Protein 9CAP (pdb70)

Secondary structure (DSSP, 8-state):
-HHHHHHHHHHHHHHHHIIIIIHHHHHHHHHHHHHHHHTTTTTTT-EEE-SEE--GGGGGTEEEEEEEEEE-SSEEEEEEEEEEEE-TTSPP--SS--TTS---B-EEEEEEEEEEEE---HHHHHHHHHHHT-HHHHHHT---HHHHHHHHHHHBSEEEEEEEEEEEE--TTSSEEEEEEEEEEEEEEEEE--SSSSEEEEEEEEESEEEEEEEE-SSS---SSS---S---GGG-EEEEEES-EEEEEEEEE--B--SSS---SSSSPPPEEEEEEE-S-B--EE-HHHHHHHHHHHHHHS--------PPPPP-TTSB----EEEEEEEE-S-EEEEEEEEETTEEEEEEEEE-SSEEEEEEEE-S-BTTBEEEEEEEEEET-EEEESSSS-EEEE-SEEEEEEEEEE-SSTTS-EEEEEEEEEEEEEEEE-HHHHHHHHHHHHHHH-SPPP-GGG---EEEEEEEEEEEEEEEEEE--GGGEE---SSS----EEEEEES-EEEEEEEEE-SSS-S-EEEEEEEEE-SSEEEEEE--TTSSSHHHHHHHHHH-----SSPPP---SS---TTTEEEEEEES-EEEEEEEEE-----GGG----S-HHHHHHHSPPPPSSGGGSPPEEEEEEEEE--EEE---HHHHHHHHHHHHHHSSTT-S-EETTT-----HHHHHHHHHHHS-GGGS-GGGG--EEEEEEEEEEEEEEE------PBPTTS------EEEEEEEEEEEEE-SSEEEEEEEE--EEEEEPPPTT-S--EEEEE--EEEEEEEEEE-TT--TTT--EEEEEEEEEEEEEEEEEEETTHHHHHHHHHHHHHHHHHH-TTT-BPPPGGG---TTSS-SSSBHHHHHHTTSS-B----HHHHSEEEEEEEEEEEEEEEE-SSEEEEEEE--EEEEEESSBTTB-S-EEEEEEEEEEEEEEEEE-SSSS-EEEEEEEEEEEEEEEEEEPPPPTT--TTHHHHHHHHHHHHSTTT--SGGGSS--SS---TTTT-S-SSSSS-HHHHTSS--SS------B-----SSSPP-BT--SSSSS--S--------PPPP----HHHHHHHHHHSPEEEEE--S--------STTHHHHHHHHS---EEEEPSTT--GGG----EEEEES-SEEEEEE-HHHHHHHHHHHHHHHHTGGGS-HHHHHHHHHHHHHHTTS--STTGGG------S--EEEEE--EEEEEE-EE---EEEEEEEEPP-B-------EEEEEEEB--TT---TTTT--B---EEEE----------HHHHHHHHHHHHHHHHHHHHHHHHHHHHHHHHHHHHHHHHHHHHHHT---SS--S--S--GGGGGBTTHHHHTT-HHHHHHHHHHHHHHH-TTGGGGSB----SSGGGGSHHHHHHHHHHHHHHHHHHHGGG---SS---TTT-/-HHHHHHHHHHHHHHHHHHHHHHHHHHHHHH--TTTS---S-GGGT---HHHHHHHHHHHHHHHHHHHH-----S-HHHHHSSSSSTTHHHHHHHHHHIIIIITTS-SSSS----STT--HHHHHHHHHHH-TTS-HHHHHHHHHHHHHHHH--S---HHHHHHHHHHHHHHHHHHHHH--/-HHHHHHSS---B--HHHHHHHHHHHHHHHHHHHHHHHHHHHHHHTTTSTTTTTTHHHHHHHHTTHIIIIIHHHHHHHHHHHHHHTPPB-SSHHHHHHHHHHHHHHHHHT---STT-

Radius of gyration: 50.15 Å; Cα contacts (8 Å, |Δi|>4): 3719; chains: 3; bounding box: 87×88×193 Å

Structure (mmCIF, N/CA/C/O backbone):
data_9CAP
#
_entry.id   9CAP
#
loop_
_entity.id
_entity.type
_entity.pdbx_description
1 polymer 'Bridge-like lipid transfer protein family member 1 C-terminal domain-containing protein'
2 polymer 'Defect at low temperature protein 1'
3 polymer 'Vesicle transport protein'
4 non-polymer 1,2-dioleoyl-sn-glycero-3-phosphoethanolamine
5 non-polymer HEXADECANE
#
loop_
_atom_site.group_PDB
_atom_site.id
_atom_site.type_symbol
_atom_site.label_atom_id
_atom_site.label_alt_id
_atom_site.label_comp_id
_atom_site.label_asym_id
_atom_site.label_entity_id
_atom_site.label_seq_id
_atom_site.pdbx_PDB_ins_code
_atom_site.Cartn_x
_atom_site.Cartn_y
_atom_site.Cartn_z
_atom_site.occupancy
_atom_site.B_iso_or_equiv
_atom_site.auth_seq_id
_atom_site.auth_comp_id
_atom_site.auth_asym_id
_atom_site.auth_atom_id
_atom_site.pdbx_PDB_model_num
ATOM 1 N N . SER A 1 21 ? 312.675 327.509 370.912 1.00 158.41 21 SER A N 1
ATOM 2 C CA . SER A 1 21 ? 313.570 328.249 370.030 1.00 163.17 21 SER A CA 1
ATOM 3 C C . SER A 1 21 ? 313.273 327.942 368.566 1.00 168.67 21 SER A C 1
ATOM 4 O O . SER A 1 21 ? 312.519 327.021 368.256 1.00 167.50 21 SER A O 1
ATOM 7 N N . PHE A 1 22 ? 313.875 328.725 367.668 1.00 171.02 22 PHE A N 1
ATOM 8 C CA . PHE A 1 22 ? 313.643 328.526 366.242 1.00 168.38 22 PHE A CA 1
ATOM 9 C C . PHE A 1 22 ? 314.252 327.222 365.745 1.00 168.74 22 PHE A C 1
ATOM 10 O O . PHE A 1 22 ? 313.706 326.596 364.831 1.00 168.24 22 PHE A O 1
ATOM 18 N N . TRP A 1 23 ? 315.382 326.803 366.320 1.00 172.49 23 TRP A N 1
ATOM 19 C CA . TRP A 1 23 ? 316.020 325.565 365.883 1.00 171.72 23 TRP A CA 1
ATOM 20 C C . TRP A 1 23 ? 315.156 324.349 366.193 1.00 170.05 23 TRP A C 1
ATOM 21 O O . TRP A 1 23 ? 315.066 323.421 365.381 1.00 170.31 23 TRP A O 1
ATOM 32 N N . VAL A 1 24 ? 314.520 324.331 367.367 1.00 170.47 24 VAL A N 1
ATOM 33 C CA . VAL A 1 24 ? 313.726 323.171 367.765 1.00 169.35 24 VAL A CA 1
ATOM 34 C C . VAL A 1 24 ? 312.520 323.004 366.848 1.00 167.55 24 VAL A C 1
ATOM 35 O O . VAL A 1 24 ? 312.233 321.901 366.369 1.00 168.23 24 VAL A O 1
ATOM 39 N N . THR A 1 25 ? 311.793 324.093 366.590 1.00 165.76 25 THR A N 1
ATOM 40 C CA . THR A 1 25 ? 310.628 323.994 365.718 1.00 164.32 25 THR A CA 1
ATOM 41 C C . THR A 1 25 ? 311.029 323.739 364.270 1.00 164.09 25 THR A C 1
ATOM 42 O O . THR A 1 25 ? 310.298 323.061 363.540 1.00 160.22 25 THR A O 1
ATOM 46 N N . ALA A 1 26 ? 312.175 324.271 363.838 1.00 166.65 26 ALA A N 1
ATOM 47 C CA . ALA A 1 26 ? 312.638 324.024 362.475 1.00 163.20 26 ALA A CA 1
ATOM 48 C C . ALA A 1 26 ? 312.983 322.556 362.266 1.00 162.47 26 ALA A C 1
ATOM 49 O O . ALA A 1 26 ? 312.677 321.982 361.215 1.00 163.47 26 ALA A O 1
ATOM 51 N N . SER A 1 27 ? 313.635 321.932 363.249 1.00 163.10 27 SER A N 1
ATOM 52 C CA . SER A 1 27 ? 313.953 320.514 363.131 1.00 160.05 27 SER A CA 1
ATOM 53 C C . SER A 1 27 ? 312.689 319.663 363.166 1.00 157.84 27 SER A C 1
ATOM 54 O O . SER A 1 27 ? 312.596 318.646 362.468 1.00 152.69 27 SER A O 1
ATOM 57 N N . VAL A 1 28 ? 311.708 320.058 363.979 1.00 160.21 28 VAL A N 1
ATOM 58 C CA . VAL A 1 28 ? 310.462 319.301 364.066 1.00 155.47 28 VAL A CA 1
ATOM 59 C C . VAL A 1 28 ? 309.694 319.382 362.753 1.00 150.39 28 VAL A C 1
ATOM 60 O O . VAL A 1 28 ? 309.213 318.369 362.233 1.00 146.68 28 VAL A O 1
ATOM 64 N N . VAL A 1 29 ? 309.568 320.588 362.194 1.00 153.32 29 VAL A N 1
ATOM 65 C CA . VAL A 1 29 ? 308.796 320.744 360.964 1.00 152.82 29 VAL A CA 1
ATOM 66 C C . VAL A 1 29 ? 309.495 320.050 359.802 1.00 149.35 29 VAL A C 1
ATOM 67 O O . VAL A 1 29 ? 308.843 319.466 358.930 1.00 148.20 29 VAL A O 1
ATOM 71 N N . THR A 1 30 ? 310.829 320.091 359.772 1.00 148.77 30 THR A N 1
ATOM 72 C CA . THR A 1 30 ? 311.559 319.363 358.740 1.00 147.25 30 THR A CA 1
ATOM 73 C C . THR A 1 30 ? 311.332 317.863 358.871 1.00 146.44 30 THR A C 1
ATOM 74 O O . THR A 1 30 ? 311.153 317.164 357.866 1.00 147.11 30 THR A O 1
ATOM 78 N N . LEU A 1 31 ? 311.331 317.351 360.103 1.00 145.45 31 LEU A N 1
ATOM 79 C CA . LEU A 1 31 ? 311.054 315.935 360.317 1.00 141.18 31 LEU A CA 1
ATOM 80 C C . LEU A 1 31 ? 309.637 315.585 359.882 1.00 138.26 31 LEU A C 1
ATOM 81 O O . LEU A 1 31 ? 309.406 314.524 359.292 1.00 136.05 31 LEU A O 1
ATOM 86 N N . PHE A 1 32 ? 308.674 316.460 360.174 1.00 139.56 32 PHE A N 1
ATOM 87 C CA . PHE A 1 32 ? 307.301 316.214 359.751 1.00 135.70 32 PHE A CA 1
ATOM 88 C C . PHE A 1 32 ? 307.183 316.193 358.235 1.00 132.24 32 PHE A C 1
ATOM 89 O O . PHE A 1 32 ? 306.505 315.327 357.671 1.00 130.75 32 PHE A O 1
ATOM 97 N N . LEU A 1 33 ? 307.830 317.142 357.557 1.00 134.35 33 LEU A N 1
ATOM 98 C CA . LEU A 1 33 ? 307.779 317.177 356.099 1.00 132.20 33 LEU A CA 1
ATOM 99 C C . LEU A 1 33 ? 308.425 315.936 355.501 1.00 128.77 33 LEU A C 1
ATOM 100 O O . LEU A 1 33 ? 307.908 315.351 354.543 1.00 129.42 33 LEU A O 1
ATOM 105 N N . ALA A 1 34 ? 309.566 315.521 356.053 1.00 128.83 34 ALA A N 1
ATOM 106 C CA . ALA A 1 34 ? 310.262 314.353 355.528 1.00 126.27 34 ALA A CA 1
ATOM 107 C C . ALA A 1 34 ? 309.420 313.094 355.687 1.00 124.47 34 ALA A C 1
ATOM 108 O O . ALA A 1 34 ? 309.293 312.297 354.751 1.00 127.09 34 ALA A O 1
ATOM 110 N N . TRP A 1 35 ? 308.833 312.898 356.869 1.00 121.14 35 TRP A N 1
ATOM 111 C CA . TRP A 1 35 ? 308.029 311.701 357.092 1.00 118.25 35 TRP A CA 1
ATOM 112 C C . TRP A 1 35 ? 306.751 311.725 356.269 1.00 117.36 35 TRP A C 1
ATOM 113 O O . TRP A 1 35 ? 306.383 310.718 355.655 1.00 116.20 35 TRP A O 1
ATOM 124 N N . SER A 1 36 ? 306.054 312.862 356.252 1.00 120.24 36 SER A N 1
ATOM 125 C CA . SER A 1 36 ? 304.785 312.938 355.537 1.00 118.04 36 SER A CA 1
ATOM 126 C C . SER A 1 36 ? 304.982 312.694 354.048 1.00 116.22 36 SER A C 1
ATOM 127 O O . SER A 1 36 ? 304.221 311.947 353.425 1.00 114.88 36 SER A O 1
ATOM 130 N N . THR A 1 37 ? 306.009 313.311 353.461 1.00 116.58 37 THR A N 1
ATOM 131 C CA . THR A 1 37 ? 306.284 313.099 352.044 1.00 110.67 37 THR A CA 1
ATOM 132 C C . THR A 1 37 ? 306.701 311.660 351.771 1.00 105.27 37 THR A C 1
ATOM 133 O O . THR A 1 37 ? 306.295 311.069 350.763 1.00 106.82 37 THR A O 1
ATOM 137 N N . PHE A 1 38 ? 307.514 311.078 352.655 1.00 103.51 38 PHE A N 1
ATOM 138 C CA . PHE A 1 38 ? 307.940 309.696 352.460 1.00 103.77 38 PHE A CA 1
ATOM 139 C C . PHE A 1 38 ? 306.758 308.738 352.507 1.00 106.20 38 PHE A C 1
ATOM 140 O O . PHE A 1 38 ? 306.650 307.835 351.672 1.00 108.30 38 PHE A O 1
ATOM 148 N N . VAL A 1 39 ? 305.859 308.918 353.474 1.00 104.97 39 VAL A N 1
ATOM 149 C CA . VAL A 1 39 ? 304.775 307.961 353.656 1.00 99.71 39 VAL A CA 1
ATOM 150 C C . VAL A 1 39 ? 303.694 308.104 352.592 1.00 100.78 39 VAL A C 1
ATOM 151 O O . VAL A 1 39 ? 302.945 307.150 352.351 1.00 102.38 39 VAL A O 1
ATOM 155 N N . VAL A 1 40 ? 303.600 309.256 351.933 1.00 100.06 40 VAL A N 1
ATOM 156 C CA . VAL A 1 40 ? 302.540 309.459 350.955 1.00 99.21 40 VAL A CA 1
ATOM 157 C C . VAL A 1 40 ? 303.014 309.185 349.529 1.00 99.64 40 VAL A C 1
ATOM 158 O O . VAL A 1 40 ? 302.204 308.834 348.667 1.00 100.37 40 VAL A O 1
ATOM 162 N N . LEU A 1 41 ? 304.313 309.317 349.261 1.00 100.23 41 LEU A N 1
ATOM 163 C CA . LEU A 1 41 ? 304.824 309.201 347.904 1.00 99.14 41 LEU A CA 1
ATOM 164 C C . LEU A 1 41 ? 305.937 308.178 347.733 1.00 101.41 41 LEU A C 1
ATOM 165 O O . LEU A 1 41 ? 306.212 307.790 346.594 1.00 102.80 41 LEU A O 1
ATOM 170 N N . PHE A 1 42 ? 306.576 307.723 348.808 1.00 98.82 42 PHE A N 1
ATOM 171 C CA . PHE A 1 42 ? 307.721 306.839 348.681 1.00 99.70 42 PHE A CA 1
ATOM 172 C C . PHE A 1 42 ? 307.620 305.566 349.505 1.00 100.44 42 PHE A C 1
ATOM 173 O O . PHE A 1 42 ? 308.516 304.722 349.410 1.00 104.51 42 PHE A O 1
ATOM 181 N N . PHE A 1 43 ? 306.571 305.397 350.309 1.00 96.49 43 PHE A N 1
ATOM 182 C CA . PHE A 1 43 ? 306.444 304.159 351.063 1.00 96.16 43 PHE A CA 1
ATOM 183 C C . PHE A 1 43 ? 306.062 302.990 350.171 1.00 96.29 43 PHE A C 1
ATOM 184 O O . PHE A 1 43 ? 306.261 301.836 350.562 1.00 96.99 43 PHE A O 1
ATOM 192 N N . SER A 1 44 ? 305.525 303.260 348.981 1.00 91.54 44 SER A N 1
ATOM 193 C CA . SER A 1 44 ? 305.212 302.183 348.052 1.00 86.06 44 SER A CA 1
ATOM 194 C C . SER A 1 44 ? 306.459 301.409 347.654 1.00 89.24 44 SER A C 1
ATOM 195 O O . SER A 1 44 ? 306.382 300.206 347.385 1.00 88.55 44 SER A O 1
ATOM 198 N N . ARG A 1 45 ? 307.614 302.075 347.611 1.00 91.94 45 ARG A N 1
ATOM 199 C CA . ARG A 1 45 ? 308.847 301.396 347.233 1.00 91.43 45 ARG A CA 1
ATOM 200 C C . ARG A 1 45 ? 309.255 300.368 348.280 1.00 88.70 45 ARG A C 1
ATOM 201 O O . ARG A 1 45 ? 309.566 299.220 347.945 1.00 89.79 45 ARG A O 1
ATOM 209 N N . VAL A 1 46 ? 309.267 300.762 349.555 1.00 81.92 46 VAL A N 1
ATOM 210 C CA . VAL A 1 46 ? 309.690 299.838 350.602 1.00 84.43 46 VAL A CA 1
ATOM 211 C C . VAL A 1 46 ? 308.672 298.716 350.770 1.00 86.65 46 VAL A C 1
ATOM 212 O O . VAL A 1 46 ? 309.037 297.568 351.048 1.00 88.36 46 VAL A O 1
ATOM 216 N N . SER A 1 47 ? 307.385 299.026 350.605 1.00 81.16 47 SER A N 1
ATOM 217 C CA . SER A 1 47 ? 306.367 297.984 350.646 1.00 75.51 47 SER A CA 1
ATOM 218 C C . SER A 1 47 ? 306.537 297.013 349.486 1.00 83.39 47 SER A C 1
ATOM 219 O O . SER A 1 47 ? 306.313 295.808 349.635 1.00 88.23 47 SER A O 1
ATOM 222 N N . ALA A 1 48 ? 306.926 297.525 348.317 1.00 84.48 48 ALA A N 1
ATOM 223 C CA . ALA A 1 48 ? 307.190 296.660 347.173 1.00 80.50 48 ALA A CA 1
ATOM 224 C C . ALA A 1 48 ? 308.390 295.758 347.423 1.00 83.32 48 ALA A C 1
ATOM 225 O O . ALA A 1 48 ? 308.404 294.603 346.988 1.00 81.93 48 ALA A O 1
ATOM 227 N N . LEU A 1 49 ? 309.413 296.274 348.107 1.00 89.51 49 LEU A N 1
ATOM 228 C CA . LEU A 1 49 ? 310.571 295.453 348.441 1.00 87.44 49 LEU A CA 1
ATOM 229 C C . LEU A 1 49 ? 310.164 294.273 349.312 1.00 85.10 49 LEU A C 1
ATOM 230 O O . LEU A 1 49 ? 310.639 293.149 349.118 1.00 88.73 49 LEU A O 1
ATOM 235 N N . PHE A 1 50 ? 309.282 294.514 350.282 1.00 85.65 50 PHE A N 1
ATOM 236 C CA . PHE A 1 50 ? 308.814 293.436 351.145 1.00 86.94 50 PHE A CA 1
ATOM 237 C C . PHE A 1 50 ? 308.015 292.405 350.358 1.00 88.60 50 PHE A C 1
ATOM 238 O O . PHE A 1 50 ? 308.230 291.197 350.500 1.00 95.57 50 PHE A O 1
ATOM 246 N N . PHE A 1 51 ? 307.083 292.863 349.520 1.00 86.35 51 PHE A N 1
ATOM 247 C CA . PHE A 1 51 ? 306.220 291.927 348.806 1.00 87.70 51 PHE A CA 1
ATOM 248 C C . PHE A 1 51 ? 306.975 291.162 347.729 1.00 91.27 51 PHE A C 1
ATOM 249 O O . PHE A 1 51 ? 306.657 289.999 347.463 1.00 94.92 51 PHE A O 1
ATOM 257 N N . THR A 1 52 ? 307.962 291.791 347.092 1.00 91.08 52 THR A N 1
ATOM 258 C CA . THR A 1 52 ? 308.804 291.068 346.145 1.00 90.21 52 THR A CA 1
ATOM 259 C C . THR A 1 52 ? 309.562 289.948 346.845 1.00 94.23 52 THR A C 1
ATOM 260 O O . THR A 1 52 ? 309.652 288.826 346.334 1.00 96.16 52 THR A O 1
ATOM 264 N N . PHE A 1 53 ? 310.104 290.236 348.030 1.00 95.65 53 PHE A N 1
ATOM 265 C CA . PHE A 1 53 ? 310.855 289.229 348.772 1.00 97.26 53 PHE A CA 1
ATOM 266 C C . PHE A 1 53 ? 309.954 288.092 349.236 1.00 98.82 53 PHE A C 1
ATOM 267 O O . PHE A 1 53 ? 310.374 286.930 349.266 1.00 102.20 53 PHE A O 1
ATOM 275 N N . VAL A 1 54 ? 308.720 288.406 349.628 1.00 94.99 54 VAL A N 1
ATOM 276 C CA . VAL A 1 54 ? 307.810 287.369 350.103 1.00 96.83 54 VAL A CA 1
ATOM 277 C C . VAL A 1 54 ? 307.353 286.483 348.950 1.00 98.60 54 VAL A C 1
ATOM 278 O O . VAL A 1 54 ? 307.323 285.253 349.066 1.00 104.13 54 VAL A O 1
ATOM 282 N N . ILE A 1 55 ? 306.990 287.093 347.821 1.00 98.93 55 ILE A N 1
ATOM 283 C CA . ILE A 1 55 ? 306.378 286.339 346.730 1.00 100.23 55 ILE A CA 1
ATOM 284 C C . ILE A 1 55 ? 307.395 285.419 346.065 1.00 102.44 55 ILE A C 1
ATOM 285 O O . ILE A 1 55 ? 307.118 284.239 345.818 1.00 102.65 55 ILE A O 1
ATOM 290 N N . ASP A 1 56 ? 308.591 285.933 345.773 1.00 106.24 56 ASP A N 1
ATOM 291 C CA . ASP A 1 56 ? 309.574 285.112 345.076 1.00 107.12 56 ASP A CA 1
ATOM 292 C C . ASP A 1 56 ? 310.164 284.024 345.961 1.00 111.30 56 ASP A C 1
ATOM 293 O O . ASP A 1 56 ? 310.872 283.151 345.448 1.00 111.79 56 ASP A O 1
ATOM 298 N N . LYS A 1 57 ? 309.895 284.056 347.266 1.00 110.98 57 LYS A N 1
ATOM 299 C CA . LYS A 1 57 ? 310.336 283.018 348.188 1.00 110.33 57 LYS A CA 1
ATOM 300 C C . LYS A 1 57 ? 309.250 281.984 348.455 1.00 114.41 57 LYS A C 1
ATOM 301 O O . LYS A 1 57 ? 309.523 280.781 348.441 1.00 117.71 57 LYS A O 1
ATOM 307 N N . TYR A 1 58 ? 308.019 282.433 348.700 1.00 114.27 58 TYR A N 1
ATOM 308 C CA . TYR A 1 58 ? 306.924 281.500 348.943 1.00 115.91 58 TYR A CA 1
ATOM 309 C C . TYR A 1 58 ? 306.629 280.657 347.709 1.00 116.08 58 TYR A C 1
ATOM 310 O O . TYR A 1 58 ? 306.389 279.450 347.817 1.00 121.93 58 TYR A O 1
ATOM 319 N N . LEU A 1 59 ? 306.638 281.273 346.531 1.00 113.60 59 LEU A N 1
ATOM 320 C CA . LEU A 1 59 ? 306.369 280.564 345.288 1.00 116.39 59 LEU A CA 1
ATOM 321 C C . LEU A 1 59 ? 307.628 280.017 344.631 1.00 116.97 59 LEU A C 1
ATOM 322 O O . LEU A 1 59 ? 307.530 279.387 343.573 1.00 111.66 59 LEU A O 1
ATOM 327 N N . ARG A 1 60 ? 308.798 280.236 345.234 1.00 119.11 60 ARG A N 1
ATOM 328 C CA . ARG A 1 60 ? 310.070 279.735 344.711 1.00 117.22 60 ARG A CA 1
ATOM 329 C C . ARG A 1 60 ? 310.294 280.183 343.270 1.00 111.21 60 ARG A C 1
ATOM 330 O O . ARG A 1 60 ? 310.717 279.402 342.416 1.00 109.49 60 ARG A O 1
ATOM 338 N N . LEU A 1 61 ? 309.999 281.455 342.995 1.00 109.98 61 LEU A N 1
ATOM 339 C CA . LEU A 1 61 ? 310.142 281.971 341.638 1.00 104.15 61 LEU A CA 1
ATOM 340 C C . LEU A 1 61 ? 311.598 281.953 341.192 1.00 103.57 61 LEU A C 1
ATOM 341 O O . LEU A 1 61 ? 311.914 281.517 340.080 1.00 101.58 61 LEU A O 1
ATOM 346 N N . SER A 1 62 ? 312.506 282.413 342.055 1.00 106.80 62 SER A N 1
ATOM 347 C CA . SER A 1 62 ? 313.919 282.425 341.694 1.00 105.72 62 SER A CA 1
ATOM 348 C C . SER A 1 62 ? 314.462 281.015 341.512 1.00 107.95 62 SER A C 1
ATOM 349 O O . SER A 1 62 ? 315.335 280.791 340.667 1.00 107.27 62 SER A O 1
ATOM 352 N N . LYS A 1 63 ? 313.964 280.055 342.295 1.00 108.89 63 LYS A N 1
ATOM 353 C CA . LYS A 1 63 ? 314.374 278.667 342.113 1.00 108.10 63 LYS A CA 1
ATOM 354 C C . LYS A 1 63 ? 313.953 278.147 340.746 1.00 106.52 63 LYS A C 1
ATOM 355 O O . LYS A 1 63 ? 314.708 277.420 340.089 1.00 109.52 63 LYS A O 1
ATOM 361 N N . ASN A 1 64 ? 312.754 278.510 340.299 1.00 101.69 64 ASN A N 1
ATOM 362 C CA . ASN A 1 64 ? 312.240 278.077 339.007 1.00 104.77 64 ASN A CA 1
ATOM 363 C C . ASN A 1 64 ? 312.710 278.958 337.855 1.00 104.71 64 ASN A C 1
ATOM 364 O O . ASN A 1 64 ? 312.142 278.876 336.762 1.00 104.04 64 ASN A O 1
ATOM 369 N N . GLY A 1 65 ? 313.724 279.789 338.073 1.00 99.87 65 GLY A N 1
ATOM 370 C CA . GLY A 1 65 ? 314.242 280.632 337.006 1.00 98.22 65 GLY A CA 1
ATOM 371 C C . GLY A 1 65 ? 313.263 281.670 336.507 1.00 95.20 65 GLY A C 1
ATOM 372 O O . GLY A 1 65 ? 313.138 281.869 335.292 1.00 90.30 65 GLY A O 1
ATOM 373 N N . ILE A 1 66 ? 312.559 282.336 337.417 1.00 94.73 66 ILE A N 1
ATOM 374 C CA . ILE A 1 66 ? 311.600 283.378 337.076 1.00 84.28 66 ILE A CA 1
ATOM 375 C C . ILE A 1 66 ? 312.041 284.663 337.758 1.00 81.79 66 ILE A C 1
ATOM 376 O O . ILE A 1 66 ? 312.184 284.703 338.986 1.00 89.46 66 ILE A O 1
ATOM 381 N N . HIS A 1 67 ? 312.248 285.711 336.969 1.00 74.36 67 HIS A N 1
ATOM 382 C CA . HIS A 1 67 ? 312.613 287.020 337.496 1.00 70.47 67 HIS A CA 1
ATOM 383 C C . HIS A 1 67 ? 311.335 287.801 337.761 1.00 70.72 67 HIS A C 1
ATOM 384 O O . HIS A 1 67 ? 310.617 288.167 336.828 1.00 76.28 67 HIS A O 1
ATOM 391 N N . PHE A 1 68 ? 311.052 288.054 339.031 1.00 72.01 68 PHE A N 1
ATOM 392 C CA . PHE A 1 68 ? 309.867 288.790 339.435 1.00 71.61 68 PHE A CA 1
ATOM 393 C C . PHE A 1 68 ? 310.283 289.949 340.324 1.00 75.33 68 PHE A C 1
ATOM 394 O O . PHE A 1 68 ? 311.120 289.788 341.216 1.00 83.75 68 PHE A O 1
ATOM 402 N N . LYS A 1 69 ? 309.698 291.116 340.076 1.00 64.24 69 LYS A N 1
ATOM 403 C CA . LYS A 1 69 ? 310.024 292.300 340.852 1.00 62.68 69 LYS A CA 1
ATOM 404 C C . LYS A 1 69 ? 308.857 293.269 340.775 1.00 68.14 69 LYS A C 1
ATOM 405 O O . LYS A 1 69 ? 308.211 293.383 339.734 1.00 73.33 69 LYS A O 1
ATOM 411 N N . ILE A 1 70 ? 308.590 293.953 341.883 1.00 71.53 70 ILE A N 1
ATOM 412 C CA . ILE A 1 70 ? 307.573 294.995 341.951 1.00 66.76 70 ILE A CA 1
ATOM 413 C C . ILE A 1 70 ? 308.252 296.284 342.386 1.00 70.97 70 ILE A C 1
ATOM 414 O O . ILE A 1 70 ? 308.954 296.307 343.402 1.00 84.25 70 ILE A O 1
ATOM 419 N N . GLY A 1 71 ? 308.057 297.345 341.612 1.00 62.60 71 GLY A N 1
ATOM 420 C CA . GLY A 1 71 ? 308.640 298.628 341.927 1.00 68.51 71 GLY A CA 1
ATOM 421 C C . GLY A 1 71 ? 307.790 299.530 342.784 1.00 74.69 71 GLY A C 1
ATOM 422 O O . GLY A 1 71 ? 308.212 300.644 343.109 1.00 85.00 71 GLY A O 1
ATOM 423 N N . GLY A 1 72 ? 306.597 299.085 343.161 1.00 70.12 72 GLY A N 1
ATOM 424 C CA . GLY A 1 72 ? 305.696 299.893 343.955 1.00 72.30 72 GLY A CA 1
ATOM 425 C C . GLY A 1 72 ? 304.369 299.200 344.168 1.00 69.80 72 GLY A C 1
ATOM 426 O O . GLY A 1 72 ? 303.866 298.535 343.262 1.00 73.02 72 GLY A O 1
ATOM 427 N N . ILE A 1 73 ? 303.793 299.336 345.361 1.00 71.38 73 ILE A N 1
ATOM 428 C CA . ILE A 1 73 ? 302.511 298.717 345.671 1.00 65.39 73 ILE A CA 1
ATOM 429 C C . ILE A 1 73 ? 301.902 299.479 346.835 1.00 73.05 73 ILE A C 1
ATOM 430 O O . ILE A 1 73 ? 302.609 300.111 347.620 1.00 80.99 73 ILE A O 1
ATOM 435 N N . SER A 1 74 ? 300.579 299.435 346.938 1.00 69.83 74 SER A N 1
ATOM 436 C CA . SER A 1 74 ? 299.846 300.135 347.980 1.00 77.35 74 SER A CA 1
ATOM 437 C C . SER A 1 74 ? 299.207 299.129 348.925 1.00 82.47 74 SER A C 1
ATOM 438 O O . SER A 1 74 ? 298.695 298.094 348.492 1.00 85.05 74 SER A O 1
ATOM 441 N N . ILE A 1 75 ? 299.236 299.443 350.217 1.00 85.73 75 ILE A N 1
ATOM 442 C CA . ILE A 1 75 ? 298.648 298.580 351.231 1.00 85.21 75 ILE A CA 1
ATOM 443 C C . ILE A 1 75 ? 297.490 299.241 351.966 1.00 88.05 75 ILE A C 1
ATOM 444 O O . ILE A 1 75 ? 296.681 298.527 352.578 1.00 86.15 75 ILE A O 1
ATOM 449 N N . SER A 1 76 ? 297.375 300.569 351.923 1.00 85.37 76 SER A N 1
ATOM 450 C CA . SER A 1 76 ? 296.363 301.266 352.706 1.00 86.25 76 SER A CA 1
ATOM 451 C C . SER A 1 76 ? 294.964 301.118 352.123 1.00 86.64 76 SER A C 1
ATOM 452 O O . SER A 1 76 ? 293.985 301.110 352.875 1.00 93.37 76 SER A O 1
ATOM 455 N N . GLY A 1 77 ? 294.846 301.002 350.806 1.00 84.93 77 GLY A N 1
ATOM 456 C CA . GLY A 1 77 ? 293.560 300.974 350.147 1.00 81.35 77 GLY A CA 1
ATOM 457 C C . GLY A 1 77 ? 292.909 299.616 350.033 1.00 75.29 77 GLY A C 1
ATOM 458 O O . GLY A 1 77 ? 291.951 299.466 349.270 1.00 73.08 77 GLY A O 1
ATOM 459 N N . LEU A 1 78 ? 293.394 298.619 350.774 1.00 76.22 78 LEU A N 1
ATOM 460 C CA . LEU A 1 78 ? 292.855 297.271 350.635 1.00 78.18 78 LEU A CA 1
ATOM 461 C C . LEU A 1 78 ? 291.413 297.185 351.117 1.00 77.46 78 LEU A C 1
ATOM 462 O O . LEU A 1 78 ? 290.644 296.360 350.614 1.00 76.66 78 LEU A O 1
ATOM 467 N N . HIS A 1 79 ? 291.029 298.022 352.081 1.00 80.61 79 HIS A N 1
ATOM 468 C CA . HIS A 1 79 ? 289.647 298.032 352.546 1.00 80.66 79 HIS A CA 1
ATOM 469 C C . HIS A 1 79 ? 288.678 298.478 351.461 1.00 79.72 79 HIS A C 1
ATOM 470 O O . HIS A 1 79 ? 287.504 298.101 351.505 1.00 81.42 79 HIS A O 1
ATOM 477 N N . ALA A 1 80 ? 289.138 299.269 350.497 1.00 80.27 80 ALA A N 1
ATOM 478 C CA . ALA A 1 80 ? 288.315 299.701 349.379 1.00 77.09 80 ALA A CA 1
ATOM 479 C C . ALA A 1 80 ? 288.439 298.782 348.174 1.00 79.37 80 ALA A C 1
ATOM 480 O O . ALA A 1 80 ? 287.875 299.084 347.118 1.00 82.22 80 ALA A O 1
ATOM 482 N N . GLY A 1 81 ? 289.163 297.673 348.307 1.00 76.24 81 GLY A N 1
ATOM 483 C CA . GLY A 1 81 ? 289.370 296.764 347.202 1.00 66.15 81 GLY A CA 1
ATOM 484 C C . GLY A 1 81 ? 290.397 297.212 346.193 1.00 65.60 81 GLY A C 1
ATOM 485 O O . GLY A 1 81 ? 290.485 296.613 345.118 1.00 67.35 81 GLY A O 1
ATOM 486 N N . LYS A 1 82 ? 291.180 298.239 346.500 1.00 69.69 82 LYS A N 1
ATOM 487 C CA . LYS A 1 82 ? 292.126 298.815 345.557 1.00 67.40 82 LYS A CA 1
ATOM 488 C C . LYS A 1 82 ? 293.541 298.380 345.909 1.00 68.61 82 LYS A C 1
ATOM 489 O O . LYS A 1 82 ? 293.954 298.475 347.068 1.00 74.00 82 LYS A O 1
ATOM 495 N N . ILE A 1 83 ? 294.279 297.905 344.909 1.00 65.62 83 ILE A N 1
ATOM 496 C CA . ILE A 1 83 ? 295.684 297.542 345.059 1.00 65.41 83 ILE A CA 1
ATOM 497 C C . ILE A 1 83 ? 296.435 298.210 343.916 1.00 69.53 83 ILE A C 1
ATOM 498 O O . ILE A 1 83 ? 296.476 297.682 342.800 1.00 71.53 83 ILE A O 1
ATOM 503 N N . MET A 1 84 ? 297.021 299.370 344.182 1.00 67.47 84 MET A N 1
ATOM 504 C CA . MET A 1 84 ? 297.872 300.018 343.198 1.00 62.53 84 MET A CA 1
ATOM 505 C C . MET A 1 84 ? 299.194 299.269 343.073 1.00 66.42 84 MET A C 1
ATOM 506 O O . MET A 1 84 ? 299.698 298.693 344.039 1.00 76.83 84 MET A O 1
ATOM 511 N N . PHE A 1 85 ? 299.752 299.266 341.866 1.00 57.47 85 PHE A N 1
ATOM 512 C CA . PHE A 1 85 ? 301.051 298.650 341.641 1.00 58.39 85 PHE A CA 1
ATOM 513 C C . PHE A 1 85 ? 301.801 299.441 340.582 1.00 56.58 85 PHE A C 1
ATOM 514 O O . PHE A 1 85 ? 301.208 300.179 339.795 1.00 59.28 85 PHE A O 1
ATOM 522 N N . ARG A 1 86 ? 303.123 299.291 340.587 1.00 62.98 86 ARG A N 1
ATOM 523 C CA . ARG A 1 86 ? 303.987 300.064 339.709 1.00 64.50 86 ARG A CA 1
ATOM 524 C C . ARG A 1 86 ? 305.224 299.245 339.378 1.00 67.39 86 ARG A C 1
ATOM 525 O O . ARG A 1 86 ? 305.782 298.576 340.251 1.00 74.09 86 ARG A O 1
ATOM 533 N N . ASN A 1 87 ? 305.641 299.304 338.115 1.00 62.04 87 ASN A N 1
ATOM 534 C CA . ASN A 1 87 ? 306.856 298.645 337.638 1.00 59.72 87 ASN A CA 1
ATOM 535 C C . ASN A 1 87 ? 306.857 297.154 337.966 1.00 58.31 87 ASN A C 1
ATOM 536 O O . ASN A 1 87 ? 307.835 296.603 338.472 1.00 63.10 87 ASN A O 1
ATOM 541 N N . VAL A 1 88 ? 305.746 296.495 337.667 1.00 53.94 88 VAL A N 1
ATOM 542 C CA . VAL A 1 88 ? 305.655 295.051 337.838 1.00 59.93 88 VAL A CA 1
ATOM 543 C C . VAL A 1 88 ? 306.334 294.375 336.656 1.00 63.21 88 VAL A C 1
ATOM 544 O O . VAL A 1 88 ? 305.983 294.625 335.499 1.00 64.91 88 VAL A O 1
ATOM 548 N N . ILE A 1 89 ? 307.315 293.523 336.941 1.00 63.08 89 ILE A N 1
ATOM 549 C CA . ILE A 1 89 ? 308.076 292.815 335.919 1.00 54.63 89 ILE A CA 1
ATOM 550 C C . ILE A 1 89 ? 307.970 291.325 336.195 1.00 57.25 89 ILE A C 1
ATOM 551 O O . ILE A 1 89 ? 308.151 290.888 337.336 1.00 69.42 89 ILE A O 1
ATOM 556 N N . TYR A 1 90 ? 307.669 290.551 335.157 1.00 56.03 90 TYR A N 1
ATOM 557 C CA . TYR A 1 90 ? 307.585 289.098 335.263 1.00 62.85 90 TYR A CA 1
ATOM 558 C C . TYR A 1 90 ? 308.256 288.493 334.040 1.00 71.17 90 TYR A C 1
ATOM 559 O O . TYR A 1 90 ? 307.750 288.628 332.923 1.00 76.85 90 TYR A O 1
ATOM 568 N N . ASP A 1 91 ? 309.383 287.821 334.248 1.00 70.84 91 ASP A N 1
ATOM 569 C CA . ASP A 1 91 ? 310.115 287.152 333.184 1.00 67.23 91 ASP A CA 1
ATOM 570 C C . ASP A 1 91 ? 310.219 285.673 333.517 1.00 74.62 91 ASP A C 1
ATOM 571 O O . ASP A 1 91 ? 310.635 285.313 334.621 1.00 85.86 91 ASP A O 1
ATOM 576 N N . ASN A 1 92 ? 309.845 284.817 332.565 1.00 70.91 92 ASN A N 1
ATOM 577 C CA . ASN A 1 92 ? 309.845 283.374 332.777 1.00 74.48 92 ASN A CA 1
ATOM 578 C C . ASN A 1 92 ? 310.756 282.645 331.796 1.00 77.58 92 ASN A C 1
ATOM 579 O O . ASN A 1 92 ? 310.555 281.456 331.536 1.00 84.51 92 ASN A O 1
ATOM 584 N N . GLY A 1 93 ? 311.753 283.332 331.245 1.00 77.54 93 GLY A N 1
ATOM 585 C CA . GLY A 1 93 ? 312.688 282.732 330.326 1.00 78.41 93 GLY A CA 1
ATOM 586 C C . GLY A 1 93 ? 312.257 282.744 328.876 1.00 81.69 93 GLY A C 1
ATOM 587 O O . GLY A 1 93 ? 313.090 282.509 327.996 1.00 84.41 93 GLY A O 1
ATOM 588 N N . ASP A 1 94 ? 310.984 283.009 328.602 1.00 76.53 94 ASP A N 1
ATOM 589 C CA . ASP A 1 94 ? 310.471 283.116 327.243 1.00 69.56 94 ASP A CA 1
ATOM 590 C C . ASP A 1 94 ? 309.973 284.506 326.902 1.00 64.85 94 ASP A C 1
ATOM 591 O O . ASP A 1 94 ? 310.251 285.005 325.812 1.00 65.86 94 ASP A O 1
ATOM 596 N N . MET A 1 95 ? 309.240 285.147 327.806 1.00 67.40 95 MET A N 1
ATOM 597 C CA . MET A 1 95 ? 308.703 286.472 327.555 1.00 68.67 95 MET A CA 1
ATOM 598 C C . MET A 1 95 ? 308.857 287.330 328.799 1.00 70.71 95 MET A C 1
ATOM 599 O O . MET A 1 95 ? 308.892 286.824 329.922 1.00 72.55 95 MET A O 1
ATOM 604 N N . THR A 1 96 ? 308.951 288.637 328.583 1.00 66.78 96 THR A N 1
ATOM 605 C CA . THR A 1 96 ? 309.025 289.619 329.654 1.00 61.42 96 THR A CA 1
ATOM 606 C C . THR A 1 96 ? 307.726 290.408 329.668 1.00 61.88 96 THR A C 1
ATOM 607 O O . THR A 1 96 ? 307.382 291.053 328.674 1.00 71.07 96 THR A O 1
ATOM 611 N N . ILE A 1 97 ? 307.012 290.361 330.784 1.00 55.63 97 ILE A N 1
ATOM 612 C CA . ILE A 1 97 ? 305.772 291.104 330.957 1.00 60.51 97 ILE A CA 1
ATOM 613 C C . ILE A 1 97 ? 306.051 292.226 331.944 1.00 56.17 97 ILE A C 1
ATOM 614 O O . ILE A 1 97 ? 306.297 291.975 333.128 1.00 68.17 97 ILE A O 1
ATOM 619 N N . LYS A 1 98 ? 306.010 293.461 331.465 1.00 45.05 98 LYS A N 1
ATOM 620 C CA . LYS A 1 98 ? 306.275 294.629 332.286 1.00 49.56 98 LYS A CA 1
ATOM 621 C C . LYS A 1 98 ? 305.074 295.559 332.244 1.00 58.11 98 LYS A C 1
ATOM 622 O O . LYS A 1 98 ? 304.483 295.771 331.184 1.00 65.52 98 LYS A O 1
ATOM 628 N N . VAL A 1 99 ? 304.700 296.098 333.400 1.00 59.89 99 VAL A N 1
ATOM 629 C CA . VAL A 1 99 ? 303.618 297.067 333.504 1.00 60.54 99 VAL A CA 1
ATOM 630 C C . VAL A 1 99 ? 304.166 298.315 334.175 1.00 62.87 99 VAL A C 1
ATOM 631 O O . VAL A 1 99 ? 304.748 298.233 335.260 1.00 68.36 99 VAL A O 1
ATOM 635 N N . ASN A 1 100 ? 303.987 299.468 333.529 1.00 59.23 100 ASN A N 1
ATOM 636 C CA . ASN A 1 100 ? 304.481 300.714 334.103 1.00 61.02 100 ASN A CA 1
ATOM 637 C C . ASN A 1 100 ? 303.788 301.023 335.421 1.00 61.36 100 ASN A C 1
ATOM 638 O O . ASN A 1 100 ? 304.440 301.364 336.413 1.00 67.43 100 ASN A O 1
ATOM 643 N N . ASP A 1 101 ? 302.467 300.898 335.453 1.00 57.24 101 ASP A N 1
ATOM 644 C CA . ASP A 1 101 ? 301.677 301.147 336.655 1.00 60.66 101 ASP A CA 1
ATOM 645 C C . ASP A 1 101 ? 300.246 300.710 336.371 1.00 59.90 101 ASP A C 1
ATOM 646 O O . ASP A 1 101 ? 299.906 300.321 335.251 1.00 63.25 101 ASP A O 1
ATOM 651 N N . GLY A 1 102 ? 299.416 300.763 337.398 1.00 56.65 102 GLY A N 1
ATOM 652 C CA . GLY A 1 102 ? 298.034 300.354 337.275 1.00 48.08 102 GLY A CA 1
ATOM 653 C C . GLY A 1 102 ? 297.444 300.091 338.642 1.00 55.80 102 GLY A C 1
ATOM 654 O O . GLY A 1 102 ? 298.089 300.285 339.669 1.00 68.10 102 GLY A O 1
ATOM 655 N N . HIS A 1 103 ? 296.191 299.646 338.633 1.00 59.07 103 HIS A N 1
ATOM 656 C CA . HIS A 1 103 ? 295.521 299.278 339.870 1.00 61.62 103 HIS A CA 1
ATOM 657 C C . HIS A 1 103 ? 294.668 298.042 339.648 1.00 61.20 103 HIS A C 1
ATOM 658 O O . HIS A 1 103 ? 294.164 297.800 338.550 1.00 59.28 103 HIS A O 1
ATOM 665 N N . LEU A 1 104 ? 294.512 297.265 340.715 1.00 62.15 104 LEU A N 1
ATOM 666 C CA . LEU A 1 104 ? 293.694 296.058 340.722 1.00 60.86 104 LEU A CA 1
ATOM 667 C C . LEU A 1 104 ? 292.528 296.299 341.668 1.00 60.76 104 LEU A C 1
ATOM 668 O O . LEU A 1 104 ? 292.719 296.388 342.885 1.00 69.99 104 LEU A O 1
ATOM 673 N N . LEU A 1 105 ? 291.328 296.402 341.113 1.00 56.25 105 LEU A N 1
ATOM 674 C CA . LEU A 1 105 ? 290.139 296.768 341.868 1.00 56.74 105 LEU A CA 1
ATOM 675 C C . LEU A 1 105 ? 289.249 295.544 342.011 1.00 59.65 105 LEU A C 1
ATOM 676 O O . LEU A 1 105 ? 288.842 294.950 341.009 1.00 69.74 105 LEU A O 1
ATOM 681 N N . PHE A 1 106 ? 288.949 295.173 343.249 1.00 58.49 106 PHE A N 1
ATOM 682 C CA . PHE A 1 106 ? 288.006 294.102 343.551 1.00 60.38 106 PHE A CA 1
ATOM 683 C C . PHE A 1 106 ? 286.794 294.739 344.218 1.00 69.19 106 PHE A C 1
ATOM 684 O O . PHE A 1 106 ? 286.846 295.123 345.388 1.00 75.78 106 PHE A O 1
ATOM 692 N N . LYS A 1 107 ? 285.704 294.852 343.463 1.00 68.02 107 LYS A N 1
ATOM 693 C CA . LYS A 1 107 ? 284.481 295.493 343.936 1.00 69.16 107 LYS A CA 1
ATOM 694 C C . LYS A 1 107 ? 283.680 294.473 344.739 1.00 71.81 107 LYS A C 1
ATOM 695 O O . LYS A 1 107 ? 282.712 293.873 344.268 1.00 76.88 107 LYS A O 1
ATOM 701 N N . TYR A 1 108 ? 284.105 294.277 345.988 1.00 73.20 108 TYR A N 1
ATOM 702 C CA . TYR A 1 108 ? 283.461 293.316 346.874 1.00 77.83 108 TYR A CA 1
ATOM 703 C C . TYR A 1 108 ? 282.072 293.752 347.313 1.00 82.75 108 TYR A C 1
ATOM 704 O O . TYR A 1 108 ? 281.350 292.943 347.902 1.00 83.95 108 TYR A O 1
ATOM 713 N N . TRP A 1 109 ? 281.687 295.000 347.057 1.00 82.56 109 TRP A N 1
ATOM 714 C CA . TRP A 1 109 ? 280.373 295.495 347.441 1.00 82.89 109 TRP A CA 1
ATOM 715 C C . TRP A 1 109 ? 279.279 295.108 346.457 1.00 80.73 109 TRP A C 1
ATOM 716 O O . TRP A 1 109 ? 278.108 295.403 346.716 1.00 80.61 109 TRP A O 1
ATOM 727 N N . LYS A 1 110 ? 279.622 294.465 345.346 1.00 76.17 110 LYS A N 1
ATOM 728 C CA . LYS A 1 110 ? 278.629 293.958 344.411 1.00 76.92 110 LYS A CA 1
ATOM 729 C C . LYS A 1 110 ? 278.224 292.552 344.830 1.00 85.11 110 LYS A C 1
ATOM 730 O O . LYS A 1 110 ? 279.079 291.681 345.009 1.00 88.03 110 LYS A O 1
ATOM 736 N N . SER A 1 111 ? 276.921 292.339 344.989 1.00 84.36 111 SER A N 1
ATOM 737 C CA . SER A 1 111 ? 276.429 291.108 345.590 1.00 92.24 111 SER A CA 1
ATOM 738 C C . SER A 1 111 ? 276.674 289.907 344.687 1.00 96.28 111 SER A C 1
ATOM 739 O O . SER A 1 111 ? 276.509 289.980 343.467 1.00 94.53 111 SER A O 1
ATOM 742 N N . VAL A 1 112 ? 277.074 288.793 345.300 1.00 93.93 112 VAL A N 1
ATOM 743 C CA . VAL A 1 112 ? 277.155 287.530 344.580 1.00 94.17 112 VAL A CA 1
ATOM 744 C C . VAL A 1 112 ? 275.746 287.005 344.352 1.00 97.84 112 VAL A C 1
ATOM 745 O O . VAL A 1 112 ? 274.954 286.872 345.293 1.00 99.86 112 VAL A O 1
ATOM 749 N N . GLU A 1 113 ? 275.428 286.702 343.095 1.00 100.47 113 GLU A N 1
ATOM 750 C CA . GLU A 1 113 ? 274.044 286.429 342.723 1.00 103.08 113 GLU A CA 1
ATOM 751 C C . GLU A 1 113 ? 273.569 285.080 343.250 1.00 104.94 113 GLU A C 1
ATOM 752 O O . GLU A 1 113 ? 272.426 284.957 343.704 1.00 102.63 113 GLU A O 1
ATOM 758 N N . HIS A 1 114 ? 274.420 284.057 343.197 1.00 103.76 114 HIS A N 1
ATOM 759 C CA . HIS A 1 114 ? 273.998 282.704 343.525 1.00 101.36 114 HIS A CA 1
ATOM 760 C C . HIS A 1 114 ? 275.066 282.006 344.353 1.00 99.15 114 HIS A C 1
ATOM 761 O O . HIS A 1 114 ? 276.236 282.393 344.354 1.00 98.55 114 HIS A O 1
ATOM 768 N N . ARG A 1 115 ? 274.636 280.963 345.068 1.00 104.99 115 ARG A N 1
ATOM 769 C CA . ARG A 1 115 ? 275.562 280.181 345.880 1.00 108.79 115 ARG A CA 1
ATOM 770 C C . ARG A 1 115 ? 276.622 279.511 345.019 1.00 108.95 115 ARG A C 1
ATOM 771 O O . ARG A 1 115 ? 277.808 279.505 345.370 1.00 106.17 115 ARG A O 1
ATOM 779 N N . HIS A 1 116 ? 276.217 278.943 343.889 1.00 108.36 116 HIS A N 1
ATOM 780 C CA . HIS A 1 116 ? 277.130 278.288 342.969 1.00 106.58 116 HIS A CA 1
ATOM 781 C C . HIS A 1 116 ? 277.101 279.003 341.627 1.00 107.00 116 HIS A C 1
ATOM 782 O O . HIS A 1 116 ? 276.094 279.610 341.252 1.00 108.86 116 HIS A O 1
ATOM 789 N N . LEU A 1 117 ? 278.220 278.930 340.913 1.00 101.08 117 LEU A N 1
ATOM 790 C CA . LEU A 1 117 ? 278.348 279.617 339.635 1.00 96.20 117 LEU A CA 1
ATOM 791 C C . LEU A 1 117 ? 277.321 279.096 338.643 1.00 95.95 117 LEU A C 1
ATOM 792 O O . LEU A 1 117 ? 277.349 277.921 338.264 1.00 99.72 117 LEU A O 1
ATOM 797 N N . ASN A 1 118 ? 276.409 279.969 338.231 1.00 94.37 118 ASN A N 1
ATOM 798 C CA . ASN A 1 118 ? 275.407 279.648 337.223 1.00 100.44 118 ASN A CA 1
ATOM 799 C C . ASN A 1 118 ? 275.872 280.246 335.902 1.00 101.78 118 ASN A C 1
ATOM 800 O O . ASN A 1 118 ? 275.840 281.467 335.721 1.00 99.96 118 ASN A O 1
ATOM 805 N N . LEU A 1 119 ? 276.305 279.384 334.982 1.00 98.64 119 LEU A N 1
ATOM 806 C CA . LEU A 1 119 ? 276.865 279.859 333.723 1.00 97.09 119 LEU A CA 1
ATOM 807 C C . LEU A 1 119 ? 275.822 280.499 332.820 1.00 102.15 119 LEU A C 1
ATOM 808 O O . LEU A 1 119 ? 276.189 281.226 331.892 1.00 100.66 119 LEU A O 1
ATOM 813 N N . SER A 1 120 ? 274.540 280.260 333.072 1.00 106.32 120 SER A N 1
ATOM 814 C CA . SER A 1 120 ? 273.477 280.740 332.201 1.00 104.57 120 SER A CA 1
ATOM 815 C C . SER A 1 120 ? 272.926 282.097 332.614 1.00 107.76 120 SER A C 1
ATOM 816 O O . SER A 1 120 ? 271.967 282.569 331.996 1.00 108.61 120 SER A O 1
ATOM 819 N N . THR A 1 121 ? 273.499 282.736 333.630 1.00 109.12 121 THR A N 1
ATOM 820 C CA . THR A 1 121 ? 272.989 284.001 334.131 1.00 109.24 121 THR A CA 1
ATOM 821 C C . THR A 1 121 ? 274.089 285.056 334.127 1.00 107.39 121 THR A C 1
ATOM 822 O O . THR A 1 121 ? 275.282 284.745 334.149 1.00 107.10 121 THR A O 1
ATOM 826 N N . LYS A 1 122 ? 273.664 286.315 334.086 1.00 107.78 122 LYS A N 1
ATOM 827 C CA . LYS A 1 122 ? 274.586 287.439 334.088 1.00 105.97 122 LYS A CA 1
ATOM 828 C C . LYS A 1 122 ? 275.138 287.679 335.488 1.00 101.20 122 LYS A C 1
ATOM 829 O O . LYS A 1 122 ? 274.419 287.561 336.484 1.00 98.20 122 LYS A O 1
ATOM 835 N N . ARG A 1 123 ? 276.422 288.020 335.557 1.00 95.23 123 ARG A N 1
ATOM 836 C CA . ARG A 1 123 ? 277.083 288.338 336.812 1.00 94.60 123 ARG A CA 1
ATOM 837 C C . ARG A 1 123 ? 277.748 289.702 336.705 1.00 91.78 123 ARG A C 1
ATOM 838 O O . ARG A 1 123 ? 278.147 290.132 335.621 1.00 89.58 123 ARG A O 1
ATOM 846 N N . ALA A 1 124 ? 277.852 290.381 337.843 1.00 87.88 124 ALA A N 1
ATOM 847 C CA . ALA A 1 124 ? 278.474 291.694 337.874 1.00 80.37 124 ALA A CA 1
ATOM 848 C C . ALA A 1 124 ? 279.983 291.576 337.721 1.00 77.53 124 ALA A C 1
ATOM 849 O O . ALA A 1 124 ? 280.585 290.549 338.043 1.00 83.95 124 ALA A O 1
ATOM 851 N N . SER A 1 125 ? 280.598 292.647 337.222 1.00 71.06 125 SER A N 1
ATOM 852 C CA . SER A 1 125 ? 282.047 292.694 337.043 1.00 70.84 125 SER A CA 1
ATOM 853 C C . SER A 1 125 ? 282.684 293.137 338.354 1.00 73.08 125 SER A C 1
ATOM 854 O O . SER A 1 125 ? 283.008 294.306 338.568 1.00 79.33 125 SER A O 1
ATOM 857 N N . ARG A 1 126 ? 282.861 292.172 339.253 1.00 70.26 126 ARG A N 1
ATOM 858 C CA . ARG A 1 126 ? 283.488 292.445 340.537 1.00 68.56 126 ARG A CA 1
ATOM 859 C C . ARG A 1 126 ? 285.002 292.543 340.449 1.00 70.96 126 ARG A C 1
ATOM 860 O O . ARG A 1 126 ? 285.635 292.951 341.426 1.00 71.94 126 ARG A O 1
ATOM 868 N N . LEU A 1 127 ? 285.597 292.183 339.318 1.00 70.16 127 LEU A N 1
ATOM 869 C CA . LEU A 1 127 ? 287.035 292.278 339.121 1.00 63.74 127 LEU A CA 1
ATOM 870 C C . LEU A 1 127 ? 287.312 293.275 338.009 1.00 67.38 127 LEU A C 1
ATOM 871 O O . LEU A 1 127 ? 286.790 293.133 336.900 1.00 75.69 127 LEU A O 1
ATOM 875 N N . HIS A 1 128 ? 288.135 294.277 338.304 1.00 57.48 128 HIS A N 1
ATOM 876 C CA . HIS A 1 128 ? 288.446 295.336 337.349 1.00 58.61 128 HIS A CA 1
ATOM 877 C C . HIS A 1 128 ? 289.931 295.643 337.451 1.00 58.25 128 HIS A C 1
ATOM 878 O O . HIS A 1 128 ? 290.386 296.187 338.458 1.00 63.36 128 HIS A O 1
ATOM 885 N N . LEU A 1 129 ? 290.678 295.304 336.408 1.00 62.04 129 LEU A N 1
ATOM 886 C CA . LEU A 1 129 ? 292.119 295.503 336.362 1.00 61.28 129 LEU A CA 1
ATOM 887 C C . LEU A 1 129 ? 292.449 296.556 335.316 1.00 60.26 129 LEU A C 1
ATOM 888 O O . LEU A 1 129 ? 291.959 296.486 334.186 1.00 64.88 129 LEU A O 1
ATOM 893 N N . VAL A 1 130 ? 293.272 297.529 335.692 1.00 51.34 130 VAL A N 1
ATOM 894 C CA . VAL A 1 130 ? 293.703 298.592 334.793 1.00 52.45 130 VAL A CA 1
ATOM 895 C C . VAL A 1 130 ? 295.219 298.544 334.704 1.00 52.86 130 VAL A C 1
ATOM 896 O O . VAL A 1 130 ? 295.906 298.632 335.727 1.00 55.19 130 VAL A O 1
ATOM 900 N N . LEU A 1 131 ? 295.737 298.406 333.488 1.00 49.41 131 LEU A N 1
ATOM 901 C CA . LEU A 1 131 ? 297.171 298.364 333.236 1.00 49.19 131 LEU A CA 1
ATOM 902 C C . LEU A 1 131 ? 297.543 299.543 332.354 1.00 51.37 131 LEU A C 1
ATOM 903 O O . LEU A 1 131 ? 296.991 299.703 331.262 1.00 55.36 131 LEU A O 1
ATOM 908 N N . ASN A 1 132 ? 298.475 300.360 332.822 1.00 55.51 132 ASN A N 1
ATOM 909 C CA . ASN A 1 132 ? 298.975 301.502 332.072 1.00 52.94 132 ASN A CA 1
ATOM 910 C C . ASN A 1 132 ? 300.404 301.205 331.649 1.00 57.02 132 ASN A C 1
ATOM 911 O O . ASN A 1 132 ? 301.258 300.930 332.497 1.00 63.54 132 ASN A O 1
ATOM 916 N N . GLY A 1 133 ? 300.662 301.259 330.348 1.00 60.26 133 GLY A N 1
ATOM 917 C CA . GLY A 1 133 ? 301.992 300.991 329.848 1.00 61.10 133 GLY A CA 1
ATOM 918 C C . GLY A 1 133 ? 302.400 299.540 329.971 1.00 61.04 133 GLY A C 1
ATOM 919 O O . GLY A 1 133 ? 303.303 299.204 330.739 1.00 68.76 133 GLY A O 1
ATOM 920 N N . LEU A 1 134 ? 301.745 298.669 329.215 1.00 58.07 134 LEU A N 1
ATOM 921 C CA . LEU A 1 134 ? 302.014 297.240 329.247 1.00 55.56 134 LEU A CA 1
ATOM 922 C C . LEU A 1 134 ? 303.003 296.882 328.145 1.00 58.37 134 LEU A C 1
ATOM 923 O O . LEU A 1 134 ? 302.752 297.159 326.970 1.00 67.16 134 LEU A O 1
ATOM 928 N N . HIS A 1 135 ? 304.123 296.278 328.527 1.00 55.60 135 HIS A N 1
ATOM 929 C CA . HIS A 1 135 ? 305.082 295.712 327.591 1.00 55.33 135 HIS A CA 1
ATOM 930 C C . HIS A 1 135 ? 305.031 294.196 327.677 1.00 56.88 135 HIS A C 1
ATOM 931 O O . HIS A 1 135 ? 304.989 293.631 328.773 1.00 63.74 135 HIS A O 1
ATOM 938 N N . VAL A 1 136 ? 305.032 293.540 326.526 1.00 56.24 136 VAL A N 1
ATOM 939 C CA . VAL A 1 136 ? 305.246 292.103 326.440 1.00 59.58 136 VAL A CA 1
ATOM 940 C C . VAL A 1 136 ? 306.325 291.869 325.399 1.00 61.57 136 VAL A C 1
ATOM 941 O O . VAL A 1 136 ? 306.189 292.311 324.256 1.00 66.61 136 VAL A O 1
ATOM 945 N N . ASN A 1 137 ? 307.401 291.194 325.791 1.00 57.63 137 ASN A N 1
ATOM 946 C CA . ASN A 1 137 ? 308.537 290.959 324.903 1.00 54.19 137 ASN A CA 1
ATOM 947 C C . ASN A 1 137 ? 308.802 289.461 324.826 1.00 54.29 137 ASN A C 1
ATOM 948 O O . ASN A 1 137 ? 309.468 288.900 325.697 1.00 64.33 137 ASN A O 1
ATOM 953 N N . ILE A 1 138 ? 308.284 288.822 323.786 1.00 52.82 138 ILE A N 1
ATOM 954 C CA . ILE A 1 138 ? 308.524 287.407 323.536 1.00 61.64 138 ILE A CA 1
ATOM 955 C C . ILE A 1 138 ? 309.848 287.274 322.797 1.00 63.49 138 ILE A C 1
ATOM 956 O O . ILE A 1 138 ? 309.982 287.740 321.662 1.00 67.76 138 ILE A O 1
ATOM 961 N N . TYR A 1 139 ? 310.830 286.637 323.438 1.00 64.73 139 TYR A N 1
ATOM 962 C CA . TYR A 1 139 ? 312.171 286.545 322.879 1.00 64.75 139 TYR A CA 1
ATOM 963 C C . TYR A 1 139 ? 312.711 285.128 322.763 1.00 67.90 139 TYR A C 1
ATOM 964 O O . TYR A 1 139 ? 313.773 284.948 322.161 1.00 73.93 139 TYR A O 1
ATOM 973 N N . ASN A 1 140 ? 312.032 284.126 323.311 1.00 68.00 140 ASN A N 1
ATOM 974 C CA . ASN A 1 140 ? 312.531 282.761 323.262 1.00 67.70 140 ASN A CA 1
ATOM 975 C C . ASN A 1 140 ? 311.351 281.814 323.403 1.00 72.34 140 ASN A C 1
ATOM 976 O O . ASN A 1 140 ? 310.292 282.187 323.909 1.00 76.52 140 ASN A O 1
ATOM 981 N N . ASN A 1 141 ? 311.543 280.584 322.931 1.00 72.63 141 ASN A N 1
ATOM 982 C CA . ASN A 1 141 ? 310.576 279.501 323.105 1.00 75.03 141 ASN A CA 1
ATOM 983 C C . ASN A 1 141 ? 311.359 278.290 323.604 1.00 81.54 141 ASN A C 1
ATOM 984 O O . ASN A 1 141 ? 311.752 277.422 322.824 1.00 84.90 141 ASN A O 1
ATOM 989 N N . LEU A 1 142 ? 311.579 278.235 324.919 1.00 78.86 142 LEU A N 1
ATOM 990 C CA . LEU A 1 142 ? 312.414 277.183 325.484 1.00 73.92 142 LEU A CA 1
ATOM 991 C C . LEU A 1 142 ? 311.730 275.826 325.439 1.00 76.94 142 LEU A C 1
ATOM 992 O O . LEU A 1 142 ? 312.411 274.797 325.409 1.00 87.15 142 LEU A O 1
ATOM 997 N N . THR A 1 143 ? 310.397 275.796 325.442 1.00 76.07 143 THR A N 1
ATOM 998 C CA . THR A 1 143 ? 309.689 274.521 325.451 1.00 83.38 143 THR A CA 1
ATOM 999 C C . THR A 1 143 ? 309.984 273.714 324.192 1.00 89.77 143 THR A C 1
ATOM 1000 O O . THR A 1 143 ? 310.268 272.513 324.264 1.00 96.96 143 THR A O 1
ATOM 1004 N N . LYS A 1 144 ? 309.927 274.359 323.026 1.00 82.35 144 LYS A N 1
ATOM 1005 C CA . LYS A 1 144 ? 310.194 273.650 321.779 1.00 76.51 144 LYS A CA 1
ATOM 1006 C C . LYS A 1 144 ? 311.646 273.205 321.694 1.00 79.01 144 LYS A C 1
ATOM 1007 O O . LYS A 1 144 ? 311.935 272.095 321.234 1.00 86.98 144 LYS A O 1
ATOM 1013 N N . TYR A 1 145 ? 312.575 274.057 322.125 1.00 75.13 145 TYR A N 1
ATOM 1014 C CA . TYR A 1 145 ? 313.989 273.733 321.969 1.00 76.04 145 TYR A CA 1
ATOM 1015 C C . TYR A 1 145 ? 314.427 272.635 322.929 1.00 80.10 145 TYR A C 1
ATOM 1016 O O . TYR A 1 145 ? 315.254 271.790 322.570 1.00 86.20 145 TYR A O 1
ATOM 1025 N N . THR A 1 146 ? 313.893 272.625 324.151 1.00 81.14 146 THR A N 1
ATOM 1026 C CA . THR A 1 146 ? 314.193 271.521 325.056 1.00 83.82 146 THR A CA 1
ATOM 1027 C C . THR A 1 146 ? 313.615 270.216 324.531 1.00 86.82 146 THR A C 1
ATOM 1028 O O . THR A 1 146 ? 314.192 269.145 324.748 1.00 99.28 146 THR A O 1
ATOM 1032 N N . GLU A 1 147 ? 312.472 270.281 323.845 1.00 85.92 147 GLU A N 1
ATOM 1033 C CA . GLU A 1 147 ? 311.928 269.089 323.205 1.00 93.75 147 GLU A CA 1
ATOM 1034 C C . GLU A 1 147 ? 312.847 268.588 322.098 1.00 94.24 147 GLU A C 1
ATOM 1035 O O . GLU A 1 147 ? 313.045 267.377 321.947 1.00 98.66 147 GLU A O 1
ATOM 1041 N N . ILE A 1 148 ? 313.409 269.503 321.307 1.00 90.12 148 ILE A N 1
ATOM 1042 C CA . ILE A 1 148 ? 314.335 269.102 320.251 1.00 85.37 148 ILE A CA 1
ATOM 1043 C C . ILE A 1 148 ? 315.601 268.504 320.848 1.00 92.85 148 ILE A C 1
ATOM 1044 O O . ILE A 1 148 ? 316.096 267.472 320.383 1.00 98.12 148 ILE A O 1
ATOM 1049 N N . ALA A 1 149 ? 316.144 269.141 321.888 1.00 90.49 149 ALA A N 1
ATOM 1050 C CA . ALA A 1 149 ? 317.334 268.605 322.541 1.00 91.02 149 ALA A CA 1
ATOM 1051 C C . ALA A 1 149 ? 317.051 267.246 323.164 1.00 94.23 149 ALA A C 1
ATOM 1052 O O . ALA A 1 149 ? 317.893 266.343 323.116 1.00 99.79 149 ALA A O 1
ATOM 1054 N N . ARG A 1 150 ? 315.870 267.087 323.760 1.00 90.84 150 ARG A N 1
ATOM 1055 C CA . ARG A 1 150 ? 315.500 265.807 324.351 1.00 94.07 150 ARG A CA 1
ATOM 1056 C C . ARG A 1 150 ? 315.385 264.721 323.290 1.00 97.25 150 ARG A C 1
ATOM 1057 O O . ARG A 1 150 ? 315.822 263.585 323.504 1.00 102.90 150 ARG A O 1
ATOM 1065 N N . ILE A 1 151 ? 314.803 265.051 322.136 1.00 98.01 151 ILE A N 1
ATOM 1066 C CA . ILE A 1 151 ? 314.591 264.047 321.101 1.00 102.24 151 ILE A CA 1
ATOM 1067 C C . ILE A 1 151 ? 315.860 263.752 320.313 1.00 100.67 151 ILE A C 1
ATOM 1068 O O . ILE A 1 151 ? 315.937 262.713 319.648 1.00 97.87 151 ILE A O 1
ATOM 1073 N N . ARG A 1 152 ? 316.861 264.630 320.369 1.00 101.97 152 ARG A N 1
ATOM 1074 C CA . ARG A 1 152 ? 318.125 264.409 319.680 1.00 101.82 152 ARG A CA 1
ATOM 1075 C C . ARG A 1 152 ? 319.260 264.078 320.639 1.00 109.23 152 ARG A C 1
ATOM 1076 O O . ARG A 1 152 ? 320.414 263.988 320.208 1.00 114.75 152 ARG A O 1
ATOM 1084 N N . ARG A 1 153 ? 318.957 263.896 321.925 1.00 109.06 153 ARG A N 1
ATOM 1085 C CA . ARG A 1 153 ? 319.948 263.515 322.932 1.00 114.74 153 ARG A CA 1
ATOM 1086 C C . ARG A 1 153 ? 321.104 264.513 322.991 1.00 117.40 153 ARG A C 1
ATOM 1087 O O . ARG A 1 153 ? 322.277 264.139 323.044 1.00 117.65 153 ARG A O 1
ATOM 1095 N N . PHE A 1 154 ? 320.764 265.803 322.979 1.00 113.35 154 PHE A N 1
ATOM 1096 C CA . PHE A 1 154 ? 321.754 266.866 323.154 1.00 109.63 154 PHE A CA 1
ATOM 1097 C C . PHE A 1 154 ? 321.835 267.196 324.640 1.00 113.18 154 PHE A C 1
ATOM 1098 O O . PHE A 1 154 ? 321.207 268.130 325.143 1.00 116.89 154 PHE A O 1
ATOM 1106 N N . ASP A 1 155 ? 322.636 266.404 325.355 1.00 112.25 155 ASP A N 1
ATOM 1107 C CA . ASP A 1 155 ? 322.749 266.581 326.799 1.00 112.80 155 ASP A CA 1
ATOM 1108 C C . ASP A 1 155 ? 323.392 267.914 327.161 1.00 114.34 155 ASP A C 1
ATOM 1109 O O . ASP A 1 155 ? 323.103 268.470 328.226 1.00 118.68 155 ASP A O 1
ATOM 1114 N N . TRP A 1 156 ? 324.257 268.444 326.294 1.00 108.14 156 TRP A N 1
ATOM 1115 C CA . TRP A 1 156 ? 324.885 269.729 326.573 1.00 107.02 156 TRP A CA 1
ATOM 1116 C C . TRP A 1 156 ? 323.852 270.846 326.632 1.00 114.32 156 TRP A C 1
ATOM 1117 O O . TRP A 1 156 ? 323.945 271.745 327.477 1.00 114.12 156 TRP A O 1
ATOM 1128 N N . PHE A 1 157 ? 322.867 270.815 325.732 1.00 114.95 157 PHE A N 1
ATOM 1129 C CA . PHE A 1 157 ? 321.810 271.820 325.760 1.00 115.83 157 PHE A CA 1
ATOM 1130 C C . PHE A 1 157 ? 320.953 271.683 327.010 1.00 118.49 157 PHE A C 1
ATOM 1131 O O . PHE A 1 157 ? 320.572 272.686 327.625 1.00 121.45 157 PHE A O 1
ATOM 1133 N N . PHE A 1 158 ? 320.646 270.448 327.405 1.00 119.82 158 PHE A N 1
ATOM 1134 C CA . PHE A 1 158 ? 319.750 270.221 328.532 1.00 122.78 158 PHE A CA 1
ATOM 1135 C C . PHE A 1 158 ? 320.386 270.583 329.866 1.00 124.46 158 PHE A C 1
ATOM 1136 O O . PHE A 1 158 ? 319.675 270.670 330.872 1.00 121.93 158 PHE A O 1
ATOM 1144 N N . GLU A 1 159 ? 321.704 270.789 329.903 1.00 129.25 159 GLU A N 1
ATOM 1145 C CA . GLU A 1 159 ? 322.396 271.136 331.135 1.00 134.71 159 GLU A CA 1
ATOM 1146 C C . GLU A 1 159 ? 322.912 272.567 331.172 1.00 133.79 159 GLU A C 1
ATOM 1147 O O . GLU A 1 159 ? 323.116 273.101 332.266 1.00 126.23 159 GLU A O 1
ATOM 1153 N N . ASN A 1 160 ? 323.130 273.197 330.016 1.00 135.23 160 ASN A N 1
ATOM 1154 C CA . ASN A 1 160 ? 323.664 274.554 330.001 1.00 136.74 160 ASN A CA 1
ATOM 1155 C C . ASN A 1 160 ? 322.606 275.583 330.386 1.00 136.25 160 ASN A C 1
ATOM 1156 O O . ASN A 1 160 ? 322.921 276.588 331.031 1.00 131.73 160 ASN A O 1
ATOM 1161 N N . THR A 1 161 ? 321.349 275.351 329.999 1.00 137.81 161 THR A N 1
ATOM 1162 C CA . THR A 1 161 ? 320.275 276.287 330.312 1.00 137.20 161 THR A CA 1
ATOM 1163 C C . THR A 1 161 ? 319.882 276.267 331.783 1.00 139.80 161 THR A C 1
ATOM 1164 O O . THR A 1 161 ? 319.107 277.131 332.207 1.00 134.64 161 THR A O 1
ATOM 1168 N N . ASN A 1 162 ? 320.384 275.303 332.558 1.00 145.02 162 ASN A N 1
ATOM 1169 C CA . ASN A 1 162 ? 320.053 275.161 333.976 1.00 145.18 162 ASN A CA 1
ATOM 1170 C C . ASN A 1 162 ? 318.557 274.945 334.187 1.00 144.40 162 ASN A C 1
ATOM 1171 O O . ASN A 1 162 ? 318.002 275.333 335.218 1.00 137.99 162 ASN A O 1
ATOM 1176 N N . MET A 1 163 ? 317.900 274.323 333.213 1.00 147.70 163 MET A N 1
ATOM 1177 C CA . MET A 1 163 ? 316.476 274.022 333.304 1.00 151.92 163 MET A CA 1
ATOM 1178 C C . MET A 1 163 ? 316.082 272.966 332.278 1.00 152.03 163 MET A C 1
ATOM 1179 O O . MET A 1 163 ? 316.547 272.990 331.139 1.00 146.40 163 MET A O 1
ATOM 1184 N N . PRO A 1 181 ? 290.105 269.899 341.361 1.00 153.89 181 PRO A N 1
ATOM 1185 C CA . PRO A 1 181 ? 290.241 271.359 341.400 1.00 154.30 181 PRO A CA 1
ATOM 1186 C C . PRO A 1 181 ? 289.122 272.069 340.647 1.00 146.40 181 PRO A C 1
ATOM 1187 O O . PRO A 1 181 ? 289.278 273.224 340.253 1.00 142.20 181 PRO A O 1
ATOM 1191 N N . SER A 1 182 ? 288.005 271.371 340.439 1.00 148.67 182 SER A N 1
ATOM 1192 C CA . SER A 1 182 ? 286.864 271.985 339.771 1.00 148.45 182 SER A CA 1
ATOM 1193 C C . SER A 1 182 ? 286.105 272.920 340.705 1.00 140.50 182 SER A C 1
ATOM 1194 O O . SER A 1 182 ? 285.582 273.950 340.265 1.00 131.32 182 SER A O 1
ATOM 1197 N N . SER A 1 183 ? 286.029 272.574 341.992 1.00 139.31 183 SER A N 1
ATOM 1198 C CA . SER A 1 183 ? 285.300 273.409 342.941 1.00 130.15 183 SER A CA 1
ATOM 1199 C C . SER A 1 183 ? 285.969 274.767 343.116 1.00 122.24 183 SER A C 1
ATOM 1200 O O . SER A 1 183 ? 285.291 275.799 343.153 1.00 115.94 183 SER A O 1
ATOM 1203 N N . VAL A 1 184 ? 287.298 274.789 343.229 1.00 124.21 184 VAL A N 1
ATOM 1204 C CA . VAL A 1 184 ? 288.001 276.057 343.393 1.00 118.51 184 VAL A CA 1
ATOM 1205 C C . VAL A 1 184 ? 287.897 276.895 342.125 1.00 116.34 184 VAL A C 1
ATOM 1206 O O . VAL A 1 184 ? 287.729 278.118 342.188 1.00 116.49 184 VAL A O 1
ATOM 1210 N N . TRP A 1 185 ? 287.989 276.257 340.956 1.00 118.32 185 TRP A N 1
ATOM 1211 C CA . TRP A 1 185 ? 287.838 276.988 339.703 1.00 117.16 185 TRP A CA 1
ATOM 1212 C C . TRP A 1 185 ? 286.449 277.601 339.592 1.00 109.70 185 TRP A C 1
ATOM 1213 O O . TRP A 1 185 ? 286.298 278.761 339.195 1.00 104.80 185 TRP A O 1
ATOM 1224 N N . GLU A 1 186 ? 285.418 276.828 339.939 1.00 109.63 186 GLU A N 1
ATOM 1225 C CA . GLU A 1 186 ? 284.051 277.327 339.849 1.00 105.13 186 GLU A CA 1
ATOM 1226 C C . GLU A 1 186 ? 283.807 278.460 340.835 1.00 105.36 186 GLU A C 1
ATOM 1227 O O . GLU A 1 186 ? 283.153 279.454 340.500 1.00 103.83 186 GLU A O 1
ATOM 1233 N N . ASN A 1 187 ? 284.318 278.325 342.060 1.00 107.12 187 ASN A N 1
ATOM 1234 C CA . ASN A 1 187 ? 284.116 279.364 343.064 1.00 98.30 187 ASN A CA 1
ATOM 1235 C C . ASN A 1 187 ? 284.818 280.657 342.675 1.00 96.01 187 ASN A C 1
ATOM 1236 O O . ASN A 1 187 ? 284.277 281.748 342.878 1.00 97.54 187 ASN A O 1
ATOM 1241 N N . MET A 1 188 ? 286.029 280.558 342.125 1.00 96.14 188 MET A N 1
ATOM 1242 C CA . MET A 1 188 ? 286.763 281.763 341.752 1.00 90.65 188 MET A CA 1
ATOM 1243 C C . MET A 1 188 ? 286.055 282.528 340.642 1.00 93.00 188 MET A C 1
ATOM 1244 O O . MET A 1 188 ? 285.964 283.759 340.696 1.00 92.60 188 MET A O 1
ATOM 1249 N N . TRP A 1 189 ? 285.544 281.827 339.629 1.00 94.44 189 TRP A N 1
ATOM 1250 C CA . TRP A 1 189 ? 284.826 282.519 338.566 1.00 84.99 189 TRP A CA 1
ATOM 1251 C C . TRP A 1 189 ? 283.491 283.071 339.038 1.00 84.65 189 TRP A C 1
ATOM 1252 O O . TRP A 1 189 ? 283.016 284.065 338.482 1.00 87.54 189 TRP A O 1
ATOM 1263 N N . ASN A 1 190 ? 282.875 282.450 340.043 1.00 86.81 190 ASN A N 1
ATOM 1264 C CA . ASN A 1 190 ? 281.661 283.007 340.624 1.00 81.29 190 ASN A CA 1
ATOM 1265 C C . ASN A 1 190 ? 281.954 284.245 341.458 1.00 75.13 190 ASN A C 1
ATOM 1266 O O . ASN A 1 190 ? 281.145 285.178 341.485 1.00 73.54 190 ASN A O 1
ATOM 1271 N N . LEU A 1 191 ? 283.099 284.270 342.139 1.00 80.06 191 LEU A N 1
ATOM 1272 C CA . LEU A 1 191 ? 283.458 285.421 342.956 1.00 77.17 191 LEU A CA 1
ATOM 1273 C C . LEU A 1 191 ? 283.906 286.596 342.098 1.00 76.96 191 LEU A C 1
ATOM 1274 O O . LEU A 1 191 ? 283.562 287.748 342.383 1.00 82.20 191 LEU A O 1
ATOM 1279 N N . LEU A 1 192 ? 284.684 286.329 341.050 1.00 76.01 192 LEU A N 1
ATOM 1280 C CA . LEU A 1 192 ? 285.201 287.405 340.214 1.00 73.21 192 LEU A CA 1
ATOM 1281 C C . LEU A 1 192 ? 284.149 287.963 339.265 1.00 75.96 192 LEU A C 1
ATOM 1282 O O . LEU A 1 192 ? 284.196 289.150 338.929 1.00 75.77 192 LEU A O 1
ATOM 1287 N N . GLY A 1 193 ? 283.203 287.140 338.830 1.00 74.81 193 GLY A N 1
ATOM 1288 C CA . GLY A 1 193 ? 282.214 287.614 337.874 1.00 71.10 193 GLY A CA 1
ATOM 1289 C C . GLY A 1 193 ? 282.857 287.903 336.533 1.00 77.03 193 GLY A C 1
ATOM 1290 O O . GLY A 1 193 ? 283.522 287.047 335.942 1.00 78.19 193 GLY A O 1
ATOM 1291 N N . ILE A 1 194 ? 282.662 289.119 336.039 1.00 73.79 194 ILE A N 1
ATOM 1292 C CA . ILE A 1 194 ? 283.264 289.554 334.786 1.00 66.41 194 ILE A CA 1
ATOM 1293 C C . ILE A 1 194 ? 284.581 290.246 335.100 1.00 67.58 194 ILE A C 1
ATOM 1294 O O . ILE A 1 194 ? 284.621 291.196 335.888 1.00 70.81 194 ILE A O 1
ATOM 1299 N N . VAL A 1 195 ? 285.662 289.774 334.487 1.00 65.29 195 VAL A N 1
ATOM 1300 C CA . VAL A 1 195 ? 286.983 290.357 334.688 1.00 60.62 195 VAL A CA 1
ATOM 1301 C C . VAL A 1 195 ? 287.146 291.463 333.652 1.00 63.62 195 VAL A C 1
ATOM 1302 O O . VAL A 1 195 ? 287.433 291.203 332.485 1.00 71.79 195 VAL A O 1
ATOM 1306 N N . HIS A 1 196 ? 286.962 292.704 334.083 1.00 58.18 196 HIS A N 1
ATOM 1307 C CA . HIS A 1 196 ? 287.066 293.863 333.202 1.00 60.61 196 HIS A CA 1
ATOM 1308 C C . HIS A 1 196 ? 288.515 294.328 333.199 1.00 63.24 196 HIS A C 1
ATOM 1309 O O . HIS A 1 196 ? 288.981 294.948 334.155 1.00 67.05 196 HIS A O 1
ATOM 1316 N N . ILE A 1 197 ? 289.233 294.030 332.121 1.00 63.99 197 ILE A N 1
ATOM 1317 C CA . ILE A 1 197 ? 290.638 294.393 331.975 1.00 62.37 197 ILE A CA 1
ATOM 1318 C C . ILE A 1 197 ? 290.733 295.559 331.005 1.00 59.99 197 ILE A C 1
ATOM 1319 O O . ILE A 1 197 ? 290.196 295.498 329.894 1.00 68.10 197 ILE A O 1
ATOM 1324 N N . GLU A 1 198 ? 291.412 296.620 331.427 1.00 54.00 198 GLU A N 1
ATOM 1325 C CA . GLU A 1 198 ? 291.583 297.823 330.629 1.00 57.87 198 GLU A CA 1
ATOM 1326 C C . GLU A 1 198 ? 293.066 298.137 330.528 1.00 52.26 198 GLU A C 1
ATOM 1327 O O . GLU A 1 198 ? 293.769 298.137 331.540 1.00 58.13 198 GLU A O 1
ATOM 1333 N N . VAL A 1 199 ? 293.539 298.396 329.314 1.00 50.36 199 VAL A N 1
ATOM 1334 C CA . VAL A 1 199 ? 294.939 298.706 329.052 1.00 58.45 199 VAL A CA 1
ATOM 1335 C C . VAL A 1 199 ? 294.983 300.046 328.332 1.00 62.55 199 VAL A C 1
ATOM 1336 O O . VAL A 1 199 ? 294.552 300.150 327.179 1.00 70.92 199 VAL A O 1
ATOM 1340 N N . SER A 1 200 ? 295.511 301.071 329.004 1.00 53.50 200 SER A N 1
ATOM 1341 C CA . SER A 1 200 ? 295.579 302.391 328.386 1.00 56.68 200 SER A CA 1
ATOM 1342 C C . SER A 1 200 ? 296.514 302.392 327.185 1.00 60.63 200 SER A C 1
ATOM 1343 O O . SER A 1 200 ? 296.229 303.035 326.170 1.00 69.97 200 SER A O 1
ATOM 1346 N N . ALA A 1 201 ? 297.638 301.689 327.284 1.00 55.94 201 ALA A N 1
ATOM 1347 C CA . ALA A 1 201 ? 298.583 301.577 326.185 1.00 55.49 201 ALA A CA 1
ATOM 1348 C C . ALA A 1 201 ? 299.343 300.272 326.339 1.00 56.71 201 ALA A C 1
ATOM 1349 O O . ALA A 1 201 ? 299.697 299.887 327.454 1.00 66.60 201 ALA A O 1
ATOM 1351 N N . GLY A 1 202 ? 299.585 299.598 325.227 1.00 53.15 202 GLY A N 1
ATOM 1352 C CA . GLY A 1 202 ? 300.253 298.310 325.262 1.00 50.70 202 GLY A CA 1
ATOM 1353 C C . GLY A 1 202 ? 301.123 298.120 324.043 1.00 52.27 202 GLY A C 1
ATOM 1354 O O . GLY A 1 202 ? 300.860 298.683 322.978 1.00 60.39 202 GLY A O 1
ATOM 1355 N N . CYS A 1 203 ? 302.177 297.325 324.207 1.00 52.52 203 CYS A N 1
ATOM 1356 C CA . CYS A 1 203 ? 303.059 296.976 323.107 1.00 53.11 203 CYS A CA 1
ATOM 1357 C C . CYS A 1 203 ? 303.513 295.536 323.269 1.00 51.79 203 CYS A C 1
ATOM 1358 O O . CYS A 1 203 ? 303.775 295.081 324.384 1.00 56.40 203 CYS A O 1
ATOM 1361 N N . ILE A 1 204 ? 303.588 294.821 322.151 1.00 51.03 204 ILE A N 1
ATOM 1362 C CA . ILE A 1 204 ? 304.066 293.446 322.113 1.00 50.42 204 ILE A CA 1
ATOM 1363 C C . ILE A 1 204 ? 305.233 293.395 321.142 1.00 54.33 204 ILE A C 1
ATOM 1364 O O . ILE A 1 204 ? 305.067 293.688 319.954 1.00 61.85 204 ILE A O 1
ATOM 1369 N N . LEU A 1 205 ? 306.404 293.023 321.641 1.00 50.35 205 LEU A N 1
ATOM 1370 C CA . LEU A 1 205 ? 307.619 292.947 320.848 1.00 49.23 205 LEU A CA 1
ATOM 1371 C C . LEU A 1 205 ? 308.044 291.492 320.732 1.00 51.28 205 LEU A C 1
ATOM 1372 O O . LEU A 1 205 ? 308.202 290.808 321.746 1.00 60.87 205 LEU A O 1
ATOM 1377 N N . VAL A 1 206 ? 308.220 291.019 319.504 1.00 47.92 206 VAL A N 1
ATOM 1378 C CA . VAL A 1 206 ? 308.611 289.640 319.240 1.00 51.01 206 VAL A CA 1
ATOM 1379 C C . VAL A 1 206 ? 309.971 289.659 318.563 1.00 54.35 206 VAL A C 1
ATOM 1380 O O . VAL A 1 206 ? 310.123 290.235 317.480 1.00 59.67 206 VAL A O 1
ATOM 1384 N N . GLY A 1 207 ? 310.948 289.035 319.193 1.00 57.50 207 GLY A N 1
ATOM 1385 C CA . GLY A 1 207 ? 312.299 289.005 318.666 1.00 60.82 207 GLY A CA 1
ATOM 1386 C C . GLY A 1 207 ? 313.312 288.991 319.789 1.00 70.78 207 GLY A C 1
ATOM 1387 O O . GLY A 1 207 ? 313.004 289.259 320.946 1.00 77.07 207 GLY A O 1
ATOM 1388 N N . ASN A 1 208 ? 314.548 288.672 319.419 1.00 71.50 208 ASN A N 1
ATOM 1389 C CA . ASN A 1 208 ? 315.651 288.586 320.366 1.00 66.62 208 ASN A CA 1
ATOM 1390 C C . ASN A 1 208 ? 316.880 289.209 319.718 1.00 73.91 208 ASN A C 1
ATOM 1391 O O . ASN A 1 208 ? 316.788 289.879 318.686 1.00 82.55 208 ASN A O 1
ATOM 1396 N N . LYS A 1 209 ? 318.043 288.993 320.331 1.00 74.11 209 LYS A N 1
ATOM 1397 C CA . LYS A 1 209 ? 319.274 289.597 319.841 1.00 76.63 209 LYS A CA 1
ATOM 1398 C C . LYS A 1 209 ? 319.825 288.914 318.598 1.00 73.05 209 LYS A C 1
ATOM 1399 O O . LYS A 1 209 ? 320.696 289.487 317.938 1.00 78.95 209 LYS A O 1
ATOM 1405 N N . PHE A 1 210 ? 319.354 287.716 318.266 1.00 69.60 210 PHE A N 1
ATOM 1406 C CA . PHE A 1 210 ? 319.827 286.993 317.096 1.00 66.87 210 PHE A CA 1
ATOM 1407 C C . PHE A 1 210 ? 318.936 287.177 315.878 1.00 66.02 210 PHE A C 1
ATOM 1408 O O . PHE A 1 210 ? 319.192 286.558 314.842 1.00 65.84 210 PHE A O 1
ATOM 1416 N N . LEU A 1 211 ? 317.900 288.004 315.974 1.00 68.18 211 LEU A N 1
ATOM 1417 C CA . LEU A 1 211 ? 317.028 288.291 314.850 1.00 68.49 211 LEU A CA 1
ATOM 1418 C C . LEU A 1 211 ? 317.271 289.707 314.362 1.00 66.83 211 LEU A C 1
ATOM 1419 O O . LEU A 1 211 ? 317.269 290.642 315.172 1.00 65.81 211 LEU A O 1
ATOM 1424 N N . PRO A 1 212 ? 317.502 289.905 313.063 1.00 66.28 212 PRO A N 1
ATOM 1425 C CA . PRO A 1 212 ? 317.786 291.260 312.568 1.00 66.65 212 PRO A CA 1
ATOM 1426 C C . PRO A 1 212 ? 316.659 292.248 312.799 1.00 69.41 212 PRO A C 1
ATOM 1427 O O . PRO A 1 212 ? 316.927 293.435 313.013 1.00 69.60 212 PRO A O 1
ATOM 1431 N N . TYR A 1 213 ? 315.408 291.801 312.757 1.00 73.14 213 TYR A N 1
ATOM 1432 C CA . TYR A 1 213 ? 314.263 292.681 312.926 1.00 66.09 213 TYR A CA 1
ATOM 1433 C C . TYR A 1 213 ? 313.278 292.066 313.907 1.00 60.85 213 TYR A C 1
ATOM 1434 O O . TYR A 1 213 ? 313.138 290.844 313.989 1.00 62.89 213 TYR A O 1
ATOM 1443 N N . ALA A 1 214 ? 312.597 292.931 314.651 1.00 59.63 214 ALA A N 1
ATOM 1444 C CA . ALA A 1 214 ? 311.634 292.522 315.661 1.00 56.62 214 ALA A CA 1
ATOM 1445 C C . ALA A 1 214 ? 310.242 292.998 315.280 1.00 55.94 214 ALA A C 1
ATOM 1446 O O . ALA A 1 214 ? 310.072 294.109 314.773 1.00 61.23 214 ALA A O 1
ATOM 1448 N N . LEU A 1 215 ? 309.247 292.154 315.529 1.00 51.41 215 LEU A N 1
ATOM 1449 C CA . LEU A 1 215 ? 307.863 292.501 315.244 1.00 48.08 215 LEU A CA 1
ATOM 1450 C C . LEU A 1 215 ? 307.315 293.355 316.379 1.00 52.73 215 LEU A C 1
ATOM 1451 O O . LEU A 1 215 ? 307.184 292.881 317.511 1.00 59.26 215 LEU A O 1
ATOM 1456 N N . TRP A 1 216 ? 306.994 294.608 316.081 1.00 54.19 216 TRP A N 1
ATOM 1457 C CA . TRP A 1 216 ? 306.500 295.556 317.072 1.00 50.95 216 TRP A CA 1
ATOM 1458 C C . TRP A 1 216 ? 305.007 295.762 316.855 1.00 55.21 216 TRP A C 1
ATOM 1459 O O . TRP A 1 216 ? 304.594 296.310 315.829 1.00 64.34 216 TRP A O 1
ATOM 1470 N N . THR A 1 217 ? 304.206 295.335 317.823 1.00 49.64 217 THR A N 1
ATOM 1471 C CA . THR A 1 217 ? 302.769 295.556 317.831 1.00 46.32 217 THR A CA 1
ATOM 1472 C C . THR A 1 217 ? 302.437 296.534 318.947 1.00 52.89 217 THR A C 1
ATOM 1473 O O . THR A 1 217 ? 303.070 296.513 320.004 1.00 57.57 217 THR A O 1
ATOM 1477 N N . ARG A 1 218 ? 301.461 297.404 318.709 1.00 53.81 218 ARG A N 1
ATOM 1478 C CA . ARG A 1 218 ? 301.092 298.401 319.700 1.00 51.66 218 ARG A CA 1
ATOM 1479 C C . ARG A 1 218 ? 299.609 298.704 319.578 1.00 54.74 218 ARG A C 1
ATOM 1480 O O . ARG A 1 218 ? 298.999 298.499 318.527 1.00 59.24 218 ARG A O 1
ATOM 1488 N N . PHE A 1 219 ? 299.032 299.190 320.673 1.00 55.50 219 PHE A N 1
ATOM 1489 C CA . PHE A 1 219 ? 297.614 299.521 320.709 1.00 52.29 219 PHE A CA 1
ATOM 1490 C C . PHE A 1 219 ? 297.371 300.511 321.837 1.00 56.13 219 PHE A C 1
ATOM 1491 O O . PHE A 1 219 ? 298.241 300.756 322.674 1.00 63.72 219 PHE A O 1
ATOM 1499 N N . GLU A 1 220 ? 296.174 301.092 321.838 1.00 62.39 220 GLU A N 1
ATOM 1500 C CA . GLU A 1 220 ? 295.783 302.068 322.843 1.00 63.15 220 GLU A CA 1
ATOM 1501 C C . GLU A 1 220 ? 294.339 301.837 323.254 1.00 63.57 220 GLU A C 1
ATOM 1502 O O . GLU A 1 220 ? 293.523 301.359 322.464 1.00 66.37 220 GLU A O 1
ATOM 1508 N N . ASN A 1 221 ? 294.038 302.187 324.502 1.00 61.82 221 ASN A N 1
ATOM 1509 C CA . ASN A 1 221 ? 292.675 302.205 325.029 1.00 64.29 221 ASN A CA 1
ATOM 1510 C C . ASN A 1 221 ? 291.960 300.879 324.791 1.00 66.25 221 ASN A C 1
ATOM 1511 O O . ASN A 1 221 ? 290.842 300.827 324.277 1.00 70.85 221 ASN A O 1
ATOM 1516 N N . LEU A 1 222 ? 292.621 299.793 325.174 1.00 59.29 222 LEU A N 1
ATOM 1517 C CA . LEU A 1 222 ? 292.024 298.467 325.101 1.00 59.00 222 LEU A CA 1
ATOM 1518 C C . LEU A 1 222 ? 291.092 298.290 326.290 1.00 57.87 222 LEU A C 1
ATOM 1519 O O . LEU A 1 222 ? 291.543 298.236 327.435 1.00 64.11 222 LEU A O 1
ATOM 1524 N N . ASN A 1 223 ? 289.794 298.208 326.029 1.00 56.91 223 ASN A N 1
ATOM 1525 C CA . ASN A 1 223 ? 288.811 297.857 327.044 1.00 63.17 223 ASN A CA 1
ATOM 1526 C C . ASN A 1 223 ? 288.277 296.474 326.717 1.00 61.59 223 ASN A C 1
ATOM 1527 O O . ASN A 1 223 ? 287.725 296.264 325.635 1.00 69.23 223 ASN A O 1
ATOM 1532 N N . SER A 1 224 ? 288.436 295.538 327.648 1.00 57.69 224 SER A N 1
ATOM 1533 C CA . SER A 1 224 ? 288.047 294.159 327.415 1.00 61.46 224 SER A CA 1
ATOM 1534 C C . SER A 1 224 ? 287.296 293.629 328.624 1.00 62.59 224 SER A C 1
ATOM 1535 O O . SER A 1 224 ? 287.465 294.111 329.745 1.00 65.60 224 SER A O 1
ATOM 1538 N N . LYS A 1 225 ? 286.460 292.623 328.380 1.00 59.16 225 LYS A N 1
ATOM 1539 C CA . LYS A 1 225 ? 285.679 291.974 329.427 1.00 57.36 225 LYS A CA 1
ATOM 1540 C C . LYS A 1 225 ? 285.776 290.468 329.243 1.00 60.90 225 LYS A C 1
ATOM 1541 O O . LYS A 1 225 ? 285.255 289.924 328.265 1.00 67.54 225 LYS A O 1
ATOM 1547 N N . THR A 1 226 ? 286.439 289.799 330.180 1.00 61.82 226 THR A N 1
ATOM 1548 C CA . THR A 1 226 ? 286.538 288.349 330.179 1.00 58.03 226 THR A CA 1
ATOM 1549 C C . THR A 1 226 ? 285.381 287.769 330.978 1.00 60.47 226 THR A C 1
ATOM 1550 O O . THR A 1 226 ? 285.102 288.221 332.091 1.00 66.15 226 THR A O 1
ATOM 1554 N N . SER A 1 227 ? 284.713 286.772 330.411 1.00 61.67 227 SER A N 1
ATOM 1555 C CA . SER A 1 227 ? 283.559 286.165 331.050 1.00 63.88 227 SER A CA 1
ATOM 1556 C C . SER A 1 227 ? 283.561 284.673 330.768 1.00 65.68 227 SER A C 1
ATOM 1557 O O . SER A 1 227 ? 284.214 284.197 329.839 1.00 67.39 227 SER A O 1
ATOM 1560 N N . VAL A 1 228 ? 282.828 283.936 331.592 1.00 73.77 228 VAL A N 1
ATOM 1561 C CA . VAL A 1 228 ? 282.653 282.500 331.425 1.00 72.42 228 VAL A CA 1
ATOM 1562 C C . VAL A 1 228 ? 281.159 282.223 331.323 1.00 76.16 228 VAL A C 1
ATOM 1563 O O . VAL A 1 228 ? 280.386 282.626 332.200 1.00 87.66 228 VAL A O 1
ATOM 1567 N N . THR A 1 229 ? 280.750 281.556 330.249 1.00 71.61 229 THR A N 1
ATOM 1568 C CA . THR A 1 229 ? 279.349 281.265 329.996 1.00 74.36 229 THR A CA 1
ATOM 1569 C C . THR A 1 229 ? 279.179 279.769 329.771 1.00 81.42 229 THR A C 1
ATOM 1570 O O . THR A 1 229 ? 280.146 279.004 329.767 1.00 84.48 229 THR A O 1
ATOM 1574 N N . GLU A 1 230 ? 277.930 279.352 329.589 1.00 88.31 230 GLU A N 1
ATOM 1575 C CA . GLU A 1 230 ? 277.639 277.942 329.387 1.00 89.77 230 GLU A CA 1
ATOM 1576 C C . GLU A 1 230 ? 278.216 277.465 328.062 1.00 88.31 230 GLU A C 1
ATOM 1577 O O . GLU A 1 230 ? 278.259 278.207 327.077 1.00 84.42 230 GLU A O 1
ATOM 1583 N N . SER A 1 231 ? 278.677 276.218 328.046 1.00 90.08 231 SER A N 1
ATOM 1584 C CA . SER A 1 231 ? 279.259 275.631 326.850 1.00 88.06 231 SER A CA 1
ATOM 1585 C C . SER A 1 231 ? 278.738 274.217 326.679 1.00 96.65 231 SER A C 1
ATOM 1586 O O . SER A 1 231 ? 278.667 273.458 327.649 1.00 96.92 231 SER A O 1
ATOM 1589 N N . ALA A 1 232 ? 278.380 273.869 325.448 1.00 95.73 232 ALA A N 1
ATOM 1590 C CA . ALA A 1 232 ? 277.969 272.510 325.137 1.00 94.44 232 ALA A CA 1
ATOM 1591 C C . ALA A 1 232 ? 279.195 271.615 325.030 1.00 100.23 232 ALA A C 1
ATOM 1592 O O . ALA A 1 232 ? 280.221 272.021 324.474 1.00 101.70 232 ALA A O 1
ATOM 1594 N N . ASN A 1 233 ? 279.090 270.406 325.584 1.00 93.30 233 ASN A N 1
ATOM 1595 C CA . ASN A 1 233 ? 280.106 269.363 325.471 1.00 91.49 233 ASN A CA 1
ATOM 1596 C C . ASN A 1 233 ? 281.375 269.677 326.256 1.00 93.59 233 ASN A C 1
ATOM 1597 O O . ASN A 1 233 ? 282.288 268.848 326.311 1.00 99.85 233 ASN A O 1
ATOM 1602 N N . ASP A 1 234 ? 281.448 270.849 326.880 1.00 92.26 234 ASP A N 1
ATOM 1603 C CA . ASP A 1 234 ? 282.648 271.270 327.588 1.00 89.26 234 ASP A CA 1
ATOM 1604 C C . ASP A 1 234 ? 282.278 271.890 328.927 1.00 92.05 234 ASP A C 1
ATOM 1605 O O . ASP A 1 234 ? 281.116 272.207 329.195 1.00 95.55 234 ASP A O 1
ATOM 1610 N N . ARG A 1 235 ? 283.295 272.053 329.776 1.00 87.58 235 ARG A N 1
ATOM 1611 C CA . ARG A 1 235 ? 283.066 272.572 331.119 1.00 84.38 235 ARG A CA 1
ATOM 1612 C C . ARG A 1 235 ? 282.531 273.996 331.081 1.00 90.33 235 ARG A C 1
ATOM 1613 O O . ARG A 1 235 ? 281.585 274.330 331.803 1.00 96.31 235 ARG A O 1
ATOM 1621 N N . ALA A 1 236 ? 283.114 274.846 330.242 1.00 85.33 236 ALA A N 1
ATOM 1622 C CA . ALA A 1 236 ? 282.725 276.247 330.193 1.00 74.88 236 ALA A CA 1
ATOM 1623 C C . ALA A 1 236 ? 283.239 276.857 328.899 1.00 77.62 236 ALA A C 1
ATOM 1624 O O . ALA A 1 236 ? 284.029 276.252 328.174 1.00 83.49 236 ALA A O 1
ATOM 1626 N N . LEU A 1 237 ? 282.769 278.069 328.615 1.00 75.41 237 LEU A N 1
ATOM 1627 C CA . LEU A 1 237 ? 283.181 278.831 327.442 1.00 67.45 237 LEU A CA 1
ATOM 1628 C C . LEU A 1 237 ? 283.708 280.178 327.911 1.00 63.58 237 LEU A C 1
ATOM 1629 O O . LEU A 1 237 ? 282.944 281.004 328.421 1.00 72.00 237 LEU A O 1
ATOM 1634 N N . LEU A 1 238 ? 285.005 280.401 327.737 1.00 58.29 238 LEU A N 1
ATOM 1635 C CA . LEU A 1 238 ? 285.626 281.663 328.103 1.00 55.44 238 LEU A CA 1
ATOM 1636 C C . LEU A 1 238 ? 285.601 282.605 326.909 1.00 58.80 238 LEU A C 1
ATOM 1637 O O . LEU A 1 238 ? 286.080 282.257 325.827 1.00 64.57 238 LEU A O 1
ATOM 1642 N N . THR A 1 239 ? 285.043 283.794 327.109 1.00 62.35 239 THR A N 1
ATOM 1643 C CA . THR A 1 239 ? 284.942 284.806 326.069 1.00 58.42 239 THR A CA 1
ATOM 1644 C C . THR A 1 239 ? 285.746 286.024 326.489 1.00 55.65 239 THR A C 1
ATOM 1645 O O . THR A 1 239 ? 285.643 286.475 327.633 1.00 66.72 239 THR A O 1
ATOM 1649 N N . PHE A 1 240 ? 286.546 286.550 325.567 1.00 50.55 240 PHE A N 1
ATOM 1650 C CA . PHE A 1 240 ? 287.392 287.716 325.808 1.00 47.67 240 PHE A CA 1
ATOM 1651 C C . PHE A 1 240 ? 287.089 288.720 324.701 1.00 56.79 240 PHE A C 1
ATOM 1652 O O . PHE A 1 240 ? 287.764 288.744 323.671 1.00 61.42 240 PHE A O 1
ATOM 1660 N N . GLU A 1 241 ? 286.067 289.540 324.917 1.00 59.89 241 GLU A N 1
ATOM 1661 C CA . GLU A 1 241 ? 285.671 290.573 323.975 1.00 56.85 241 GLU A CA 1
ATOM 1662 C C . GLU A 1 241 ? 286.346 291.891 324.324 1.00 53.74 241 GLU A C 1
ATOM 1663 O O . GLU A 1 241 ? 286.893 292.064 325.410 1.00 64.07 241 GLU A O 1
ATOM 1669 N N . GLY A 1 242 ? 286.301 292.830 323.394 1.00 50.58 242 GLY A N 1
ATOM 1670 C CA . GLY A 1 242 ? 286.835 294.146 323.667 1.00 55.44 242 GLY A CA 1
ATOM 1671 C C . GLY A 1 242 ? 287.076 294.940 322.402 1.00 57.36 242 GLY A C 1
ATOM 1672 O O . GLY A 1 242 ? 286.809 294.490 321.291 1.00 61.26 242 GLY A O 1
ATOM 1673 N N . GLU A 1 243 ? 287.581 296.156 322.610 1.00 56.24 243 GLU A N 1
ATOM 1674 C CA . GLU A 1 243 ? 287.932 297.066 321.531 1.00 54.86 243 GLU A CA 1
ATOM 1675 C C . GLU A 1 243 ? 289.238 297.762 321.875 1.00 59.09 243 GLU A C 1
ATOM 1676 O O . GLU A 1 243 ? 289.615 297.873 323.041 1.00 70.17 243 GLU A O 1
ATOM 1682 N N . THR A 1 244 ? 289.927 298.235 320.839 1.00 56.36 244 THR A N 1
ATOM 1683 C CA . THR A 1 244 ? 291.108 299.074 320.982 1.00 57.57 244 THR A CA 1
ATOM 1684 C C . THR A 1 244 ? 290.956 300.293 320.087 1.00 67.37 244 THR A C 1
ATOM 1685 O O . THR A 1 244 ? 290.530 300.175 318.935 1.00 69.55 244 THR A O 1
ATOM 1689 N N . GLU A 1 245 ? 291.312 301.462 320.615 1.00 71.61 245 GLU A N 1
ATOM 1690 C CA . GLU A 1 245 ? 291.127 302.715 319.895 1.00 77.34 245 GLU A CA 1
ATOM 1691 C C . GLU A 1 245 ? 292.244 303.009 318.911 1.00 74.25 245 GLU A C 1
ATOM 1692 O O . GLU A 1 245 ? 292.194 304.047 318.244 1.00 90.16 245 GLU A O 1
ATOM 1698 N N . ASN A 1 246 ? 293.247 302.146 318.817 1.00 59.16 246 ASN A N 1
ATOM 1699 C CA . ASN A 1 246 ? 294.342 302.317 317.873 1.00 65.69 246 ASN A CA 1
ATOM 1700 C C . ASN A 1 246 ? 295.158 301.039 317.882 1.00 70.35 246 ASN A C 1
ATOM 1701 O O . ASN A 1 246 ? 295.236 300.359 318.907 1.00 80.30 246 ASN A O 1
ATOM 1706 N N . VAL A 1 247 ? 295.744 300.704 316.737 1.00 57.98 247 VAL A N 1
ATOM 1707 C CA . VAL A 1 247 ? 296.533 299.482 316.625 1.00 57.62 247 VAL A CA 1
ATOM 1708 C C . VAL A 1 247 ? 297.445 299.612 315.416 1.00 58.14 247 VAL A C 1
ATOM 1709 O O . VAL A 1 247 ? 297.030 300.085 314.357 1.00 68.62 247 VAL A O 1
ATOM 1713 N N . ALA A 1 248 ? 298.697 299.193 315.584 1.00 54.73 248 ALA A N 1
ATOM 1714 C CA . ALA A 1 248 ? 299.676 299.257 314.512 1.00 53.11 248 ALA A CA 1
ATOM 1715 C C . ALA A 1 248 ? 300.728 298.183 314.729 1.00 52.10 248 ALA A C 1
ATOM 1716 O O . ALA A 1 248 ? 301.211 297.995 315.847 1.00 55.23 248 ALA A O 1
ATOM 1718 N N . VAL A 1 249 ? 301.071 297.481 313.655 1.00 52.71 249 VAL A N 1
ATOM 1719 C CA . VAL A 1 249 ? 302.132 296.485 313.660 1.00 49.48 249 VAL A CA 1
ATOM 1720 C C . VAL A 1 249 ? 303.208 296.958 312.696 1.00 54.72 249 VAL A C 1
ATOM 1721 O O . VAL A 1 249 ? 302.942 297.751 311.788 1.00 66.88 249 VAL A O 1
ATOM 1725 N N . SER A 1 250 ? 304.434 296.495 312.911 1.00 54.47 250 SER A N 1
ATOM 1726 C CA . SER A 1 250 ? 305.550 296.879 312.057 1.00 61.01 250 SER A CA 1
ATOM 1727 C C . SER A 1 250 ? 306.742 295.997 312.391 1.00 60.16 250 SER A C 1
ATOM 1728 O O . SER A 1 250 ? 306.707 295.202 313.332 1.00 60.28 250 SER A O 1
ATOM 1731 N N . LEU A 1 251 ? 307.798 296.144 311.598 1.00 61.82 251 LEU A N 1
ATOM 1732 C CA . LEU A 1 251 ? 309.073 295.480 311.833 1.00 57.70 251 LEU A CA 1
ATOM 1733 C C . LEU A 1 251 ? 310.116 296.552 312.101 1.00 60.68 251 LEU A C 1
ATOM 1734 O O . LEU A 1 251 ? 310.334 297.429 311.261 1.00 65.54 251 LEU A O 1
ATOM 1739 N N . ILE A 1 252 ? 310.755 296.483 313.263 1.00 59.62 252 ILE A N 1
ATOM 1740 C CA . ILE A 1 252 ? 311.735 297.481 313.667 1.00 63.46 252 ILE A CA 1
ATOM 1741 C C . ILE A 1 252 ? 313.118 296.850 313.663 1.00 70.10 252 ILE A C 1
ATOM 1742 O O . ILE A 1 252 ? 313.275 295.635 313.816 1.00 67.49 252 ILE A O 1
ATOM 1747 N N . LYS A 1 253 ? 314.127 297.695 313.483 1.00 76.72 253 LYS A N 1
ATOM 1748 C CA . LYS A 1 253 ? 315.505 297.240 313.375 1.00 70.25 253 LYS A CA 1
ATOM 1749 C C . LYS A 1 253 ? 316.053 296.890 314.751 1.00 73.37 253 LYS A C 1
ATOM 1750 O O . LYS A 1 253 ? 315.898 297.658 315.704 1.00 82.35 253 LYS A O 1
ATOM 1756 N N . ASN A 1 254 ? 316.696 295.731 314.853 1.00 70.88 254 ASN A N 1
ATOM 1757 C CA . ASN A 1 254 ? 317.347 295.323 316.090 1.00 72.37 254 ASN A CA 1
ATOM 1758 C C . ASN A 1 254 ? 318.703 296.010 316.188 1.00 84.29 254 ASN A C 1
ATOM 1759 O O . ASN A 1 254 ? 319.541 295.872 315.291 1.00 92.54 254 ASN A O 1
ATOM 1764 N N . GLU A 1 255 ? 318.919 296.752 317.274 1.00 84.98 255 GLU A N 1
ATOM 1765 C CA . GLU A 1 255 ? 320.166 297.493 317.427 1.00 92.22 255 GLU A CA 1
ATOM 1766 C C . GLU A 1 255 ? 321.338 296.586 317.780 1.00 96.42 255 GLU A C 1
ATOM 1767 O O . GLU A 1 255 ? 322.475 296.874 317.391 1.00 97.03 255 GLU A O 1
ATOM 1773 N N . GLN A 1 256 ? 321.089 295.495 318.506 1.00 92.94 256 GLN A N 1
ATOM 1774 C CA . GLN A 1 256 ? 322.164 294.583 318.873 1.00 91.48 256 GLN A CA 1
ATOM 1775 C C . GLN A 1 256 ? 322.679 293.784 317.686 1.00 93.68 256 GLN A C 1
ATOM 1776 O O . GLN A 1 256 ? 323.769 293.210 317.768 1.00 101.24 256 GLN A O 1
ATOM 1782 N N . PHE A 1 257 ? 321.924 293.727 316.595 1.00 86.73 257 PHE A N 1
ATOM 1783 C CA . PHE A 1 257 ? 322.315 292.902 315.464 1.00 87.30 257 PHE A CA 1
ATOM 1784 C C . PHE A 1 257 ? 323.502 293.516 314.733 1.00 97.48 257 PHE A C 1
ATOM 1785 O O . PHE A 1 257 ? 323.660 294.738 314.668 1.00 99.49 257 PHE A O 1
ATOM 1793 N N . ASP A 1 258 ? 324.347 292.647 314.185 1.00 99.75 258 ASP A N 1
ATOM 1794 C CA . ASP A 1 258 ? 325.517 293.055 313.409 1.00 101.81 258 ASP A CA 1
ATOM 1795 C C . ASP A 1 258 ? 325.169 292.901 311.931 1.00 105.35 258 ASP A C 1
ATOM 1796 O O . ASP A 1 258 ? 325.443 291.876 311.305 1.00 107.59 258 ASP A O 1
ATOM 1801 N N . PHE A 1 259 ? 324.550 293.935 311.371 1.00 102.48 259 PHE A N 1
ATOM 1802 C CA . PHE A 1 259 ? 324.126 293.883 309.981 1.00 108.53 259 PHE A CA 1
ATOM 1803 C C . PHE A 1 259 ? 325.328 293.895 309.047 1.00 119.28 259 PHE A C 1
ATOM 1804 O O . PHE A 1 259 ? 326.284 294.650 309.243 1.00 123.76 259 PHE A O 1
ATOM 1812 N N . THR A 1 260 ? 325.271 293.051 308.024 1.00 120.86 260 THR A N 1
ATOM 1813 C CA . THR A 1 260 ? 326.325 292.914 307.030 1.00 123.67 260 THR A CA 1
ATOM 1814 C C . THR A 1 260 ? 325.792 293.323 305.660 1.00 126.79 260 THR A C 1
ATOM 1815 O O . THR A 1 260 ? 324.647 293.759 305.516 1.00 129.27 260 THR A O 1
ATOM 1819 N N . ALA A 1 261 ? 326.644 293.180 304.643 1.00 128.34 261 ALA A N 1
ATOM 1820 C CA . ALA A 1 261 ? 326.231 293.487 303.279 1.00 130.20 261 ALA A CA 1
ATOM 1821 C C . ALA A 1 261 ? 325.170 292.524 302.768 1.00 130.60 261 ALA A C 1
ATOM 1822 O O . ALA A 1 261 ? 324.405 292.885 301.868 1.00 128.82 261 ALA A O 1
ATOM 1824 N N . LYS A 1 262 ? 325.111 291.310 303.318 1.00 131.92 262 LYS A N 1
ATOM 1825 C CA . LYS A 1 262 ? 324.096 290.350 302.897 1.00 133.27 262 LYS A CA 1
ATOM 1826 C C . LYS A 1 262 ? 322.696 290.834 303.255 1.00 130.72 262 LYS A C 1
ATOM 1827 O O . LYS A 1 262 ? 321.745 290.625 302.492 1.00 125.10 262 LYS A O 1
ATOM 1833 N N . ASP A 1 263 ? 322.549 291.478 304.411 1.00 128.66 263 ASP A N 1
ATOM 1834 C CA . ASP A 1 263 ? 321.247 291.977 304.830 1.00 125.24 263 ASP A CA 1
ATOM 1835 C C . ASP A 1 263 ? 320.762 293.075 303.892 1.00 123.89 263 ASP A C 1
ATOM 1836 O O . ASP A 1 263 ? 321.546 293.896 303.408 1.00 124.32 263 ASP A O 1
ATOM 1841 N N . LYS A 1 264 ? 319.456 293.088 303.640 1.00 120.86 264 LYS A N 1
ATOM 1842 C CA . LYS A 1 264 ? 318.829 294.047 302.744 1.00 112.34 264 LYS A CA 1
ATOM 1843 C C . LYS A 1 264 ? 317.896 294.959 303.529 1.00 106.87 264 LYS A C 1
ATOM 1844 O O . LYS A 1 264 ? 317.149 294.500 304.398 1.00 99.66 264 LYS A O 1
ATOM 1850 N N . ASP A 1 265 ? 317.948 296.253 303.223 1.00 104.98 265 ASP A N 1
ATOM 1851 C CA . ASP A 1 265 ? 317.104 297.216 303.907 1.00 100.26 265 ASP A CA 1
ATOM 1852 C C . ASP A 1 265 ? 315.645 297.048 303.489 1.00 91.63 265 ASP A C 1
ATOM 1853 O O . ASP A 1 265 ? 315.357 296.581 302.384 1.00 88.62 265 ASP A O 1
ATOM 1858 N N . PRO A 1 266 ? 314.703 297.412 304.361 1.00 88.72 266 PRO A N 1
ATOM 1859 C CA . PRO A 1 266 ? 313.298 297.370 303.970 1.00 85.36 266 PRO A CA 1
ATOM 1860 C C . PRO A 1 266 ? 313.016 298.375 302.870 1.00 93.59 266 PRO A C 1
ATOM 1861 O O . PRO A 1 266 ? 313.687 299.418 302.775 1.00 95.32 266 PRO A O 1
ATOM 1865 N N . PRO A 1 267 ? 312.040 298.100 302.002 1.00 93.22 267 PRO A N 1
ATOM 1866 C CA . PRO A 1 267 ? 311.749 299.040 300.908 1.00 91.38 267 PRO A CA 1
ATOM 1867 C C . PRO A 1 267 ? 311.315 300.417 301.379 1.00 94.38 267 PRO A C 1
ATOM 1868 O O . PRO A 1 267 ? 311.628 301.413 300.716 1.00 92.53 267 PRO A O 1
ATOM 1872 N N . ARG A 1 268 ? 310.606 300.508 302.501 1.00 95.61 268 ARG A N 1
ATOM 1873 C CA . ARG A 1 268 ? 310.114 301.790 302.982 1.00 97.13 268 ARG A CA 1
ATOM 1874 C C . ARG A 1 268 ? 309.913 301.717 304.488 1.00 98.86 268 ARG A C 1
ATOM 1875 O O . ARG A 1 268 ? 309.517 300.676 305.017 1.00 94.80 268 ARG A O 1
ATOM 1883 N N . THR A 1 269 ? 310.185 302.830 305.167 1.00 103.10 269 THR A N 1
ATOM 1884 C CA . THR A 1 269 ? 310.037 302.938 306.610 1.00 101.76 269 THR A CA 1
ATOM 1885 C C . THR A 1 269 ? 309.283 304.214 306.949 1.00 105.06 269 THR A C 1
ATOM 1886 O O . THR A 1 269 ? 309.459 305.241 306.289 1.00 108.18 269 THR A O 1
ATOM 1890 N N . MET A 1 270 ? 308.443 304.143 307.978 1.00 106.00 270 MET A N 1
ATOM 1891 C CA . MET A 1 270 ? 307.720 305.314 308.471 1.00 115.60 270 MET A CA 1
ATOM 1892 C C . MET A 1 270 ? 308.457 305.900 309.674 1.00 111.14 270 MET A C 1
ATOM 1893 O O . MET A 1 270 ? 308.038 305.785 310.826 1.00 102.87 270 MET A O 1
ATOM 1898 N N . GLY A 1 271 ? 309.577 306.547 309.374 1.00 115.46 271 GLY A N 1
ATOM 1899 C CA . GLY A 1 271 ? 310.387 307.130 310.431 1.00 115.59 271 GLY A CA 1
ATOM 1900 C C . GLY A 1 271 ? 310.990 306.050 311.306 1.00 115.32 271 GLY A C 1
ATOM 1901 O O . GLY A 1 271 ? 311.608 305.097 310.820 1.00 107.47 271 GLY A O 1
ATOM 1902 N N . ASN A 1 272 ? 310.811 306.195 312.616 1.00 111.73 272 ASN A N 1
ATOM 1903 C CA . ASN A 1 272 ? 311.355 305.243 313.575 1.00 109.00 272 ASN A CA 1
ATOM 1904 C C . ASN A 1 272 ? 310.466 304.024 313.775 1.00 103.40 272 ASN A C 1
ATOM 1905 O O . ASN A 1 272 ? 310.857 303.110 314.507 1.00 101.53 272 ASN A O 1
ATOM 1910 N N . ASP A 1 273 ? 309.291 303.984 313.151 1.00 98.09 273 ASP A N 1
ATOM 1911 C CA . ASP A 1 273 ? 308.376 302.868 313.334 1.00 88.69 273 ASP A CA 1
ATOM 1912 C C . ASP A 1 273 ? 308.727 301.660 312.479 1.00 84.25 273 ASP A C 1
ATOM 1913 O O . ASP A 1 273 ? 308.117 300.603 312.656 1.00 80.70 273 ASP A O 1
ATOM 1918 N N . GLY A 1 274 ? 309.681 301.783 311.565 1.00 86.56 274 GLY A N 1
ATOM 1919 C CA . GLY A 1 274 ? 310.067 300.654 310.746 1.00 78.40 274 GLY A CA 1
ATOM 1920 C C . GLY A 1 274 ? 309.091 300.404 309.610 1.00 79.37 274 GLY A C 1
ATOM 1921 O O . GLY A 1 274 ? 308.274 301.253 309.246 1.00 87.76 274 GLY A O 1
ATOM 1922 N N . CYS A 1 275 ? 309.186 299.209 309.047 1.00 74.08 275 CYS A N 1
ATOM 1923 C CA . CYS A 1 275 ? 308.345 298.840 307.917 1.00 72.11 275 CYS A CA 1
ATOM 1924 C C . CYS A 1 275 ? 306.925 298.571 308.395 1.00 69.00 275 CYS A C 1
ATOM 1925 O O . CYS A 1 275 ? 306.715 297.646 309.186 1.00 67.20 275 CYS A O 1
ATOM 1928 N N . PRO A 1 276 ? 305.932 299.326 307.937 1.00 69.87 276 PRO A N 1
ATOM 1929 C CA . PRO A 1 276 ? 304.574 299.158 308.463 1.00 67.03 276 PRO A CA 1
ATOM 1930 C C . PRO A 1 276 ? 303.939 297.847 308.031 1.00 63.00 276 PRO A C 1
ATOM 1931 O O . PRO A 1 276 ? 304.251 297.291 306.977 1.00 69.09 276 PRO A O 1
ATOM 1935 N N . LEU A 1 277 ? 303.032 297.361 308.874 1.00 59.67 277 LEU A N 1
ATOM 1936 C CA . LEU A 1 277 ? 302.189 296.208 308.574 1.00 54.48 277 LEU A CA 1
ATOM 1937 C C . LEU A 1 277 ? 300.917 296.369 309.389 1.00 61.27 277 LEU A C 1
ATOM 1938 O O . LEU A 1 277 ? 300.989 296.434 310.616 1.00 73.83 277 LEU A O 1
ATOM 1943 N N . LEU A 1 278 ? 299.764 296.445 308.731 1.00 60.98 278 LEU A N 1
ATOM 1944 C CA . LEU A 1 278 ? 298.474 296.462 309.424 1.00 62.01 278 LEU A CA 1
ATOM 1945 C C . LEU A 1 278 ? 298.392 297.630 310.415 1.00 58.74 278 LEU A C 1
ATOM 1946 O O . LEU A 1 278 ? 298.392 297.466 311.634 1.00 64.90 278 LEU A O 1
ATOM 1951 N N . GLN A 1 279 ? 298.364 298.828 309.847 1.00 63.35 279 GLN A N 1
ATOM 1952 C CA . GLN A 1 279 ? 298.013 300.025 310.596 1.00 66.21 279 GLN A CA 1
ATOM 1953 C C . GLN A 1 279 ? 296.503 300.212 310.547 1.00 62.57 279 GLN A C 1
ATOM 1954 O O . GLN A 1 279 ? 295.902 300.139 309.473 1.00 70.46 279 GLN A O 1
ATOM 1960 N N . SER A 1 280 ? 295.892 300.444 311.705 1.00 53.09 280 SER A N 1
ATOM 1961 C CA . SER A 1 280 ? 294.443 300.564 311.782 1.00 58.27 280 SER A CA 1
ATOM 1962 C C . SER A 1 280 ? 294.076 301.578 312.853 1.00 64.07 280 SER A C 1
ATOM 1963 O O . SER A 1 280 ? 294.868 301.876 313.749 1.00 73.68 280 SER A O 1
ATOM 1966 N N . ALA A 1 281 ? 292.857 302.108 312.749 1.00 64.02 281 ALA A N 1
ATOM 1967 C CA . ALA A 1 281 ? 292.367 303.098 313.696 1.00 61.98 281 ALA A CA 1
ATOM 1968 C C . ALA A 1 281 ? 291.527 302.504 314.815 1.00 60.82 281 ALA A C 1
ATOM 1969 O O . ALA A 1 281 ? 291.339 303.165 315.839 1.00 67.67 281 ALA A O 1
ATOM 1971 N N . SER A 1 282 ? 291.008 301.292 314.644 1.00 60.18 282 SER A N 1
ATOM 1972 C CA . SER A 1 282 ? 290.269 300.626 315.705 1.00 59.52 282 SER A CA 1
ATOM 1973 C C . SER A 1 282 ? 290.255 299.133 315.423 1.00 62.17 282 SER A C 1
ATOM 1974 O O . SER A 1 282 ? 290.472 298.695 314.292 1.00 69.35 282 SER A O 1
ATOM 1977 N N . LEU A 1 283 ? 289.995 298.357 316.471 1.00 55.49 283 LEU A N 1
ATOM 1978 C CA . LEU A 1 283 ? 289.947 296.908 316.353 1.00 53.62 283 LEU A CA 1
ATOM 1979 C C . LEU A 1 283 ? 289.045 296.348 317.437 1.00 57.99 283 LEU A C 1
ATOM 1980 O O . LEU A 1 283 ? 289.253 296.625 318.620 1.00 65.87 283 LEU A O 1
ATOM 1985 N N . GLU A 1 284 ? 288.052 295.565 317.034 1.00 58.21 284 GLU A N 1
ATOM 1986 C CA . GLU A 1 284 ? 287.162 294.878 317.957 1.00 57.05 284 GLU A CA 1
ATOM 1987 C C . GLU A 1 284 ? 287.442 293.387 317.868 1.00 54.91 284 GLU A C 1
ATOM 1988 O O . GLU A 1 284 ? 287.356 292.801 316.786 1.00 60.14 284 GLU A O 1
ATOM 1994 N N . PHE A 1 285 ? 287.771 292.777 319.000 1.00 52.12 285 PHE A N 1
ATOM 1995 C CA . PHE A 1 285 ? 288.153 291.376 319.049 1.00 48.89 285 PHE A CA 1
ATOM 1996 C C . PHE A 1 285 ? 287.187 290.600 319.928 1.00 51.84 285 PHE A C 1
ATOM 1997 O O . PHE A 1 285 ? 286.727 291.103 320.956 1.00 61.80 285 PHE A O 1
ATOM 2005 N N . VAL A 1 286 ? 286.872 289.380 319.507 1.00 53.58 286 VAL A N 1
ATOM 2006 C CA . VAL A 1 286 ? 286.060 288.448 320.282 1.00 55.41 286 VAL A CA 1
ATOM 2007 C C . VAL A 1 286 ? 286.788 287.112 320.247 1.00 54.02 286 VAL A C 1
ATOM 2008 O O . VAL A 1 286 ? 286.737 286.398 319.242 1.00 60.95 286 VAL A O 1
ATOM 2012 N N . TYR A 1 287 ? 287.469 286.772 321.335 1.00 50.97 287 TYR A N 1
ATOM 2013 C CA . TYR A 1 287 ? 288.185 285.510 321.449 1.00 50.68 287 TYR A CA 1
ATOM 2014 C C . TYR A 1 287 ? 287.360 284.549 322.291 1.00 51.56 287 TYR A C 1
ATOM 2015 O O . TYR A 1 287 ? 287.006 284.866 323.429 1.00 61.97 287 TYR A O 1
ATOM 2024 N N . LYS A 1 288 ? 287.056 283.382 321.738 1.00 50.43 288 LYS A N 1
ATOM 2025 C CA . LYS A 1 288 ? 286.263 282.376 322.427 1.00 53.26 288 LYS A CA 1
ATOM 2026 C C . LYS A 1 288 ? 287.048 281.076 322.507 1.00 57.23 288 LYS A C 1
ATOM 2027 O O . LYS A 1 288 ? 287.681 280.662 321.533 1.00 63.90 288 LYS A O 1
ATOM 2033 N N . GLN A 1 289 ? 287.017 280.443 323.675 1.00 54.94 289 GLN A N 1
ATOM 2034 C CA . GLN A 1 289 ? 287.754 279.204 323.893 1.00 56.46 289 GLN A CA 1
ATOM 2035 C C . GLN A 1 289 ? 287.030 278.374 324.936 1.00 60.72 289 GLN A C 1
ATOM 2036 O O . GLN A 1 289 ? 286.892 278.806 326.083 1.00 66.77 289 GLN A O 1
ATOM 2042 N N . ASP A 1 290 ? 286.581 277.188 324.543 1.00 63.93 290 ASP A N 1
ATOM 2043 C CA . ASP A 1 290 ? 285.982 276.266 325.494 1.00 67.43 290 ASP A CA 1
ATOM 2044 C C . ASP A 1 290 ? 287.048 275.720 326.429 1.00 75.46 290 ASP A C 1
ATOM 2045 O O . ASP A 1 290 ? 288.079 275.212 325.983 1.00 81.05 290 ASP A O 1
ATOM 2050 N N . LEU A 1 291 ? 286.799 275.826 327.729 1.00 80.24 291 LEU A N 1
ATOM 2051 C CA . LEU A 1 291 ? 287.663 275.201 328.718 1.00 85.37 291 LEU A CA 1
ATOM 2052 C C . LEU A 1 291 ? 287.358 273.711 328.739 1.00 87.60 291 LEU A C 1
ATOM 2053 O O . LEU A 1 291 ? 286.251 273.303 329.105 1.00 89.68 291 LEU A O 1
ATOM 2058 N N . LEU A 1 292 ? 288.333 272.907 328.332 1.00 86.38 292 LEU A N 1
ATOM 2059 C CA . LEU A 1 292 ? 288.079 271.516 327.988 1.00 84.95 292 LEU A CA 1
ATOM 2060 C C . LEU A 1 292 ? 287.659 270.702 329.203 1.00 88.47 292 LEU A C 1
ATOM 2061 O O . LEU A 1 292 ? 288.192 270.871 330.302 1.00 92.94 292 LEU A O 1
ATOM 2066 N N . GLY A 1 293 ? 286.697 269.817 328.995 1.00 84.94 293 GLY A N 1
ATOM 2067 C CA . GLY A 1 293 ? 286.203 268.917 330.018 1.00 86.11 293 GLY A CA 1
ATOM 2068 C C . GLY A 1 293 ? 286.777 267.526 329.873 1.00 96.89 293 GLY A C 1
ATOM 2069 O O . GLY A 1 293 ? 287.967 267.349 329.591 1.00 99.75 293 GLY A O 1
ATOM 2070 N N . TYR A 1 294 ? 285.923 266.525 330.063 1.00 101.55 294 TYR A N 1
ATOM 2071 C CA . TYR A 1 294 ? 286.318 265.129 329.973 1.00 97.50 294 TYR A CA 1
ATOM 2072 C C . TYR A 1 294 ? 285.391 264.396 329.018 1.00 102.42 294 TYR A C 1
ATOM 2073 O O . TYR A 1 294 ? 284.224 264.762 328.856 1.00 103.33 294 TYR A O 1
ATOM 2082 N N . VAL A 1 295 ? 285.923 263.358 328.384 1.00 102.52 295 VAL A N 1
ATOM 2083 C CA . VAL A 1 295 ? 285.144 262.553 327.453 1.00 109.55 295 VAL A CA 1
ATOM 2084 C C . VAL A 1 295 ? 284.198 261.662 328.244 1.00 119.13 295 VAL A C 1
ATOM 2085 O O . VAL A 1 295 ? 284.615 260.961 329.173 1.00 118.29 295 VAL A O 1
ATOM 2089 N N . THR A 1 296 ? 282.918 261.689 327.880 1.00 122.03 296 THR A N 1
ATOM 2090 C CA . THR A 1 296 ? 281.913 260.861 328.531 1.00 124.84 296 THR A CA 1
ATOM 2091 C C . THR A 1 296 ? 281.450 259.689 327.682 1.00 129.63 296 THR A C 1
ATOM 2092 O O . THR A 1 296 ? 281.081 258.652 328.235 1.00 131.62 296 THR A O 1
ATOM 2096 N N . ASP A 1 297 ? 281.467 259.826 326.360 1.00 132.47 297 ASP A N 1
ATOM 2097 C CA . ASP A 1 297 ? 281.046 258.745 325.485 1.00 141.41 297 ASP A CA 1
ATOM 2098 C C . ASP A 1 297 ? 282.081 257.624 325.480 1.00 142.76 297 ASP A C 1
ATOM 2099 O O . ASP A 1 297 ? 283.251 257.815 325.822 1.00 139.44 297 ASP A O 1
ATOM 2104 N N . ASP A 1 298 ? 281.626 256.430 325.095 1.00 145.59 298 ASP A N 1
ATOM 2105 C CA . ASP A 1 298 ? 282.532 255.289 325.019 1.00 148.58 298 ASP A CA 1
ATOM 2106 C C . ASP A 1 298 ? 283.599 255.499 323.951 1.00 147.30 298 ASP A C 1
ATOM 2107 O O . ASP A 1 298 ? 284.780 255.210 324.181 1.00 142.77 298 ASP A O 1
ATOM 2112 N N . GLU A 1 299 ? 283.208 256.001 322.783 1.00 144.21 299 GLU A N 1
ATOM 2113 C CA . GLU A 1 299 ? 284.170 256.250 321.725 1.00 141.72 299 GLU A CA 1
ATOM 2114 C C . GLU A 1 299 ? 285.030 257.466 322.069 1.00 138.62 299 GLU A C 1
ATOM 2115 O O . GLU A 1 299 ? 284.607 258.339 322.831 1.00 138.07 299 GLU A O 1
ATOM 2121 N N . PRO A 1 300 ? 286.249 257.543 321.524 1.00 131.72 300 PRO A N 1
ATOM 2122 C CA . PRO A 1 300 ? 287.112 258.696 321.812 1.00 120.42 300 PRO A CA 1
ATOM 2123 C C . PRO A 1 300 ? 286.547 259.998 321.269 1.00 115.37 300 PRO A C 1
ATOM 2124 O O . PRO A 1 300 ? 285.480 260.009 320.648 1.00 116.46 300 PRO A O 1
ATOM 2128 N N . GLN A 1 301 ? 287.254 261.101 321.504 1.00 106.96 301 GLN A N 1
ATOM 2129 C CA . GLN A 1 301 ? 286.803 262.392 321.005 1.00 97.84 301 GLN A CA 1
ATOM 2130 C C . GLN A 1 301 ? 286.763 262.384 319.484 1.00 97.66 301 GLN A C 1
ATOM 2131 O O . GLN A 1 301 ? 287.689 261.902 318.827 1.00 100.55 301 GLN A O 1
ATOM 2137 N N . SER A 1 302 ? 285.679 262.912 318.925 1.00 96.06 302 SER A N 1
ATOM 2138 C CA . SER A 1 302 ? 285.518 262.953 317.482 1.00 97.59 302 SER A CA 1
ATOM 2139 C C . SER A 1 302 ? 286.292 264.121 316.884 1.00 94.81 302 SER A C 1
ATOM 2140 O O . SER A 1 302 ? 286.550 265.131 317.544 1.00 96.76 302 SER A O 1
ATOM 2143 N N . ILE A 1 303 ? 286.673 263.964 315.618 1.00 90.43 303 ILE A N 1
ATOM 2144 C CA . ILE A 1 303 ? 287.330 265.040 314.887 1.00 91.74 303 ILE A CA 1
ATOM 2145 C C . ILE A 1 303 ? 286.325 265.978 314.227 1.00 97.06 303 ILE A C 1
ATOM 2146 O O . ILE A 1 303 ? 286.690 267.100 313.848 1.00 95.51 303 ILE A O 1
ATOM 2151 N N . THR A 1 304 ? 285.064 265.561 314.093 1.00 97.69 304 THR A N 1
ATOM 2152 C CA . THR A 1 304 ? 284.053 266.370 313.430 1.00 98.13 304 THR A CA 1
ATOM 2153 C C . THR A 1 304 ? 282.770 266.550 314.227 1.00 98.22 304 THR A C 1
ATOM 2154 O O . THR A 1 304 ? 281.939 267.376 313.834 1.00 93.94 304 THR A O 1
ATOM 2158 N N . LEU A 1 305 ? 282.575 265.819 315.319 1.00 99.40 305 LEU A N 1
ATOM 2159 C CA . LEU A 1 305 ? 281.360 265.903 316.115 1.00 99.17 305 LEU A CA 1
ATOM 2160 C C . LEU A 1 305 ? 281.682 266.444 317.500 1.00 99.92 305 LEU A C 1
ATOM 2161 O O . LEU A 1 305 ? 282.678 266.050 318.114 1.00 97.47 305 LEU A O 1
ATOM 2166 N N . LYS A 1 306 ? 280.825 267.346 317.985 1.00 97.52 306 LYS A N 1
ATOM 2167 C CA . LYS A 1 306 ? 280.966 267.941 319.315 1.00 95.72 306 LYS A CA 1
ATOM 2168 C C . LYS A 1 306 ? 282.329 268.604 319.490 1.00 93.84 306 LYS A C 1
ATOM 2169 O O . LYS A 1 306 ? 282.979 268.466 320.527 1.00 92.78 306 LYS A O 1
ATOM 2175 N N . LEU A 1 307 ? 282.764 269.327 318.469 1.00 88.15 307 LEU A N 1
ATOM 2176 C CA . LEU A 1 307 ? 284.064 269.980 318.521 1.00 85.55 307 LEU A CA 1
ATOM 2177 C C . LEU A 1 307 ? 284.063 271.074 319.581 1.00 80.62 307 LEU A C 1
ATOM 2178 O O . LEU A 1 307 ? 283.123 271.873 319.636 1.00 77.89 307 LEU A O 1
ATOM 2183 N N . PRO A 1 308 ? 285.077 271.136 320.440 1.00 77.07 308 PRO A N 1
ATOM 2184 C CA . PRO A 1 308 ? 285.184 272.274 321.356 1.00 76.75 308 PRO A CA 1
ATOM 2185 C C . PRO A 1 308 ? 285.325 273.574 320.583 1.00 75.05 308 PRO A C 1
ATOM 2186 O O . PRO A 1 308 ? 286.048 273.653 319.589 1.00 76.57 308 PRO A O 1
ATOM 2190 N N . LEU A 1 309 ? 284.623 274.600 321.050 1.00 71.34 309 LEU A N 1
ATOM 2191 C CA . LEU A 1 309 ? 284.660 275.890 320.380 1.00 63.50 309 LEU A CA 1
ATOM 2192 C C . LEU A 1 309 ? 285.973 276.596 320.678 1.00 66.53 309 LEU A C 1
ATOM 2193 O O . LEU A 1 309 ? 286.396 276.682 321.832 1.00 72.30 309 LEU A O 1
ATOM 2198 N N . TRP A 1 310 ? 286.628 277.087 319.630 1.00 64.23 310 TRP A N 1
ATOM 2199 C CA . TRP A 1 310 ? 287.881 277.820 319.778 1.00 56.65 310 TRP A CA 1
ATOM 2200 C C . TRP A 1 310 ? 287.990 278.737 318.565 1.00 55.01 310 TRP A C 1
ATOM 2201 O O . TRP A 1 310 ? 288.421 278.300 317.496 1.00 61.70 310 TRP A O 1
ATOM 2212 N N . SER A 1 311 ? 287.592 279.993 318.735 1.00 56.21 311 SER A N 1
ATOM 2213 C CA . SER A 1 311 ? 287.482 280.918 317.620 1.00 57.48 311 SER A CA 1
ATOM 2214 C C . SER A 1 311 ? 288.072 282.262 318.012 1.00 52.95 311 SER A C 1
ATOM 2215 O O . SER A 1 311 ? 288.408 282.508 319.172 1.00 56.89 311 SER A O 1
ATOM 2218 N N . SER A 1 312 ? 288.202 283.134 317.017 1.00 51.24 312 SER A N 1
ATOM 2219 C CA . SER A 1 312 ? 288.755 284.464 317.223 1.00 52.59 312 SER A CA 1
ATOM 2220 C C . SER A 1 312 ? 288.275 285.359 316.094 1.00 57.46 312 SER A C 1
ATOM 2221 O O . SER A 1 312 ? 288.414 285.003 314.922 1.00 62.79 312 SER A O 1
ATOM 2224 N N . GLU A 1 313 ? 287.707 286.508 316.445 1.00 57.34 313 GLU A N 1
ATOM 2225 C CA . GLU A 1 313 ? 287.161 287.446 315.477 1.00 54.57 313 GLU A CA 1
ATOM 2226 C C . GLU A 1 313 ? 287.869 288.785 315.606 1.00 55.71 313 GLU A C 1
ATOM 2227 O O . GLU A 1 313 ? 288.151 289.239 316.717 1.00 63.09 313 GLU A O 1
ATOM 2233 N N . TRP A 1 314 ? 288.162 289.412 314.468 1.00 55.08 314 TRP A N 1
ATOM 2234 C CA . TRP A 1 314 ? 288.918 290.664 314.434 1.00 53.45 314 TRP A CA 1
ATOM 2235 C C . TRP A 1 314 ? 288.242 291.603 313.442 1.00 56.26 314 TRP A C 1
ATOM 2236 O O . TRP A 1 314 ? 288.378 291.428 312.229 1.00 59.66 314 TRP A O 1
ATOM 2247 N N . ARG A 1 315 ? 287.530 292.600 313.953 1.00 55.13 315 ARG A N 1
ATOM 2248 C CA . ARG A 1 315 ? 286.854 293.588 313.123 1.00 52.70 315 ARG A CA 1
ATOM 2249 C C . ARG A 1 315 ? 287.665 294.876 313.125 1.00 52.44 315 ARG A C 1
ATOM 2250 O O . ARG A 1 315 ? 287.827 295.509 314.171 1.00 59.40 315 ARG A O 1
ATOM 2258 N N . PHE A 1 316 ? 288.162 295.264 311.957 1.00 53.43 316 PHE A N 1
ATOM 2259 C CA . PHE A 1 316 ? 288.999 296.444 311.810 1.00 54.03 316 PHE A CA 1
ATOM 2260 C C . PHE A 1 316 ? 288.168 297.623 311.325 1.00 61.62 316 PHE A C 1
ATOM 2261 O O . PHE A 1 316 ? 287.251 297.460 310.516 1.00 69.17 316 PHE A O 1
ATOM 2269 N N . GLY A 1 317 ? 288.495 298.808 311.817 1.00 62.33 317 GLY A N 1
ATOM 2270 C CA . GLY A 1 317 ? 287.748 300.022 311.534 1.00 61.86 317 GLY A CA 1
ATOM 2271 C C . GLY A 1 317 ? 288.357 300.836 310.414 1.00 66.67 317 GLY A C 1
ATOM 2272 O O . GLY A 1 317 ? 288.759 300.299 309.376 1.00 72.55 317 GLY A O 1
ATOM 2273 N N . ASN A 1 318 ? 288.420 302.147 310.623 1.00 68.02 318 ASN A N 1
ATOM 2274 C CA . ASN A 1 318 ? 288.874 303.057 309.585 1.00 71.70 318 ASN A CA 1
ATOM 2275 C C . ASN A 1 318 ? 290.389 303.001 309.428 1.00 69.90 318 ASN A C 1
ATOM 2276 O O . ASN A 1 318 ? 291.116 302.515 310.296 1.00 70.66 318 ASN A O 1
ATOM 2281 N N . ASN A 1 319 ? 290.856 303.509 308.287 1.00 66.22 319 ASN A N 1
ATOM 2282 C CA . ASN A 1 319 ? 292.279 303.736 308.032 1.00 64.35 319 ASN A CA 1
ATOM 2283 C C . ASN A 1 319 ? 293.105 302.462 308.192 1.00 64.12 319 ASN A C 1
ATOM 2284 O O . ASN A 1 319 ? 294.184 302.474 308.784 1.00 68.99 319 ASN A O 1
ATOM 2289 N N . THR A 1 320 ? 292.603 301.357 307.653 1.00 63.21 320 THR A N 1
ATOM 2290 C CA . THR A 1 320 ? 293.353 300.109 307.609 1.00 62.91 320 THR A CA 1
ATOM 2291 C C . THR A 1 320 ? 294.203 300.090 306.345 1.00 66.61 320 THR A C 1
ATOM 2292 O O . THR A 1 320 ? 293.667 300.158 305.235 1.00 73.46 320 THR A O 1
ATOM 2296 N N . VAL A 1 321 ? 295.520 300.007 306.509 1.00 62.56 321 VAL A N 1
ATOM 2297 C CA . VAL A 1 321 ? 296.464 300.121 305.403 1.00 63.40 321 VAL A CA 1
ATOM 2298 C C . VAL A 1 321 ? 297.008 298.760 304.983 1.00 64.90 321 VAL A C 1
ATOM 2299 O O . VAL A 1 321 ? 297.041 298.441 303.796 1.00 81.65 321 VAL A O 1
ATOM 2303 N N . LEU A 1 322 ? 297.479 297.961 305.943 1.00 52.39 322 LEU A N 1
ATOM 2304 C CA . LEU A 1 322 ? 297.745 296.534 305.743 1.00 59.24 322 LEU A CA 1
ATOM 2305 C C . LEU A 1 322 ? 298.709 296.291 304.574 1.00 59.00 322 LEU A C 1
ATOM 2306 O O . LEU A 1 322 ? 298.356 295.721 303.543 1.00 62.60 322 LEU A O 1
ATOM 2311 N N . SER A 1 323 ? 299.943 296.745 304.760 1.00 60.10 323 SER A N 1
ATOM 2312 C CA . SER A 1 323 ? 300.980 296.583 303.751 1.00 59.70 323 SER A CA 1
ATOM 2313 C C . SER A 1 323 ? 301.815 295.334 304.016 1.00 59.98 323 SER A C 1
ATOM 2314 O O . SER A 1 323 ? 301.804 294.771 305.111 1.00 76.52 323 SER A O 1
ATOM 2317 N N . TYR A 1 324 ? 302.543 294.906 302.987 1.00 52.76 324 TYR A N 1
ATOM 2318 C CA . TYR A 1 324 ? 303.348 293.691 303.039 1.00 52.34 324 TYR A CA 1
ATOM 2319 C C . TYR A 1 324 ? 304.321 293.718 301.866 1.00 62.19 324 TYR A C 1
ATOM 2320 O O . TYR A 1 324 ? 304.388 294.695 301.116 1.00 68.44 324 TYR A O 1
ATOM 2329 N N . GLY A 1 325 ? 305.086 292.639 301.713 1.00 63.03 325 GLY A N 1
ATOM 2330 C CA . GLY A 1 325 ? 306.025 292.530 300.622 1.00 59.81 325 GLY A CA 1
ATOM 2331 C C . GLY A 1 325 ? 306.994 291.375 300.771 1.00 65.46 325 GLY A C 1
ATOM 2332 O O . GLY A 1 325 ? 306.997 290.662 301.777 1.00 70.97 325 GLY A O 1
ATOM 2333 N N . PRO A 1 326 ? 307.828 291.156 299.748 1.00 66.25 326 PRO A N 1
ATOM 2334 C CA . PRO A 1 326 ? 308.838 290.088 299.845 1.00 64.21 326 PRO A CA 1
ATOM 2335 C C . PRO A 1 326 ? 309.818 290.270 300.989 1.00 66.11 326 PRO A C 1
ATOM 2336 O O . PRO A 1 326 ? 310.228 289.281 301.606 1.00 73.33 326 PRO A O 1
ATOM 2340 N N . TRP A 1 327 ? 310.224 291.507 301.282 1.00 60.35 327 TRP A N 1
ATOM 2341 C CA . TRP A 1 327 ? 311.143 291.729 302.392 1.00 61.98 327 TRP A CA 1
ATOM 2342 C C . TRP A 1 327 ? 310.495 291.375 303.723 1.00 60.94 327 TRP A C 1
ATOM 2343 O O . TRP A 1 327 ? 311.131 290.758 304.584 1.00 64.01 327 TRP A O 1
ATOM 2354 N N . ALA A 1 328 ? 309.234 291.763 303.912 1.00 60.00 328 ALA A N 1
ATOM 2355 C CA . ALA A 1 328 ? 308.517 291.376 305.118 1.00 57.00 328 ALA A CA 1
ATOM 2356 C C . ALA A 1 328 ? 308.320 289.870 305.185 1.00 61.37 328 ALA A C 1
ATOM 2357 O O . ALA A 1 328 ? 308.248 289.303 306.280 1.00 71.36 328 ALA A O 1
ATOM 2359 N N . GLU A 1 329 ? 308.214 289.210 304.032 1.00 60.74 329 GLU A N 1
ATOM 2360 C CA . GLU A 1 329 ? 308.116 287.755 304.013 1.00 64.52 329 GLU A CA 1
ATOM 2361 C C . GLU A 1 329 ? 309.388 287.106 304.543 1.00 64.55 329 GLU A C 1
ATOM 2362 O O . GLU A 1 329 ? 309.324 286.116 305.279 1.00 68.52 329 GLU A O 1
ATOM 2368 N N . GLN A 1 330 ? 310.551 287.641 304.170 1.00 64.94 330 GLN A N 1
ATOM 2369 C CA . GLN A 1 330 ? 311.808 287.110 304.685 1.00 65.05 330 GLN A CA 1
ATOM 2370 C C . GLN A 1 330 ? 311.903 287.291 306.192 1.00 66.34 330 GLN A C 1
ATOM 2371 O O . GLN A 1 330 ? 312.363 286.394 306.906 1.00 71.32 330 GLN A O 1
ATOM 2377 N N . GLN A 1 331 ? 311.481 288.452 306.695 1.00 65.53 331 GLN A N 1
ATOM 2378 C CA . GLN A 1 331 ? 311.507 288.688 308.133 1.00 58.29 331 GLN A CA 1
ATOM 2379 C C . GLN A 1 331 ? 310.507 287.799 308.858 1.00 58.32 331 GLN A C 1
ATOM 2380 O O . GLN A 1 331 ? 310.769 287.347 309.977 1.00 66.58 331 GLN A O 1
ATOM 2386 N N . ARG A 1 332 ? 309.349 287.547 308.245 1.00 54.28 332 ARG A N 1
ATOM 2387 C CA . ARG A 1 332 ? 308.406 286.604 308.836 1.00 55.78 332 ARG A CA 1
ATOM 2388 C C . ARG A 1 332 ? 309.016 285.216 308.933 1.00 65.44 332 ARG A C 1
ATOM 2389 O O . ARG A 1 332 ? 308.864 284.532 309.950 1.00 72.01 332 ARG A O 1
ATOM 2397 N N . PHE A 1 333 ? 309.711 284.783 307.881 1.00 64.22 333 PHE A N 1
ATOM 2398 C CA . PHE A 1 333 ? 310.334 283.466 307.901 1.00 59.75 333 PHE A CA 1
ATOM 2399 C C . PHE A 1 333 ? 311.405 283.378 308.977 1.00 60.29 333 PHE A C 1
ATOM 2400 O O . PHE A 1 333 ? 311.489 282.377 309.694 1.00 65.81 333 PHE A O 1
ATOM 2408 N N . LEU A 1 334 ? 312.232 284.415 309.106 1.00 58.04 334 LEU A N 1
ATOM 2409 C CA . LEU A 1 334 ? 313.303 284.391 310.096 1.00 55.88 334 LEU A CA 1
ATOM 2410 C C . LEU A 1 334 ? 312.744 284.324 311.511 1.00 60.33 334 LEU A C 1
ATOM 2411 O O . LEU A 1 334 ? 313.203 283.528 312.335 1.00 64.22 334 LEU A O 1
ATOM 2416 N N . ILE A 1 335 ? 311.746 285.155 311.808 1.00 59.49 335 ILE A N 1
ATOM 2417 C CA . ILE A 1 335 ? 311.190 285.193 313.156 1.00 58.35 335 ILE A CA 1
ATOM 2418 C C . ILE A 1 335 ? 310.411 283.920 313.456 1.00 61.93 335 ILE A C 1
ATOM 2419 O O . ILE A 1 335 ? 310.534 283.345 314.542 1.00 67.49 335 ILE A O 1
ATOM 2424 N N . TYR A 1 336 ? 309.597 283.457 312.506 1.00 61.14 336 TYR A N 1
ATOM 2425 C CA . TYR A 1 336 ? 308.805 282.254 312.740 1.00 61.25 336 TYR A CA 1
ATOM 2426 C C . TYR A 1 336 ? 309.688 281.019 312.867 1.00 66.97 336 TYR A C 1
ATOM 2427 O O . TYR A 1 336 ? 309.415 280.139 313.689 1.00 75.34 336 TYR A O 1
ATOM 2436 N N . SER A 1 337 ? 310.744 280.926 312.056 1.00 64.32 337 SER A N 1
ATOM 2437 C CA . SER A 1 337 ? 311.626 279.767 312.134 1.00 61.63 337 SER A CA 1
ATOM 2438 C C . SER A 1 337 ? 312.361 279.706 313.464 1.00 64.54 337 SER A C 1
ATOM 2439 O O . SER A 1 337 ? 312.768 278.621 313.893 1.00 69.38 337 SER A O 1
ATOM 2442 N N . PHE A 1 338 ? 312.553 280.847 314.125 1.00 63.19 338 PHE A N 1
ATOM 2443 C CA . PHE A 1 338 ? 313.177 280.828 315.441 1.00 64.73 338 PHE A CA 1
ATOM 2444 C C . PHE A 1 338 ? 312.206 280.318 316.496 1.00 64.28 338 PHE A C 1
ATOM 2445 O O . PHE A 1 338 ? 312.463 279.310 317.161 1.00 73.10 338 PHE A O 1
ATOM 2453 N N . PHE A 1 339 ? 311.077 281.005 316.664 1.00 63.01 339 PHE A N 1
ATOM 2454 C CA . PHE A 1 339 ? 310.150 280.652 317.730 1.00 65.81 339 PHE A CA 1
ATOM 2455 C C . PHE A 1 339 ? 309.438 279.332 317.478 1.00 71.51 339 PHE A C 1
ATOM 2456 O O . PHE A 1 339 ? 308.869 278.766 318.415 1.00 79.35 339 PHE A O 1
ATOM 2464 N N . TYR A 1 340 ? 309.448 278.828 316.248 1.00 67.30 340 TYR A N 1
ATOM 2465 C CA . TYR A 1 340 ? 308.874 277.523 315.922 1.00 67.66 340 TYR A CA 1
ATOM 2466 C C . TYR A 1 340 ? 309.889 276.753 315.092 1.00 70.35 340 TYR A C 1
ATOM 2467 O O . TYR A 1 340 ? 309.736 276.609 313.872 1.00 68.69 340 TYR A O 1
ATOM 2476 N N . PRO A 1 341 ? 310.946 276.245 315.727 1.00 70.78 341 PRO A N 1
ATOM 2477 C CA . PRO A 1 341 ? 311.998 275.580 314.970 1.00 70.21 341 PRO A CA 1
ATOM 2478 C C . PRO A 1 341 ? 311.502 274.268 314.394 1.00 74.50 341 PRO A C 1
ATOM 2479 O O . PRO A 1 341 ? 310.598 273.627 314.958 1.00 76.67 341 PRO A O 1
ATOM 2483 N N . PRO A 1 342 ? 312.059 273.827 313.265 1.00 75.88 342 PRO A N 1
ATOM 2484 C CA . PRO A 1 342 ? 311.706 272.509 312.721 1.00 77.93 342 PRO A CA 1
ATOM 2485 C C . PRO A 1 342 ? 312.439 271.411 313.479 1.00 78.55 342 PRO A C 1
ATOM 2486 O O . PRO A 1 342 ? 313.668 271.416 313.566 1.00 80.02 342 PRO A O 1
ATOM 2490 N N . ASP A 1 343 ? 311.679 270.473 314.039 1.00 81.39 343 ASP A N 1
ATOM 2491 C CA . ASP A 1 343 ? 312.273 269.334 314.725 1.00 81.01 343 ASP A CA 1
ATOM 2492 C C . ASP A 1 343 ? 312.704 268.227 313.773 1.00 80.33 343 ASP A C 1
ATOM 2493 O O . ASP A 1 343 ? 313.368 267.282 314.213 1.00 79.44 343 ASP A O 1
ATOM 2498 N N . PHE A 1 344 ? 312.346 268.325 312.492 1.00 78.12 344 PHE A N 1
ATOM 2499 C CA . PHE A 1 344 ? 312.720 267.339 311.478 1.00 71.21 344 PHE A CA 1
ATOM 2500 C C . PHE A 1 344 ? 312.281 265.935 311.879 1.00 77.11 344 PHE A C 1
ATOM 2501 O O . PHE A 1 344 ? 312.980 264.952 311.630 1.00 85.29 344 PHE A O 1
ATOM 2509 N N . GLN A 1 345 ? 311.113 265.840 312.502 1.00 73.74 345 GLN A N 1
ATOM 2510 C CA . GLN A 1 345 ? 310.570 264.576 312.974 1.00 76.70 345 GLN A CA 1
ATOM 2511 C C . GLN A 1 345 ? 309.288 264.266 312.220 1.00 77.68 345 GLN A C 1
ATOM 2512 O O . GLN A 1 345 ? 308.436 265.142 312.051 1.00 81.02 345 GLN A O 1
ATOM 2518 N N . ASN A 1 346 ? 309.159 263.024 311.765 1.00 83.54 346 ASN A N 1
ATOM 2519 C CA . ASN A 1 346 ? 307.929 262.589 311.122 1.00 84.60 346 ASN A CA 1
ATOM 2520 C C . ASN A 1 346 ? 306.838 262.447 312.173 1.00 84.06 346 ASN A C 1
ATOM 2521 O O . ASN A 1 346 ? 306.942 261.615 313.080 1.00 85.47 346 ASN A O 1
ATOM 2526 N N . SER A 1 347 ? 305.793 263.258 312.052 1.00 83.37 347 SER A N 1
ATOM 2527 C CA . SER A 1 347 ? 304.745 263.294 313.055 1.00 80.22 347 SER A CA 1
ATOM 2528 C C . SER A 1 347 ? 303.916 262.014 313.003 1.00 84.07 347 SER A C 1
ATOM 2529 O O . SER A 1 347 ? 304.094 261.151 312.139 1.00 86.54 347 SER A O 1
ATOM 2532 N N . THR A 1 348 ? 303.001 261.891 313.957 1.00 85.06 348 THR A N 1
ATOM 2533 C CA . THR A 1 348 ? 302.082 260.769 314.033 1.00 88.93 348 THR A CA 1
ATOM 2534 C C . THR A 1 348 ? 300.676 261.303 314.250 1.00 90.35 348 THR A C 1
ATOM 2535 O O . THR A 1 348 ? 300.490 262.379 314.824 1.00 89.91 348 THR A O 1
ATOM 2539 N N . ALA A 1 349 ? 299.687 260.554 313.772 1.00 82.71 349 ALA A N 1
ATOM 2540 C CA . ALA A 1 349 ? 298.300 260.924 314.010 1.00 79.84 349 ALA A CA 1
ATOM 2541 C C . ALA A 1 349 ? 298.026 260.954 315.505 1.00 84.17 349 ALA A C 1
ATOM 2542 O O . ALA A 1 349 ? 298.276 259.971 316.209 1.00 85.74 349 ALA A O 1
ATOM 2544 N N . THR A 1 350 ? 297.521 262.085 315.989 1.00 85.60 350 THR A N 1
ATOM 2545 C CA . THR A 1 350 ? 297.283 262.244 317.416 1.00 85.69 350 THR A CA 1
ATOM 2546 C C . THR A 1 350 ? 296.230 261.255 317.892 1.00 89.68 350 THR A C 1
ATOM 2547 O O . THR A 1 350 ? 295.224 261.019 317.219 1.00 90.34 350 THR A O 1
ATOM 2551 N N . ALA A 1 351 ? 296.472 260.669 319.060 1.00 92.40 351 ALA A N 1
ATOM 2552 C CA . ALA A 1 351 ? 295.522 259.743 319.659 1.00 92.83 351 ALA A CA 1
ATOM 2553 C C . ALA A 1 351 ? 294.423 260.536 320.352 1.00 95.22 351 ALA A C 1
ATOM 2554 O O . ALA A 1 351 ? 294.692 261.284 321.297 1.00 95.03 351 ALA A O 1
ATOM 2556 N N . MET A 1 352 ? 293.194 260.386 319.875 1.00 89.86 352 MET A N 1
ATOM 2557 C CA . MET A 1 352 ? 292.080 261.089 320.487 1.00 95.48 352 MET A CA 1
ATOM 2558 C C . MET A 1 352 ? 291.872 260.592 321.915 1.00 102.25 352 MET A C 1
ATOM 2559 O O . MET A 1 352 ? 291.955 259.387 322.170 1.00 108.13 352 MET A O 1
ATOM 2564 N N . PRO A 1 353 ? 291.625 261.491 322.866 1.00 99.66 353 PRO A N 1
ATOM 2565 C CA . PRO A 1 353 ? 291.417 261.056 324.251 1.00 101.48 353 PRO A CA 1
ATOM 2566 C C . PRO A 1 353 ? 290.219 260.127 324.365 1.00 110.00 353 PRO A C 1
ATOM 2567 O O . PRO A 1 353 ? 289.191 260.325 323.715 1.00 110.57 353 PRO A O 1
ATOM 2571 N N . THR A 1 354 ? 290.361 259.107 325.205 1.00 110.20 354 THR A N 1
ATOM 2572 C CA . THR A 1 354 ? 289.316 258.117 325.394 1.00 115.34 354 THR A CA 1
ATOM 2573 C C . THR A 1 354 ? 288.391 258.539 326.534 1.00 116.16 354 THR A C 1
ATOM 2574 O O . THR A 1 354 ? 288.521 259.624 327.106 1.00 115.22 354 THR A O 1
ATOM 2578 N N . ARG A 1 355 ? 287.442 257.668 326.868 1.00 117.06 355 ARG A N 1
ATOM 2579 C CA . ARG A 1 355 ? 286.479 257.974 327.916 1.00 117.93 355 ARG A CA 1
ATOM 2580 C C . ARG A 1 355 ? 287.180 258.150 329.257 1.00 112.98 355 ARG A C 1
ATOM 2581 O O . ARG A 1 355 ? 288.055 257.363 329.629 1.00 109.98 355 ARG A O 1
ATOM 2589 N N . GLY A 1 356 ? 286.788 259.192 329.984 1.00 108.20 356 GLY A N 1
ATOM 2590 C CA . GLY A 1 356 ? 287.403 259.512 331.252 1.00 104.87 356 GLY A CA 1
ATOM 2591 C C . GLY A 1 356 ? 288.665 260.337 331.160 1.00 103.23 356 GLY A C 1
ATOM 2592 O O . GLY A 1 356 ? 289.242 260.672 332.202 1.00 102.41 356 GLY A O 1
ATOM 2593 N N . LYS A 1 357 ? 289.110 260.678 329.957 1.00 105.64 357 LYS A N 1
ATOM 2594 C CA . LYS A 1 357 ? 290.310 261.471 329.753 1.00 104.43 357 LYS A CA 1
ATOM 2595 C C . LYS A 1 357 ? 289.925 262.878 329.317 1.00 105.43 357 LYS A C 1
ATOM 2596 O O . LYS A 1 357 ? 288.877 263.087 328.699 1.00 104.60 357 LYS A O 1
ATOM 2602 N N . LYS A 1 358 ? 290.778 263.841 329.651 1.00 100.31 358 LYS A N 1
ATOM 2603 C CA . LYS A 1 358 ? 290.507 265.231 329.311 1.00 96.46 358 LYS A CA 1
ATOM 2604 C C . LYS A 1 358 ? 290.517 265.424 327.801 1.00 92.13 358 LYS A C 1
ATOM 2605 O O . LYS A 1 358 ? 291.375 264.888 327.096 1.00 97.48 358 LYS A O 1
ATOM 2611 N N . ARG A 1 359 ? 289.551 266.192 327.304 1.00 86.52 359 ARG A N 1
ATOM 2612 C CA . ARG A 1 359 ? 289.456 266.435 325.875 1.00 83.23 359 ARG A CA 1
ATOM 2613 C C . ARG A 1 359 ? 290.555 267.392 325.422 1.00 86.93 359 ARG A C 1
ATOM 2614 O O . ARG A 1 359 ? 291.219 268.053 326.225 1.00 87.22 359 ARG A O 1
ATOM 2622 N N . ILE A 1 360 ? 290.745 267.458 324.104 1.00 83.82 360 ILE A N 1
ATOM 2623 C CA . ILE A 1 360 ? 291.759 268.305 323.494 1.00 82.11 360 ILE A CA 1
ATOM 2624 C C . ILE A 1 360 ? 291.092 269.178 322.443 1.00 75.41 360 ILE A C 1
ATOM 2625 O O . ILE A 1 360 ? 290.023 268.859 321.923 1.00 75.19 360 ILE A O 1
ATOM 2630 N N . HIS A 1 361 ? 291.736 270.300 322.141 1.00 73.72 361 HIS A N 1
ATOM 2631 C CA . HIS A 1 361 ? 291.237 271.194 321.108 1.00 72.98 361 HIS A CA 1
ATOM 2632 C C . HIS A 1 361 ? 291.500 270.613 319.727 1.00 74.13 361 HIS A C 1
ATOM 2633 O O . HIS A 1 361 ? 292.558 270.032 319.472 1.00 80.68 361 HIS A O 1
ATOM 2640 N N . VAL A 1 362 ? 290.529 270.775 318.835 1.00 70.51 362 VAL A N 1
ATOM 2641 C CA . VAL A 1 362 ? 290.579 270.179 317.509 1.00 65.45 362 VAL A CA 1
ATOM 2642 C C . VAL A 1 362 ? 291.022 271.182 316.453 1.00 65.62 362 VAL A C 1
ATOM 2643 O O . VAL A 1 362 ? 291.855 270.862 315.607 1.00 68.80 362 VAL A O 1
ATOM 2647 N N . LYS A 1 363 ? 290.475 272.393 316.481 1.00 68.67 363 LYS A N 1
ATOM 2648 C CA . LYS A 1 363 ? 290.810 273.395 315.480 1.00 68.79 363 LYS A CA 1
ATOM 2649 C C . LYS A 1 363 ? 290.552 274.778 316.052 1.00 66.13 363 LYS A C 1
ATOM 2650 O O . LYS A 1 363 ? 289.847 274.936 317.050 1.00 72.97 363 LYS A O 1
ATOM 2656 N N . HIS A 1 364 ? 291.129 275.779 315.396 1.00 58.92 364 HIS A N 1
ATOM 2657 C CA . HIS A 1 364 ? 290.930 277.177 315.746 1.00 59.30 364 HIS A CA 1
ATOM 2658 C C . HIS A 1 364 ? 290.416 277.921 314.524 1.00 61.95 364 HIS A C 1
ATOM 2659 O O . HIS A 1 364 ? 290.998 277.818 313.442 1.00 69.50 364 HIS A O 1
ATOM 2666 N N . ASP A 1 365 ? 289.333 278.668 314.698 1.00 60.65 365 ASP A N 1
ATOM 2667 C CA . ASP A 1 365 ? 288.727 279.430 313.615 1.00 59.70 365 ASP A CA 1
ATOM 2668 C C . ASP A 1 365 ? 289.069 280.903 313.771 1.00 56.91 365 ASP A C 1
ATOM 2669 O O . ASP A 1 365 ? 288.961 281.456 314.867 1.00 67.11 365 ASP A O 1
ATOM 2674 N N . VAL A 1 366 ? 289.477 281.534 312.677 1.00 49.13 366 VAL A N 1
ATOM 2675 C CA . VAL A 1 366 ? 289.805 282.952 312.653 1.00 49.87 366 VAL A CA 1
ATOM 2676 C C . VAL A 1 366 ? 288.896 283.627 311.641 1.00 55.77 366 VAL A C 1
ATOM 2677 O O . VAL A 1 366 ? 288.753 283.146 310.513 1.00 64.09 366 VAL A O 1
ATOM 2681 N N . LYS A 1 367 ? 288.269 284.727 312.046 1.00 55.32 367 LYS A N 1
ATOM 2682 C CA . LYS A 1 367 ? 287.420 285.510 311.159 1.00 54.89 367 LYS A CA 1
ATOM 2683 C C . LYS A 1 367 ? 287.825 286.968 311.268 1.00 52.81 367 LYS A C 1
ATOM 2684 O O . LYS A 1 367 ? 287.686 287.573 312.334 1.00 63.68 367 LYS A O 1
ATOM 2690 N N . ILE A 1 368 ? 288.326 287.528 310.174 1.00 49.82 368 ILE A N 1
ATOM 2691 C CA . ILE A 1 368 ? 288.753 288.919 310.110 1.00 53.53 368 ILE A CA 1
ATOM 2692 C C . ILE A 1 368 ? 287.779 289.670 309.217 1.00 56.27 368 ILE A C 1
ATOM 2693 O O . ILE A 1 368 ? 287.540 289.263 308.077 1.00 60.14 368 ILE A O 1
ATOM 2698 N N . ILE A 1 369 ? 287.214 290.756 309.731 1.00 58.53 369 ILE A N 1
ATOM 2699 C CA . ILE A 1 369 ? 286.231 291.552 309.008 1.00 57.14 369 ILE A CA 1
ATOM 2700 C C . ILE A 1 369 ? 286.760 292.971 308.884 1.00 55.87 369 ILE A C 1
ATOM 2701 O O . ILE A 1 369 ? 287.210 293.558 309.872 1.00 59.83 369 ILE A O 1
ATOM 2706 N N . LEU A 1 370 ? 286.711 293.513 307.673 1.00 52.82 370 LEU A N 1
ATOM 2707 C CA . LEU A 1 370 ? 287.166 294.873 307.395 1.00 59.41 370 LEU A CA 1
ATOM 2708 C C . LEU A 1 370 ? 285.924 295.740 307.222 1.00 62.02 370 LEU A C 1
ATOM 2709 O O . LEU A 1 370 ? 285.394 295.887 306.123 1.00 68.04 370 LEU A O 1
ATOM 2714 N N . THR A 1 371 ? 285.461 296.326 308.327 1.00 57.45 371 THR A N 1
ATOM 2715 C CA . THR A 1 371 ? 284.186 297.031 308.338 1.00 60.81 371 THR A CA 1
ATOM 2716 C C . THR A 1 371 ? 284.193 298.311 307.512 1.00 67.06 371 THR A C 1
ATOM 2717 O O . THR A 1 371 ? 283.116 298.842 307.226 1.00 69.70 371 THR A O 1
ATOM 2721 N N . LYS A 1 372 ? 285.357 298.820 307.132 1.00 66.19 372 LYS A N 1
ATOM 2722 C CA . LYS A 1 372 ? 285.460 300.007 306.294 1.00 62.34 372 LYS A CA 1
ATOM 2723 C C . LYS A 1 372 ? 286.256 299.666 305.037 1.00 67.44 372 LYS A C 1
ATOM 2724 O O . LYS A 1 372 ? 286.637 298.516 304.811 1.00 71.45 372 LYS A O 1
ATOM 2730 N N . GLU A 1 373 ? 286.500 300.678 304.211 1.00 70.10 373 GLU A N 1
ATOM 2731 C CA . GLU A 1 373 ? 287.348 300.493 303.044 1.00 71.65 373 GLU A CA 1
ATOM 2732 C C . GLU A 1 373 ? 288.789 300.278 303.487 1.00 79.28 373 GLU A C 1
ATOM 2733 O O . GLU A 1 373 ? 289.327 301.055 304.281 1.00 78.77 373 GLU A O 1
ATOM 2739 N N . THR A 1 374 ? 289.415 299.226 302.971 1.00 76.25 374 THR A N 1
ATOM 2740 C CA . THR A 1 374 ? 290.723 298.785 303.430 1.00 67.09 374 THR A CA 1
ATOM 2741 C C . THR A 1 374 ? 291.700 298.743 302.266 1.00 66.83 374 THR A C 1
ATOM 2742 O O . THR A 1 374 ? 291.380 298.206 301.201 1.00 69.73 374 THR A O 1
ATOM 2746 N N . CYS A 1 375 ? 292.883 299.310 302.471 1.00 68.09 375 CYS A N 1
ATOM 2747 C CA . CYS A 1 375 ? 293.975 299.186 301.520 1.00 66.75 375 CYS A CA 1
ATOM 2748 C C . CYS A 1 375 ? 294.767 297.917 301.804 1.00 64.62 375 CYS A C 1
ATOM 2749 O O . CYS A 1 375 ? 294.780 297.413 302.927 1.00 75.37 375 CYS A O 1
ATOM 2752 N N . MET A 1 376 ? 295.414 297.392 300.763 1.00 58.04 376 MET A N 1
ATOM 2753 C CA . MET A 1 376 ? 296.260 296.205 300.889 1.00 53.98 376 MET A CA 1
ATOM 2754 C C . MET A 1 376 ? 297.387 296.358 299.872 1.00 60.23 376 MET A C 1
ATOM 2755 O O . MET A 1 376 ? 297.193 296.084 298.687 1.00 72.74 376 MET A O 1
ATOM 2760 N N . ASP A 1 377 ? 298.553 296.784 300.340 1.00 62.34 377 ASP A N 1
ATOM 2761 C CA . ASP A 1 377 ? 299.659 297.138 299.467 1.00 61.76 377 ASP A CA 1
ATOM 2762 C C . ASP A 1 377 ? 300.756 296.084 299.522 1.00 62.63 377 ASP A C 1
ATOM 2763 O O . ASP A 1 377 ? 301.016 295.486 300.568 1.00 70.51 377 ASP A O 1
ATOM 2768 N N . ILE A 1 378 ? 301.393 295.859 298.378 1.00 62.54 378 ILE A N 1
ATOM 2769 C CA . ILE A 1 378 ? 302.558 294.989 298.268 1.00 60.45 378 ILE A CA 1
ATOM 2770 C C . ILE A 1 378 ? 303.707 295.826 297.736 1.00 61.30 378 ILE A C 1
ATOM 2771 O O . ILE A 1 378 ? 303.627 296.355 296.623 1.00 66.81 378 ILE A O 1
ATOM 2776 N N . TRP A 1 379 ? 304.774 295.939 298.517 1.00 60.51 379 TRP A N 1
ATOM 2777 C CA . TRP A 1 379 ? 305.920 296.759 298.159 1.00 59.97 379 TRP A CA 1
ATOM 2778 C C . TRP A 1 379 ? 307.136 295.881 297.913 1.00 69.34 379 TRP A C 1
ATOM 2779 O O . TRP A 1 379 ? 307.413 294.957 298.683 1.00 76.24 379 TRP A O 1
ATOM 2790 N N . PHE A 1 380 ? 307.860 296.175 296.838 1.00 72.61 380 PHE A N 1
ATOM 2791 C CA . PHE A 1 380 ? 309.096 295.473 296.536 1.00 72.01 380 PHE A CA 1
ATOM 2792 C C . PHE A 1 380 ? 309.998 296.406 295.748 1.00 77.90 380 PHE A C 1
ATOM 2793 O O . PHE A 1 380 ? 309.548 297.406 295.186 1.00 84.27 380 PHE A O 1
ATOM 2801 N N . MET A 1 381 ? 311.283 296.078 295.726 1.00 78.38 381 MET A N 1
ATOM 2802 C CA . MET A 1 381 ? 312.299 296.923 295.121 1.00 80.13 381 MET A CA 1
ATOM 2803 C C . MET A 1 381 ? 312.781 296.292 293.824 1.00 85.08 381 MET A C 1
ATOM 2804 O O . MET A 1 381 ? 313.115 295.103 293.794 1.00 81.68 381 MET A O 1
ATOM 2809 N N . ARG A 1 382 ? 312.797 297.081 292.755 1.00 86.89 382 ARG A N 1
ATOM 2810 C CA . ARG A 1 382 ? 313.414 296.698 291.488 1.00 84.23 382 ARG A CA 1
ATOM 2811 C C . ARG A 1 382 ? 314.602 297.626 291.276 1.00 91.58 382 ARG A C 1
ATOM 2812 O O . ARG A 1 382 ? 314.436 298.777 290.862 1.00 93.63 382 ARG A O 1
ATOM 2820 N N . GLY A 1 383 ? 315.796 297.125 291.556 1.00 87.86 383 GLY A N 1
ATOM 2821 C CA . GLY A 1 383 ? 316.967 297.980 291.504 1.00 93.75 383 GLY A CA 1
ATOM 2822 C C . GLY A 1 383 ? 316.866 299.054 292.567 1.00 99.20 383 GLY A C 1
ATOM 2823 O O . GLY A 1 383 ? 316.765 298.767 293.765 1.00 96.74 383 GLY A O 1
ATOM 2824 N N . GLU A 1 384 ? 316.891 300.312 292.136 1.00 101.57 384 GLU A N 1
ATOM 2825 C CA . GLU A 1 384 ? 316.778 301.449 293.037 1.00 103.26 384 GLU A CA 1
ATOM 2826 C C . GLU A 1 384 ? 315.401 302.097 292.993 1.00 101.90 384 GLU A C 1
ATOM 2827 O O . GLU A 1 384 ? 315.237 303.211 293.500 1.00 100.01 384 GLU A O 1
ATOM 2833 N N . GLN A 1 385 ? 314.413 301.434 292.401 1.00 101.49 385 GLN A N 1
ATOM 2834 C CA . GLN A 1 385 ? 313.069 301.977 292.279 1.00 102.17 385 GLN A CA 1
ATOM 2835 C C . GLN A 1 385 ? 312.097 301.172 293.130 1.00 94.13 385 GLN A C 1
ATOM 2836 O O . GLN A 1 385 ? 312.138 299.938 293.141 1.00 87.82 385 GLN A O 1
ATOM 2842 N N . LEU A 1 386 ? 311.221 301.880 293.838 1.00 90.73 386 LEU A N 1
ATOM 2843 C CA . LEU A 1 386 ? 310.238 301.258 294.717 1.00 86.76 386 LEU A CA 1
ATOM 2844 C C . LEU A 1 386 ? 308.973 300.968 293.921 1.00 85.49 386 LEU A C 1
ATOM 2845 O O . LEU A 1 386 ? 308.220 301.885 293.581 1.00 88.55 386 LEU A O 1
ATOM 2850 N N . GLU A 1 387 ? 308.739 299.696 293.626 1.00 77.85 387 GLU A N 1
ATOM 2851 C CA . GLU A 1 387 ? 307.524 299.273 292.952 1.00 72.24 387 GLU A CA 1
ATOM 2852 C C . GLU A 1 387 ? 306.461 298.897 293.975 1.00 66.98 387 GLU A C 1
ATOM 2853 O O . GLU A 1 387 ? 306.754 298.644 295.144 1.00 75.90 387 GLU A O 1
ATOM 2859 N N . SER A 1 388 ? 305.211 298.867 293.523 1.00 63.81 388 SER A N 1
ATOM 2860 C CA . SER A 1 388 ? 304.114 298.561 294.427 1.00 64.72 388 SER A CA 1
ATOM 2861 C C . SER A 1 388 ? 302.939 298.005 293.641 1.00 61.75 388 SER A C 1
ATOM 2862 O O . SER A 1 388 ? 302.767 298.303 292.458 1.00 68.44 388 SER A O 1
ATOM 2865 N N . ILE A 1 389 ? 302.140 297.187 294.318 1.00 57.53 389 ILE A N 1
ATOM 2866 C CA . ILE A 1 389 ? 300.852 296.722 293.808 1.00 53.33 389 ILE A CA 1
ATOM 2867 C C . ILE A 1 389 ? 299.832 297.084 294.883 1.00 60.74 389 ILE A C 1
ATOM 2868 O O . ILE A 1 389 ? 299.604 296.325 295.828 1.00 67.36 389 ILE A O 1
ATOM 2873 N N . ARG A 1 390 ? 299.217 298.254 294.749 1.00 59.07 390 ARG A N 1
ATOM 2874 C CA . ARG A 1 390 ? 298.327 298.782 295.772 1.00 57.42 390 ARG A CA 1
ATOM 2875 C C . ARG A 1 390 ? 296.888 298.423 295.430 1.00 57.13 390 ARG A C 1
ATOM 2876 O O . ARG A 1 390 ? 296.367 298.849 294.396 1.00 66.87 390 ARG A O 1
ATOM 2884 N N . THR A 1 391 ? 296.247 297.650 296.295 1.00 53.54 391 THR A N 1
ATOM 2885 C CA . THR A 1 391 ? 294.878 297.211 296.088 1.00 58.97 391 THR A CA 1
ATOM 2886 C C . THR A 1 391 ? 293.960 297.864 297.116 1.00 63.18 391 THR A C 1
ATOM 2887 O O . THR A 1 391 ? 294.400 298.586 298.014 1.00 62.11 391 THR A O 1
ATOM 2891 N N . ARG A 1 392 ? 292.664 297.602 296.968 1.00 66.62 392 ARG A N 1
ATOM 2892 C CA . ARG A 1 392 ? 291.647 298.135 297.859 1.00 63.07 392 ARG A CA 1
ATOM 2893 C C . ARG A 1 392 ? 290.478 297.166 297.906 1.00 65.16 392 ARG A C 1
ATOM 2894 O O . ARG A 1 392 ? 290.296 296.336 297.012 1.00 68.09 392 ARG A O 1
ATOM 2902 N N . CYS A 1 393 ? 289.687 297.277 298.968 1.00 67.91 393 CYS A N 1
ATOM 2903 C CA . CYS A 1 393 ? 288.461 296.507 299.096 1.00 63.37 393 CYS A CA 1
ATOM 2904 C C . CYS A 1 393 ? 287.467 297.323 299.906 1.00 71.21 393 CYS A C 1
ATOM 2905 O O . CYS A 1 393 ? 287.844 298.203 300.683 1.00 76.85 393 CYS A O 1
ATOM 2908 N N . GLY A 1 394 ? 286.190 297.027 299.710 1.00 68.08 394 GLY A N 1
ATOM 2909 C CA . GLY A 1 394 ? 285.132 297.771 300.344 1.00 66.36 394 GLY A CA 1
ATOM 2910 C C . GLY A 1 394 ? 284.806 297.250 301.725 1.00 64.75 394 GLY A C 1
ATOM 2911 O O . GLY A 1 394 ? 285.431 296.315 302.228 1.00 64.81 394 GLY A O 1
ATOM 2912 N N . PRO A 1 395 ? 283.813 297.858 302.367 1.00 65.60 395 PRO A N 1
ATOM 2913 C CA . PRO A 1 395 ? 283.421 297.409 303.705 1.00 63.00 395 PRO A CA 1
ATOM 2914 C C . PRO A 1 395 ? 282.840 296.005 303.680 1.00 62.50 395 PRO A C 1
ATOM 2915 O O . PRO A 1 395 ? 282.311 295.545 302.667 1.00 66.97 395 PRO A O 1
ATOM 2919 N N . LEU A 1 396 ? 282.958 295.327 304.823 1.00 59.85 396 LEU A N 1
ATOM 2920 C CA . LEU A 1 396 ? 282.463 293.963 305.017 1.00 63.93 396 LEU A CA 1
ATOM 2921 C C . LEU A 1 396 ? 283.203 292.961 304.133 1.00 66.53 396 LEU A C 1
ATOM 2922 O O . LEU A 1 396 ? 282.602 292.047 303.569 1.00 65.25 396 LEU A O 1
ATOM 2927 N N . SER A 1 397 ? 284.518 293.127 304.019 1.00 64.21 397 SER A N 1
ATOM 2928 C CA . SER A 1 397 ? 285.382 292.161 303.356 1.00 56.38 397 SER A CA 1
ATOM 2929 C C . SER A 1 397 ? 285.991 291.256 304.419 1.00 64.52 397 SER A C 1
ATOM 2930 O O . SER A 1 397 ? 286.661 291.738 305.336 1.00 67.91 397 SER A O 1
ATOM 2933 N N . SER A 1 398 ? 285.767 289.952 304.291 1.00 62.17 398 SER A N 1
ATOM 2934 C CA . SER A 1 398 ? 286.066 289.010 305.357 1.00 60.27 398 SER A CA 1
ATOM 2935 C C . SER A 1 398 ? 287.130 288.010 304.931 1.00 60.65 398 SER A C 1
ATOM 2936 O O . SER A 1 398 ? 287.229 287.642 303.759 1.00 64.46 398 SER A O 1
ATOM 2939 N N . LEU A 1 399 ? 287.928 287.574 305.905 1.00 60.57 399 LEU A N 1
ATOM 2940 C CA . LEU A 1 399 ? 288.901 286.504 305.729 1.00 59.73 399 LEU A CA 1
ATOM 2941 C C . LEU A 1 399 ? 288.651 285.458 306.802 1.00 56.77 399 LEU A C 1
ATOM 2942 O O . LEU A 1 399 ? 288.715 285.768 307.994 1.00 65.82 399 LEU A O 1
ATOM 2947 N N . ASP A 1 400 ? 288.373 284.229 306.387 1.00 59.24 400 ASP A N 1
ATOM 2948 C CA . ASP A 1 400 ? 288.187 283.120 307.307 1.00 59.16 400 ASP A CA 1
ATOM 2949 C C . ASP A 1 400 ? 289.390 282.193 307.239 1.00 64.07 400 ASP A C 1
ATOM 2950 O O . ASP A 1 400 ? 290.052 282.088 306.204 1.00 74.37 400 ASP A O 1
ATOM 2955 N N . MET A 1 401 ? 289.676 281.523 308.354 1.00 58.08 401 MET A N 1
ATOM 2956 C CA . MET A 1 401 ? 290.897 280.731 308.457 1.00 58.37 401 MET A CA 1
ATOM 2957 C C . MET A 1 401 ? 290.674 279.654 309.516 1.00 60.88 401 MET A C 1
ATOM 2958 O O . MET A 1 401 ? 290.755 279.940 310.712 1.00 69.88 401 MET A O 1
ATOM 2963 N N . SER A 1 402 ? 290.410 278.432 309.072 1.00 60.81 402 SER A N 1
ATOM 2964 C CA . SER A 1 402 ? 290.233 277.295 309.968 1.00 60.57 402 SER A CA 1
ATOM 2965 C C . SER A 1 402 ? 291.543 276.522 310.023 1.00 56.79 402 SER A C 1
ATOM 2966 O O . SER A 1 402 ? 291.952 275.912 309.033 1.00 62.23 402 SER A O 1
ATOM 2969 N N . ILE A 1 403 ? 292.191 276.537 311.183 1.00 53.82 403 ILE A N 1
ATOM 2970 C CA . ILE A 1 403 ? 293.496 275.916 311.378 1.00 60.12 403 ILE A CA 1
ATOM 2971 C C . ILE A 1 403 ? 293.303 274.668 312.223 1.00 60.53 403 ILE A C 1
ATOM 2972 O O . ILE A 1 403 ? 292.873 274.756 313.377 1.00 64.94 403 ILE A O 1
ATOM 2977 N N . LEU A 1 404 ? 293.626 273.510 311.657 1.00 58.47 404 LEU A N 1
ATOM 2978 C CA . LEU A 1 404 ? 293.513 272.265 312.404 1.00 58.51 404 LEU A CA 1
ATOM 2979 C C . LEU A 1 404 ? 294.629 272.177 313.433 1.00 63.12 404 LEU A C 1
ATOM 2980 O O . LEU A 1 404 ? 295.800 272.401 313.114 1.00 73.72 404 LEU A O 1
ATOM 2985 N N . TRP A 1 405 ? 294.267 271.857 314.671 1.00 62.19 405 TRP A N 1
ATOM 2986 C CA . TRP A 1 405 ? 295.222 271.789 315.767 1.00 68.52 405 TRP A CA 1
ATOM 2987 C C . TRP A 1 405 ? 295.623 270.366 316.119 1.00 71.56 405 TRP A C 1
ATOM 2988 O O . TRP A 1 405 ? 296.417 270.172 317.043 1.00 75.43 405 TRP A O 1
ATOM 2999 N N . ILE A 1 406 ? 295.097 269.371 315.413 1.00 69.06 406 ILE A N 1
ATOM 3000 C CA . ILE A 1 406 ? 295.482 267.985 315.634 1.00 67.38 406 ILE A CA 1
ATOM 3001 C C . ILE A 1 406 ? 296.075 267.439 314.345 1.00 76.84 406 ILE A C 1
ATOM 3002 O O . ILE A 1 406 ? 296.161 268.150 313.339 1.00 78.95 406 ILE A O 1
ATOM 3007 N N . THR A 1 407 ? 296.490 266.179 314.367 1.00 79.22 407 THR A N 1
ATOM 3008 C CA . THR A 1 407 ? 297.049 265.526 313.196 1.00 72.37 407 THR A CA 1
ATOM 3009 C C . THR A 1 407 ? 296.327 264.209 312.966 1.00 73.08 407 THR A C 1
ATOM 3010 O O . THR A 1 407 ? 296.045 263.473 313.914 1.00 77.83 407 THR A O 1
ATOM 3014 N N . THR A 1 408 ? 296.022 263.925 311.708 1.00 73.15 408 THR A N 1
ATOM 3015 C CA . THR A 1 408 ? 295.353 262.704 311.299 1.00 78.28 408 THR A CA 1
ATOM 3016 C C . THR A 1 408 ? 296.316 261.844 310.483 1.00 82.08 408 THR A C 1
ATOM 3017 O O . THR A 1 408 ? 297.510 262.142 310.374 1.00 81.95 408 THR A O 1
ATOM 3021 N N . GLU A 1 409 ? 295.792 260.759 309.913 1.00 83.56 409 GLU A N 1
ATOM 3022 C CA . GLU A 1 409 ? 296.599 259.911 309.045 1.00 86.77 409 GLU A CA 1
ATOM 3023 C C . GLU A 1 409 ? 297.004 260.608 307.755 1.00 83.68 409 GLU A C 1
ATOM 3024 O O . GLU A 1 409 ? 297.869 260.094 307.039 1.00 81.62 409 GLU A O 1
ATOM 3030 N N . LYS A 1 410 ? 296.393 261.746 307.435 1.00 83.69 410 LYS A N 1
ATOM 3031 C CA . LYS A 1 410 ? 296.779 262.560 306.292 1.00 85.75 410 LYS A CA 1
ATOM 3032 C C . LYS A 1 410 ? 297.614 263.767 306.694 1.00 80.66 410 LYS A C 1
ATOM 3033 O O . LYS A 1 410 ? 297.849 264.650 305.864 1.00 73.28 410 LYS A O 1
ATOM 3039 N N . GLY A 1 411 ? 298.061 263.828 307.944 1.00 78.36 411 GLY A N 1
ATOM 3040 C CA . GLY A 1 411 ? 298.769 264.989 308.439 1.00 74.20 411 GLY A CA 1
ATOM 3041 C C . GLY A 1 411 ? 297.814 266.032 308.973 1.00 76.36 411 GLY A C 1
ATOM 3042 O O . GLY A 1 411 ? 296.750 265.691 309.496 1.00 82.16 411 GLY A O 1
ATOM 3043 N N . PHE A 1 412 ? 298.171 267.305 308.850 1.00 70.37 412 PHE A N 1
ATOM 3044 C CA . PHE A 1 412 ? 297.298 268.389 309.266 1.00 72.75 412 PHE A CA 1
ATOM 3045 C C . PHE A 1 412 ? 297.094 269.340 308.097 1.00 72.12 412 PHE A C 1
ATOM 3046 O O . PHE A 1 412 ? 297.840 269.320 307.117 1.00 71.98 412 PHE A O 1
ATOM 3054 N N . TYR A 1 413 ? 296.065 270.176 308.207 1.00 69.12 413 TYR A N 1
ATOM 3055 C CA . TYR A 1 413 ? 295.723 271.098 307.137 1.00 61.50 413 TYR A CA 1
ATOM 3056 C C . TYR A 1 413 ? 295.120 272.359 307.734 1.00 58.97 413 TYR A C 1
ATOM 3057 O O . TYR A 1 413 ? 294.767 272.405 308.913 1.00 69.24 413 TYR A O 1
ATOM 3066 N N . TRP A 1 414 ? 295.013 273.392 306.904 1.00 57.62 414 TRP A N 1
ATOM 3067 C CA . TRP A 1 414 ? 294.306 274.602 307.288 1.00 59.01 414 TRP A CA 1
ATOM 3068 C C . TRP A 1 414 ? 293.687 275.228 306.050 1.00 61.69 414 TRP A C 1
ATOM 3069 O O . TRP A 1 414 ? 294.302 275.248 304.982 1.00 64.90 414 TRP A O 1
ATOM 3080 N N . ASN A 1 415 ? 292.465 275.727 306.201 1.00 63.83 415 ASN A N 1
ATOM 3081 C CA . ASN A 1 415 ? 291.706 276.312 305.112 1.00 56.10 415 ASN A CA 1
ATOM 3082 C C . ASN A 1 415 ? 291.841 277.830 305.128 1.00 57.61 415 ASN A C 1
ATOM 3083 O O . ASN A 1 415 ? 292.492 278.418 305.994 1.00 63.10 415 ASN A O 1
ATOM 3088 N N . MET A 1 416 ? 291.212 278.470 304.148 1.00 60.14 416 MET A N 1
ATOM 3089 C CA . MET A 1 416 ? 291.183 279.921 304.052 1.00 60.36 416 MET A CA 1
ATOM 3090 C C . MET A 1 416 ? 290.074 280.313 303.091 1.00 60.75 416 MET A C 1
ATOM 3091 O O . MET A 1 416 ? 289.932 279.710 302.027 1.00 71.12 416 MET A O 1
ATOM 3096 N N . LYS A 1 417 ? 289.286 281.315 303.475 1.00 57.35 417 LYS A N 1
ATOM 3097 C CA . LYS A 1 417 ? 288.180 281.803 302.648 1.00 61.46 417 LYS A CA 1
ATOM 3098 C C . LYS A 1 417 ? 288.173 283.327 302.727 1.00 62.28 417 LYS A C 1
ATOM 3099 O O . LYS A 1 417 ? 287.552 283.909 303.619 1.00 70.42 417 LYS A O 1
ATOM 3105 N N . ALA A 1 418 ? 288.855 283.966 301.787 1.00 60.63 418 ALA A N 1
ATOM 3106 C CA . ALA A 1 418 ? 288.845 285.415 301.689 1.00 57.58 418 ALA A CA 1
ATOM 3107 C C . ALA A 1 418 ? 287.730 285.873 300.760 1.00 60.81 418 ALA A C 1
ATOM 3108 O O . ALA A 1 418 ? 287.287 285.137 299.877 1.00 64.86 418 ALA A O 1
ATOM 3110 N N . GLU A 1 419 ? 287.267 287.100 300.982 1.00 59.80 419 GLU A N 1
ATOM 3111 C CA . GLU A 1 419 ? 286.241 287.701 300.136 1.00 55.89 419 GLU A CA 1
ATOM 3112 C C . GLU A 1 419 ? 286.413 289.209 300.194 1.00 57.01 419 GLU A C 1
ATOM 3113 O O . GLU A 1 419 ? 286.164 289.819 301.235 1.00 68.88 419 GLU A O 1
ATOM 3119 N N . PHE A 1 420 ? 286.831 289.804 299.084 1.00 53.61 420 PHE A N 1
ATOM 3120 C CA . PHE A 1 420 ? 287.059 291.241 298.992 1.00 58.11 420 PHE A CA 1
ATOM 3121 C C . PHE A 1 420 ? 286.003 291.840 298.075 1.00 58.96 420 PHE A C 1
ATOM 3122 O O . PHE A 1 420 ? 285.997 291.575 296.869 1.00 66.96 420 PHE A O 1
ATOM 3130 N N . LEU A 1 421 ? 285.115 292.642 298.647 1.00 58.80 421 LEU A N 1
ATOM 3131 C CA . LEU A 1 421 ? 284.099 293.326 297.866 1.00 60.62 421 LEU A CA 1
ATOM 3132 C C . LEU A 1 421 ? 284.701 294.543 297.182 1.00 64.68 421 LEU A C 1
ATOM 3133 O O . LEU A 1 421 ? 285.509 295.261 297.772 1.00 68.89 421 LEU A O 1
ATOM 3138 N N . ASN A 1 422 ? 284.310 294.764 295.929 1.00 61.56 422 ASN A N 1
ATOM 3139 C CA . ASN A 1 422 ? 284.800 295.890 295.134 1.00 61.67 422 ASN A CA 1
ATOM 3140 C C . ASN A 1 422 ? 286.326 295.929 295.117 1.00 67.08 422 ASN A C 1
ATOM 3141 O O . ASN A 1 422 ? 286.949 296.971 295.324 1.00 74.16 422 ASN A O 1
ATOM 3146 N N . PHE A 1 423 ? 286.930 294.771 294.877 1.00 64.34 423 PHE A N 1
ATOM 3147 C CA . PHE A 1 423 ? 288.383 294.667 294.893 1.00 61.41 423 PHE A CA 1
ATOM 3148 C C . PHE A 1 423 ? 288.970 295.374 293.678 1.00 62.37 423 PHE A C 1
ATOM 3149 O O . PHE A 1 423 ? 288.685 295.001 292.537 1.00 67.65 423 PHE A O 1
ATOM 3157 N N . GLU A 1 424 ? 289.791 296.390 293.922 1.00 60.41 424 GLU A N 1
ATOM 3158 C CA . GLU A 1 424 ? 290.396 297.185 292.864 1.00 60.61 424 GLU A CA 1
ATOM 3159 C C . GLU A 1 424 ? 291.899 297.223 293.078 1.00 60.05 424 GLU A C 1
ATOM 3160 O O . GLU A 1 424 ? 292.359 297.531 294.179 1.00 62.81 424 GLU A O 1
ATOM 3166 N N . ALA A 1 425 ? 292.660 296.926 292.030 1.00 59.73 425 ALA A N 1
ATOM 3167 C CA . ALA A 1 425 ? 294.111 296.852 292.112 1.00 59.35 425 ALA A CA 1
ATOM 3168 C C . ALA A 1 425 ? 294.745 297.824 291.131 1.00 62.05 425 ALA A C 1
ATOM 3169 O O . ALA A 1 425 ? 294.220 298.051 290.038 1.00 69.22 425 ALA A O 1
ATOM 3171 N N . THR A 1 426 ? 295.877 298.397 291.530 1.00 60.69 426 THR A N 1
ATOM 3172 C CA . THR A 1 426 ? 296.646 299.294 290.682 1.00 59.52 426 THR A CA 1
ATOM 3173 C C . THR A 1 426 ? 298.126 299.023 290.908 1.00 56.01 426 THR A C 1
ATOM 3174 O O . THR A 1 426 ? 298.522 298.469 291.935 1.00 63.60 426 THR A O 1
ATOM 3178 N N . THR A 1 427 ? 298.943 299.403 289.935 1.00 56.99 427 THR A N 1
ATOM 3179 C CA . THR A 1 427 ? 300.377 299.152 289.970 1.00 60.25 427 THR A CA 1
ATOM 3180 C C . THR A 1 427 ? 301.139 300.471 290.020 1.00 62.90 427 THR A C 1
ATOM 3181 O O . THR A 1 427 ? 300.555 301.555 290.036 1.00 68.02 427 THR A O 1
ATOM 3185 N N . SER A 1 428 ? 302.464 300.360 290.053 1.00 60.77 428 SER A N 1
ATOM 3186 C CA . SER A 1 428 ? 303.354 301.508 290.117 1.00 67.81 428 SER A CA 1
ATOM 3187 C C . SER A 1 428 ? 303.946 301.866 288.762 1.00 75.17 428 SER A C 1
ATOM 3188 O O . SER A 1 428 ? 304.796 302.758 288.684 1.00 78.59 428 SER A O 1
ATOM 3191 N N . LEU A 1 429 ? 303.518 301.198 287.696 1.00 75.50 429 LEU A N 1
ATOM 3192 C CA . LEU A 1 429 ? 304.039 301.481 286.369 1.00 71.70 429 LEU A CA 1
ATOM 3193 C C . LEU A 1 429 ? 303.545 302.845 285.892 1.00 74.73 429 LEU A C 1
ATOM 3194 O O . LEU A 1 429 ? 302.771 303.531 286.564 1.00 74.59 429 LEU A O 1
ATOM 3199 N N . ILE A 1 430 ? 304.017 303.252 284.711 1.00 73.80 430 ILE A N 1
ATOM 3200 C CA . ILE A 1 430 ? 303.528 304.493 284.122 1.00 73.86 430 ILE A CA 1
ATOM 3201 C C . ILE A 1 430 ? 302.051 304.369 283.783 1.00 75.26 430 ILE A C 1
ATOM 3202 O O . ILE A 1 430 ? 301.296 305.342 283.896 1.00 78.11 430 ILE A O 1
ATOM 3207 N N . PHE A 1 431 ? 301.612 303.184 283.368 1.00 74.85 431 PHE A N 1
ATOM 3208 C CA . PHE A 1 431 ? 300.196 302.874 283.201 1.00 71.31 431 PHE A CA 1
ATOM 3209 C C . PHE A 1 431 ? 299.758 302.121 284.452 1.00 71.14 431 PHE A C 1
ATOM 3210 O O . PHE A 1 431 ? 300.048 300.932 284.608 1.00 70.46 431 PHE A O 1
ATOM 3218 N N . THR A 1 432 ? 299.059 302.819 285.347 1.00 68.01 432 THR A N 1
ATOM 3219 C CA . THR A 1 432 ? 298.814 302.288 286.683 1.00 64.67 432 THR A CA 1
ATOM 3220 C C . THR A 1 432 ? 297.641 301.318 286.736 1.00 65.04 432 THR A C 1
ATOM 3221 O O . THR A 1 432 ? 297.642 300.410 287.572 1.00 70.36 432 THR A O 1
ATOM 3225 N N . LYS A 1 433 ? 296.643 301.485 285.873 1.00 68.51 433 LYS A N 1
ATOM 3226 C CA . LYS A 1 433 ? 295.445 300.660 285.951 1.00 65.90 433 LYS A CA 1
ATOM 3227 C C . LYS A 1 433 ? 295.788 299.190 285.756 1.00 62.41 433 LYS A C 1
ATOM 3228 O O . LYS A 1 433 ? 296.397 298.810 284.754 1.00 71.68 433 LYS A O 1
ATOM 3234 N N . LEU A 1 434 ? 295.409 298.362 286.725 1.00 56.07 434 LEU A N 1
ATOM 3235 C CA . LEU A 1 434 ? 295.689 296.935 286.661 1.00 61.66 434 LEU A CA 1
ATOM 3236 C C . LEU A 1 434 ? 294.435 296.078 286.656 1.00 64.18 434 LEU A C 1
ATOM 3237 O O . LEU A 1 434 ? 294.264 295.249 285.755 1.00 69.84 434 LEU A O 1
ATOM 3242 N N . PHE A 1 435 ? 293.549 296.249 287.631 1.00 62.25 435 PHE A N 1
ATOM 3243 C CA . PHE A 1 435 ? 292.476 295.286 287.826 1.00 58.66 435 PHE A CA 1
ATOM 3244 C C . PHE A 1 435 ? 291.345 295.944 288.600 1.00 63.31 435 PHE A C 1
ATOM 3245 O O . PHE A 1 435 ? 291.534 296.963 289.266 1.00 69.41 435 PHE A O 1
ATOM 3253 N N . SER A 1 436 ? 290.163 295.340 288.500 1.00 61.44 436 SER A N 1
ATOM 3254 C CA . SER A 1 436 ? 288.982 295.797 289.217 1.00 63.26 436 SER A CA 1
ATOM 3255 C C . SER A 1 436 ? 287.900 294.736 289.098 1.00 59.17 436 SER A C 1
ATOM 3256 O O . SER A 1 436 ? 287.769 294.098 288.054 1.00 60.46 436 SER A O 1
ATOM 3259 N N . CYS A 1 437 ? 287.139 294.550 290.171 1.00 57.94 437 CYS A N 1
ATOM 3260 C CA . CYS A 1 437 ? 286.021 293.619 290.169 1.00 60.14 437 CYS A CA 1
ATOM 3261 C C . CYS A 1 437 ? 285.087 293.998 291.305 1.00 63.94 437 CYS A C 1
ATOM 3262 O O . CYS A 1 437 ? 285.473 294.710 292.233 1.00 66.37 437 CYS A O 1
ATOM 3265 N N . LYS A 1 438 ? 283.847 293.523 291.217 1.00 61.52 438 LYS A N 1
ATOM 3266 C CA . LYS A 1 438 ? 282.874 293.802 292.261 1.00 64.27 438 LYS A CA 1
ATOM 3267 C C . LYS A 1 438 ? 282.918 292.794 293.401 1.00 65.05 438 LYS A C 1
ATOM 3268 O O . LYS A 1 438 ? 282.338 293.058 294.459 1.00 70.85 438 LYS A O 1
ATOM 3274 N N . LYS A 1 439 ? 283.593 291.662 293.220 1.00 62.64 439 LYS A N 1
ATOM 3275 C CA . LYS A 1 439 ? 283.744 290.682 294.285 1.00 57.30 439 LYS A CA 1
ATOM 3276 C C . LYS A 1 439 ? 284.882 289.739 293.927 1.00 62.30 439 LYS A C 1
ATOM 3277 O O . LYS A 1 439 ? 285.042 289.364 292.764 1.00 69.30 439 LYS A O 1
ATOM 3283 N N . PHE A 1 440 ? 285.663 289.359 294.936 1.00 64.98 440 PHE A N 1
ATOM 3284 C CA . PHE A 1 440 ? 286.835 288.507 294.761 1.00 59.50 440 PHE A CA 1
ATOM 3285 C C . PHE A 1 440 ? 286.842 287.484 295.885 1.00 57.83 440 PHE A C 1
ATOM 3286 O O . PHE A 1 440 ? 286.897 287.858 297.058 1.00 63.82 440 PHE A O 1
ATOM 3294 N N . ASN A 1 441 ? 286.798 286.203 295.535 1.00 57.69 441 ASN A N 1
ATOM 3295 C CA . ASN A 1 441 ? 286.755 285.125 296.511 1.00 60.42 441 ASN A CA 1
ATOM 3296 C C . ASN A 1 441 ? 287.946 284.197 296.327 1.00 59.81 441 ASN A C 1
ATOM 3297 O O . ASN A 1 441 ? 288.281 283.819 295.202 1.00 63.27 441 ASN A O 1
ATOM 3302 N N . VAL A 1 442 ? 288.584 283.833 297.437 1.00 62.02 442 VAL A N 1
ATOM 3303 C CA . VAL A 1 442 ? 289.719 282.917 297.443 1.00 62.21 442 VAL A CA 1
ATOM 3304 C C . VAL A 1 442 ? 289.427 281.796 298.427 1.00 63.20 442 VAL A C 1
ATOM 3305 O O . VAL A 1 442 ? 289.127 282.057 299.595 1.00 72.75 442 VAL A O 1
ATOM 3309 N N . ASP A 1 443 ? 289.519 280.555 297.962 1.00 61.78 443 ASP A N 1
ATOM 3310 C CA . ASP A 1 443 ? 289.329 279.374 298.802 1.00 64.72 443 ASP A CA 1
ATOM 3311 C C . ASP A 1 443 ? 290.584 278.516 298.692 1.00 65.06 443 ASP A C 1
ATOM 3312 O O . ASP A 1 443 ? 290.743 277.761 297.730 1.00 72.21 443 ASP A O 1
ATOM 3317 N N . GLY A 1 444 ? 291.470 278.619 299.678 1.00 62.29 444 GLY A N 1
ATOM 3318 C CA . GLY A 1 444 ? 292.718 277.878 299.687 1.00 63.59 444 GLY A CA 1
ATOM 3319 C C . GLY A 1 444 ? 292.708 276.805 300.762 1.00 59.96 444 GLY A C 1
ATOM 3320 O O . GLY A 1 444 ? 292.324 277.061 301.903 1.00 67.52 444 GLY A O 1
ATOM 3321 N N . SER A 1 445 ? 293.133 275.605 300.378 1.00 52.64 445 SER A N 1
ATOM 3322 C CA . SER A 1 445 ? 293.272 274.479 301.291 1.00 56.37 445 SER A CA 1
ATOM 3323 C C . SER A 1 445 ? 294.699 273.965 301.195 1.00 59.96 445 SER A C 1
ATOM 3324 O O . SER A 1 445 ? 295.161 273.617 300.106 1.00 67.73 445 SER A O 1
ATOM 3327 N N . PHE A 1 446 ? 295.389 273.911 302.329 1.00 57.32 446 PHE A N 1
ATOM 3328 C CA . PHE A 1 446 ? 296.807 273.575 302.371 1.00 58.43 446 PHE A CA 1
ATOM 3329 C C . PHE A 1 446 ? 297.000 272.352 303.253 1.00 58.65 446 PHE A C 1
ATOM 3330 O O . PHE A 1 446 ? 296.678 272.389 304.443 1.00 68.05 446 PHE A O 1
ATOM 3338 N N . VAL A 1 447 ? 297.539 271.281 302.677 1.00 58.60 447 VAL A N 1
ATOM 3339 C CA . VAL A 1 447 ? 297.641 269.984 303.337 1.00 60.63 447 VAL A CA 1
ATOM 3340 C C . VAL A 1 447 ? 299.110 269.642 303.528 1.00 63.82 447 VAL A C 1
ATOM 3341 O O . VAL A 1 447 ? 299.904 269.737 302.586 1.00 69.44 447 VAL A O 1
ATOM 3345 N N . TYR A 1 448 ? 299.467 269.241 304.745 1.00 63.34 448 TYR A N 1
ATOM 3346 C CA . TYR A 1 448 ? 300.815 268.841 305.098 1.00 65.39 448 TYR A CA 1
ATOM 3347 C C . TYR A 1 448 ? 300.803 267.391 305.560 1.00 70.61 448 TYR A C 1
ATOM 3348 O O . TYR A 1 448 ? 300.023 267.042 306.455 1.00 79.88 448 TYR A O 1
ATOM 3357 N N . PRO A 1 449 ? 301.628 266.526 304.990 1.00 63.17 449 PRO A N 1
ATOM 3358 C CA . PRO A 1 449 ? 301.620 265.110 305.366 1.00 67.20 449 PRO A CA 1
ATOM 3359 C C . PRO A 1 449 ? 302.329 264.893 306.700 1.00 74.20 449 PRO A C 1
ATOM 3360 O O . PRO A 1 449 ? 302.854 265.820 307.312 1.00 72.61 449 PRO A O 1
ATOM 3364 N N . LEU A 1 450 ? 302.330 263.634 307.145 1.00 76.79 450 LEU A N 1
ATOM 3365 C CA . LEU A 1 450 ? 302.974 263.290 308.410 1.00 73.75 450 LEU A CA 1
ATOM 3366 C C . LEU A 1 450 ? 304.467 263.575 308.361 1.00 74.56 450 LEU A C 1
ATOM 3367 O O . LEU A 1 450 ? 305.010 264.259 309.235 1.00 76.24 450 LEU A O 1
ATOM 3372 N N . THR A 1 451 ? 305.146 263.059 307.342 1.00 74.78 451 THR A N 1
ATOM 3373 C CA . THR A 1 451 ? 306.582 263.265 307.223 1.00 77.73 451 THR A CA 1
ATOM 3374 C C . THR A 1 451 ? 306.879 264.730 306.938 1.00 75.81 451 THR A C 1
ATOM 3375 O O . THR A 1 451 ? 306.213 265.361 306.113 1.00 83.12 451 THR A O 1
ATOM 3379 N N . TRP A 1 452 ? 307.884 265.271 307.626 1.00 69.74 452 TRP A N 1
ATOM 3380 C CA . TRP A 1 452 ? 308.249 266.666 307.418 1.00 68.43 452 TRP A CA 1
ATOM 3381 C C . TRP A 1 452 ? 308.736 266.905 305.998 1.00 73.36 452 TRP A C 1
ATOM 3382 O O . TRP A 1 452 ? 308.632 268.023 305.483 1.00 76.02 452 TRP A O 1
ATOM 3393 N N . ASN A 1 453 ? 309.271 265.872 305.356 1.00 75.26 453 ASN A N 1
ATOM 3394 C CA . ASN A 1 453 ? 309.768 265.946 303.992 1.00 73.00 453 ASN A CA 1
ATOM 3395 C C . ASN A 1 453 ? 308.721 265.562 302.958 1.00 76.97 453 ASN A C 1
ATOM 3396 O O . ASN A 1 453 ? 309.015 265.592 301.760 1.00 83.65 453 ASN A O 1
ATOM 3401 N N . GLY A 1 454 ? 307.518 265.206 303.386 1.00 73.35 454 GLY A N 1
ATOM 3402 C CA . GLY A 1 454 ? 306.508 264.744 302.462 1.00 66.35 454 GLY A CA 1
ATOM 3403 C C . GLY A 1 454 ? 305.994 265.848 301.565 1.00 71.27 454 GLY A C 1
ATOM 3404 O O . GLY A 1 454 ? 306.246 267.036 301.763 1.00 74.72 454 GLY A O 1
ATOM 3405 N N . GLU A 1 455 ? 305.245 265.432 300.550 1.00 72.33 455 GLU A N 1
ATOM 3406 C CA . GLU A 1 455 ? 304.760 266.347 299.526 1.00 64.85 455 GLU A CA 1
ATOM 3407 C C . GLU A 1 455 ? 303.528 267.081 300.038 1.00 72.68 455 GLU A C 1
ATOM 3408 O O . GLU A 1 455 ? 302.485 266.467 300.280 1.00 71.56 455 GLU A O 1
ATOM 3414 N N . GLN A 1 456 ? 303.647 268.395 300.199 1.00 73.29 456 GLN A N 1
ATOM 3415 C CA . GLN A 1 456 ? 302.515 269.235 300.546 1.00 67.86 456 GLN A CA 1
ATOM 3416 C C . GLN A 1 456 ? 301.616 269.439 299.332 1.00 70.06 456 GLN A C 1
ATOM 3417 O O . GLN A 1 456 ? 302.026 269.254 298.184 1.00 75.95 456 GLN A O 1
ATOM 3423 N N . THR A 1 457 ? 300.371 269.824 299.595 1.00 63.12 457 THR A N 1
ATOM 3424 C CA . THR A 1 457 ? 299.392 270.028 298.537 1.00 64.52 457 THR A CA 1
ATOM 3425 C C . THR A 1 457 ? 298.631 271.313 298.809 1.00 64.21 457 THR A C 1
ATOM 3426 O O . THR A 1 457 ? 297.942 271.422 299.826 1.00 65.80 457 THR A O 1
ATOM 3430 N N . TRP A 1 458 ? 298.751 272.277 297.905 1.00 62.79 458 TRP A N 1
ATOM 3431 C CA . TRP A 1 458 ? 298.004 273.524 297.972 1.00 56.76 458 TRP A CA 1
ATOM 3432 C C . TRP A 1 458 ? 296.924 273.500 296.902 1.00 57.79 458 TRP A C 1
ATOM 3433 O O . TRP A 1 458 ? 297.210 273.206 295.739 1.00 66.81 458 TRP A O 1
ATOM 3444 N N . THR A 1 459 ? 295.690 273.799 297.294 1.00 52.47 459 THR A N 1
ATOM 3445 C CA . THR A 1 459 ? 294.557 273.834 296.373 1.00 55.45 459 THR A CA 1
ATOM 3446 C C . THR A 1 459 ? 293.873 275.184 296.542 1.00 59.10 459 THR A C 1
ATOM 3447 O O . THR A 1 459 ? 293.059 275.363 297.451 1.00 70.93 459 THR A O 1
ATOM 3451 N N . ILE A 1 460 ? 294.194 276.128 295.666 1.00 53.67 460 ILE A N 1
ATOM 3452 C CA . ILE A 1 460 ? 293.689 277.491 295.754 1.00 58.81 460 ILE A CA 1
ATOM 3453 C C . ILE A 1 460 ? 292.721 277.715 294.604 1.00 58.11 460 ILE A C 1
ATOM 3454 O O . ILE A 1 460 ? 293.074 277.510 293.437 1.00 65.64 460 ILE A O 1
ATOM 3459 N N . ASP A 1 461 ? 291.503 278.134 294.931 1.00 55.69 461 ASP A N 1
ATOM 3460 C CA . ASP A 1 461 ? 290.483 278.458 293.944 1.00 53.19 461 ASP A CA 1
ATOM 3461 C C . ASP A 1 461 ? 290.190 279.947 294.017 1.00 58.68 461 ASP A C 1
ATOM 3462 O O . ASP A 1 461 ? 289.859 280.466 295.086 1.00 70.18 461 ASP A O 1
ATOM 3467 N N . TYR A 1 462 ? 290.309 280.627 292.886 1.00 55.54 462 TYR A N 1
ATOM 3468 C CA . TYR A 1 462 ? 290.016 282.044 292.783 1.00 55.25 462 TYR A CA 1
ATOM 3469 C C . TYR A 1 462 ? 288.712 282.232 292.024 1.00 56.41 462 TYR A C 1
ATOM 3470 O O . TYR A 1 462 ? 288.398 281.476 291.102 1.00 64.60 462 TYR A O 1
ATOM 3479 N N . ALA A 1 463 ? 287.944 283.236 292.431 1.00 57.81 463 ALA A N 1
ATOM 3480 C CA . ALA A 1 463 ? 286.688 283.557 291.777 1.00 54.03 463 ALA A CA 1
ATOM 3481 C C . ALA A 1 463 ? 286.542 285.065 291.701 1.00 55.82 463 ALA A C 1
ATOM 3482 O O . ALA A 1 463 ? 286.825 285.772 292.669 1.00 67.49 463 ALA A O 1
ATOM 3484 N N . PHE A 1 464 ? 286.107 285.551 290.546 1.00 49.50 464 PHE A N 1
ATOM 3485 C CA . PHE A 1 464 ? 285.857 286.966 290.335 1.00 54.83 464 PHE A CA 1
ATOM 3486 C C . PHE A 1 464 ? 284.453 287.140 289.784 1.00 61.90 464 PHE A C 1
ATOM 3487 O O . PHE A 1 464 ? 283.923 286.258 289.105 1.00 61.69 464 PHE A O 1
ATOM 3495 N N . THR A 1 465 ? 283.847 288.280 290.093 1.00 63.47 465 THR A N 1
ATOM 3496 C CA . THR A 1 465 ? 282.536 288.637 289.572 1.00 63.62 465 THR A CA 1
ATOM 3497 C C . THR A 1 465 ? 282.654 289.981 288.875 1.00 63.56 465 THR A C 1
ATOM 3498 O O . THR A 1 465 ? 283.084 290.962 289.489 1.00 67.38 465 THR A O 1
ATOM 3502 N N . LYS A 1 466 ? 282.284 290.018 287.597 1.00 59.79 466 LYS A N 1
ATOM 3503 C CA . LYS A 1 466 ? 282.312 291.231 286.783 1.00 60.10 466 LYS A CA 1
ATOM 3504 C C . LYS A 1 466 ? 283.664 291.936 286.898 1.00 61.41 466 LYS A C 1
ATOM 3505 O O . LYS A 1 466 ? 283.775 293.074 287.355 1.00 63.56 466 LYS A O 1
ATOM 3511 N N . ALA A 1 467 ? 284.701 291.229 286.466 1.00 56.73 467 ALA A N 1
ATOM 3512 C CA . ALA A 1 467 ? 286.074 291.688 286.598 1.00 58.19 467 ALA A CA 1
ATOM 3513 C C . ALA A 1 467 ? 286.572 292.276 285.287 1.00 56.38 467 ALA A C 1
ATOM 3514 O O . ALA A 1 467 ? 286.320 291.729 284.212 1.00 55.61 467 ALA A O 1
ATOM 3516 N N . ASN A 1 468 ? 287.272 293.399 285.384 1.00 61.24 468 ASN A N 1
ATOM 3517 C CA . ASN A 1 468 ? 287.927 294.020 284.245 1.00 62.22 468 ASN A CA 1
ATOM 3518 C C . ASN A 1 468 ? 289.386 294.267 284.589 1.00 62.05 468 ASN A C 1
ATOM 3519 O O . ASN A 1 468 ? 289.707 294.673 285.708 1.00 64.33 468 ASN A O 1
ATOM 3524 N N . ALA A 1 469 ? 290.265 294.016 283.626 1.00 61.64 469 ALA A N 1
ATOM 3525 C CA . ALA A 1 469 ? 291.697 294.130 283.840 1.00 60.60 469 ALA A CA 1
ATOM 3526 C C . ALA A 1 469 ? 292.341 294.803 282.642 1.00 59.95 469 ALA A C 1
ATOM 3527 O O . ALA A 1 469 ? 291.822 294.751 281.525 1.00 62.28 469 ALA A O 1
ATOM 3529 N N . TRP A 1 470 ? 293.475 295.444 282.892 1.00 62.00 470 TRP A N 1
ATOM 3530 C CA . TRP A 1 470 ? 294.344 295.963 281.848 1.00 53.77 470 TRP A CA 1
ATOM 3531 C C . TRP A 1 470 ? 295.612 295.128 281.833 1.00 59.04 470 TRP A C 1
ATOM 3532 O O . TRP A 1 470 ? 296.285 295.001 282.860 1.00 72.19 470 TRP A O 1
ATOM 3543 N N . PHE A 1 471 ? 295.937 294.557 280.680 1.00 58.90 471 PHE A N 1
ATOM 3544 C CA . PHE A 1 471 ? 297.121 293.721 280.541 1.00 58.43 471 PHE A CA 1
ATOM 3545 C C . PHE A 1 471 ? 298.108 294.389 279.599 1.00 61.84 471 PHE A C 1
ATOM 3546 O O . PHE A 1 471 ? 297.766 294.707 278.457 1.00 64.16 471 PHE A O 1
ATOM 3554 N N . VAL A 1 472 ? 299.327 294.599 280.086 1.00 66.14 472 VAL A N 1
ATOM 3555 C CA . VAL A 1 472 ? 300.460 295.005 279.271 1.00 64.39 472 VAL A CA 1
ATOM 3556 C C . VAL A 1 472 ? 301.580 294.019 279.559 1.00 71.36 472 VAL A C 1
ATOM 3557 O O . VAL A 1 472 ? 301.593 293.350 280.593 1.00 75.14 472 VAL A O 1
ATOM 3561 N N . TRP A 1 473 ? 302.519 293.906 278.620 1.00 73.47 473 TRP A N 1
ATOM 3562 C CA . TRP A 1 473 ? 303.630 292.992 278.855 1.00 72.77 473 TRP A CA 1
ATOM 3563 C C . TRP A 1 473 ? 304.518 293.476 279.993 1.00 77.39 473 TRP A C 1
ATOM 3564 O O . TRP A 1 473 ? 305.216 292.669 280.615 1.00 80.81 473 TRP A O 1
ATOM 3575 N N . ASP A 1 474 ? 304.503 294.778 280.283 1.00 75.70 474 ASP A N 1
ATOM 3576 C CA . ASP A 1 474 ? 305.222 295.277 281.449 1.00 72.29 474 ASP A CA 1
ATOM 3577 C C . ASP A 1 474 ? 304.632 294.734 282.742 1.00 72.45 474 ASP A C 1
ATOM 3578 O O . ASP A 1 474 ? 305.339 294.630 283.749 1.00 76.61 474 ASP A O 1
ATOM 3583 N N . HIS A 1 475 ? 303.339 294.401 282.743 1.00 72.45 475 HIS A N 1
ATOM 3584 C CA . HIS A 1 475 ? 302.750 293.741 283.902 1.00 72.06 475 HIS A CA 1
ATOM 3585 C C . HIS A 1 475 ? 303.370 292.370 284.124 1.00 74.19 475 HIS A C 1
ATOM 3586 O O . HIS A 1 475 ? 303.657 291.988 285.263 1.00 76.92 475 HIS A O 1
ATOM 3593 N N . LYS A 1 476 ? 303.584 291.612 283.048 1.00 72.88 476 LYS A N 1
ATOM 3594 C CA . LYS A 1 476 ? 304.255 290.324 283.182 1.00 72.03 476 LYS A CA 1
ATOM 3595 C C . LYS A 1 476 ? 305.673 290.501 283.703 1.00 74.69 476 LYS A C 1
ATOM 3596 O O . LYS A 1 476 ? 306.137 289.723 284.542 1.00 77.23 476 LYS A O 1
ATOM 3602 N N . ARG A 1 477 ? 306.381 291.517 283.208 1.00 74.17 477 ARG A N 1
ATOM 3603 C CA . ARG A 1 477 ? 307.724 291.799 283.701 1.00 73.17 477 ARG A CA 1
ATOM 3604 C C . ARG A 1 477 ? 307.698 292.187 285.172 1.00 75.86 477 ARG A C 1
ATOM 3605 O O . ARG A 1 477 ? 308.569 291.776 285.947 1.00 83.23 477 ARG A O 1
ATOM 3613 N N . LEU A 1 478 ? 306.712 292.992 285.573 1.00 73.17 478 LEU A N 1
ATOM 3614 C CA . LEU A 1 478 ? 306.620 293.426 286.963 1.00 69.20 478 LEU A CA 1
ATOM 3615 C C . LEU A 1 478 ? 306.340 292.255 287.894 1.00 69.38 478 LEU A C 1
ATOM 3616 O O . LEU A 1 478 ? 306.971 292.128 288.949 1.00 71.37 478 LEU A O 1
ATOM 3621 N N . PHE A 1 479 ? 305.396 291.389 287.525 1.00 71.53 479 PHE A N 1
ATOM 3622 C CA . PHE A 1 479 ? 305.050 290.268 288.389 1.00 72.05 479 PHE A CA 1
ATOM 3623 C C . PHE A 1 479 ? 306.147 289.214 288.417 1.00 76.76 479 PHE A C 1
ATOM 3624 O O . PHE A 1 479 ? 306.333 288.547 289.439 1.00 81.59 479 PHE A O 1
ATOM 3632 N N . THR A 1 480 ? 306.873 289.037 287.312 1.00 77.59 480 THR A N 1
ATOM 3633 C CA . THR A 1 480 ? 308.012 288.125 287.326 1.00 72.08 480 THR A CA 1
ATOM 3634 C C . THR A 1 480 ? 309.083 288.607 288.294 1.00 74.79 480 THR A C 1
ATOM 3635 O O . THR A 1 480 ? 309.657 287.812 289.045 1.00 84.23 480 THR A O 1
ATOM 3639 N N . ASP A 1 481 ? 309.360 289.911 288.295 1.00 74.49 481 ASP A N 1
ATOM 3640 C CA . ASP A 1 481 ? 310.326 290.460 289.239 1.00 71.78 481 ASP A CA 1
ATOM 3641 C C . ASP A 1 481 ? 309.832 290.327 290.673 1.00 74.48 481 ASP A C 1
ATOM 3642 O O . ASP A 1 481 ? 310.622 290.065 291.587 1.00 81.70 481 ASP A O 1
ATOM 3647 N N . LEU A 1 482 ? 308.530 290.519 290.892 1.00 74.42 482 LEU A N 1
ATOM 3648 C CA . LEU A 1 482 ? 307.975 290.360 292.232 1.00 74.89 482 LEU A CA 1
ATOM 3649 C C . LEU A 1 482 ? 308.108 288.925 292.722 1.00 77.00 482 LEU A C 1
ATOM 3650 O O . LEU A 1 482 ? 308.454 288.689 293.884 1.00 83.71 482 LEU A O 1
ATOM 3655 N N . ILE A 1 483 ? 307.828 287.951 291.855 1.00 72.24 483 ILE A N 1
ATOM 3656 C CA . ILE A 1 483 ? 307.907 286.553 292.263 1.00 74.11 483 ILE A CA 1
ATOM 3657 C C . ILE A 1 483 ? 309.352 286.150 292.529 1.00 78.41 483 ILE A C 1
ATOM 3658 O O . ILE A 1 483 ? 309.642 285.438 293.496 1.00 86.46 483 ILE A O 1
ATOM 3663 N N . ASN A 1 484 ? 310.280 286.596 291.681 1.00 76.98 484 ASN A N 1
ATOM 3664 C CA . ASN A 1 484 ? 311.689 286.290 291.906 1.00 76.71 484 ASN A CA 1
ATOM 3665 C C . ASN A 1 484 ? 312.183 286.899 293.210 1.00 80.36 484 ASN A C 1
ATOM 3666 O O . ASN A 1 484 ? 312.940 286.265 293.954 1.00 85.76 484 ASN A O 1
ATOM 3671 N N . ASP A 1 485 ? 311.771 288.132 293.500 1.00 77.31 485 ASP A N 1
ATOM 3672 C CA . ASP A 1 485 ? 312.138 288.757 294.765 1.00 76.63 485 ASP A CA 1
ATOM 3673 C C . ASP A 1 485 ? 311.510 288.024 295.945 1.00 79.26 485 ASP A C 1
ATOM 3674 O O . ASP A 1 485 ? 312.140 287.875 296.997 1.00 82.33 485 ASP A O 1
ATOM 3679 N N . TRP A 1 486 ? 310.268 287.566 295.788 1.00 77.59 486 TRP A N 1
ATOM 3680 C CA . TRP A 1 486 ? 309.591 286.859 296.869 1.00 79.00 486 TRP A CA 1
ATOM 3681 C C . TRP A 1 486 ? 310.285 285.544 297.194 1.00 85.54 486 TRP A C 1
ATOM 3682 O O . TRP A 1 486 ? 310.457 285.201 298.369 1.00 89.51 486 TRP A O 1
ATOM 3693 N N . ILE A 1 487 ? 310.684 284.792 296.167 1.00 88.33 487 ILE A N 1
ATOM 3694 C CA . ILE A 1 487 ? 311.353 283.514 296.391 1.00 90.66 487 ILE A CA 1
ATOM 3695 C C . ILE A 1 487 ? 312.690 283.727 297.086 1.00 97.14 487 ILE A C 1
ATOM 3696 O O . ILE A 1 487 ? 313.048 282.996 298.017 1.00 100.18 487 ILE A O 1
ATOM 3701 N N . GLY A 1 488 ? 313.444 284.730 296.656 1.00 97.35 488 GLY A N 1
ATOM 3702 C CA . GLY A 1 488 ? 314.728 285.037 297.252 1.00 102.92 488 GLY A CA 1
ATOM 3703 C C . GLY A 1 488 ? 315.874 284.395 296.498 1.00 112.08 488 GLY A C 1
ATOM 3704 O O . GLY A 1 488 ? 315.700 283.675 295.510 1.00 108.27 488 GLY A O 1
ATOM 3705 N N . ASP A 1 489 ? 317.080 284.672 296.991 1.00 121.54 489 ASP A N 1
ATOM 3706 C CA . ASP A 1 489 ? 318.309 284.187 296.379 1.00 122.95 489 ASP A CA 1
ATOM 3707 C C . ASP A 1 489 ? 318.975 283.075 297.180 1.00 123.05 489 ASP A C 1
ATOM 3708 O O . ASP A 1 489 ? 320.107 282.695 296.866 1.00 125.06 489 ASP A O 1
ATOM 3713 N N . ASP A 1 490 ? 318.308 282.547 298.200 1.00 120.09 490 ASP A N 1
ATOM 3714 C CA . ASP A 1 490 ? 318.901 281.488 299.002 1.00 115.92 490 ASP A CA 1
ATOM 3715 C C . ASP A 1 490 ? 319.068 280.222 298.164 1.00 116.46 490 ASP A C 1
ATOM 3716 O O . ASP A 1 490 ? 318.211 279.908 297.332 1.00 116.27 490 ASP A O 1
ATOM 3721 N N . PRO A 1 491 ? 320.161 279.487 298.345 1.00 110.91 491 PRO A N 1
ATOM 3722 C CA . PRO A 1 491 ? 320.382 278.281 297.543 1.00 103.29 491 PRO A CA 1
ATOM 3723 C C . PRO A 1 491 ? 319.436 277.159 297.938 1.00 99.12 491 PRO A C 1
ATOM 3724 O O . PRO A 1 491 ? 318.933 277.091 299.061 1.00 95.45 491 PRO A O 1
ATOM 3728 N N . SER A 1 492 ? 319.200 276.265 296.983 1.00 94.35 492 SER A N 1
ATOM 3729 C CA . SER A 1 492 ? 318.378 275.090 297.231 1.00 90.15 492 SER A CA 1
ATOM 3730 C C . SER A 1 492 ? 319.196 274.032 297.961 1.00 90.67 492 SER A C 1
ATOM 3731 O O . SER A 1 492 ? 320.311 273.703 297.548 1.00 90.50 492 SER A O 1
ATOM 3734 N N . ASP A 1 493 ? 318.639 273.503 299.045 1.00 87.61 493 ASP A N 1
ATOM 3735 C CA . ASP A 1 493 ? 319.306 272.528 299.897 1.00 79.74 493 ASP A CA 1
ATOM 3736 C C . ASP A 1 493 ? 318.446 271.276 299.967 1.00 77.50 493 ASP A C 1
ATOM 3737 O O . ASP A 1 493 ? 317.239 271.366 300.211 1.00 80.17 493 ASP A O 1
ATOM 3742 N N . ILE A 1 494 ? 319.061 270.111 299.752 1.00 71.04 494 ILE A N 1
ATOM 3743 C CA . ILE A 1 494 ? 318.296 268.867 299.775 1.00 74.16 494 ILE A CA 1
ATOM 3744 C C . ILE A 1 494 ? 317.761 268.594 301.176 1.00 80.18 494 ILE A C 1
ATOM 3745 O O . ILE A 1 494 ? 316.657 268.062 301.340 1.00 83.28 494 ILE A O 1
ATOM 3750 N N . SER A 1 495 ? 318.523 268.958 302.207 1.00 78.59 495 SER A N 1
ATOM 3751 C CA . SER A 1 495 ? 318.081 268.742 303.577 1.00 78.39 495 SER A CA 1
ATOM 3752 C C . SER A 1 495 ? 316.972 269.696 303.993 1.00 80.05 495 SER A C 1
ATOM 3753 O O . SER A 1 495 ? 316.361 269.484 305.045 1.00 84.48 495 SER A O 1
ATOM 3756 N N . LYS A 1 496 ? 316.704 270.737 303.208 1.00 80.71 496 LYS A N 1
ATOM 3757 C CA . LYS A 1 496 ? 315.595 271.648 303.457 1.00 81.60 496 LYS A CA 1
ATOM 3758 C C . LYS A 1 496 ? 314.547 271.596 302.354 1.00 84.15 496 LYS A C 1
ATOM 3759 O O . LYS A 1 496 ? 313.627 272.418 302.346 1.00 88.98 496 LYS A O 1
ATOM 3765 N N . PHE A 1 497 ? 314.663 270.650 301.428 1.00 79.76 497 PHE A N 1
ATOM 3766 C CA . PHE A 1 497 ? 313.758 270.577 300.292 1.00 73.48 497 PHE A CA 1
ATOM 3767 C C . PHE A 1 497 ? 312.479 269.846 300.674 1.00 78.75 497 PHE A C 1
ATOM 3768 O O . PHE A 1 497 ? 312.524 268.731 301.201 1.00 82.00 497 PHE A O 1
ATOM 3776 N N . VAL A 1 498 ? 311.337 270.479 300.406 1.00 75.25 498 VAL A N 1
ATOM 3777 C CA . VAL A 1 498 ? 310.031 269.881 300.628 1.00 64.33 498 VAL A CA 1
ATOM 3778 C C . VAL A 1 498 ? 309.254 269.960 299.321 1.00 64.39 498 VAL A C 1
ATOM 3779 O O . VAL A 1 498 ? 308.943 271.059 298.855 1.00 67.01 498 VAL A O 1
ATOM 3783 N N . PRO A 1 499 ? 308.936 268.839 298.681 1.00 68.34 499 PRO A N 1
ATOM 3784 C CA . PRO A 1 499 ? 308.116 268.895 297.469 1.00 69.13 499 PRO A CA 1
ATOM 3785 C C . PRO A 1 499 ? 306.703 269.357 297.780 1.00 70.01 499 PRO A C 1
ATOM 3786 O O . PRO A 1 499 ? 306.172 269.114 298.865 1.00 71.10 499 PRO A O 1
ATOM 3790 N N . PHE A 1 500 ? 306.092 270.037 296.812 1.00 66.97 500 PHE A N 1
ATOM 3791 C CA . PHE A 1 500 ? 304.718 270.485 296.982 1.00 69.50 500 PHE A CA 1
ATOM 3792 C C . PHE A 1 500 ? 304.120 270.828 295.627 1.00 69.00 500 PHE A C 1
ATOM 3793 O O . PHE A 1 500 ? 304.817 271.294 294.724 1.00 72.45 500 PHE A O 1
ATOM 3801 N N . ARG A 1 501 ? 302.817 270.590 295.503 1.00 67.37 501 ARG A N 1
ATOM 3802 C CA . ARG A 1 501 ? 302.050 270.915 294.311 1.00 63.41 501 ARG A CA 1
ATOM 3803 C C . ARG A 1 501 ? 301.078 272.041 294.626 1.00 61.39 501 ARG A C 1
ATOM 3804 O O . ARG A 1 501 ? 300.519 272.098 295.723 1.00 69.34 501 ARG A O 1
ATOM 3812 N N . VAL A 1 502 ? 300.877 272.934 293.662 1.00 60.14 502 VAL A N 1
ATOM 3813 C CA . VAL A 1 502 ? 299.916 274.024 293.781 1.00 57.47 502 VAL A CA 1
ATOM 3814 C C . VAL A 1 502 ? 298.899 273.875 292.661 1.00 60.12 502 VAL A C 1
ATOM 3815 O O . VAL A 1 502 ? 299.270 273.837 291.483 1.00 70.10 502 VAL A O 1
ATOM 3819 N N . HIS A 1 503 ? 297.625 273.795 293.023 1.00 56.99 503 HIS A N 1
ATOM 3820 C CA . HIS A 1 503 ? 296.529 273.693 292.065 1.00 58.76 503 HIS A CA 1
ATOM 3821 C C . HIS A 1 503 ? 295.779 275.019 292.070 1.00 58.26 503 HIS A C 1
ATOM 3822 O O . HIS A 1 503 ? 294.968 275.278 292.962 1.00 66.08 503 HIS A O 1
ATOM 3829 N N . ASN A 1 504 ? 296.047 275.856 291.075 1.00 52.54 504 ASN A N 1
ATOM 3830 C CA . ASN A 1 504 ? 295.376 277.140 290.929 1.00 55.53 504 ASN A CA 1
ATOM 3831 C C . ASN A 1 504 ? 294.236 277.001 289.932 1.00 59.97 504 ASN A C 1
ATOM 3832 O O . ASN A 1 504 ? 294.425 276.459 288.840 1.00 70.53 504 ASN A O 1
ATOM 3837 N N . ARG A 1 505 ? 293.054 277.479 290.314 1.00 58.47 505 ARG A N 1
ATOM 3838 C CA . ARG A 1 505 ? 291.881 277.450 289.441 1.00 58.86 505 ARG A CA 1
ATOM 3839 C C . ARG A 1 505 ? 291.185 278.801 289.556 1.00 60.46 505 ARG A C 1
ATOM 3840 O O . ARG A 1 505 ? 290.411 279.027 290.489 1.00 70.09 505 ARG A O 1
ATOM 3848 N N . MET A 1 506 ? 291.454 279.688 288.605 1.00 56.09 506 MET A N 1
ATOM 3849 C CA . MET A 1 506 ? 290.847 281.008 288.581 1.00 57.78 506 MET A CA 1
ATOM 3850 C C . MET A 1 506 ? 289.599 280.987 287.710 1.00 58.92 506 MET A C 1
ATOM 3851 O O . MET A 1 506 ? 289.626 280.474 286.589 1.00 62.97 506 MET A O 1
ATOM 3856 N N . LYS A 1 507 ? 288.509 281.537 288.234 1.00 59.95 507 LYS A N 1
ATOM 3857 C CA . LYS A 1 507 ? 287.254 281.659 287.510 1.00 55.37 507 LYS A CA 1
ATOM 3858 C C . LYS A 1 507 ? 286.802 283.107 287.543 1.00 55.36 507 LYS A C 1
ATOM 3859 O O . LYS A 1 507 ? 286.986 283.797 288.547 1.00 65.26 507 LYS A O 1
ATOM 3865 N N . VAL A 1 508 ? 286.229 283.570 286.437 1.00 54.80 508 VAL A N 1
ATOM 3866 C CA . VAL A 1 508 ? 285.563 284.863 286.366 1.00 57.46 508 VAL A CA 1
ATOM 3867 C C . VAL A 1 508 ? 284.158 284.628 285.839 1.00 58.97 508 VAL A C 1
ATOM 3868 O O . VAL A 1 508 ? 283.979 283.935 284.832 1.00 64.56 508 VAL A O 1
ATOM 3872 N N . VAL A 1 509 ? 283.163 285.185 286.525 1.00 59.88 509 VAL A N 1
ATOM 3873 C CA . VAL A 1 509 ? 281.766 285.019 286.158 1.00 61.28 509 VAL A CA 1
ATOM 3874 C C . VAL A 1 509 ? 281.117 286.393 286.082 1.00 63.59 509 VAL A C 1
ATOM 3875 O O . VAL A 1 509 ? 281.667 287.392 286.545 1.00 67.36 509 VAL A O 1
ATOM 3879 N N . ASP A 1 510 ? 279.933 286.429 285.470 1.00 65.12 510 ASP A N 1
ATOM 3880 C CA . ASP A 1 510 ? 279.155 287.656 285.302 1.00 69.69 510 ASP A CA 1
ATOM 3881 C C . ASP A 1 510 ? 279.900 288.692 284.468 1.00 65.57 510 ASP A C 1
ATOM 3882 O O . ASP A 1 510 ? 279.676 289.894 284.610 1.00 73.91 510 ASP A O 1
ATOM 3887 N N . GLY A 1 511 ? 280.789 288.239 283.593 1.00 57.76 511 GLY A N 1
ATOM 3888 C CA . GLY A 1 511 ? 281.450 289.139 282.672 1.00 57.55 511 GLY A CA 1
ATOM 3889 C C . GLY A 1 511 ? 282.903 289.416 282.990 1.00 55.35 511 GLY A C 1
ATOM 3890 O O . GLY A 1 511 ? 283.249 289.720 284.132 1.00 62.62 511 GLY A O 1
ATOM 3891 N N . PHE A 1 512 ? 283.765 289.313 281.983 1.00 51.82 512 PHE A N 1
ATOM 3892 C CA . PHE A 1 512 ? 285.163 289.686 282.106 1.00 48.55 512 PHE A CA 1
ATOM 3893 C C . PHE A 1 512 ? 285.508 290.668 280.998 1.00 52.01 512 PHE A C 1
ATOM 3894 O O . PHE A 1 512 ? 284.774 290.819 280.020 1.00 56.21 512 PHE A O 1
ATOM 3902 N N . GLU A 1 513 ? 286.639 291.345 281.165 1.00 52.80 513 GLU A N 1
ATOM 3903 C CA . GLU A 1 513 ? 287.085 292.331 280.186 1.00 52.10 513 GLU A CA 1
ATOM 3904 C C . GLU A 1 513 ? 288.578 292.533 280.357 1.00 54.54 513 GLU A C 1
ATOM 3905 O O . GLU A 1 513 ? 289.022 292.955 281.425 1.00 62.98 513 GLU A O 1
ATOM 3911 N N . VAL A 1 514 ? 289.351 292.236 279.318 1.00 53.71 514 VAL A N 1
ATOM 3912 C CA . VAL A 1 514 ? 290.794 292.443 279.324 1.00 53.02 514 VAL A CA 1
ATOM 3913 C C . VAL A 1 514 ? 291.116 293.468 278.251 1.00 53.67 514 VAL A C 1
ATOM 3914 O O . VAL A 1 514 ? 290.837 293.240 277.069 1.00 57.07 514 VAL A O 1
ATOM 3918 N N . ILE A 1 515 ? 291.706 294.587 278.655 1.00 54.41 515 ILE A N 1
ATOM 3919 C CA . ILE A 1 515 ? 292.047 295.675 277.747 1.00 56.76 515 ILE A CA 1
ATOM 3920 C C . ILE A 1 515 ? 293.550 295.665 277.523 1.00 58.16 515 ILE A C 1
ATOM 3921 O O . ILE A 1 515 ? 294.329 295.697 278.482 1.00 67.28 515 ILE A O 1
ATOM 3926 N N . MET A 1 516 ? 293.953 295.624 276.258 1.00 57.40 516 MET A N 1
ATOM 3927 C CA . MET A 1 516 ? 295.352 295.594 275.863 1.00 59.25 516 MET A CA 1
ATOM 3928 C C . MET A 1 516 ? 295.674 296.855 275.078 1.00 64.65 516 MET A C 1
ATOM 3929 O O . MET A 1 516 ? 294.949 297.210 274.146 1.00 68.43 516 MET A O 1
ATOM 3934 N N . LEU A 1 517 ? 296.756 297.525 275.457 1.00 64.26 517 LEU A N 1
ATOM 3935 C CA . LEU A 1 517 ? 297.159 298.760 274.796 1.00 63.22 517 LEU A CA 1
ATOM 3936 C C . LEU A 1 517 ? 297.958 298.426 273.544 1.00 67.11 517 LEU A C 1
ATOM 3937 O O . LEU A 1 517 ? 299.044 297.845 273.631 1.00 69.67 517 LEU A O 1
ATOM 3942 N N . LEU A 1 518 ? 297.426 298.796 272.383 1.00 67.54 518 LEU A N 1
ATOM 3943 C CA . LEU A 1 518 ? 298.003 298.440 271.095 1.00 64.34 518 LEU A CA 1
ATOM 3944 C C . LEU A 1 518 ? 298.401 299.674 270.298 1.00 66.91 518 LEU A C 1
ATOM 3945 O O . LEU A 1 518 ? 298.243 299.722 269.078 1.00 67.40 518 LEU A O 1
ATOM 3950 N N . ASN A 1 519 ? 298.921 300.690 270.979 1.00 68.09 519 ASN A N 1
ATOM 3951 C CA . ASN A 1 519 ? 299.492 301.827 270.274 1.00 69.76 519 ASN A CA 1
ATOM 3952 C C . ASN A 1 519 ? 300.727 301.391 269.498 1.00 71.17 519 ASN A C 1
ATOM 3953 O O . ASN A 1 519 ? 301.480 300.516 269.927 1.00 72.13 519 ASN A O 1
ATOM 3958 N N . GLU A 1 520 ? 300.925 302.005 268.337 1.00 75.00 520 GLU A N 1
ATOM 3959 C CA . GLU A 1 520 ? 302.083 301.686 267.518 1.00 74.77 520 GLU A CA 1
ATOM 3960 C C . GLU A 1 520 ? 303.360 302.084 268.245 1.00 74.09 520 GLU A C 1
ATOM 3961 O O . GLU A 1 520 ? 303.429 303.144 268.871 1.00 72.36 520 GLU A O 1
ATOM 3967 N N . SER A 1 521 ? 304.366 301.212 268.177 1.00 76.35 521 SER A N 1
ATOM 3968 C CA . SER A 1 521 ? 305.626 301.339 268.904 1.00 72.42 521 SER A CA 1
ATOM 3969 C C . SER A 1 521 ? 305.429 301.335 270.415 1.00 69.33 521 SER A C 1
ATOM 3970 O O . SER A 1 521 ? 306.348 301.698 271.157 1.00 70.67 521 SER A O 1
ATOM 3973 N N . ASN A 1 522 ? 304.250 300.924 270.878 1.00 70.92 522 ASN A N 1
ATOM 3974 C CA . ASN A 1 522 ? 303.910 300.827 272.296 1.00 70.22 522 ASN A CA 1
ATOM 3975 C C . ASN A 1 522 ? 304.129 302.149 273.027 1.00 72.83 522 ASN A C 1
ATOM 3976 O O . ASN A 1 522 ? 304.757 302.207 274.085 1.00 77.04 522 ASN A O 1
ATOM 3981 N N . TRP A 1 523 ? 303.606 303.225 272.451 1.00 68.40 523 TRP A N 1
ATOM 3982 C CA . TRP A 1 523 ? 303.453 304.449 273.216 1.00 63.22 523 TRP A CA 1
ATOM 3983 C C . TRP A 1 523 ? 302.273 304.310 274.171 1.00 69.02 523 TRP A C 1
ATOM 3984 O O . TRP A 1 523 ? 301.366 303.501 273.963 1.00 74.26 523 TRP A O 1
ATOM 3995 N N . VAL A 1 524 ? 302.296 305.102 275.238 1.00 71.23 524 VAL A N 1
ATOM 3996 C CA . VAL A 1 524 ? 301.201 305.128 276.201 1.00 71.94 524 VAL A CA 1
ATOM 3997 C C . VAL A 1 524 ? 300.905 306.570 276.576 1.00 74.14 524 VAL A C 1
ATOM 3998 O O . VAL A 1 524 ? 301.819 307.385 276.734 1.00 81.65 524 VAL A O 1
ATOM 4002 N N . ASP A 1 525 ? 299.621 306.886 276.699 1.00 74.55 525 ASP A N 1
ATOM 4003 C CA . ASP A 1 525 ? 299.169 308.154 277.255 1.00 82.35 525 ASP A CA 1
ATOM 4004 C C . ASP A 1 525 ? 298.812 307.901 278.713 1.00 88.84 525 ASP A C 1
ATOM 4005 O O . ASP A 1 525 ? 297.831 307.211 279.008 1.00 91.07 525 ASP A O 1
ATOM 4010 N N . THR A 1 526 ? 299.612 308.449 279.622 1.00 92.53 526 THR A N 1
ATOM 4011 C CA . THR A 1 526 ? 299.458 308.203 281.047 1.00 93.22 526 THR A CA 1
ATOM 4012 C C . THR A 1 526 ? 298.458 309.142 281.706 1.00 100.76 526 THR A C 1
ATOM 4013 O O . THR A 1 526 ? 298.314 309.109 282.932 1.00 106.69 526 THR A O 1
ATOM 4017 N N . ALA A 1 527 ? 297.780 309.983 280.930 1.00 101.47 527 ALA A N 1
ATOM 4018 C CA . ALA A 1 527 ? 296.782 310.879 281.493 1.00 102.50 527 ALA A CA 1
ATOM 4019 C C . ALA A 1 527 ? 295.661 310.083 282.148 1.00 109.81 527 ALA A C 1
ATOM 4020 O O . ALA A 1 527 ? 295.195 309.075 281.612 1.00 108.91 527 ALA A O 1
ATOM 4022 N N . ASP A 1 528 ? 295.236 310.542 283.328 1.00 115.83 528 ASP A N 1
ATOM 4023 C CA . ASP A 1 528 ? 294.193 309.837 284.065 1.00 117.97 528 ASP A CA 1
ATOM 4024 C C . ASP A 1 528 ? 292.870 309.857 283.312 1.00 120.82 528 ASP A C 1
ATOM 4025 O O . ASP A 1 528 ? 292.160 308.847 283.261 1.00 114.63 528 ASP A O 1
ATOM 4030 N N . MET A 1 529 ? 292.523 310.996 282.720 1.00 120.49 529 MET A N 1
ATOM 4031 C CA . MET A 1 529 ? 291.268 311.162 282.005 1.00 118.93 529 MET A CA 1
ATOM 4032 C C . MET A 1 529 ? 291.542 311.412 280.530 1.00 114.47 529 MET A C 1
ATOM 4033 O O . MET A 1 529 ? 292.529 312.064 280.175 1.00 112.93 529 MET A O 1
ATOM 4038 N N . ASN A 1 530 ? 290.657 310.891 279.679 1.00 112.82 530 ASN A N 1
ATOM 4039 C CA . ASN A 1 530 ? 290.754 311.052 278.228 1.00 108.40 530 ASN A CA 1
ATOM 4040 C C . ASN A 1 530 ? 292.087 310.525 277.698 1.00 104.42 530 ASN A C 1
ATOM 4041 O O . ASN A 1 530 ? 292.772 311.178 276.910 1.00 105.28 530 ASN A O 1
ATOM 4046 N N . ALA A 1 531 ? 292.455 309.329 278.146 1.00 104.06 531 ALA A N 1
ATOM 4047 C CA . ALA A 1 531 ? 293.661 308.680 277.650 1.00 96.10 531 ALA A CA 1
ATOM 4048 C C . ALA A 1 531 ? 293.452 308.257 276.202 1.00 94.71 531 ALA A C 1
ATOM 4049 O O . ALA A 1 531 ? 292.593 307.419 275.909 1.00 94.72 531 ALA A O 1
ATOM 4051 N N . GLU A 1 532 ? 294.239 308.835 275.298 1.00 88.80 532 GLU A N 1
ATOM 4052 C CA . GLU A 1 532 ? 294.076 308.608 273.862 1.00 82.65 532 GLU A CA 1
ATOM 4053 C C . GLU A 1 532 ? 294.909 307.402 273.431 1.00 78.82 532 GLU A C 1
ATOM 4054 O O . GLU A 1 532 ? 295.858 307.496 272.654 1.00 81.15 532 GLU A O 1
ATOM 4060 N N . ASN A 1 533 ? 294.523 306.243 273.945 1.00 77.78 533 ASN A N 1
ATOM 4061 C CA . ASN A 1 533 ? 295.223 305.000 273.667 1.00 74.84 533 ASN A CA 1
ATOM 4062 C C . ASN A 1 533 ? 294.396 304.130 272.733 1.00 76.55 533 ASN A C 1
ATOM 4063 O O . ASN A 1 533 ? 293.179 304.009 272.898 1.00 78.76 533 ASN A O 1
ATOM 4068 N N . VAL A 1 534 ? 295.060 303.537 271.744 1.00 73.04 534 VAL A N 1
ATOM 4069 C CA . VAL A 1 534 ? 294.439 302.471 270.971 1.00 68.43 534 VAL A CA 1
ATOM 4070 C C . VAL A 1 534 ? 294.345 301.244 271.864 1.00 69.04 534 VAL A C 1
ATOM 4071 O O . VAL A 1 534 ? 295.359 300.739 272.356 1.00 67.77 534 VAL A O 1
ATOM 4075 N N . GLU A 1 535 ? 293.128 300.776 272.099 1.00 70.16 535 GLU A N 1
ATOM 4076 C CA . GLU A 1 535 ? 292.885 299.706 273.050 1.00 65.83 535 GLU A CA 1
ATOM 4077 C C . GLU A 1 535 ? 292.043 298.622 272.404 1.00 61.63 535 GLU A C 1
ATOM 4078 O O . GLU A 1 535 ? 291.123 298.913 271.638 1.00 65.71 535 GLU A O 1
ATOM 4084 N N . VAL A 1 536 ? 292.360 297.372 272.717 1.00 57.96 536 VAL A N 1
ATOM 4085 C CA . VAL A 1 536 ? 291.563 296.228 272.301 1.00 53.17 536 VAL A CA 1
ATOM 4086 C C . VAL A 1 536 ? 291.073 295.519 273.551 1.00 58.22 536 VAL A C 1
ATOM 4087 O O . VAL A 1 536 ? 291.875 295.138 274.408 1.00 64.66 536 VAL A O 1
ATOM 4091 N N . ALA A 1 537 ? 289.762 295.348 273.654 1.00 57.99 537 ALA A N 1
ATOM 4092 C CA . ALA A 1 537 ? 289.139 294.711 274.802 1.00 51.55 537 ALA A CA 1
ATOM 4093 C C . ALA A 1 537 ? 288.588 293.356 274.390 1.00 52.22 537 ALA A C 1
ATOM 4094 O O . ALA A 1 537 ? 287.800 293.263 273.446 1.00 62.36 537 ALA A O 1
ATOM 4096 N N . ILE A 1 538 ? 289.010 292.311 275.090 1.00 47.35 538 ILE A N 1
ATOM 4097 C CA . ILE A 1 538 ? 288.425 290.987 274.955 1.00 47.30 538 ILE A CA 1
ATOM 4098 C C . ILE A 1 538 ? 287.427 290.822 276.088 1.00 48.99 538 ILE A C 1
ATOM 4099 O O . ILE A 1 538 ? 287.812 290.775 277.261 1.00 58.04 538 ILE A O 1
ATOM 4104 N N . VAL A 1 539 ? 286.146 290.751 275.745 1.00 47.39 539 VAL A N 1
ATOM 4105 C CA . VAL A 1 539 ? 285.081 290.651 276.727 1.00 48.88 539 VAL A CA 1
ATOM 4106 C C . VAL A 1 539 ? 284.399 289.301 276.565 1.00 52.18 539 VAL A C 1
ATOM 4107 O O . VAL A 1 539 ? 284.609 288.584 275.591 1.00 60.05 539 VAL A O 1
ATOM 4111 N N . GLY A 1 540 ? 283.578 288.961 277.546 1.00 49.29 540 GLY A N 1
ATOM 4112 C CA . GLY A 1 540 ? 282.873 287.698 277.537 1.00 49.20 540 GLY A CA 1
ATOM 4113 C C . GLY A 1 540 ? 282.210 287.484 278.877 1.00 52.80 540 GLY A C 1
ATOM 4114 O O . GLY A 1 540 ? 282.305 288.315 279.780 1.00 60.65 540 GLY A O 1
ATOM 4115 N N . GLU A 1 541 ? 281.539 286.343 278.995 1.00 51.08 541 GLU A N 1
ATOM 4116 C CA . GLU A 1 541 ? 280.795 286.052 280.215 1.00 54.03 541 GLU A CA 1
ATOM 4117 C C . GLU A 1 541 ? 281.651 285.312 281.236 1.00 61.67 541 GLU A C 1
ATOM 4118 O O . GLU A 1 541 ? 281.824 285.778 282.365 1.00 66.73 541 GLU A O 1
ATOM 4124 N N . LYS A 1 542 ? 282.192 284.162 280.852 1.00 66.65 542 LYS A N 1
ATOM 4125 C CA . LYS A 1 542 ? 282.959 283.311 281.749 1.00 56.23 542 LYS A CA 1
ATOM 4126 C C . LYS A 1 542 ? 284.407 283.262 281.291 1.00 58.39 542 LYS A C 1
ATOM 4127 O O . LYS A 1 542 ? 284.680 283.088 280.101 1.00 66.48 542 LYS A O 1
ATOM 4133 N N . LEU A 1 543 ? 285.328 283.424 282.234 1.00 58.79 543 LEU A N 1
ATOM 4134 C CA . LEU A 1 543 ? 286.752 283.270 281.987 1.00 56.54 543 LEU A CA 1
ATOM 4135 C C . LEU A 1 543 ? 287.304 282.234 282.953 1.00 61.04 543 LEU A C 1
ATOM 4136 O O . LEU A 1 543 ? 286.894 282.177 284.114 1.00 68.14 543 LEU A O 1
ATOM 4141 N N . SER A 1 544 ? 288.221 281.406 282.470 1.00 56.28 544 SER A N 1
ATOM 4142 C CA . SER A 1 544 ? 288.811 280.350 283.274 1.00 59.69 544 SER A CA 1
ATOM 4143 C C . SER A 1 544 ? 290.321 280.372 283.109 1.00 60.30 544 SER A C 1
ATOM 4144 O O . SER A 1 544 ? 290.842 280.846 282.098 1.00 64.47 544 SER A O 1
ATOM 4147 N N . PHE A 1 545 ? 291.021 279.870 284.122 1.00 58.23 545 PHE A N 1
ATOM 4148 C CA . PHE A 1 545 ? 292.476 279.771 284.071 1.00 56.61 545 PHE A CA 1
ATOM 4149 C C . PHE A 1 545 ? 292.921 278.738 285.090 1.00 56.23 545 PHE A C 1
ATOM 4150 O O . PHE A 1 545 ? 292.753 278.950 286.293 1.00 65.16 545 PHE A O 1
ATOM 4158 N N . GLU A 1 546 ? 293.497 277.640 284.621 1.00 57.52 546 GLU A N 1
ATOM 4159 C CA . GLU A 1 546 ? 293.994 276.591 285.494 1.00 56.79 546 GLU A CA 1
ATOM 4160 C C . GLU A 1 546 ? 295.496 276.443 285.314 1.00 59.86 546 GLU A C 1
ATOM 4161 O O . GLU A 1 546 ? 296.024 276.594 284.209 1.00 70.53 546 GLU A O 1
ATOM 4167 N N . CYS A 1 547 ? 296.183 276.150 286.415 1.00 56.27 547 CYS A N 1
ATOM 4168 C CA . CYS A 1 547 ? 297.639 276.059 286.398 1.00 58.74 547 CYS A CA 1
ATOM 4169 C C . CYS A 1 547 ? 298.080 275.214 287.583 1.00 65.32 547 CYS A C 1
ATOM 4170 O O . CYS A 1 547 ? 297.860 275.604 288.732 1.00 75.12 547 CYS A O 1
ATOM 4173 N N . GLU A 1 548 ? 298.702 274.073 287.307 1.00 66.45 548 GLU A N 1
ATOM 4174 C CA . GLU A 1 548 ? 299.292 273.242 288.345 1.00 64.65 548 GLU A CA 1
ATOM 4175 C C . GLU A 1 548 ? 300.801 273.439 288.358 1.00 65.32 548 GLU A C 1
ATOM 4176 O O . GLU A 1 548 ? 301.439 273.487 287.304 1.00 73.29 548 GLU A O 1
ATOM 4182 N N . LEU A 1 549 ? 301.368 273.544 289.559 1.00 59.60 549 LEU A N 1
ATOM 4183 C CA . LEU A 1 549 ? 302.798 273.770 289.754 1.00 63.66 549 LEU A CA 1
ATOM 4184 C C . LEU A 1 549 ? 303.370 272.565 290.488 1.00 66.21 549 LEU A C 1
ATOM 4185 O O . LEU A 1 549 ? 303.391 272.534 291.727 1.00 70.30 549 LEU A O 1
ATOM 4190 N N . PRO A 1 550 ? 303.835 271.550 289.766 1.00 62.25 550 PRO A N 1
ATOM 4191 C CA . PRO A 1 550 ? 304.354 270.323 290.399 1.00 61.75 550 PRO A CA 1
ATOM 4192 C C . PRO A 1 550 ? 305.838 270.422 290.740 1.00 70.36 550 PRO A C 1
ATOM 4193 O O . PRO A 1 550 ? 306.710 269.839 290.086 1.00 81.75 550 PRO A O 1
ATOM 4197 N N . PHE A 1 551 ? 306.145 271.173 291.794 1.00 64.05 551 PHE A N 1
ATOM 4198 C CA . PHE A 1 551 ? 307.526 271.338 292.248 1.00 63.73 551 PHE A CA 1
ATOM 4199 C C . PHE A 1 551 ? 307.892 270.185 293.184 1.00 70.02 551 PHE A C 1
ATOM 4200 O O . PHE A 1 551 ? 308.132 270.354 294.379 1.00 75.51 551 PHE A O 1
ATOM 4208 N N . VAL A 1 552 ? 307.943 268.987 292.605 1.00 65.57 552 VAL A N 1
ATOM 4209 C CA . VAL A 1 552 ? 308.120 267.756 293.363 1.00 66.04 552 VAL A CA 1
ATOM 4210 C C . VAL A 1 552 ? 309.485 267.127 293.125 1.00 70.14 552 VAL A C 1
ATOM 4211 O O . VAL A 1 552 ? 309.711 265.981 293.524 1.00 71.91 552 VAL A O 1
ATOM 4215 N N . ASP A 1 553 ? 310.403 267.842 292.483 1.00 71.57 553 ASP A N 1
ATOM 4216 C CA . ASP A 1 553 ? 311.754 267.352 292.254 1.00 72.44 553 ASP A CA 1
ATOM 4217 C C . ASP A 1 553 ? 312.755 268.397 292.714 1.00 71.41 553 ASP A C 1
ATOM 4218 O O . ASP A 1 553 ? 312.524 269.601 292.584 1.00 72.77 553 ASP A O 1
ATOM 4223 N N . PHE A 1 554 ? 313.874 267.927 293.257 1.00 71.98 554 PHE A N 1
ATOM 4224 C CA . PHE A 1 554 ? 314.926 268.812 293.742 1.00 69.57 554 PHE A CA 1
ATOM 4225 C C . PHE A 1 554 ? 315.878 269.110 292.594 1.00 69.59 554 PHE A C 1
ATOM 4226 O O . PHE A 1 554 ? 316.587 268.218 292.120 1.00 75.93 554 PHE A O 1
ATOM 4234 N N . LEU A 1 555 ? 315.901 270.367 292.162 1.00 64.32 555 LEU A N 1
ATOM 4235 C CA . LEU A 1 555 ? 316.736 270.817 291.056 1.00 67.79 555 LEU A CA 1
ATOM 4236 C C . LEU A 1 555 ? 316.606 269.904 289.834 1.00 72.30 555 LEU A C 1
ATOM 4237 O O . LEU A 1 555 ? 317.594 269.310 289.390 1.00 75.57 555 LEU A O 1
ATOM 4242 N N . PRO A 1 556 ? 315.406 269.760 289.278 1.00 69.75 556 PRO A N 1
ATOM 4243 C CA . PRO A 1 556 ? 315.254 268.918 288.092 1.00 66.48 556 PRO A CA 1
ATOM 4244 C C . PRO A 1 556 ? 315.932 269.560 286.897 1.00 72.63 556 PRO A C 1
ATOM 4245 O O . PRO A 1 556 ? 316.106 270.779 286.835 1.00 73.28 556 PRO A O 1
ATOM 4249 N N . GLN A 1 557 ? 316.337 268.722 285.943 1.00 76.92 557 GLN A N 1
ATOM 4250 C CA . GLN A 1 557 ? 316.919 269.262 284.722 1.00 84.50 557 GLN A CA 1
ATOM 4251 C C . GLN A 1 557 ? 315.905 270.113 283.969 1.00 84.33 557 GLN A C 1
ATOM 4252 O O . GLN A 1 557 ? 316.231 271.209 283.502 1.00 83.81 557 GLN A O 1
ATOM 4258 N N . THR A 1 558 ? 314.664 269.645 283.873 1.00 81.01 558 THR A N 1
ATOM 4259 C CA . THR A 1 558 ? 313.601 270.377 283.201 1.00 74.97 558 THR A CA 1
ATOM 4260 C C . THR A 1 558 ? 312.336 270.346 284.047 1.00 73.17 558 THR A C 1
ATOM 4261 O O . THR A 1 558 ? 311.992 269.317 284.635 1.00 70.29 558 THR A O 1
ATOM 4265 N N . GLN A 1 559 ? 311.652 271.484 284.105 1.00 73.35 559 GLN A N 1
ATOM 4266 C CA . GLN A 1 559 ? 310.402 271.636 284.836 1.00 66.60 559 GLN A CA 1
ATOM 4267 C C . GLN A 1 559 ? 309.282 271.912 283.844 1.00 69.75 559 GLN A C 1
ATOM 4268 O O . GLN A 1 559 ? 309.416 272.786 282.982 1.00 73.56 559 GLN A O 1
ATOM 4274 N N . MET A 1 560 ? 308.185 271.172 283.964 1.00 69.40 560 MET A N 1
ATOM 4275 C CA . MET A 1 560 ? 307.066 271.264 283.036 1.00 68.90 560 MET A CA 1
ATOM 4276 C C . MET A 1 560 ? 305.847 271.817 283.761 1.00 68.50 560 MET A C 1
ATOM 4277 O O . MET A 1 560 ? 305.400 271.242 284.758 1.00 73.44 560 MET A O 1
ATOM 4282 N N . VAL A 1 561 ? 305.310 272.925 283.253 1.00 72.35 561 VAL A N 1
ATOM 4283 C CA . VAL A 1 561 ? 304.123 273.570 283.803 1.00 69.37 561 VAL A CA 1
ATOM 4284 C C . VAL A 1 561 ? 303.137 273.800 282.667 1.00 71.18 561 VAL A C 1
ATOM 4285 O O . VAL A 1 561 ? 303.510 274.331 281.617 1.00 69.03 561 VAL A O 1
ATOM 4289 N N . LYS A 1 562 ? 301.883 273.410 282.877 1.00 68.74 562 LYS A N 1
ATOM 4290 C CA . LYS A 1 562 ? 300.842 273.547 281.870 1.00 65.91 562 LYS A CA 1
ATOM 4291 C C . LYS A 1 562 ? 299.794 274.556 282.320 1.00 65.85 562 LYS A C 1
ATOM 4292 O O . LYS A 1 562 ? 299.356 274.541 283.474 1.00 67.43 562 LYS A O 1
ATOM 4298 N N . TYR A 1 563 ? 299.398 275.430 281.399 1.00 64.85 563 TYR A N 1
ATOM 4299 C CA . TYR A 1 563 ? 298.395 276.453 281.643 1.00 57.25 563 TYR A CA 1
ATOM 4300 C C . TYR A 1 563 ? 297.202 276.230 280.724 1.00 62.47 563 TYR A C 1
ATOM 4301 O O . TYR A 1 563 ? 297.343 275.712 279.614 1.00 69.48 563 TYR A O 1
ATOM 4310 N N . GLU A 1 564 ? 296.023 276.615 281.202 1.00 60.22 564 GLU A N 1
ATOM 4311 C CA . GLU A 1 564 ? 294.812 276.601 280.395 1.00 57.59 564 GLU A CA 1
ATOM 4312 C C . GLU A 1 564 ? 294.060 277.901 280.621 1.00 62.13 564 GLU A C 1
ATOM 4313 O O . GLU A 1 564 ? 294.190 278.533 281.671 1.00 67.07 564 GLU A O 1
ATOM 4319 N N . MET A 1 565 ? 293.273 278.299 279.625 1.00 59.84 565 MET A N 1
ATOM 4320 C CA . MET A 1 565 ? 292.501 279.532 279.718 1.00 57.23 565 MET A CA 1
ATOM 4321 C C . MET A 1 565 ? 291.358 279.461 278.721 1.00 58.50 565 MET A C 1
ATOM 4322 O O . MET A 1 565 ? 291.572 279.081 277.569 1.00 67.06 565 MET A O 1
ATOM 4327 N N . ARG A 1 566 ? 290.152 279.809 279.164 1.00 59.37 566 ARG A N 1
ATOM 4328 C CA . ARG A 1 566 ? 288.972 279.749 278.311 1.00 58.74 566 ARG A CA 1
ATOM 4329 C C . ARG A 1 566 ? 288.126 280.997 278.494 1.00 64.90 566 ARG A C 1
ATOM 4330 O O . ARG A 1 566 ? 287.859 281.405 279.626 1.00 69.21 566 ARG A O 1
ATOM 4338 N N . GLY A 1 567 ? 287.712 281.597 277.380 1.00 60.44 567 GLY A N 1
ATOM 4339 C CA . GLY A 1 567 ? 286.618 282.548 277.365 1.00 58.84 567 GLY A CA 1
ATOM 4340 C C . GLY A 1 567 ? 285.415 281.845 276.776 1.00 62.07 567 GLY A C 1
ATOM 4341 O O . GLY A 1 567 ? 285.425 281.494 275.596 1.00 69.10 567 GLY A O 1
ATOM 4342 N N . GLU A 1 568 ? 284.374 281.625 277.575 1.00 63.85 568 GLU A N 1
ATOM 4343 C CA . GLU A 1 568 ? 283.455 280.527 277.318 1.00 68.08 568 GLU A CA 1
ATOM 4344 C C . GLU A 1 568 ? 282.105 280.925 276.738 1.00 78.76 568 GLU A C 1
ATOM 4345 O O . GLU A 1 568 ? 281.397 280.044 276.238 1.00 86.01 568 GLU A O 1
ATOM 4351 N N . LYS A 1 569 ? 281.714 282.197 276.780 1.00 70.00 569 LYS A N 1
ATOM 4352 C CA . LYS A 1 569 ? 280.392 282.534 276.269 1.00 67.65 569 LYS A CA 1
ATOM 4353 C C . LYS A 1 569 ? 280.332 283.997 275.863 1.00 67.90 569 LYS A C 1
ATOM 4354 O O . LYS A 1 569 ? 280.832 284.865 276.581 1.00 74.08 569 LYS A O 1
ATOM 4360 N N . SER A 1 570 ? 279.707 284.251 274.710 1.00 63.97 570 SER A N 1
ATOM 4361 C CA . SER A 1 570 ? 279.473 285.597 274.175 1.00 62.51 570 SER A CA 1
ATOM 4362 C C . SER A 1 570 ? 280.741 286.444 274.213 1.00 62.15 570 SER A C 1
ATOM 4363 O O . SER A 1 570 ? 280.736 287.607 274.618 1.00 60.42 570 SER A O 1
ATOM 4366 N N . VAL A 1 571 ? 281.843 285.838 273.773 1.00 60.78 571 VAL A N 1
ATOM 4367 C CA . VAL A 1 571 ? 283.124 286.527 273.726 1.00 53.51 571 VAL A CA 1
ATOM 4368 C C . VAL A 1 571 ? 283.126 287.522 272.575 1.00 50.72 571 VAL A C 1
ATOM 4369 O O . VAL A 1 571 ? 282.567 287.263 271.502 1.00 56.26 571 VAL A O 1
ATOM 4373 N N . ALA A 1 572 ? 283.749 288.675 272.793 1.00 49.34 572 ALA A N 1
ATOM 4374 C CA . ALA A 1 572 ? 283.836 289.690 271.757 1.00 50.10 572 ALA A CA 1
ATOM 4375 C C . ALA A 1 572 ? 285.173 290.402 271.861 1.00 53.48 572 ALA A C 1
ATOM 4376 O O . ALA A 1 572 ? 285.835 290.380 272.900 1.00 57.99 572 ALA A O 1
ATOM 4378 N N . MET A 1 573 ? 285.567 291.029 270.758 1.00 52.53 573 MET A N 1
ATOM 4379 C CA . MET A 1 573 ? 286.774 291.841 270.700 1.00 50.63 573 MET A CA 1
ATOM 4380 C C . MET A 1 573 ? 286.389 293.224 270.207 1.00 57.23 573 MET A C 1
ATOM 4381 O O . MET A 1 573 ? 285.807 293.359 269.128 1.00 65.00 573 MET A O 1
ATOM 4386 N N . ARG A 1 574 ? 286.708 294.244 270.994 1.00 55.34 574 ARG A N 1
ATOM 4387 C CA . ARG A 1 574 ? 286.379 295.620 270.668 1.00 54.11 574 ARG A CA 1
ATOM 4388 C C . ARG A 1 574 ? 287.661 296.423 270.512 1.00 57.22 574 ARG A C 1
ATOM 4389 O O . ARG A 1 574 ? 288.669 296.133 271.155 1.00 66.07 574 ARG A O 1
ATOM 4397 N N . ALA A 1 575 ? 287.621 297.428 269.645 1.00 53.99 575 ALA A N 1
ATOM 4398 C CA . ALA A 1 575 ? 288.784 298.259 269.377 1.00 54.70 575 ALA A CA 1
ATOM 4399 C C . ALA A 1 575 ? 288.402 299.722 269.507 1.00 60.98 575 ALA A C 1
ATOM 4400 O O . ALA A 1 575 ? 287.428 300.170 268.896 1.00 67.46 575 ALA A O 1
ATOM 4402 N N . LYS A 1 576 ? 289.172 300.461 270.294 1.00 62.65 576 LYS A N 1
ATOM 4403 C CA . LYS A 1 576 ? 288.978 301.888 270.475 1.00 64.84 576 LYS A CA 1
ATOM 4404 C C . LYS A 1 576 ? 290.174 302.633 269.905 1.00 64.77 576 LYS A C 1
ATOM 4405 O O . LYS A 1 576 ? 291.315 302.182 270.032 1.00 66.68 576 LYS A O 1
ATOM 4411 N N . PHE A 1 577 ? 289.907 303.767 269.274 1.00 63.62 577 PHE A N 1
ATOM 4412 C CA . PHE A 1 577 ? 290.946 304.618 268.728 1.00 64.92 577 PHE A CA 1
ATOM 4413 C C . PHE A 1 577 ? 290.759 306.031 269.254 1.00 68.62 577 PHE A C 1
ATOM 4414 O O . PHE A 1 577 ? 289.632 306.439 269.552 1.00 68.73 577 PHE A O 1
ATOM 4422 N N . PRO A 1 578 ? 291.841 306.791 269.393 1.00 69.32 578 PRO A N 1
ATOM 4423 C CA . PRO A 1 578 ? 291.730 308.160 269.899 1.00 72.65 578 PRO A CA 1
ATOM 4424 C C . PRO A 1 578 ? 290.795 308.981 269.031 1.00 76.67 578 PRO A C 1
ATOM 4425 O O . PRO A 1 578 ? 290.791 308.835 267.801 1.00 77.78 578 PRO A O 1
ATOM 4429 N N . PRO A 1 579 ? 289.985 309.851 269.635 1.00 74.55 579 PRO A N 1
ATOM 4430 C CA . PRO A 1 579 ? 288.937 310.533 268.859 1.00 72.54 579 PRO A CA 1
ATOM 4431 C C . PRO A 1 579 ? 289.469 311.394 267.730 1.00 78.74 579 PRO A C 1
ATOM 4432 O O . PRO A 1 579 ? 288.744 311.637 266.757 1.00 81.07 579 PRO A O 1
ATOM 4436 N N . ASP A 1 580 ? 290.713 311.856 267.819 1.00 82.17 580 ASP A N 1
ATOM 4437 C CA . ASP A 1 580 ? 291.285 312.691 266.772 1.00 91.75 580 ASP A CA 1
ATOM 4438 C C . ASP A 1 580 ? 292.542 312.041 266.212 1.00 88.05 580 ASP A C 1
ATOM 4439 O O . ASP A 1 580 ? 293.574 312.700 266.057 1.00 90.20 580 ASP A O 1
ATOM 4444 N N . SER A 1 581 ? 292.464 310.746 265.910 1.00 81.88 581 SER A N 1
ATOM 4445 C CA . SER A 1 581 ? 293.614 309.966 265.477 1.00 86.52 581 SER A CA 1
ATOM 4446 C C . SER A 1 581 ? 293.677 309.754 263.971 1.00 89.48 581 SER A C 1
ATOM 4447 O O . SER A 1 581 ? 294.561 309.030 263.504 1.00 90.65 581 SER A O 1
ATOM 4450 N N . ALA A 1 582 ? 292.763 310.350 263.206 1.00 84.26 582 ALA A N 1
ATOM 4451 C CA . ALA A 1 582 ? 292.610 310.171 261.763 1.00 84.98 582 ALA A CA 1
ATOM 4452 C C . ALA A 1 582 ? 292.197 308.755 261.387 1.00 78.14 582 ALA A C 1
ATOM 4453 O O . ALA A 1 582 ? 292.041 308.468 260.198 1.00 73.12 582 ALA A O 1
ATOM 4455 N N . THR A 1 583 ? 292.016 307.863 262.354 1.00 78.13 583 THR A N 1
ATOM 4456 C CA . THR A 1 583 ? 291.494 306.524 262.128 1.00 70.12 583 THR A CA 1
ATOM 4457 C C . THR A 1 583 ? 290.117 306.331 262.731 1.00 68.91 583 THR A C 1
ATOM 4458 O O . THR A 1 583 ? 289.276 305.657 262.135 1.00 68.15 583 THR A O 1
ATOM 4462 N N . ALA A 1 584 ? 289.870 306.917 263.901 1.00 71.65 584 ALA A N 1
ATOM 4463 C CA . ALA A 1 584 ? 288.552 306.812 264.523 1.00 68.92 584 ALA A CA 1
ATOM 4464 C C . ALA A 1 584 ? 287.440 307.420 263.677 1.00 72.64 584 ALA A C 1
ATOM 4465 O O . ALA A 1 584 ? 286.394 306.767 263.523 1.00 74.39 584 ALA A O 1
ATOM 4467 N N . PRO A 1 585 ? 287.563 308.636 263.129 1.00 70.62 585 PRO A N 1
ATOM 4468 C CA . PRO A 1 585 ? 286.471 309.140 262.279 1.00 62.59 585 PRO A CA 1
ATOM 4469 C C . PRO A 1 585 ? 286.223 308.293 261.044 1.00 65.75 585 PRO A C 1
ATOM 4470 O O . PRO A 1 585 ? 285.067 308.107 260.649 1.00 65.97 585 PRO A O 1
ATOM 4474 N N . ILE A 1 586 ? 287.282 307.771 260.421 1.00 68.08 586 ILE A N 1
ATOM 4475 C CA . ILE A 1 586 ? 287.109 306.919 259.247 1.00 62.58 586 ILE A CA 1
ATOM 4476 C C . ILE A 1 586 ? 286.437 305.610 259.635 1.00 65.19 586 ILE A C 1
ATOM 4477 O O . ILE A 1 586 ? 285.556 305.112 258.925 1.00 66.92 586 ILE A O 1
ATOM 4482 N N . ARG A 1 587 ? 286.851 305.025 260.759 1.00 59.27 587 ARG A N 1
ATOM 4483 C CA . ARG A 1 587 ? 286.218 303.800 261.233 1.00 57.68 587 ARG A CA 1
ATOM 4484 C C . ARG A 1 587 ? 284.763 304.045 261.605 1.00 62.68 587 ARG A C 1
ATOM 4485 O O . ARG A 1 587 ? 283.885 303.248 261.259 1.00 65.51 587 ARG A O 1
ATOM 4493 N N . ALA A 1 588 ? 284.491 305.135 262.323 1.00 60.08 588 ALA A N 1
ATOM 4494 C CA . ALA A 1 588 ? 283.132 305.400 262.776 1.00 57.71 588 ALA A CA 1
ATOM 4495 C C . ALA A 1 588 ? 282.206 305.689 261.604 1.00 63.75 588 ALA A C 1
ATOM 4496 O O . ALA A 1 588 ? 281.043 305.272 261.609 1.00 67.64 588 ALA A O 1
ATOM 4498 N N . ALA A 1 589 ? 282.698 306.410 260.596 1.00 61.39 589 ALA A N 1
ATOM 4499 C CA . ALA A 1 589 ? 281.915 306.605 259.382 1.00 58.84 589 ALA A CA 1
ATOM 4500 C C . ALA A 1 589 ? 281.671 305.282 258.672 1.00 62.79 589 ALA A C 1
ATOM 4501 O O . ALA A 1 589 ? 280.568 305.028 258.176 1.00 65.56 589 ALA A O 1
ATOM 4503 N N . LEU A 1 590 ? 282.692 304.426 258.616 1.00 64.44 590 LEU A N 1
ATOM 4504 C CA . LEU A 1 590 ? 282.547 303.135 257.956 1.00 61.74 590 LEU A CA 1
ATOM 4505 C C . LEU A 1 590 ? 281.514 302.266 258.659 1.00 61.53 590 LEU A C 1
ATOM 4506 O O . LEU A 1 590 ? 280.708 301.600 258.004 1.00 67.92 590 LEU A O 1
ATOM 4511 N N . SER A 1 591 ? 281.531 302.251 259.992 1.00 58.82 591 SER A N 1
ATOM 4512 C CA . SER A 1 591 ? 280.580 301.431 260.736 1.00 62.24 591 SER A CA 1
ATOM 4513 C C . SER A 1 591 ? 279.157 301.950 260.581 1.00 66.09 591 SER A C 1
ATOM 4514 O O . SER A 1 591 ? 278.216 301.162 260.434 1.00 63.44 591 SER A O 1
ATOM 4517 N N . ARG A 1 592 ? 278.979 303.271 260.622 1.00 64.86 592 ARG A N 1
ATOM 4518 C CA . ARG A 1 592 ? 277.648 303.851 260.479 1.00 62.87 592 ARG A CA 1
ATOM 4519 C C . ARG A 1 592 ? 277.066 303.583 259.097 1.00 67.26 592 ARG A C 1
ATOM 4520 O O . ARG A 1 592 ? 275.891 303.224 258.972 1.00 68.88 592 ARG A O 1
ATOM 4528 N N . LEU A 1 593 ? 277.874 303.740 258.050 1.00 67.00 593 LEU A N 1
ATOM 4529 C CA . LEU A 1 593 ? 277.381 303.668 256.682 1.00 60.47 593 LEU A CA 1
ATOM 4530 C C . LEU A 1 593 ? 277.399 302.265 256.094 1.00 62.26 593 LEU A C 1
ATOM 4531 O O . LEU A 1 593 ? 276.866 302.070 254.999 1.00 63.88 593 LEU A O 1
ATOM 4536 N N . ALA A 1 594 ? 277.989 301.290 256.778 1.00 66.96 594 ALA A N 1
ATOM 4537 C CA . ALA A 1 594 ? 278.004 299.925 256.274 1.00 60.62 594 ALA A CA 1
ATOM 4538 C C . ALA A 1 594 ? 276.686 299.241 256.593 1.00 67.30 594 ALA A C 1
ATOM 4539 O O . ALA A 1 594 ? 276.227 299.262 257.739 1.00 77.36 594 ALA A O 1
ATOM 4541 N N . ARG A 1 595 ? 276.073 298.634 255.578 1.00 59.68 595 ARG A N 1
ATOM 4542 C CA . ARG A 1 595 ? 274.809 297.924 255.748 1.00 63.57 595 ARG A CA 1
ATOM 4543 C C . ARG A 1 595 ? 275.127 296.443 255.928 1.00 67.27 595 ARG A C 1
ATOM 4544 O O . ARG A 1 595 ? 275.013 295.631 255.014 1.00 73.05 595 ARG A O 1
ATOM 4552 N N . CYS A 1 596 ? 275.536 296.099 257.143 1.00 66.99 596 CYS A N 1
ATOM 4553 C CA . CYS A 1 596 ? 275.974 294.753 257.480 1.00 69.99 596 CYS A CA 1
ATOM 4554 C C . CYS A 1 596 ? 274.984 294.116 258.442 1.00 74.23 596 CYS A C 1
ATOM 4555 O O . CYS A 1 596 ? 274.585 294.739 259.430 1.00 77.69 596 CYS A O 1
ATOM 4558 N N . ASN A 1 597 ? 274.590 292.880 258.152 1.00 72.11 597 ASN A N 1
ATOM 4559 C CA . ASN A 1 597 ? 273.760 292.093 259.050 1.00 73.03 597 ASN A CA 1
ATOM 4560 C C . ASN A 1 597 ? 274.631 291.038 259.714 1.00 74.72 597 ASN A C 1
ATOM 4561 O O . ASN A 1 597 ? 275.398 290.346 259.038 1.00 80.22 597 ASN A O 1
ATOM 4566 N N . SER A 1 598 ? 274.529 290.931 261.032 1.00 66.96 598 SER A N 1
ATOM 4567 C CA . SER A 1 598 ? 275.379 290.048 261.812 1.00 65.86 598 SER A CA 1
ATOM 4568 C C . SER A 1 598 ? 274.576 288.867 262.329 1.00 70.43 598 SER A C 1
ATOM 4569 O O . SER A 1 598 ? 273.444 289.029 262.793 1.00 75.23 598 SER A O 1
ATOM 4572 N N . TYR A 1 599 ? 275.162 287.676 262.230 1.00 65.88 599 TYR A N 1
ATOM 4573 C CA . TYR A 1 599 ? 274.556 286.478 262.789 1.00 61.15 599 TYR A CA 1
ATOM 4574 C C . TYR A 1 599 ? 274.781 286.354 264.288 1.00 65.04 599 TYR A C 1
ATOM 4575 O O . TYR A 1 599 ? 274.112 285.542 264.933 1.00 70.87 599 TYR A O 1
ATOM 4584 N N . ALA A 1 600 ? 275.704 287.132 264.850 1.00 62.02 600 ALA A N 1
ATOM 4585 C CA . ALA A 1 600 ? 276.018 287.062 266.265 1.00 59.37 600 ALA A CA 1
ATOM 4586 C C . ALA A 1 600 ? 275.432 288.268 266.973 1.00 66.63 600 ALA A C 1
ATOM 4587 O O . ALA A 1 600 ? 275.787 289.405 266.628 1.00 66.82 600 ALA A O 1
ATOM 4589 N N . PRO A 1 601 ? 274.537 288.084 267.937 1.00 68.61 601 PRO A N 1
ATOM 4590 C CA . PRO A 1 601 ? 274.018 289.221 268.694 1.00 66.03 601 PRO A CA 1
ATOM 4591 C C . PRO A 1 601 ? 275.136 289.924 269.439 1.00 71.37 601 PRO A C 1
ATOM 4592 O O . PRO A 1 601 ? 276.071 289.272 269.925 1.00 71.12 601 PRO A O 1
ATOM 4596 N N . PRO A 1 602 ? 275.088 291.251 269.534 1.00 75.15 602 PRO A N 1
ATOM 4597 C CA . PRO A 1 602 ? 276.157 291.975 270.231 1.00 72.12 602 PRO A CA 1
ATOM 4598 C C . PRO A 1 602 ? 276.240 291.561 271.691 1.00 71.07 602 PRO A C 1
ATOM 4599 O O . PRO A 1 602 ? 275.225 291.314 272.345 1.00 73.17 602 PRO A O 1
ATOM 4603 N N . SER A 1 603 ? 277.464 291.483 272.200 1.00 69.64 603 SER A N 1
ATOM 4604 C CA . SER A 1 603 ? 277.678 291.111 273.589 1.00 70.44 603 SER A CA 1
ATOM 4605 C C . SER A 1 603 ? 277.468 292.316 274.493 1.00 68.67 603 SER A C 1
ATOM 4606 O O . SER A 1 603 ? 277.806 293.447 274.136 1.00 68.08 603 SER A O 1
ATOM 4609 N N . LYS A 1 604 ? 276.898 292.069 275.668 1.00 65.49 604 LYS A N 1
ATOM 4610 C CA . LYS A 1 604 ? 276.646 293.114 276.646 1.00 64.94 604 LYS A CA 1
ATOM 4611 C C . LYS A 1 604 ? 277.688 293.136 277.752 1.00 66.97 604 LYS A C 1
ATOM 4612 O O . LYS A 1 604 ? 277.500 293.830 278.754 1.00 71.05 604 LYS A O 1
ATOM 4618 N N . HIS A 1 605 ? 278.780 292.398 277.592 1.00 69.08 605 HIS A N 1
ATOM 4619 C CA . HIS A 1 605 ? 279.794 292.289 278.624 1.00 61.71 605 HIS A CA 1
ATOM 4620 C C . HIS A 1 605 ? 280.823 293.405 278.483 1.00 61.48 605 HIS A C 1
ATOM 4621 O O . HIS A 1 605 ? 280.780 294.219 277.560 1.00 61.66 605 HIS A O 1
ATOM 4628 N N . GLY A 1 606 ? 281.767 293.437 279.414 1.00 61.16 606 GLY A N 1
ATOM 4629 C CA . GLY A 1 606 ? 282.694 294.541 279.525 1.00 60.53 606 GLY A CA 1
ATOM 4630 C C . GLY A 1 606 ? 282.192 295.611 280.477 1.00 64.28 606 GLY A C 1
ATOM 4631 O O . GLY A 1 606 ? 281.026 295.650 280.863 1.00 67.35 606 GLY A O 1
ATOM 4632 N N . THR A 1 607 ? 283.105 296.478 280.876 1.00 67.40 607 THR A N 1
ATOM 4633 C CA . THR A 1 607 ? 282.755 297.595 281.747 1.00 70.63 607 THR A CA 1
ATOM 4634 C C . THR A 1 607 ? 283.177 298.937 281.176 1.00 72.13 607 THR A C 1
ATOM 4635 O O . THR A 1 607 ? 282.431 299.910 281.299 1.00 76.53 607 THR A O 1
ATOM 4639 N N . HIS A 1 608 ? 284.348 299.015 280.550 1.00 66.53 608 HIS A N 1
ATOM 4640 C CA . HIS A 1 608 ? 284.857 300.259 279.993 1.00 68.07 608 HIS A CA 1
ATOM 4641 C C . HIS A 1 608 ? 284.752 300.314 278.477 1.00 74.48 608 HIS A C 1
ATOM 4642 O O . HIS A 1 608 ? 285.324 301.220 277.864 1.00 78.97 608 HIS A O 1
ATOM 4649 N N . SER A 1 609 ? 284.039 299.376 277.857 1.00 72.75 609 SER A N 1
ATOM 4650 C CA . SER A 1 609 ? 283.967 299.314 276.403 1.00 71.18 609 SER A CA 1
ATOM 4651 C C . SER A 1 609 ? 282.531 299.184 275.912 1.00 71.54 609 SER A C 1
ATOM 4652 O O . SER A 1 609 ? 282.290 298.653 274.827 1.00 68.71 609 SER A O 1
ATOM 4655 N N . LEU A 1 610 ? 281.564 299.665 276.692 1.00 74.60 610 LEU A N 1
ATOM 4656 C CA . LEU A 1 610 ? 280.175 299.611 276.253 1.00 79.37 610 LEU A CA 1
ATOM 4657 C C . LEU A 1 610 ? 279.793 300.768 275.342 1.00 82.22 610 LEU A C 1
ATOM 4658 O O . LEU A 1 610 ? 278.752 300.697 274.682 1.00 83.16 610 LEU A O 1
ATOM 4663 N N . ASP A 1 611 ? 280.600 301.822 275.286 1.00 78.43 611 ASP A N 1
ATOM 4664 C CA . ASP A 1 611 ? 280.271 302.992 274.476 1.00 83.12 611 ASP A CA 1
ATOM 4665 C C . ASP A 1 611 ? 280.492 302.650 273.011 1.00 82.04 611 ASP A C 1
ATOM 4666 O O . ASP A 1 611 ? 281.613 302.723 272.505 1.00 82.29 611 ASP A O 1
ATOM 4671 N N . THR A 1 612 ? 279.413 302.283 272.317 1.00 81.77 612 THR A N 1
ATOM 4672 C CA . THR A 1 612 ? 279.521 301.835 270.934 1.00 82.77 612 THR A CA 1
ATOM 4673 C C . THR A 1 612 ? 279.985 302.944 269.998 1.00 82.00 612 THR A C 1
ATOM 4674 O O . THR A 1 612 ? 280.543 302.650 268.936 1.00 80.11 612 THR A O 1
ATOM 4678 N N . ASP A 1 613 ? 279.777 304.209 270.367 1.00 84.89 613 ASP A N 1
ATOM 4679 C CA . ASP A 1 613 ? 280.216 305.306 269.510 1.00 92.79 613 ASP A CA 1
ATOM 4680 C C . ASP A 1 613 ? 281.734 305.382 269.412 1.00 85.74 613 ASP A C 1
ATOM 4681 O O . ASP A 1 613 ? 282.263 305.869 268.407 1.00 83.12 613 ASP A O 1
ATOM 4686 N N . VAL A 1 614 ? 282.447 304.912 270.429 1.00 79.08 614 VAL A N 1
ATOM 4687 C CA . VAL A 1 614 ? 283.901 304.974 270.433 1.00 77.24 614 VAL A CA 1
ATOM 4688 C C . VAL A 1 614 ? 284.551 303.594 270.386 1.00 76.24 614 VAL A C 1
ATOM 4689 O O . VAL A 1 614 ? 285.698 303.485 269.925 1.00 71.62 614 VAL A O 1
ATOM 4693 N N . TRP A 1 615 ? 283.857 302.540 270.805 1.00 72.99 615 TRP A N 1
ATOM 4694 C CA . TRP A 1 615 ? 284.380 301.183 270.755 1.00 64.00 615 TRP A CA 1
ATOM 4695 C C . TRP A 1 615 ? 283.769 300.430 269.583 1.00 67.14 615 TRP A C 1
ATOM 4696 O O . TRP A 1 615 ? 282.558 300.489 269.355 1.00 79.62 615 TRP A O 1
ATOM 4707 N N . PHE A 1 616 ? 284.615 299.720 268.844 1.00 65.77 616 PHE A N 1
ATOM 4708 C CA . PHE A 1 616 ? 284.227 299.023 267.622 1.00 60.56 616 PHE A CA 1
ATOM 4709 C C . PHE A 1 616 ? 284.299 297.522 267.868 1.00 62.23 616 PHE A C 1
ATOM 4710 O O . PHE A 1 616 ? 285.389 296.948 267.922 1.00 67.57 616 PHE A O 1
ATOM 4718 N N . GLU A 1 617 ? 283.138 296.889 267.999 1.00 57.19 617 GLU A N 1
ATOM 4719 C CA . GLU A 1 617 ? 283.052 295.451 268.241 1.00 54.63 617 GLU A CA 1
ATOM 4720 C C . GLU A 1 617 ? 283.205 294.735 266.908 1.00 60.44 617 GLU A C 1
ATOM 4721 O O . GLU A 1 617 ? 282.258 294.646 266.125 1.00 71.27 617 GLU A O 1
ATOM 4727 N N . LEU A 1 618 ? 284.403 294.212 266.646 1.00 58.74 618 LEU A N 1
ATOM 4728 C CA . LEU A 1 618 ? 284.742 293.668 265.340 1.00 58.74 618 LEU A CA 1
ATOM 4729 C C . LEU A 1 618 ? 284.827 292.150 265.295 1.00 57.56 618 LEU A C 1
ATOM 4730 O O . LEU A 1 618 ? 284.902 291.589 264.199 1.00 63.10 618 LEU A O 1
ATOM 4735 N N . TRP A 1 619 ? 284.837 291.471 266.436 1.00 52.79 619 TRP A N 1
ATOM 4736 C CA . TRP A 1 619 ? 284.922 290.020 266.459 1.00 50.10 619 TRP A CA 1
ATOM 4737 C C . TRP A 1 619 ? 283.921 289.487 267.468 1.00 57.80 619 TRP A C 1
ATOM 4738 O O . TRP A 1 619 ? 283.738 290.076 268.535 1.00 64.54 619 TRP A O 1
ATOM 4749 N N . ARG A 1 620 ? 283.271 288.378 267.126 1.00 57.77 620 ARG A N 1
ATOM 4750 C CA . ARG A 1 620 ? 282.276 287.759 267.997 1.00 58.00 620 ARG A CA 1
ATOM 4751 C C . ARG A 1 620 ? 282.437 286.250 267.923 1.00 51.49 620 ARG A C 1
ATOM 4752 O O . ARG A 1 620 ? 282.186 285.648 266.878 1.00 50.86 620 ARG A O 1
ATOM 4760 N N . THR A 1 621 ? 282.838 285.645 269.035 1.00 52.63 621 THR A N 1
ATOM 4761 C CA . THR A 1 621 ? 283.029 284.210 269.137 1.00 54.43 621 THR A CA 1
ATOM 4762 C C . THR A 1 621 ? 282.369 283.717 270.415 1.00 59.77 621 THR A C 1
ATOM 4763 O O . THR A 1 621 ? 282.076 284.495 271.321 1.00 60.14 621 THR A O 1
ATOM 4767 N N . GLU A 1 622 ? 282.122 282.412 270.478 1.00 58.64 622 GLU A N 1
ATOM 4768 C CA . GLU A 1 622 ? 281.535 281.803 271.660 1.00 61.93 622 GLU A CA 1
ATOM 4769 C C . GLU A 1 622 ? 282.534 281.006 272.485 1.00 64.13 622 GLU A C 1
ATOM 4770 O O . GLU A 1 622 ? 282.163 280.488 273.542 1.00 66.62 622 GLU A O 1
ATOM 4776 N N . LEU A 1 623 ? 283.785 280.891 272.040 1.00 60.71 623 LEU A N 1
ATOM 4777 C CA . LEU A 1 623 ? 284.782 280.130 272.782 1.00 57.56 623 LEU A CA 1
ATOM 4778 C C . LEU A 1 623 ? 286.173 280.503 272.298 1.00 59.51 623 LEU A C 1
ATOM 4779 O O . LEU A 1 623 ? 286.422 280.535 271.091 1.00 67.22 623 LEU A O 1
ATOM 4784 N N . VAL A 1 624 ? 287.068 280.790 273.240 1.00 56.43 624 VAL A N 1
ATOM 4785 C CA . VAL A 1 624 ? 288.484 281.009 272.965 1.00 52.56 624 VAL A CA 1
ATOM 4786 C C . VAL A 1 624 ? 289.263 280.257 274.033 1.00 59.77 624 VAL A C 1
ATOM 4787 O O . VAL A 1 624 ? 289.283 280.676 275.194 1.00 72.35 624 VAL A O 1
ATOM 4791 N N . LYS A 1 625 ? 289.904 279.157 273.654 1.00 55.57 625 LYS A N 1
ATOM 4792 C CA . LYS A 1 625 ? 290.697 278.363 274.581 1.00 55.72 625 LYS A CA 1
ATOM 4793 C C . LYS A 1 625 ? 292.166 278.424 274.188 1.00 55.01 625 LYS A C 1
ATOM 4794 O O . LYS A 1 625 ? 292.518 278.145 273.040 1.00 65.99 625 LYS A O 1
ATOM 4800 N N . MET A 1 626 ? 293.013 278.795 275.144 1.00 58.32 626 MET A N 1
ATOM 4801 C CA . MET A 1 626 ? 294.450 278.905 274.944 1.00 56.30 626 MET A CA 1
ATOM 4802 C C . MET A 1 626 ? 295.162 277.977 275.916 1.00 56.65 626 MET A C 1
ATOM 4803 O O . MET A 1 626 ? 294.914 278.033 277.124 1.00 65.38 626 MET A O 1
ATOM 4808 N N . ASP A 1 627 ? 296.042 277.131 275.392 1.00 55.95 627 ASP A N 1
ATOM 4809 C CA . ASP A 1 627 ? 296.817 276.197 276.195 1.00 56.36 627 ASP A CA 1
ATOM 4810 C C . ASP A 1 627 ? 298.295 276.534 276.088 1.00 56.88 627 ASP A C 1
ATOM 4811 O O . ASP A 1 627 ? 298.784 276.896 275.015 1.00 64.72 627 ASP A O 1
ATOM 4816 N N . PHE A 1 628 ? 299.001 276.420 277.205 1.00 57.00 628 PHE A N 1
ATOM 4817 C CA . PHE A 1 628 ? 300.434 276.660 277.250 1.00 57.05 628 PHE A CA 1
ATOM 4818 C C . PHE A 1 628 ? 301.122 275.462 277.882 1.00 64.15 628 PHE A C 1
ATOM 4819 O O . PHE A 1 628 ? 300.637 274.906 278.870 1.00 71.62 628 PHE A O 1
ATOM 4827 N N . ASP A 1 629 ? 302.246 275.058 277.298 1.00 63.57 629 ASP A N 1
ATOM 4828 C CA . ASP A 1 629 ? 303.022 273.913 277.767 1.00 60.74 629 ASP A CA 1
ATOM 4829 C C . ASP A 1 629 ? 304.463 274.384 277.917 1.00 65.02 629 ASP A C 1
ATOM 4830 O O . ASP A 1 629 ? 305.222 274.396 276.945 1.00 69.01 629 ASP A O 1
ATOM 4835 N N . HIS A 1 630 ? 304.839 274.771 279.130 1.00 61.14 630 HIS A N 1
ATOM 4836 C CA . HIS A 1 630 ? 306.125 275.402 279.389 1.00 57.36 630 HIS A CA 1
ATOM 4837 C C . HIS A 1 630 ? 307.099 274.378 279.955 1.00 63.46 630 HIS A C 1
ATOM 4838 O O . HIS A 1 630 ? 306.870 273.831 281.037 1.00 70.24 630 HIS A O 1
ATOM 4845 N N . HIS A 1 631 ? 308.177 274.123 279.223 1.00 63.29 631 HIS A N 1
ATOM 4846 C CA . HIS A 1 631 ? 309.310 273.351 279.711 1.00 58.68 631 HIS A CA 1
ATOM 4847 C C . HIS A 1 631 ? 310.483 274.301 279.878 1.00 58.25 631 HIS A C 1
ATOM 4848 O O . HIS A 1 631 ? 310.816 275.041 278.950 1.00 64.67 631 HIS A O 1
ATOM 4855 N N . TYR A 1 632 ? 311.101 274.296 281.054 1.00 56.90 632 TYR A N 1
ATOM 4856 C CA . TYR A 1 632 ? 312.193 275.225 281.288 1.00 61.50 632 TYR A CA 1
ATOM 4857 C C . TYR A 1 632 ? 313.192 274.625 282.260 1.00 68.73 632 TYR A C 1
ATOM 4858 O O . TYR A 1 632 ? 312.825 273.903 283.189 1.00 71.81 632 TYR A O 1
ATOM 4867 N N . ARG A 1 633 ? 314.460 274.926 282.026 1.00 71.45 633 ARG A N 1
ATOM 4868 C CA . ARG A 1 633 ? 315.499 274.627 282.995 1.00 66.38 633 ARG A CA 1
ATOM 4869 C C . ARG A 1 633 ? 315.471 275.693 284.080 1.00 73.42 633 ARG A C 1
ATOM 4870 O O . ARG A 1 633 ? 315.614 276.879 283.766 1.00 74.07 633 ARG A O 1
ATOM 4878 N N . PRO A 1 634 ? 315.273 275.331 285.346 1.00 76.39 634 PRO A N 1
ATOM 4879 C CA . PRO A 1 634 ? 315.214 276.350 286.399 1.00 68.72 634 PRO A CA 1
ATOM 4880 C C . PRO A 1 634 ? 316.504 277.151 286.472 1.00 72.42 634 PRO A C 1
ATOM 4881 O O . PRO A 1 634 ? 317.603 276.612 286.332 1.00 73.98 634 PRO A O 1
ATOM 4885 N N . LEU A 1 635 ? 316.361 278.453 286.695 1.00 73.77 635 LEU A N 1
ATOM 4886 C CA . LEU A 1 635 ? 317.502 279.364 286.733 1.00 79.21 635 LEU A CA 1
ATOM 4887 C C . LEU A 1 635 ? 318.059 279.374 288.149 1.00 86.33 635 LEU A C 1
ATOM 4888 O O . LEU A 1 635 ? 317.490 279.990 289.051 1.00 82.37 635 LEU A O 1
ATOM 4893 N N . ILE A 1 636 ? 319.180 278.690 288.343 1.00 91.24 636 ILE A N 1
ATOM 4894 C CA . ILE A 1 636 ? 319.831 278.585 289.641 1.00 88.83 636 ILE A CA 1
ATOM 4895 C C . ILE A 1 636 ? 320.995 279.561 289.675 1.00 91.10 636 ILE A C 1
ATOM 4896 O O . ILE A 1 636 ? 321.847 279.555 288.778 1.00 93.78 636 ILE A O 1
ATOM 4901 N N . VAL A 1 637 ? 321.034 280.401 290.706 1.00 90.34 637 VAL A N 1
ATOM 4902 C CA . VAL A 1 637 ? 322.132 281.344 290.879 1.00 95.58 637 VAL A CA 1
ATOM 4903 C C . VAL A 1 637 ? 323.307 280.594 291.487 1.00 98.86 637 VAL A C 1
ATOM 4904 O O . VAL A 1 637 ? 323.418 280.474 292.711 1.00 96.92 637 VAL A O 1
ATOM 4908 N N . LYS A 1 638 ? 324.190 280.079 290.630 1.00 100.53 638 LYS A N 1
ATOM 4909 C CA . LYS A 1 638 ? 325.287 279.236 291.084 1.00 100.83 638 LYS A CA 1
ATOM 4910 C C . LYS A 1 638 ? 326.336 279.998 291.880 1.00 105.74 638 LYS A C 1
ATOM 4911 O O . LYS A 1 638 ? 327.186 279.364 292.513 1.00 108.58 638 LYS A O 1
ATOM 4917 N N . SER A 1 639 ? 326.305 281.331 291.863 1.00 107.67 639 SER A N 1
ATOM 4918 C CA . SER A 1 639 ? 327.216 282.103 292.696 1.00 107.91 639 SER A CA 1
ATOM 4919 C C . SER A 1 639 ? 326.819 282.086 294.164 1.00 107.97 639 SER A C 1
ATOM 4920 O O . SER A 1 639 ? 327.631 282.473 295.011 1.00 107.42 639 SER A O 1
ATOM 4923 N N . ASN A 1 640 ? 325.602 281.653 294.484 1.00 106.58 640 ASN A N 1
ATOM 4924 C CA . ASN A 1 640 ? 325.122 281.600 295.857 1.00 107.53 640 ASN A CA 1
ATOM 4925 C C . ASN A 1 640 ? 325.235 280.209 296.465 1.00 107.75 640 ASN A C 1
ATOM 4926 O O . ASN A 1 640 ? 324.746 279.990 297.577 1.00 106.93 640 ASN A O 1
ATOM 4931 N N . ILE A 1 641 ? 325.856 279.267 295.764 1.00 107.30 641 ILE A N 1
ATOM 4932 C CA . ILE A 1 641 ? 326.064 277.926 296.301 1.00 107.39 641 ILE A CA 1
ATOM 4933 C C . ILE A 1 641 ? 327.084 278.019 297.428 1.00 111.03 641 ILE A C 1
ATOM 4934 O O . ILE A 1 641 ? 328.201 278.510 297.211 1.00 115.76 641 ILE A O 1
ATOM 4939 N N . PRO A 1 642 ? 326.751 277.573 298.636 1.00 110.40 642 PRO A N 1
ATOM 4940 C CA . PRO A 1 642 ? 327.699 277.642 299.768 1.00 112.69 642 PRO A CA 1
ATOM 4941 C C . PRO A 1 642 ? 328.780 276.567 299.690 1.00 116.52 642 PRO A C 1
ATOM 4942 O O . PRO A 1 642 ? 328.707 275.495 300.286 1.00 113.93 642 PRO A O 1
ATOM 4946 N N . SER A 1 643 ? 329.825 276.863 298.924 1.00 121.80 643 SER A N 1
ATOM 4947 C CA . SER A 1 643 ? 330.933 275.943 298.708 1.00 124.01 643 SER A CA 1
ATOM 4948 C C . SER A 1 643 ? 332.146 276.423 299.490 1.00 126.10 643 SER A C 1
ATOM 4949 O O . SER A 1 643 ? 332.630 277.539 299.270 1.00 129.36 643 SER A O 1
ATOM 4952 N N . ASP A 1 644 ? 332.631 275.582 300.399 1.00 125.28 644 ASP A N 1
ATOM 4953 C CA . ASP A 1 644 ? 333.864 275.844 301.127 1.00 130.19 644 ASP A CA 1
ATOM 4954 C C . ASP A 1 644 ? 335.098 275.314 300.410 1.00 129.56 644 ASP A C 1
ATOM 4955 O O . ASP A 1 644 ? 336.219 275.613 300.835 1.00 128.66 644 ASP A O 1
ATOM 4960 N N . ILE A 1 645 ? 334.917 274.546 299.344 1.00 124.11 645 ILE A N 1
ATOM 4961 C CA . ILE A 1 645 ? 336.047 274.033 298.561 1.00 122.41 645 ILE A CA 1
ATOM 4962 C C . ILE A 1 645 ? 336.732 275.196 297.856 1.00 124.11 645 ILE A C 1
ATOM 4963 O O . ILE A 1 645 ? 336.041 276.102 297.357 1.00 122.63 645 ILE A O 1
ATOM 4968 N N . PRO A 1 646 ? 338.064 275.235 297.801 1.00 124.37 646 PRO A N 1
ATOM 4969 C CA . PRO A 1 646 ? 338.735 276.317 297.070 1.00 121.38 646 PRO A CA 1
ATOM 4970 C C . PRO A 1 646 ? 338.342 276.320 295.601 1.00 124.21 646 PRO A C 1
ATOM 4971 O O . PRO A 1 646 ? 338.165 275.270 294.982 1.00 123.59 646 PRO A O 1
ATOM 4975 N N . PHE A 1 647 ? 338.213 277.527 295.044 1.00 125.16 647 PHE A N 1
ATOM 4976 C CA . PHE A 1 647 ? 337.722 277.671 293.678 1.00 124.52 647 PHE A CA 1
ATOM 4977 C C . PHE A 1 647 ? 338.674 277.056 292.663 1.00 123.12 647 PHE A C 1
ATOM 4978 O O . PHE A 1 647 ? 338.241 276.643 291.581 1.00 120.96 647 PHE A O 1
ATOM 4986 N N . SER A 1 648 ? 339.966 276.986 292.988 1.00 125.35 648 SER A N 1
ATOM 4987 C CA . SER A 1 648 ? 340.947 276.500 292.023 1.00 126.02 648 SER A CA 1
ATOM 4988 C C . SER A 1 648 ? 340.675 275.052 291.636 1.00 122.55 648 SER A C 1
ATOM 4989 O O . SER A 1 648 ? 340.748 274.694 290.455 1.00 118.11 648 SER A O 1
ATOM 4992 N N . ILE A 1 649 ? 340.359 274.205 292.614 1.00 124.47 649 ILE A N 1
ATOM 4993 C CA . ILE A 1 649 ? 340.075 272.805 292.321 1.00 124.92 649 ILE A CA 1
ATOM 4994 C C . ILE A 1 649 ? 338.581 272.535 292.184 1.00 121.30 649 ILE A C 1
ATOM 4995 O O . ILE A 1 649 ? 338.197 271.492 291.636 1.00 118.75 649 ILE A O 1
ATOM 5000 N N . LEU A 1 650 ? 337.728 273.444 292.661 1.00 120.36 650 LEU A N 1
ATOM 5001 C CA . LEU A 1 650 ? 336.292 273.293 292.449 1.00 118.10 650 LEU A CA 1
ATOM 5002 C C . LEU A 1 650 ? 335.941 273.400 290.972 1.00 118.69 650 LEU A C 1
ATOM 5003 O O . LEU A 1 650 ? 335.079 272.665 290.477 1.00 115.32 650 LEU A O 1
ATOM 5008 N N . SER A 1 651 ? 336.601 274.311 290.252 1.00 123.97 651 SER A N 1
ATOM 5009 C CA . SER A 1 651 ? 336.338 274.467 288.825 1.00 120.23 651 SER A CA 1
ATOM 5010 C C . SER A 1 651 ? 336.736 273.225 288.041 1.00 117.83 651 SER A C 1
ATOM 5011 O O . SER A 1 651 ? 336.183 272.967 286.966 1.00 114.72 651 SER A O 1
ATOM 5014 N N . ASP A 1 652 ? 337.697 272.454 288.551 1.00 119.84 652 ASP A N 1
ATOM 5015 C CA . ASP A 1 652 ? 338.112 271.238 287.861 1.00 117.96 652 ASP A CA 1
ATOM 5016 C C . ASP A 1 652 ? 336.990 270.209 287.827 1.00 116.81 652 ASP A C 1
ATOM 5017 O O . ASP A 1 652 ? 336.767 269.561 286.798 1.00 114.17 652 ASP A O 1
ATOM 5022 N N . TYR A 1 653 ? 336.276 270.038 288.942 1.00 116.88 653 TYR A N 1
ATOM 5023 C CA . TYR A 1 653 ? 335.201 269.053 288.992 1.00 114.62 653 TYR A CA 1
ATOM 5024 C C . TYR A 1 653 ? 333.960 269.530 288.248 1.00 110.37 653 TYR A C 1
ATOM 5025 O O . TYR A 1 653 ? 333.297 268.735 287.573 1.00 108.05 653 TYR A O 1
ATOM 5034 N N . LEU A 1 654 ? 333.629 270.812 288.363 1.00 107.82 654 LEU A N 1
ATOM 5035 C CA . LEU A 1 654 ? 332.429 271.335 287.732 1.00 107.41 654 LEU A CA 1
ATOM 5036 C C . LEU A 1 654 ? 332.576 271.343 286.211 1.00 111.50 654 LEU A C 1
ATOM 5037 O O . LEU A 1 654 ? 333.676 271.525 285.685 1.00 115.02 654 LEU A O 1
ATOM 5042 N N . PRO A 1 655 ? 331.477 271.138 285.480 1.00 111.93 655 PRO A N 1
ATOM 5043 C CA . PRO A 1 655 ? 331.544 271.239 284.026 1.00 113.79 655 PRO A CA 1
ATOM 5044 C C . PRO A 1 655 ? 331.824 272.669 283.602 1.00 120.28 655 PRO A C 1
ATOM 5045 O O . PRO A 1 655 ? 331.465 273.623 284.313 1.00 115.30 655 PRO A O 1
ATOM 5049 N N . PRO A 1 656 ? 332.476 272.868 282.460 1.00 119.29 656 PRO A N 1
ATOM 5050 C CA . PRO A 1 656 ? 332.819 274.225 282.022 1.00 110.12 656 PRO A CA 1
ATOM 5051 C C . PRO A 1 656 ? 331.571 275.051 281.771 1.00 109.62 656 PRO A C 1
ATOM 5052 O O . PRO A 1 656 ? 330.572 274.540 281.245 1.00 107.56 656 PRO A O 1
ATOM 5056 N N . PRO A 1 657 ? 331.588 276.330 282.136 1.00 110.00 657 PRO A N 1
ATOM 5057 C CA . PRO A 1 657 ? 330.422 277.182 281.894 1.00 106.10 657 PRO A CA 1
ATOM 5058 C C . PRO A 1 657 ? 330.273 277.518 280.419 1.00 106.99 657 PRO A C 1
ATOM 5059 O O . PRO A 1 657 ? 331.225 277.465 279.637 1.00 107.49 657 PRO A O 1
ATOM 5063 N N . ALA A 1 658 ? 329.045 277.867 280.044 1.00 98.64 658 ALA A N 1
ATOM 5064 C CA . ALA A 1 658 ? 328.742 278.217 278.665 1.00 91.78 658 ALA A CA 1
ATOM 5065 C C . ALA A 1 658 ? 329.242 279.621 278.356 1.00 89.22 658 ALA A C 1
ATOM 5066 O O . ALA A 1 658 ? 328.998 280.559 279.120 1.00 86.08 658 ALA A O 1
ATOM 5068 N N . ASN A 1 659 ? 329.949 279.762 277.236 1.00 89.36 659 ASN A N 1
ATOM 5069 C CA . ASN A 1 659 ? 330.447 281.070 276.832 1.00 91.30 659 ASN A CA 1
ATOM 5070 C C . ASN A 1 659 ? 329.353 281.940 276.229 1.00 89.76 659 ASN A C 1
ATOM 5071 O O . ASN A 1 659 ? 329.398 283.167 276.366 1.00 86.29 659 ASN A O 1
ATOM 5076 N N . HIS A 1 660 ? 328.376 281.336 275.563 1.00 84.53 660 HIS A N 1
ATOM 5077 C CA . HIS A 1 660 ? 327.331 282.070 274.874 1.00 71.35 660 HIS A CA 1
ATOM 5078 C C . HIS A 1 660 ? 325.974 281.476 275.213 1.00 68.78 660 HIS A C 1
ATOM 5079 O O . HIS A 1 660 ? 325.869 280.277 275.484 1.00 69.50 660 HIS A O 1
ATOM 5086 N N . PRO A 1 661 ? 324.919 282.292 275.216 1.00 68.17 661 PRO A N 1
ATOM 5087 C CA . PRO A 1 661 ? 323.577 281.753 275.480 1.00 65.97 661 PRO A CA 1
ATOM 5088 C C . PRO A 1 661 ? 323.124 280.713 274.474 1.00 64.42 661 PRO A C 1
ATOM 5089 O O . PRO A 1 661 ? 322.253 279.899 274.802 1.00 64.91 661 PRO A O 1
ATOM 5093 N N . TRP A 1 662 ? 323.673 280.712 273.262 1.00 61.70 662 TRP A N 1
ATOM 5094 C CA . TRP A 1 662 ? 323.304 279.703 272.280 1.00 61.56 662 TRP A CA 1
ATOM 5095 C C . TRP A 1 662 ? 323.992 278.368 272.513 1.00 64.88 662 TRP A C 1
ATOM 5096 O O . TRP A 1 662 ? 323.688 277.404 271.805 1.00 67.23 662 TRP A O 1
ATOM 5107 N N . ASP A 1 663 ? 324.914 278.288 273.469 1.00 65.45 663 ASP A N 1
ATOM 5108 C CA . ASP A 1 663 ? 325.507 277.014 273.846 1.00 67.08 663 ASP A CA 1
ATOM 5109 C C . ASP A 1 663 ? 324.627 276.218 274.797 1.00 67.45 663 ASP A C 1
ATOM 5110 O O . ASP A 1 663 ? 324.916 275.044 275.046 1.00 71.88 663 ASP A O 1
ATOM 5115 N N . LEU A 1 664 ? 323.570 276.823 275.325 1.00 64.38 664 LEU A N 1
ATOM 5116 C CA . LEU A 1 664 ? 322.674 276.175 276.268 1.00 62.01 664 LEU A CA 1
ATOM 5117 C C . LEU A 1 664 ? 321.543 275.466 275.539 1.00 69.88 664 LEU A C 1
ATOM 5118 O O . LEU A 1 664 ? 321.148 275.853 274.438 1.00 74.12 664 LEU A O 1
ATOM 5123 N N . GLU A 1 665 ? 321.021 274.423 276.167 1.00 70.56 665 GLU A N 1
ATOM 5124 C CA . GLU A 1 665 ? 319.853 273.746 275.624 1.00 72.87 665 GLU A CA 1
ATOM 5125 C C . GLU A 1 665 ? 318.627 274.628 275.817 1.00 72.11 665 GLU A C 1
ATOM 5126 O O . GLU A 1 665 ? 318.341 275.042 276.945 1.00 76.06 665 GLU A O 1
ATOM 5132 N N . PRO A 1 666 ? 317.886 274.939 274.759 1.00 68.96 666 PRO A N 1
ATOM 5133 C CA . PRO A 1 666 ? 316.790 275.900 274.883 1.00 67.27 666 PRO A CA 1
ATOM 5134 C C . PRO A 1 666 ? 315.615 275.337 275.666 1.00 72.05 666 PRO A C 1
ATOM 5135 O O . PRO A 1 666 ? 315.437 274.125 275.802 1.00 71.58 666 PRO A O 1
ATOM 5139 N N . ASP A 1 667 ? 314.807 276.254 276.189 1.00 70.65 667 ASP A N 1
ATOM 5140 C CA . ASP A 1 667 ? 313.557 275.904 276.848 1.00 67.27 667 ASP A CA 1
ATOM 5141 C C . ASP A 1 667 ? 312.514 275.558 275.788 1.00 68.29 667 ASP A C 1
ATOM 5142 O O . ASP A 1 667 ? 312.809 275.478 274.594 1.00 76.90 667 ASP A O 1
ATOM 5147 N N . TYR A 1 668 ? 311.275 275.342 276.214 1.00 60.34 668 TYR A N 1
ATOM 5148 C CA . TYR A 1 668 ? 310.195 275.012 275.300 1.00 56.30 668 TYR A CA 1
ATOM 5149 C C . TYR A 1 668 ? 308.920 275.706 275.751 1.00 60.35 668 TYR A C 1
ATOM 5150 O O . TYR A 1 668 ? 308.722 275.963 276.940 1.00 66.16 668 TYR A O 1
ATOM 5159 N N . LEU A 1 669 ? 308.057 276.012 274.785 1.00 58.44 669 LEU A N 1
ATOM 5160 C CA . LEU A 1 669 ? 306.769 276.636 275.071 1.00 52.83 669 LEU A CA 1
ATOM 5161 C C . LEU A 1 669 ? 305.810 276.265 273.952 1.00 54.78 669 LEU A C 1
ATOM 5162 O O . LEU A 1 669 ? 305.954 276.751 272.828 1.00 62.66 669 LEU A O 1
ATOM 5167 N N . GLY A 1 670 ? 304.839 275.412 274.256 1.00 55.96 670 GLY A N 1
ATOM 5168 C CA . GLY A 1 670 ? 303.832 275.051 273.281 1.00 49.38 670 GLY A CA 1
ATOM 5169 C C . GLY A 1 670 ? 302.552 275.834 273.467 1.00 55.08 670 GLY A C 1
ATOM 5170 O O . GLY A 1 670 ? 301.864 275.673 274.477 1.00 64.23 670 GLY A O 1
ATOM 5171 N N . VAL A 1 671 ? 302.220 276.686 272.503 1.00 57.86 671 VAL A N 1
ATOM 5172 C CA . VAL A 1 671 ? 301.007 277.494 272.537 1.00 50.66 671 VAL A CA 1
ATOM 5173 C C . VAL A 1 671 ? 299.984 276.863 271.606 1.00 52.15 671 VAL A C 1
ATOM 5174 O O . VAL A 1 671 ? 300.312 276.488 270.475 1.00 61.11 671 VAL A O 1
ATOM 5178 N N . ASP A 1 672 ? 298.746 276.737 272.079 1.00 49.49 672 ASP A N 1
ATOM 5179 C CA . ASP A 1 672 ? 297.677 276.102 271.309 1.00 52.94 672 ASP A CA 1
ATOM 5180 C C . ASP A 1 672 ? 296.400 276.912 271.517 1.00 57.05 672 ASP A C 1
ATOM 5181 O O . ASP A 1 672 ? 295.735 276.777 272.546 1.00 63.21 672 ASP A O 1
ATOM 5186 N N . ILE A 1 673 ? 296.058 277.739 270.533 1.00 54.49 673 ILE A N 1
ATOM 5187 C CA . ILE A 1 673 ? 294.928 278.656 270.609 1.00 49.54 673 ILE A CA 1
ATOM 5188 C C . ILE A 1 673 ? 293.845 278.188 269.650 1.00 47.66 673 ILE A C 1
ATOM 5189 O O . ILE A 1 673 ? 294.139 277.767 268.527 1.00 57.92 673 ILE A O 1
ATOM 5194 N N . LEU A 1 674 ? 292.594 278.249 270.098 1.00 44.33 674 LEU A N 1
ATOM 5195 C CA . LEU A 1 674 ? 291.458 277.837 269.285 1.00 45.79 674 LEU A CA 1
ATOM 5196 C C . LEU A 1 674 ? 290.356 278.880 269.373 1.00 54.00 674 LEU A C 1
ATOM 5197 O O . LEU A 1 674 ? 290.015 279.332 270.468 1.00 59.37 674 LEU A O 1
ATOM 5202 N N . ILE A 1 675 ? 289.807 279.259 268.222 1.00 53.55 675 ILE A N 1
ATOM 5203 C CA . ILE A 1 675 ? 288.628 280.114 268.129 1.00 53.33 675 ILE A CA 1
ATOM 5204 C C . ILE A 1 675 ? 287.552 279.291 267.433 1.00 61.10 675 ILE A C 1
ATOM 5205 O O . ILE A 1 675 ? 287.682 278.976 266.244 1.00 69.41 675 ILE A O 1
ATOM 5210 N N . GLU A 1 676 ? 286.496 278.933 268.166 1.00 57.95 676 GLU A N 1
ATOM 5211 C CA . GLU A 1 676 ? 285.557 277.927 267.670 1.00 65.34 676 GLU A CA 1
ATOM 5212 C C . GLU A 1 676 ? 284.735 278.438 266.492 1.00 70.31 676 GLU A C 1
ATOM 5213 O O . GLU A 1 676 ? 284.613 277.760 265.467 1.00 77.31 676 GLU A O 1
ATOM 5219 N N . GLY A 1 677 ? 284.142 279.620 266.628 1.00 65.49 677 GLY A N 1
ATOM 5220 C CA . GLY A 1 677 ? 283.409 280.231 265.542 1.00 55.62 677 GLY A CA 1
ATOM 5221 C C . GLY A 1 677 ? 283.617 281.728 265.597 1.00 62.39 677 GLY A C 1
ATOM 5222 O O . GLY A 1 677 ? 284.187 282.246 266.555 1.00 72.66 677 GLY A O 1
ATOM 5223 N N . SER A 1 678 ? 283.161 282.421 264.561 1.00 53.59 678 SER A N 1
ATOM 5224 C CA . SER A 1 678 ? 283.376 283.858 264.577 1.00 53.49 678 SER A CA 1
ATOM 5225 C C . SER A 1 678 ? 282.439 284.552 263.606 1.00 56.50 678 SER A C 1
ATOM 5226 O O . SER A 1 678 ? 282.098 284.016 262.550 1.00 60.05 678 SER A O 1
ATOM 5229 N N . ASP A 1 679 ? 282.033 285.757 263.991 1.00 54.28 679 ASP A N 1
ATOM 5230 C CA . ASP A 1 679 ? 281.278 286.673 263.144 1.00 55.32 679 ASP A CA 1
ATOM 5231 C C . ASP A 1 679 ? 282.061 287.981 263.161 1.00 56.74 679 ASP A C 1
ATOM 5232 O O . ASP A 1 679 ? 281.926 288.780 264.091 1.00 64.30 679 ASP A O 1
ATOM 5237 N N . VAL A 1 680 ? 282.883 288.190 262.145 1.00 49.59 680 VAL A N 1
ATOM 5238 C CA . VAL A 1 680 ? 283.855 289.275 262.122 1.00 51.67 680 VAL A CA 1
ATOM 5239 C C . VAL A 1 680 ? 283.322 290.416 261.271 1.00 53.91 680 VAL A C 1
ATOM 5240 O O . VAL A 1 680 ? 282.675 290.192 260.244 1.00 56.05 680 VAL A O 1
ATOM 5244 N N . LYS A 1 681 ? 283.572 291.646 261.715 1.00 60.79 681 LYS A N 1
ATOM 5245 C CA . LYS A 1 681 ? 283.402 292.836 260.885 1.00 60.58 681 LYS A CA 1
ATOM 5246 C C . LYS A 1 681 ? 284.777 293.176 260.323 1.00 61.74 681 LYS A C 1
ATOM 5247 O O . LYS A 1 681 ? 285.494 294.033 260.835 1.00 66.41 681 LYS A O 1
ATOM 5253 N N . PHE A 1 682 ? 285.153 292.475 259.258 1.00 59.14 682 PHE A N 1
ATOM 5254 C CA . PHE A 1 682 ? 286.513 292.586 258.756 1.00 63.23 682 PHE A CA 1
ATOM 5255 C C . PHE A 1 682 ? 286.782 293.969 258.188 1.00 66.63 682 PHE A C 1
ATOM 5256 O O . PHE A 1 682 ? 285.930 294.575 257.535 1.00 63.62 682 PHE A O 1
ATOM 5264 N N . THR A 1 683 ? 287.992 294.453 258.437 1.00 71.81 683 THR A N 1
ATOM 5265 C CA . THR A 1 683 ? 288.484 295.701 257.879 1.00 73.83 683 THR A CA 1
ATOM 5266 C C . THR A 1 683 ? 289.999 295.670 258.000 1.00 71.01 683 THR A C 1
ATOM 5267 O O . THR A 1 683 ? 290.567 294.790 258.648 1.00 74.77 683 THR A O 1
ATOM 5271 N N . GLY A 1 684 ? 290.652 296.638 257.360 1.00 68.71 684 GLY A N 1
ATOM 5272 C CA . GLY A 1 684 ? 292.098 296.712 257.450 1.00 69.60 684 GLY A CA 1
ATOM 5273 C C . GLY A 1 684 ? 292.606 296.926 258.857 1.00 69.03 684 GLY A C 1
ATOM 5274 O O . GLY A 1 684 ? 293.787 296.684 259.124 1.00 76.64 684 GLY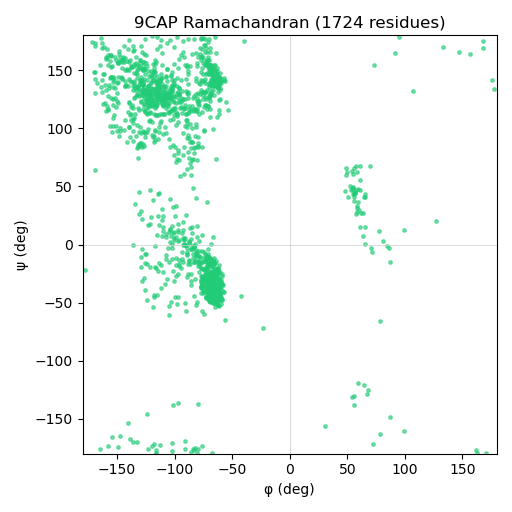 A O 1
ATOM 5275 N N . LEU A 1 685 ? 291.742 297.379 259.766 1.00 66.94 685 LEU A N 1
ATOM 5276 C CA . LEU A 1 685 ? 292.161 297.594 261.145 1.00 66.29 685 LEU A CA 1
ATOM 5277 C C . LEU A 1 685 ? 292.451 296.285 261.860 1.00 66.96 685 LEU A C 1
ATOM 5278 O O . LEU A 1 685 ? 293.289 296.251 262.764 1.00 75.05 685 LEU A O 1
ATOM 5283 N N . LEU A 1 686 ? 291.774 295.202 261.481 1.00 62.60 686 LEU A N 1
ATOM 5284 C CA . LEU A 1 686 ? 292.064 293.913 262.097 1.00 61.57 686 LEU A CA 1
ATOM 5285 C C . LEU A 1 686 ? 293.497 293.484 261.813 1.00 68.45 686 LEU A C 1
ATOM 5286 O O . LEU A 1 686 ? 294.182 292.952 262.693 1.00 76.37 686 LEU A O 1
ATOM 5291 N N . VAL A 1 687 ? 293.968 293.707 260.586 1.00 71.14 687 VAL A N 1
ATOM 5292 C CA . VAL A 1 687 ? 295.364 293.434 260.259 1.00 71.84 687 VAL A CA 1
ATOM 5293 C C . VAL A 1 687 ? 296.285 294.355 261.047 1.00 74.16 687 VAL A C 1
ATOM 5294 O O . VAL A 1 687 ? 297.319 293.924 261.570 1.00 78.28 687 VAL A O 1
ATOM 5298 N N . LYS A 1 688 ? 295.925 295.636 261.145 1.00 72.14 688 LYS A N 1
ATOM 5299 C CA . LYS A 1 688 ? 296.764 296.598 261.852 1.00 70.12 688 LYS A CA 1
ATOM 5300 C C . LYS A 1 688 ? 296.905 296.234 263.324 1.00 74.99 688 LYS A C 1
ATOM 5301 O O . LYS A 1 688 ? 297.998 296.323 263.892 1.00 81.02 688 LYS A O 1
ATOM 5307 N N . LEU A 1 689 ? 295.808 295.822 263.960 1.00 72.77 689 LEU A N 1
ATOM 5308 C CA . LEU A 1 689 ? 295.851 295.490 265.379 1.00 66.35 689 LEU A CA 1
ATOM 5309 C C . LEU A 1 689 ? 296.632 294.211 265.641 1.00 69.06 689 LEU A C 1
ATOM 5310 O O . LEU A 1 689 ? 297.283 294.090 266.683 1.00 71.89 689 LEU A O 1
ATOM 5315 N N . LEU A 1 690 ? 296.566 293.240 264.730 1.00 73.30 690 LEU A N 1
ATOM 5316 C CA . LEU A 1 690 ? 297.363 292.029 264.890 1.00 70.50 690 LEU A CA 1
ATOM 5317 C C . LEU A 1 690 ? 298.852 292.334 264.804 1.00 71.68 690 LEU A C 1
ATOM 5318 O O . LEU A 1 690 ? 299.655 291.754 265.542 1.00 79.08 690 LEU A O 1
ATOM 5323 N N . PHE A 1 691 ? 299.241 293.234 263.901 1.00 72.22 691 PHE A N 1
ATOM 5324 C CA . PHE A 1 691 ? 300.638 293.644 263.824 1.00 72.27 691 PHE A CA 1
ATOM 5325 C C . PHE A 1 691 ? 301.083 294.334 265.105 1.00 74.70 691 PHE A C 1
ATOM 5326 O O . PHE A 1 691 ? 302.186 294.084 265.601 1.00 77.54 691 PHE A O 1
ATOM 5334 N N . GLU A 1 692 ? 300.241 295.213 265.652 1.00 74.07 692 GLU A N 1
ATOM 5335 C CA . GLU A 1 692 ? 300.604 295.900 266.885 1.00 67.33 692 GLU A CA 1
ATOM 5336 C C . GLU A 1 692 ? 300.599 294.953 268.075 1.00 65.76 692 GLU A C 1
ATOM 5337 O O . GLU A 1 692 ? 301.352 295.162 269.031 1.00 72.01 692 GLU A O 1
ATOM 5343 N N . LEU A 1 693 ? 299.757 293.921 268.045 1.00 66.74 693 LEU A N 1
ATOM 5344 C CA . LEU A 1 693 ? 299.783 292.918 269.102 1.00 66.13 693 LEU A CA 1
ATOM 5345 C C . LEU A 1 693 ? 301.126 292.205 269.141 1.00 66.00 693 LEU A C 1
ATOM 5346 O O . LEU A 1 693 ? 301.705 292.002 270.213 1.00 70.54 693 LEU A O 1
ATOM 5351 N N . LYS A 1 694 ? 301.639 291.816 267.972 1.00 64.99 694 LYS A N 1
ATOM 5352 C CA . LYS A 1 694 ? 302.934 291.150 267.921 1.00 62.79 694 LYS A CA 1
ATOM 5353 C C . LYS A 1 694 ? 304.053 292.079 268.367 1.00 64.80 694 LYS A C 1
ATOM 5354 O O . LYS A 1 694 ? 304.941 291.672 269.120 1.00 70.80 694 LYS A O 1
ATOM 5360 N N . ASN A 1 695 ? 304.029 293.331 267.913 1.00 62.43 695 ASN A N 1
ATOM 5361 C CA . ASN A 1 695 ? 305.096 294.260 268.263 1.00 58.66 695 ASN A CA 1
ATOM 5362 C C . ASN A 1 695 ? 305.099 294.571 269.753 1.00 65.85 695 ASN A C 1
ATOM 5363 O O . ASN A 1 695 ? 306.166 294.673 270.368 1.00 72.17 695 ASN A O 1
ATOM 5368 N N . ASN A 1 696 ? 303.921 294.723 270.351 1.00 67.08 696 ASN A N 1
ATOM 5369 C CA . ASN A 1 696 ? 303.816 295.190 271.725 1.00 59.70 696 ASN A CA 1
ATOM 5370 C C . ASN A 1 696 ? 303.863 294.074 272.756 1.00 59.49 696 ASN A C 1
ATOM 5371 O O . ASN A 1 696 ? 304.089 294.356 273.936 1.00 62.47 696 ASN A O 1
ATOM 5376 N N . TYR A 1 697 ? 303.653 292.826 272.354 1.00 63.10 697 TYR A N 1
ATOM 5377 C CA . TYR A 1 697 ? 303.601 291.721 273.300 1.00 64.38 697 TYR A CA 1
ATOM 5378 C C . TYR A 1 697 ? 304.541 290.575 272.969 1.00 67.86 697 TYR A C 1
ATOM 5379 O O . TYR A 1 697 ? 304.986 289.885 273.887 1.00 70.82 697 TYR A O 1
ATOM 5388 N N . PHE A 1 698 ? 304.856 290.349 271.696 1.00 63.95 698 PHE A N 1
ATOM 5389 C CA . PHE A 1 698 ? 305.742 289.261 271.303 1.00 65.71 698 PHE A CA 1
ATOM 5390 C C . PHE A 1 698 ? 306.855 289.767 270.397 1.00 72.82 698 PHE A C 1
ATOM 5391 O O . PHE A 1 698 ? 307.364 289.024 269.555 1.00 87.91 698 PHE A O 1
ATOM 5399 N N . GLY A 1 699 ? 307.244 291.027 270.557 1.00 67.52 699 GLY A N 1
ATOM 5400 C CA . GLY A 1 699 ? 308.223 291.625 269.676 1.00 67.48 699 GLY A CA 1
ATOM 5401 C C . GLY A 1 699 ? 309.204 292.526 270.390 1.00 68.77 699 GLY A C 1
ATOM 5402 O O . GLY A 1 699 ? 309.461 292.356 271.584 1.00 67.23 699 GLY A O 1
ATOM 5403 N N . TRP A 1 700 ? 309.757 293.495 269.665 1.00 67.82 700 TRP A N 1
ATOM 5404 C CA . TRP A 1 700 ? 310.791 294.357 270.219 1.00 68.56 700 TRP A CA 1
ATOM 5405 C C . TRP A 1 700 ? 310.243 295.421 271.155 1.00 71.98 700 TRP A C 1
ATOM 5406 O O . TRP A 1 700 ? 311.003 295.961 271.963 1.00 78.76 700 TRP A O 1
ATOM 5417 N N . TYR A 1 701 ? 308.953 295.732 271.070 1.00 67.95 701 TYR A N 1
ATOM 5418 C CA . TYR A 1 701 ? 308.367 296.872 271.770 1.00 62.82 701 TYR A CA 1
ATOM 5419 C C . TYR A 1 701 ? 307.565 296.448 272.990 1.00 66.01 701 TYR A C 1
ATOM 5420 O O . TYR A 1 701 ? 306.508 297.011 273.273 1.00 68.79 701 TYR A O 1
ATOM 5429 N N . ASP A 1 702 ? 308.055 295.455 273.733 1.00 71.12 702 ASP A N 1
ATOM 5430 C CA . ASP A 1 702 ? 307.337 294.943 274.893 1.00 71.61 702 ASP A CA 1
ATOM 5431 C C . ASP A 1 702 ? 307.221 295.961 276.019 1.00 79.29 702 ASP A C 1
ATOM 5432 O O . ASP A 1 702 ? 306.387 295.782 276.911 1.00 83.87 702 ASP A O 1
ATOM 5437 N N . SER A 1 703 ? 308.029 297.015 276.005 1.00 78.48 703 SER A N 1
ATOM 5438 C CA . SER A 1 703 ? 308.050 297.994 277.082 1.00 73.47 703 SER A CA 1
ATOM 5439 C C . SER A 1 703 ? 307.308 299.254 276.657 1.00 74.62 703 SER A C 1
ATOM 5440 O O . SER A 1 703 ? 307.520 299.764 275.553 1.00 78.93 703 SER A O 1
ATOM 5443 N N . MET A 1 704 ? 306.439 299.746 277.535 1.00 74.80 704 MET A N 1
ATOM 5444 C CA . MET A 1 704 ? 305.702 300.970 277.271 1.00 70.75 704 MET A CA 1
ATOM 5445 C C . MET A 1 704 ? 306.626 302.180 277.329 1.00 73.34 704 MET A C 1
ATOM 5446 O O . MET A 1 704 ? 307.670 302.170 277.984 1.00 80.16 704 MET A O 1
ATOM 5451 N N . THR A 1 705 ? 306.222 303.239 276.634 1.00 72.17 705 THR A N 1
ATOM 5452 C CA . THR A 1 705 ? 306.951 304.501 276.655 1.00 74.57 705 THR A CA 1
ATOM 5453 C C . THR A 1 705 ? 305.945 305.634 276.746 1.00 75.15 705 THR A C 1
ATOM 5454 O O . THR A 1 705 ? 305.110 305.794 275.852 1.00 78.99 705 THR A O 1
ATOM 5458 N N . SER A 1 706 ? 306.019 306.410 277.821 1.00 77.95 706 SER A N 1
ATOM 5459 C CA . SER A 1 706 ? 305.146 307.563 277.967 1.00 79.41 706 SER A CA 1
ATOM 5460 C C . SER A 1 706 ? 305.468 308.608 276.907 1.00 82.76 706 SER A C 1
ATOM 5461 O O . SER A 1 706 ? 306.610 308.746 276.464 1.00 92.50 706 SER A O 1
ATOM 5464 N N . VAL A 1 707 ? 304.436 309.353 276.501 1.00 79.23 707 VAL A N 1
ATOM 5465 C CA . VAL A 1 707 ? 304.589 310.340 275.434 1.00 86.07 707 VAL A CA 1
ATOM 5466 C C . VAL A 1 707 ? 305.189 311.648 275.915 1.00 97.60 707 VAL A C 1
ATOM 5467 O O . VAL A 1 707 ? 305.271 312.601 275.131 1.00 100.01 707 VAL A O 1
ATOM 5471 N N . ASP A 1 708 ? 305.618 311.728 277.174 1.00 101.73 708 ASP A N 1
ATOM 5472 C CA . ASP A 1 708 ? 306.120 312.969 277.741 1.00 106.48 708 ASP A CA 1
ATOM 5473 C C . ASP A 1 708 ? 307.583 312.908 278.156 1.00 110.14 708 ASP A C 1
ATOM 5474 O O . ASP A 1 708 ? 308.118 313.920 278.620 1.00 118.92 708 ASP A O 1
ATOM 5479 N N . ASP A 1 709 ? 308.251 311.763 278.001 1.00 107.53 709 ASP A N 1
ATOM 5480 C CA . ASP A 1 709 ? 309.595 311.605 278.537 1.00 120.54 709 ASP A CA 1
ATOM 5481 C C . ASP A 1 709 ? 310.684 311.458 277.486 1.00 124.81 709 ASP A C 1
ATOM 5482 O O . ASP A 1 709 ? 311.860 311.626 277.821 1.00 121.92 709 ASP A O 1
ATOM 5487 N N . GLU A 1 710 ? 310.333 311.157 276.235 1.00 126.07 710 GLU A N 1
ATOM 5488 C CA . GLU A 1 710 ? 311.327 310.791 275.223 1.00 136.32 710 GLU A CA 1
ATOM 5489 C C . GLU A 1 710 ? 311.930 312.052 274.599 1.00 140.64 710 GLU A C 1
ATOM 5490 O O . GLU A 1 710 ? 311.649 312.430 273.460 1.00 135.62 710 GLU A O 1
ATOM 5496 N N . LYS A 1 711 ? 312.788 312.710 275.381 1.00 140.85 711 LYS A N 1
ATOM 5497 C CA . LYS A 1 711 ? 313.511 313.907 274.946 1.00 141.41 711 LYS A CA 1
ATOM 5498 C C . LYS A 1 711 ? 314.986 313.731 275.296 1.00 143.74 711 LYS A C 1
ATOM 5499 O O . LYS A 1 711 ? 315.437 314.179 276.353 1.00 143.82 711 LYS A O 1
ATOM 5505 N N . ILE A 1 712 ? 315.737 313.082 274.409 1.00 145.45 712 ILE A N 1
ATOM 5506 C CA . ILE A 1 712 ? 317.181 312.933 274.559 1.00 141.91 712 ILE A CA 1
ATOM 5507 C C . ILE A 1 712 ? 317.830 313.220 273.214 1.00 143.54 712 ILE A C 1
ATOM 5508 O O . ILE A 1 712 ? 317.470 312.608 272.203 1.00 141.01 712 ILE A O 1
ATOM 5513 N N . ASP A 1 713 ? 318.790 314.143 273.201 1.00 145.27 713 ASP A N 1
ATOM 5514 C CA . ASP A 1 713 ? 319.473 314.534 271.975 1.00 145.49 713 ASP A CA 1
ATOM 5515 C C . ASP A 1 713 ? 320.912 314.054 271.894 1.00 138.35 713 ASP A C 1
ATOM 5516 O O . ASP A 1 713 ? 321.383 313.747 270.798 1.00 136.35 713 ASP A O 1
ATOM 5521 N N . ASP A 1 714 ? 321.618 313.982 273.014 1.00 134.57 714 ASP A N 1
ATOM 5522 C CA . ASP A 1 714 ? 323.000 313.525 273.003 1.00 133.82 714 ASP A CA 1
ATOM 5523 C C . ASP A 1 714 ? 323.031 312.004 272.921 1.00 131.14 714 ASP A C 1
ATOM 5524 O O . ASP A 1 714 ? 322.485 311.338 273.806 1.00 130.55 714 ASP A O 1
ATOM 5529 N N . PRO A 1 715 ? 323.638 311.419 271.886 1.00 123.51 715 PRO A N 1
ATOM 5530 C CA . PRO A 1 715 ? 323.688 309.950 271.808 1.00 117.86 715 PRO A CA 1
ATOM 5531 C C . PRO A 1 715 ? 324.445 309.301 272.953 1.00 118.47 715 PRO A C 1
ATOM 5532 O O . PRO A 1 715 ? 324.188 308.132 273.263 1.00 114.04 715 PRO A O 1
ATOM 5536 N N . ILE A 1 716 ? 325.373 310.017 273.590 1.00 118.32 716 ILE A N 1
ATOM 5537 C CA . ILE A 1 716 ? 326.125 309.439 274.701 1.00 117.05 716 ILE A CA 1
ATOM 5538 C C . ILE A 1 716 ? 325.194 309.113 275.862 1.00 117.47 716 ILE A C 1
ATOM 5539 O O . ILE A 1 716 ? 325.225 308.008 276.416 1.00 116.39 716 ILE A O 1
ATOM 5544 N N . LYS A 1 717 ? 324.347 310.071 276.249 1.00 121.28 717 LYS A N 1
ATOM 5545 C CA . LYS A 1 717 ? 323.416 309.819 277.344 1.00 121.59 717 LYS A CA 1
ATOM 5546 C C . LYS A 1 717 ? 322.259 308.932 276.903 1.00 119.83 717 LYS A C 1
ATOM 5547 O O . LYS A 1 717 ? 321.673 308.227 277.732 1.00 117.19 717 LYS A O 1
ATOM 5553 N N . LEU A 1 718 ? 321.908 308.961 275.616 1.00 118.02 718 LEU A N 1
ATOM 5554 C CA . LEU A 1 718 ? 320.912 308.026 275.105 1.00 113.15 718 LEU A CA 1
ATOM 5555 C C . LEU A 1 718 ? 321.398 306.592 275.248 1.00 109.03 718 LEU A C 1
ATOM 5556 O O . LEU A 1 718 ? 320.647 305.706 275.672 1.00 109.34 718 LEU A O 1
ATOM 5561 N N . LYS A 1 719 ? 322.661 306.345 274.898 1.00 107.35 719 LYS A N 1
ATOM 5562 C CA . LYS A 1 719 ? 323.230 305.015 275.067 1.00 106.82 719 LYS A CA 1
ATOM 5563 C C . LYS A 1 719 ? 323.394 304.662 276.537 1.00 111.00 719 LYS A C 1
ATOM 5564 O O . LYS A 1 719 ? 323.249 303.494 276.911 1.00 112.65 719 LYS A O 1
ATOM 5570 N N . ALA A 1 720 ? 323.703 305.649 277.379 1.00 112.46 720 ALA A N 1
ATOM 5571 C CA . ALA A 1 720 ? 323.844 305.385 278.807 1.00 108.32 720 ALA A CA 1
ATOM 5572 C C . ALA A 1 720 ? 322.530 304.902 279.404 1.00 108.85 720 ALA A C 1
ATOM 5573 O O . ALA A 1 720 ? 322.502 303.935 280.172 1.00 112.93 720 ALA A O 1
ATOM 5575 N N . SER A 1 721 ? 321.425 305.564 279.056 1.00 108.75 721 SER A N 1
ATOM 5576 C CA . SER A 1 721 ? 320.120 305.129 279.541 1.00 109.87 721 SER A CA 1
ATOM 5577 C C . SER A 1 721 ? 319.752 303.762 278.980 1.00 110.86 721 SER A C 1
ATOM 5578 O O . SER A 1 721 ? 319.181 302.925 279.687 1.00 114.29 721 SER A O 1
ATOM 5581 N N . PHE A 1 722 ? 320.068 303.523 277.706 1.00 108.21 722 PHE A N 1
ATOM 5582 C CA . PHE A 1 722 ? 319.808 302.219 277.106 1.00 105.01 722 PHE A CA 1
ATOM 5583 C C . PHE A 1 722 ? 320.608 301.126 277.802 1.00 111.60 722 PHE A C 1
ATOM 5584 O O . PHE A 1 722 ? 320.102 300.022 278.028 1.00 114.66 722 PHE A O 1
ATOM 5592 N N . ASP A 1 723 ? 321.863 301.417 278.146 1.00 113.52 723 ASP A N 1
ATOM 5593 C CA . ASP A 1 723 ? 322.690 300.442 278.848 1.00 118.26 723 ASP A CA 1
ATOM 5594 C C . ASP A 1 723 ? 322.142 300.154 280.240 1.00 120.54 723 ASP A C 1
ATOM 5595 O O . ASP A 1 723 ? 322.164 299.005 280.695 1.00 125.43 723 ASP A O 1
ATOM 5600 N N . LYS A 1 724 ? 321.649 301.183 280.933 1.00 118.19 724 LYS A N 1
ATOM 5601 C CA . LYS A 1 724 ? 321.145 300.987 282.289 1.00 118.62 724 LYS A CA 1
ATOM 5602 C C . LYS A 1 724 ? 319.938 300.058 282.308 1.00 120.50 724 LYS A C 1
ATOM 5603 O O . LYS A 1 724 ? 319.834 299.185 283.178 1.00 123.33 724 LYS A O 1
ATOM 5609 N N . THR A 1 725 ? 319.012 300.231 281.364 1.00 119.36 725 THR A N 1
ATOM 5610 C CA . THR A 1 725 ? 317.844 299.357 281.315 1.00 116.86 725 THR A CA 1
ATOM 5611 C C . THR A 1 725 ? 318.242 297.922 280.995 1.00 117.05 725 THR A C 1
ATOM 5612 O O . THR A 1 725 ? 317.675 296.977 281.554 1.00 113.57 725 THR A O 1
ATOM 5616 N N . ASN A 1 726 ? 319.213 297.739 280.100 1.00 119.77 726 ASN A N 1
ATOM 5617 C CA . ASN A 1 726 ? 319.673 296.408 279.705 1.00 120.63 726 ASN A CA 1
ATOM 5618 C C . ASN A 1 726 ? 320.961 296.099 280.462 1.00 123.71 726 ASN A C 1
ATOM 5619 O O . ASN A 1 726 ? 322.072 296.278 279.964 1.00 120.99 726 ASN A O 1
ATOM 5624 N N . ALA A 1 727 ? 320.796 295.615 281.693 1.00 125.70 727 ALA A N 1
ATOM 5625 C CA . ALA A 1 727 ? 321.929 295.287 282.560 1.00 126.01 727 ALA A CA 1
ATOM 5626 C C . ALA A 1 727 ? 322.420 293.873 282.247 1.00 124.96 727 ALA A C 1
ATOM 5627 O O . ALA A 1 727 ? 322.224 292.919 283.002 1.00 120.42 727 ALA A O 1
ATOM 5629 N N . ASN A 1 728 ? 323.077 293.757 281.092 1.00 125.41 728 ASN A N 1
ATOM 5630 C CA . ASN A 1 728 ? 323.575 292.460 280.647 1.00 123.11 728 ASN A CA 1
ATOM 5631 C C . ASN A 1 728 ? 324.657 291.928 281.578 1.00 123.01 728 ASN A C 1
ATOM 5632 O O . ASN A 1 728 ? 324.703 290.725 281.861 1.00 119.46 728 ASN A O 1
ATOM 5637 N N . GLY A 1 729 ? 325.534 292.806 282.068 1.00 128.27 729 GLY A N 1
ATOM 5638 C CA . GLY A 1 729 ? 326.642 292.367 282.897 1.00 127.26 729 GLY A CA 1
ATOM 5639 C C . GLY A 1 729 ? 326.239 291.893 284.277 1.00 125.28 729 GLY A C 1
ATOM 5640 O O . GLY A 1 729 ? 327.031 291.220 284.944 1.00 122.29 729 GLY A O 1
ATOM 5641 N N . MET A 1 730 ? 325.029 292.223 284.718 1.00 122.66 730 MET A N 1
ATOM 5642 C CA . MET A 1 730 ? 324.548 291.841 286.038 1.00 123.75 730 MET A CA 1
ATOM 5643 C C . MET A 1 730 ? 323.807 290.511 286.036 1.00 120.66 730 MET A C 1
ATOM 5644 O O . MET A 1 730 ? 323.267 290.117 287.074 1.00 116.71 730 MET A O 1
ATOM 5649 N N . LYS A 1 731 ? 323.771 289.812 284.905 1.00 115.94 731 LYS A N 1
ATOM 5650 C CA . LYS A 1 731 ? 322.998 288.589 284.789 1.00 100.94 731 LYS A CA 1
ATOM 5651 C C . LYS A 1 731 ? 323.890 287.427 284.371 1.00 97.31 731 LYS A C 1
ATOM 5652 O O . LYS A 1 731 ? 324.876 287.621 283.654 1.00 98.21 731 LYS A O 1
ATOM 5658 N N . PRO A 1 732 ? 323.571 286.210 284.801 1.00 90.45 732 PRO A N 1
ATOM 5659 C CA . PRO A 1 732 ? 324.335 285.043 284.354 1.00 84.20 732 PRO A CA 1
ATOM 5660 C C . PRO A 1 732 ? 324.035 284.716 282.900 1.00 84.15 732 PRO A C 1
ATOM 5661 O O . PRO A 1 732 ? 323.080 285.212 282.300 1.00 85.45 732 PRO A O 1
ATOM 5665 N N . VAL A 1 733 ? 324.887 283.865 282.325 1.00 81.08 733 VAL A N 1
ATOM 5666 C CA . VAL A 1 733 ? 324.706 283.468 280.932 1.00 79.82 733 VAL A CA 1
ATOM 5667 C C . VAL A 1 733 ? 323.418 282.678 280.760 1.00 79.56 733 VAL A C 1
ATOM 5668 O O . VAL A 1 733 ? 322.734 282.805 279.737 1.00 81.51 733 VAL A O 1
ATOM 5672 N N . GLU A 1 734 ? 323.051 281.868 281.753 1.00 77.78 734 GLU A N 1
ATOM 5673 C CA . GLU A 1 734 ? 321.847 281.056 281.659 1.00 71.18 734 GLU A CA 1
ATOM 5674 C C . GLU A 1 734 ? 320.572 281.878 281.754 1.00 69.54 734 GLU A C 1
ATOM 5675 O O . GLU A 1 734 ? 319.490 281.338 281.501 1.00 74.01 734 GLU A O 1
ATOM 5681 N N . TYR A 1 735 ? 320.669 283.158 282.115 1.00 72.42 735 TYR A N 1
ATOM 5682 C CA . TYR A 1 735 ? 319.501 284.027 282.067 1.00 75.17 735 TYR A CA 1
ATOM 5683 C C . TYR A 1 735 ? 319.023 284.239 280.639 1.00 76.74 735 TYR A C 1
ATOM 5684 O O . TYR A 1 735 ? 317.816 284.350 280.399 1.00 81.83 735 TYR A O 1
ATOM 5693 N N . PHE A 1 736 ? 319.947 284.299 279.681 1.00 75.36 736 PHE A N 1
ATOM 5694 C CA . PHE A 1 736 ? 319.615 284.516 278.280 1.00 73.45 736 PHE A CA 1
ATOM 5695 C C . PHE A 1 736 ? 319.383 283.217 277.526 1.00 71.18 736 PHE A C 1
ATOM 5696 O O . PHE A 1 736 ? 319.576 283.173 276.305 1.00 70.91 736 PHE A O 1
ATOM 5704 N N . ARG A 1 737 ? 318.989 282.153 278.218 1.00 64.67 737 ARG A N 1
ATOM 5705 C CA . ARG A 1 737 ? 318.698 280.897 277.546 1.00 65.62 737 ARG A CA 1
ATOM 5706 C C . ARG A 1 737 ? 317.543 281.080 276.572 1.00 71.04 737 ARG A C 1
ATOM 5707 O O . ARG A 1 737 ? 316.502 281.640 276.924 1.00 73.39 737 ARG A O 1
ATOM 5715 N N . THR A 1 738 ? 317.730 280.609 275.344 1.00 72.30 738 THR A N 1
ATOM 5716 C CA . THR A 1 738 ? 316.686 280.716 274.341 1.00 64.92 738 THR A CA 1
ATOM 5717 C C . THR A 1 738 ? 315.555 279.741 274.655 1.00 65.97 738 THR A C 1
ATOM 5718 O O . THR A 1 738 ? 315.666 278.874 275.525 1.00 71.26 738 THR A O 1
ATOM 5722 N N . MET A 1 739 ? 314.446 279.897 273.939 1.00 63.71 739 MET A N 1
ATOM 5723 C CA . MET A 1 739 ? 313.271 279.061 274.152 1.00 63.08 739 MET A CA 1
ATOM 5724 C C . MET A 1 739 ? 312.656 278.716 272.807 1.00 63.39 739 MET A C 1
ATOM 5725 O O . MET A 1 739 ? 312.304 279.614 272.038 1.00 69.17 739 MET A O 1
ATOM 5730 N N . ASN A 1 740 ? 312.540 277.424 272.522 1.00 62.14 740 ASN A N 1
ATOM 5731 C CA . ASN A 1 740 ? 311.789 276.983 271.356 1.00 62.35 740 ASN A CA 1
ATOM 5732 C C . ASN A 1 740 ? 310.301 277.127 271.633 1.00 60.94 740 ASN A C 1
ATOM 5733 O O . ASN A 1 740 ? 309.813 276.693 272.678 1.00 64.32 740 ASN A O 1
ATOM 5738 N N . VAL A 1 741 ? 309.572 277.732 270.702 1.00 60.23 741 VAL A N 1
ATOM 5739 C CA . VAL A 1 741 ? 308.144 277.958 270.873 1.00 59.78 741 VAL A CA 1
ATOM 5740 C C . VAL A 1 741 ? 307.409 277.405 269.661 1.00 55.58 741 VAL A C 1
ATOM 5741 O O . VAL A 1 741 ? 307.795 277.672 268.519 1.00 57.01 741 VAL A O 1
ATOM 5745 N N . ASP A 1 742 ? 306.366 276.616 269.913 1.00 53.50 742 ASP A N 1
ATOM 5746 C CA . ASP A 1 742 ? 305.523 276.030 268.872 1.00 54.65 742 ASP A CA 1
ATOM 5747 C C . ASP A 1 742 ? 304.115 276.587 269.039 1.00 56.42 742 ASP A C 1
ATOM 5748 O O . ASP A 1 742 ? 303.344 276.097 269.867 1.00 65.22 742 ASP A O 1
ATOM 5753 N N . VAL A 1 743 ? 303.777 277.597 268.251 1.00 54.31 743 VAL A N 1
ATOM 5754 C CA . VAL A 1 743 ? 302.460 278.220 268.292 1.00 51.62 743 VAL A CA 1
ATOM 5755 C C . VAL A 1 743 ? 301.546 277.508 267.309 1.00 53.89 743 VAL A C 1
ATOM 5756 O O . VAL A 1 743 ? 301.976 277.094 266.228 1.00 61.57 743 VAL A O 1
ATOM 5760 N N . THR A 1 744 ? 300.279 277.352 267.687 1.00 55.40 744 THR A N 1
ATOM 5761 C CA . THR A 1 744 ? 299.266 276.767 266.809 1.00 55.18 744 THR A CA 1
ATOM 5762 C C . THR A 1 744 ? 297.949 277.488 267.072 1.00 54.38 744 THR A C 1
ATOM 5763 O O . THR A 1 744 ? 297.239 277.161 268.025 1.00 61.89 744 THR A O 1
ATOM 5767 N N . VAL A 1 745 ? 297.627 278.460 266.226 1.00 51.72 745 VAL A N 1
ATOM 5768 C CA . VAL A 1 745 ? 296.378 279.206 266.309 1.00 47.74 745 VAL A CA 1
ATOM 5769 C C . VAL A 1 745 ? 295.436 278.676 265.242 1.00 46.35 745 VAL A C 1
ATOM 5770 O O . VAL A 1 745 ? 295.792 278.630 264.062 1.00 57.76 745 VAL A O 1
ATOM 5774 N N . ARG A 1 746 ? 294.239 278.271 265.650 1.00 46.09 746 ARG A N 1
ATOM 5775 C CA . ARG A 1 746 ? 293.252 277.720 264.729 1.00 44.42 746 ARG A CA 1
ATOM 5776 C C . ARG A 1 746 ? 291.957 278.502 264.872 1.00 55.00 746 ARG A C 1
ATOM 5777 O O . ARG A 1 746 ? 291.324 278.467 265.930 1.00 61.64 746 ARG A O 1
ATOM 5785 N N . VAL A 1 747 ? 291.566 279.199 263.810 1.00 52.22 747 VAL A N 1
ATOM 5786 C CA . VAL A 1 747 ? 290.337 279.983 263.771 1.00 46.27 747 VAL A CA 1
ATOM 5787 C C . VAL A 1 747 ? 289.362 279.256 262.860 1.00 50.64 747 VAL A C 1
ATOM 5788 O O . VAL A 1 747 ? 289.676 278.990 261.695 1.00 59.59 747 VAL A O 1
ATOM 5792 N N . CYS A 1 748 ? 288.180 278.941 263.378 1.00 55.27 748 CYS A N 1
ATOM 5793 C CA . CYS A 1 748 ? 287.254 278.040 262.709 1.00 58.17 748 CYS A CA 1
ATOM 5794 C C . CYS A 1 748 ? 285.949 278.750 262.383 1.00 55.77 748 CYS A C 1
ATOM 5795 O O . CYS A 1 748 ? 285.463 279.566 263.169 1.00 61.47 748 CYS A O 1
ATOM 5798 N N . ASN A 1 749 ? 285.395 278.431 261.213 1.00 52.48 749 ASN A N 1
ATOM 5799 C CA . ASN A 1 749 ? 284.065 278.873 260.796 1.00 52.73 749 ASN A CA 1
ATOM 5800 C C . ASN A 1 749 ? 283.933 280.392 260.882 1.00 52.58 749 ASN A C 1
ATOM 5801 O O . ASN A 1 749 ? 283.123 280.935 261.634 1.00 61.80 749 ASN A O 1
ATOM 5806 N N . VAL A 1 750 ? 284.743 281.074 260.083 1.00 49.89 750 VAL A N 1
ATOM 5807 C CA . VAL A 1 750 ? 284.812 282.530 260.104 1.00 50.37 750 VAL A CA 1
ATOM 5808 C C . VAL A 1 750 ? 283.877 283.092 259.043 1.00 50.94 750 VAL A C 1
ATOM 5809 O O . VAL A 1 750 ? 284.057 282.842 257.848 1.00 55.24 750 VAL A O 1
ATOM 5813 N N . ARG A 1 751 ? 282.884 283.858 259.480 1.00 48.80 751 ARG A N 1
ATOM 5814 C CA . ARG A 1 751 ? 282.022 284.633 258.598 1.00 48.97 751 ARG A CA 1
ATOM 5815 C C . ARG A 1 751 ? 282.374 286.101 258.795 1.00 52.67 751 ARG A C 1
ATOM 5816 O O . ARG A 1 751 ? 282.123 286.664 259.864 1.00 59.36 751 ARG A O 1
ATOM 5824 N N . ALA A 1 752 ? 282.952 286.718 257.770 1.00 48.86 752 ALA A N 1
ATOM 5825 C CA . ALA A 1 752 ? 283.466 288.075 257.861 1.00 48.28 752 ALA A CA 1
ATOM 5826 C C . ALA A 1 752 ? 282.641 289.018 256.996 1.00 54.10 752 ALA A C 1
ATOM 5827 O O . ALA A 1 752 ? 282.216 288.658 255.897 1.00 56.65 752 ALA A O 1
ATOM 5829 N N . GLU A 1 753 ? 282.418 290.224 257.506 1.00 58.96 753 GLU A N 1
ATOM 5830 C CA . GLU A 1 753 ? 281.715 291.278 256.788 1.00 55.27 753 GLU A CA 1
ATOM 5831 C C . GLU A 1 753 ? 282.745 292.230 256.201 1.00 56.50 753 GLU A C 1
ATOM 5832 O O . GLU A 1 753 ? 283.499 292.866 256.943 1.00 61.58 753 GLU A O 1
ATOM 5838 N N . MET A 1 754 ? 282.778 292.329 254.879 1.00 54.32 754 MET A N 1
ATOM 5839 C CA . MET A 1 754 ? 283.696 293.242 254.207 1.00 58.43 754 MET A CA 1
ATOM 5840 C C . MET A 1 754 ? 283.064 294.626 254.230 1.00 60.74 754 MET A C 1
ATOM 5841 O O . MET A 1 754 ? 282.410 295.054 253.279 1.00 61.80 754 MET A O 1
ATOM 5846 N N . LEU A 1 755 ? 283.261 295.330 255.342 1.00 60.78 755 LEU A N 1
ATOM 5847 C CA . LEU A 1 755 ? 282.618 296.620 255.544 1.00 55.17 755 LEU A CA 1
ATOM 5848 C C . LEU A 1 755 ? 283.038 297.615 254.473 1.00 60.46 755 LEU A C 1
ATOM 5849 O O . LEU A 1 755 ? 284.218 297.739 254.138 1.00 67.51 755 LEU A O 1
ATOM 5854 N N . LEU A 1 756 ? 282.053 298.326 253.935 1.00 58.09 756 LEU A N 1
ATOM 5855 C CA . LEU A 1 756 ? 282.289 299.393 252.978 1.00 53.81 756 LEU A CA 1
ATOM 5856 C C . LEU A 1 756 ? 281.189 300.429 253.151 1.00 59.59 756 LEU A C 1
ATOM 5857 O O . LEU A 1 756 ? 280.365 300.342 254.062 1.00 68.60 756 LEU A O 1
ATOM 5862 N N . TYR A 1 757 ? 281.184 301.422 252.269 1.00 60.80 757 TYR A N 1
ATOM 5863 C CA . TYR A 1 757 ? 280.126 302.427 252.249 1.00 55.21 757 TYR A CA 1
ATOM 5864 C C . TYR A 1 757 ? 279.014 301.891 251.360 1.00 59.94 757 TYR A C 1
ATOM 5865 O O . TYR A 1 757 ? 279.034 302.052 250.141 1.00 64.23 757 TYR A O 1
ATOM 5874 N N . SER A 1 758 ? 278.037 301.240 251.980 1.00 58.83 758 SER A N 1
ATOM 5875 C CA . SER A 1 758 ? 276.988 300.580 251.220 1.00 65.71 758 SER A CA 1
ATOM 5876 C C . SER A 1 758 ? 276.162 301.613 250.457 1.00 69.86 758 SER A C 1
ATOM 5877 O O . SER A 1 758 ? 275.862 302.686 250.991 1.00 67.54 758 SER A O 1
ATOM 5880 N N . PRO A 1 759 ? 275.756 301.312 249.219 1.00 71.49 759 PRO A N 1
ATOM 5881 C CA . PRO A 1 759 ? 275.198 302.349 248.340 1.00 71.28 759 PRO A CA 1
ATOM 5882 C C . PRO A 1 759 ? 273.854 302.888 248.795 1.00 77.80 759 PRO A C 1
ATOM 5883 O O . PRO A 1 759 ? 273.321 302.483 249.831 1.00 84.18 759 PRO A O 1
ATOM 5887 N N . ALA A 1 760 ? 273.304 303.813 248.016 1.00 77.14 760 ALA A N 1
ATOM 5888 C CA . ALA A 1 760 ? 271.989 304.358 248.305 1.00 81.31 760 ALA A CA 1
ATOM 5889 C C . ALA A 1 760 ? 270.909 303.307 248.081 1.00 85.77 760 ALA A C 1
ATOM 5890 O O . ALA A 1 760 ? 271.075 302.368 247.301 1.00 86.83 760 ALA A O 1
ATOM 5892 N N . ILE A 1 761 ? 269.790 303.477 248.776 1.00 92.58 761 ILE A N 1
ATOM 5893 C CA . ILE A 1 761 ? 268.673 302.543 248.716 1.00 97.21 761 ILE A CA 1
ATOM 5894 C C . ILE A 1 761 ? 267.652 303.058 247.713 1.00 102.50 761 ILE A C 1
ATOM 5895 O O . ILE A 1 761 ? 267.240 304.223 247.774 1.00 102.97 761 ILE A O 1
ATOM 5900 N N . ASP A 1 762 ? 267.246 302.194 246.789 1.00 104.56 762 ASP A N 1
ATOM 5901 C CA . ASP A 1 762 ? 266.154 302.483 245.874 1.00 108.95 762 ASP A CA 1
ATOM 5902 C C . ASP A 1 762 ? 264.864 301.919 246.452 1.00 116.99 762 ASP A C 1
ATOM 5903 O O . ASP A 1 762 ? 264.859 300.835 247.041 1.00 119.65 762 ASP A O 1
ATOM 5908 N N . GLU A 1 763 ? 263.770 302.667 246.288 1.00 120.54 763 GLU A N 1
ATOM 5909 C CA . GLU A 1 763 ? 262.522 302.312 246.956 1.00 126.85 763 GLU A CA 1
ATOM 5910 C C . GLU A 1 763 ? 262.010 300.949 246.510 1.00 123.78 763 GLU A C 1
ATOM 5911 O O . GLU A 1 763 ? 261.566 300.143 247.336 1.00 123.37 763 GLU A O 1
ATOM 5917 N N . GLY A 1 764 ? 262.069 300.667 245.215 1.00 119.19 764 GLY A N 1
ATOM 5918 C CA . GLY A 1 764 ? 261.529 299.426 244.708 1.00 117.00 764 GLY A CA 1
ATOM 5919 C C . GLY A 1 764 ? 262.423 298.218 244.831 1.00 118.90 764 GLY A C 1
ATOM 5920 O O . GLY A 1 764 ? 262.024 297.126 244.417 1.00 116.33 764 GLY A O 1
ATOM 5921 N N . ALA A 1 765 ? 263.616 298.367 245.398 1.00 118.77 765 ALA A N 1
ATOM 5922 C CA . ALA A 1 765 ? 264.594 297.293 245.449 1.00 108.51 765 ALA A CA 1
ATOM 5923 C C . ALA A 1 765 ? 265.063 297.057 246.878 1.00 100.90 765 ALA A C 1
ATOM 5924 O O . ALA A 1 765 ? 265.073 297.969 247.709 1.00 98.42 765 ALA A O 1
ATOM 5926 N N . GLU A 1 766 ? 265.441 295.813 247.151 1.00 98.07 766 GLU A N 1
ATOM 5927 C CA . GLU A 1 766 ? 265.987 295.463 248.452 1.00 97.17 766 GLU A CA 1
ATOM 5928 C C . GLU A 1 766 ? 267.355 296.117 248.637 1.00 95.96 766 GLU A C 1
ATOM 5929 O O . GLU A 1 766 ? 268.163 296.139 247.704 1.00 91.20 766 GLU A O 1
ATOM 5935 N N . PRO A 1 767 ? 267.639 296.667 249.818 1.00 91.67 767 PRO A N 1
ATOM 5936 C CA . PRO A 1 767 ? 268.931 297.331 250.029 1.00 81.34 767 PRO A CA 1
ATOM 5937 C C . PRO A 1 767 ? 270.095 296.367 249.853 1.00 85.78 767 PRO A C 1
ATOM 5938 O O . PRO A 1 767 ? 270.016 295.192 250.216 1.00 87.88 767 PRO A O 1
ATOM 5942 N N . GLU A 1 768 ? 271.187 296.882 249.293 1.00 83.35 768 GLU A N 1
ATOM 5943 C CA . GLU A 1 768 ? 272.374 296.079 249.018 1.00 76.40 768 GLU A CA 1
ATOM 5944 C C . GLU A 1 768 ? 273.240 296.033 250.269 1.00 76.02 768 GLU A C 1
ATOM 5945 O O . GLU A 1 768 ? 273.770 297.059 250.705 1.00 77.23 768 GLU A O 1
ATOM 5951 N N . LYS A 1 769 ? 273.395 294.841 250.837 1.00 73.02 769 LYS A N 1
ATOM 5952 C CA . LYS A 1 769 ? 274.162 294.672 252.057 1.00 65.98 769 LYS A CA 1
ATOM 5953 C C . LYS A 1 769 ? 275.654 294.571 251.753 1.00 64.05 769 LYS A C 1
ATOM 5954 O O . LYS A 1 769 ? 276.092 294.575 250.601 1.00 69.39 769 LYS A O 1
ATOM 5960 N N . VAL A 1 770 ? 276.437 294.489 252.822 1.00 63.80 770 VAL A N 1
ATOM 5961 C CA . VAL A 1 770 ? 277.892 294.382 252.765 1.00 56.17 770 VAL A CA 1
ATOM 5962 C C . VAL A 1 770 ? 278.282 292.961 252.372 1.00 62.39 770 VAL A C 1
ATOM 5963 O O . VAL A 1 770 ? 277.641 291.999 252.819 1.00 67.37 770 VAL A O 1
ATOM 5967 N N . PRO A 1 771 ? 279.305 292.779 251.537 1.00 59.09 771 PRO A N 1
ATOM 5968 C CA . PRO A 1 771 ? 279.707 291.425 251.138 1.00 53.10 771 PRO A CA 1
ATOM 5969 C C . PRO A 1 771 ? 280.193 290.604 252.321 1.00 59.43 771 PRO A C 1
ATOM 5970 O O . PRO A 1 771 ? 280.763 291.126 253.279 1.00 64.84 771 PRO A O 1
ATOM 5974 N N . VAL A 1 772 ? 279.969 289.296 252.240 1.00 56.47 772 VAL A N 1
ATOM 5975 C CA . VAL A 1 772 ? 280.294 288.377 253.323 1.00 49.15 772 VAL A CA 1
ATOM 5976 C C . VAL A 1 772 ? 281.249 287.316 252.797 1.00 51.67 772 VAL A C 1
ATOM 5977 O O . VAL A 1 772 ? 281.005 286.721 251.743 1.00 59.74 772 VAL A O 1
ATOM 5981 N N . VAL A 1 773 ? 282.329 287.078 253.537 1.00 50.38 773 VAL A N 1
ATOM 5982 C CA . VAL A 1 773 ? 283.337 286.080 253.199 1.00 50.36 773 VAL A CA 1
ATOM 5983 C C . VAL A 1 773 ? 283.225 284.936 254.195 1.00 47.29 773 VAL A C 1
ATOM 5984 O O . VAL A 1 773 ? 283.168 285.165 255.407 1.00 53.06 773 VAL A O 1
ATOM 5988 N N . PHE A 1 774 ? 283.183 283.709 253.686 1.00 43.47 774 PHE A N 1
ATOM 5989 C CA . PHE A 1 774 ? 283.028 282.517 254.512 1.00 45.71 774 PHE A CA 1
ATOM 5990 C C . PHE A 1 774 ? 284.286 281.669 254.384 1.00 52.13 774 PHE A C 1
ATOM 5991 O O . PHE A 1 774 ? 284.545 281.094 253.324 1.00 59.28 774 PHE A O 1
ATOM 5999 N N . VAL A 1 775 ? 285.058 281.585 255.462 1.00 56.98 775 VAL A N 1
ATOM 6000 C CA . VAL A 1 775 ? 286.256 280.756 255.525 1.00 54.37 775 VAL A CA 1
ATOM 6001 C C . VAL A 1 775 ? 286.015 279.662 256.552 1.00 56.91 775 VAL A C 1
ATOM 6002 O O . VAL A 1 775 ? 285.641 279.949 257.693 1.00 62.49 775 VAL A O 1
ATOM 6006 N N . GLU A 1 776 ? 286.225 278.412 256.151 1.00 56.75 776 GLU A N 1
ATOM 6007 C CA . GLU A 1 776 ? 285.945 277.308 257.059 1.00 55.22 776 GLU A CA 1
ATOM 6008 C C . GLU A 1 776 ? 287.004 277.163 258.143 1.00 51.14 776 GLU A C 1
ATOM 6009 O O . GLU A 1 776 ? 286.688 276.709 259.247 1.00 50.12 776 GLU A O 1
ATOM 6015 N N . GLU A 1 777 ? 288.251 277.541 257.863 1.00 58.13 777 GLU A N 1
ATOM 6016 C CA . GLU A 1 777 ? 289.319 277.361 258.836 1.00 54.16 777 GLU A CA 1
ATOM 6017 C C . GLU A 1 777 ? 290.551 278.137 258.401 1.00 51.78 777 GLU A C 1
ATOM 6018 O O . GLU A 1 777 ? 290.891 278.155 257.219 1.00 58.26 777 GLU A O 1
ATOM 6024 N N . VAL A 1 778 ? 291.211 278.770 259.366 1.00 51.21 778 VAL A N 1
ATOM 6025 C CA . VAL A 1 778 ? 292.512 279.399 259.179 1.00 45.64 778 VAL A CA 1
ATOM 6026 C C . VAL A 1 778 ? 293.434 278.864 260.264 1.00 50.93 778 VAL A C 1
ATOM 6027 O O . VAL A 1 778 ? 293.192 279.094 261.453 1.00 56.51 778 VAL A O 1
ATOM 6031 N N . ALA A 1 779 ? 294.486 278.161 259.861 1.00 53.35 779 ALA A N 1
ATOM 6032 C CA . ALA A 1 779 ? 295.429 277.551 260.787 1.00 49.43 779 ALA A CA 1
ATOM 6033 C C . ALA A 1 779 ? 296.779 278.241 260.667 1.00 49.36 779 ALA A C 1
ATOM 6034 O O . ALA A 1 779 ? 297.303 278.398 259.563 1.00 57.18 779 ALA A O 1
ATOM 6036 N N . VAL A 1 780 ? 297.334 278.652 261.801 1.00 48.03 780 VAL A N 1
ATOM 6037 C CA . VAL A 1 780 ? 298.627 279.321 261.862 1.00 49.72 780 VAL A CA 1
ATOM 6038 C C . VAL A 1 780 ? 299.548 278.490 262.739 1.00 55.50 780 VAL A C 1
ATOM 6039 O O . VAL A 1 780 ? 299.178 278.121 263.858 1.00 65.59 780 VAL A O 1
ATOM 6043 N N . GLU A 1 781 ? 300.738 278.189 262.232 1.00 53.09 781 GLU A N 1
ATOM 6044 C CA . GLU A 1 781 ? 301.739 277.438 262.975 1.00 50.69 781 GLU A CA 1
ATOM 6045 C C . GLU A 1 781 ? 303.067 278.168 262.896 1.00 49.64 781 GLU A C 1
ATOM 6046 O O . GLU A 1 781 ? 303.528 278.502 261.803 1.00 60.15 781 GLU A O 1
ATOM 6052 N N . VAL A 1 782 ? 303.681 278.409 264.049 1.00 51.04 782 VAL A N 1
ATOM 6053 C CA . VAL A 1 782 ? 305.002 279.017 264.131 1.00 48.92 782 VAL A CA 1
ATOM 6054 C C . VAL A 1 782 ? 305.906 278.059 264.888 1.00 51.35 782 VAL A C 1
ATOM 6055 O O . VAL A 1 782 ? 305.632 277.727 266.046 1.00 57.90 782 VAL A O 1
ATOM 6059 N N . LYS A 1 783 ? 306.977 277.614 264.241 1.00 50.72 783 LYS A N 1
ATOM 6060 C CA . LYS A 1 783 ? 307.956 276.722 264.854 1.00 52.04 783 LYS A CA 1
ATOM 6061 C C . LYS A 1 783 ? 309.273 277.481 264.949 1.00 56.24 783 LYS A C 1
ATOM 6062 O O . LYS A 1 783 ? 310.091 277.448 264.028 1.00 61.47 783 LYS A O 1
ATOM 6068 N N . LYS A 1 784 ? 309.477 278.164 266.068 1.00 53.86 784 LYS A N 1
ATOM 6069 C CA . LYS A 1 784 ? 310.674 278.959 266.294 1.00 55.46 784 LYS A CA 1
ATOM 6070 C C . LYS A 1 784 ? 311.674 278.130 267.089 1.00 59.12 784 LYS A C 1
ATOM 6071 O O . LYS A 1 784 ? 311.350 277.627 268.169 1.00 64.10 784 LYS A O 1
ATOM 6077 N N . THR A 1 785 ? 312.875 277.986 266.550 1.00 57.95 785 THR A N 1
ATOM 6078 C CA . THR A 1 785 ? 313.980 277.306 267.202 1.00 57.39 785 THR A CA 1
ATOM 6079 C C . THR A 1 785 ? 315.115 278.306 267.402 1.00 60.33 785 THR A C 1
ATOM 6080 O O . THR A 1 785 ? 314.952 279.509 267.188 1.00 65.42 785 THR A O 1
ATOM 6084 N N . LYS A 1 786 ? 316.271 277.797 267.827 1.00 60.44 786 LYS A N 1
ATOM 6085 C CA . LYS A 1 786 ? 317.383 278.676 268.169 1.00 61.21 786 LYS A CA 1
ATOM 6086 C C . LYS A 1 786 ? 317.851 279.485 266.968 1.00 60.17 786 LYS A C 1
ATOM 6087 O O . LYS A 1 786 ? 318.141 280.680 267.092 1.00 60.48 786 LYS A O 1
ATOM 6093 N N . THR A 1 787 ? 317.927 278.857 265.796 1.00 59.00 787 THR A N 1
ATOM 6094 C CA . THR A 1 787 ? 318.531 279.481 264.629 1.00 55.69 787 THR A CA 1
ATOM 6095 C C . THR A 1 787 ? 317.538 279.901 263.556 1.00 58.94 787 THR A C 1
ATOM 6096 O O . THR A 1 787 ? 317.940 280.583 262.611 1.00 59.35 787 THR A O 1
ATOM 6100 N N . GLN A 1 788 ? 316.270 279.518 263.659 1.00 60.23 788 GLN A N 1
ATOM 6101 C CA . GLN A 1 788 ? 315.330 279.836 262.595 1.00 50.30 788 GLN A CA 1
ATOM 6102 C C . GLN A 1 788 ? 313.912 279.808 263.137 1.00 54.88 788 GLN A C 1
ATOM 6103 O O . GLN A 1 788 ? 313.645 279.252 264.203 1.00 61.46 788 GLN A O 1
ATOM 6109 N N . ALA A 1 789 ? 313.005 280.413 262.376 1.00 56.56 789 ALA A N 1
ATOM 6110 C CA . ALA A 1 789 ? 311.581 280.390 262.669 1.00 48.92 789 ALA A CA 1
ATOM 6111 C C . ALA A 1 789 ? 310.822 280.025 261.405 1.00 49.30 789 ALA A C 1
ATOM 6112 O O . ALA A 1 789 ? 311.129 280.527 260.322 1.00 51.21 789 ALA A O 1
ATOM 6114 N N . LEU A 1 790 ? 309.833 279.148 261.545 1.00 53.24 790 LEU A N 1
ATOM 6115 C CA . LEU A 1 790 ? 309.021 278.684 260.423 1.00 47.64 790 LEU A CA 1
ATOM 6116 C C . LEU A 1 790 ? 307.580 279.119 260.660 1.00 49.03 790 LEU A C 1
ATOM 6117 O O . LEU A 1 790 ? 306.838 278.456 261.390 1.00 57.96 790 LEU A O 1
ATOM 6122 N N . ILE A 1 791 ? 307.187 280.224 260.046 1.00 48.26 791 ILE A N 1
ATOM 6123 C CA . ILE A 1 791 ? 305.811 280.701 260.088 1.00 47.11 791 ILE A CA 1
ATOM 6124 C C . ILE A 1 791 ? 305.046 280.062 258.941 1.00 48.78 791 ILE A C 1
ATOM 6125 O O . ILE A 1 791 ? 305.559 279.947 257.824 1.00 52.12 791 ILE A O 1
ATOM 6130 N N . GLN A 1 792 ? 303.820 279.629 259.215 1.00 49.01 792 GLN A N 1
ATOM 6131 C CA . GLN A 1 792 ? 303.025 278.924 258.218 1.00 46.38 792 GLN A CA 1
ATOM 6132 C C . GLN A 1 792 ? 301.551 279.195 258.466 1.00 50.99 792 GLN A C 1
ATOM 6133 O O . GLN A 1 792 ? 301.050 278.921 259.558 1.00 59.32 792 GLN A O 1
ATOM 6139 N N . VAL A 1 793 ? 300.860 279.721 257.459 1.00 50.20 793 VAL A N 1
ATOM 6140 C CA . VAL A 1 793 ? 299.430 279.995 257.536 1.00 47.92 793 VAL A CA 1
ATOM 6141 C C . VAL A 1 793 ? 298.729 279.193 256.451 1.00 45.87 793 VAL A C 1
ATOM 6142 O O . VAL A 1 793 ? 299.084 279.291 255.273 1.00 52.58 793 VAL A O 1
ATOM 6146 N N . GLY A 1 794 ? 297.741 278.402 256.848 1.00 46.23 794 GLY A N 1
ATOM 6147 C CA . GLY A 1 794 ? 296.952 277.644 255.904 1.00 50.52 794 GLY A CA 1
ATOM 6148 C C . GLY A 1 794 ? 295.491 278.031 255.952 1.00 54.82 794 GLY A C 1
ATOM 6149 O O . GLY A 1 794 ? 294.915 278.156 257.033 1.00 61.49 794 GLY A O 1
ATOM 6150 N N . VAL A 1 795 ? 294.879 278.227 254.789 1.00 48.29 795 VAL A N 1
ATOM 6151 C CA . VAL A 1 795 ? 293.495 278.666 254.683 1.00 43.35 795 VAL A CA 1
ATOM 6152 C C . VAL A 1 795 ? 292.731 277.656 253.841 1.00 50.12 795 VAL A C 1
ATOM 6153 O O . VAL A 1 795 ? 293.202 277.245 252.776 1.00 58.96 795 VAL A O 1
ATOM 6157 N N . SER A 1 796 ? 291.563 277.255 254.324 1.00 45.88 796 SER A N 1
ATOM 6158 C CA . SER A 1 796 ? 290.674 276.337 253.626 1.00 55.86 796 SER A CA 1
ATOM 6159 C C . SER A 1 796 ? 290.007 277.065 252.462 1.00 60.51 796 SER A C 1
ATOM 6160 O O . SER A 1 796 ? 290.246 278.265 252.279 1.00 60.32 796 SER A O 1
ATOM 6163 N N . PRO A 1 797 ? 289.194 276.394 251.642 1.00 56.35 797 PRO A N 1
ATOM 6164 C CA . PRO A 1 797 ? 288.442 277.122 250.614 1.00 54.79 797 PRO A CA 1
ATOM 6165 C C . PRO A 1 797 ? 287.589 278.224 251.227 1.00 57.39 797 PRO A C 1
ATOM 6166 O O . PRO A 1 797 ? 287.006 278.060 252.298 1.00 63.30 797 PRO A O 1
ATOM 6170 N N . ALA A 1 798 ? 287.535 279.361 250.538 1.00 53.65 798 ALA A N 1
ATOM 6171 C CA . ALA A 1 798 ? 286.854 280.548 251.032 1.00 51.68 798 ALA A CA 1
ATOM 6172 C C . ALA A 1 798 ? 285.884 281.059 249.981 1.00 50.48 798 ALA A C 1
ATOM 6173 O O . ALA A 1 798 ? 286.243 281.178 248.807 1.00 56.14 798 ALA A O 1
ATOM 6175 N N . CYS A 1 799 ? 284.663 281.362 250.406 1.00 49.90 799 CYS A N 1
ATOM 6176 C CA . CYS A 1 799 ? 283.644 281.935 249.543 1.00 44.98 799 CYS A CA 1
ATOM 6177 C C . CYS A 1 799 ? 283.545 283.435 249.775 1.00 52.77 799 CYS A C 1
ATOM 6178 O O . CYS A 1 799 ? 284.119 283.986 250.714 1.00 63.15 799 CYS A O 1
ATOM 6181 N N . ALA A 1 800 ? 282.791 284.096 248.900 1.00 51.37 800 ALA A N 1
ATOM 6182 C CA . ALA A 1 800 ? 282.514 285.523 249.045 1.00 44.17 800 ALA A CA 1
ATOM 6183 C C . ALA A 1 800 ? 281.187 285.793 248.346 1.00 50.31 800 ALA A C 1
ATOM 6184 O O . ALA A 1 800 ? 281.141 285.882 247.118 1.00 59.42 800 ALA A O 1
ATOM 6186 N N . TYR A 1 801 ? 280.122 285.920 249.130 1.00 49.08 801 TYR A N 1
ATOM 6187 C CA . TYR A 1 801 ? 278.797 286.198 248.598 1.00 47.35 801 TYR A CA 1
ATOM 6188 C C . TYR A 1 801 ? 278.588 287.704 248.555 1.00 48.56 801 TYR A C 1
ATOM 6189 O O . TYR A 1 801 ? 278.590 288.365 249.597 1.00 50.88 801 TYR A O 1
ATOM 6198 N N . LEU A 1 802 ? 278.411 288.241 247.355 1.00 52.03 802 LEU A N 1
ATOM 6199 C CA . LEU A 1 802 ? 278.165 289.662 247.161 1.00 57.89 802 LEU A CA 1
ATOM 6200 C C . LEU A 1 802 ? 276.682 289.873 246.902 1.00 61.13 802 LEU A C 1
ATOM 6201 O O . LEU A 1 802 ? 276.087 289.178 246.073 1.00 61.74 802 LEU A O 1
ATOM 6206 N N . ASP A 1 803 ? 276.090 290.823 247.617 1.00 65.08 803 ASP A N 1
ATOM 6207 C CA . ASP A 1 803 ? 274.648 291.003 247.574 1.00 65.48 803 ASP A CA 1
ATOM 6208 C C . ASP A 1 803 ? 274.202 291.515 246.211 1.00 68.30 803 ASP A C 1
ATOM 6209 O O . ASP A 1 803 ? 274.934 292.220 245.514 1.00 74.48 803 ASP A O 1
ATOM 6214 N N . LYS A 1 804 ? 272.981 291.145 245.835 1.00 66.44 804 LYS A N 1
ATOM 6215 C CA . LYS A 1 804 ? 272.416 291.607 244.577 1.00 69.13 804 LYS A CA 1
ATOM 6216 C C . LYS A 1 804 ? 272.249 293.120 244.592 1.00 75.26 804 LYS A C 1
ATOM 6217 O O . LYS A 1 8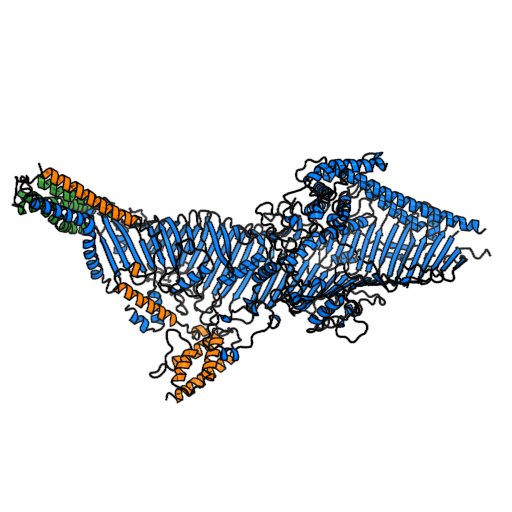04 ? 271.801 293.704 245.582 1.00 79.45 804 LYS A O 1
ATOM 6223 N N . SER A 1 805 ? 272.616 293.756 243.486 1.00 74.78 805 SER A N 1
ATOM 6224 C CA . SER A 1 805 ? 272.507 295.199 243.379 1.00 85.69 805 SER A CA 1
ATOM 6225 C C . SER A 1 805 ? 271.081 295.610 243.030 1.00 94.35 805 SER A C 1
ATOM 6226 O O . SER A 1 805 ? 270.258 294.800 242.596 1.00 96.51 805 SER A O 1
ATOM 6229 N N . SER A 1 806 ? 270.795 296.898 243.225 1.00 96.91 806 SER A N 1
ATOM 6230 C CA . SER A 1 806 ? 269.486 297.434 242.874 1.00 100.28 806 SER A CA 1
ATOM 6231 C C . SER A 1 806 ? 269.241 297.433 241.372 1.00 101.06 806 SER A C 1
ATOM 6232 O O . SER A 1 806 ? 268.082 297.414 240.948 1.00 102.85 806 SER A O 1
ATOM 6235 N N . GLN A 1 807 ? 270.301 297.451 240.559 1.00 101.62 807 GLN A N 1
ATOM 6236 C CA . GLN A 1 807 ? 270.118 297.416 239.112 1.00 102.79 807 GLN A CA 1
ATOM 6237 C C . GLN A 1 807 ? 269.513 296.095 238.657 1.00 110.15 807 GLN A C 1
ATOM 6238 O O . GLN A 1 807 ? 268.893 296.033 237.590 1.00 112.00 807 GLN A O 1
ATOM 6244 N N . GLY A 1 808 ? 269.681 295.036 239.441 1.00 108.26 808 GLY A N 1
ATOM 6245 C CA . GLY A 1 808 ? 268.955 293.803 239.225 1.00 106.41 808 GLY A CA 1
ATOM 6246 C C . GLY A 1 808 ? 269.684 292.700 238.493 1.00 102.32 808 GLY A C 1
ATOM 6247 O O . GLY A 1 808 ? 269.035 291.731 238.080 1.00 104.50 808 GLY A O 1
ATOM 6248 N N . SER A 1 809 ? 270.999 292.810 238.305 1.00 94.00 809 SER A N 1
ATOM 6249 C CA . SER A 1 809 ? 271.719 291.752 237.605 1.00 92.36 809 SER A CA 1
ATOM 6250 C C . SER A 1 809 ? 271.671 290.441 238.380 1.00 87.88 809 SER A C 1
ATOM 6251 O O . SER A 1 809 ? 271.457 289.373 237.796 1.00 82.88 809 SER A O 1
ATOM 6254 N N . GLY A 1 810 ? 271.857 290.502 239.696 1.00 85.86 810 GLY A N 1
A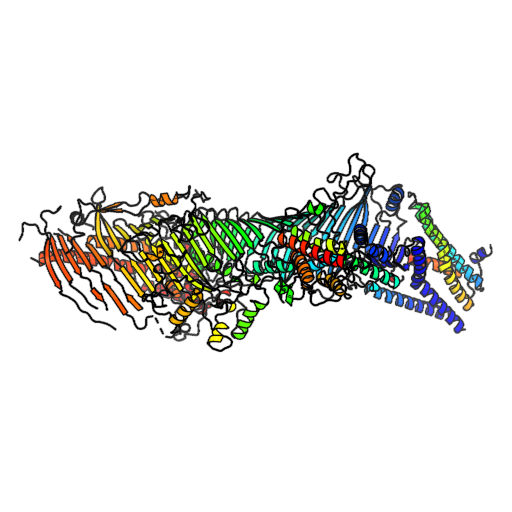TOM 6255 C CA . GLY A 1 810 ? 271.874 289.321 240.524 1.00 75.75 810 GLY A CA 1
ATOM 6256 C C . GLY A 1 810 ? 273.049 289.321 241.479 1.00 73.59 810 GLY A C 1
ATOM 6257 O O . GLY A 1 810 ? 273.957 290.151 241.379 1.00 77.32 810 GLY A O 1
ATOM 6258 N N . PRO A 1 811 ? 273.056 288.388 242.426 1.00 71.55 811 PRO A N 1
ATOM 6259 C CA . PRO A 1 811 ? 274.156 288.325 243.391 1.00 64.90 811 PRO A CA 1
ATOM 6260 C C . PRO A 1 811 ? 275.449 287.869 242.737 1.00 64.45 811 PRO A C 1
ATOM 6261 O O . PRO A 1 811 ? 275.461 287.250 241.672 1.00 74.02 811 PRO A O 1
ATOM 6265 N N . GLY A 1 812 ? 276.555 288.196 243.396 1.00 57.77 812 GLY A N 1
ATOM 6266 C CA . GLY A 1 812 ? 277.859 287.787 242.919 1.00 54.94 812 GLY A CA 1
ATOM 6267 C C . GLY A 1 812 ? 278.512 286.759 243.817 1.00 56.52 812 GLY A C 1
ATOM 6268 O O . GLY A 1 812 ? 278.078 286.552 244.952 1.00 60.23 812 GLY A O 1
ATOM 6269 N N . CYS A 1 813 ? 279.553 286.102 243.317 1.00 58.88 813 CYS A N 1
ATOM 6270 C CA . CYS A 1 813 ? 280.264 285.097 244.090 1.00 57.02 813 CYS A CA 1
ATOM 6271 C C . CYS A 1 813 ? 281.739 285.144 243.728 1.00 50.79 813 CYS A C 1
ATOM 6272 O O . CYS A 1 813 ? 282.093 285.388 242.574 1.00 56.62 813 CYS A O 1
ATOM 6275 N N . ILE A 1 814 ? 282.592 284.928 244.724 1.00 45.22 814 ILE A N 1
ATOM 6276 C CA . ILE A 1 814 ? 284.026 284.779 244.522 1.00 50.42 814 ILE A CA 1
ATOM 6277 C C . ILE A 1 814 ? 284.477 283.540 245.279 1.00 54.06 814 ILE A C 1
ATOM 6278 O O . ILE A 1 814 ? 284.078 283.324 246.426 1.00 62.87 814 ILE A O 1
ATOM 6283 N N . THR A 1 815 ? 285.298 282.722 244.631 1.00 51.39 815 THR A N 1
ATOM 6284 C CA . THR A 1 815 ? 285.719 281.439 245.169 1.00 50.33 815 THR A CA 1
ATOM 6285 C C . THR A 1 815 ? 287.236 281.368 245.175 1.00 51.94 815 THR A C 1
ATOM 6286 O O . THR A 1 815 ? 287.877 281.691 244.172 1.00 60.95 815 THR A O 1
ATOM 6290 N N . LEU A 1 816 ? 287.807 280.960 246.304 1.00 49.96 816 LEU A N 1
ATOM 6291 C CA . LEU A 1 816 ? 289.239 280.723 246.426 1.00 51.35 816 LEU A CA 1
ATOM 6292 C C . LEU A 1 816 ? 289.446 279.291 246.891 1.00 52.64 816 LEU A C 1
ATOM 6293 O O . LEU A 1 816 ? 288.949 278.904 247.952 1.00 58.57 816 LEU A O 1
ATOM 6298 N N . SER A 1 817 ? 290.174 278.503 246.097 1.00 51.32 817 SER A N 1
ATOM 6299 C CA . SER A 1 817 ? 290.350 277.093 246.420 1.00 50.71 817 SER A CA 1
ATOM 6300 C C . SER A 1 817 ? 291.261 276.877 247.619 1.00 52.48 817 SER A C 1
ATOM 6301 O O . SER A 1 817 ? 291.201 275.812 248.241 1.00 58.62 817 SER A O 1
ATOM 6304 N N . GLY A 1 818 ? 292.099 277.848 247.951 1.00 50.87 818 GLY A N 1
ATOM 6305 C CA . GLY A 1 818 ? 292.972 277.722 249.099 1.00 50.30 818 GLY A CA 1
ATOM 6306 C C . GLY A 1 818 ? 294.017 278.809 249.090 1.00 48.31 818 GLY A C 1
ATOM 6307 O O . GLY A 1 818 ? 294.192 279.534 248.110 1.00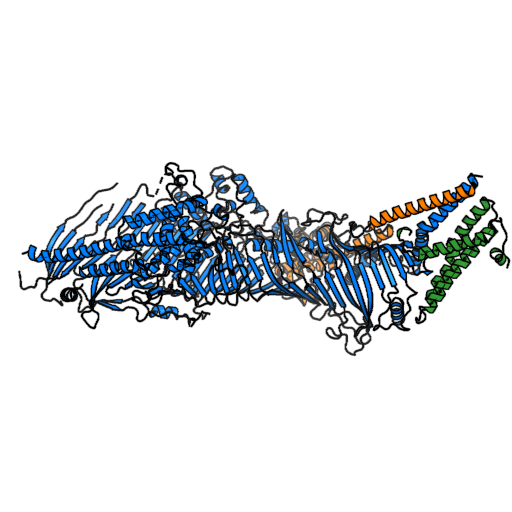 52.20 818 GLY A O 1
ATOM 6308 N N . PHE A 1 819 ? 294.721 278.907 250.213 1.00 45.81 819 PHE A N 1
ATOM 6309 C CA . PHE A 1 819 ? 295.785 279.884 250.377 1.00 43.89 819 PHE A CA 1
ATOM 6310 C C . PHE A 1 819 ? 296.787 279.340 251.379 1.00 50.73 819 PHE A C 1
ATOM 6311 O O . PHE A 1 819 ? 296.403 278.703 252.361 1.00 57.93 819 PHE A O 1
ATOM 6319 N N . GLN A 1 820 ? 298.068 279.589 251.127 1.00 52.32 820 GLN A N 1
ATOM 6320 C CA . GLN A 1 820 ? 299.118 279.175 252.043 1.00 51.81 820 GLN A CA 1
ATOM 6321 C C . GLN A 1 820 ? 300.213 280.227 252.078 1.00 47.76 820 GLN A C 1
ATOM 6322 O O . GLN A 1 820 ? 300.618 280.749 251.039 1.00 53.21 820 GLN A O 1
ATOM 6328 N N . PHE A 1 821 ? 300.688 280.529 253.279 1.00 49.01 821 PHE A N 1
ATOM 6329 C CA . PHE A 1 821 ? 301.821 281.413 253.490 1.00 48.13 821 PHE A CA 1
ATOM 6330 C C . PHE A 1 821 ? 302.909 280.643 254.218 1.00 53.36 821 PHE A C 1
ATOM 6331 O O . PHE A 1 821 ? 302.620 279.853 255.120 1.00 58.95 821 PHE A O 1
ATOM 6339 N N . ARG A 1 822 ? 304.157 280.859 253.814 1.00 49.15 822 ARG A N 1
ATOM 6340 C CA . ARG A 1 822 ? 305.295 280.223 254.464 1.00 50.65 822 ARG A CA 1
ATOM 6341 C C . ARG A 1 822 ? 306.423 281.229 254.582 1.00 49.44 822 ARG A C 1
ATOM 6342 O O . ARG A 1 822 ? 306.880 281.773 253.574 1.00 54.24 822 ARG A O 1
ATOM 6350 N N . GLY A 1 823 ? 306.869 281.471 255.807 1.00 50.94 823 GLY A N 1
ATOM 6351 C CA . GLY A 1 823 ? 307.956 282.392 256.051 1.00 50.60 823 GLY A CA 1
ATOM 6352 C C . GLY A 1 823 ? 309.087 281.738 256.807 1.00 51.22 823 GLY A C 1
ATOM 6353 O O . GLY A 1 823 ? 308.907 281.287 257.940 1.00 57.63 823 GLY A O 1
ATOM 6354 N N . HIS A 1 824 ? 310.256 281.668 256.186 1.00 50.43 824 HIS A N 1
ATOM 6355 C CA . HIS A 1 824 ? 311.448 281.098 256.799 1.00 50.96 824 HIS A CA 1
ATOM 6356 C C . HIS A 1 824 ? 312.351 282.247 257.214 1.00 49.63 824 HIS A C 1
ATOM 6357 O O . HIS A 1 824 ? 312.961 282.902 256.365 1.00 49.26 824 HIS A O 1
ATOM 6364 N N . ALA A 1 825 ? 312.432 282.492 258.516 1.00 52.40 825 ALA A N 1
ATOM 6365 C CA . ALA A 1 825 ? 313.317 283.503 259.072 1.00 51.09 825 ALA A CA 1
ATOM 6366 C C . ALA A 1 825 ? 314.596 282.830 259.542 1.00 52.01 825 ALA A C 1
ATOM 6367 O O . ALA A 1 825 ? 314.545 281.815 260.241 1.00 56.96 825 ALA A O 1
ATOM 6369 N N . MET A 1 826 ? 315.735 283.385 259.146 1.00 55.35 826 MET A N 1
ATOM 6370 C CA . MET A 1 826 ? 317.039 282.842 259.492 1.00 50.72 826 MET A CA 1
ATOM 6371 C C . MET A 1 826 ? 317.699 283.745 260.519 1.00 54.53 826 MET A C 1
ATOM 6372 O O . MET A 1 826 ? 317.780 284.961 260.322 1.00 60.49 826 MET A O 1
ATOM 6377 N N . TYR A 1 827 ? 318.174 283.148 261.605 1.00 55.81 827 TYR A N 1
ATOM 6378 C CA . TYR A 1 827 ? 318.692 283.874 262.750 1.00 54.65 827 TYR A CA 1
ATOM 6379 C C . TYR A 1 827 ? 320.170 283.578 262.948 1.00 57.50 827 TYR A C 1
ATOM 6380 O O . TYR A 1 827 ? 320.688 282.549 262.509 1.00 61.99 827 TYR A O 1
ATOM 6389 N N . SER A 1 828 ? 320.842 284.505 263.621 1.00 58.58 828 SER A N 1
ATOM 6390 C CA . SER A 1 828 ? 322.222 284.323 264.036 1.00 56.89 828 SER A CA 1
ATOM 6391 C C . SER A 1 828 ? 322.466 285.215 265.241 1.00 60.18 828 SER A C 1
ATOM 6392 O O . SER A 1 828 ? 321.711 286.153 265.500 1.00 68.09 828 SER A O 1
ATOM 6395 N N . ALA A 1 829 ? 323.533 284.913 265.976 1.00 51.28 829 ALA A N 1
ATOM 6396 C CA . ALA A 1 829 ? 323.861 285.654 267.186 1.00 55.18 829 ALA A CA 1
ATOM 6397 C C . ALA A 1 829 ? 325.240 286.292 267.114 1.00 64.68 829 ALA A C 1
ATOM 6398 O O . ALA A 1 829 ? 325.793 286.676 268.147 1.00 75.47 829 ALA A O 1
ATOM 6400 N N . LYS A 1 830 ? 325.805 286.421 265.919 1.00 61.41 830 LYS A N 1
ATOM 6401 C CA . LYS A 1 830 ? 327.142 286.976 265.789 1.00 62.54 830 LYS A CA 1
ATOM 6402 C C . LYS A 1 830 ? 327.109 288.485 265.982 1.00 70.05 830 LYS A C 1
ATOM 6403 O O . LYS A 1 830 ? 326.365 289.193 265.298 1.00 73.80 830 LYS A O 1
ATOM 6409 N N . GLU A 1 831 ? 327.926 288.973 266.916 1.00 73.97 831 GLU A N 1
ATOM 6410 C CA . GLU A 1 831 ? 328.024 290.401 267.223 1.00 73.96 831 GLU A CA 1
ATOM 6411 C C . GLU A 1 831 ? 326.667 290.988 267.595 1.00 72.50 831 GLU A C 1
ATOM 6412 O O . GLU A 1 831 ? 326.324 292.101 267.198 1.00 78.90 831 GLU A O 1
ATOM 6418 N N . VAL A 1 832 ? 325.890 290.238 268.371 1.00 68.77 832 VAL A N 1
ATOM 6419 C CA . VAL A 1 832 ? 324.565 290.657 268.808 1.00 66.66 832 VAL A CA 1
ATOM 6420 C C . VAL A 1 832 ? 324.574 290.762 270.324 1.00 67.14 832 VAL A C 1
ATOM 6421 O O . VAL A 1 832 ? 325.034 289.843 271.010 1.00 68.99 832 VAL A O 1
ATOM 6425 N N . ALA A 1 833 ? 324.078 291.884 270.841 1.00 69.17 833 ALA A N 1
ATOM 6426 C CA . ALA A 1 833 ? 323.954 292.050 272.280 1.00 72.21 833 ALA A CA 1
ATOM 6427 C C . ALA A 1 833 ? 323.026 290.986 272.844 1.00 77.04 833 ALA A C 1
ATOM 6428 O O . ALA A 1 833 ? 322.025 290.626 272.224 1.00 79.02 833 ALA A O 1
ATOM 6430 N N . TRP A 1 834 ? 323.367 290.475 274.027 1.00 77.39 834 TRP A N 1
ATOM 6431 C CA . TRP A 1 834 ? 322.641 289.339 274.578 1.00 73.88 834 TRP A CA 1
ATOM 6432 C C . TRP A 1 834 ? 321.201 289.674 274.939 1.00 78.28 834 TRP A C 1
ATOM 6433 O O . TRP A 1 834 ? 320.374 288.761 275.024 1.00 76.30 834 TRP A O 1
ATOM 6444 N N . ASN A 1 835 ? 320.878 290.953 275.153 1.00 83.82 835 ASN A N 1
ATOM 6445 C CA . ASN A 1 835 ? 319.492 291.322 275.426 1.00 83.53 835 ASN A CA 1
ATOM 6446 C C . ASN A 1 835 ? 318.597 291.015 274.232 1.00 80.53 835 ASN A C 1
ATOM 6447 O O . ASN A 1 835 ? 317.468 290.540 274.399 1.00 81.14 835 ASN A O 1
ATOM 6452 N N . MET A 1 836 ? 319.081 291.284 273.018 1.00 76.35 836 MET A N 1
ATOM 6453 C CA . MET A 1 836 ? 318.375 290.848 271.819 1.00 70.67 836 MET A CA 1
ATOM 6454 C C . MET A 1 836 ? 318.663 289.382 271.522 1.00 69.21 836 MET A C 1
ATOM 6455 O O . MET A 1 836 ? 317.742 288.593 271.293 1.00 65.07 836 MET A O 1
ATOM 6460 N N . GLY A 1 837 ? 319.939 289.009 271.515 1.00 71.79 837 GLY A N 1
ATOM 6461 C CA . GLY A 1 837 ? 320.334 287.627 271.343 1.00 69.45 837 GLY A CA 1
ATOM 6462 C C . GLY A 1 837 ? 320.000 287.032 270.001 1.00 67.11 837 GLY A C 1
ATOM 6463 O O . GLY A 1 837 ? 320.048 285.810 269.852 1.00 79.61 837 GLY A O 1
ATOM 6464 N N . LEU A 1 838 ? 319.674 287.859 269.012 1.00 64.43 838 LEU A N 1
ATOM 6465 C CA . LEU A 1 838 ? 319.166 287.352 267.747 1.00 60.46 838 LEU A CA 1
ATOM 6466 C C . LEU A 1 838 ? 319.110 288.450 266.696 1.00 65.48 838 LEU A C 1
ATOM 6467 O O . LEU A 1 838 ? 318.580 289.535 266.951 1.00 74.23 838 LEU A O 1
ATOM 6472 N N . VAL A 1 839 ? 319.653 288.180 265.514 1.00 61.18 839 VAL A N 1
ATOM 6473 C CA . VAL A 1 839 ? 319.511 289.058 264.361 1.00 62.12 839 VAL A CA 1
ATOM 6474 C C . VAL A 1 839 ? 319.048 288.208 263.189 1.00 62.87 839 VAL A C 1
ATOM 6475 O O . VAL A 1 839 ? 319.479 287.061 263.032 1.00 68.37 839 VAL A O 1
ATOM 6479 N N . GLU A 1 840 ? 318.141 288.753 262.392 1.00 62.71 840 GLU A N 1
ATOM 6480 C CA . GLU A 1 840 ? 317.567 288.043 261.258 1.00 58.06 840 GLU A CA 1
ATOM 6481 C C . GLU A 1 840 ? 318.269 288.513 259.991 1.00 61.33 840 GLU A C 1
ATOM 6482 O O . GLU A 1 840 ? 318.104 289.662 259.574 1.00 70.06 840 GLU A O 1
ATOM 6488 N N . TYR A 1 841 ? 319.056 287.627 259.385 1.00 60.68 841 TYR A N 1
ATOM 6489 C CA . TYR A 1 841 ? 319.761 287.941 258.152 1.00 56.27 841 TYR A CA 1
ATOM 6490 C C . TYR A 1 841 ? 319.061 287.410 256.913 1.00 60.08 841 TYR A C 1
ATOM 6491 O O . TYR A 1 841 ? 319.447 287.776 255.799 1.00 70.04 841 TYR A O 1
ATOM 6500 N N . GLY A 1 842 ? 318.060 286.555 257.074 1.00 54.89 842 GLY A N 1
ATOM 6501 C CA . GLY A 1 842 ? 317.318 286.042 255.944 1.00 48.67 842 GLY A CA 1
ATOM 6502 C C . GLY A 1 842 ? 315.839 285.969 256.240 1.00 53.59 842 GLY A C 1
ATOM 6503 O O . GLY A 1 842 ? 315.440 285.639 257.359 1.00 55.98 842 GLY A O 1
ATOM 6504 N N . TRP A 1 843 ? 315.010 286.275 255.247 1.00 57.86 843 TRP A N 1
ATOM 6505 C CA . TRP A 1 843 ? 313.562 286.281 255.435 1.00 57.90 843 TRP A CA 1
ATOM 6506 C C . TRP A 1 843 ? 312.931 285.912 254.097 1.00 52.71 843 TRP A C 1
ATOM 6507 O O . TRP A 1 843 ? 312.776 286.768 253.224 1.00 57.22 843 TRP A O 1
ATOM 6518 N N . ILE A 1 844 ? 312.582 284.639 253.945 1.00 50.71 844 ILE A N 1
ATOM 6519 C CA . ILE A 1 844 ? 311.990 284.120 252.719 1.00 51.78 844 ILE A CA 1
ATOM 6520 C C . ILE A 1 844 ? 310.501 283.928 252.949 1.00 55.41 844 ILE A C 1
ATOM 6521 O O . ILE A 1 844 ? 310.096 283.266 253.910 1.00 62.96 844 ILE A O 1
ATOM 6526 N N . MET A 1 845 ? 309.687 284.493 252.068 1.00 50.72 845 MET A N 1
ATOM 6527 C CA . MET A 1 845 ? 308.243 284.345 252.124 1.00 50.74 845 MET A CA 1
ATOM 6528 C C . MET A 1 845 ? 307.753 283.658 250.860 1.00 51.53 845 MET A C 1
ATOM 6529 O O . MET A 1 845 ? 308.344 283.803 249.788 1.00 58.93 845 MET A O 1
ATOM 6534 N N . GLU A 1 846 ? 306.674 282.894 250.996 1.00 50.37 846 GLU A N 1
ATOM 6535 C CA . GLU A 1 846 ? 306.095 282.164 249.873 1.00 53.72 846 GLU A CA 1
ATOM 6536 C C . GLU A 1 846 ? 304.583 282.184 250.019 1.00 55.74 846 GLU A C 1
ATOM 6537 O O . GLU A 1 846 ? 304.031 281.493 250.879 1.00 61.44 846 GLU A O 1
ATOM 6543 N N . ILE A 1 847 ? 303.919 282.970 249.181 1.00 51.53 847 ILE A N 1
ATOM 6544 C CA . ILE A 1 847 ? 302.466 283.049 249.140 1.00 47.97 847 ILE A CA 1
ATOM 6545 C C . ILE A 1 847 ? 301.981 282.164 248.003 1.00 48.43 847 ILE A C 1
ATOM 6546 O O . ILE A 1 847 ? 302.377 282.352 246.848 1.00 54.03 847 ILE A O 1
ATOM 6551 N N . LEU A 1 848 ? 301.134 281.193 248.327 1.00 46.26 848 LEU A N 1
ATOM 6552 C CA . LEU A 1 848 ? 300.524 280.311 247.341 1.00 48.33 848 LEU A CA 1
ATOM 6553 C C . LEU A 1 848 ? 299.021 280.543 247.365 1.00 50.93 848 LEU A C 1
ATOM 6554 O O . LEU A 1 848 ? 298.351 280.197 248.342 1.00 59.85 848 LEU A O 1
ATOM 6559 N N . VAL A 1 849 ? 298.498 281.126 246.299 1.00 46.75 849 VAL A N 1
ATOM 6560 C CA . VAL A 1 849 ? 297.070 281.361 246.139 1.00 45.03 849 VAL A CA 1
ATOM 6561 C C . VAL A 1 849 ? 296.522 280.319 245.178 1.00 50.99 849 VAL A C 1
ATOM 6562 O O . VAL A 1 849 ? 297.131 280.034 244.141 1.00 57.12 849 VAL A O 1
ATOM 6566 N N . GLY A 1 850 ? 295.379 279.739 245.525 1.00 46.78 850 GLY A N 1
ATOM 6567 C CA . GLY A 1 850 ? 294.797 278.698 244.705 1.00 47.67 850 GLY A CA 1
ATOM 6568 C C . GLY A 1 850 ? 294.060 279.235 243.498 1.00 58.56 850 GLY A C 1
ATOM 6569 O O . GLY A 1 850 ? 294.543 280.148 242.824 1.00 64.40 850 GLY A O 1
ATOM 6570 N N . ASP A 1 851 ? 292.888 278.679 243.215 1.00 60.69 851 ASP A N 1
ATOM 6571 C CA . ASP A 1 851 ? 292.096 279.075 242.060 1.00 57.44 851 ASP A CA 1
ATOM 6572 C C . ASP A 1 851 ? 291.073 280.125 242.466 1.00 56.52 851 ASP A C 1
ATOM 6573 O O . ASP A 1 851 ? 290.285 279.909 243.390 1.00 60.69 851 ASP A O 1
ATOM 6578 N N . ILE A 1 852 ? 291.085 281.254 241.770 1.00 59.12 852 ILE A N 1
ATOM 6579 C CA . ILE A 1 852 ? 290.138 282.338 241.996 1.00 55.73 852 ILE A CA 1
ATOM 6580 C C . ILE A 1 852 ? 289.104 282.284 240.883 1.00 57.78 852 ILE A C 1
ATOM 6581 O O . ILE A 1 852 ? 289.432 282.495 239.713 1.00 64.85 852 ILE A O 1
ATOM 6586 N N . ALA A 1 853 ? 287.855 281.997 241.236 1.00 54.20 853 ALA A N 1
ATOM 6587 C CA . ALA A 1 853 ? 286.757 281.955 240.278 1.00 51.08 853 ALA A CA 1
ATOM 6588 C C . ALA A 1 853 ? 285.645 282.859 240.780 1.00 55.39 853 ALA A C 1
ATOM 6589 O O . ALA A 1 853 ? 285.110 282.638 241.868 1.00 62.18 853 ALA A O 1
ATOM 6591 N N . GLY A 1 854 ? 285.291 283.861 239.991 1.00 55.21 854 GLY A N 1
ATOM 6592 C CA . GLY A 1 854 ? 284.288 284.823 240.403 1.00 52.02 854 GLY A CA 1
ATOM 6593 C C . GLY A 1 854 ? 283.305 285.116 239.292 1.00 55.80 854 GLY A C 1
ATOM 6594 O O . GLY A 1 854 ? 283.643 285.086 238.109 1.00 61.85 854 GLY A O 1
ATOM 6595 N N . THR A 1 855 ? 282.068 285.400 239.696 1.00 58.08 855 THR A N 1
ATOM 6596 C CA . THR A 1 855 ? 280.997 285.822 238.795 1.00 54.18 855 THR A CA 1
ATOM 6597 C C . THR A 1 855 ? 280.388 287.078 239.404 1.00 55.02 855 THR A C 1
ATOM 6598 O O . THR A 1 855 ? 279.419 287.006 240.161 1.00 61.22 855 THR A O 1
ATOM 6602 N N . LEU A 1 856 ? 280.957 288.225 239.068 1.00 57.13 856 LEU A N 1
ATOM 6603 C CA . LEU A 1 856 ? 280.522 289.512 239.580 1.00 59.09 856 LEU A CA 1
ATOM 6604 C C . LEU A 1 856 ? 279.659 290.216 238.545 1.00 58.72 856 LEU A C 1
ATOM 6605 O O . LEU A 1 856 ? 279.759 289.948 237.348 1.00 63.89 856 LEU A O 1
ATOM 6610 N N . ASP A 1 857 ? 278.799 291.110 239.013 1.00 55.80 857 ASP A N 1
ATOM 6611 C CA . ASP A 1 857 ? 277.973 291.896 238.112 1.00 59.86 857 ASP A CA 1
ATOM 6612 C C . ASP A 1 857 ? 278.543 293.301 237.981 1.00 60.79 857 ASP A C 1
ATOM 6613 O O . ASP A 1 857 ? 279.151 293.835 238.911 1.00 61.51 857 ASP A O 1
ATOM 6618 N N . PHE A 1 858 ? 278.362 293.882 236.813 1.00 65.49 858 PHE A N 1
ATOM 6619 C CA . PHE A 1 858 ? 278.959 295.173 236.536 1.00 69.93 858 PHE A CA 1
ATOM 6620 C C . PHE A 1 858 ? 277.895 296.263 236.544 1.00 71.80 858 PHE A C 1
ATOM 6621 O O . PHE A 1 858 ? 276.786 296.046 236.045 1.00 74.37 858 PHE A O 1
ATOM 6629 N N . PRO A 1 859 ? 278.195 297.444 237.094 1.00 68.23 859 PRO A N 1
ATOM 6630 C CA . PRO A 1 859 ? 279.441 297.853 237.747 1.00 67.05 859 PRO A CA 1
ATOM 6631 C C . PRO A 1 859 ? 279.393 297.737 239.262 1.00 65.61 859 PRO A C 1
ATOM 6632 O O . PRO A 1 859 ? 280.290 298.217 239.943 1.00 69.07 859 PRO A O 1
ATOM 6636 N N . ALA A 1 860 ? 278.359 297.101 239.814 1.00 62.71 860 ALA A N 1
ATOM 6637 C CA . ALA A 1 860 ? 278.141 297.147 241.256 1.00 59.92 860 ALA A CA 1
ATOM 6638 C C . ALA A 1 860 ? 279.252 296.436 242.014 1.00 62.49 860 ALA A C 1
ATOM 6639 O O . ALA A 1 860 ? 279.823 296.986 242.960 1.00 66.01 860 ALA A O 1
ATOM 6641 N N . HIS A 1 861 ? 279.567 295.203 241.619 1.00 64.10 861 HIS A N 1
ATOM 6642 C CA . HIS A 1 861 ? 280.580 294.437 242.334 1.00 56.30 861 HIS A CA 1
ATOM 6643 C C . HIS A 1 861 ? 281.993 294.865 241.966 1.00 56.99 861 HIS A C 1
ATOM 6644 O O . HIS A 1 861 ? 282.921 294.651 242.750 1.00 63.72 861 HIS A O 1
ATOM 6651 N N . ALA A 1 862 ? 282.179 295.461 240.788 1.00 58.93 862 ALA A N 1
ATOM 6652 C CA . ALA A 1 862 ? 283.442 296.131 240.505 1.00 63.43 862 ALA A CA 1
ATOM 6653 C C . ALA A 1 862 ? 283.649 297.307 241.449 1.00 67.57 862 ALA A C 1
ATOM 6654 O O . ALA A 1 862 ? 284.766 297.548 241.920 1.00 70.79 862 ALA A O 1
ATOM 6656 N N . HIS A 1 863 ? 282.581 298.058 241.726 1.00 66.57 863 HIS A N 1
ATOM 6657 C CA . HIS A 1 863 ? 282.653 299.115 242.728 1.00 64.14 863 HIS A CA 1
ATOM 6658 C C . HIS A 1 863 ? 282.901 298.540 244.115 1.00 63.86 863 HIS A C 1
ATOM 6659 O O . HIS A 1 863 ? 283.622 299.136 244.922 1.00 70.28 863 HIS A O 1
ATOM 6666 N N . VAL A 1 864 ? 282.305 297.384 244.410 1.00 64.50 864 VAL A N 1
ATOM 6667 C CA . VAL A 1 864 ? 282.495 296.749 245.712 1.00 60.20 864 VAL A CA 1
ATOM 6668 C C . VAL A 1 864 ? 283.963 296.409 245.928 1.00 62.98 864 VAL A C 1
ATOM 6669 O O . VAL A 1 864 ? 284.534 296.685 246.988 1.00 69.79 864 VAL A O 1
ATOM 6673 N N . LEU A 1 865 ? 284.595 295.804 244.922 1.00 63.19 865 LEU A N 1
ATOM 6674 C CA . LEU A 1 865 ? 286.012 295.478 245.031 1.00 63.20 865 LEU A CA 1
ATOM 6675 C C . LEU A 1 865 ? 286.860 296.736 245.137 1.00 68.50 865 LEU A C 1
ATOM 6676 O O . LEU A 1 865 ? 287.898 296.739 245.806 1.00 74.22 865 LEU A O 1
ATOM 6681 N N . HIS A 1 866 ? 286.438 297.813 244.475 1.00 70.18 866 HIS A N 1
ATOM 6682 C CA . HIS A 1 866 ? 287.202 299.054 244.514 1.00 70.81 866 HIS A CA 1
ATOM 6683 C C . HIS A 1 866 ? 287.305 299.598 245.933 1.00 72.92 866 HIS A C 1
ATOM 6684 O O . HIS A 1 866 ? 288.405 299.867 246.427 1.00 80.05 866 HIS A O 1
ATOM 6691 N N . GLN A 1 867 ? 286.170 299.760 246.611 1.00 70.42 867 GLN A N 1
ATOM 6692 C CA . GLN A 1 867 ? 286.197 300.383 247.928 1.00 73.17 867 GLN A CA 1
ATOM 6693 C C . GLN A 1 867 ? 286.625 299.415 249.023 1.00 72.75 867 GLN A C 1
ATOM 6694 O O . GLN A 1 867 ? 287.016 299.855 250.109 1.00 78.22 867 GLN A O 1
ATOM 6700 N N . ILE A 1 868 ? 286.549 298.108 248.775 1.00 72.01 868 ILE A N 1
ATOM 6701 C CA . ILE A 1 868 ? 287.116 297.149 249.720 1.00 70.20 868 ILE A CA 1
ATOM 6702 C C . ILE A 1 868 ? 288.634 297.270 249.745 1.00 72.62 868 ILE A C 1
ATOM 6703 O O . ILE A 1 868 ? 289.256 297.299 250.812 1.00 77.22 868 ILE A O 1
ATOM 6708 N N . MET A 1 869 ? 289.251 297.350 248.566 1.00 76.23 869 MET A N 1
ATOM 6709 C CA . MET A 1 869 ? 290.692 297.555 248.500 1.00 76.46 869 MET A CA 1
ATOM 6710 C C . MET A 1 869 ? 291.075 298.934 249.016 1.00 75.79 869 MET A C 1
ATOM 6711 O O . MET A 1 869 ? 292.142 299.106 249.613 1.00 82.10 869 MET A O 1
ATOM 6716 N N . GLU A 1 870 ? 290.223 299.934 248.781 1.00 71.10 870 GLU A N 1
ATOM 6717 C CA . GLU A 1 870 ? 290.512 301.282 249.259 1.00 74.33 870 GLU A CA 1
ATOM 6718 C C . GLU A 1 870 ? 290.593 301.323 250.779 1.00 75.64 870 GLU A C 1
ATOM 6719 O O . GLU A 1 870 ? 291.578 301.808 251.347 1.00 82.40 870 GLU A O 1
ATOM 6725 N N . SER A 1 871 ? 289.565 300.812 251.457 1.00 74.42 871 SER A N 1
ATOM 6726 C CA . SER A 1 871 ? 289.556 300.843 252.916 1.00 73.54 871 SER A CA 1
ATOM 6727 C C . SER A 1 871 ? 290.623 299.925 253.497 1.00 75.03 871 SER A C 1
ATOM 6728 O O . SER A 1 871 ? 291.263 300.266 254.497 1.00 76.18 871 SER A O 1
ATOM 6731 N N . LEU A 1 872 ? 290.823 298.755 252.888 1.00 77.63 872 LEU A N 1
ATOM 6732 C CA . LEU A 1 872 ? 291.807 297.808 253.401 1.00 72.88 872 LEU A CA 1
ATOM 6733 C C . LEU A 1 872 ? 293.214 298.389 253.345 1.00 77.22 872 LEU A C 1
ATOM 6734 O O . LEU A 1 872 ? 293.956 298.344 254.332 1.00 82.55 872 LEU A O 1
ATOM 6739 N N . LEU A 1 873 ? 293.599 298.942 252.196 1.00 79.24 873 LEU A N 1
ATOM 6740 C CA . LEU A 1 873 ? 294.930 299.524 252.073 1.00 78.56 873 LEU A CA 1
ATOM 6741 C C . LEU A 1 873 ? 295.087 300.748 252.964 1.00 79.86 873 LEU A C 1
ATOM 6742 O O . LEU A 1 873 ? 296.153 300.959 253.551 1.00 86.93 873 LEU A O 1
ATOM 6747 N N . MET A 1 874 ? 294.042 301.570 253.073 1.00 74.58 874 MET A N 1
ATOM 6748 C CA . MET A 1 874 ? 294.130 302.767 253.903 1.00 74.04 874 MET A CA 1
ATOM 6749 C C . MET A 1 874 ? 294.345 302.414 255.368 1.00 75.24 874 MET A C 1
ATOM 6750 O O . MET A 1 874 ? 295.157 303.044 256.054 1.00 79.48 874 MET A O 1
ATOM 6755 N N . PHE A 1 875 ? 293.629 301.408 255.868 1.00 76.55 875 PHE A N 1
ATOM 6756 C CA . PHE A 1 875 ? 293.746 301.046 257.275 1.00 74.27 875 PHE A CA 1
ATOM 6757 C C . PHE A 1 875 ? 295.019 300.269 257.574 1.00 75.65 875 PHE A C 1
ATOM 6758 O O . PHE A 1 875 ? 295.581 300.412 258.664 1.00 78.99 875 PHE A O 1
ATOM 6766 N N . VAL A 1 876 ? 295.480 299.434 256.643 1.00 78.21 876 VAL A N 1
ATOM 6767 C CA . VAL A 1 876 ? 296.713 298.686 256.868 1.00 79.17 876 VAL A CA 1
ATOM 6768 C C . VAL A 1 876 ? 297.911 299.627 256.883 1.00 86.73 876 VAL A C 1
ATOM 6769 O O . VAL A 1 876 ? 298.761 299.563 257.778 1.00 94.81 876 VAL A O 1
ATOM 6773 N N . ILE A 1 877 ? 297.997 300.515 255.893 1.00 84.79 877 ILE A N 1
ATOM 6774 C CA . ILE A 1 877 ? 299.119 301.446 255.831 1.00 84.56 877 ILE A CA 1
ATOM 6775 C C . ILE A 1 877 ? 299.024 302.475 256.950 1.00 91.12 877 ILE A C 1
ATOM 6776 O O . ILE A 1 877 ? 299.995 302.710 257.679 1.00 95.54 877 ILE A O 1
ATOM 6781 N N . SER A 1 878 ? 297.854 303.087 257.109 1.00 87.65 878 SER A N 1
ATOM 6782 C CA . SER A 1 878 ? 297.625 304.139 258.094 1.00 84.20 878 SER A CA 1
ATOM 6783 C C . SER A 1 878 ? 298.706 305.222 258.043 1.00 87.56 878 SER A C 1
ATOM 6784 O O . SER A 1 878 ? 299.483 305.374 258.991 1.00 94.16 878 SER A O 1
ATOM 6787 N N . PRO A 1 879 ? 298.788 305.983 256.949 1.00 89.12 879 PRO A N 1
ATOM 6788 C CA . PRO A 1 879 ? 299.851 306.997 256.848 1.00 91.62 879 PRO A CA 1
ATOM 6789 C C . PRO A 1 879 ? 299.796 308.064 257.929 1.00 93.97 879 PRO A C 1
ATOM 6790 O O . PRO A 1 879 ? 300.853 308.527 258.375 1.00 95.13 879 PRO A O 1
ATOM 6794 N N . ASP A 1 880 ? 298.606 308.472 258.368 1.00 90.45 880 ASP A N 1
ATOM 6795 C CA . ASP A 1 880 ? 298.495 309.481 259.413 1.00 86.69 880 ASP A CA 1
ATOM 6796 C C . ASP A 1 880 ? 298.557 308.900 260.816 1.00 88.22 880 ASP A C 1
ATOM 6797 O O . ASP A 1 880 ? 298.927 309.616 261.751 1.00 86.89 880 ASP A O 1
ATOM 6802 N N . ASP A 1 881 ? 298.196 307.631 260.984 1.00 94.48 881 ASP A N 1
ATOM 6803 C CA . ASP A 1 881 ? 298.254 306.988 262.288 1.00 94.17 881 ASP A CA 1
ATOM 6804 C C . ASP A 1 881 ? 299.637 306.442 262.611 1.00 93.66 881 ASP A C 1
ATOM 6805 O O . ASP A 1 881 ? 299.867 306.019 263.749 1.00 97.44 881 ASP A O 1
ATOM 6810 N N . ALA A 1 882 ? 300.557 306.445 261.650 1.00 89.90 882 ALA A N 1
ATOM 6811 C CA . ALA A 1 882 ? 301.895 305.926 261.887 1.00 82.50 882 ALA A CA 1
ATOM 6812 C C . ALA A 1 882 ? 302.630 306.787 262.903 1.00 82.99 882 ALA A C 1
ATOM 6813 O O . ALA A 1 882 ? 302.521 308.015 262.892 1.00 84.12 882 ALA A O 1
ATOM 6815 N N . THR A 1 883 ? 303.387 306.136 263.781 1.00 82.48 883 THR A N 1
ATOM 6816 C CA . THR A 1 883 ? 304.055 306.802 264.888 1.00 82.38 883 THR A CA 1
ATOM 6817 C C . THR A 1 883 ? 305.561 306.610 264.798 1.00 78.88 883 THR A C 1
ATOM 6818 O O . THR A 1 883 ? 306.047 305.598 264.288 1.00 78.63 883 THR A O 1
ATOM 6822 N N . LYS A 1 884 ? 306.292 307.601 265.299 1.00 76.55 884 LYS A N 1
ATOM 6823 C CA . LYS A 1 884 ? 307.740 307.502 265.391 1.00 70.27 884 LYS A CA 1
ATOM 6824 C C . LYS A 1 884 ? 308.132 306.472 266.441 1.00 77.69 884 LYS A C 1
ATOM 6825 O O . LYS A 1 884 ? 307.539 306.407 267.519 1.00 81.52 884 LYS A O 1
ATOM 6831 N N . VAL A 1 885 ? 309.135 305.667 266.124 1.00 78.48 885 VAL A N 1
ATOM 6832 C CA . VAL A 1 885 ? 309.637 304.680 267.088 1.00 72.23 885 VAL A CA 1
ATOM 6833 C C . VAL A 1 885 ? 310.383 305.406 268.200 1.00 74.43 885 VAL A C 1
ATOM 6834 O O . VAL A 1 885 ? 311.120 306.366 267.917 1.00 80.65 885 VAL A O 1
ATOM 6838 N N . PRO A 1 886 ? 310.216 305.016 269.464 1.00 71.24 886 PRO A N 1
ATOM 6839 C CA . PRO A 1 886 ? 310.985 305.659 270.533 1.00 74.49 886 PRO A CA 1
ATOM 6840 C C . PRO A 1 886 ? 312.477 305.463 270.325 1.00 78.86 886 PRO A C 1
ATOM 6841 O O . PRO A 1 886 ? 312.923 304.447 269.791 1.00 79.84 886 PRO A O 1
ATOM 6845 N N . ASP A 1 887 ? 313.252 306.461 270.755 1.00 82.12 887 ASP A N 1
ATOM 6846 C CA . ASP A 1 887 ? 314.691 306.437 270.520 1.00 78.33 887 ASP A CA 1
ATOM 6847 C C . ASP A 1 887 ? 315.350 305.225 271.159 1.00 77.75 887 ASP A C 1
ATOM 6848 O O . ASP A 1 887 ? 316.359 304.726 270.647 1.00 84.64 887 ASP A O 1
ATOM 6853 N N . ARG A 1 888 ? 314.806 304.740 272.268 1.00 76.45 888 ARG A N 1
ATOM 6854 C CA . ARG A 1 888 ? 315.366 303.594 272.966 1.00 74.70 888 ARG A CA 1
ATOM 6855 C C . ARG A 1 888 ? 314.878 302.263 272.413 1.00 73.98 888 ARG A C 1
ATOM 6856 O O . ARG A 1 888 ? 315.327 301.214 272.883 1.00 82.39 888 ARG A O 1
ATOM 6864 N N . MET A 1 889 ? 313.967 302.274 271.442 1.00 67.34 889 MET A N 1
ATOM 6865 C CA . MET A 1 889 ? 313.468 301.051 270.829 1.00 65.90 889 MET A CA 1
ATOM 6866 C C . MET A 1 889 ? 313.933 300.893 269.387 1.00 72.21 889 MET A C 1
ATOM 6867 O O . MET A 1 889 ? 313.485 299.971 268.700 1.00 75.68 889 MET A O 1
ATOM 6872 N N . GLN A 1 890 ? 314.820 301.767 268.913 1.00 72.20 890 GLN A N 1
ATOM 6873 C CA . GLN A 1 890 ? 315.330 301.695 267.545 1.00 67.97 890 GLN A CA 1
ATOM 6874 C C . GLN A 1 890 ? 316.551 300.780 267.533 1.00 72.46 890 GLN A C 1
ATOM 6875 O O . GLN A 1 890 ? 317.701 301.218 267.511 1.00 76.31 890 GLN A O 1
ATOM 6881 N N . PHE A 1 891 ? 316.283 299.478 267.529 1.00 75.75 891 PHE A N 1
ATOM 6882 C CA . PHE A 1 891 ? 317.340 298.485 267.636 1.00 70.04 891 PHE A CA 1
ATOM 6883 C C . PHE A 1 891 ? 318.095 298.367 266.314 1.00 75.64 891 PHE A C 1
ATOM 6884 O O . PHE A 1 891 ? 317.772 299.015 265.317 1.00 80.76 891 PHE A O 1
ATOM 6892 N N . CYS A 1 892 ? 319.121 297.517 266.310 1.00 78.39 892 CYS A N 1
ATOM 6893 C CA . CYS A 1 892 ? 319.987 297.379 265.148 1.00 73.37 892 CYS A CA 1
ATOM 6894 C C . CYS A 1 892 ? 320.298 295.929 264.828 1.00 77.92 892 CYS A C 1
ATOM 6895 O O . CYS A 1 892 ? 319.694 295.009 265.388 1.00 87.20 892 CYS A O 1
ATOM 6898 N N . GLN A 1 893 ? 321.245 295.726 263.915 1.00 70.26 893 GLN A N 1
ATOM 6899 C CA . GLN A 1 893 ? 321.744 294.391 263.637 1.00 68.06 893 GLN A CA 1
ATOM 6900 C C . GLN A 1 893 ? 322.570 293.839 264.788 1.00 71.39 893 GLN A C 1
ATOM 6901 O O . GLN A 1 893 ? 322.704 292.618 264.910 1.00 75.88 893 GLN A O 1
ATOM 6907 N N . HIS A 1 894 ? 323.126 294.705 265.631 1.00 69.35 894 HIS A N 1
ATOM 6908 C CA . HIS A 1 894 ? 323.942 294.283 266.759 1.00 66.27 894 HIS A CA 1
ATOM 6909 C C . HIS A 1 894 ? 323.198 294.360 268.082 1.00 67.21 894 HIS A C 1
ATOM 6910 O O . HIS A 1 894 ? 323.813 294.174 269.135 1.00 72.75 894 HIS A O 1
ATOM 6917 N N . GLY A 1 895 ? 321.899 294.640 268.057 1.00 67.38 895 GLY A N 1
ATOM 6918 C CA . GLY A 1 895 ? 321.128 294.738 269.274 1.00 69.95 895 GLY A CA 1
ATOM 6919 C C . GLY A 1 895 ? 321.238 296.056 270.004 1.00 69.45 895 GLY A C 1
ATOM 6920 O O . GLY A 1 895 ? 320.652 296.197 271.083 1.00 75.98 895 GLY A O 1
ATOM 6921 N N . GLN A 1 896 ? 321.966 297.021 269.460 1.00 72.39 896 GLN A N 1
ATOM 6922 C CA . GLN A 1 896 ? 322.117 298.333 270.059 1.00 76.07 896 GLN A CA 1
ATOM 6923 C C . GLN A 1 896 ? 321.213 299.329 269.335 1.00 75.67 896 GLN A C 1
ATOM 6924 O O . GLN A 1 896 ? 320.375 298.953 268.513 1.00 80.00 896 GLN A O 1
ATOM 6930 N N . LEU A 1 897 ? 321.367 300.611 269.644 1.00 70.40 897 LEU A N 1
ATOM 6931 C CA . LEU A 1 897 ? 320.485 301.635 269.106 1.00 71.67 897 LEU A CA 1
ATOM 6932 C C . LEU A 1 897 ? 321.008 302.177 267.782 1.00 75.64 897 LEU A C 1
ATOM 6933 O O . LEU A 1 897 ? 322.208 302.130 267.501 1.00 80.07 897 LEU A O 1
ATOM 6938 N N . ILE A 1 898 ? 320.084 302.691 266.964 1.00 75.56 898 ILE A N 1
ATOM 6939 C CA . ILE A 1 898 ? 320.446 303.217 265.648 1.00 80.04 898 ILE A CA 1
ATOM 6940 C C . ILE A 1 898 ? 321.457 304.344 265.791 1.00 83.50 898 ILE A C 1
ATOM 6941 O O . ILE A 1 898 ? 322.477 304.381 265.096 1.00 84.32 898 ILE A O 1
ATOM 6946 N N . LYS A 1 899 ? 321.186 305.278 266.690 1.00 82.73 899 LYS A N 1
ATOM 6947 C CA . LYS A 1 899 ? 322.193 306.218 267.143 1.00 84.63 899 LYS A CA 1
ATOM 6948 C C . LYS A 1 899 ? 322.922 305.609 268.332 1.00 90.53 899 LYS A C 1
ATOM 6949 O O . LYS A 1 899 ? 322.337 304.865 269.120 1.00 96.53 899 LYS A O 1
ATOM 6955 N N . ALA A 1 900 ? 324.211 305.922 268.451 1.00 87.66 900 ALA A N 1
ATOM 6956 C CA . ALA A 1 900 ? 325.037 305.438 269.556 1.00 96.67 900 ALA A CA 1
ATOM 6957 C C . ALA A 1 900 ? 325.106 303.906 269.566 1.00 89.48 900 ALA A C 1
ATOM 6958 O O . ALA A 1 900 ? 324.588 303.226 270.452 1.00 84.54 900 ALA A O 1
ATOM 6960 N N . CYS A 1 901 ? 325.761 303.386 268.534 1.00 86.78 901 CYS A N 1
ATOM 6961 C CA . CYS A 1 901 ? 326.057 301.966 268.401 1.00 84.53 901 CYS A CA 1
ATOM 6962 C C . CYS A 1 901 ? 327.548 301.757 268.625 1.00 89.50 901 CYS A C 1
ATOM 6963 O O . CYS A 1 901 ? 328.371 302.444 268.013 1.00 94.06 901 CYS A O 1
ATOM 6966 N N . SER A 1 902 ? 327.894 300.815 269.503 1.00 91.02 902 SER A N 1
ATOM 6967 C CA . SER A 1 902 ? 329.301 300.581 269.814 1.00 90.93 902 SER A CA 1
ATOM 6968 C C . SER A 1 902 ? 330.027 299.901 268.660 1.00 93.03 902 SER A C 1
ATOM 6969 O O . SER A 1 902 ? 331.161 300.269 268.335 1.00 98.67 902 SER A O 1
ATOM 6972 N N . ILE A 1 903 ? 329.397 298.902 268.037 1.00 90.02 903 ILE A N 1
ATOM 6973 C CA . ILE A 1 903 ? 330.056 298.172 266.958 1.00 86.32 903 ILE A CA 1
ATOM 6974 C C . ILE A 1 903 ? 330.314 299.089 265.771 1.00 90.61 903 ILE A C 1
ATOM 6975 O O . ILE A 1 903 ? 331.399 299.067 265.179 1.00 96.34 903 ILE A O 1
ATOM 6980 N N . ALA A 1 904 ? 329.330 299.911 265.404 1.00 83.72 904 ALA A N 1
ATOM 6981 C CA . ALA A 1 904 ? 329.559 300.886 264.345 1.00 84.47 904 ALA A CA 1
ATOM 6982 C C . ALA A 1 904 ? 330.618 301.899 264.748 1.00 96.43 904 ALA A C 1
ATOM 6983 O O . ALA A 1 904 ? 331.310 302.450 263.885 1.00 103.80 904 ALA A O 1
ATOM 6985 N N . GLY A 1 905 ? 330.751 302.166 266.048 1.00 99.72 905 GLY A N 1
ATOM 6986 C CA . GLY A 1 905 ? 331.812 303.038 266.514 1.00 104.06 905 GLY A CA 1
ATOM 6987 C C . GLY A 1 905 ? 333.194 302.472 266.265 1.00 107.16 905 GLY A C 1
ATOM 6988 O O . GLY A 1 905 ? 334.131 303.221 265.986 1.00 112.28 905 GLY A O 1
ATOM 6989 N N . LYS A 1 906 ? 333.340 301.149 266.361 1.00 104.97 906 LYS A N 1
ATOM 6990 C CA . LYS A 1 906 ? 334.633 300.527 266.100 1.00 105.88 906 LYS A CA 1
ATOM 6991 C C . LYS A 1 906 ? 335.073 300.766 264.663 1.00 106.20 906 LYS A C 1
ATOM 6992 O O . LYS A 1 906 ? 336.256 301.002 264.397 1.00 113.27 906 LYS A O 1
ATOM 6998 N N . LYS A 1 907 ? 334.131 300.703 263.723 1.00 102.84 907 LYS A N 1
ATOM 6999 C CA . LYS A 1 907 ? 334.454 300.890 262.315 1.00 110.63 907 LYS A CA 1
ATOM 7000 C C . LYS A 1 907 ? 334.898 302.320 262.023 1.00 117.34 907 LYS A C 1
ATOM 7001 O O . LYS A 1 907 ? 335.818 302.535 261.225 1.00 115.48 907 LYS A O 1
ATOM 7007 N N . THR A 1 908 ? 334.261 303.304 262.651 1.00 119.47 908 THR A N 1
ATOM 7008 C CA . THR A 1 908 ? 334.652 304.700 262.510 1.00 123.51 908 THR A CA 1
ATOM 7009 C C . THR A 1 908 ? 335.733 305.115 263.501 1.00 127.20 908 THR A C 1
ATOM 7010 O O . THR A 1 908 ? 336.099 306.296 263.536 1.00 127.04 908 THR A O 1
ATOM 7014 N N . ASN A 1 909 ? 336.233 304.178 264.308 1.00 128.86 909 ASN A N 1
ATOM 7015 C CA . ASN A 1 909 ? 337.269 304.444 265.307 1.00 130.39 909 ASN A CA 1
ATOM 7016 C C . ASN A 1 909 ? 336.835 305.510 266.308 1.00 129.78 909 ASN A C 1
ATOM 7017 O O . ASN A 1 909 ? 337.656 306.285 266.804 1.00 128.42 909 ASN A O 1
ATOM 7022 N N . GLU A 1 910 ? 335.543 305.555 266.609 1.00 127.00 910 GLU A N 1
ATOM 7023 C CA . GLU A 1 910 ? 334.975 306.415 267.635 1.00 121.96 910 GLU A CA 1
ATOM 7024 C C . GLU A 1 910 ? 334.391 305.540 268.742 1.00 117.93 910 GLU A C 1
ATOM 7025 O O . GLU A 1 910 ? 334.421 304.309 268.669 1.00 118.91 910 GLU A O 1
ATOM 7031 N N . ILE A 1 911 ? 333.857 306.184 269.778 1.00 112.67 911 ILE A N 1
ATOM 7032 C CA . ILE A 1 911 ? 333.205 305.432 270.844 1.00 110.91 911 ILE A CA 1
ATOM 7033 C C . ILE A 1 911 ? 331.865 304.877 270.374 1.00 108.50 911 ILE A C 1
ATOM 7034 O O . ILE A 1 911 ? 331.546 303.709 270.618 1.00 103.68 911 ILE A O 1
ATOM 7039 N N . LEU A 1 912 ? 331.068 305.695 269.690 1.00 108.06 912 LEU A N 1
ATOM 7040 C CA . LEU A 1 912 ? 329.742 305.301 269.238 1.00 100.02 912 LEU A CA 1
ATOM 7041 C C . LEU A 1 912 ? 329.477 305.896 267.865 1.00 101.62 912 LEU A C 1
ATOM 7042 O O . LEU A 1 912 ? 329.785 307.065 267.616 1.00 109.69 912 LEU A O 1
ATOM 7047 N N . GLY A 1 913 ? 328.898 305.091 266.982 1.00 95.64 913 GLY A N 1
ATOM 7048 C CA . GLY A 1 913 ? 328.531 305.544 265.663 1.00 93.08 913 GLY A CA 1
ATOM 7049 C C . GLY A 1 913 ? 327.146 305.063 265.289 1.00 93.32 913 GLY A C 1
ATOM 7050 O O . GLY A 1 913 ? 326.566 304.206 265.958 1.00 92.36 913 GLY A O 1
ATOM 7051 N N . PRO A 1 914 ? 326.578 305.615 264.218 1.00 91.06 914 PRO A N 1
ATOM 7052 C CA . PRO A 1 914 ? 325.238 305.188 263.787 1.00 88.24 914 PRO A CA 1
ATOM 7053 C C . PRO A 1 914 ? 325.285 303.813 263.137 1.00 89.83 914 PRO A C 1
ATOM 7054 O O . PRO A 1 914 ? 325.964 303.613 262.129 1.00 86.18 914 PRO A O 1
ATOM 7058 N N . CYS A 1 915 ? 324.558 302.863 263.721 1.00 86.69 915 CYS A N 1
ATOM 7059 C CA . CYS A 1 915 ? 324.432 301.538 263.134 1.00 79.85 915 CYS A CA 1
ATOM 7060 C C . CYS A 1 915 ? 323.329 301.538 262.083 1.00 81.42 915 CYS A C 1
ATOM 7061 O O . CYS A 1 915 ? 322.727 302.568 261.768 1.00 81.67 915 CYS A O 1
ATOM 7064 N N . LYS A 1 916 ? 323.057 300.359 261.538 1.00 82.16 916 LYS A N 1
ATOM 7065 C CA . LYS A 1 916 ? 322.018 300.163 260.542 1.00 71.78 916 LYS A CA 1
ATOM 7066 C C . LYS A 1 916 ? 321.113 299.032 261.002 1.00 72.85 916 LYS A C 1
ATOM 7067 O O . LYS A 1 916 ? 321.592 298.017 261.514 1.00 80.26 916 LYS A O 1
ATOM 7073 N N . THR A 1 917 ? 319.808 299.213 260.835 1.00 67.24 917 THR A N 1
ATOM 7074 C CA . THR A 1 917 ? 318.865 298.222 261.329 1.00 69.20 917 THR A CA 1
ATOM 7075 C C . THR A 1 917 ? 318.920 296.957 260.480 1.00 71.26 917 THR A C 1
ATOM 7076 O O . THR A 1 917 ? 319.355 296.966 259.326 1.00 71.91 917 THR A O 1
ATOM 7080 N N . GLU A 1 918 ? 318.481 295.847 261.079 1.00 73.60 918 GLU A N 1
ATOM 7081 C CA . GLU A 1 918 ? 318.496 294.570 260.379 1.00 70.64 918 GLU A CA 1
ATOM 7082 C C . GLU A 1 918 ? 317.554 294.558 259.187 1.00 72.22 918 GLU A C 1
ATOM 7083 O O . GLU A 1 918 ? 317.718 293.721 258.297 1.00 73.01 918 GLU A O 1
ATOM 7089 N N . GLU A 1 919 ? 316.568 295.456 259.155 1.00 74.71 919 GLU A N 1
ATOM 7090 C CA . GLU A 1 919 ? 315.649 295.498 258.025 1.00 70.10 919 GLU A CA 1
ATOM 7091 C C . GLU A 1 919 ? 316.362 295.935 256.755 1.00 69.47 919 GLU A C 1
ATOM 7092 O O . GLU A 1 919 ? 316.046 295.455 255.662 1.00 71.81 919 GLU A O 1
ATOM 7098 N N . GLN A 1 920 ? 317.323 296.849 256.879 1.00 70.32 920 GLN A N 1
ATOM 7099 C CA . GLN A 1 920 ? 318.062 297.319 255.716 1.00 72.55 920 GLN A CA 1
ATOM 7100 C C . GLN A 1 920 ? 319.082 296.303 255.227 1.00 71.28 920 GLN A C 1
ATOM 7101 O O . GLN A 1 920 ? 319.404 296.281 254.035 1.00 70.42 920 GLN A O 1
ATOM 7107 N N . MET A 1 921 ? 319.597 295.460 256.119 1.00 70.95 921 MET A N 1
ATOM 7108 C CA . MET A 1 921 ? 320.682 294.548 255.785 1.00 66.32 921 MET A CA 1
ATOM 7109 C C . MET A 1 921 ? 320.219 293.136 255.468 1.00 66.37 921 MET A C 1
ATOM 7110 O O . MET A 1 921 ? 320.897 292.433 254.714 1.00 70.64 921 MET A O 1
ATOM 7115 N N . LYS A 1 922 ? 319.085 292.707 256.014 1.00 62.28 922 LYS A N 1
ATOM 7116 C CA . LYS A 1 922 ? 318.646 291.331 255.845 1.00 57.23 922 LYS A CA 1
ATOM 7117 C C . LYS A 1 922 ? 318.316 291.042 254.389 1.00 60.06 922 LYS A C 1
ATOM 7118 O O . LYS A 1 922 ? 317.925 291.928 253.627 1.00 64.43 922 LYS A O 1
ATOM 7124 N N . TYR A 1 923 ? 318.494 289.785 254.002 1.00 59.75 923 TYR A N 1
ATOM 7125 C CA . TYR A 1 923 ? 318.125 289.320 252.672 1.00 55.32 923 TYR A CA 1
ATOM 7126 C C . TYR A 1 923 ? 316.664 288.899 252.702 1.00 58.05 923 TYR A C 1
ATOM 7127 O O . TYR A 1 923 ? 316.305 287.930 253.375 1.00 63.28 923 TYR A O 1
ATOM 7136 N N . ARG A 1 924 ? 315.821 289.619 251.972 1.00 55.86 924 ARG A N 1
ATOM 7137 C CA . ARG A 1 924 ? 314.400 289.322 251.905 1.00 54.60 924 ARG A CA 1
ATOM 7138 C C . ARG A 1 924 ? 314.039 288.852 250.505 1.00 53.94 924 ARG A C 1
ATOM 7139 O O . ARG A 1 924 ? 314.573 289.355 249.514 1.00 61.99 924 ARG A O 1
ATOM 7147 N N . GLN A 1 925 ? 313.138 287.878 250.428 1.00 54.68 925 GLN A N 1
ATOM 7148 C CA . GLN A 1 925 ? 312.698 287.352 249.145 1.00 54.03 925 GLN A CA 1
ATOM 7149 C C . GLN A 1 925 ? 311.263 286.874 249.282 1.00 56.16 925 GLN A C 1
ATOM 7150 O O . GLN A 1 925 ? 310.947 286.131 250.213 1.00 57.52 925 GLN A O 1
ATOM 7156 N N . ILE A 1 926 ? 310.400 287.303 248.364 1.00 53.82 926 ILE A N 1
ATOM 7157 C CA . ILE A 1 926 ? 308.983 286.961 248.386 1.00 51.10 926 ILE A CA 1
ATOM 7158 C C . ILE A 1 926 ? 308.635 286.241 247.094 1.00 52.67 926 ILE A C 1
ATOM 7159 O O . ILE A 1 926 ? 308.896 286.755 246.002 1.00 60.58 926 ILE A O 1
ATOM 7164 N N . ARG A 1 927 ? 308.042 285.060 247.219 1.00 55.23 927 ARG A N 1
ATOM 7165 C CA . ARG A 1 927 ? 307.544 284.298 246.085 1.00 57.17 927 ARG A CA 1
ATOM 7166 C C . ARG A 1 927 ? 306.026 284.285 246.138 1.00 57.68 927 ARG A C 1
ATOM 7167 O O . ARG A 1 927 ? 305.445 283.897 247.153 1.00 60.99 927 ARG A O 1
ATOM 7175 N N . ILE A 1 928 ? 305.388 284.707 245.053 1.00 56.70 928 ILE A N 1
ATOM 7176 C CA . ILE A 1 928 ? 303.935 284.766 244.962 1.00 54.19 928 ILE A CA 1
ATOM 7177 C C . ILE A 1 928 ? 303.500 283.933 243.769 1.00 52.37 928 ILE A C 1
ATOM 7178 O O . ILE A 1 928 ? 304.032 284.097 242.667 1.00 56.40 928 ILE A O 1
ATOM 7183 N N . SER A 1 929 ? 302.542 283.040 243.988 1.00 50.05 929 SER A N 1
ATOM 7184 C CA . SER A 1 929 ? 302.011 282.190 242.934 1.00 53.83 929 SER A CA 1
ATOM 7185 C C . SER A 1 929 ? 300.495 282.175 243.021 1.00 56.74 929 SER A C 1
ATOM 7186 O O . SER A 1 929 ? 299.938 281.899 244.085 1.00 61.02 929 SER A O 1
ATOM 7189 N N . VAL A 1 930 ? 299.834 282.473 241.908 1.00 53.82 930 VAL A N 1
ATOM 7190 C CA . VAL A 1 930 ? 298.384 282.381 241.797 1.00 52.37 930 VAL A CA 1
ATOM 7191 C C . VAL A 1 930 ? 298.078 281.317 240.757 1.00 56.83 930 VAL A C 1
ATOM 7192 O O . VAL A 1 930 ? 298.485 281.446 239.597 1.00 60.86 930 VAL A O 1
ATOM 7196 N N . ASP A 1 931 ? 297.370 280.266 241.169 1.00 56.72 931 ASP A N 1
ATOM 7197 C CA . ASP A 1 931 ? 297.149 279.135 240.274 1.00 59.18 931 ASP A CA 1
ATOM 7198 C C . ASP A 1 931 ? 296.300 279.524 239.070 1.00 62.64 931 ASP A C 1
ATOM 7199 O O . ASP A 1 931 ? 296.617 279.146 237.937 1.00 73.56 931 ASP A O 1
ATOM 7204 N N . SER A 1 932 ? 295.221 280.272 239.287 1.00 62.16 932 SER A N 1
ATOM 7205 C CA . SER A 1 932 ? 294.374 280.700 238.183 1.00 60.79 932 SER A CA 1
ATOM 7206 C C . SER A 1 932 ? 293.465 281.821 238.655 1.00 60.11 932 SER A C 1
ATOM 7207 O O . SER A 1 932 ? 293.164 281.945 239.843 1.00 67.44 932 SER A O 1
ATOM 7210 N N . VAL A 1 933 ? 293.043 282.646 237.702 1.00 58.80 933 VAL A N 1
ATOM 7211 C CA . VAL A 1 933 ? 292.057 283.695 237.924 1.00 53.45 933 VAL A CA 1
ATOM 7212 C C . VAL A 1 933 ? 291.028 283.604 236.809 1.00 54.41 933 VAL A C 1
ATOM 7213 O O . VAL A 1 933 ? 291.392 283.563 235.631 1.00 61.35 933 VAL A O 1
ATOM 7217 N N . ASN A 1 934 ? 289.751 283.555 237.176 1.00 56.16 934 ASN A N 1
ATOM 7218 C CA . ASN A 1 934 ? 288.663 283.501 236.198 1.00 53.28 934 ASN A CA 1
ATOM 7219 C C . ASN A 1 934 ? 287.525 284.368 236.731 1.00 52.99 934 ASN A C 1
ATOM 7220 O O . ASN A 1 934 ? 286.627 283.875 237.414 1.00 61.76 934 ASN A O 1
ATOM 7225 N N . LEU A 1 935 ? 287.560 285.653 236.400 1.00 51.33 935 LEU A N 1
ATOM 7226 C CA . LEU A 1 935 ? 286.575 286.614 236.872 1.00 50.15 935 LEU A CA 1
ATOM 7227 C C . LEU A 1 935 ? 285.689 287.047 235.715 1.00 55.47 935 LEU A C 1
ATOM 7228 O O . LEU A 1 935 ? 286.188 287.490 234.677 1.00 60.64 935 LEU A O 1
ATOM 7233 N N . THR A 1 936 ? 284.380 286.930 235.902 1.00 59.83 936 THR A N 1
ATOM 7234 C CA . THR A 1 936 ? 283.397 287.298 234.895 1.00 56.51 936 THR A CA 1
ATOM 7235 C C . THR A 1 936 ? 282.593 288.487 235.392 1.00 55.24 936 THR A C 1
ATOM 7236 O O . THR A 1 936 ? 282.046 288.449 236.497 1.00 59.41 936 THR A O 1
ATOM 7240 N N . PHE A 1 937 ? 282.525 289.537 234.582 1.00 54.62 937 PHE A N 1
ATOM 7241 C CA . PHE A 1 937 ? 281.717 290.713 234.883 1.00 51.01 937 PHE A CA 1
ATOM 7242 C C . PHE A 1 937 ? 280.462 290.655 234.024 1.00 52.93 937 PHE A C 1
ATOM 7243 O O . PHE A 1 937 ? 280.537 290.752 232.797 1.00 62.38 937 PHE A O 1
ATOM 7251 N N . VAL A 1 938 ? 279.311 290.514 234.671 1.00 56.49 938 VAL A N 1
ATOM 7252 C CA . VAL A 1 938 ? 278.050 290.239 233.997 1.00 60.47 938 VAL A CA 1
ATOM 7253 C C . VAL A 1 938 ? 277.226 291.515 233.931 1.00 65.07 938 VAL A C 1
ATOM 7254 O O . VAL A 1 938 ? 276.987 292.167 234.953 1.00 69.08 938 VAL A O 1
ATOM 7258 N N . GLU A 1 939 ? 276.793 291.866 232.729 1.00 61.00 939 GLU A N 1
ATOM 7259 C CA . GLU A 1 939 ? 275.859 292.948 232.473 1.00 64.02 939 GLU A CA 1
ATOM 7260 C C . GLU A 1 939 ? 274.593 292.352 231.869 1.00 72.80 939 GLU A C 1
ATOM 7261 O O . GLU A 1 939 ? 274.479 291.138 231.692 1.00 77.23 939 GLU A O 1
ATOM 7267 N N . GLU A 1 940 ? 273.628 293.218 231.557 1.00 77.36 940 GLU A N 1
ATOM 7268 C CA . GLU A 1 940 ? 272.353 292.746 231.024 1.00 83.90 940 GLU A CA 1
ATOM 7269 C C . GLU A 1 940 ? 272.538 292.041 229.686 1.00 81.70 940 GLU A C 1
ATOM 7270 O O . GLU A 1 940 ? 271.992 290.956 229.462 1.00 82.35 940 GLU A O 1
ATOM 7276 N N . LYS A 1 941 ? 273.325 292.634 228.788 1.00 77.34 941 LYS A N 1
ATOM 7277 C CA . LYS A 1 941 ? 273.478 292.122 227.432 1.00 74.52 941 LYS A CA 1
ATOM 7278 C C . LYS A 1 941 ? 274.932 291.828 227.084 1.00 75.93 941 LYS A C 1
ATOM 7279 O O . LYS A 1 941 ? 275.266 291.690 225.904 1.00 82.26 941 LYS A O 1
ATOM 7285 N N . THR A 1 942 ? 275.803 291.720 228.084 1.00 71.81 942 THR A N 1
ATOM 7286 C CA . THR A 1 942 ? 277.228 291.543 227.851 1.00 61.02 942 THR A CA 1
ATOM 7287 C C . THR A 1 942 ? 277.839 290.818 229.039 1.00 62.74 942 THR A C 1
ATOM 7288 O O . THR A 1 942 ? 277.421 291.030 230.177 1.00 70.21 942 THR A O 1
ATOM 7292 N N . ILE A 1 943 ? 278.817 289.956 228.770 1.00 58.49 943 ILE A N 1
ATOM 7293 C CA . ILE A 1 943 ? 279.687 289.419 229.807 1.00 52.75 943 ILE A CA 1
ATOM 7294 C C . ILE A 1 943 ? 281.126 289.642 229.372 1.00 50.89 943 ILE A C 1
ATOM 7295 O O . ILE A 1 943 ? 281.425 289.748 228.179 1.00 62.71 943 ILE A O 1
ATOM 7300 N N . LEU A 1 944 ? 282.022 289.728 230.351 1.00 48.27 944 LEU A N 1
ATOM 7301 C CA . LEU A 1 944 ? 283.437 289.978 230.088 1.00 44.78 944 LEU A CA 1
ATOM 7302 C C . LEU A 1 944 ? 284.243 289.092 231.030 1.00 52.05 944 LEU A C 1
ATOM 7303 O O . LEU A 1 944 ? 284.404 289.417 232.209 1.00 63.19 944 LEU A O 1
ATOM 7308 N N . GLN A 1 945 ? 284.751 287.982 230.509 1.00 52.09 945 GLN A N 1
ATOM 7309 C CA . GLN A 1 945 ? 285.501 287.017 231.298 1.00 56.88 945 GLN A CA 1
ATOM 7310 C C . GLN A 1 945 ? 286.994 287.273 231.147 1.00 59.31 945 GLN A C 1
ATOM 7311 O O . GLN A 1 945 ? 287.500 287.381 230.027 1.00 68.67 945 GLN A O 1
ATOM 7317 N N . ILE A 1 946 ? 287.691 287.373 232.273 1.00 52.40 946 ILE A N 1
ATOM 7318 C CA . ILE A 1 946 ? 289.138 287.530 232.301 1.00 51.05 946 ILE A CA 1
ATOM 7319 C C . ILE A 1 946 ? 289.716 286.263 232.908 1.00 51.82 946 ILE A C 1
ATOM 7320 O O . ILE A 1 946 ? 289.526 285.993 234.099 1.00 57.85 946 ILE A O 1
ATOM 7325 N N . SER A 1 947 ? 290.428 285.490 232.100 1.00 56.21 947 SER A N 1
ATOM 7326 C CA . SER A 1 947 ? 291.030 284.240 232.531 1.00 58.72 947 SER A CA 1
ATOM 7327 C C . SER A 1 947 ? 292.546 284.373 232.551 1.00 57.65 947 SER A C 1
ATOM 7328 O O . SER A 1 947 ? 293.132 285.092 231.739 1.00 63.21 947 SER A O 1
ATOM 7331 N N . ALA A 1 948 ? 293.177 283.677 233.492 1.00 55.23 948 ALA A N 1
ATOM 7332 C CA . ALA A 1 948 ? 294.614 283.766 233.684 1.00 56.25 948 ALA A CA 1
ATOM 7333 C C . ALA A 1 948 ? 295.193 282.379 233.915 1.00 62.76 948 ALA A C 1
ATOM 7334 O O . ALA A 1 948 ? 294.512 281.474 234.401 1.00 67.07 948 ALA A O 1
ATOM 7336 N N . ASP A 1 949 ? 296.457 282.226 233.547 1.00 67.65 949 ASP A N 1
ATOM 7337 C CA . ASP A 1 949 ? 297.238 281.020 233.782 1.00 67.87 949 ASP A CA 1
ATOM 7338 C C . ASP A 1 949 ? 297.984 281.186 235.102 1.00 70.26 949 ASP A C 1
ATOM 7339 O O . ASP A 1 949 ? 297.889 282.253 235.721 1.00 74.06 949 ASP A O 1
ATOM 7344 N N . PRO A 1 950 ? 298.698 280.161 235.594 1.00 68.89 950 PRO A N 1
ATOM 7345 C CA . PRO A 1 950 ? 299.493 280.348 236.813 1.00 64.83 950 PRO A CA 1
ATOM 7346 C C . PRO A 1 950 ? 300.447 281.530 236.738 1.00 63.07 950 PRO A C 1
ATOM 7347 O O . PRO A 1 950 ? 301.374 281.538 235.926 1.00 65.70 950 PRO A O 1
ATOM 7351 N N . VAL A 1 951 ? 300.231 282.528 237.588 1.00 60.33 951 VAL A N 1
ATOM 7352 C CA . VAL A 1 951 ? 301.033 283.746 237.609 1.00 59.95 951 VAL A CA 1
ATOM 7353 C C . VAL A 1 951 ? 302.042 283.648 238.741 1.00 58.86 951 VAL A C 1
ATOM 7354 O O . VAL A 1 951 ? 301.674 283.368 239.887 1.00 60.51 951 VAL A O 1
ATOM 7358 N N . ARG A 1 952 ? 303.313 283.875 238.425 1.00 57.91 952 ARG A N 1
ATOM 7359 C CA . ARG A 1 952 ? 304.381 283.898 239.413 1.00 55.38 952 ARG A CA 1
ATOM 7360 C C . ARG A 1 952 ? 304.988 285.290 239.465 1.00 55.43 952 ARG A C 1
ATOM 7361 O O . ARG A 1 952 ? 305.377 285.838 238.431 1.00 62.64 952 ARG A O 1
ATOM 7369 N N . VAL A 1 953 ? 305.060 285.858 240.662 1.00 52.85 953 VAL A N 1
ATOM 7370 C CA . VAL A 1 953 ? 305.727 287.131 240.901 1.00 54.11 953 VAL A CA 1
ATOM 7371 C C . VAL A 1 953 ? 306.724 286.930 242.029 1.00 59.44 953 VAL A C 1
ATOM 7372 O O . VAL A 1 953 ? 306.402 286.313 243.049 1.00 63.44 953 VAL A O 1
ATOM 7376 N N . THR A 1 954 ? 307.935 287.437 241.844 1.00 60.77 954 THR A N 1
ATOM 7377 C CA . THR A 1 954 ? 309.011 287.252 242.803 1.00 58.12 954 THR A CA 1
ATOM 7378 C C . THR A 1 954 ? 309.689 288.584 243.076 1.00 55.28 954 THR A C 1
ATOM 7379 O O . THR A 1 954 ? 309.961 289.347 242.148 1.00 61.79 954 THR A O 1
ATOM 7383 N N . ILE A 1 955 ? 309.949 288.868 244.348 1.00 56.87 955 ILE A N 1
ATOM 7384 C CA . ILE A 1 955 ? 310.719 290.037 244.757 1.00 63.73 955 ILE A CA 1
ATOM 7385 C C . ILE A 1 955 ? 311.959 289.542 245.489 1.00 65.51 955 ILE A C 1
ATOM 7386 O O . ILE A 1 955 ? 311.847 288.869 246.518 1.00 66.42 955 ILE A O 1
ATOM 7391 N N . CYS A 1 956 ? 313.136 289.872 244.960 1.00 67.77 956 CYS A N 1
ATOM 7392 C CA . CYS A 1 956 ? 314.412 289.413 245.498 1.00 65.49 956 CYS A CA 1
ATOM 7393 C C . CYS A 1 956 ? 315.329 290.618 245.621 1.00 66.96 956 CYS A C 1
ATOM 7394 O O . CYS A 1 956 ? 315.654 291.248 244.611 1.00 78.88 956 CYS A O 1
ATOM 7397 N N . ASN A 1 957 ? 315.736 290.951 246.844 1.00 62.45 957 ASN A N 1
ATOM 7398 C CA . ASN A 1 957 ? 316.627 292.089 247.038 1.00 69.64 957 ASN A CA 1
ATOM 7399 C C . ASN A 1 957 ? 318.098 291.726 246.884 1.00 68.98 957 ASN A C 1
ATOM 7400 O O . ASN A 1 957 ? 318.952 292.613 246.964 1.00 73.98 957 ASN A O 1
ATOM 7405 N N . ALA A 1 958 ? 318.416 290.450 246.681 1.00 68.22 958 ALA A N 1
ATOM 7406 C CA . ALA A 1 958 ? 319.750 290.016 246.264 1.00 69.51 958 ALA A CA 1
ATOM 7407 C C . ALA A 1 958 ? 319.547 289.034 245.117 1.00 71.99 958 ALA A C 1
ATOM 7408 O O . ALA A 1 958 ? 319.553 287.818 245.313 1.00 79.54 958 ALA A O 1
ATOM 7410 N N . HIS A 1 959 ? 319.377 289.568 243.914 1.00 76.46 959 HIS A N 1
ATOM 7411 C CA . HIS A 1 959 ? 319.081 288.768 242.736 1.00 82.92 959 HIS A CA 1
ATOM 7412 C C . HIS A 1 959 ? 320.344 288.650 241.899 1.00 90.21 959 HIS A C 1
ATOM 7413 O O . HIS A 1 959 ? 320.939 289.666 241.523 1.00 89.79 959 HIS A O 1
ATOM 7420 N N . GLU A 1 960 ? 320.743 287.414 241.608 1.00 90.59 960 GLU A N 1
ATOM 7421 C CA . GLU A 1 960 ? 322.013 287.118 240.937 1.00 95.64 960 GLU A CA 1
ATOM 7422 C C . GLU A 1 960 ? 323.114 287.761 241.778 1.00 103.60 960 GLU A C 1
ATOM 7423 O O . GLU A 1 960 ? 323.127 287.570 243.004 1.00 103.51 960 GLU A O 1
ATOM 7429 N N . SER A 1 961 ? 324.033 288.522 241.193 1.00 100.99 961 SER A N 1
ATOM 7430 C CA . SER A 1 961 ? 325.105 289.137 241.962 1.00 101.80 961 SER A CA 1
ATOM 7431 C C . SER A 1 961 ? 324.742 290.514 242.497 1.00 94.18 961 SER A C 1
ATOM 7432 O O . SER A 1 961 ? 325.518 291.085 243.270 1.00 92.01 961 SER A O 1
ATOM 7435 N N . ARG A 1 962 ? 323.586 291.052 242.122 1.00 91.94 962 ARG A N 1
ATOM 7436 C CA . ARG A 1 962 ? 323.215 292.416 242.471 1.00 91.05 962 ARG A CA 1
ATOM 7437 C C . ARG A 1 962 ? 322.400 292.411 243.757 1.00 85.35 962 ARG A C 1
ATOM 7438 O O . ARG A 1 962 ? 321.376 291.726 243.846 1.00 89.45 962 ARG A O 1
ATOM 7446 N N . PHE A 1 963 ? 322.854 293.171 244.747 1.00 80.73 963 PHE A N 1
ATOM 7447 C CA . PHE A 1 963 ? 322.139 293.309 246.014 1.00 76.89 963 PHE A CA 1
ATOM 7448 C C . PHE A 1 963 ? 321.260 294.558 246.000 1.00 80.56 963 PHE A C 1
ATOM 7449 O O . PHE A 1 963 ? 321.389 295.463 246.822 1.00 78.44 963 PHE A O 1
ATOM 7457 N N . THR A 1 964 ? 320.351 294.591 245.030 1.00 85.85 964 THR A N 1
ATOM 7458 C CA . THR A 1 964 ? 319.330 295.621 244.922 1.00 82.37 964 THR A CA 1
ATOM 7459 C C . THR A 1 964 ? 317.975 294.949 244.761 1.00 79.50 964 THR A C 1
ATOM 7460 O O . THR A 1 964 ? 317.879 293.736 244.568 1.00 78.11 964 THR A O 1
ATOM 7464 N N . GLU A 1 965 ? 316.918 295.748 244.843 1.00 77.45 965 GLU A N 1
ATOM 7465 C CA . GLU A 1 965 ? 315.571 295.210 244.735 1.00 76.37 965 GLU A CA 1
ATOM 7466 C C . GLU A 1 965 ? 315.284 294.756 243.309 1.00 78.91 965 GLU A C 1
ATOM 7467 O O . GLU A 1 965 ? 315.600 295.454 242.343 1.00 83.41 965 GLU A O 1
ATOM 7473 N N . HIS A 1 966 ? 314.684 293.576 243.180 1.00 75.52 966 HIS A N 1
ATOM 7474 C CA . HIS A 1 966 ? 314.311 293.024 241.887 1.00 75.84 966 HIS A CA 1
ATOM 7475 C C . HIS A 1 966 ? 312.884 292.505 241.941 1.00 71.06 966 HIS A C 1
ATOM 7476 O O . HIS A 1 966 ? 312.427 292.010 242.972 1.00 75.52 966 HIS A O 1
ATOM 7483 N N . VAL A 1 967 ? 312.185 292.620 240.815 1.00 67.76 967 VAL A N 1
ATOM 7484 C CA . VAL A 1 967 ? 310.833 292.097 240.658 1.00 67.02 967 VAL A CA 1
ATOM 7485 C C . VAL A 1 967 ? 310.803 291.270 239.383 1.00 65.01 967 VAL A C 1
ATOM 7486 O O . VAL A 1 967 ? 311.117 291.780 238.304 1.00 72.63 967 VAL A O 1
ATOM 7490 N N . CYS A 1 968 ? 310.426 290.001 239.502 1.00 61.62 968 CYS A N 1
ATOM 7491 C CA . CYS A 1 968 ? 310.337 289.093 238.366 1.00 65.12 968 CYS A CA 1
ATOM 7492 C C . CYS A 1 968 ? 308.879 288.713 238.162 1.00 66.00 968 CYS A C 1
ATOM 7493 O O . CYS A 1 968 ? 308.224 288.239 239.094 1.00 70.66 968 CYS A O 1
ATOM 7496 N N . ILE A 1 969 ? 308.379 288.912 236.946 1.00 65.22 969 ILE A N 1
ATOM 7497 C CA . ILE A 1 969 ? 306.989 288.641 236.600 1.00 63.27 969 ILE A CA 1
ATOM 7498 C C . ILE A 1 969 ? 306.965 287.532 235.562 1.00 59.23 969 ILE A C 1
ATOM 7499 O O . ILE A 1 969 ? 307.673 287.604 234.552 1.00 64.66 969 ILE A O 1
ATOM 7504 N N . ARG A 1 970 ? 306.156 286.507 235.810 1.00 54.22 970 ARG A N 1
ATOM 7505 C CA . ARG A 1 970 ? 305.988 285.386 234.890 1.00 58.69 970 ARG A CA 1
ATOM 7506 C C . ARG A 1 970 ? 304.494 285.178 234.678 1.00 63.20 970 ARG A C 1
ATOM 7507 O O . ARG A 1 970 ? 303.818 284.593 235.528 1.00 67.26 970 ARG A O 1
ATOM 7515 N N . VAL A 1 971 ? 303.981 285.655 233.550 1.00 63.79 971 VAL A N 1
ATOM 7516 C CA . VAL A 1 971 ? 302.576 285.473 233.194 1.00 64.36 971 VAL A CA 1
ATOM 7517 C C . VAL A 1 971 ? 302.511 284.687 231.891 1.00 64.72 971 VAL A C 1
ATOM 7518 O O . VAL A 1 971 ? 302.571 285.281 230.806 1.00 68.28 971 VAL A O 1
ATOM 7522 N N . PRO A 1 972 ? 302.400 283.360 231.945 1.00 61.51 972 PRO A N 1
ATOM 7523 C CA . PRO A 1 972 ? 302.367 282.575 230.703 1.00 65.94 972 PRO A CA 1
ATOM 7524 C C . PRO A 1 972 ? 301.183 282.884 229.804 1.00 76.34 972 PRO A C 1
ATOM 7525 O O . PRO A 1 972 ? 301.267 282.635 228.596 1.00 78.13 972 PRO A O 1
ATOM 7529 N N . GLY A 1 973 ? 300.083 283.406 230.340 1.00 74.53 973 GLY A N 1
ATOM 7530 C CA . GLY A 1 973 ? 298.959 283.747 229.494 1.00 72.26 973 GLY A CA 1
ATOM 7531 C C . GLY A 1 973 ? 297.734 284.271 230.213 1.00 71.67 973 GLY A C 1
ATOM 7532 O O . GLY A 1 973 ? 297.306 283.703 231.220 1.00 76.95 973 GLY A O 1
ATOM 7533 N N . ILE A 1 974 ? 297.159 285.355 229.698 1.00 73.46 974 ILE A N 1
ATOM 7534 C CA . ILE A 1 974 ? 295.888 285.888 230.171 1.00 66.62 974 ILE A CA 1
ATOM 7535 C C . ILE A 1 974 ? 295.030 286.225 228.962 1.00 68.78 974 ILE A C 1
ATOM 7536 O O . ILE A 1 974 ? 295.517 286.801 227.985 1.00 76.57 974 ILE A O 1
ATOM 7541 N N . SER A 1 975 ? 293.752 285.866 229.027 1.00 65.27 975 SER A N 1
ATOM 7542 C CA . SER A 1 975 ? 292.824 286.107 227.936 1.00 62.33 975 SER A CA 1
ATOM 7543 C C . SER A 1 975 ? 291.612 286.867 228.450 1.00 58.34 975 SER A C 1
ATOM 7544 O O . SER A 1 975 ? 291.187 286.689 229.592 1.00 64.19 975 SER A O 1
ATOM 7547 N N . ILE A 1 976 ? 291.065 287.722 227.593 1.00 55.69 976 ILE A N 1
ATOM 7548 C CA . ILE A 1 976 ? 289.844 288.464 227.878 1.00 52.58 976 ILE A CA 1
ATOM 7549 C C . ILE A 1 976 ? 288.856 288.164 226.764 1.00 55.89 976 ILE A C 1
ATOM 7550 O O . ILE A 1 976 ? 289.147 288.413 225.589 1.00 71.97 976 ILE A O 1
ATOM 7555 N N . ARG A 1 977 ? 287.695 287.633 227.127 1.00 55.02 977 ARG A N 1
ATOM 7556 C CA . ARG A 1 977 ? 286.662 287.271 226.170 1.00 61.12 977 ARG A CA 1
ATOM 7557 C C . ARG A 1 977 ? 285.386 288.036 226.481 1.00 60.82 977 ARG A C 1
ATOM 7558 O O . ARG A 1 977 ? 285.058 288.279 227.645 1.00 60.34 977 ARG A O 1
ATOM 7566 N N . GLN A 1 978 ? 284.668 288.422 225.432 1.00 58.90 978 GLN A N 1
ATOM 7567 C CA . GLN A 1 978 ? 283.409 289.132 225.579 1.00 52.31 978 GLN A CA 1
ATOM 7568 C C . GLN A 1 978 ? 282.329 288.438 224.769 1.00 55.51 978 GLN A C 1
ATOM 7569 O O . GLN A 1 978 ? 282.561 288.033 223.628 1.00 65.64 978 GLN A O 1
ATOM 7575 N N . ALA A 1 979 ? 281.149 288.305 225.365 1.00 54.70 979 ALA A N 1
ATOM 7576 C CA . ALA A 1 979 ? 279.987 287.734 224.704 1.00 59.60 979 ALA A CA 1
ATOM 7577 C C . ALA A 1 979 ? 278.859 288.753 224.727 1.00 65.18 979 ALA A C 1
ATOM 7578 O O . ALA A 1 979 ? 278.577 289.346 225.771 1.00 68.79 979 ALA A O 1
ATOM 7580 N N . VAL A 1 980 ? 278.225 288.957 223.576 1.00 65.15 980 VAL A N 1
ATOM 7581 C CA . VAL A 1 980 ? 277.132 289.909 223.423 1.00 61.79 980 VAL A CA 1
ATOM 7582 C C . VAL A 1 980 ? 275.851 289.124 223.195 1.00 70.71 980 VAL A C 1
ATOM 7583 O O . VAL A 1 980 ? 275.802 288.250 222.323 1.00 76.33 980 VAL A O 1
ATOM 7587 N N . ARG A 1 981 ? 274.820 289.430 223.974 1.00 70.91 981 ARG A N 1
ATOM 7588 C CA . ARG A 1 981 ? 273.561 288.703 223.898 1.00 73.75 981 ARG A CA 1
ATOM 7589 C C . ARG A 1 981 ? 272.631 289.346 222.879 1.00 83.97 981 ARG A C 1
ATOM 7590 O O . ARG A 1 981 ? 272.414 290.561 222.901 1.00 87.45 981 ARG A O 1
ATOM 7598 N N . ILE A 1 982 ? 272.091 288.523 221.986 1.00 93.04 982 ILE A N 1
ATOM 7599 C CA . ILE A 1 982 ? 271.075 288.925 221.023 1.00 96.15 982 ILE A CA 1
ATOM 7600 C C . ILE A 1 982 ? 269.831 288.095 221.306 1.00 107.28 982 ILE A C 1
ATOM 7601 O O . ILE A 1 982 ? 269.880 286.859 221.260 1.00 109.14 982 ILE A O 1
ATOM 7606 N N . LYS A 1 983 ? 268.718 288.766 221.586 1.00 115.53 983 LYS A N 1
ATOM 7607 C CA . LYS A 1 983 ? 267.531 288.126 222.143 1.00 127.53 983 LYS A CA 1
ATOM 7608 C C . LYS A 1 983 ? 266.362 288.136 221.164 1.00 141.80 983 LYS A C 1
ATOM 7609 O O . LYS A 1 983 ? 265.223 288.427 221.535 1.00 145.69 983 LYS A O 1
ATOM 7615 N N . GLU A 1 984 ? 266.633 287.819 219.901 1.00 141.56 984 GLU A N 1
ATOM 7616 C CA . GLU A 1 984 ? 265.583 287.676 218.903 1.00 147.64 984 GLU A CA 1
ATOM 7617 C C . GLU A 1 984 ? 264.930 286.301 218.933 1.00 153.73 984 GLU A C 1
ATOM 7618 O O . GLU A 1 984 ? 263.996 286.056 218.162 1.00 151.21 984 GLU A O 1
ATOM 7624 N N . LYS A 1 985 ? 265.395 285.412 219.801 1.00 155.78 985 LYS A N 1
ATOM 7625 C CA . LYS A 1 985 ? 264.948 284.035 219.896 1.00 156.17 985 LYS A CA 1
ATOM 7626 C C . LYS A 1 985 ? 264.573 283.729 221.339 1.00 151.60 985 LYS A C 1
ATOM 7627 O O . LYS A 1 985 ? 265.123 284.335 222.264 1.00 144.55 985 LYS A O 1
ATOM 7633 N N . PRO A 1 986 ? 263.632 282.808 221.565 1.00 153.54 986 PRO A N 1
ATOM 7634 C CA . PRO A 1 986 ? 263.381 282.355 222.942 1.00 151.57 986 PRO A CA 1
ATOM 7635 C C . PRO A 1 986 ? 264.608 281.762 223.608 1.00 149.35 986 PRO A C 1
ATOM 7636 O O . PRO A 1 986 ? 264.694 281.775 224.842 1.00 142.66 986 PRO A O 1
ATOM 7640 N N . GLU A 1 987 ? 265.554 281.240 222.835 1.00 149.01 987 GLU A N 1
ATOM 7641 C CA . GLU A 1 987 ? 266.841 280.805 223.353 1.00 146.06 987 GLU A CA 1
ATOM 7642 C C . GLU A 1 987 ? 267.866 281.913 223.152 1.00 138.82 987 GLU A C 1
ATOM 7643 O O . GLU A 1 987 ? 267.935 282.521 222.080 1.00 135.24 987 GLU A O 1
ATOM 7649 N N . ASN A 1 988 ? 268.651 282.179 224.192 1.00 132.22 988 ASN A N 1
ATOM 7650 C CA . ASN A 1 988 ? 269.643 283.242 224.123 1.00 117.63 988 ASN A CA 1
ATOM 7651 C C . ASN A 1 988 ? 270.707 282.917 223.084 1.00 109.69 988 ASN A C 1
ATOM 7652 O O . ASN A 1 988 ? 271.115 281.763 222.927 1.00 116.23 988 ASN A O 1
ATOM 7657 N N . ILE A 1 989 ? 271.154 283.944 222.370 1.00 94.01 989 ILE A N 1
ATOM 7658 C CA . ILE A 1 989 ? 272.224 283.823 221.388 1.00 86.70 989 ILE A CA 1
ATOM 7659 C C . ILE A 1 989 ? 273.344 284.762 221.803 1.00 80.10 989 ILE A C 1
ATOM 7660 O O . ILE A 1 989 ? 273.120 285.964 221.977 1.00 84.64 989 ILE A O 1
ATOM 7665 N N . TRP A 1 990 ? 274.542 284.215 221.967 1.00 72.52 990 TRP A N 1
ATOM 7666 C CA . TRP A 1 990 ? 275.723 284.988 222.306 1.00 65.94 990 TRP A CA 1
ATOM 7667 C C . TRP A 1 990 ? 276.771 284.800 221.221 1.00 69.50 990 TRP A C 1
ATOM 7668 O O . TRP A 1 990 ? 276.883 283.724 220.629 1.00 78.29 990 TRP A O 1
ATOM 7679 N N . ILE A 1 991 ? 277.535 285.855 220.954 1.00 61.95 991 ILE A N 1
ATOM 7680 C CA . ILE A 1 991 ? 278.633 285.789 220.002 1.00 65.42 991 ILE A CA 1
ATOM 7681 C C . ILE A 1 991 ? 279.875 286.385 220.645 1.00 65.27 991 ILE A C 1
ATOM 7682 O O . ILE A 1 991 ? 279.792 287.234 221.535 1.00 67.95 991 ILE A O 1
ATOM 7687 N N . GLU A 1 992 ? 281.036 285.930 220.184 1.00 67.56 992 GLU A N 1
ATOM 7688 C CA . GLU A 1 992 ? 282.322 286.420 220.674 1.00 62.65 992 GLU A CA 1
ATOM 7689 C C . GLU A 1 992 ? 282.622 287.743 219.988 1.00 66.07 992 GLU A C 1
ATOM 7690 O O . GLU A 1 992 ? 283.318 287.799 218.975 1.00 78.87 992 GLU A O 1
ATOM 7696 N N . GLY A 1 993 ? 282.094 288.827 220.551 1.00 63.37 993 GLY A N 1
ATOM 7697 C CA . GLY A 1 993 ? 282.320 290.133 219.958 1.00 66.33 993 GLY A CA 1
ATOM 7698 C C . GLY A 1 993 ? 283.784 290.527 219.949 1.00 69.09 993 GLY A C 1
ATOM 7699 O O . GLY A 1 993 ? 284.275 291.105 218.978 1.00 76.08 993 GLY A O 1
ATOM 7700 N N . ALA A 1 994 ? 284.503 290.216 221.024 1.00 63.95 994 ALA A N 1
ATOM 7701 C CA . ALA A 1 994 ? 285.897 290.608 221.131 1.00 60.06 994 ALA A CA 1
ATOM 7702 C C . ALA A 1 994 ? 286.683 289.517 221.839 1.00 66.26 994 ALA A C 1
ATOM 7703 O O . ALA A 1 994 ? 286.128 288.701 222.577 1.00 71.46 994 ALA A O 1
ATOM 7705 N N . ASN A 1 995 ? 287.991 289.511 221.593 1.00 70.60 995 ASN A N 1
ATOM 7706 C CA . ASN A 1 995 ? 288.916 288.587 222.230 1.00 63.04 995 ASN A CA 1
ATOM 7707 C C . ASN A 1 995 ? 290.243 289.290 222.455 1.00 66.10 995 ASN A C 1
ATOM 7708 O O . ASN A 1 995 ? 290.572 290.271 221.787 1.00 78.10 995 ASN A O 1
ATOM 7713 N N . ALA A 1 996 ? 291.003 288.774 223.413 1.00 63.27 996 ALA A N 1
ATOM 7714 C CA . ALA A 1 996 ? 292.346 289.259 223.680 1.00 60.12 996 ALA A CA 1
ATOM 7715 C C . ALA A 1 996 ? 293.137 288.128 224.311 1.00 70.61 996 ALA A C 1
ATOM 7716 O O . ALA A 1 996 ? 292.567 287.229 224.931 1.00 77.75 996 ALA A O 1
ATOM 7718 N N . ALA A 1 997 ? 294.453 288.169 224.133 1.00 71.44 997 ALA A N 1
ATOM 7719 C CA . ALA A 1 997 ? 295.313 287.122 224.675 1.00 68.87 997 ALA A CA 1
ATOM 7720 C C . ALA A 1 997 ? 296.738 287.637 224.712 1.00 71.39 997 ALA A C 1
ATOM 7721 O O . ALA A 1 997 ? 297.288 288.006 223.672 1.00 81.87 997 ALA A O 1
ATOM 7723 N N . ILE A 1 998 ? 297.331 287.663 225.899 1.00 68.07 998 ILE A N 1
ATOM 7724 C CA . ILE A 1 998 ? 298.733 288.008 226.081 1.00 66.16 998 ILE A CA 1
ATOM 7725 C C . ILE A 1 998 ? 299.423 286.770 226.624 1.00 70.26 998 ILE A C 1
ATOM 7726 O O . ILE A 1 998 ? 299.067 286.282 227.701 1.00 78.56 998 ILE A O 1
ATOM 7731 N N . GLU A 1 999 ? 300.404 286.262 225.886 1.00 71.71 999 GLU A N 1
ATOM 7732 C CA . GLU A 1 999 ? 301.086 285.029 226.241 1.00 71.39 999 GLU A CA 1
ATOM 7733 C C . GLU A 1 999 ? 302.563 285.295 226.481 1.00 72.60 999 GLU A C 1
ATOM 7734 O O . GLU A 1 999 ? 303.123 286.268 225.974 1.00 71.80 999 GLU A O 1
ATOM 7740 N N . GLY A 1 1000 ? 303.181 284.430 227.281 1.00 71.62 1000 GLY A N 1
ATOM 7741 C CA . GLY A 1 1000 ? 304.621 284.422 227.449 1.00 68.98 1000 GLY A CA 1
ATOM 7742 C C . GLY A 1 1000 ? 305.242 285.685 228.005 1.00 66.33 1000 GLY A C 1
ATOM 7743 O O . GLY A 1 1000 ? 306.248 286.164 227.476 1.00 66.85 1000 GLY A O 1
ATOM 7744 N N . VAL A 1 1001 ? 304.669 286.234 229.067 1.00 65.83 1001 VAL A N 1
ATOM 7745 C CA . VAL A 1 1001 ? 305.254 287.395 229.726 1.00 65.46 1001 VAL A CA 1
ATOM 7746 C C . VAL A 1 1001 ? 306.318 286.922 230.707 1.00 69.08 1001 VAL A C 1
ATOM 7747 O O . VAL A 1 1001 ? 306.054 286.073 231.566 1.00 67.46 1001 VAL A O 1
ATOM 7751 N N . SER A 1 1002 ? 307.530 287.461 230.572 1.00 67.04 1002 SER A N 1
ATOM 7752 C CA . SER A 1 1002 ? 308.630 287.123 231.478 1.00 62.47 1002 SER A CA 1
ATOM 7753 C C . SER A 1 1002 ? 309.515 288.364 231.592 1.00 61.51 1002 SER A C 1
ATOM 7754 O O . SER A 1 1002 ? 310.418 288.570 230.782 1.00 69.01 1002 SER A O 1
ATOM 7757 N N . LEU A 1 1003 ? 309.252 289.173 232.611 1.00 60.94 1003 LEU A N 1
ATOM 7758 C CA . LEU A 1 1003 ? 309.950 290.433 232.814 1.00 69.28 1003 LEU A CA 1
ATOM 7759 C C . LEU A 1 1003 ? 310.815 290.367 234.064 1.00 68.93 1003 LEU A C 1
ATOM 7760 O O . LEU A 1 1003 ? 310.415 289.792 235.080 1.00 68.99 1003 LEU A O 1
ATOM 7765 N N . ASP A 1 1004 ? 312.001 290.959 233.980 1.00 68.62 1004 ASP A N 1
ATOM 7766 C CA . ASP A 1 1004 ? 312.920 291.070 235.107 1.00 68.93 1004 ASP A CA 1
ATOM 7767 C C . ASP A 1 1004 ? 313.191 292.548 235.348 1.00 74.76 1004 ASP A C 1
ATOM 7768 O O . ASP A 1 1004 ? 313.906 293.187 234.571 1.00 85.26 1004 ASP A O 1
ATOM 7773 N N . ILE A 1 1005 ? 312.627 293.086 236.422 1.00 69.64 1005 ILE A N 1
ATOM 7774 C CA . ILE A 1 1005 ? 312.764 294.494 236.769 1.00 67.78 1005 ILE A CA 1
ATOM 7775 C C . ILE A 1 1005 ? 313.843 294.627 237.831 1.00 72.79 1005 ILE A C 1
ATOM 7776 O O . ILE A 1 1005 ? 313.792 293.955 238.867 1.00 76.53 1005 ILE A O 1
ATOM 7781 N N . GLU A 1 1006 ? 314.820 295.485 237.575 1.00 74.06 1006 GLU A N 1
ATOM 7782 C CA . GLU A 1 1006 ? 315.873 295.801 238.531 1.00 75.62 1006 GLU A CA 1
ATOM 7783 C C . GLU A 1 1006 ? 315.602 297.205 239.052 1.00 81.68 1006 GLU A C 1
ATOM 7784 O O . GLU A 1 1006 ? 315.973 298.193 238.416 1.00 90.15 1006 GLU A O 1
ATOM 7790 N N . LEU A 1 1007 ? 314.938 297.291 240.198 1.00 84.12 1007 LEU A N 1
ATOM 7791 C CA . LEU A 1 1007 ? 314.635 298.584 240.782 1.00 86.03 1007 LEU A CA 1
ATOM 7792 C C . LEU A 1 1007 ? 315.918 299.266 241.250 1.00 98.46 1007 LEU A C 1
ATOM 7793 O O . LEU A 1 1007 ? 316.863 298.601 241.679 1.00 100.08 1007 LEU A O 1
ATOM 7798 N N . PRO A 1 1008 ? 315.978 300.592 241.175 1.00 104.89 1008 PRO A N 1
ATOM 7799 C CA . PRO A 1 1008 ? 317.185 301.303 241.603 1.00 110.86 1008 PRO A CA 1
ATOM 7800 C C . PRO A 1 1008 ? 317.362 301.223 243.111 1.00 119.28 1008 PRO A C 1
ATOM 7801 O O . PRO A 1 1008 ? 316.456 300.853 243.859 1.00 121.07 1008 PRO A O 1
ATOM 7805 N N . THR A 1 1009 ? 318.565 301.573 243.550 1.00 122.61 1009 THR A N 1
ATOM 7806 C CA . THR A 1 1009 ? 318.848 301.589 244.976 1.00 127.32 1009 THR A CA 1
ATOM 7807 C C . THR A 1 1009 ? 317.963 302.625 245.664 1.00 132.10 1009 THR A C 1
ATOM 7808 O O . THR A 1 1009 ? 317.654 303.667 245.075 1.00 131.45 1009 THR A O 1
ATOM 7812 N N . PRO A 1 1010 ? 317.526 302.369 246.896 1.00 132.15 1010 PRO A N 1
ATOM 7813 C CA . PRO A 1 1010 ? 316.667 303.336 247.584 1.00 133.70 1010 PRO A CA 1
ATOM 7814 C C . PRO A 1 1010 ? 317.395 304.648 247.824 1.00 138.81 1010 PRO A C 1
ATOM 7815 O O . PRO A 1 1010 ? 318.621 304.694 247.937 1.00 141.66 1010 PRO A O 1
ATOM 7819 N N . LYS A 1 1011 ? 316.619 305.727 247.884 1.00 139.58 1011 LYS A N 1
ATOM 7820 C CA . LYS A 1 1011 ? 317.194 307.047 248.097 1.00 142.87 1011 LYS A CA 1
ATOM 7821 C C . LYS A 1 1011 ? 317.849 307.128 249.471 1.00 145.00 1011 LYS A C 1
ATOM 7822 O O . LYS A 1 1011 ? 317.507 306.382 250.393 1.00 144.57 1011 LYS A O 1
ATOM 7828 N N . SER A 1 1012 ? 318.824 308.033 249.587 1.00 145.08 1012 SER A N 1
ATOM 7829 C CA . SER A 1 1012 ? 319.552 308.290 250.832 1.00 148.57 1012 SER A CA 1
ATOM 7830 C C . SER A 1 1012 ? 320.244 307.036 251.362 1.00 146.66 1012 SER A C 1
ATOM 7831 O O . SER A 1 1012 ? 320.464 306.897 252.567 1.00 147.98 1012 SER A O 1
ATOM 7834 N N . ALA A 1 1013 ? 320.601 306.118 250.469 1.00 142.79 1013 ALA A N 1
ATOM 7835 C CA . ALA A 1 1013 ? 321.356 304.928 250.830 1.00 135.77 1013 ALA A CA 1
ATOM 7836 C C . ALA A 1 1013 ? 322.808 305.100 250.408 1.00 132.86 1013 ALA A C 1
ATOM 7837 O O . ALA A 1 1013 ? 323.096 305.726 249.384 1.00 131.61 1013 ALA A O 1
ATOM 7839 N N . SER A 1 1014 ? 323.717 304.547 251.206 1.00 130.84 1014 SER A N 1
ATOM 7840 C CA . SER A 1 1014 ? 325.134 304.680 250.918 1.00 127.16 1014 SER A CA 1
ATOM 7841 C C . SER A 1 1014 ? 325.473 303.966 249.610 1.00 123.16 1014 SER A C 1
ATOM 7842 O O . SER A 1 1014 ? 324.823 302.984 249.243 1.00 121.54 1014 SER A O 1
ATOM 7845 N N . PRO A 1 1015 ? 326.475 304.452 248.874 1.00 122.29 1015 PRO A N 1
ATOM 7846 C CA . PRO A 1 1015 ? 326.828 303.803 247.602 1.00 124.75 1015 PRO A CA 1
ATOM 7847 C C . PRO A 1 1015 ? 327.307 302.372 247.757 1.00 123.94 1015 PRO A C 1
ATOM 7848 O O . PRO A 1 1015 ? 327.239 301.606 246.788 1.00 121.23 1015 PRO A O 1
ATOM 7852 N N . THR A 1 1016 ? 327.784 301.981 248.939 1.00 120.56 1016 THR A N 1
ATOM 7853 C CA . THR A 1 1016 ? 328.294 300.637 249.177 1.00 113.27 1016 THR A CA 1
ATOM 7854 C C . THR A 1 1016 ? 327.293 299.756 249.914 1.00 105.99 1016 THR A C 1
ATOM 7855 O O . THR A 1 1016 ? 327.691 298.890 250.699 1.00 102.76 1016 THR A O 1
ATOM 7859 N N . ILE A 1 1017 ? 325.995 299.959 249.680 1.00 107.78 1017 ILE A N 1
ATOM 7860 C CA . ILE A 1 1017 ? 324.988 299.123 250.324 1.00 100.77 1017 ILE A CA 1
ATOM 7861 C C . ILE A 1 1017 ? 325.098 297.684 249.840 1.00 95.85 1017 ILE A C 1
ATOM 7862 O O . ILE A 1 1017 ? 324.882 296.742 250.608 1.00 96.48 1017 ILE A O 1
ATOM 7867 N N . GLY A 1 1018 ? 325.424 297.490 248.563 1.00 94.15 1018 GLY A N 1
ATOM 7868 C CA . GLY A 1 1018 ? 325.554 296.138 248.044 1.00 87.95 1018 GLY A CA 1
ATOM 7869 C C . GLY A 1 1018 ? 326.690 295.374 248.695 1.00 87.23 1018 GLY A C 1
ATOM 7870 O O . GLY A 1 1018 ? 326.557 294.192 249.020 1.00 80.87 1018 GLY A O 1
ATOM 7871 N N . LYS A 1 1019 ? 327.831 296.038 248.882 1.00 92.42 1019 LYS A N 1
ATOM 7872 C CA . LYS A 1 1019 ? 328.964 295.388 249.532 1.00 89.28 1019 LYS A CA 1
ATOM 7873 C C . LYS A 1 1019 ? 328.688 295.137 251.009 1.00 85.49 1019 LYS A C 1
ATOM 7874 O O . LYS A 1 1019 ? 329.005 294.062 251.530 1.00 87.27 1019 LYS A O 1
ATOM 7880 N N . GLU A 1 1020 ? 328.104 296.118 251.701 1.00 84.70 1020 GLU A N 1
ATOM 7881 C CA . GLU A 1 1020 ? 327.786 295.938 253.113 1.00 81.29 1020 GLU A CA 1
ATOM 7882 C C . GLU A 1 1020 ? 326.768 294.825 253.309 1.00 79.66 1020 GLU A C 1
ATOM 7883 O O . GLU A 1 1020 ? 326.887 294.023 254.241 1.00 80.40 1020 GLU A O 1
ATOM 7889 N N . ARG A 1 1021 ? 325.750 294.770 252.450 1.00 78.20 1021 ARG A N 1
ATOM 7890 C CA . ARG A 1 1021 ? 324.748 293.718 252.558 1.00 70.94 1021 ARG A CA 1
ATOM 7891 C C . ARG A 1 1021 ? 325.348 292.347 252.284 1.00 74.09 1021 ARG A C 1
ATOM 7892 O O . ARG A 1 1021 ? 324.994 291.370 252.949 1.00 77.90 1021 ARG A O 1
ATOM 7900 N N . LEU A 1 1022 ? 326.243 292.248 251.300 1.00 75.68 1022 LEU A N 1
ATOM 7901 C CA . LEU A 1 1022 ? 326.874 290.962 251.019 1.00 72.55 1022 LEU A CA 1
ATOM 7902 C C . LEU A 1 1022 ? 327.715 290.490 252.198 1.00 71.96 1022 LEU A C 1
ATOM 7903 O O . LEU A 1 1022 ? 327.650 289.319 252.585 1.00 71.56 1022 LEU A O 1
ATOM 7908 N N . GLU A 1 1023 ? 328.510 291.388 252.782 1.00 73.84 1023 GLU A N 1
ATOM 7909 C CA . GLU A 1 1023 ? 329.307 291.019 253.947 1.00 68.01 1023 GLU A CA 1
ATOM 7910 C C . GLU A 1 1023 ? 328.421 290.645 255.125 1.00 68.66 1023 GLU A C 1
ATOM 7911 O O . GLU A 1 1023 ? 328.713 289.691 255.851 1.00 72.14 1023 GLU A O 1
ATOM 7917 N N . PHE A 1 1024 ? 327.335 291.393 255.333 1.00 71.06 1024 PHE A N 1
ATOM 7918 C CA . PHE A 1 1024 ? 326.408 291.074 256.413 1.00 64.59 1024 PHE A CA 1
ATOM 7919 C C . PHE A 1 1024 ? 325.790 289.700 256.217 1.00 62.65 1024 PHE A C 1
ATOM 7920 O O . PHE A 1 1024 ? 325.697 288.910 257.161 1.00 66.18 1024 PHE A O 1
ATOM 7928 N N . VAL A 1 1025 ? 325.366 289.396 254.994 1.00 63.62 1025 VAL A N 1
ATOM 7929 C CA . VAL A 1 1025 ? 324.635 288.161 254.750 1.00 62.49 1025 VAL A CA 1
ATOM 7930 C C . VAL A 1 1025 ? 325.552 286.953 254.895 1.00 66.20 1025 VAL A C 1
ATOM 7931 O O . VAL A 1 1025 ? 325.174 285.944 255.501 1.00 67.11 1025 VAL A O 1
ATOM 7935 N N . ARG A 1 1026 ? 326.771 287.032 254.362 1.00 66.87 1026 ARG A N 1
ATOM 7936 C CA . ARG A 1 1026 ? 327.676 285.894 254.447 1.00 63.29 1026 ARG A CA 1
ATOM 7937 C C . ARG A 1 1026 ? 328.415 285.813 255.775 1.00 65.96 1026 ARG A C 1
ATOM 7938 O O . ARG A 1 1026 ? 329.009 284.771 256.067 1.00 74.62 1026 ARG A O 1
ATOM 7946 N N . MET A 1 1027 ? 328.400 286.874 256.583 1.00 65.92 1027 MET A N 1
ATOM 7947 C CA . MET A 1 1027 ? 328.920 286.759 257.941 1.00 58.58 1027 MET A CA 1
ATOM 7948 C C . MET A 1 1027 ? 327.995 285.922 258.809 1.00 62.43 1027 MET A C 1
ATOM 7949 O O . MET A 1 1027 ? 328.449 285.033 259.536 1.00 73.36 1027 MET A O 1
ATOM 7954 N N . HIS A 1 1028 ? 326.694 286.182 258.737 1.00 59.69 1028 HIS A N 1
ATOM 7955 C CA . HIS A 1 1028 ? 325.723 285.502 259.574 1.00 58.06 1028 HIS A CA 1
ATOM 7956 C C . HIS A 1 1028 ? 325.288 284.158 259.016 1.00 59.29 1028 HIS A C 1
ATOM 7957 O O . HIS A 1 1028 ? 324.647 283.386 259.736 1.00 73.47 1028 HIS A O 1
ATOM 7964 N N . ASP A 1 1029 ? 325.622 283.850 257.766 1.00 60.68 1029 ASP A N 1
ATOM 7965 C CA . ASP A 1 1029 ? 325.240 282.580 257.167 1.00 64.68 1029 ASP A CA 1
ATOM 7966 C C . ASP A 1 1029 ? 326.383 281.579 257.112 1.00 74.24 1029 ASP A C 1
ATOM 7967 O O . ASP A 1 1029 ? 326.169 280.444 256.679 1.00 78.36 1029 ASP A O 1
ATOM 7972 N N . ALA A 1 1030 ? 327.584 281.964 257.540 1.00 72.98 1030 ALA A N 1
ATOM 7973 C CA . ALA A 1 1030 ? 328.712 281.040 257.510 1.00 75.30 1030 ALA A CA 1
ATOM 7974 C C . ALA A 1 1030 ? 328.466 279.845 258.419 1.00 77.92 1030 ALA A C 1
ATOM 7975 O O . ALA A 1 1030 ? 328.824 278.709 258.087 1.00 82.09 1030 ALA A O 1
ATOM 7977 N N . ASP A 1 1031 ? 327.856 280.085 259.579 1.00 73.24 1031 ASP A N 1
ATOM 7978 C CA . ASP A 1 1031 ? 327.684 279.026 260.565 1.00 74.11 1031 ASP A CA 1
ATOM 7979 C C . ASP A 1 1031 ? 326.792 277.903 260.055 1.00 76.58 1031 ASP A C 1
ATOM 7980 O O . ASP A 1 1031 ? 327.031 276.733 260.370 1.00 84.86 1031 ASP A O 1
ATOM 7985 N N . THR A 1 1032 ? 325.764 278.229 259.269 1.00 72.67 1032 THR A N 1
ATOM 7986 C CA . THR A 1 1032 ? 324.772 277.245 258.856 1.00 67.79 1032 THR A CA 1
ATOM 7987 C C . THR A 1 1032 ? 324.726 276.975 257.360 1.00 69.03 1032 THR A C 1
ATOM 7988 O O . THR A 1 1032 ? 324.209 275.925 256.966 1.00 71.29 1032 THR A O 1
ATOM 7992 N N . LYS A 1 1033 ? 325.240 277.879 256.524 1.00 70.07 1033 LYS A N 1
ATOM 7993 C CA . LYS A 1 1033 ? 325.270 277.703 255.071 1.00 67.61 1033 LYS A CA 1
ATOM 7994 C C . LYS A 1 1033 ? 323.869 277.465 254.507 1.00 72.18 1033 LYS A C 1
ATOM 7995 O O . LYS A 1 1033 ? 323.652 276.588 253.669 1.00 74.39 1033 LYS A O 1
ATOM 8001 N N . ARG A 1 1034 ? 322.908 278.258 254.979 1.00 68.19 1034 ARG A N 1
ATOM 8002 C CA . ARG A 1 1034 ? 321.524 278.092 254.554 1.00 63.10 1034 ARG A CA 1
ATOM 8003 C C .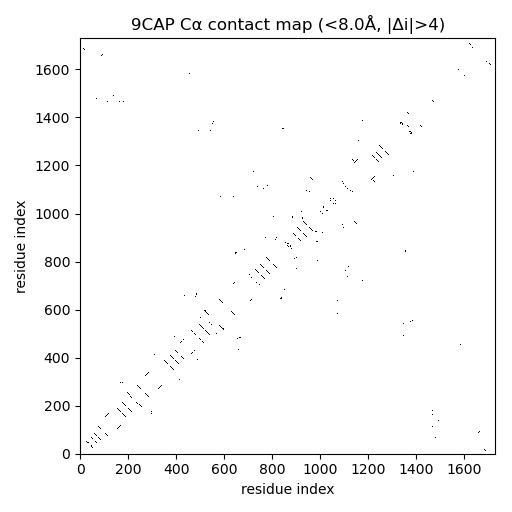 ARG A 1 1034 ? 321.205 278.832 253.265 1.00 68.38 1034 ARG A C 1
ATOM 8004 O O . ARG A 1 1034 ? 320.400 278.344 252.467 1.00 73.66 1034 ARG A O 1
ATOM 8012 N N . LEU A 1 1035 ? 321.810 279.993 253.039 1.00 69.20 1035 LEU A N 1
ATOM 8013 C CA . LEU A 1 1035 ? 321.677 280.701 251.767 1.00 64.84 1035 LEU A CA 1
ATOM 8014 C C . LEU A 1 1035 ? 322.723 280.121 250.827 1.00 66.47 1035 LEU A C 1
ATOM 8015 O O . LEU A 1 1035 ? 323.846 280.613 250.728 1.00 67.16 1035 LEU A O 1
ATOM 8020 N N . HIS A 1 1036 ? 322.338 279.051 250.125 1.00 71.75 1036 HIS A N 1
ATOM 8021 C CA . HIS A 1 1036 ? 323.301 278.265 249.360 1.00 65.41 1036 HIS A CA 1
ATOM 8022 C C . HIS A 1 1036 ? 323.981 279.087 248.279 1.00 69.06 1036 HIS A C 1
ATOM 8023 O O . HIS A 1 1036 ? 325.129 278.807 247.919 1.00 80.18 1036 HIS A O 1
ATOM 8030 N N . PHE A 1 1037 ? 323.298 280.100 247.752 1.00 68.89 1037 PHE A N 1
ATOM 8031 C CA . PHE A 1 1037 ? 323.823 280.843 246.616 1.00 68.18 1037 PHE A CA 1
ATOM 8032 C C . PHE A 1 1037 ? 325.056 281.670 246.959 1.00 73.56 1037 PHE A C 1
ATOM 8033 O O . PHE A 1 1037 ? 325.728 282.154 246.043 1.00 78.56 1037 PHE A O 1
ATOM 8041 N N . LEU A 1 1038 ? 325.369 281.848 248.243 1.00 72.53 1038 LEU A N 1
ATOM 8042 C CA . LEU A 1 1038 ? 326.579 282.566 248.619 1.00 69.08 1038 LEU A CA 1
ATOM 8043 C C . LEU A 1 1038 ? 327.824 281.706 248.453 1.00 75.68 1038 LEU A C 1
ATOM 8044 O O . LEU A 1 1038 ? 328.884 282.212 248.068 1.00 80.97 1038 LEU A O 1
ATOM 8049 N N . TRP A 1 1039 ? 327.722 280.412 248.750 1.00 80.29 1039 TRP A N 1
ATOM 8050 C CA . TRP A 1 1039 ? 328.894 279.548 248.777 1.00 83.97 1039 TRP A CA 1
ATOM 8051 C C . TRP A 1 1039 ? 328.836 278.481 247.694 1.00 95.00 1039 TRP A C 1
ATOM 8052 O O . TRP A 1 1039 ? 329.141 277.312 247.946 1.00 95.74 1039 TRP A O 1
ATOM 8063 N N . ALA A 1 1040 ? 328.444 278.876 246.489 1.00 100.63 1040 ALA A N 1
ATOM 8064 C CA . ALA A 1 1040 ? 328.451 277.994 245.336 1.00 109.33 1040 ALA A CA 1
ATOM 8065 C C . ALA A 1 1040 ? 329.302 278.621 244.244 1.00 122.34 1040 ALA A C 1
ATOM 8066 O O . ALA A 1 1040 ? 329.212 279.826 243.992 1.00 127.35 1040 ALA A O 1
ATOM 8068 N N . ASP A 1 1041 ? 330.138 277.804 243.609 1.00 125.26 1041 ASP A N 1
ATOM 8069 C CA . ASP A 1 1041 ? 331.013 278.272 242.536 1.00 133.01 1041 ASP A CA 1
ATOM 8070 C C . ASP A 1 1041 ? 330.199 278.365 241.251 1.00 130.12 1041 ASP A C 1
ATOM 8071 O O . ASP A 1 1041 ? 330.136 277.426 240.456 1.00 126.59 1041 ASP A O 1
ATOM 8076 N N . HIS A 1 1042 ? 329.562 279.518 241.048 1.00 130.97 1042 HIS A N 1
ATOM 8077 C CA . HIS A 1 1042 ? 328.773 279.766 239.852 1.00 129.64 1042 HIS A CA 1
ATOM 8078 C C . HIS A 1 1042 ? 328.882 281.236 239.478 1.00 128.93 1042 HIS A C 1
ATOM 8079 O O . HIS A 1 1042 ? 328.952 282.108 240.348 1.00 126.89 1042 HIS A O 1
ATOM 8086 N N . SER A 1 1043 ? 328.897 281.503 238.169 1.00 128.46 1043 SER A N 1
ATOM 8087 C CA . SER A 1 1043 ? 328.851 282.885 237.701 1.00 131.78 1043 SER A CA 1
ATOM 8088 C C . SER A 1 1043 ? 327.509 283.527 238.034 1.00 133.12 1043 SER A C 1
ATOM 8089 O O . SER A 1 1043 ? 327.458 284.644 238.563 1.00 129.51 1043 SER A O 1
ATOM 8092 N N . VAL A 1 1044 ? 326.411 282.836 237.731 1.00 131.90 1044 VAL A N 1
ATOM 8093 C CA . VAL A 1 1044 ? 325.096 283.281 238.182 1.00 123.03 1044 VAL A CA 1
ATOM 8094 C C . VAL A 1 1044 ? 324.996 283.016 239.677 1.00 120.33 1044 VAL A C 1
ATOM 8095 O O . VAL A 1 1044 ? 325.107 281.870 240.128 1.00 121.28 1044 VAL A O 1
ATOM 8099 N N . TRP A 1 1045 ? 324.782 284.073 240.450 1.00 112.42 1045 TRP A N 1
ATOM 8100 C CA . TRP A 1 1045 ? 324.965 284.024 241.892 1.00 102.00 1045 TRP A CA 1
ATOM 8101 C C . TRP A 1 1045 ? 323.730 283.568 242.651 1.00 96.51 1045 TRP A C 1
ATOM 8102 O O . TRP A 1 1045 ? 323.759 283.558 243.883 1.00 103.23 1045 TRP A O 1
ATOM 8113 N N . GLY A 1 1046 ? 322.645 283.225 241.964 1.00 84.89 1046 GLY A N 1
ATOM 8114 C CA . GLY A 1 1046 ? 321.498 282.632 242.622 1.00 76.86 1046 GLY A CA 1
ATOM 8115 C C . GLY A 1 1046 ? 320.652 283.561 243.471 1.00 85.96 1046 GLY A C 1
ATOM 8116 O O . GLY A 1 1046 ? 321.128 284.581 243.978 1.00 88.75 1046 GLY A O 1
ATOM 8117 N N . CYS A 1 1047 ? 319.379 283.199 243.620 1.00 86.80 1047 CYS A N 1
ATOM 8118 C CA . CYS A 1 1047 ? 318.415 283.871 244.479 1.00 77.81 1047 CYS A CA 1
ATOM 8119 C C . CYS A 1 1047 ? 317.510 282.785 245.051 1.00 75.16 1047 CYS A C 1
ATOM 8120 O O . CYS A 1 1047 ? 317.464 281.667 244.535 1.00 76.97 1047 CYS A O 1
ATOM 8123 N N . ALA A 1 1048 ? 316.805 283.102 246.139 1.00 72.22 1048 ALA A N 1
ATOM 8124 C CA . ALA A 1 1048 ? 315.760 282.201 246.617 1.00 70.36 1048 ALA A CA 1
ATOM 8125 C C . ALA A 1 1048 ? 314.628 282.075 245.609 1.00 75.58 1048 ALA A C 1
ATOM 8126 O O . ALA A 1 1048 ? 313.772 281.197 245.754 1.00 78.09 1048 ALA A O 1
ATOM 8128 N N . CYS A 1 1049 ? 314.590 282.970 244.624 1.00 76.18 1049 CYS A N 1
ATOM 8129 C CA . CYS A 1 1049 ? 313.792 282.871 243.412 1.00 70.19 1049 CYS A CA 1
ATOM 8130 C C . CYS A 1 1049 ? 313.849 281.450 242.873 1.00 74.10 1049 CYS A C 1
ATOM 8131 O O . CYS A 1 1049 ? 312.832 280.881 242.468 1.00 79.26 1049 CYS A O 1
ATOM 8134 N N . PHE A 1 1050 ? 315.050 280.884 242.855 1.00 74.57 1050 PHE A N 1
ATOM 8135 C CA . PHE A 1 1050 ? 315.287 279.494 242.513 1.00 79.02 1050 PHE A CA 1
ATOM 8136 C C . PHE A 1 1050 ? 315.527 278.701 243.796 1.00 85.31 1050 PHE A C 1
ATOM 8137 O O . PHE A 1 1050 ? 315.465 279.233 244.906 1.00 89.37 1050 PHE A O 1
ATOM 8145 N N . GLY A 1 1051 ? 315.811 277.414 243.651 1.00 81.27 1051 GLY A N 1
ATOM 8146 C CA . GLY A 1 1051 ? 315.965 276.577 244.826 1.00 86.69 1051 GLY A CA 1
ATOM 8147 C C . GLY A 1 1051 ? 317.328 276.665 245.479 1.00 90.32 1051 GLY A C 1
ATOM 8148 O O . GLY A 1 1051 ? 317.869 275.653 245.934 1.00 95.78 1051 GLY A O 1
ATOM 8149 N N . ASN A 1 1052 ? 317.887 277.874 245.552 1.00 84.17 1052 ASN A N 1
ATOM 8150 C CA . ASN A 1 1052 ? 319.251 278.086 246.018 1.00 77.97 1052 ASN A CA 1
ATOM 8151 C C . ASN A 1 1052 ? 319.309 278.542 247.470 1.00 78.70 1052 ASN A C 1
ATOM 8152 O O . ASN A 1 1052 ? 320.278 279.190 247.876 1.00 78.97 1052 ASN A O 1
ATOM 8157 N N . THR A 1 1053 ? 318.286 278.226 248.259 1.00 81.80 1053 THR A N 1
ATOM 8158 C CA . THR A 1 1053 ? 318.260 278.568 249.673 1.00 77.49 1053 THR A CA 1
ATOM 8159 C C . THR A 1 1053 ? 317.660 277.412 250.456 1.00 78.31 1053 THR A C 1
ATOM 8160 O O . THR A 1 1053 ? 317.086 276.477 249.892 1.00 83.56 1053 THR A O 1
ATOM 8164 N N . CYS A 1 1054 ? 317.807 277.485 251.774 1.00 76.66 1054 CYS A N 1
ATOM 8165 C CA . CYS A 1 1054 ? 317.204 276.521 252.689 1.00 83.30 1054 CYS A CA 1
ATOM 8166 C C . CYS A 1 1054 ? 315.834 277.055 253.080 1.00 84.04 1054 CYS A C 1
ATOM 8167 O O . CYS A 1 1054 ? 315.722 277.957 253.912 1.00 89.35 1054 CYS A O 1
ATOM 8170 N N . PHE A 1 1055 ? 314.785 276.509 252.471 1.00 77.07 1055 PHE A N 1
ATOM 8171 C CA . PHE A 1 1055 ? 313.415 276.936 252.730 1.00 71.01 1055 PHE A CA 1
ATOM 8172 C C . PHE A 1 1055 ? 312.637 275.747 253.273 1.00 70.46 1055 PHE A C 1
ATOM 8173 O O . PHE A 1 1055 ? 312.294 274.831 252.519 1.00 72.47 1055 PHE A O 1
ATOM 8181 N N . PHE A 1 1056 ? 312.370 275.762 254.580 1.00 68.32 1056 PHE A N 1
ATOM 8182 C CA . PHE A 1 1056 ? 311.634 274.695 255.261 1.00 70.52 1056 PHE A CA 1
ATOM 8183 C C . PHE A 1 1056 ? 312.306 273.339 255.075 1.00 80.40 1056 PHE A C 1
ATOM 8184 O O . PHE A 1 1056 ? 311.658 272.294 255.152 1.00 81.37 1056 PHE A O 1
ATOM 8192 N N . GLY A 1 1057 ? 313.608 273.350 254.845 1.00 83.64 1057 GLY A N 1
ATOM 8193 C CA . GLY A 1 1057 ? 314.364 272.149 254.563 1.00 89.25 1057 GLY A CA 1
ATOM 8194 C C . GLY A 1 1057 ? 315.621 272.481 253.800 1.00 97.09 1057 GLY A C 1
ATOM 8195 O O . GLY A 1 1057 ? 315.774 273.564 253.234 1.00 98.68 1057 GLY A O 1
ATOM 8196 N N . ASP A 1 1058 ? 316.545 271.518 253.785 1.00 103.61 1058 ASP A N 1
ATOM 8197 C CA . ASP A 1 1058 ? 317.834 271.750 253.139 1.00 107.41 1058 ASP A CA 1
ATOM 8198 C C . ASP A 1 1058 ? 317.672 271.967 251.640 1.00 106.39 1058 ASP A C 1
ATOM 8199 O O . ASP A 1 1058 ? 318.353 272.815 251.052 1.00 97.48 1058 ASP A O 1
ATOM 8204 N N . VAL A 1 1059 ? 316.778 271.215 251.006 1.00 105.29 1059 VAL A N 1
ATOM 8205 C CA . VAL A 1 1059 ? 316.524 271.319 249.575 1.00 102.73 1059 VAL A CA 1
ATOM 8206 C C . VAL A 1 1059 ? 315.174 271.991 249.374 1.00 102.28 1059 VAL A C 1
ATOM 8207 O O . VAL A 1 1059 ? 314.160 271.536 249.915 1.00 100.28 1059 VAL A O 1
ATOM 8211 N N . ASP A 1 1060 ? 315.165 273.072 248.597 1.00 94.93 1060 ASP A N 1
ATOM 8212 C CA . ASP A 1 1060 ? 313.947 273.824 248.300 1.00 90.17 1060 ASP A CA 1
ATOM 8213 C C . ASP A 1 1060 ? 313.317 273.221 247.053 1.00 88.49 1060 ASP A C 1
ATOM 8214 O O . ASP A 1 1060 ? 313.627 273.603 245.925 1.00 86.67 1060 ASP A O 1
ATOM 8219 N N . GLU A 1 1061 ? 312.416 272.259 247.260 1.00 89.04 1061 GLU A N 1
ATOM 8220 C CA . GLU A 1 1061 ? 311.807 271.554 246.137 1.00 88.35 1061 GLU A CA 1
ATOM 8221 C C . GLU A 1 1061 ? 310.875 272.462 245.343 1.00 89.68 1061 GLU A C 1
ATOM 8222 O O . GLU A 1 1061 ? 310.938 272.506 244.110 1.00 92.02 1061 GLU A O 1
ATOM 8228 N N . ILE A 1 1062 ? 309.990 273.183 246.031 1.00 91.89 1062 ILE A N 1
ATOM 8229 C CA . ILE A 1 1062 ? 309.027 274.029 245.333 1.00 89.51 1062 ILE A CA 1
ATOM 8230 C C . ILE A 1 1062 ? 309.723 275.226 244.700 1.00 86.63 1062 ILE A C 1
ATOM 8231 O O . ILE A 1 1062 ? 309.386 275.638 243.584 1.00 91.24 1062 ILE A O 1
ATOM 8236 N N . GLY A 1 1063 ? 310.708 275.800 245.392 1.00 82.35 1063 GLY A N 1
ATOM 8237 C CA . GLY A 1 1063 ? 311.385 276.975 244.877 1.00 83.00 1063 GLY A CA 1
ATOM 8238 C C . GLY A 1 1063 ? 312.288 276.707 243.692 1.00 91.92 1063 GLY A C 1
ATOM 8239 O O . GLY A 1 1063 ? 312.615 277.642 242.955 1.00 94.26 1063 GLY A O 1
ATOM 8240 N N . SER A 1 1064 ? 312.702 275.455 243.492 1.00 94.12 1064 SER A N 1
ATOM 8241 C CA . SER A 1 1064 ? 313.597 275.146 242.381 1.00 90.80 1064 SER A CA 1
ATOM 8242 C C . SER A 1 1064 ? 312.915 275.370 241.037 1.00 94.04 1064 SER A C 1
ATOM 8243 O O . SER A 1 1064 ? 313.538 275.875 240.096 1.00 94.58 1064 SER A O 1
ATOM 8246 N N . THR A 1 1065 ? 311.639 275.005 240.928 1.00 96.00 1065 THR A N 1
ATOM 8247 C CA . THR A 1 1065 ? 310.878 275.152 239.693 1.00 97.01 1065 THR A CA 1
ATOM 8248 C C . THR A 1 1065 ? 309.799 276.223 239.812 1.00 92.50 1065 THR A C 1
ATOM 8249 O O . THR A 1 1065 ? 308.748 276.126 239.175 1.00 94.90 1065 THR A O 1
ATOM 8253 N N . PHE A 1 1066 ? 310.044 277.250 240.627 1.00 86.22 1066 PHE A N 1
ATOM 8254 C CA . PHE A 1 1066 ? 309.021 278.262 240.866 1.00 83.69 1066 PHE A CA 1
ATOM 8255 C C . PHE A 1 1066 ? 308.836 279.163 239.651 1.00 87.00 1066 PHE A C 1
ATOM 8256 O O . PHE A 1 1066 ? 307.704 279.444 239.243 1.00 87.96 1066 PHE A O 1
ATOM 8264 N N . MET A 1 1067 ? 309.933 279.619 239.055 1.00 88.38 1067 MET A N 1
ATOM 8265 C CA . MET A 1 1067 ? 309.865 280.530 237.921 1.00 91.52 1067 MET A CA 1
ATOM 8266 C C . MET A 1 1067 ? 309.732 279.808 236.588 1.00 98.54 1067 MET A C 1
ATOM 8267 O O . MET A 1 1067 ? 309.671 280.467 235.546 1.00 95.18 1067 MET A O 1
ATOM 8272 N N . GLU A 1 1068 ? 309.685 278.480 236.594 1.00 101.06 1068 GLU A N 1
ATOM 8273 C CA . GLU A 1 1068 ? 309.545 277.699 235.368 1.00 100.95 1068 GLU A CA 1
ATOM 8274 C C . GLU A 1 1068 ? 308.065 277.607 235.027 1.00 110.91 1068 GLU A C 1
ATOM 8275 O O . GLU A 1 1068 ? 307.367 276.671 235.420 1.00 113.74 1068 GLU A O 1
ATOM 8281 N N . THR A 1 1069 ? 307.577 278.599 234.286 1.00 116.28 1069 THR A N 1
ATOM 8282 C CA . THR A 1 1069 ? 306.178 278.657 233.886 1.00 117.09 1069 THR A CA 1
ATOM 8283 C C . THR A 1 1069 ? 305.908 277.976 232.553 1.00 119.01 1069 THR A C 1
ATOM 8284 O O . THR A 1 1069 ? 304.756 277.953 232.111 1.00 117.54 1069 THR A O 1
ATOM 8288 N N . LEU A 1 1070 ? 306.935 277.424 231.904 1.00 118.28 1070 LEU A N 1
ATOM 8289 C CA . LEU A 1 1070 ? 306.715 276.731 230.639 1.00 118.20 1070 LEU A CA 1
ATOM 8290 C C . LEU A 1 1070 ? 305.812 275.520 230.828 1.00 117.14 1070 LEU A C 1
ATOM 8291 O O . LEU A 1 1070 ? 304.917 275.269 230.013 1.00 115.03 1070 LEU A O 1
ATOM 8296 N N . THR A 1 1071 ? 306.030 274.756 231.899 1.00 112.52 1071 THR A N 1
ATOM 8297 C CA . THR A 1 1071 ? 305.171 273.614 232.182 1.00 113.64 1071 THR A CA 1
ATOM 8298 C C . THR A 1 1071 ? 303.767 274.036 232.592 1.00 113.70 1071 THR A C 1
ATOM 8299 O O . THR A 1 1071 ? 302.826 273.255 232.414 1.00 107.52 1071 THR A O 1
ATOM 8303 N N . LYS A 1 1072 ? 303.609 275.248 233.131 1.00 111.91 1072 LYS A N 1
ATOM 8304 C CA . LYS A 1 1072 ? 302.305 275.794 233.505 1.00 105.19 1072 LYS A CA 1
ATOM 8305 C C . LYS A 1 1072 ? 301.606 274.884 234.519 1.00 102.14 1072 LYS A C 1
ATOM 8306 O O . LYS A 1 1072 ? 300.535 274.327 234.271 1.00 102.04 1072 LYS A O 1
ATOM 8312 N N . LYS A 1 1073 ? 302.243 274.742 235.678 1.00 96.72 1073 LYS A N 1
ATOM 8313 C CA . LYS A 1 1073 ? 301.825 273.791 236.696 1.00 91.63 1073 LYS A CA 1
ATOM 8314 C C . LYS A 1 1073 ? 301.327 274.524 237.933 1.00 87.21 1073 LYS A C 1
ATOM 8315 O O . LYS A 1 1073 ? 301.908 275.533 238.344 1.00 84.07 1073 LYS A O 1
ATOM 8321 N N . LYS A 1 1074 ? 300.247 274.012 238.517 1.00 86.44 1074 LYS A N 1
ATOM 8322 C CA . LYS A 1 1074 ? 299.725 274.568 239.757 1.00 81.89 1074 LYS A CA 1
ATOM 8323 C C . LYS A 1 1074 ? 300.622 274.192 240.930 1.00 83.75 1074 LYS A C 1
ATOM 8324 O O . LYS A 1 1074 ? 301.089 273.056 241.036 1.00 85.53 1074 LYS A O 1
ATOM 8330 N N . PHE A 1 1075 ? 300.849 275.151 241.826 1.00 79.31 1075 PHE A N 1
ATOM 8331 C CA . PHE A 1 1075 ? 301.681 274.914 242.997 1.00 77.29 1075 PHE A CA 1
ATOM 8332 C C . PHE A 1 1075 ? 300.885 274.611 244.257 1.00 79.84 1075 PHE A C 1
ATOM 8333 O O . PHE A 1 1075 ? 301.457 274.078 245.212 1.00 82.45 1075 PHE A O 1
ATOM 8341 N N . PHE A 1 1076 ? 299.591 274.929 244.289 1.00 76.74 1076 PHE A N 1
ATOM 8342 C CA . PHE A 1 1076 ? 298.775 274.686 245.479 1.00 73.04 1076 PHE A CA 1
ATOM 8343 C C . PHE A 1 1076 ? 298.113 273.318 245.351 1.00 74.53 1076 PHE A C 1
ATOM 8344 O O . PHE A 1 1076 ? 296.930 273.182 245.038 1.00 72.67 1076 PHE A O 1
ATOM 8352 N N . VAL A 1 1077 ? 298.909 272.283 245.595 1.00 79.53 1077 VAL A N 1
ATOM 8353 C CA . VAL A 1 1077 ? 298.406 270.914 245.662 1.00 82.67 1077 VAL A CA 1
ATOM 8354 C C . VAL A 1 1077 ? 298.751 270.347 247.034 1.00 85.58 1077 VAL A C 1
ATOM 8355 O O . VAL A 1 1077 ? 299.926 270.062 247.305 1.00 86.10 1077 VAL A O 1
ATOM 8359 N N . PRO A 1 1078 ? 297.780 270.194 247.932 1.00 90.26 1078 PRO A N 1
ATOM 8360 C CA . PRO A 1 1078 ? 298.083 269.637 249.255 1.00 87.69 1078 PRO A CA 1
ATOM 8361 C C . PRO A 1 1078 ? 298.633 268.221 249.163 1.00 89.54 1078 PRO A C 1
ATOM 8362 O O . PRO A 1 1078 ? 298.218 267.424 248.320 1.00 90.46 1078 PRO A O 1
ATOM 8366 N N . GLY A 1 1079 ? 299.575 267.917 250.048 1.00 85.72 1079 GLY A N 1
ATOM 8367 C CA . GLY A 1 1079 ? 300.183 266.600 250.103 1.00 86.48 1079 GLY A CA 1
ATOM 8368 C C . GLY A 1 1079 ? 301.015 266.472 251.357 1.00 91.26 1079 GLY A C 1
ATOM 8369 O O . GLY A 1 1079 ? 301.249 267.448 252.076 1.00 90.62 1079 GLY A O 1
ATOM 8370 N N . ILE A 1 1080 ? 301.466 265.247 251.611 1.00 91.03 1080 ILE A N 1
ATOM 8371 C CA . ILE A 1 1080 ? 302.235 264.920 252.806 1.00 90.68 1080 ILE A CA 1
ATOM 8372 C C . ILE A 1 1080 ? 303.587 264.366 252.382 1.00 89.96 1080 ILE A C 1
ATOM 8373 O O . ILE A 1 1080 ? 303.655 263.427 251.581 1.00 89.74 1080 ILE A O 1
ATOM 8378 N N . GLU A 1 1081 ? 304.655 264.945 252.922 1.00 91.92 1081 GLU A N 1
ATOM 8379 C CA . GLU A 1 1081 ? 306.010 264.456 252.717 1.00 98.07 1081 GLU A CA 1
ATOM 8380 C C . GLU A 1 1081 ? 306.468 263.757 253.990 1.00 104.34 1081 GLU A C 1
ATOM 8381 O O . GLU A 1 1081 ? 306.483 264.366 255.065 1.00 106.03 1081 GLU A O 1
ATOM 8387 N N . ARG A 1 1082 ? 306.839 262.486 253.871 1.00 105.49 1082 ARG A N 1
ATOM 8388 C CA . ARG A 1 1082 ? 307.162 261.663 255.026 1.00 102.19 1082 ARG A CA 1
ATOM 8389 C C . ARG A 1 1082 ? 308.654 261.585 255.318 1.00 106.18 1082 ARG A C 1
ATOM 8390 O O . ARG A 1 1082 ? 309.051 260.868 256.241 1.00 103.14 1082 ARG A O 1
ATOM 8398 N N . ASN A 1 1083 ? 309.488 262.299 254.566 1.00 110.15 1083 ASN A N 1
ATOM 8399 C CA . ASN A 1 1083 ? 310.909 262.378 254.876 1.00 107.50 1083 ASN A CA 1
ATOM 8400 C C . ASN A 1 1083 ? 311.165 263.594 255.753 1.00 108.38 1083 ASN A C 1
ATOM 8401 O O . ASN A 1 1083 ? 310.915 264.722 255.311 1.00 111.87 1083 ASN A O 1
ATOM 8406 N N . PRO A 1 1084 ? 311.645 263.420 256.984 1.00 110.82 1084 PRO A N 1
ATOM 8407 C CA . PRO A 1 1084 ? 311.861 264.585 257.855 1.00 109.60 1084 PRO A CA 1
ATOM 8408 C C . PRO A 1 1084 ? 312.860 265.585 257.303 1.00 107.95 1084 PRO A C 1
ATOM 8409 O O . PRO A 1 1084 ? 312.726 266.787 257.567 1.00 106.32 1084 PRO A O 1
ATOM 8413 N N . GLU A 1 1085 ? 313.865 265.133 256.552 1.00 108.13 1085 GLU A N 1
ATOM 8414 C CA . GLU A 1 1085 ? 314.850 266.065 256.016 1.00 114.26 1085 GLU A CA 1
ATOM 8415 C C . GLU A 1 1085 ? 314.288 266.868 254.849 1.00 112.75 1085 GLU A C 1
ATOM 8416 O O . GLU A 1 1085 ? 314.597 268.056 254.707 1.00 112.36 1085 GLU A O 1
ATOM 8422 N N . LYS A 1 1086 ? 313.473 266.242 254.005 1.00 109.04 1086 LYS A N 1
ATOM 8423 C CA . LYS A 1 1086 ? 312.870 266.948 252.886 1.00 103.34 1086 LYS A CA 1
ATOM 8424 C C . LYS A 1 1086 ? 311.844 267.961 253.379 1.00 103.15 1086 LYS A C 1
ATOM 8425 O O . LYS A 1 1086 ? 311.206 267.777 254.419 1.00 104.51 1086 LYS A O 1
ATOM 8431 N N . GLN A 1 1087 ? 311.689 269.042 252.619 1.00 98.15 1087 GLN A N 1
ATOM 8432 C CA . GLN A 1 1087 ? 310.752 270.080 253.005 1.00 91.42 1087 GLN A CA 1
ATOM 8433 C C . GLN A 1 1087 ? 309.319 269.555 252.918 1.00 91.63 1087 GLN A C 1
ATOM 8434 O O . GLN A 1 1087 ? 309.007 268.715 252.071 1.00 91.04 1087 GLN A O 1
ATOM 8440 N N . PRO A 1 1088 ? 308.437 270.016 253.801 1.00 87.40 1088 PRO A N 1
ATOM 8441 C CA . PRO A 1 1088 ? 307.048 269.554 253.755 1.00 83.24 1088 PRO A CA 1
ATOM 8442 C C . PRO A 1 1088 ? 306.334 270.071 252.519 1.00 86.25 1088 PRO A C 1
ATOM 8443 O O . PRO A 1 1088 ? 306.675 271.119 251.966 1.00 88.36 1088 PRO A O 1
ATOM 8447 N N . GLN A 1 1089 ? 305.329 269.317 252.084 1.00 82.74 1089 GLN A N 1
ATOM 8448 C CA . GLN A 1 1089 ? 304.551 269.711 250.923 1.00 82.20 1089 GLN A CA 1
ATOM 8449 C C . GLN A 1 1089 ? 303.513 270.759 251.320 1.00 86.69 1089 GLN A C 1
ATOM 8450 O O . GLN A 1 1089 ? 303.423 271.178 252.475 1.00 87.57 1089 GLN A O 1
ATOM 8456 N N . VAL A 1 1090 ? 302.719 271.192 250.340 1.00 90.22 1090 VAL A N 1
ATOM 8457 C CA . VAL A 1 1090 ? 301.743 272.249 250.571 1.00 83.12 1090 VAL A CA 1
ATOM 8458 C C . VAL A 1 1090 ? 300.679 271.769 251.549 1.00 87.84 1090 VAL A C 1
ATOM 8459 O O . VAL A 1 1090 ? 300.203 270.628 251.471 1.00 90.39 1090 VAL A O 1
ATOM 8463 N N . MET A 1 1091 ? 300.313 272.644 252.487 1.00 83.98 1091 MET A N 1
ATOM 8464 C CA . MET A 1 1091 ? 299.292 272.365 253.497 1.00 79.33 1091 MET A CA 1
ATOM 8465 C C . MET A 1 1091 ? 299.672 271.157 254.351 1.00 80.78 1091 MET A C 1
ATOM 8466 O O . MET A 1 1091 ? 298.870 270.252 254.584 1.00 86.68 1091 MET A O 1
ATOM 8471 N N . GLN A 1 1092 ? 300.917 271.147 254.818 1.00 81.17 1092 GLN A N 1
ATOM 8472 C CA . GLN A 1 1092 ? 301.398 270.132 255.744 1.00 78.01 1092 GLN A CA 1
ATOM 8473 C C . GLN A 1 1092 ? 301.987 270.823 256.962 1.00 76.01 1092 GLN A C 1
ATOM 8474 O O . GLN A 1 1092 ? 302.824 271.719 256.824 1.00 82.24 1092 GLN A O 1
ATOM 8480 N N . SER A 1 1093 ? 301.559 270.400 258.146 1.00 69.48 1093 SER A N 1
ATOM 8481 C CA . SER A 1 1093 ? 301.973 271.064 259.373 1.00 71.42 1093 SER A CA 1
ATOM 8482 C C . SER A 1 1093 ? 303.459 270.862 259.632 1.00 73.59 1093 SER A C 1
ATOM 8483 O O . SER A 1 1093 ? 304.009 269.786 259.386 1.00 76.96 1093 SER A O 1
ATOM 8486 N N . VAL A 1 1094 ? 304.113 271.916 260.127 1.00 71.84 1094 VAL A N 1
ATOM 8487 C CA . VAL A 1 1094 ? 305.496 271.808 260.582 1.00 72.34 1094 VAL A CA 1
ATOM 8488 C C . VAL A 1 1094 ? 305.591 271.533 262.074 1.00 77.16 1094 VAL A C 1
ATOM 8489 O O . VAL A 1 1094 ? 306.679 271.193 262.564 1.00 76.06 1094 VAL A O 1
ATOM 8493 N N . ILE A 1 1095 ? 304.493 271.669 262.815 1.00 74.38 1095 ILE A N 1
ATOM 8494 C CA . ILE A 1 1095 ? 304.500 271.336 264.234 1.00 67.05 1095 ILE A CA 1
ATOM 8495 C C . ILE A 1 1095 ? 304.331 269.837 264.431 1.00 74.25 1095 ILE A C 1
ATOM 8496 O O . ILE A 1 1095 ? 305.121 269.193 265.130 1.00 81.42 1095 ILE A O 1
ATOM 8501 N N . LEU A 1 1096 ? 303.304 269.259 263.817 1.00 77.13 1096 LEU A N 1
ATOM 8502 C CA . LEU A 1 1096 ? 303.069 267.824 263.888 1.00 79.66 1096 LEU A CA 1
ATOM 8503 C C . LEU A 1 1096 ? 303.942 267.125 262.850 1.00 82.82 1096 LEU A C 1
ATOM 8504 O O . LEU A 1 1096 ? 304.769 267.747 262.179 1.00 89.09 1096 LEU A O 1
ATOM 8509 N N . LYS A 1 1097 ? 303.774 265.813 262.707 1.00 84.05 1097 LYS A N 1
ATOM 8510 C CA . LYS A 1 1097 ? 304.499 265.048 261.703 1.00 89.57 1097 LYS A CA 1
ATOM 8511 C C . LYS A 1 1097 ? 303.513 264.237 260.878 1.00 94.03 1097 LYS A C 1
ATOM 8512 O O . LYS A 1 1097 ? 302.617 263.594 261.432 1.00 95.04 1097 LYS A O 1
ATOM 8518 N N . ASN A 1 1098 ? 303.678 264.284 259.555 1.00 93.26 1098 ASN A N 1
ATOM 8519 C CA . ASN A 1 1098 ? 302.844 263.530 258.620 1.00 90.42 1098 ASN A CA 1
ATOM 8520 C C . ASN A 1 1098 ? 301.368 263.886 258.761 1.00 88.68 1098 ASN A C 1
ATOM 8521 O O . ASN A 1 1098 ? 300.492 263.050 258.532 1.00 91.17 1098 ASN A O 1
ATOM 8526 N N . LYS A 1 1099 ? 301.079 265.130 259.136 1.00 85.77 1099 LYS A N 1
ATOM 8527 C CA . LYS A 1 1099 ? 299.714 265.590 259.308 1.00 83.49 1099 LYS A CA 1
ATOM 8528 C C . LYS A 1 1099 ? 299.514 266.901 258.563 1.00 82.03 1099 LYS A C 1
ATOM 8529 O O . LYS A 1 1099 ? 300.412 267.749 258.545 1.00 84.10 1099 LYS A O 1
ATOM 8535 N N . PRO A 1 1100 ? 298.360 267.093 257.932 1.00 78.41 1100 PRO A N 1
ATOM 8536 C CA . PRO A 1 1100 ? 298.076 268.383 257.303 1.00 71.22 1100 PRO A CA 1
ATOM 8537 C C . PRO A 1 1100 ? 297.859 269.471 258.340 1.00 71.83 1100 PRO A C 1
ATOM 8538 O O . PRO A 1 1100 ? 297.445 269.211 259.472 1.00 74.10 1100 PRO A O 1
ATOM 8542 N N . ILE A 1 1101 ? 298.149 270.710 257.937 1.00 69.73 1101 ILE A N 1
ATOM 8543 C CA . ILE A 1 1101 ? 297.952 271.846 258.827 1.00 70.72 1101 ILE A CA 1
ATOM 8544 C C . ILE A 1 1101 ? 296.472 272.103 259.082 1.00 68.47 1101 ILE A C 1
ATOM 8545 O O . ILE A 1 1101 ? 296.113 272.686 260.111 1.00 68.92 1101 ILE A O 1
ATOM 8550 N N . LEU A 1 1102 ? 295.602 271.661 258.182 1.00 70.79 1102 LEU A N 1
ATOM 8551 C CA . LEU A 1 1102 ? 294.164 271.843 258.313 1.00 69.91 1102 LEU A CA 1
ATOM 8552 C C . LEU A 1 1102 ? 293.520 270.534 258.743 1.00 73.65 1102 LEU A C 1
ATOM 8553 O O . LEU A 1 1102 ? 293.775 269.485 258.143 1.00 75.82 1102 LEU A O 1
ATOM 8558 N N . SER A 1 1103 ? 292.686 270.599 259.774 1.00 75.74 1103 SER A N 1
ATOM 8559 C CA . SER A 1 1103 ? 291.931 269.450 260.253 1.00 80.77 1103 SER A CA 1
ATOM 8560 C C . SER A 1 1103 ? 290.446 269.702 260.038 1.00 85.77 1103 SER A C 1
ATOM 8561 O O . SER A 1 1103 ? 289.913 270.717 260.496 1.00 89.87 1103 SER A O 1
ATOM 8564 N N . ASN A 1 1104 ? 289.784 268.780 259.340 1.00 82.34 1104 ASN A N 1
ATOM 8565 C CA . ASN A 1 1104 ? 288.356 268.900 259.051 1.00 81.87 1104 ASN A CA 1
ATOM 8566 C C . ASN A 1 1104 ? 287.571 268.386 260.251 1.00 81.92 1104 ASN A C 1
ATOM 8567 O O . ASN A 1 1104 ? 287.121 267.239 260.304 1.00 86.78 1104 ASN A O 1
ATOM 8572 N N . GLN A 1 1105 ? 287.401 269.263 261.235 1.00 78.91 1105 GLN A N 1
ATOM 8573 C CA . GLN A 1 1105 ? 286.665 268.910 262.433 1.00 79.15 1105 GLN A CA 1
ATOM 8574 C C . GLN A 1 1105 ? 285.451 269.814 262.589 1.00 77.43 1105 GLN A C 1
ATOM 8575 O O . GLN A 1 1105 ? 285.488 270.982 262.197 1.00 78.26 1105 GLN A O 1
ATOM 8581 N N . PRO A 1 1106 ? 284.354 269.296 263.138 1.00 75.88 1106 PRO A N 1
ATOM 8582 C CA . PRO A 1 1106 ? 283.189 270.147 263.390 1.00 72.06 1106 PRO A CA 1
ATOM 8583 C C . PRO A 1 1106 ? 283.512 271.234 264.402 1.00 68.99 1106 PRO A C 1
ATOM 8584 O O . PRO A 1 1106 ? 284.308 271.041 265.322 1.00 67.10 1106 PRO A O 1
ATOM 8588 N N . HIS A 1 1107 ? 282.879 272.390 264.224 1.00 68.13 1107 HIS A N 1
ATOM 8589 C CA . HIS A 1 1107 ? 283.105 273.524 265.106 1.00 68.72 1107 HIS A CA 1
ATOM 8590 C C . HIS A 1 1107 ? 281.823 274.333 265.219 1.00 66.17 1107 HIS A C 1
ATOM 8591 O O . HIS A 1 1107 ? 280.892 274.181 264.426 1.00 65.95 1107 HIS A O 1
ATOM 8598 N N . MET A 1 1108 ? 281.785 275.195 266.230 1.00 68.31 1108 MET A N 1
ATOM 8599 C CA . MET A 1 1108 ? 280.629 276.046 266.460 1.00 62.23 1108 MET A CA 1
ATOM 8600 C C . MET A 1 1108 ? 280.517 277.110 265.375 1.00 66.68 1108 MET A C 1
ATOM 8601 O O . MET A 1 1108 ? 281.518 277.598 264.845 1.00 72.02 1108 MET A O 1
ATOM 8606 N N . PHE A 1 1109 ? 279.279 277.471 265.049 1.00 62.21 1109 PHE A N 1
ATOM 8607 C CA . PHE A 1 1109 ? 279.024 278.526 264.081 1.00 56.40 1109 PHE A CA 1
ATOM 8608 C C . PHE A 1 1109 ? 277.723 279.226 264.442 1.00 62.05 1109 PHE A C 1
ATOM 8609 O O . PHE A 1 1109 ? 276.859 278.665 265.119 1.00 64.99 1109 PHE A O 1
ATOM 8617 N N . TYR A 1 1110 ? 277.593 280.464 263.977 1.00 66.65 1110 TYR A N 1
ATOM 8618 C CA . TYR A 1 1110 ? 276.387 281.251 264.186 1.00 63.98 1110 TYR A CA 1
ATOM 8619 C C . TYR A 1 1110 ? 275.393 280.977 263.068 1.00 66.64 1110 TYR A C 1
ATOM 8620 O O . TYR A 1 1110 ? 275.745 281.043 261.887 1.00 69.32 1110 TYR A O 1
ATOM 8629 N N . LYS A 1 1111 ? 274.157 280.673 263.442 1.00 68.59 1111 LYS A N 1
ATOM 8630 C CA . LYS A 1 1111 ? 273.098 280.429 262.477 1.00 74.45 1111 LYS A CA 1
ATOM 8631 C C . LYS A 1 1111 ? 272.451 281.742 262.050 1.00 76.10 1111 LYS A C 1
ATOM 8632 O O . LYS A 1 1111 ? 272.613 282.781 262.693 1.00 79.94 1111 LYS A O 1
ATOM 8638 N N . LYS A 1 1112 ? 271.710 281.682 260.952 1.00 72.23 1112 LYS A N 1
ATOM 8639 C CA . LYS A 1 1112 ? 271.064 282.876 260.422 1.00 73.32 1112 LYS A CA 1
ATOM 8640 C C . LYS A 1 1112 ? 269.928 283.312 261.339 1.00 88.96 1112 LYS A C 1
ATOM 8641 O O . LYS A 1 1112 ? 269.045 282.505 261.650 1.00 93.05 1112 LYS A O 1
ATOM 8647 N N . PRO A 1 1113 ? 269.912 284.561 261.792 1.00 91.72 1113 PRO A N 1
ATOM 8648 C CA . PRO A 1 1113 ? 268.762 285.049 262.555 1.00 96.77 1113 PRO A CA 1
ATOM 8649 C C . PRO A 1 1113 ? 267.532 285.172 261.672 1.00 104.30 1113 PRO A C 1
ATOM 8650 O O . PRO A 1 1113 ? 267.626 285.391 260.462 1.00 101.37 1113 PRO A O 1
ATOM 8654 N N . LYS A 1 1114 ? 266.367 285.029 262.293 1.00 112.45 1114 LYS A N 1
ATOM 8655 C CA . LYS A 1 1114 ? 265.106 285.102 261.564 1.00 118.47 1114 LYS A CA 1
ATOM 8656 C C . LYS A 1 1114 ? 264.686 286.547 261.327 1.00 120.24 1114 LYS A C 1
ATOM 8657 O O . LYS A 1 1114 ? 264.959 287.428 262.141 1.00 117.60 1114 LYS A O 1
ATOM 8663 N N . LEU A 1 1147 ? 273.663 295.371 219.289 1.00 96.10 1147 LEU A N 1
ATOM 8664 C CA . LEU A 1 1147 ? 273.132 296.396 218.398 1.00 108.27 1147 LEU A CA 1
ATOM 8665 C C . LEU A 1 1147 ? 271.637 296.583 218.599 1.00 112.73 1147 LEU A C 1
ATOM 8666 O O . LEU A 1 1147 ? 271.002 295.861 219.365 1.00 108.80 1147 LEU A O 1
ATOM 8671 N N . GLN A 1 1148 ? 271.081 297.567 217.896 1.00 121.68 1148 GLN A N 1
ATOM 8672 C CA . GLN A 1 1148 ? 269.666 297.888 217.994 1.00 120.25 1148 GLN A CA 1
ATOM 8673 C C . GLN A 1 1148 ? 268.830 297.248 216.896 1.00 117.04 1148 GLN A C 1
ATOM 8674 O O . GLN A 1 1148 ? 267.601 297.222 217.012 1.00 110.41 1148 GLN A O 1
ATOM 8680 N N . SER A 1 1149 ? 269.463 296.730 215.848 1.00 118.96 1149 SER A N 1
ATOM 8681 C CA . SER A 1 1149 ? 268.765 296.190 214.690 1.00 118.21 1149 SER A CA 1
ATOM 8682 C C . SER A 1 1149 ? 268.870 294.673 214.680 1.00 114.41 1149 SER A C 1
ATOM 8683 O O . SER A 1 1149 ? 269.956 294.119 214.879 1.00 113.29 1149 SER A O 1
ATOM 8686 N N . MET A 1 1150 ? 267.738 294.008 214.452 1.00 112.58 1150 MET A N 1
ATOM 8687 C CA . MET A 1 1150 ? 267.743 292.556 214.317 1.00 112.94 1150 MET A CA 1
ATOM 8688 C C . MET A 1 1150 ? 268.529 292.117 213.088 1.00 110.40 1150 MET A C 1
ATOM 8689 O O . MET A 1 1150 ? 269.265 291.125 213.138 1.00 110.51 1150 MET A O 1
ATOM 8694 N N . GLU A 1 1151 ? 268.382 292.838 211.975 1.00 109.30 1151 GLU A N 1
ATOM 8695 C CA . GLU A 1 1151 ? 269.064 292.448 210.744 1.00 108.98 1151 GLU A CA 1
ATOM 8696 C C . GLU A 1 1151 ? 270.577 292.518 210.907 1.00 106.60 1151 GLU A C 1
ATOM 8697 O O . GLU A 1 1151 ? 271.302 291.613 210.479 1.00 107.64 1151 GLU A O 1
ATOM 8703 N N . MET A 1 1152 ? 271.074 293.592 211.522 1.00 107.41 1152 MET A N 1
ATOM 8704 C CA . MET A 1 1152 ? 272.514 293.726 211.712 1.00 103.46 1152 MET A CA 1
ATOM 8705 C C . MET A 1 1152 ? 273.039 292.695 212.702 1.00 100.56 1152 MET A C 1
ATOM 8706 O O . MET A 1 1152 ? 274.096 292.094 212.480 1.00 97.87 1152 MET A O 1
ATOM 8711 N N . SER A 1 1153 ? 272.316 292.478 213.802 1.00 102.09 1153 SER A N 1
ATOM 8712 C CA . SER A 1 1153 ? 272.766 291.517 214.804 1.00 94.37 1153 SER A CA 1
ATOM 8713 C C . SER A 1 1153 ? 272.765 290.098 214.249 1.00 89.88 1153 SER A C 1
ATOM 8714 O O . SER A 1 1153 ? 273.662 289.305 214.553 1.00 90.13 1153 SER A O 1
ATOM 8717 N N . SER A 1 1154 ? 271.762 289.757 213.440 1.00 90.92 1154 SER A N 1
ATOM 8718 C CA . SER A 1 1154 ? 271.731 288.434 212.827 1.00 89.11 1154 SER A CA 1
ATOM 8719 C C . SER A 1 1154 ? 272.842 288.279 211.798 1.00 88.74 1154 SER A C 1
ATOM 8720 O O . SER A 1 1154 ? 273.344 287.171 211.581 1.00 89.23 1154 SER A O 1
ATOM 8723 N N . SER A 1 1155 ? 273.228 289.377 211.143 1.00 89.31 1155 SER A N 1
ATOM 8724 C CA . SER A 1 1155 ? 274.334 289.320 210.195 1.00 85.14 1155 SER A CA 1
ATOM 8725 C C . SER A 1 1155 ? 275.640 288.958 210.889 1.00 86.96 1155 SER A C 1
ATOM 8726 O O . SER A 1 1155 ? 276.428 288.163 210.367 1.00 90.59 1155 SER A O 1
ATOM 8729 N N . TYR A 1 1156 ? 275.890 289.534 212.067 1.00 84.26 1156 TYR A N 1
ATOM 8730 C CA . TYR A 1 1156 ? 277.092 289.177 212.812 1.00 75.48 1156 TYR A CA 1
ATOM 8731 C C . TYR A 1 1156 ? 276.989 287.783 213.410 1.00 72.87 1156 TYR A C 1
ATOM 8732 O O . TYR A 1 1156 ? 278.012 287.126 213.621 1.00 74.61 1156 TYR A O 1
ATOM 8741 N N . ALA A 1 1157 ? 275.774 287.314 213.693 1.00 76.25 1157 ALA A N 1
ATOM 8742 C CA . ALA A 1 1157 ? 275.615 285.985 214.268 1.00 72.95 1157 ALA A CA 1
ATOM 8743 C C . ALA A 1 1157 ? 276.013 284.892 213.287 1.00 72.98 1157 ALA A C 1
ATOM 8744 O O . ALA A 1 1157 ? 276.548 283.858 213.700 1.00 73.56 1157 ALA A O 1
ATOM 8746 N N . THR A 1 1158 ? 275.756 285.093 211.994 1.00 74.76 1158 THR A N 1
ATOM 8747 C CA . THR A 1 1158 ? 276.094 284.078 211.004 1.00 78.89 1158 THR A CA 1
ATOM 8748 C C . THR A 1 1158 ? 277.592 283.985 210.748 1.00 79.97 1158 THR A C 1
ATOM 8749 O O . THR A 1 1158 ? 278.059 282.953 210.256 1.00 81.04 1158 THR A O 1
ATOM 8753 N N . PHE A 1 1159 ? 278.354 285.028 211.067 1.00 77.91 1159 PHE A N 1
ATOM 8754 C CA . PHE A 1 1159 ? 279.794 285.044 210.847 1.00 73.23 1159 PHE A CA 1
ATOM 8755 C C . PHE A 1 1159 ? 280.595 284.856 212.126 1.00 77.65 1159 PHE A C 1
ATOM 8756 O O . PHE A 1 1159 ? 281.460 283.982 212.188 1.00 80.74 1159 PHE A O 1
ATOM 8764 N N . VAL A 1 1160 ? 280.335 285.667 213.150 1.00 77.94 1160 VAL A N 1
ATOM 8765 C CA . VAL A 1 1160 ? 281.059 285.552 214.408 1.00 71.30 1160 VAL A CA 1
ATOM 8766 C C . VAL A 1 1160 ? 280.647 284.272 215.127 1.00 76.48 1160 VAL A C 1
ATOM 8767 O O . VAL A 1 1160 ? 279.499 283.820 215.036 1.00 81.61 1160 VAL A O 1
ATOM 8771 N N . ASP A 1 1161 ? 281.595 283.676 215.845 1.00 76.34 1161 ASP A N 1
ATOM 8772 C CA . ASP A 1 1161 ? 281.357 282.390 216.487 1.00 85.26 1161 ASP A CA 1
ATOM 8773 C C . ASP A 1 1161 ? 280.346 282.532 217.617 1.00 78.91 1161 ASP A C 1
ATOM 8774 O O . ASP A 1 1161 ? 280.498 283.382 218.498 1.00 76.82 1161 ASP A O 1
ATOM 8779 N N . ASN A 1 1162 ? 279.318 281.688 217.593 1.00 83.24 1162 ASN A N 1
ATOM 8780 C CA . ASN A 1 1162 ? 278.322 281.667 218.653 1.00 77.25 1162 ASN A CA 1
ATOM 8781 C C . ASN A 1 1162 ? 278.829 280.853 219.833 1.00 84.16 1162 ASN A C 1
ATOM 8782 O O . ASN A 1 1162 ? 279.457 279.805 219.659 1.00 91.71 1162 ASN A O 1
ATOM 8787 N N . VAL A 1 1163 ? 278.545 281.336 221.042 1.00 80.33 1163 VAL A N 1
ATOM 8788 C CA . VAL A 1 1163 ? 279.011 280.698 222.263 1.00 78.82 1163 VAL A CA 1
ATOM 8789 C C . VAL A 1 1163 ? 277.839 280.523 223.217 1.00 78.78 1163 VAL A C 1
ATOM 8790 O O . VAL A 1 1163 ? 276.817 281.205 223.121 1.00 76.41 1163 VAL A O 1
ATOM 8794 N N . ARG A 1 1164 ? 278.002 279.585 224.144 1.00 81.60 1164 ARG A N 1
ATOM 8795 C CA . ARG A 1 1164 ? 277.047 279.349 225.216 1.00 77.85 1164 ARG A CA 1
ATOM 8796 C C . ARG A 1 1164 ? 277.637 279.876 226.513 1.00 76.79 1164 ARG A C 1
ATOM 8797 O O . ARG A 1 1164 ? 278.774 279.545 226.859 1.00 83.20 1164 ARG A O 1
ATOM 8805 N N . VAL A 1 1165 ? 276.871 280.691 227.226 1.00 70.90 1165 VAL A N 1
ATOM 8806 C CA . VAL A 1 1165 ? 277.297 281.255 228.500 1.00 71.06 1165 VAL A CA 1
ATOM 8807 C C . VAL A 1 1165 ? 276.551 280.526 229.604 1.00 78.85 1165 VAL A C 1
ATOM 8808 O O . VAL A 1 1165 ? 275.315 280.515 229.626 1.00 87.56 1165 VAL A O 1
ATOM 8812 N N . GLU A 1 1166 ? 277.299 279.915 230.517 1.00 79.61 1166 GLU A N 1
ATOM 8813 C CA . GLU A 1 1166 ? 276.736 279.149 231.625 1.00 78.55 1166 GLU A CA 1
ATOM 8814 C C . GLU A 1 1166 ? 277.165 279.814 232.928 1.00 77.04 1166 GLU A C 1
ATOM 8815 O O . GLU A 1 1166 ? 278.242 279.535 233.457 1.00 78.88 1166 GLU A O 1
ATOM 8821 N N . LEU A 1 1167 ? 276.314 280.699 233.439 1.00 73.74 1167 LEU A N 1
ATOM 8822 C CA . LEU A 1 1167 ? 276.549 281.310 234.730 1.00 76.41 1167 LEU A CA 1
ATOM 8823 C C . LEU A 1 1167 ? 276.352 280.272 235.832 1.00 83.33 1167 LEU A C 1
ATOM 8824 O O . LEU A 1 1167 ? 275.743 279.224 235.606 1.00 92.31 1167 LEU A O 1
ATOM 8829 N N . PRO A 1 1168 ? 276.881 280.526 237.029 1.00 82.42 1168 PRO A N 1
ATOM 8830 C CA . PRO A 1 1168 ? 276.560 279.654 238.164 1.00 85.12 1168 PRO A CA 1
ATOM 8831 C C . PRO A 1 1168 ? 275.055 279.598 238.389 1.00 95.26 1168 PRO A C 1
ATOM 8832 O O . PRO A 1 1168 ? 274.346 280.590 238.210 1.00 92.47 1168 PRO A O 1
ATOM 8836 N N . SER A 1 1169 ? 274.577 278.412 238.774 1.00 99.42 1169 SER A N 1
ATOM 8837 C CA . SER A 1 1169 ? 273.149 278.109 238.718 1.00 103.72 1169 SER A CA 1
ATOM 8838 C C . SER A 1 1169 ? 272.326 279.115 239.515 1.00 103.85 1169 SER A C 1
ATOM 8839 O O . SER A 1 1169 ? 271.529 279.873 238.950 1.00 101.97 1169 SER A O 1
ATOM 8842 N N . ALA A 1 1170 ? 272.508 279.140 240.834 1.00 95.46 1170 ALA A N 1
ATOM 8843 C CA . ALA A 1 1170 ? 271.751 280.050 241.691 1.00 83.13 1170 ALA A CA 1
ATOM 8844 C C . ALA A 1 1170 ? 272.629 280.361 242.897 1.00 80.80 1170 ALA A C 1
ATOM 8845 O O . ALA A 1 1170 ? 272.744 279.541 243.812 1.00 77.57 1170 ALA A O 1
ATOM 8847 N N . ILE A 1 1171 ? 273.239 281.542 242.888 1.00 76.80 1171 ILE A N 1
ATOM 8848 C CA . ILE A 1 1171 ? 274.157 281.937 243.950 1.00 68.35 1171 ILE A CA 1
ATOM 8849 C C . ILE A 1 1171 ? 273.344 282.161 245.220 1.00 72.29 1171 ILE A C 1
ATOM 8850 O O . ILE A 1 1171 ? 272.572 283.118 245.314 1.00 72.80 1171 ILE A O 1
ATOM 8855 N N . THR A 1 1172 ? 273.508 281.272 246.192 1.00 71.25 1172 THR A N 1
ATOM 8856 C CA . THR A 1 1172 ? 272.826 281.365 247.469 1.00 67.08 1172 THR A CA 1
ATOM 8857 C C . THR A 1 1172 ? 273.799 281.855 248.536 1.00 65.81 1172 THR A C 1
ATOM 8858 O O . THR A 1 1172 ? 274.989 282.051 248.287 1.00 66.84 1172 THR A O 1
ATOM 8862 N N . VAL A 1 1173 ? 273.278 282.063 249.740 1.00 63.50 1173 VAL A N 1
ATOM 8863 C CA . VAL A 1 1173 ? 274.108 282.446 250.878 1.00 59.13 1173 VAL A CA 1
ATOM 8864 C C . VAL A 1 1173 ? 274.670 281.173 251.498 1.00 62.01 1173 VAL A C 1
ATOM 8865 O O . VAL A 1 1173 ? 273.900 280.307 251.936 1.00 65.13 1173 VAL A O 1
ATOM 8869 N N . PRO A 1 1174 ? 275.987 281.003 251.536 1.00 62.95 1174 PRO A N 1
ATOM 8870 C CA . PRO A 1 1174 ? 276.553 279.799 252.149 1.00 59.77 1174 PRO A CA 1
ATOM 8871 C C . PRO A 1 1174 ? 276.338 279.773 253.654 1.00 61.24 1174 PRO A C 1
ATOM 8872 O O . PRO A 1 1174 ? 276.285 280.809 254.319 1.00 61.20 1174 PRO A O 1
ATOM 8876 N N . GLN A 1 1175 ? 276.203 278.560 254.184 1.00 60.00 1175 GLN A N 1
ATOM 8877 C CA . GLN A 1 1175 ? 276.094 278.325 255.616 1.00 63.22 1175 GLN A CA 1
ATOM 8878 C C . GLN A 1 1175 ? 277.087 277.242 256.004 1.00 62.78 1175 GLN A C 1
ATOM 8879 O O . GLN A 1 1175 ? 277.262 276.264 255.271 1.00 62.05 1175 GLN A O 1
ATOM 8885 N N . PHE A 1 1176 ? 277.739 277.422 257.154 1.00 63.03 1176 PHE A N 1
ATOM 8886 C CA . PHE A 1 1176 ? 278.880 276.578 257.497 1.00 65.47 1176 PHE A CA 1
ATOM 8887 C C . PHE A 1 1176 ? 278.475 275.122 257.686 1.00 74.94 1176 PHE A C 1
ATOM 8888 O O . PHE A 1 1176 ? 279.049 274.228 257.055 1.00 86.16 1176 PHE A O 1
ATOM 8896 N N . GLY A 1 1177 ? 277.490 274.863 258.537 1.00 69.35 1177 GLY A N 1
ATOM 8897 C CA . GLY A 1 1177 ? 277.009 273.500 258.710 1.00 73.36 1177 GLY A CA 1
ATOM 8898 C C . GLY A 1 1177 ? 278.116 272.520 259.044 1.00 76.42 1177 GLY A C 1
ATOM 8899 O O . GLY A 1 1177 ? 278.941 272.754 259.933 1.00 76.73 1177 GLY A O 1
ATOM 8900 N N . GLU A 1 1178 ? 278.136 271.404 258.320 1.00 81.76 1178 GLU A N 1
ATOM 8901 C CA . GLU A 1 1178 ? 279.138 270.365 258.488 1.00 83.46 1178 GLU A CA 1
ATOM 8902 C C . GLU A 1 1178 ? 280.460 270.775 257.847 1.00 84.80 1178 GLU A C 1
ATOM 8903 O O . GLU A 1 1178 ? 280.496 271.653 256.983 1.00 90.98 1178 GLU A O 1
ATOM 8909 N N . PRO A 1 1179 ? 281.567 270.165 258.267 1.00 83.55 1179 PRO A N 1
ATOM 8910 C CA . PRO A 1 1179 ? 282.847 270.437 257.604 1.00 80.92 1179 PRO A CA 1
ATOM 8911 C C . PRO A 1 1179 ? 282.799 270.045 256.136 1.00 84.76 1179 PRO A C 1
ATOM 8912 O O . PRO A 1 1179 ? 282.187 269.045 255.759 1.00 81.49 1179 PRO A O 1
ATOM 8916 N N . GLY A 1 1180 ? 283.459 270.846 255.305 1.00 88.21 1180 GLY A N 1
ATOM 8917 C CA . GLY A 1 1180 ? 283.435 270.643 253.875 1.00 79.78 1180 GLY A CA 1
ATOM 8918 C C . GLY A 1 1180 ? 282.267 271.278 253.157 1.00 75.57 1180 GLY A C 1
ATOM 8919 O O . GLY A 1 1180 ? 282.202 271.196 251.925 1.00 74.30 1180 GLY A O 1
ATOM 8920 N N . ALA A 1 1181 ? 281.339 271.905 253.885 1.00 76.15 1181 ALA A N 1
ATOM 8921 C CA . ALA A 1 1181 ? 280.199 272.545 253.241 1.00 70.42 1181 ALA A CA 1
ATOM 8922 C C . ALA A 1 1181 ? 280.605 273.808 252.498 1.00 66.90 1181 ALA A C 1
ATOM 8923 O O . ALA A 1 1181 ? 279.995 274.146 251.478 1.00 68.69 1181 ALA A O 1
ATOM 8925 N N . ILE A 1 1182 ? 281.607 274.528 253.001 1.00 64.89 1182 ILE A N 1
ATOM 8926 C CA . ILE A 1 1182 ? 282.128 275.681 252.277 1.00 59.49 1182 ILE A CA 1
ATOM 8927 C C . ILE A 1 1182 ?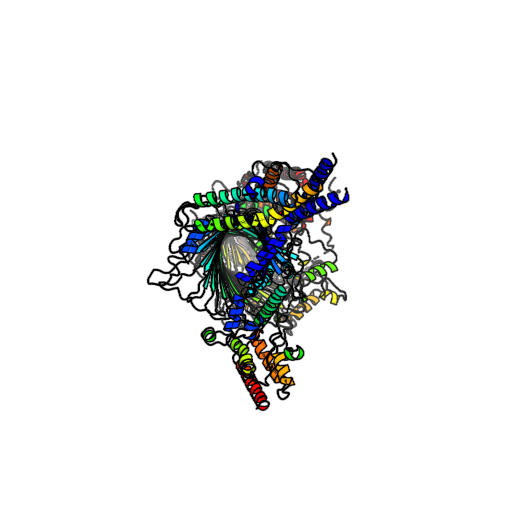 282.793 275.236 250.982 1.00 64.92 1182 ILE A C 1
ATOM 8928 O O . ILE A 1 1182 ? 282.698 275.915 249.953 1.00 69.49 1182 ILE A O 1
ATOM 8933 N N . LEU A 1 1183 ? 283.472 274.088 251.009 1.00 64.94 1183 LEU A N 1
ATOM 8934 C CA . LEU A 1 1183 ? 284.040 273.536 249.785 1.00 58.16 1183 LEU A CA 1
ATOM 8935 C C . LEU A 1 1183 ? 282.952 273.188 248.780 1.00 61.29 1183 LEU A C 1
ATOM 8936 O O . LEU A 1 1183 ? 283.112 273.422 247.579 1.00 67.58 1183 LEU A O 1
ATOM 8941 N N . GLU A 1 1184 ? 281.840 272.620 249.251 1.00 61.30 1184 GLU A N 1
ATOM 8942 C CA . GLU A 1 1184 ? 280.761 272.242 248.345 1.00 63.54 1184 GLU A CA 1
ATOM 8943 C C . GLU A 1 1184 ? 280.107 273.465 247.717 1.00 64.20 1184 GLU A C 1
ATOM 8944 O O . GLU A 1 1184 ? 279.698 273.424 246.552 1.00 73.47 1184 GLU A O 1
ATOM 8950 N N . TRP A 1 1185 ? 279.981 274.556 248.474 1.00 65.35 1185 TRP A N 1
ATOM 8951 C CA . TRP A 1 1185 ? 279.465 275.793 247.899 1.00 61.11 1185 TRP A CA 1
ATOM 8952 C C . TRP A 1 1185 ? 280.406 276.334 246.831 1.00 65.43 1185 TRP A C 1
ATOM 8953 O O . TRP A 1 1185 ? 279.959 276.818 245.786 1.00 67.35 1185 TRP A O 1
ATOM 8964 N N . CYS A 1 1186 ? 281.716 276.267 247.080 1.00 67.66 1186 CYS A N 1
ATOM 8965 C CA . CYS A 1 1186 ? 282.689 276.654 246.064 1.00 66.09 1186 CYS A CA 1
ATOM 8966 C C . CYS A 1 1186 ? 282.603 275.745 244.847 1.00 64.75 1186 CYS A C 1
ATOM 8967 O O . CYS A 1 1186 ? 282.737 276.204 243.708 1.00 66.28 1186 CYS A O 1
ATOM 8970 N N . GLN A 1 1187 ? 282.399 274.447 245.072 1.00 68.97 1187 GLN A N 1
ATOM 8971 C CA . GLN A 1 1187 ? 282.330 273.497 243.970 1.00 70.38 1187 GLN A CA 1
ATOM 8972 C C . GLN A 1 1187 ? 281.052 273.668 243.161 1.00 72.80 1187 GLN A C 1
ATOM 8973 O O . GLN A 1 1187 ? 281.042 273.390 241.958 1.00 76.06 1187 GLN A O 1
ATOM 8979 N N . ALA A 1 1188 ? 279.969 274.116 243.796 1.00 68.58 1188 ALA A N 1
ATOM 8980 C CA . ALA A 1 1188 ? 278.724 274.334 243.070 1.00 65.41 1188 ALA A CA 1
ATOM 8981 C C . ALA A 1 1188 ? 278.787 275.596 242.221 1.00 67.65 1188 ALA A C 1
ATOM 8982 O O . ALA A 1 1188 ? 278.317 275.606 241.078 1.00 69.59 1188 ALA A O 1
ATOM 8984 N N . HIS A 1 1189 ? 279.353 276.674 242.763 1.00 69.06 1189 HIS A N 1
ATOM 8985 C CA . HIS A 1 1189 ? 279.422 277.957 242.067 1.00 67.18 1189 HIS A CA 1
ATOM 8986 C C . HIS A 1 1189 ? 280.822 278.125 241.486 1.00 70.88 1189 HIS A C 1
ATOM 8987 O O . HIS A 1 1189 ? 281.659 278.864 242.001 1.00 71.74 1189 HIS A O 1
ATOM 8994 N N . GLN A 1 1190 ? 281.068 277.423 240.386 1.00 70.65 1190 GLN A N 1
ATOM 8995 C CA . GLN A 1 1190 ? 282.345 277.509 239.700 1.00 70.49 1190 GLN A CA 1
ATOM 8996 C C . GLN A 1 1190 ? 282.361 278.719 238.772 1.00 76.25 1190 GLN A C 1
ATOM 8997 O O . GLN A 1 1190 ? 281.420 279.515 238.722 1.00 80.35 1190 GLN A O 1
ATOM 9003 N N . ALA A 1 1191 ? 283.452 278.866 238.029 1.00 76.91 1191 ALA A N 1
ATOM 9004 C CA . ALA A 1 1191 ? 283.559 279.957 237.075 1.00 70.65 1191 ALA A CA 1
ATOM 9005 C C . ALA A 1 1191 ? 282.568 279.763 235.935 1.00 72.25 1191 ALA A C 1
ATOM 9006 O O . ALA A 1 1191 ? 282.201 278.638 235.586 1.00 74.09 1191 ALA A O 1
ATOM 9008 N N . THR A 1 1192 ? 282.121 280.877 235.363 1.00 73.71 1192 THR A N 1
ATOM 9009 C CA . THR A 1 1192 ? 281.232 280.804 234.214 1.00 73.98 1192 THR A CA 1
ATOM 9010 C C . THR A 1 1192 ? 281.976 280.218 233.025 1.00 76.98 1192 THR A C 1
ATOM 9011 O O . THR A 1 1192 ? 283.169 280.467 232.834 1.00 73.93 1192 THR A O 1
ATOM 9015 N N . ARG A 1 1193 ? 281.268 279.432 232.227 1.00 77.75 1193 ARG A N 1
ATOM 9016 C CA . ARG A 1 1193 ? 281.848 278.763 231.075 1.00 78.85 1193 ARG A CA 1
ATOM 9017 C C . ARG A 1 1193 ? 281.322 279.408 229.803 1.00 78.32 1193 ARG A C 1
ATOM 9018 O O . ARG A 1 1193 ? 280.115 279.624 229.665 1.00 81.33 1193 ARG A O 1
ATOM 9026 N N . ILE A 1 1194 ? 282.231 279.732 228.893 1.00 75.72 1194 ILE A N 1
ATOM 9027 C CA . ILE A 1 1194 ? 281.887 280.232 227.570 1.00 78.27 1194 ILE A CA 1
ATOM 9028 C C . ILE A 1 1194 ? 282.255 279.132 226.583 1.00 80.22 1194 ILE A C 1
ATOM 9029 O O . ILE A 1 1194 ? 283.408 279.029 226.150 1.00 78.45 1194 ILE A O 1
ATOM 9034 N N . ILE A 1 1195 ? 281.279 278.307 226.225 1.00 81.69 1195 ILE A N 1
ATOM 9035 C CA . ILE A 1 1195 ? 281.516 277.118 225.416 1.00 83.58 1195 ILE A CA 1
ATOM 9036 C C . ILE A 1 1195 ? 281.351 277.478 223.946 1.00 88.50 1195 ILE A C 1
ATOM 9037 O O . ILE A 1 1195 ? 280.277 277.914 223.521 1.00 88.04 1195 ILE A O 1
ATOM 9042 N N . ASN A 1 1196 ? 282.412 277.287 223.168 1.00 91.25 1196 ASN A N 1
ATOM 9043 C CA . ASN A 1 1196 ? 282.349 277.508 221.733 1.00 92.23 1196 ASN A CA 1
ATOM 9044 C C . ASN A 1 1196 ? 281.604 276.371 221.047 1.00 98.13 1196 ASN A C 1
ATOM 9045 O O . ASN A 1 1196 ? 281.665 275.213 221.469 1.00 95.78 1196 ASN A O 1
ATOM 9050 N N . ASP A 1 1197 ? 280.900 276.714 219.974 1.00 107.89 1197 ASP A N 1
ATOM 9051 C CA . ASP A 1 1197 ? 280.187 275.744 219.156 1.00 112.10 1197 ASP A CA 1
ATOM 9052 C C . ASP A 1 1197 ? 280.972 275.500 217.876 1.00 111.65 1197 ASP A C 1
ATOM 9053 O O . ASP A 1 1197 ? 281.312 276.448 217.161 1.00 114.07 1197 ASP A O 1
ATOM 9058 N N . VAL A 1 1198 ? 281.268 274.231 217.596 1.00 111.95 1198 VAL A N 1
ATOM 9059 C CA . VAL A 1 1198 ? 282.000 273.899 216.379 1.00 116.18 1198 VAL A CA 1
ATOM 9060 C C . VAL A 1 1198 ? 281.141 274.167 215.150 1.00 114.95 1198 VAL A C 1
ATOM 9061 O O . VAL A 1 1198 ? 281.638 274.627 214.116 1.00 111.85 1198 VAL A O 1
ATOM 9065 N N . ASN A 1 1199 ? 279.838 273.890 215.244 1.00 118.26 1199 ASN A N 1
ATOM 9066 C CA . ASN A 1 1199 ? 278.954 274.085 214.100 1.00 122.12 1199 ASN A CA 1
ATOM 9067 C C . ASN A 1 1199 ? 278.847 275.553 213.712 1.00 119.73 1199 ASN A C 1
ATOM 9068 O O . ASN A 1 1199 ? 278.605 275.868 212.541 1.00 125.33 1199 ASN A O 1
ATOM 9073 N N . THR A 1 1200 ? 279.024 276.463 214.669 1.00 112.93 1200 THR A N 1
ATOM 9074 C CA . THR A 1 1200 ? 278.929 277.893 214.410 1.00 108.61 1200 THR A CA 1
ATOM 9075 C C . THR A 1 1200 ? 280.277 278.596 214.528 1.00 103.35 1200 THR A C 1
ATOM 9076 O O . THR A 1 1200 ? 280.317 279.812 214.738 1.00 96.24 1200 THR A O 1
ATOM 9080 N N . SER A 1 1201 ? 281.377 277.856 214.402 1.00 102.56 1201 SER A N 1
ATOM 9081 C CA . SER A 1 1201 ? 282.698 278.468 214.448 1.00 99.20 1201 SER A CA 1
ATOM 9082 C C . SER A 1 1201 ? 282.838 279.502 213.340 1.00 98.35 1201 SER A C 1
ATOM 9083 O O . SER A 1 1201 ? 282.396 279.289 212.209 1.00 102.39 1201 SER A O 1
ATOM 9086 N N . GLY A 1 1202 ? 283.459 280.629 213.670 1.00 94.82 1202 GLY A N 1
ATOM 9087 C CA . GLY A 1 1202 ? 283.483 281.743 212.748 1.00 88.06 1202 GLY A CA 1
ATOM 9088 C C . GLY A 1 1202 ? 284.852 282.272 212.382 1.00 88.06 1202 GLY A C 1
ATOM 9089 O O . GLY A 1 1202 ? 285.822 281.517 212.293 1.00 89.33 1202 GLY A O 1
ATOM 9090 N N . VAL A 1 1203 ? 284.934 283.585 212.177 1.00 88.75 1203 VAL A N 1
ATOM 9091 C CA . VAL A 1 1203 ? 286.124 284.227 211.636 1.00 88.93 1203 VAL A CA 1
ATOM 9092 C C . VAL A 1 1203 ? 286.985 284.781 212.762 1.00 86.27 1203 VAL A C 1
ATOM 9093 O O . VAL A 1 1203 ? 287.852 285.630 212.532 1.00 85.73 1203 VAL A O 1
ATOM 9097 N N . ASN A 1 1204 ? 286.757 284.305 213.986 1.00 82.28 1204 ASN A N 1
ATOM 9098 C CA . ASN A 1 1204 ? 287.503 284.824 215.125 1.00 81.92 1204 ASN A CA 1
ATOM 9099 C C . ASN A 1 1204 ? 288.967 284.413 215.100 1.00 90.07 1204 ASN A C 1
ATOM 9100 O O . ASN A 1 1204 ? 289.780 285.034 215.792 1.00 91.65 1204 ASN A O 1
ATOM 9105 N N . GLU A 1 1205 ? 289.325 283.386 214.324 1.00 92.72 1205 GLU A N 1
ATOM 9106 C CA . GLU A 1 1205 ? 290.666 282.815 214.385 1.00 97.79 1205 GLU A CA 1
ATOM 9107 C C . GLU A 1 1205 ? 291.331 282.716 213.016 1.00 99.25 1205 GLU A C 1
ATOM 9108 O O . GLU A 1 1205 ? 292.250 281.910 212.844 1.00 103.80 1205 GLU A O 1
ATOM 9114 N N . VAL A 1 1206 ? 290.898 283.506 212.038 1.00 92.57 1206 VAL A N 1
ATOM 9115 C CA . VAL A 1 1206 ? 291.526 283.515 210.721 1.00 95.07 1206 VAL A CA 1
ATOM 9116 C C . VAL A 1 1206 ? 292.570 284.629 210.700 1.00 96.70 1206 VAL A C 1
ATOM 9117 O O . VAL A 1 1206 ? 292.234 285.812 210.782 1.00 102.44 1206 VAL A O 1
ATOM 9121 N N . ARG A 1 1207 ? 293.843 284.250 210.603 1.00 92.07 1207 ARG A N 1
ATOM 9122 C CA . ARG A 1 1207 ? 294.934 285.214 210.610 1.00 86.32 1207 ARG A CA 1
ATOM 9123 C C . ARG A 1 1207 ? 296.055 284.725 209.704 1.00 86.29 1207 ARG A C 1
ATOM 9124 O O . ARG A 1 1207 ? 296.351 283.529 209.649 1.00 88.48 1207 ARG A O 1
ATOM 9132 N N . PHE A 1 1208 ? 296.679 285.667 209.003 1.00 85.87 1208 PHE A N 1
ATOM 9133 C CA . PHE A 1 1208 ? 297.749 285.361 208.060 1.00 85.90 1208 PHE A CA 1
ATOM 9134 C C . PHE A 1 1208 ? 298.447 286.640 207.610 1.00 88.18 1208 PHE A C 1
ATOM 9135 O O . PHE A 1 1208 ? 297.813 287.681 207.430 1.00 80.89 1208 PHE A O 1
ATOM 9143 N N . LEU A 1 1232 ? 314.219 301.017 236.531 1.00 75.74 1232 LEU A N 1
ATOM 9144 C CA . LEU A 1 1232 ? 315.589 301.281 236.108 1.00 90.66 1232 LEU A CA 1
ATOM 9145 C C . LEU A 1 1232 ? 315.969 300.391 234.932 1.00 100.39 1232 LEU A C 1
ATOM 9146 O O . LEU A 1 1232 ? 316.086 300.860 233.802 1.00 113.53 1232 LEU A O 1
ATOM 9151 N N . ALA A 1 1233 ? 316.159 299.103 235.201 1.00 93.27 1233 ALA A N 1
ATOM 9152 C CA . ALA A 1 1233 ? 316.533 298.132 234.184 1.00 91.15 1233 ALA A CA 1
ATOM 9153 C C . ALA A 1 1233 ? 315.406 297.128 234.000 1.00 89.76 1233 ALA A C 1
ATOM 9154 O O . ALA A 1 1233 ? 314.947 296.521 234.971 1.00 91.15 1233 ALA A O 1
ATOM 9156 N N . ILE A 1 1234 ? 314.965 296.955 232.758 1.00 88.09 1234 ILE A N 1
ATOM 9157 C CA . ILE A 1 1234 ? 313.908 296.013 232.412 1.00 81.11 1234 ILE A CA 1
ATOM 9158 C C . ILE A 1 1234 ? 314.453 295.058 231.362 1.00 84.82 1234 ILE A C 1
ATOM 9159 O O . ILE A 1 1234 ? 315.059 295.494 230.378 1.00 94.20 1234 ILE A O 1
ATOM 9164 N N . ASN A 1 1235 ? 314.249 293.760 231.575 1.00 81.40 1235 ASN A N 1
ATOM 9165 C CA . ASN A 1 1235 ? 314.740 292.741 230.661 1.00 85.69 1235 ASN A CA 1
ATOM 9166 C C . ASN A 1 1235 ? 313.679 291.662 230.502 1.00 81.98 1235 ASN A C 1
ATOM 9167 O O . ASN A 1 1235 ? 312.629 291.694 231.148 1.00 78.20 1235 ASN A O 1
ATOM 9172 N N . GLY A 1 1236 ? 313.962 290.703 229.634 1.00 83.30 1236 GLY A N 1
ATOM 9173 C CA . GLY A 1 1236 ? 313.055 289.609 229.369 1.00 78.63 1236 GLY A CA 1
ATOM 9174 C C . GLY A 1 1236 ? 312.237 289.823 228.113 1.00 76.36 1236 GLY A C 1
ATOM 9175 O O . GLY A 1 1236 ? 312.573 290.621 227.237 1.00 78.85 1236 GLY A O 1
ATOM 9176 N N . VAL A 1 1237 ? 311.135 289.084 228.031 1.00 74.41 1237 VAL A N 1
ATOM 9177 C CA . VAL A 1 1237 ? 310.196 289.185 226.922 1.00 73.96 1237 VAL A CA 1
ATOM 9178 C C . VAL A 1 1237 ? 308.915 289.819 227.446 1.00 73.08 1237 VAL A C 1
ATOM 9179 O O . VAL A 1 1237 ? 308.335 289.347 228.431 1.00 77.30 1237 VAL A O 1
ATOM 9183 N N . ALA A 1 1238 ? 308.488 290.906 226.803 1.00 71.35 1238 ALA A N 1
ATOM 9184 C CA . ALA A 1 1238 ? 307.236 291.543 227.191 1.00 69.68 1238 ALA A CA 1
ATOM 9185 C C . ALA A 1 1238 ? 306.060 290.608 226.960 1.00 73.98 1238 ALA A C 1
ATOM 9186 O O . ALA A 1 1238 ? 305.150 290.527 227.790 1.00 81.36 1238 ALA A O 1
ATOM 9188 N N . ALA A 1 1239 ? 306.064 289.896 225.837 1.00 68.12 1239 ALA A N 1
ATOM 9189 C CA . ALA A 1 1239 ? 305.067 288.881 225.538 1.00 66.50 1239 ALA A CA 1
ATOM 9190 C C . ALA A 1 1239 ? 305.533 288.092 224.327 1.00 73.15 1239 ALA A C 1
ATOM 9191 O O . ALA A 1 1239 ? 306.235 288.621 223.463 1.00 79.90 1239 ALA A O 1
ATOM 9193 N N . THR A 1 1240 ? 305.165 286.813 224.292 1.00 72.46 1240 THR A N 1
ATOM 9194 C CA . THR A 1 1240 ? 305.409 286.004 223.104 1.00 73.61 1240 THR A CA 1
ATOM 9195 C C . THR A 1 1240 ? 304.464 286.398 221.975 1.00 79.10 1240 THR A C 1
ATOM 9196 O O . THR A 1 1240 ? 304.889 286.587 220.831 1.00 84.10 1240 THR A O 1
ATOM 9200 N N . SER A 1 1241 ? 303.179 286.550 222.286 1.00 77.49 1241 SER A N 1
ATOM 9201 C CA . SER A 1 1241 ? 302.174 286.841 221.278 1.00 72.86 1241 SER A CA 1
ATOM 9202 C C . SER A 1 1241 ? 301.094 287.717 221.891 1.00 71.77 1241 SER A C 1
ATOM 9203 O O . SER A 1 1241 ? 300.955 287.802 223.112 1.00 77.77 1241 SER A O 1
ATOM 9206 N N . LEU A 1 1242 ? 300.330 288.375 221.021 1.00 73.40 1242 LEU A N 1
ATOM 9207 C CA . LEU A 1 1242 ? 299.258 289.262 221.465 1.00 70.66 1242 LEU A CA 1
ATOM 9208 C C . LEU A 1 1242 ? 298.142 289.194 220.427 1.00 72.64 1242 LEU A C 1
ATOM 9209 O O . LEU A 1 1242 ? 298.210 289.870 219.398 1.00 78.29 1242 LEU A O 1
ATOM 9214 N N . ASP A 1 1243 ? 297.131 288.378 220.701 1.00 74.12 1243 ASP A N 1
ATOM 9215 C CA . ASP A 1 1243 ? 295.969 288.271 219.835 1.00 74.31 1243 ASP A CA 1
ATOM 9216 C C . ASP A 1 1243 ? 294.921 289.301 220.229 1.00 77.78 1243 ASP A C 1
ATOM 9217 O O . ASP A 1 1243 ? 294.805 289.686 221.395 1.00 81.00 1243 ASP A O 1
ATOM 9222 N N . LEU A 1 1244 ? 294.154 289.749 219.239 1.00 73.59 1244 LEU A N 1
ATOM 9223 C CA . LEU A 1 1244 ? 293.104 290.733 219.478 1.00 66.26 1244 LEU A CA 1
ATOM 9224 C C . LEU A 1 1244 ? 292.091 290.640 218.352 1.00 68.01 1244 LEU A C 1
ATOM 9225 O O . LEU A 1 1244 ? 292.431 290.903 217.197 1.00 74.38 1244 LEU A O 1
ATOM 9230 N N . PHE A 1 1245 ? 290.862 290.261 218.682 1.00 68.52 1245 PHE A N 1
ATOM 9231 C CA . PHE A 1 1245 ? 289.761 290.216 217.731 1.00 67.45 1245 PHE A CA 1
ATOM 9232 C C . PHE A 1 1245 ? 288.716 291.237 218.152 1.00 71.37 1245 PHE A C 1
ATOM 9233 O O . PHE A 1 1245 ? 288.339 291.291 219.324 1.00 76.43 1245 PHE A O 1
ATOM 9241 N N . VAL A 1 1246 ? 288.266 292.056 217.206 1.00 71.82 1246 VAL A N 1
ATOM 9242 C CA . VAL A 1 1246 ? 287.293 293.105 217.485 1.00 70.85 1246 VAL A CA 1
ATOM 9243 C C . VAL A 1 1246 ? 286.276 293.162 216.356 1.00 70.36 1246 VAL A C 1
ATOM 9244 O O . VAL A 1 1246 ? 286.623 293.015 215.181 1.00 72.74 1246 VAL A O 1
ATOM 9248 N N . THR A 1 1247 ? 285.021 293.372 216.720 1.00 70.53 1247 THR A N 1
ATOM 9249 C CA . THR A 1 1247 ? 283.920 293.621 215.806 1.00 67.77 1247 THR A CA 1
ATOM 9250 C C . THR A 1 1247 ? 283.184 294.861 216.282 1.00 71.71 1247 THR A C 1
ATOM 9251 O O . THR A 1 1247 ? 283.278 295.232 217.456 1.00 74.29 1247 THR A O 1
ATOM 9255 N N . PRO A 1 1248 ? 282.468 295.548 215.389 1.00 72.03 1248 PRO A N 1
ATOM 9256 C CA . PRO A 1 1248 ? 281.684 296.704 215.841 1.00 70.26 1248 PRO A CA 1
ATOM 9257 C C . PRO A 1 1248 ? 280.655 296.345 216.889 1.00 70.60 1248 PRO A C 1
ATOM 9258 O O . PRO A 1 1248 ? 280.367 297.165 217.766 1.00 82.53 1248 PRO A O 1
ATOM 9262 N N . ILE A 1 1249 ? 280.092 295.137 216.828 1.00 66.21 1249 ILE A N 1
ATOM 9263 C CA . ILE A 1 1249 ? 279.156 294.711 217.860 1.00 71.30 1249 ILE A CA 1
ATOM 9264 C C . ILE A 1 1249 ? 279.879 294.511 219.185 1.00 74.51 1249 ILE A C 1
ATOM 9265 O O . ILE A 1 1249 ? 279.285 294.684 220.256 1.00 80.24 1249 ILE A O 1
ATOM 9270 N N . GLY A 1 1250 ? 281.164 294.155 219.144 1.00 67.16 1250 GLY A N 1
ATOM 9271 C CA . GLY A 1 1250 ? 281.933 294.060 220.372 1.00 62.73 1250 GLY A CA 1
ATOM 9272 C C . GLY A 1 1250 ? 282.114 295.403 221.050 1.00 69.54 1250 GLY A C 1
ATOM 9273 O O . GLY A 1 1250 ? 282.005 295.510 222.273 1.00 80.41 1250 GLY A O 1
ATOM 9274 N N . ILE A 1 1251 ? 282.399 296.445 220.268 1.00 66.64 1251 ILE A N 1
ATOM 9275 C CA . ILE A 1 1251 ? 282.517 297.785 220.835 1.00 72.66 1251 ILE A CA 1
ATOM 9276 C C . ILE A 1 1251 ? 281.165 298.277 221.333 1.00 73.20 1251 ILE A C 1
ATOM 9277 O O . ILE A 1 1251 ? 281.092 299.020 222.318 1.00 75.22 1251 ILE A O 1
ATOM 9282 N N . GLU A 1 1252 ? 280.079 297.877 220.669 1.00 74.21 1252 GLU A N 1
ATOM 9283 C CA . GLU A 1 1252 ? 278.746 298.172 221.181 1.00 75.39 1252 GLU A CA 1
ATOM 9284 C C . GLU A 1 1252 ? 278.559 297.597 222.578 1.00 77.30 1252 GLU A C 1
ATOM 9285 O O . GLU A 1 1252 ? 277.962 298.239 223.449 1.00 80.64 1252 GLU A O 1
ATOM 9291 N N . ALA A 1 1253 ? 279.062 296.382 222.806 1.00 68.01 1253 ALA A N 1
ATOM 9292 C CA . ALA A 1 1253 ? 278.954 295.769 224.124 1.00 66.76 1253 ALA A CA 1
ATOM 9293 C C . ALA A 1 1253 ? 279.763 296.535 225.163 1.00 72.93 1253 ALA A C 1
ATOM 9294 O O . ALA A 1 1253 ? 279.348 296.647 226.320 1.00 82.13 1253 ALA A O 1
ATOM 9296 N N . PHE A 1 1254 ? 280.933 297.051 224.779 1.00 69.55 1254 PHE A N 1
ATOM 9297 C CA . PHE A 1 1254 ? 281.706 297.868 225.710 1.00 73.70 1254 PHE A CA 1
ATOM 9298 C C . PHE A 1 1254 ? 280.974 299.159 226.053 1.00 80.05 1254 PHE A C 1
ATOM 9299 O O . PHE A 1 1254 ? 281.053 299.644 227.187 1.00 78.83 1254 PHE A O 1
ATOM 9307 N N . GLU A 1 1255 ? 280.257 299.733 225.085 1.00 76.94 1255 GLU A N 1
ATOM 9308 C CA . GLU A 1 1255 ? 279.429 300.896 225.381 1.00 70.04 1255 GLU A CA 1
ATOM 9309 C C . GLU A 1 1255 ? 278.359 300.553 226.405 1.00 72.54 1255 GLU A C 1
ATOM 9310 O O . GLU A 1 1255 ? 277.994 301.391 227.236 1.00 77.42 1255 GLU A O 1
ATOM 9316 N N . ARG A 1 1256 ? 277.837 299.326 226.355 1.00 71.32 1256 ARG A N 1
ATOM 9317 C CA . ARG A 1 1256 ? 276.846 298.904 227.339 1.00 70.53 1256 ARG A CA 1
ATOM 9318 C C . ARG A 1 1256 ? 277.428 298.945 228.745 1.00 69.82 1256 ARG A C 1
ATOM 9319 O O . ARG A 1 1256 ? 276.771 299.393 229.690 1.00 70.47 1256 ARG A O 1
ATOM 9327 N N . LEU A 1 1257 ? 278.670 298.483 228.898 1.00 70.09 1257 LEU A N 1
ATOM 9328 C CA . LEU A 1 1257 ? 279.314 298.507 230.206 1.00 65.40 1257 LEU A CA 1
ATOM 9329 C C . LEU A 1 1257 ? 279.545 299.932 230.688 1.00 68.00 1257 LEU A C 1
ATOM 9330 O O . LEU A 1 1257 ? 279.319 300.239 231.863 1.00 73.33 1257 LEU A O 1
ATOM 9335 N N . VAL A 1 1258 ? 280.001 300.817 229.799 1.00 67.58 1258 VAL A N 1
ATOM 9336 C CA . VAL A 1 1258 ? 280.273 302.195 230.199 1.00 69.65 1258 VAL A CA 1
ATOM 9337 C C . VAL A 1 1258 ? 278.981 302.917 230.563 1.00 67.82 1258 VAL A C 1
ATOM 9338 O O . VAL A 1 1258 ? 278.935 303.685 231.530 1.00 66.09 1258 VAL A O 1
ATOM 9342 N N . THR A 1 1259 ? 277.916 302.689 229.794 1.00 68.13 1259 THR A N 1
ATOM 9343 C CA . THR A 1 1259 ? 276.624 303.279 230.127 1.00 66.73 1259 THR A CA 1
ATOM 9344 C C . THR A 1 1259 ? 276.105 302.750 231.457 1.00 68.59 1259 THR A C 1
ATOM 9345 O O . THR A 1 1259 ? 275.551 303.508 232.261 1.00 72.01 1259 THR A O 1
ATOM 9349 N N . ALA A 1 1260 ? 276.269 301.449 231.703 1.00 67.11 1260 ALA A N 1
ATOM 9350 C CA . ALA A 1 1260 ? 275.874 300.885 232.989 1.00 66.75 1260 ALA A CA 1
ATOM 9351 C C . ALA A 1 1260 ? 276.707 301.467 234.121 1.00 68.26 1260 ALA A C 1
ATOM 9352 O O . ALA A 1 1260 ? 276.206 301.659 235.234 1.00 70.99 1260 ALA A O 1
ATOM 9354 N N . ALA A 1 1261 ? 277.986 301.739 233.860 1.00 69.22 1261 ALA A N 1
ATOM 9355 C CA . ALA A 1 1261 ? 278.837 302.344 234.877 1.00 68.34 1261 ALA A CA 1
ATOM 9356 C C . ALA A 1 1261 ? 278.348 303.735 235.252 1.00 73.56 1261 ALA A C 1
ATOM 9357 O O . ALA A 1 1261 ? 278.312 304.089 236.436 1.00 77.46 1261 ALA A O 1
ATOM 9359 N N . SER A 1 1262 ? 277.968 304.540 234.258 1.00 75.09 1262 SER A N 1
ATOM 9360 C CA . SER A 1 1262 ? 277.540 305.906 234.536 1.00 68.65 1262 SER A CA 1
ATOM 9361 C C . SER A 1 1262 ? 276.184 305.945 235.223 1.00 65.51 1262 SER A C 1
ATOM 9362 O O . SER A 1 1262 ? 275.909 306.872 235.990 1.00 70.43 1262 SER A O 1
ATOM 9365 N N . HIS A 1 1263 ? 275.323 304.963 234.956 1.00 68.13 1263 HIS A N 1
ATOM 9366 C CA . HIS A 1 1263 ? 274.007 304.947 235.584 1.00 69.11 1263 HIS A CA 1
ATOM 9367 C C . HIS A 1 1263 ? 274.114 304.786 237.094 1.00 74.16 1263 HIS A C 1
ATOM 9368 O O . HIS A 1 1263 ? 273.345 305.394 237.847 1.00 78.51 1263 HIS A O 1
ATOM 9375 N N . SER A 1 1264 ? 275.059 303.972 237.556 1.00 76.50 1264 SER A N 1
ATOM 9376 C CA . SER A 1 1264 ? 275.186 303.662 238.973 1.00 72.85 1264 SER A CA 1
ATOM 9377 C C . SER A 1 1264 ? 275.974 304.707 239.749 1.00 69.77 1264 SER A C 1
ATOM 9378 O O . SER A 1 1264 ? 276.112 304.565 240.968 1.00 76.15 1264 SER A O 1
ATOM 9381 N N . VAL A 1 1265 ? 276.497 305.737 239.082 1.00 69.45 1265 VAL A N 1
ATOM 9382 C CA . VAL A 1 1265 ? 277.280 306.756 239.785 1.00 71.94 1265 VAL A CA 1
ATOM 9383 C C . VAL A 1 1265 ? 276.465 307.511 240.831 1.00 76.83 1265 VAL A C 1
ATOM 9384 O O . VAL A 1 1265 ? 276.952 307.666 241.963 1.00 76.29 1265 VAL A O 1
ATOM 9388 N N . PRO A 1 1266 ? 275.254 308.005 240.543 1.00 74.69 1266 PRO A N 1
ATOM 9389 C CA . PRO A 1 1266 ? 274.514 308.746 241.578 1.00 70.12 1266 PRO A CA 1
ATOM 9390 C C . PRO A 1 1266 ? 274.165 307.920 242.802 1.00 79.51 1266 PRO A C 1
ATOM 9391 O O . PRO A 1 1266 ? 273.889 308.500 243.859 1.00 87.35 1266 PRO A O 1
ATOM 9395 N N . ALA A 1 1267 ? 274.157 306.593 242.700 1.00 79.43 1267 ALA A N 1
ATOM 9396 C CA . ALA A 1 1267 ? 273.863 305.736 243.841 1.00 77.29 1267 ALA A CA 1
ATOM 9397 C C . ALA A 1 1267 ? 275.078 305.479 244.721 1.00 79.59 1267 ALA A C 1
ATOM 9398 O O . ALA A 1 1267 ? 274.955 304.770 245.725 1.00 86.39 1267 ALA A O 1
ATOM 9400 N N . ILE A 1 1268 ? 276.237 306.020 244.370 1.00 75.04 1268 ILE A N 1
ATOM 9401 C CA . ILE A 1 1268 ? 277.450 305.832 245.154 1.00 72.86 1268 ILE A CA 1
ATOM 9402 C C . ILE A 1 1268 ? 277.404 306.730 246.383 1.00 76.17 1268 ILE A C 1
ATOM 9403 O O . ILE A 1 1268 ? 276.809 307.812 246.363 1.00 84.05 1268 ILE A O 1
ATOM 9408 N N . ASN A 1 1269 ? 278.010 306.271 247.474 1.00 69.36 1269 ASN A N 1
ATOM 9409 C CA . ASN A 1 1269 ? 278.107 307.100 248.666 1.00 66.74 1269 ASN A CA 1
ATOM 9410 C C . ASN A 1 1269 ? 279.054 308.269 248.419 1.00 75.96 1269 ASN A C 1
ATOM 9411 O O . ASN A 1 1269 ? 280.112 308.096 247.809 1.00 81.03 1269 ASN A O 1
ATOM 9416 N N . PRO A 1 1270 ? 278.706 309.469 248.881 1.00 73.40 1270 PRO A N 1
ATOM 9417 C CA . PRO A 1 1270 ? 279.689 310.558 248.876 1.00 74.38 1270 PRO A CA 1
ATOM 9418 C C . PRO A 1 1270 ? 280.851 310.310 249.818 1.00 73.04 1270 PRO A C 1
ATOM 9419 O O . PRO A 1 1270 ? 281.880 310.984 249.694 1.00 76.87 1270 PRO A O 1
ATOM 9423 N N . CYS A 1 1271 ? 280.721 309.369 250.756 1.00 65.75 1271 CYS A N 1
ATOM 9424 C CA . CYS A 1 1271 ? 281.790 309.132 251.719 1.00 59.18 1271 CYS A CA 1
ATOM 9425 C C . CYS A 1 1271 ? 283.025 308.548 251.051 1.00 68.00 1271 CYS A C 1
ATOM 9426 O O . CYS A 1 1271 ? 284.151 308.878 251.433 1.00 70.73 1271 CYS A O 1
ATOM 9429 N N . ILE A 1 1272 ? 282.840 307.667 250.064 1.00 67.14 1272 ILE A N 1
ATOM 9430 C CA . ILE A 1 1272 ? 283.994 307.151 249.337 1.00 67.62 1272 ILE A CA 1
ATOM 9431 C C . ILE A 1 1272 ? 284.668 308.271 248.564 1.00 72.99 1272 ILE A C 1
ATOM 9432 O O . ILE A 1 1272 ? 285.874 308.220 248.304 1.00 80.87 1272 ILE A O 1
ATOM 9437 N N . LEU A 1 1273 ? 283.911 309.298 248.184 1.00 68.78 1273 LEU A N 1
ATOM 9438 C CA . LEU A 1 1273 ? 284.504 310.453 247.525 1.00 70.73 1273 LEU A CA 1
ATOM 9439 C C . LEU A 1 1273 ? 285.386 311.236 248.489 1.00 75.56 1273 LEU A C 1
ATOM 9440 O O . LEU A 1 1273 ? 286.481 311.681 248.125 1.00 77.63 1273 LEU A O 1
ATOM 9445 N N . VAL A 1 1274 ? 284.924 311.414 249.728 1.00 71.73 1274 VAL A N 1
ATOM 9446 C CA . VAL A 1 1274 ? 285.757 312.033 250.755 1.00 67.19 1274 VAL A CA 1
ATOM 9447 C C . VAL A 1 1274 ? 286.952 311.145 251.069 1.00 69.57 1274 VAL A C 1
ATOM 9448 O O . VAL A 1 1274 ? 288.066 311.633 251.291 1.00 73.64 1274 VAL A O 1
ATOM 9452 N N . HIS A 1 1275 ? 286.739 309.829 251.096 1.00 69.41 1275 HIS A N 1
ATOM 9453 C CA . HIS A 1 1275 ? 287.826 308.898 251.373 1.00 68.95 1275 HIS A CA 1
ATOM 9454 C C . HIS A 1 1275 ? 288.896 308.956 250.291 1.00 72.15 1275 HIS A C 1
ATOM 9455 O O . HIS A 1 1275 ? 290.094 308.970 250.593 1.00 75.33 1275 HIS A O 1
ATOM 9462 N N . MET A 1 1276 ? 288.484 308.987 249.024 1.00 68.49 1276 MET A N 1
ATOM 9463 C CA . MET A 1 1276 ? 289.453 309.063 247.937 1.00 67.15 1276 MET A CA 1
ATOM 9464 C C . MET A 1 1276 ? 290.178 310.401 247.934 1.00 71.56 1276 MET A C 1
ATOM 9465 O O . MET A 1 1276 ? 291.381 310.457 247.658 1.00 77.06 1276 MET A O 1
ATOM 9470 N N . CYS A 1 1277 ? 289.463 311.491 248.222 1.00 69.99 1277 CYS A N 1
ATOM 9471 C CA . CYS A 1 1277 ? 290.107 312.797 248.310 1.00 71.53 1277 CYS A CA 1
ATOM 9472 C C . CYS A 1 1277 ? 291.119 312.832 249.448 1.00 71.55 1277 CYS A C 1
ATOM 9473 O O . CYS A 1 1277 ? 292.214 313.386 249.302 1.00 70.80 1277 CYS A O 1
ATOM 9476 N N . TYR A 1 1278 ? 290.767 312.238 250.589 1.00 70.41 1278 TYR A N 1
ATOM 9477 C CA . TYR A 1 1278 ? 291.688 312.152 251.716 1.00 66.80 1278 TYR A CA 1
ATOM 9478 C C . TYR A 1 1278 ? 292.908 311.312 251.370 1.00 72.91 1278 TYR A C 1
ATOM 9479 O O . TYR A 1 1278 ? 294.032 311.646 251.759 1.00 82.46 1278 TYR A O 1
ATOM 9488 N N . ARG A 1 1279 ? 292.705 310.219 250.629 1.00 70.55 1279 ARG A N 1
ATOM 9489 C CA . ARG A 1 1279 ? 293.821 309.368 250.231 1.00 69.89 1279 ARG A CA 1
ATOM 9490 C C . ARG A 1 1279 ? 294.848 310.145 249.417 1.00 74.91 1279 ARG A C 1
ATOM 9491 O O . ARG A 1 1279 ? 296.052 309.887 249.512 1.00 81.06 1279 ARG A O 1
ATOM 9499 N N . ASP A 1 1280 ? 294.392 311.107 248.615 1.00 76.48 1280 ASP A N 1
ATOM 9500 C CA . ASP A 1 1280 ? 295.316 311.902 247.813 1.00 76.97 1280 ASP A CA 1
ATOM 9501 C C . ASP A 1 1280 ? 296.213 312.767 248.692 1.00 80.76 1280 ASP A C 1
ATOM 9502 O O . ASP A 1 1280 ? 297.428 312.836 248.475 1.00 84.61 1280 ASP A O 1
ATOM 9507 N N . CYS A 1 1281 ? 295.630 313.446 249.688 1.00 74.13 1281 CYS A N 1
ATOM 9508 C CA . CYS A 1 1281 ? 296.424 314.313 250.557 1.00 70.62 1281 CYS A CA 1
ATOM 9509 C C . CYS A 1 1281 ? 297.421 313.501 251.376 1.00 78.38 1281 CYS A C 1
ATOM 9510 O O . CYS A 1 1281 ? 298.597 313.865 251.458 1.00 83.37 1281 CYS A O 1
ATOM 9513 N N . VAL A 1 1282 ? 296.997 312.363 251.928 1.00 75.85 1282 VAL A N 1
ATOM 9514 C CA . VAL A 1 1282 ? 297.891 311.624 252.817 1.00 76.63 1282 VAL A CA 1
ATOM 9515 C C . VAL A 1 1282 ? 298.961 310.855 252.050 1.00 79.01 1282 VAL A C 1
ATOM 9516 O O . VAL A 1 1282 ? 300.099 310.749 252.519 1.00 77.34 1282 VAL A O 1
ATOM 9520 N N . LEU A 1 1283 ? 298.636 310.305 250.878 1.00 81.47 1283 LEU A N 1
ATOM 9521 C CA . LEU A 1 1283 ? 299.636 309.563 250.119 1.00 78.14 1283 LEU A CA 1
ATOM 9522 C C . LEU A 1 1283 ? 300.742 310.462 249.592 1.00 77.05 1283 LEU A C 1
ATOM 9523 O O . LEU A 1 1283 ? 301.813 309.963 249.235 1.00 77.10 1283 LEU A O 1
ATOM 9528 N N . LYS A 1 1284 ? 300.507 311.768 249.533 1.00 78.18 1284 LYS A N 1
ATOM 9529 C CA . LYS A 1 1284 ? 301.519 312.738 249.153 1.00 80.85 1284 LYS A CA 1
ATOM 9530 C C . LYS A 1 1284 ? 302.190 313.371 250.362 1.00 82.79 1284 LYS A C 1
ATOM 9531 O O . LYS A 1 1284 ? 302.893 314.375 250.211 1.00 85.10 1284 LYS A O 1
ATOM 9537 N N . LYS A 1 1285 ? 301.983 312.805 251.554 1.00 78.52 1285 LYS A N 1
ATOM 9538 C CA . LYS A 1 1285 ? 302.505 313.358 252.806 1.00 75.87 1285 LYS A CA 1
ATOM 9539 C C . LYS A 1 1285 ? 301.986 314.774 253.042 1.00 78.57 1285 LYS A C 1
ATOM 9540 O O . LYS A 1 1285 ? 302.692 315.632 253.573 1.00 82.70 1285 LYS A O 1
ATOM 9546 N N . HIS A 1 1286 ? 300.732 315.008 252.654 1.00 78.38 1286 HIS A N 1
ATOM 9547 C CA . HIS A 1 1286 ? 300.059 316.294 252.834 1.00 75.72 1286 HIS A CA 1
ATOM 9548 C C . HIS A 1 1286 ? 300.854 317.429 252.204 1.00 81.30 1286 HIS A C 1
ATOM 9549 O O . HIS A 1 1286 ? 301.021 318.496 252.796 1.00 86.87 1286 HIS A O 1
ATOM 9556 N N . ARG A 1 1287 ? 301.350 317.203 250.987 1.00 79.33 1287 ARG A N 1
ATOM 9557 C CA . ARG A 1 1287 ? 302.238 318.163 250.329 1.00 83.90 1287 ARG A CA 1
ATOM 9558 C C . ARG A 1 1287 ? 301.413 319.285 249.696 1.00 87.52 1287 ARG A C 1
ATOM 9559 O O . ARG A 1 1287 ? 301.238 319.381 248.480 1.00 88.02 1287 ARG A O 1
ATOM 9567 N N . GLN A 1 1288 ? 300.893 320.140 250.562 1.00 92.37 1288 GLN A N 1
ATOM 9568 C CA . GLN A 1 1288 ? 300.253 321.374 250.158 1.00 88.66 1288 GLN A CA 1
ATOM 9569 C C . GLN A 1 1288 ? 301.315 322.408 249.812 1.00 93.65 1288 GLN A C 1
ATOM 9570 O O . GLN A 1 1288 ? 302.487 322.241 250.152 1.00 98.31 1288 GLN A O 1
ATOM 9576 N N . PRO A 1 1289 ? 300.940 323.481 249.114 1.00 96.46 1289 PRO A N 1
ATOM 9577 C CA . PRO A 1 1289 ? 301.872 324.610 248.981 1.00 99.17 1289 PRO A CA 1
ATOM 9578 C C . PRO A 1 1289 ? 302.282 325.204 250.317 1.00 102.83 1289 PRO A C 1
ATOM 9579 O O . PRO A 1 1289 ? 303.378 325.768 250.426 1.00 104.29 1289 PRO A O 1
ATOM 9583 N N . LEU A 1 1290 ? 301.433 325.093 251.341 1.00 97.93 1290 LEU A N 1
ATOM 9584 C CA . LEU A 1 1290 ? 301.785 325.611 252.658 1.00 96.56 1290 LEU A CA 1
ATOM 9585 C C . LEU A 1 1290 ? 302.827 324.744 253.353 1.00 98.71 1290 LEU A C 1
ATOM 9586 O O . LEU A 1 1290 ? 303.596 325.249 254.178 1.00 102.84 1290 LEU A O 1
ATOM 9591 N N . THR A 1 1291 ? 302.869 323.448 253.044 1.00 100.98 1291 THR A N 1
ATOM 9592 C CA . THR A 1 1291 ? 303.744 322.508 253.730 1.00 100.86 1291 THR A CA 1
ATOM 9593 C C . THR A 1 1291 ? 304.988 322.161 252.921 1.00 100.58 1291 THR A C 1
ATOM 9594 O O . THR A 1 1291 ? 305.653 321.165 253.221 1.00 101.06 1291 THR A O 1
ATOM 9598 N N . GLU A 1 1292 ? 305.314 322.954 251.898 1.00 99.11 1292 GLU A N 1
ATOM 9599 C CA . GLU A 1 1292 ? 306.515 322.685 251.117 1.00 100.30 1292 GLU A CA 1
ATOM 9600 C C . GLU A 1 1292 ? 307.784 322.845 251.942 1.00 99.58 1292 GLU A C 1
ATOM 9601 O O . GLU A 1 1292 ? 308.846 322.373 251.523 1.00 99.11 1292 GLU A O 1
ATOM 9607 N N . SER A 1 1293 ? 307.697 323.500 253.101 1.00 99.11 1293 SER A N 1
ATOM 9608 C CA . SER A 1 1293 ? 308.865 323.647 253.959 1.00 101.65 1293 SER A CA 1
ATOM 9609 C C . SER A 1 1293 ? 309.324 322.309 254.519 1.00 104.65 1293 SER A C 1
ATOM 9610 O O . SER A 1 1293 ? 310.515 322.131 254.796 1.00 110.58 1293 SER A O 1
ATOM 9613 N N . LEU A 1 1294 ? 308.404 321.360 254.688 1.00 100.84 1294 LEU A N 1
ATOM 9614 C CA . LEU A 1 1294 ? 308.737 320.073 255.283 1.00 98.76 1294 LEU A CA 1
ATOM 9615 C C . LEU A 1 1294 ? 309.371 319.101 254.300 1.00 102.56 1294 LEU A C 1
ATOM 9616 O O . LEU A 1 1294 ? 309.816 318.028 254.720 1.00 101.62 1294 LEU A O 1
ATOM 9621 N N . PHE A 1 1295 ? 309.426 319.438 253.017 1.00 105.32 1295 PHE A N 1
ATOM 9622 C CA . PHE A 1 1295 ? 309.999 318.568 251.994 1.00 106.68 1295 PHE A CA 1
ATOM 9623 C C . PHE A 1 1295 ? 311.254 319.237 251.445 1.00 116.35 1295 PHE A C 1
ATOM 9624 O O . PHE A 1 1295 ? 311.176 320.099 250.564 1.00 116.25 1295 PHE A O 1
ATOM 9632 N N . ALA A 1 1296 ? 312.407 318.837 251.968 1.00 122.49 1296 ALA A N 1
ATOM 9633 C CA . ALA A 1 1296 ? 313.705 319.326 251.516 1.00 130.95 1296 ALA A CA 1
ATOM 9634 C C . ALA A 1 1296 ? 314.641 318.155 251.261 1.00 143.86 1296 ALA A C 1
ATOM 9635 O O . ALA A 1 1296 ? 315.803 318.148 251.671 1.00 149.46 1296 ALA A O 1
ATOM 9637 N N . ASP A 1 1297 ? 314.124 317.130 250.577 1.00 145.20 1297 ASP A N 1
ATOM 9638 C CA . ASP A 1 1297 ? 314.933 315.954 250.274 1.00 150.78 1297 ASP A CA 1
ATOM 9639 C C . ASP A 1 1297 ? 316.109 316.308 249.373 1.00 155.51 1297 ASP A C 1
ATOM 9640 O O . ASP A 1 1297 ? 317.233 315.844 249.599 1.00 153.34 1297 ASP A O 1
ATOM 9645 N N . GLU A 1 1298 ? 315.867 317.128 248.353 1.00 156.71 1298 GLU A N 1
ATOM 9646 C CA . GLU A 1 1298 ? 316.898 317.559 247.411 1.00 159.65 1298 GLU A CA 1
ATOM 9647 C C . GLU A 1 1298 ? 317.617 316.374 246.770 1.00 159.21 1298 GLU A C 1
ATOM 9648 O O . GLU A 1 1298 ? 318.719 316.005 247.177 1.00 160.89 1298 GLU A O 1
ATOM 9654 N N . PRO A 1 1304 ? 313.750 306.510 239.422 1.00 156.32 1304 PRO A N 1
ATOM 9655 C CA . PRO A 1 1304 ? 315.099 306.571 238.850 1.00 158.10 1304 PRO A CA 1
ATOM 9656 C C . PRO A 1 1304 ? 315.377 307.905 238.168 1.00 164.46 1304 PRO A C 1
ATOM 9657 O O . PRO A 1 1304 ? 314.494 308.455 237.510 1.00 163.98 1304 PRO A O 1
ATOM 9661 N N . ILE A 1 1305 ? 316.595 308.415 238.325 1.00 164.51 1305 ILE A N 1
ATOM 9662 C CA . ILE A 1 1305 ? 316.982 309.675 237.707 1.00 166.87 1305 ILE A CA 1
ATOM 9663 C C . ILE A 1 1305 ? 318.022 309.501 236.608 1.00 168.10 1305 ILE A C 1
ATOM 9664 O O . ILE A 1 1305 ? 318.190 310.419 235.790 1.00 168.99 1305 ILE A O 1
ATOM 9669 N N . SER A 1 1306 ? 318.714 308.365 236.551 1.00 165.38 1306 SER A N 1
ATOM 9670 C CA . SER A 1 1306 ? 319.731 308.139 235.534 1.00 164.99 1306 SER A CA 1
ATOM 9671 C C . SER A 1 1306 ? 319.893 306.643 235.309 1.00 156.49 1306 SER A C 1
ATOM 9672 O O . SER A 1 1306 ? 319.466 305.822 236.125 1.00 151.57 1306 SER A O 1
ATOM 9675 N N . GLU A 1 1307 ? 320.514 306.303 234.178 1.00 151.30 1307 GLU A N 1
ATOM 9676 C CA . GLU A 1 1307 ? 320.883 304.925 233.850 1.00 144.78 1307 GLU A CA 1
ATOM 9677 C C . GLU A 1 1307 ? 319.655 304.019 233.759 1.00 136.52 1307 GLU A C 1
ATOM 9678 O O . GLU A 1 1307 ? 319.561 302.990 234.431 1.00 132.37 1307 GLU A O 1
ATOM 9684 N N . VAL A 1 1308 ? 318.712 304.405 232.906 1.00 133.20 1308 VAL A N 1
ATOM 9685 C CA . VAL A 1 1308 ? 317.517 303.613 232.637 1.00 124.11 1308 VAL A CA 1
ATOM 9686 C C . VAL A 1 1308 ? 317.721 302.886 231.316 1.00 121.68 1308 VAL A C 1
ATOM 9687 O O . VAL A 1 1308 ? 317.838 303.521 230.261 1.00 125.59 1308 VAL A O 1
ATOM 9691 N N . ASP A 1 1309 ? 317.760 301.557 231.365 1.00 117.63 1309 ASP A N 1
ATOM 9692 C CA . ASP A 1 1309 ? 317.964 300.744 230.176 1.00 117.10 1309 ASP A CA 1
ATOM 9693 C C . ASP A 1 1309 ? 316.863 299.701 230.072 1.00 109.35 1309 ASP A C 1
ATOM 9694 O O . ASP A 1 1309 ? 316.444 299.124 231.079 1.00 107.03 1309 ASP A O 1
ATOM 9699 N N . ILE A 1 1310 ? 316.395 299.468 228.849 1.00 104.55 1310 ILE A N 1
ATOM 9700 C CA . ILE A 1 1310 ? 315.343 298.499 228.573 1.00 96.15 1310 ILE A CA 1
ATOM 9701 C C . ILE A 1 1310 ? 315.818 297.578 227.461 1.00 95.16 1310 ILE A C 1
ATOM 9702 O O . ILE A 1 1310 ? 316.269 298.048 226.412 1.00 105.00 1310 ILE A O 1
ATOM 9707 N N . THR A 1 1311 ? 315.724 296.270 227.692 1.00 87.52 1311 THR A N 1
ATOM 9708 C CA . THR A 1 1311 ? 316.055 295.263 226.682 1.00 92.41 1311 THR A CA 1
ATOM 9709 C C . THR A 1 1311 ? 314.950 294.210 226.731 1.00 90.66 1311 THR A C 1
ATOM 9710 O O . THR A 1 1311 ? 315.058 293.213 227.450 1.00 92.53 1311 THR A O 1
ATOM 9714 N N . VAL A 1 1312 ? 313.893 294.433 225.953 1.00 87.85 1312 VAL A N 1
ATOM 9715 C CA . VAL A 1 1312 ? 312.698 293.605 226.006 1.00 85.10 1312 VAL A CA 1
ATOM 9716 C C . VAL A 1 1312 ? 312.329 293.177 224.592 1.00 80.98 1312 VAL A C 1
ATOM 9717 O O . VAL A 1 1312 ? 312.738 293.790 223.604 1.00 88.89 1312 VAL A O 1
ATOM 9721 N N . ASP A 1 1313 ? 311.557 292.097 224.505 1.00 78.29 1313 ASP A N 1
ATOM 9722 C CA . ASP A 1 1313 ? 311.100 291.547 223.235 1.00 81.77 1313 ASP A CA 1
ATOM 9723 C C . ASP A 1 1313 ? 309.604 291.789 223.106 1.00 83.71 1313 ASP A C 1
ATOM 9724 O O . ASP A 1 1313 ? 308.821 291.299 223.925 1.00 88.11 1313 ASP A O 1
ATOM 9729 N N . LEU A 1 1314 ? 309.213 292.530 222.079 1.00 82.22 1314 LEU A N 1
ATOM 9730 C CA . LEU A 1 1314 ? 307.809 292.810 221.844 1.00 73.54 1314 LEU A CA 1
ATOM 9731 C C . LEU A 1 1314 ? 307.114 291.592 221.238 1.00 77.98 1314 LEU A C 1
ATOM 9732 O O . LEU A 1 1314 ? 307.747 290.777 220.563 1.00 82.51 1314 LEU A O 1
ATOM 9737 N N . PRO A 1 1315 ? 305.815 291.441 221.470 1.00 75.53 1315 PRO A N 1
ATOM 9738 C CA . PRO A 1 1315 ? 305.108 290.244 221.012 1.00 75.67 1315 PRO A CA 1
ATOM 9739 C C . PRO A 1 1315 ? 304.826 290.277 219.516 1.00 81.19 1315 PRO A C 1
ATOM 9740 O O . PRO A 1 1315 ? 304.977 291.294 218.840 1.00 81.46 1315 PRO A O 1
ATOM 9744 N N . ARG A 1 1316 ? 304.405 289.121 219.008 1.00 79.30 1316 ARG A N 1
ATOM 9745 C CA . ARG A 1 1316 ? 303.932 288.998 217.632 1.00 77.05 1316 ARG A CA 1
ATOM 9746 C C . ARG A 1 1316 ? 302.452 289.350 217.630 1.00 80.32 1316 ARG A C 1
ATOM 9747 O O . ARG A 1 1316 ? 301.584 288.487 217.770 1.00 82.72 1316 ARG A O 1
ATOM 9755 N N . VAL A 1 1317 ? 302.161 290.640 217.476 1.00 77.74 1317 VAL A N 1
ATOM 9756 C CA . VAL A 1 1317 ? 300.783 291.109 217.498 1.00 68.85 1317 VAL A CA 1
ATOM 9757 C C . VAL A 1 1317 ? 300.054 290.606 216.261 1.00 71.02 1317 VAL A C 1
ATOM 9758 O O . VAL A 1 1317 ? 300.544 290.741 215.135 1.00 72.95 1317 VAL A O 1
ATOM 9762 N N . SER A 1 1318 ? 298.877 290.018 216.466 1.00 72.28 1318 SER A N 1
ATOM 9763 C CA . SER A 1 1318 ? 298.024 289.545 215.375 1.00 74.85 1318 SER A CA 1
ATOM 9764 C C . SER A 1 1318 ? 296.599 290.011 215.662 1.00 73.73 1318 SER A C 1
ATOM 9765 O O . SER A 1 1318 ? 295.839 289.335 216.358 1.00 80.60 1318 SER A O 1
ATOM 9768 N N . ILE A 1 1319 ? 296.240 291.167 215.115 1.00 68.34 1319 ILE A N 1
ATOM 9769 C CA . ILE A 1 1319 ? 294.920 291.751 215.306 1.00 66.58 1319 ILE A CA 1
ATOM 9770 C C . ILE A 1 1319 ? 294.037 291.370 214.129 1.00 69.38 1319 ILE A C 1
ATOM 9771 O O . ILE A 1 1319 ? 294.427 291.536 212.969 1.00 72.90 1319 ILE A O 1
ATOM 9776 N N . GLY A 1 1320 ? 292.850 290.853 214.423 1.00 69.59 1320 GLY A N 1
ATOM 9777 C CA . GLY A 1 1320 ? 291.887 290.547 213.388 1.00 67.88 1320 GLY A CA 1
ATOM 9778 C C . GLY A 1 1320 ? 290.581 291.287 213.581 1.00 69.94 1320 GLY A C 1
ATOM 9779 O O . GLY A 1 1320 ? 289.870 291.052 214.559 1.00 71.17 1320 GLY A O 1
ATOM 9780 N N . LEU A 1 1321 ? 290.259 292.191 212.666 1.00 72.67 1321 LEU A N 1
ATOM 9781 C CA . LEU A 1 1321 ? 289.001 292.918 212.690 1.00 63.41 1321 LEU A CA 1
ATOM 9782 C C . LEU A 1 1321 ? 287.992 292.240 211.776 1.00 63.53 1321 LEU A C 1
ATOM 9783 O O . LEU A 1 1321 ? 288.347 291.473 210.880 1.00 73.45 1321 LEU A O 1
ATOM 9788 N N . PHE A 1 1322 ? 286.717 292.526 212.017 1.00 60.35 1322 PHE A N 1
ATOM 9789 C CA . PHE A 1 1322 ? 285.658 291.991 211.178 1.00 61.68 1322 PHE A CA 1
ATOM 9790 C C . PHE A 1 1322 ? 284.460 292.924 211.221 1.00 74.60 1322 PHE A C 1
ATOM 9791 O O . PHE A 1 1322 ? 284.155 293.499 212.267 1.00 79.18 1322 PHE A O 1
ATOM 9799 N N . GLN A 1 1323 ? 283.786 293.065 210.081 1.00 73.90 1323 GLN A N 1
ATOM 9800 C CA . GLN A 1 1323 ? 282.602 293.908 209.982 1.00 71.01 1323 GLN A CA 1
ATOM 9801 C C . GLN A 1 1323 ? 281.745 293.404 208.835 1.00 74.33 1323 GLN A C 1
ATOM 9802 O O . GLN A 1 1323 ? 282.232 293.280 207.709 1.00 86.33 1323 GLN A O 1
ATOM 9808 N N . CYS A 1 1324 ? 280.476 293.126 209.117 1.00 78.49 1324 CYS A N 1
ATOM 9809 C CA . CYS A 1 1324 ? 279.535 292.671 208.104 1.00 83.28 1324 CYS A CA 1
ATOM 9810 C C . CYS A 1 1324 ? 278.308 293.567 208.118 1.00 90.51 1324 CYS A C 1
ATOM 9811 O O . CYS A 1 1324 ? 277.745 293.840 209.183 1.00 90.76 1324 CYS A O 1
ATOM 9814 N N . GLY A 1 1325 ? 277.903 294.028 206.939 1.00 92.92 1325 GLY A N 1
ATOM 9815 C CA . GLY A 1 1325 ? 276.721 294.857 206.816 1.00 92.50 1325 GLY A CA 1
ATOM 9816 C C . GLY A 1 1325 ? 276.051 294.708 205.468 1.00 98.29 1325 GLY A C 1
ATOM 9817 O O . GLY A 1 1325 ? 276.691 294.881 204.427 1.00 100.51 1325 GLY A O 1
ATOM 9818 N N . VAL A 1 1326 ? 274.760 294.393 205.474 1.00 98.91 1326 VAL A N 1
ATOM 9819 C CA . VAL A 1 1326 ? 274.018 294.183 204.238 1.00 102.87 1326 VAL A CA 1
ATOM 9820 C C . VAL A 1 1326 ? 273.509 295.508 203.690 1.00 94.21 1326 VAL A C 1
ATOM 9821 O O . VAL A 1 1326 ? 273.562 295.751 202.485 1.00 85.98 1326 VAL A O 1
ATOM 9825 N N . THR A 1 1340 ? 279.490 291.400 201.605 1.00 92.93 1340 THR A N 1
ATOM 9826 C CA . THR A 1 1340 ? 278.891 292.109 202.727 1.00 90.64 1340 THR A CA 1
ATOM 9827 C C . THR A 1 1340 ? 279.795 292.065 203.953 1.00 91.35 1340 THR A C 1
ATOM 9828 O O . THR A 1 1340 ? 279.686 292.906 204.841 1.00 90.79 1340 THR A O 1
ATOM 9832 N N . ALA A 1 1341 ? 280.691 291.083 203.994 1.00 89.53 1341 ALA A N 1
ATOM 9833 C CA . ALA A 1 1341 ? 281.573 290.861 205.133 1.00 80.91 1341 ALA A CA 1
ATOM 9834 C C . ALA A 1 1341 ? 283.004 291.189 204.737 1.00 79.72 1341 ALA A C 1
ATOM 9835 O O . ALA A 1 1341 ? 283.526 290.630 203.769 1.00 91.49 1341 ALA A O 1
ATOM 9837 N N . ASN A 1 1342 ? 283.636 292.083 205.492 1.00 76.09 1342 ASN A N 1
ATOM 9838 C CA . ASN A 1 1342 ? 285.025 292.463 205.281 1.00 76.39 1342 ASN A CA 1
ATOM 9839 C C . ASN A 1 1342 ? 285.790 292.271 206.579 1.00 73.68 1342 ASN A C 1
ATOM 9840 O O . ASN A 1 1342 ? 285.342 292.724 207.637 1.00 76.45 1342 ASN A O 1
ATOM 9845 N N . MET A 1 1343 ? 286.939 291.609 206.499 1.00 72.83 1343 MET A N 1
ATOM 9846 C CA . MET A 1 1343 ? 287.795 291.400 207.657 1.00 69.61 1343 MET A CA 1
ATOM 9847 C C . MET A 1 1343 ? 289.198 291.889 207.339 1.00 70.12 1343 MET A C 1
ATOM 9848 O O . MET A 1 1343 ? 289.744 291.568 206.280 1.00 79.05 1343 MET A O 1
ATOM 9853 N N . GLY A 1 1344 ? 289.772 292.668 208.251 1.00 64.72 1344 GLY A N 1
ATOM 9854 C CA . GLY A 1 1344 ? 291.119 293.170 208.080 1.00 62.74 1344 GLY A CA 1
ATOM 9855 C C . GLY A 1 1344 ? 292.093 292.555 209.061 1.00 62.57 1344 GLY A C 1
ATOM 9856 O O . GLY A 1 1344 ? 291.921 292.684 210.275 1.00 69.32 1344 GLY A O 1
ATOM 9857 N N . LEU A 1 1345 ? 293.125 291.892 208.550 1.00 70.98 1345 LEU A N 1
ATOM 9858 C CA . LEU A 1 1345 ? 294.082 291.167 209.373 1.00 70.94 1345 LEU A CA 1
ATOM 9859 C C . LEU A 1 1345 ? 295.393 291.937 209.447 1.00 71.20 1345 LEU A C 1
ATOM 9860 O O . LEU A 1 1345 ? 295.940 292.342 208.418 1.00 78.14 1345 LEU A O 1
ATOM 9865 N N . LEU A 1 1346 ? 295.889 292.133 210.663 1.00 69.36 1346 LEU A N 1
ATOM 9866 C CA . LEU A 1 1346 ? 297.160 292.792 210.915 1.00 72.40 1346 LEU A CA 1
ATOM 9867 C C . LEU A 1 1346 ? 298.086 291.825 211.634 1.00 79.87 1346 LEU A C 1
ATOM 9868 O O . LEU A 1 1346 ? 297.672 291.141 212.573 1.00 84.63 1346 LEU A O 1
ATOM 9873 N N . LEU A 1 1347 ? 299.337 291.759 211.184 1.00 79.10 1347 LEU A N 1
ATOM 9874 C CA . LEU A 1 1347 ? 300.334 290.881 211.790 1.00 75.72 1347 LEU A CA 1
ATOM 9875 C C . LEU A 1 1347 ? 301.648 291.639 211.892 1.00 79.50 1347 LEU A C 1
ATOM 9876 O O . LEU A 1 1347 ? 302.316 291.868 210.880 1.00 84.93 1347 LEU A O 1
ATOM 9881 N N . ILE A 1 1348 ? 302.012 292.028 213.108 1.00 77.70 1348 ILE A N 1
ATOM 9882 C CA . ILE A 1 1348 ? 303.288 292.672 213.388 1.00 77.26 1348 ILE A CA 1
ATOM 9883 C C . ILE A 1 1348 ? 304.218 291.618 213.963 1.00 79.65 1348 ILE A C 1
ATOM 9884 O O . ILE A 1 1348 ? 303.900 290.988 214.978 1.00 85.79 1348 ILE A O 1
ATOM 9889 N N . ASP A 1 1349 ? 305.364 291.417 213.321 1.00 83.21 1349 ASP A N 1
ATOM 9890 C CA . ASP A 1 1349 ? 306.313 290.427 213.796 1.00 92.36 1349 ASP A CA 1
ATOM 9891 C C . ASP A 1 1349 ? 307.027 290.928 215.049 1.00 95.36 1349 ASP A C 1
ATOM 9892 O O . ASP A 1 1349 ? 306.889 292.083 215.459 1.00 95.51 1349 ASP A O 1
ATOM 9897 N N . ARG A 1 1350 ? 307.797 290.032 215.661 1.00 91.30 1350 ARG A N 1
ATOM 9898 C CA . ARG A 1 1350 ? 308.457 290.343 216.921 1.00 88.33 1350 ARG A CA 1
ATOM 9899 C C . ARG A 1 1350 ? 309.441 291.490 216.749 1.00 90.82 1350 ARG A C 1
ATOM 9900 O O . ARG A 1 1350 ? 310.218 291.523 215.792 1.00 96.32 1350 ARG A O 1
ATOM 9908 N N . ALA A 1 1351 ? 309.405 292.430 217.684 1.00 85.91 1351 ALA A N 1
ATOM 9909 C CA . ALA A 1 1351 ? 310.337 293.543 217.729 1.00 88.47 1351 ALA A CA 1
ATOM 9910 C C . ALA A 1 1351 ? 311.241 293.405 218.946 1.00 90.82 1351 ALA A C 1
ATOM 9911 O O . ALA A 1 1351 ? 311.034 292.554 219.813 1.00 88.93 1351 ALA A O 1
ATOM 9913 N N . PHE A 1 1352 ? 312.266 294.250 218.995 1.00 94.84 1352 PHE A N 1
ATOM 9914 C CA . PHE A 1 1352 ? 313.207 294.234 220.103 1.00 92.10 1352 PHE A CA 1
ATOM 9915 C C . PHE A 1 1352 ? 313.627 295.662 220.412 1.00 97.38 1352 PHE A C 1
ATOM 9916 O O . PHE A 1 1352 ? 313.656 296.518 219.526 1.00 105.01 1352 PHE A O 1
ATOM 9924 N N . ILE A 1 1353 ? 313.949 295.912 221.678 1.00 97.60 1353 ILE A N 1
ATOM 9925 C CA . ILE A 1 1353 ? 314.409 297.217 222.136 1.00 97.98 1353 ILE A CA 1
ATOM 9926 C C . ILE A 1 1353 ? 315.756 297.035 222.818 1.00 98.90 1353 ILE A C 1
ATOM 9927 O O . ILE A 1 1353 ? 315.929 296.114 223.624 1.00 98.71 1353 ILE A O 1
ATOM 9932 N N . GLN A 1 1354 ? 316.710 297.896 222.483 1.00 100.90 1354 GLN A N 1
ATOM 9933 C CA . GLN A 1 1354 ? 318.038 297.830 223.078 1.00 101.24 1354 GLN A CA 1
ATOM 9934 C C . GLN A 1 1354 ? 318.344 299.099 223.862 1.00 100.72 1354 GLN A C 1
ATOM 9935 O O . GLN A 1 1354 ? 317.607 300.081 223.785 1.00 100.74 1354 GLN A O 1
ATOM 9941 N N . LEU A 1 1381 ? 316.412 299.966 219.577 1.00 96.50 1381 LEU A N 1
ATOM 9942 C CA . LEU A 1 1381 ? 315.007 299.925 219.191 1.00 103.98 1381 LEU A CA 1
ATOM 9943 C C . LEU A 1 1381 ? 314.880 299.511 217.729 1.00 113.05 1381 LEU A C 1
ATOM 9944 O O . LEU A 1 1381 ? 315.426 300.166 216.843 1.00 121.90 1381 LEU A O 1
ATOM 9949 N N . ASN A 1 1382 ? 314.154 298.422 217.478 1.00 112.81 1382 ASN A N 1
ATOM 9950 C CA . ASN A 1 1382 ? 314.037 297.878 216.131 1.00 113.15 1382 ASN A CA 1
ATOM 9951 C C . ASN A 1 1382 ? 312.592 297.565 215.770 1.00 112.56 1382 ASN A C 1
ATOM 9952 O O . ASN A 1 1382 ? 311.661 297.951 216.483 1.00 106.80 1382 ASN A O 1
ATOM 9957 N N . GLY A 1 1383 ? 312.409 296.870 214.654 1.00 112.81 1383 GLY A N 1
ATOM 9958 C CA . GLY A 1 1383 ? 311.106 296.451 214.199 1.00 108.30 1383 GLY A CA 1
ATOM 9959 C C . GLY A 1 1383 ? 311.245 295.278 213.255 1.00 111.18 1383 GLY A C 1
ATOM 9960 O O . GLY A 1 1383 ? 312.335 294.736 213.067 1.00 114.28 1383 GLY A O 1
ATOM 9961 N N . SER A 1 1384 ? 310.124 294.889 212.659 1.00 113.53 1384 SER A N 1
ATOM 9962 C CA . SER A 1 1384 ? 310.109 293.758 211.739 1.00 114.04 1384 SER A CA 1
ATOM 9963 C C . SER A 1 1384 ? 308.951 293.937 210.763 1.00 112.32 1384 SER A C 1
ATOM 9964 O O . SER A 1 1384 ? 308.376 295.024 210.645 1.00 107.90 1384 SER A O 1
ATOM 9967 N N . ALA A 1 1385 ? 308.612 292.859 210.061 1.00 110.97 1385 ALA A N 1
ATOM 9968 C CA . ALA A 1 1385 ? 307.604 292.920 209.013 1.00 109.27 1385 ALA A CA 1
ATOM 9969 C C . ALA A 1 1385 ? 306.226 293.234 209.582 1.00 103.11 1385 ALA A C 1
ATOM 9970 O O . ALA A 1 1385 ? 305.811 292.676 210.600 1.00 100.91 1385 ALA A O 1
ATOM 9972 N N . ILE A 1 1386 ? 305.515 294.131 208.905 1.00 96.47 1386 ILE A N 1
ATOM 9973 C CA . ILE A 1 1386 ? 304.141 294.487 209.240 1.00 89.16 1386 ILE A CA 1
ATOM 9974 C C . ILE A 1 1386 ? 303.282 294.188 208.022 1.00 89.68 1386 ILE A C 1
ATOM 9975 O O . ILE A 1 1386 ? 303.556 294.694 206.928 1.00 96.92 1386 ILE A O 1
ATOM 9980 N N . THR A 1 1387 ? 302.248 293.372 208.205 1.00 85.53 1387 THR A N 1
ATOM 9981 C CA . THR A 1 1387 ? 301.343 293.005 207.120 1.00 87.87 1387 THR A CA 1
ATOM 9982 C C . THR A 1 1387 ? 299.928 293.420 207.497 1.00 86.66 1387 THR A C 1
ATOM 9983 O O . THR A 1 1387 ? 299.342 292.872 208.435 1.00 90.80 1387 THR A O 1
ATOM 9987 N N . VAL A 1 1388 ? 299.384 294.389 206.769 1.00 84.33 1388 VAL A N 1
ATOM 9988 C CA . VAL A 1 1388 ? 297.990 294.795 206.890 1.00 80.86 1388 VAL A CA 1
ATOM 9989 C C . VAL A 1 1388 ? 297.275 294.335 205.630 1.00 81.03 1388 VAL A C 1
ATOM 9990 O O . VAL A 1 1388 ? 297.653 294.721 204.518 1.00 87.33 1388 VAL A O 1
ATOM 9994 N N . GLN A 1 1389 ? 296.255 293.504 205.799 1.00 79.67 1389 GLN A N 1
ATOM 9995 C CA . GLN A 1 1389 ? 295.525 292.919 204.686 1.00 78.90 1389 GLN A CA 1
ATOM 9996 C C . GLN A 1 1389 ? 294.038 293.141 204.905 1.00 78.08 1389 GLN A C 1
ATOM 9997 O O . GLN A 1 1389 ? 293.555 293.050 206.035 1.00 80.02 1389 GLN A O 1
ATOM 10003 N N . LEU A 1 1390 ? 293.317 293.452 203.833 1.00 76.32 1390 LEU A N 1
ATOM 10004 C CA . LEU A 1 1390 ? 291.879 293.706 203.904 1.00 75.77 1390 LEU A CA 1
ATOM 10005 C C . LEU A 1 1390 ? 291.173 292.654 203.053 1.00 73.76 1390 LEU A C 1
ATOM 10006 O O . LEU A 1 1390 ? 290.919 292.862 201.865 1.00 75.91 1390 LEU A O 1
ATOM 10011 N N . LEU A 1 1391 ? 290.850 291.525 203.673 1.00 70.26 1391 LEU A N 1
ATOM 10012 C CA . LEU A 1 1391 ? 290.145 290.458 202.990 1.00 70.45 1391 LEU A CA 1
ATOM 10013 C C . LEU A 1 1391 ? 288.685 290.844 202.772 1.00 78.83 1391 LEU A C 1
ATOM 10014 O O . LEU A 1 1391 ? 288.197 291.859 203.274 1.00 83.90 1391 LEU A O 1
ATOM 10019 N N . GLN A 1 1392 ? 287.986 290.017 202.001 1.00 83.38 1392 GLN A N 1
ATOM 10020 C CA . GLN A 1 1392 ? 286.551 290.178 201.815 1.00 83.02 1392 GLN A CA 1
ATOM 10021 C C . GLN A 1 1392 ? 285.967 288.838 201.409 1.00 88.14 1392 GLN A C 1
ATOM 10022 O O . GLN A 1 1392 ? 286.527 288.152 200.551 1.00 95.55 1392 GLN A O 1
ATOM 10028 N N . LEU A 1 1393 ? 284.846 288.470 202.025 1.00 90.84 1393 LEU A N 1
ATOM 10029 C CA . LEU A 1 1393 ? 284.187 287.198 201.743 1.00 100.16 1393 LEU A CA 1
ATOM 10030 C C . LEU A 1 1393 ? 283.395 287.347 200.447 1.00 107.56 1393 LEU A C 1
ATOM 10031 O O . LEU A 1 1393 ? 282.193 287.619 200.433 1.00 112.75 1393 LEU A O 1
ATOM 10036 N N . THR A 1 1394 ? 284.100 287.170 199.335 1.00 110.22 1394 THR A N 1
ATOM 10037 C CA . THR A 1 1394 ? 283.512 287.241 198.005 1.00 117.93 1394 THR A CA 1
ATOM 10038 C C . THR A 1 1394 ? 283.321 285.829 197.475 1.00 122.06 1394 THR A C 1
ATOM 10039 O O . THR A 1 1394 ? 284.245 285.013 197.534 1.00 123.31 1394 THR A O 1
ATOM 10043 N N . ASN A 1 1395 ? 282.129 285.549 196.956 1.00 124.85 1395 ASN A N 1
ATOM 10044 C CA . ASN A 1 1395 ? 281.811 284.209 196.487 1.00 128.15 1395 ASN A CA 1
ATOM 10045 C C . ASN A 1 1395 ? 282.701 283.818 195.310 1.00 134.08 1395 ASN A C 1
ATOM 10046 O O . ASN A 1 1395 ? 283.358 284.652 194.682 1.00 138.29 1395 ASN A O 1
ATOM 10051 N N . ARG A 1 1396 ? 282.713 282.519 195.015 1.00 136.24 1396 ARG A N 1
ATOM 10052 C CA . ARG A 1 1396 ? 283.539 281.955 193.956 1.00 135.63 1396 ARG A CA 1
ATOM 10053 C C . ARG A 1 1396 ? 282.931 282.126 192.568 1.00 141.61 1396 ARG A C 1
ATOM 10054 O O . ARG A 1 1396 ? 283.356 281.442 191.629 1.00 134.56 1396 ARG A O 1
ATOM 10062 N N . ASP A 1 1397 ? 281.949 283.012 192.414 1.00 145.25 1397 ASP A N 1
ATOM 10063 C CA . ASP A 1 1397 ? 281.314 283.251 191.127 1.00 144.16 1397 ASP A CA 1
ATOM 10064 C C . ASP A 1 1397 ? 281.798 284.522 190.443 1.00 144.58 1397 ASP A C 1
ATOM 10065 O O . ASP A 1 1397 ? 281.511 284.714 189.257 1.00 144.81 1397 ASP A O 1
ATOM 10070 N N . ALA A 1 1398 ? 282.519 285.388 191.151 1.00 145.25 1398 ALA A N 1
ATOM 10071 C CA . ALA A 1 1398 ? 282.994 286.642 190.597 1.00 148.11 1398 ALA A CA 1
ATOM 10072 C C . ALA A 1 1398 ? 284.516 286.666 190.585 1.00 148.44 1398 ALA A C 1
ATOM 10073 O O . ALA A 1 1398 ? 285.144 286.308 191.592 1.00 142.45 1398 ALA A O 1
ATOM 10075 N N . PRO A 1 1399 ? 285.148 287.073 189.474 1.00 149.44 1399 PRO A N 1
ATOM 10076 C CA . PRO A 1 1399 ? 286.607 287.140 189.340 1.00 146.78 1399 PRO A CA 1
ATOM 10077 C C . PRO A 1 1399 ? 287.244 288.154 190.285 1.00 139.67 1399 PRO A C 1
ATOM 10078 O O . PRO A 1 1399 ? 288.237 288.776 189.906 1.00 129.98 1399 PRO A O 1
ATOM 10082 N N . ARG A 1 1421 ? 284.132 275.824 206.326 1.00 113.74 1421 ARG A N 1
ATOM 10083 C CA . ARG A 1 1421 ? 283.364 274.814 205.608 1.00 122.37 1421 ARG A CA 1
ATOM 10084 C C . ARG A 1 1421 ? 281.873 275.134 205.624 1.00 127.21 1421 ARG A C 1
ATOM 10085 O O . ARG A 1 1421 ? 281.141 274.743 204.717 1.00 124.28 1421 ARG A O 1
ATOM 10093 N N . MET A 1 1422 ? 281.424 275.835 206.668 1.00 126.97 1422 MET A N 1
ATOM 10094 C CA . MET A 1 1422 ? 280.035 276.279 206.711 1.00 125.58 1422 MET A CA 1
ATOM 10095 C C . MET A 1 1422 ? 279.733 277.212 205.547 1.00 125.04 1422 MET A C 1
ATOM 10096 O O . MET A 1 1422 ? 278.707 277.074 204.871 1.00 124.60 1422 MET A O 1
ATOM 10101 N N . ASN A 1 1423 ? 280.623 278.167 205.296 1.00 123.92 1423 ASN A N 1
ATOM 10102 C CA . ASN A 1 1423 ? 280.520 279.038 204.130 1.00 124.14 1423 ASN A CA 1
ATOM 10103 C C . ASN A 1 1423 ? 281.394 278.470 203.014 1.00 125.12 1423 ASN A C 1
ATOM 10104 O O . ASN A 1 1423 ? 282.462 278.983 202.679 1.00 123.37 1423 ASN A O 1
ATOM 10109 N N . ASN A 1 1424 ? 280.906 277.368 202.442 1.00 129.22 1424 ASN A N 1
ATOM 10110 C CA . ASN A 1 1424 ? 281.664 276.599 201.464 1.00 129.94 1424 ASN A CA 1
ATOM 10111 C C . ASN A 1 1424 ? 281.908 277.355 200.165 1.00 129.65 1424 ASN A C 1
ATOM 10112 O O . ASN A 1 1424 ? 282.763 276.936 199.379 1.00 128.55 1424 ASN A O 1
ATOM 10117 N N . LEU A 1 1425 ? 281.185 278.447 199.918 1.00 131.52 1425 LEU A N 1
ATOM 10118 C CA . LEU A 1 1425 ? 281.353 279.235 198.705 1.00 134.33 1425 LEU A CA 1
ATOM 10119 C C . LEU A 1 1425 ? 281.894 280.631 198.991 1.00 131.16 1425 LEU A C 1
ATOM 10120 O O . LEU A 1 1425 ? 281.675 281.549 198.197 1.00 130.20 1425 LEU A O 1
ATOM 10125 N N . GLU A 1 1426 ? 282.598 280.812 200.107 1.00 130.31 1426 GLU A N 1
ATOM 10126 C CA . GLU A 1 1426 ? 283.054 282.128 200.553 1.00 125.61 1426 GLU A CA 1
ATOM 10127 C C . GLU A 1 1426 ? 284.548 282.097 200.846 1.00 123.76 1426 GLU A C 1
ATOM 10128 O O . GLU A 1 1426 ? 284.963 281.921 201.999 1.00 124.13 1426 GLU A O 1
ATOM 10134 N N . PRO A 1 1427 ? 285.384 282.258 199.831 1.00 119.68 1427 PRO A N 1
ATOM 10135 C CA . PRO A 1 1427 ? 286.817 282.452 200.060 1.00 114.77 1427 PRO A CA 1
ATOM 10136 C C . PRO A 1 1427 ? 287.097 283.900 200.444 1.00 104.14 1427 PRO A C 1
ATOM 10137 O O . PRO A 1 1427 ? 286.193 284.717 200.596 1.00 106.49 1427 PRO A O 1
ATOM 10141 N N . ARG A 1 1428 ? 288.380 284.210 200.593 1.00 93.68 1428 ARG A N 1
ATOM 10142 C CA . ARG A 1 1428 ? 288.830 285.547 200.953 1.00 86.50 1428 ARG A CA 1
ATOM 10143 C C . ARG A 1 1428 ? 289.668 286.120 199.820 1.00 86.64 1428 ARG A C 1
ATOM 10144 O O . ARG A 1 1428 ? 290.601 285.467 199.343 1.00 92.20 1428 ARG A O 1
ATOM 10146 N N . VAL A 1 1429 ? 289.334 287.335 199.392 1.00 81.58 1429 VAL A N 1
ATOM 10147 C CA . VAL A 1 1429 ? 290.079 288.053 198.363 1.00 80.14 1429 VAL A CA 1
ATOM 10148 C C . VAL A 1 1429 ? 290.791 289.225 199.025 1.00 82.98 1429 VAL A C 1
ATOM 10149 O O . VAL A 1 1429 ? 290.160 290.037 199.712 1.00 90.45 1429 VAL A O 1
ATOM 10153 N N . MET A 1 1430 ? 292.100 289.315 198.819 1.00 75.91 1430 MET A N 1
ATOM 10154 C CA . MET A 1 1430 ? 292.955 290.181 199.615 1.00 77.30 1430 MET A CA 1
ATOM 10155 C C . MET A 1 1430 ? 293.214 291.517 198.932 1.00 82.00 1430 MET A C 1
ATOM 10156 O O . MET A 1 1430 ? 293.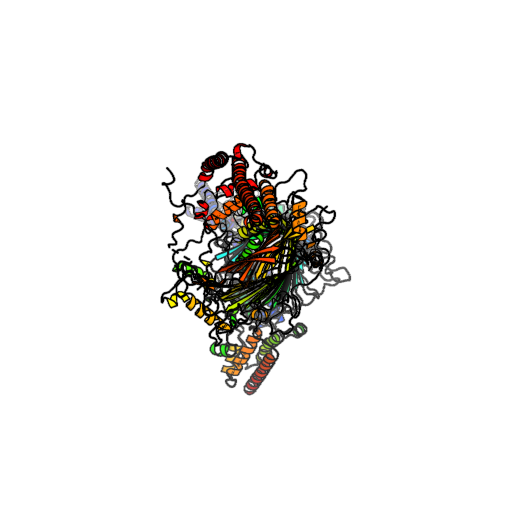176 291.631 197.705 1.00 85.61 1430 MET A O 1
ATOM 10158 N N . MET A 1 1431 ? 293.460 292.541 199.758 1.00 87.31 1431 MET A N 1
ATOM 10159 C CA . MET A 1 1431 ? 293.984 293.842 199.327 1.00 88.74 1431 MET A CA 1
ATOM 10160 C C . MET A 1 1431 ? 295.169 294.144 200.246 1.00 91.60 1431 MET A C 1
ATOM 10161 O O . MET A 1 1431 ? 295.039 294.856 201.244 1.00 88.58 1431 MET A O 1
ATOM 10166 N N . ASP A 1 1432 ? 296.333 293.612 199.883 1.00 90.60 1432 ASP A N 1
ATOM 10167 C CA . ASP A 1 1432 ? 297.468 293.487 200.783 1.00 89.86 1432 ASP A CA 1
ATOM 10168 C C . ASP A 1 1432 ? 298.227 294.806 200.924 1.00 88.98 1432 ASP A C 1
ATOM 10169 O O . ASP A 1 1432 ? 298.099 295.723 200.110 1.00 91.84 1432 ASP A O 1
ATOM 10174 N N . PHE A 1 1433 ? 299.018 294.887 201.992 1.00 89.27 1433 PHE A N 1
ATOM 10175 C CA . PHE A 1 1433 ? 299.878 296.036 202.267 1.00 87.96 1433 PHE A CA 1
ATOM 10176 C C . PHE A 1 1433 ? 300.945 295.584 203.250 1.00 93.19 1433 PHE A C 1
ATOM 10177 O O . PHE A 1 1433 ? 300.612 295.128 204.346 1.00 95.01 1433 PHE A O 1
ATOM 10185 N N . ASN A 1 1434 ? 302.216 295.707 202.871 1.00 94.44 1434 ASN A N 1
ATOM 10186 C CA . ASN A 1 1434 ? 303.314 295.190 203.675 1.00 91.91 1434 ASN A CA 1
ATOM 10187 C C . ASN A 1 1434 ? 304.384 296.253 203.876 1.00 92.61 1434 ASN A C 1
ATOM 10188 O O . ASN A 1 1434 ? 304.559 297.150 203.048 1.00 92.91 1434 ASN A O 1
ATOM 10193 N N . VAL A 1 1435 ? 305.094 296.139 204.996 1.00 97.93 1435 VAL A N 1
ATOM 10194 C CA . VAL A 1 1435 ? 306.268 296.950 205.296 1.00 99.99 1435 VAL A CA 1
ATOM 10195 C C . VAL A 1 1435 ? 307.422 296.002 205.585 1.00 102.43 1435 VAL A C 1
ATOM 10196 O O . VAL A 1 1435 ? 307.274 295.065 206.378 1.00 100.28 1435 VAL A O 1
ATOM 10200 N N . SER A 1 1436 ? 308.563 296.235 204.933 1.00 112.32 1436 SER A N 1
ATOM 10201 C CA . SER A 1 1436 ? 309.680 295.299 205.028 1.00 115.97 1436 SER A CA 1
ATOM 10202 C C . SER A 1 1436 ? 310.255 295.254 206.439 1.00 115.60 1436 SER A C 1
ATOM 10203 O O . SER A 1 1436 ? 310.424 294.175 207.017 1.00 111.49 1436 SER A O 1
ATOM 10206 N N . ASP A 1 1437 ? 310.557 296.415 207.009 1.00 118.38 1437 ASP A N 1
ATOM 10207 C CA . ASP A 1 1437 ? 311.157 296.496 208.335 1.00 114.39 1437 ASP A CA 1
ATOM 10208 C C . ASP A 1 1437 ? 310.992 297.922 208.843 1.00 117.83 1437 ASP A C 1
ATOM 10209 O O . ASP A 1 1437 ? 310.468 298.793 208.145 1.00 121.46 1437 ASP A O 1
ATOM 10214 N N . THR A 1 1438 ? 311.447 298.154 210.071 1.00 113.26 1438 THR A N 1
ATOM 10215 C CA . THR A 1 1438 ? 311.352 299.469 210.686 1.00 120.65 1438 THR A CA 1
ATOM 10216 C C . THR A 1 1438 ? 312.482 299.630 211.691 1.00 120.67 1438 THR A C 1
ATOM 10217 O O . THR A 1 1438 ? 312.755 298.720 212.477 1.00 119.58 1438 THR A O 1
ATOM 10221 N N . LEU A 1 1439 ? 313.139 300.788 211.657 1.00 122.77 1439 LEU A N 1
ATOM 10222 C CA . LEU A 1 1439 ? 314.228 301.096 212.582 1.00 121.64 1439 LEU A CA 1
ATOM 10223 C C . LEU A 1 1439 ? 314.033 302.512 213.102 1.00 121.44 1439 LEU A C 1
ATOM 10224 O O . LEU A 1 1439 ? 314.225 303.480 212.361 1.00 122.10 1439 LEU A O 1
ATOM 10229 N N . ILE A 1 1440 ? 313.654 302.631 214.370 1.00 119.17 1440 ILE A N 1
ATOM 10230 C CA . ILE A 1 1440 ? 313.531 303.914 215.052 1.00 121.97 1440 ILE A CA 1
ATOM 10231 C C . ILE A 1 1440 ? 314.577 303.950 216.156 1.00 122.61 1440 ILE A C 1
ATOM 10232 O O . ILE A 1 1440 ? 314.704 302.994 216.927 1.00 126.61 1440 ILE A O 1
ATOM 10237 N N . ILE A 1 1441 ? 315.345 305.034 216.214 1.00 124.19 1441 ILE A N 1
ATOM 10238 C CA . ILE A 1 1441 ? 316.388 305.208 217.221 1.00 124.63 1441 ILE A CA 1
ATOM 10239 C C . ILE A 1 1441 ? 316.115 306.536 217.915 1.00 129.78 1441 ILE A C 1
ATOM 10240 O O . ILE A 1 1441 ? 316.504 307.598 217.417 1.00 136.00 1441 ILE A O 1
ATOM 10245 N N . LEU A 1 1442 ? 315.429 306.484 219.056 1.00 130.82 1442 LEU A N 1
ATOM 10246 C CA . LEU A 1 1442 ? 315.160 307.655 219.892 1.00 132.52 1442 LEU A CA 1
ATOM 10247 C C . LEU A 1 1442 ? 315.541 307.281 221.322 1.00 134.76 1442 LEU A C 1
ATOM 10248 O O . LEU A 1 1442 ? 314.696 306.834 222.102 1.00 132.34 1442 LEU A O 1
ATOM 10253 N N . GLU A 1 1443 ? 316.812 307.466 221.661 1.00 137.43 1443 GLU A N 1
ATOM 10254 C CA . GLU A 1 1443 ? 317.337 307.134 222.978 1.00 138.14 1443 GLU A CA 1
ATOM 10255 C C . GLU A 1 1443 ? 317.808 308.406 223.668 1.00 140.06 1443 GLU A C 1
ATOM 10256 O O . GLU A 1 1443 ? 318.542 309.204 223.075 1.00 135.96 1443 GLU A O 1
ATOM 10262 N N . ARG A 1 1444 ? 317.384 308.591 224.915 1.00 141.50 1444 ARG A N 1
ATOM 10263 C CA . ARG A 1 1444 ? 317.738 309.782 225.679 1.00 135.56 1444 ARG A CA 1
ATOM 10264 C C . ARG A 1 1444 ? 319.205 309.761 226.095 1.00 130.06 1444 ARG A C 1
ATOM 10265 O O . ARG A 1 1444 ? 319.792 310.803 226.384 1.00 120.07 1444 ARG A O 1
ATOM 10267 N N . PRO A 1 1535 ? 282.957 299.803 192.727 1.00 152.33 1535 PRO A N 1
ATOM 10268 C CA . PRO A 1 1535 ? 284.415 299.646 192.705 1.00 152.42 1535 PRO A CA 1
ATOM 10269 C C . PRO A 1 1535 ? 284.994 299.385 194.092 1.00 150.34 1535 PRO A C 1
ATOM 10270 O O . PRO A 1 1535 ? 284.291 298.889 194.972 1.00 147.63 1535 PRO A O 1
ATOM 10274 N N . ILE A 1 1536 ? 286.274 299.718 194.274 1.00 151.82 1536 ILE A N 1
ATOM 10275 C CA . ILE A 1 1536 ? 286.904 299.558 195.581 1.00 153.17 1536 ILE A CA 1
ATOM 10276 C C . ILE A 1 1536 ? 286.291 300.524 196.588 1.00 149.90 1536 ILE A C 1
ATOM 10277 O O . ILE A 1 1536 ? 286.078 300.173 197.755 1.00 143.93 1536 ILE A O 1
ATOM 10282 N N . TYR A 1 1537 ? 285.995 301.751 196.154 1.00 154.45 1537 TYR A N 1
ATOM 10283 C CA . TYR A 1 1537 ? 285.389 302.731 197.049 1.00 149.23 1537 TYR A CA 1
ATOM 10284 C C . TYR A 1 1537 ? 284.016 302.270 197.523 1.00 145.36 1537 TYR A C 1
ATOM 10285 O O . TYR A 1 1537 ? 283.650 302.479 198.685 1.00 146.01 1537 TYR A O 1
ATOM 10294 N N . GLU A 1 1538 ? 283.239 301.648 196.633 1.00 145.95 1538 GLU A N 1
ATOM 10295 C CA . GLU A 1 1538 ? 281.883 301.239 196.984 1.00 145.67 1538 GLU A CA 1
ATOM 10296 C C . GLU A 1 1538 ? 281.876 300.160 198.058 1.00 147.33 1538 GLU A C 1
ATOM 10297 O O . GLU A 1 1538 ? 280.970 300.132 198.898 1.00 145.10 1538 GLU A O 1
ATOM 10303 N N . ALA A 1 1539 ? 282.854 299.256 198.041 1.00 149.51 1539 ALA A N 1
ATOM 10304 C CA . ALA A 1 1539 ? 282.916 298.195 199.040 1.00 146.58 1539 ALA A CA 1
ATOM 10305 C C . ALA A 1 1539 ? 283.623 298.625 200.318 1.00 141.92 1539 ALA A C 1
ATOM 10306 O O . ALA A 1 1539 ? 283.287 298.128 201.399 1.00 129.29 1539 ALA A O 1
ATOM 10308 N N . LEU A 1 1540 ? 284.597 299.531 200.218 1.00 143.16 1540 LEU A N 1
ATOM 10309 C CA . LEU A 1 1540 ? 285.315 300.003 201.397 1.00 136.87 1540 LEU A CA 1
ATOM 10310 C C . LEU A 1 1540 ? 284.493 300.995 202.210 1.00 131.49 1540 LEU A C 1
ATOM 10311 O O . LEU A 1 1540 ? 284.690 301.107 203.425 1.00 128.62 1540 LEU A O 1
ATOM 10316 N N . ALA A 1 1541 ? 283.579 301.719 201.564 1.00 131.07 1541 ALA A N 1
ATOM 10317 C CA . ALA A 1 1541 ? 282.790 302.726 202.270 1.00 126.90 1541 ALA A CA 1
ATOM 10318 C C . ALA A 1 1541 ? 281.945 302.147 203.399 1.00 126.63 1541 ALA A C 1
ATOM 10319 O O . ALA A 1 1541 ? 281.940 302.736 204.493 1.00 125.04 1541 ALA A O 1
ATOM 10321 N N . PRO A 1 1542 ? 281.207 301.041 203.223 1.00 127.66 1542 PRO A N 1
ATOM 10322 C CA . PRO A 1 1542 ? 280.432 300.516 204.362 1.00 126.81 1542 PRO A CA 1
ATOM 10323 C C . PRO A 1 1542 ? 281.291 300.161 205.562 1.00 119.50 1542 PRO A C 1
ATOM 10324 O O . PRO A 1 1542 ? 280.843 300.313 206.705 1.00 112.76 1542 PRO A O 1
ATOM 10328 N N . VAL A 1 1543 ? 282.516 299.687 205.334 1.00 119.06 1543 VAL A N 1
ATOM 10329 C CA . VAL A 1 1543 ? 283.406 299.355 206.443 1.00 113.70 1543 VAL A CA 1
ATOM 10330 C C . VAL A 1 1543 ? 283.778 300.611 207.220 1.00 116.69 1543 VAL A C 1
ATOM 10331 O O . VAL A 1 1543 ? 283.740 300.633 208.455 1.00 117.00 1543 VAL A O 1
ATOM 10335 N N . MET A 1 1544 ? 284.143 301.678 206.507 1.00 118.16 1544 MET A N 1
ATOM 10336 C CA . MET A 1 1544 ? 284.551 302.907 207.179 1.00 116.12 1544 MET A CA 1
ATOM 10337 C C . MET A 1 1544 ? 283.383 303.543 207.923 1.00 113.53 1544 MET A C 1
ATOM 10338 O O . MET A 1 1544 ? 283.523 303.958 209.079 1.00 107.76 1544 MET A O 1
ATOM 10343 N N . VAL A 1 1545 ? 282.217 303.625 207.279 1.00 117.12 1545 VAL A N 1
ATOM 10344 C CA . VAL A 1 1545 ? 281.059 304.239 207.916 1.00 115.09 1545 VAL A CA 1
ATOM 10345 C C . VAL A 1 1545 ? 280.478 303.386 209.030 1.00 110.15 1545 VAL A C 1
ATOM 10346 O O . VAL A 1 1545 ? 279.648 303.878 209.802 1.00 108.83 1545 VAL A O 1
ATOM 10350 N N . SER A 1 1546 ? 280.880 302.120 209.134 1.00 107.49 1546 SER A N 1
ATOM 10351 C CA . SER A 1 1546 ? 280.437 301.278 210.237 1.00 106.22 1546 SER A CA 1
ATOM 10352 C C . SER A 1 1546 ? 281.394 301.353 211.420 1.00 102.26 1546 SER A C 1
ATOM 10353 O O . SER A 1 1546 ? 280.965 301.577 212.555 1.00 102.02 1546 SER A O 1
ATOM 10356 N N . TRP A 1 1547 ? 282.691 301.167 211.171 1.00 94.72 1547 TRP A N 1
ATOM 10357 C CA . TRP A 1 1547 ? 283.666 301.225 212.253 1.00 88.17 1547 TRP A CA 1
ATOM 10358 C C . TRP A 1 1547 ? 283.731 302.617 212.866 1.00 96.89 1547 TRP A C 1
ATOM 10359 O O . TRP A 1 1547 ? 283.746 302.764 214.092 1.00 99.14 1547 TRP A O 1
ATOM 10370 N N . LEU A 1 1548 ? 283.769 303.655 212.028 1.00 103.63 1548 LEU A N 1
ATOM 10371 C CA . LEU A 1 1548 ? 283.890 305.013 212.549 1.00 100.19 1548 LEU A CA 1
ATOM 10372 C C . LEU A 1 1548 ? 282.654 305.419 213.340 1.00 95.78 1548 LEU A C 1
ATOM 10373 O O . LEU A 1 1548 ? 282.762 306.130 214.343 1.00 96.91 1548 LEU A O 1
ATOM 10378 N N . SER A 1 1549 ? 281.471 304.990 212.899 1.00 91.13 1549 SER A N 1
ATOM 10379 C CA . SER A 1 1549 ? 280.257 305.301 213.645 1.00 91.98 1549 SER A CA 1
ATOM 10380 C C . SER A 1 1549 ? 280.264 304.636 215.015 1.00 93.74 1549 SER A C 1
ATOM 10381 O O . SER A 1 1549 ? 279.882 305.256 216.015 1.00 96.52 1549 SER A O 1
ATOM 10384 N N . VAL A 1 1550 ? 280.692 303.375 215.083 1.00 96.68 1550 VAL A N 1
ATOM 10385 C CA . VAL A 1 1550 ? 280.709 302.663 216.357 1.00 95.22 1550 VAL A CA 1
ATOM 10386 C C . VAL A 1 1550 ? 281.783 303.231 217.278 1.00 93.34 1550 VAL A C 1
ATOM 10387 O O . VAL A 1 1550 ? 281.566 303.379 218.485 1.00 93.58 1550 VAL A O 1
ATOM 10391 N N . VAL A 1 1551 ? 282.954 303.558 216.728 1.00 89.38 1551 VAL A N 1
ATOM 10392 C CA . VAL A 1 1551 ? 284.004 304.184 217.529 1.00 86.57 1551 VAL A CA 1
ATOM 10393 C C . VAL A 1 1551 ? 283.553 305.553 218.022 1.00 92.82 1551 VAL A C 1
ATOM 10394 O O . VAL A 1 1551 ? 283.819 305.937 219.167 1.00 95.11 1551 VAL A O 1
ATOM 10398 N N . GLU A 1 1552 ? 282.867 306.313 217.166 1.00 91.05 1552 GLU A N 1
ATOM 10399 C CA . GLU A 1 1552 ? 282.374 307.624 217.572 1.00 90.59 1552 GLU A CA 1
ATOM 10400 C C . GLU A 1 1552 ? 281.369 307.507 218.709 1.00 90.14 1552 GLU A C 1
ATOM 10401 O O . GLU A 1 1552 ? 281.406 308.294 219.660 1.00 98.29 1552 GLU A O 1
ATOM 10407 N N . ASN A 1 1553 ? 280.461 306.534 218.627 1.00 87.94 1553 ASN A N 1
ATOM 10408 C CA . ASN A 1 1553 ? 279.503 306.332 219.708 1.00 88.80 1553 ASN A CA 1
ATOM 10409 C C . ASN A 1 1553 ? 280.211 305.961 221.003 1.00 89.31 1553 ASN A C 1
ATOM 10410 O O . ASN A 1 1553 ? 279.836 306.431 222.082 1.00 88.24 1553 ASN A O 1
ATOM 10415 N N . PHE A 1 1554 ? 281.236 305.113 220.913 1.00 86.40 1554 PHE A N 1
ATOM 10416 C CA . PHE A 1 1554 ? 281.971 304.704 222.104 1.00 78.71 1554 PHE A CA 1
ATOM 10417 C C . PHE A 1 1554 ? 282.669 305.888 222.756 1.00 83.28 1554 PHE A C 1
ATOM 10418 O O . PHE A 1 1554 ? 282.637 306.036 223.982 1.00 87.54 1554 PHE A O 1
ATOM 10426 N N . LEU A 1 1555 ? 283.304 306.744 221.954 1.00 86.33 1555 LEU A N 1
ATOM 10427 C CA . LEU A 1 1555 ? 284.001 307.900 222.512 1.00 87.19 1555 LEU A CA 1
ATOM 10428 C C . LEU A 1 1555 ? 283.023 308.901 223.114 1.00 86.65 1555 LEU A C 1
ATOM 10429 O O . LEU A 1 1555 ? 283.320 309.524 224.140 1.00 87.29 1555 LEU A O 1
ATOM 10434 N N . ARG A 1 1556 ? 281.861 309.084 222.485 1.00 84.62 1556 ARG A N 1
ATOM 10435 C CA . ARG A 1 1556 ? 280.836 309.940 223.072 1.00 83.57 1556 ARG A CA 1
ATOM 10436 C C . ARG A 1 1556 ? 280.319 309.361 224.381 1.00 88.22 1556 ARG A C 1
ATOM 10437 O O . ARG A 1 1556 ? 280.081 310.100 225.343 1.00 92.84 1556 ARG A O 1
ATOM 10445 N N . THR A 1 1557 ? 280.130 308.040 224.436 1.00 85.86 1557 THR A N 1
ATOM 10446 C CA . THR A 1 1557 ? 279.685 307.407 225.674 1.00 84.45 1557 THR A CA 1
ATOM 10447 C C . THR A 1 1557 ? 280.720 307.574 226.779 1.00 82.96 1557 THR A C 1
ATOM 10448 O O . THR A 1 1557 ? 280.369 307.843 227.933 1.00 86.13 1557 THR A O 1
ATOM 10452 N N . VAL A 1 1558 ? 282.002 307.424 226.443 1.00 77.64 1558 VAL A N 1
ATOM 10453 C CA . VAL A 1 1558 ? 283.056 307.601 227.436 1.00 75.63 1558 VAL A CA 1
ATOM 10454 C C . VAL A 1 1558 ? 283.071 309.033 227.951 1.00 81.73 1558 VAL A C 1
ATOM 10455 O O . VAL A 1 1558 ? 283.192 309.270 229.158 1.00 84.46 1558 VAL A O 1
ATOM 10459 N N . ASP A 1 1559 ? 282.941 310.010 227.050 1.00 86.15 1559 ASP A N 1
ATOM 10460 C CA . ASP A 1 1559 ? 282.922 311.408 227.474 1.00 85.47 1559 ASP A CA 1
ATOM 10461 C C . ASP A 1 1559 ? 281.726 311.698 228.370 1.00 84.61 1559 ASP A C 1
ATOM 10462 O O . ASP A 1 1559 ? 281.840 312.450 229.343 1.00 87.12 1559 ASP A O 1
ATOM 10467 N N . LYS A 1 1560 ? 280.570 311.115 228.054 1.00 82.22 1560 LYS A N 1
ATOM 10468 C CA . LYS A 1 1560 ? 279.407 311.274 228.919 1.00 81.75 1560 LYS A CA 1
ATOM 10469 C C . LYS A 1 1560 ? 279.671 310.693 230.300 1.00 83.22 1560 LYS A C 1
ATOM 10470 O O . LYS A 1 1560 ? 279.274 311.278 231.312 1.00 83.45 1560 LYS A O 1
ATOM 10476 N N . PHE A 1 1561 ? 280.335 309.537 230.362 1.00 81.91 1561 PHE A N 1
ATOM 10477 C CA . PHE A 1 1561 ? 280.672 308.943 231.651 1.00 75.00 1561 PHE A CA 1
ATOM 10478 C C . PHE A 1 1561 ? 281.638 309.822 232.433 1.00 77.54 1561 PHE A C 1
ATOM 10479 O O . PHE A 1 1561 ? 281.488 309.989 233.648 1.00 82.56 1561 PHE A O 1
ATOM 10487 N N . ILE A 1 1562 ? 282.642 310.385 231.758 1.00 79.21 1562 ILE A N 1
ATOM 10488 C CA . ILE A 1 1562 ? 283.618 311.233 232.441 1.00 78.93 1562 ILE A CA 1
ATOM 10489 C C . ILE A 1 1562 ? 282.940 312.471 233.011 1.00 82.27 1562 ILE A C 1
ATOM 10490 O O . ILE A 1 1562 ? 283.173 312.858 234.162 1.00 83.68 1562 ILE A O 1
ATOM 10495 N N . HIS A 1 1563 ? 282.089 313.113 232.211 1.00 81.38 1563 HIS A N 1
ATOM 10496 C CA . HIS A 1 1563 ? 281.369 314.283 232.695 1.00 81.85 1563 HIS A CA 1
ATOM 10497 C C . HIS A 1 1563 ? 280.351 313.914 233.763 1.00 81.75 1563 HIS A C 1
ATOM 10498 O O . HIS A 1 1563 ? 280.085 314.717 234.663 1.00 91.17 1563 HIS A O 1
ATOM 10505 N N . THR A 1 1564 ? 279.763 312.720 233.678 1.00 78.05 1564 THR A N 1
ATOM 10506 C CA . THR A 1 1564 ? 278.827 312.282 234.708 1.00 80.50 1564 THR A CA 1
ATOM 10507 C C . THR A 1 1564 ? 279.520 312.152 236.057 1.00 75.42 1564 THR A C 1
ATOM 10508 O O . THR A 1 1564 ? 278.992 312.588 237.086 1.00 77.61 1564 THR A O 1
ATOM 10512 N N . VAL A 1 1565 ? 280.713 311.559 236.070 1.00 74.35 1565 VAL A N 1
ATOM 10513 C CA . VAL A 1 1565 ? 281.451 311.410 237.318 1.00 73.53 1565 VAL A CA 1
ATOM 10514 C C . VAL A 1 1565 ? 281.900 312.768 237.842 1.00 77.89 1565 VAL A C 1
ATOM 10515 O O . VAL A 1 1565 ? 281.812 313.039 239.044 1.00 80.58 1565 VAL A O 1
ATOM 10519 N N . GLU A 1 1566 ? 282.386 313.641 236.957 1.00 81.24 1566 GLU A N 1
ATOM 10520 C CA . GLU A 1 1566 ? 282.854 314.956 237.390 1.00 84.89 1566 GLU A CA 1
ATOM 10521 C C . GLU A 1 1566 ? 281.716 315.788 237.969 1.00 80.26 1566 GLU A C 1
ATOM 10522 O O . GLU A 1 1566 ? 281.874 316.442 239.005 1.00 80.02 1566 GLU A O 1
ATOM 10528 N N . CYS A 1 1567 ? 280.559 315.782 237.306 1.00 80.12 1567 CYS A N 1
ATOM 10529 C CA . CYS A 1 1567 ? 279.397 316.477 237.847 1.00 80.45 1567 CYS A CA 1
ATOM 10530 C C . CYS A 1 1567 ? 278.958 315.863 239.168 1.00 80.23 1567 CYS A C 1
ATOM 10531 O O . CYS A 1 1567 ? 278.601 316.582 240.106 1.00 85.56 1567 CYS A O 1
ATOM 10534 N N . TRP A 1 1568 ? 278.978 314.532 239.260 1.00 76.98 1568 TRP A N 1
ATOM 10535 C CA . TRP A 1 1568 ? 278.603 313.868 240.503 1.00 74.79 1568 TRP A CA 1
ATOM 10536 C C . TRP A 1 1568 ? 279.555 314.225 241.635 1.00 72.03 1568 TRP A C 1
ATOM 10537 O O . TRP A 1 1568 ? 279.123 314.428 242.774 1.00 73.55 1568 TRP A O 1
ATOM 10548 N N . LYS A 1 1569 ? 280.854 314.292 241.345 1.00 70.46 1569 LYS A N 1
ATOM 10549 C CA . LYS A 1 1569 ? 281.833 314.580 242.387 1.00 66.81 1569 LYS A CA 1
ATOM 10550 C C . LYS A 1 1569 ? 281.561 315.926 243.040 1.00 72.18 1569 LYS A C 1
ATOM 10551 O O . LYS A 1 1569 ? 281.473 316.026 244.268 1.00 73.53 1569 LYS A O 1
ATOM 10557 N N . SER A 1 1570 ? 281.414 316.975 242.231 1.00 75.62 1570 SER A N 1
ATOM 10558 C CA . SER A 1 1570 ? 281.219 318.311 242.782 1.00 66.57 1570 SER A CA 1
ATOM 10559 C C . SER A 1 1570 ? 279.877 318.432 243.493 1.00 66.85 1570 SER A C 1
ATOM 10560 O O . SER A 1 1570 ? 279.786 319.058 244.553 1.00 67.95 1570 SER A O 1
ATOM 10563 N N . VAL A 1 1571 ? 278.823 317.852 242.920 1.00 67.01 1571 VAL A N 1
ATOM 10564 C CA . VAL A 1 1571 ? 277.497 317.971 243.517 1.00 67.83 1571 VAL A CA 1
ATOM 10565 C C . VAL A 1 1571 ? 277.425 317.217 244.839 1.00 71.69 1571 VAL A C 1
ATOM 10566 O O . VAL A 1 1571 ? 276.879 317.722 245.827 1.00 73.23 1571 VAL A O 1
ATOM 10570 N N . ALA A 1 1572 ? 277.961 315.996 244.882 1.00 71.31 1572 ALA A N 1
ATOM 10571 C CA . ALA A 1 1572 ? 277.951 315.230 246.124 1.00 63.94 1572 ALA A CA 1
ATOM 10572 C C . ALA A 1 1572 ? 278.863 315.852 247.173 1.00 70.25 1572 ALA A C 1
ATOM 10573 O O . ALA A 1 1572 ? 278.523 315.876 248.360 1.00 75.30 1572 ALA A O 1
ATOM 10575 N N . MET A 1 1573 ? 280.035 316.342 246.761 1.00 71.33 1573 MET A N 1
ATOM 10576 C CA . MET A 1 1573 ? 280.932 316.999 247.707 1.00 72.15 1573 MET A CA 1
ATOM 10577 C C . MET A 1 1573 ? 280.304 318.268 248.270 1.00 78.43 1573 MET A C 1
ATOM 10578 O O . MET A 1 1573 ? 280.422 318.549 249.468 1.00 76.95 1573 MET A O 1
ATOM 10583 N N . ALA A 1 1574 ? 279.639 319.050 247.419 1.00 77.62 1574 ALA A N 1
ATOM 10584 C CA . ALA A 1 1574 ? 278.930 320.231 247.898 1.00 71.63 1574 ALA A CA 1
ATOM 10585 C C . ALA A 1 1574 ? 277.780 319.844 248.815 1.00 70.08 1574 ALA A C 1
ATOM 10586 O O . ALA A 1 1574 ? 277.508 320.531 249.805 1.00 78.08 1574 ALA A O 1
ATOM 10588 N N . LYS A 1 1575 ? 277.085 318.752 248.493 1.00 65.90 1575 LYS A N 1
ATOM 10589 C CA . LYS A 1 1575 ? 275.962 318.312 249.312 1.00 66.51 1575 LYS A CA 1
ATOM 10590 C C . LYS A 1 1575 ? 276.408 318.001 250.733 1.00 72.68 1575 LYS A C 1
ATOM 10591 O O . LYS A 1 1575 ? 275.762 318.408 251.704 1.00 76.73 1575 LYS A O 1
ATOM 10597 N N . VAL A 1 1576 ? 277.521 317.282 250.874 1.00 73.05 1576 VAL A N 1
ATOM 10598 C CA . VAL A 1 1576 ? 278.032 316.955 252.199 1.00 71.16 1576 VAL A CA 1
ATOM 10599 C C . VAL A 1 1576 ? 278.562 318.200 252.894 1.00 72.18 1576 VAL A C 1
ATOM 10600 O O . VAL A 1 1576 ? 278.392 318.367 254.105 1.00 75.23 1576 VAL A O 1
ATOM 10604 N N . LEU A 1 1577 ? 279.209 319.094 252.143 1.00 74.56 1577 LEU A N 1
ATOM 10605 C CA . LEU A 1 1577 ? 279.795 320.288 252.748 1.00 77.42 1577 LEU A CA 1
ATOM 10606 C C . LEU A 1 1577 ? 278.729 321.174 253.381 1.00 78.10 1577 LEU A C 1
ATOM 10607 O O . LEU A 1 1577 ? 278.898 321.658 254.505 1.00 78.56 1577 LEU A O 1
ATOM 10612 N N . LYS A 1 1578 ? 277.626 321.405 252.670 1.00 77.60 1578 LYS A N 1
ATOM 10613 C CA . LYS A 1 1578 ? 276.567 322.238 253.228 1.00 77.88 1578 LYS A CA 1
ATOM 10614 C C . LYS A 1 1578 ? 275.828 321.516 254.346 1.00 83.35 1578 LYS A C 1
ATOM 10615 O O . LYS A 1 1578 ? 275.452 322.135 255.347 1.00 93.47 1578 LYS A O 1
ATOM 10621 N N . LEU A 1 1579 ? 275.601 320.209 254.192 1.00 76.79 1579 LEU A N 1
ATOM 10622 C CA . LEU A 1 1579 ? 274.928 319.453 255.242 1.00 79.09 1579 LEU A CA 1
ATOM 10623 C C . LEU A 1 1579 ? 275.759 319.418 256.517 1.00 80.09 1579 LEU A C 1
ATOM 10624 O O . LEU A 1 1579 ? 275.220 319.548 257.622 1.00 83.68 1579 LEU A O 1
ATOM 10629 N N . ALA A 1 1580 ? 277.072 319.231 256.387 1.00 77.15 1580 ALA A N 1
ATOM 10630 C CA . ALA A 1 1580 ? 277.936 319.236 257.562 1.00 80.27 1580 ALA A CA 1
ATOM 10631 C C . ALA A 1 1580 ? 278.009 320.622 258.181 1.00 84.97 1580 ALA A C 1
ATOM 10632 O O . ALA A 1 1580 ? 278.022 320.760 259.409 1.00 90.34 1580 ALA A O 1
ATOM 10634 N N . LEU A 1 1581 ? 278.062 321.658 257.344 1.00 85.00 1581 LEU A N 1
ATOM 10635 C CA . LEU A 1 1581 ? 278.110 323.024 257.850 1.00 86.86 1581 LEU A CA 1
ATOM 10636 C C . LEU A 1 1581 ? 276.844 323.365 258.623 1.00 87.92 1581 LEU A C 1
ATOM 10637 O O . LEU A 1 1581 ? 276.903 323.993 259.685 1.00 86.82 1581 LEU A O 1
ATOM 10642 N N . ASP A 1 1582 ? 275.690 322.946 258.110 1.00 88.77 1582 ASP A N 1
ATOM 10643 C CA . ASP A 1 1582 ? 274.406 323.210 258.754 1.00 89.09 1582 ASP A CA 1
ATOM 10644 C C . ASP A 1 1582 ? 274.036 322.057 259.688 1.00 94.16 1582 ASP A C 1
ATOM 10645 O O . ASP A 1 1582 ? 273.018 321.383 259.530 1.00 99.69 1582 ASP A O 1
ATOM 10650 N N . SER A 1 1583 ? 274.898 321.833 260.675 1.00 93.53 1583 SER A N 1
ATOM 10651 C CA . SER A 1 1583 ? 274.683 320.775 261.653 1.00 99.39 1583 SER A CA 1
ATOM 10652 C C . SER A 1 1583 ? 275.168 321.261 263.008 1.00 105.29 1583 SER A C 1
ATOM 10653 O O . SER A 1 1583 ? 276.240 321.866 263.105 1.00 106.06 1583 SER A O 1
ATOM 10656 N N . THR A 1 1584 ? 274.379 320.994 264.048 1.00 106.35 1584 THR A N 1
ATOM 10657 C CA . THR A 1 1584 ? 274.682 321.453 265.397 1.00 106.73 1584 THR A CA 1
ATOM 10658 C C . THR A 1 1584 ? 274.995 320.304 266.347 1.00 110.60 1584 THR A C 1
ATOM 10659 O O . THR A 1 1584 ? 274.952 320.487 267.568 1.00 113.51 1584 THR A O 1
ATOM 10663 N N . ASP A 1 1585 ? 275.300 319.123 265.817 1.00 111.05 1585 ASP A N 1
ATOM 10664 C CA . ASP A 1 1585 ? 275.644 317.994 266.670 1.00 110.55 1585 ASP A CA 1
ATOM 10665 C C . ASP A 1 1585 ? 276.987 318.227 267.350 1.00 106.41 1585 ASP A C 1
ATOM 10666 O O . ASP A 1 1585 ? 277.931 318.742 266.743 1.00 98.29 1585 ASP A O 1
ATOM 10671 N N . GLU A 1 1586 ? 277.063 317.848 268.627 1.00 106.73 1586 GLU A N 1
ATOM 10672 C CA . GLU A 1 1586 ? 278.269 318.102 269.408 1.00 103.59 1586 GLU A CA 1
ATOM 10673 C C . GLU A 1 1586 ? 279.454 317.297 268.891 1.00 100.30 1586 GLU A C 1
ATOM 10674 O O . GLU A 1 1586 ? 280.579 317.804 268.841 1.00 101.45 1586 GLU A O 1
ATOM 10680 N N . LYS A 1 1587 ? 279.224 316.038 268.509 1.00 98.53 1587 LYS A N 1
ATOM 10681 C CA . LYS A 1 1587 ? 280.332 315.173 268.119 1.00 92.54 1587 LYS A CA 1
ATOM 10682 C C . LYS A 1 1587 ? 280.953 315.615 266.799 1.00 90.19 1587 LYS A C 1
ATOM 10683 O O . LYS A 1 1587 ? 282.169 315.501 266.612 1.00 87.50 1587 LYS A O 1
ATOM 10689 N N . VAL A 1 1588 ? 280.141 316.123 265.875 1.00 89.64 1588 VAL A N 1
ATOM 10690 C CA . VAL A 1 1588 ? 280.646 316.597 264.592 1.00 84.93 1588 VAL A CA 1
ATOM 10691 C C . VAL A 1 1588 ? 281.359 317.923 264.810 1.00 89.73 1588 VAL A C 1
ATOM 10692 O O . VAL A 1 1588 ? 280.720 318.978 264.883 1.00 95.37 1588 VAL A O 1
ATOM 10696 N N . VAL A 1 1589 ? 282.686 317.880 264.915 1.00 83.09 1589 VAL A N 1
ATOM 10697 C CA . VAL A 1 1589 ? 283.480 319.062 265.225 1.00 85.52 1589 VAL A CA 1
ATOM 10698 C C . VAL A 1 1589 ? 284.829 318.931 264.533 1.00 81.57 1589 VAL A C 1
ATOM 10699 O O . VAL A 1 1589 ? 285.265 317.835 264.179 1.00 80.69 1589 VAL A O 1
ATOM 10703 N N . VAL A 1 1590 ? 285.485 320.073 264.322 1.00 80.19 1590 VAL A N 1
ATOM 10704 C CA . VAL A 1 1590 ? 286.739 320.092 263.577 1.00 79.52 1590 VAL A CA 1
ATOM 10705 C C . VAL A 1 1590 ? 287.836 319.352 264.334 1.00 83.14 1590 VAL A C 1
ATOM 10706 O O . VAL A 1 1590 ? 288.591 318.570 263.746 1.00 89.56 1590 VAL A O 1
ATOM 10710 N N . LYS A 1 1591 ? 287.951 319.587 265.639 1.00 84.61 1591 LYS A N 1
ATOM 10711 C CA . LYS A 1 1591 ? 288.985 318.959 266.451 1.00 88.25 1591 LYS A CA 1
ATOM 10712 C C . LYS A 1 1591 ? 288.374 318.433 267.739 1.00 93.55 1591 LYS A C 1
ATOM 10713 O O . LYS A 1 1591 ? 287.593 319.134 268.390 1.00 90.54 1591 LYS A O 1
ATOM 10719 N N . VAL A 1 1592 ? 288.735 317.206 268.107 1.00 97.49 1592 VAL A N 1
ATOM 10720 C CA . VAL A 1 1592 ? 288.256 316.562 269.324 1.00 95.64 1592 VAL A CA 1
ATOM 10721 C C . VAL A 1 1592 ? 289.438 316.372 270.262 1.00 100.71 1592 VAL A C 1
ATOM 10722 O O . VAL A 1 1592 ? 290.476 315.832 269.861 1.00 104.97 1592 VAL A O 1
ATOM 10726 N N . GLY A 1 1593 ? 289.283 316.814 271.503 1.00 91.99 1593 GLY A N 1
ATOM 10727 C CA . GLY A 1 1593 ? 290.308 316.594 272.499 1.00 91.04 1593 GLY A CA 1
ATOM 10728 C C . GLY A 1 1593 ? 291.539 317.461 272.286 1.00 96.41 1593 GLY A C 1
ATOM 10729 O O . GLY A 1 1593 ? 291.580 318.361 271.449 1.00 97.23 1593 GLY A O 1
ATOM 10730 N N . LYS A 1 1594 ? 292.562 317.159 273.083 1.00 94.70 1594 LYS A N 1
ATOM 10731 C CA . LYS A 1 1594 ? 293.827 317.877 273.030 1.00 92.84 1594 LYS A CA 1
ATOM 10732 C C . LYS A 1 1594 ? 294.804 317.298 272.018 1.00 93.22 1594 LYS A C 1
ATOM 10733 O O . LYS A 1 1594 ? 295.793 317.963 271.691 1.00 92.74 1594 LYS A O 1
ATOM 10739 N N . ASN A 1 1595 ? 294.549 316.088 271.518 1.00 95.66 1595 ASN A N 1
ATOM 10740 C CA . ASN A 1 1595 ? 295.416 315.425 270.543 1.00 94.92 1595 ASN A CA 1
ATOM 10741 C C . ASN A 1 1595 ? 296.851 315.324 271.059 1.00 97.64 1595 ASN A C 1
ATOM 10742 O O . ASN A 1 1595 ? 297.812 315.684 270.375 1.00 96.99 1595 ASN A O 1
ATOM 10747 N N . ARG A 1 1596 ? 296.989 314.835 272.293 1.00 96.98 1596 ARG A N 1
ATOM 10748 C CA . ARG A 1 1596 ? 298.313 314.671 272.884 1.00 89.36 1596 ARG A CA 1
ATOM 10749 C C . ARG A 1 1596 ? 299.136 313.632 272.133 1.00 93.02 1596 ARG A C 1
ATOM 10750 O O . ARG A 1 1596 ? 300.342 313.813 271.936 1.00 101.40 1596 ARG A O 1
ATOM 10758 N N . MET A 1 1597 ? 298.505 312.536 271.710 1.00 88.61 1597 MET A N 1
ATOM 10759 C CA . MET A 1 1597 ? 299.217 311.493 270.982 1.00 84.09 1597 MET A CA 1
ATOM 10760 C C . MET A 1 1597 ? 299.626 311.923 269.583 1.00 85.07 1597 MET A C 1
ATOM 10761 O O . MET A 1 1597 ? 300.399 311.209 268.938 1.00 83.62 1597 MET A O 1
ATOM 10766 N N . GLY A 1 1598 ? 299.127 313.059 269.097 1.00 87.92 1598 GLY A N 1
ATOM 10767 C CA . GLY A 1 1598 ? 299.516 313.519 267.778 1.00 87.84 1598 GLY A CA 1
ATOM 10768 C C . GLY A 1 1598 ? 300.986 313.860 267.681 1.00 88.83 1598 GLY A C 1
ATOM 10769 O O . GLY A 1 1598 ? 301.575 313.784 266.602 1.00 91.91 1598 GLY A O 1
ATOM 10770 N N . ARG A 1 1599 ? 301.603 314.229 268.804 1.00 89.76 1599 ARG A N 1
ATOM 10771 C CA . ARG A 1 1599 ? 303.017 314.576 268.805 1.00 91.09 1599 ARG A CA 1
ATOM 10772 C C . ARG A 1 1599 ? 303.907 313.384 268.486 1.00 89.43 1599 ARG A C 1
ATOM 10773 O O . ARG A 1 1599 ? 305.033 313.577 268.018 1.00 91.08 1599 ARG A O 1
ATOM 10781 N N . THR A 1 1600 ? 303.430 312.166 268.722 1.00 87.73 1600 THR A N 1
ATOM 10782 C CA . THR A 1 1600 ? 304.231 310.968 268.525 1.00 84.97 1600 THR A CA 1
ATOM 10783 C C . THR A 1 1600 ? 304.070 310.365 267.139 1.00 85.43 1600 THR A C 1
ATOM 10784 O O . THR A 1 1600 ? 304.639 309.303 266.877 1.00 84.60 1600 THR A O 1
ATOM 10788 N N . ARG A 1 1601 ? 303.316 311.003 266.253 1.00 85.76 1601 ARG A N 1
ATOM 10789 C CA . ARG A 1 1601 ? 303.013 310.436 264.949 1.00 80.58 1601 ARG A CA 1
ATOM 10790 C C . ARG A 1 1601 ? 303.893 311.053 263.874 1.00 79.66 1601 ARG A C 1
ATOM 10791 O O . ARG A 1 1601 ? 304.147 312.260 263.880 1.00 82.38 1601 ARG A O 1
ATOM 10799 N N . VAL A 1 1602 ? 304.367 310.210 262.955 1.00 81.71 1602 VAL A N 1
ATOM 10800 C CA . VAL A 1 1602 ? 304.983 310.718 261.739 1.00 80.62 1602 VAL A CA 1
ATOM 10801 C C . VAL A 1 1602 ? 303.931 311.492 260.963 1.00 89.47 1602 VAL A C 1
ATOM 10802 O O . VAL A 1 1602 ? 302.741 311.151 260.987 1.00 94.30 1602 VAL A O 1
ATOM 10806 N N . LEU A 1 1603 ? 304.366 312.546 260.271 1.00 83.81 1603 LEU A N 1
ATOM 10807 C CA . LEU A 1 1603 ? 303.472 313.474 259.581 1.00 82.76 1603 LEU A CA 1
ATOM 10808 C C . LEU A 1 1603 ? 302.566 314.220 260.552 1.00 81.12 1603 LEU A C 1
ATOM 10809 O O . LEU A 1 1603 ? 301.460 314.621 260.191 1.00 80.88 1603 LEU A O 1
ATOM 10814 N N . SER A 1 1604 ? 303.018 314.402 261.794 1.00 79.93 1604 SER A N 1
ATOM 10815 C CA . SER A 1 1604 ? 302.258 315.212 262.739 1.00 79.97 1604 SER A CA 1
ATOM 10816 C C . SER A 1 1604 ? 302.168 316.656 262.271 1.00 83.46 1604 SER A C 1
ATOM 10817 O O . SER A 1 1604 ? 301.102 317.276 262.343 1.00 83.89 1604 SER A O 1
ATOM 10820 N N . ALA A 1 1605 ? 303.282 317.211 261.794 1.00 84.81 1605 ALA A N 1
ATOM 10821 C CA . ALA A 1 1605 ? 303.259 318.568 261.264 1.00 81.26 1605 ALA A CA 1
ATOM 10822 C C . ALA A 1 1605 ? 302.508 318.629 259.943 1.00 80.12 1605 ALA A C 1
ATOM 10823 O O . ALA A 1 1605 ? 301.820 319.616 259.658 1.00 82.23 1605 ALA A O 1
ATOM 10825 N N . HIS A 1 1606 ? 302.629 317.585 259.122 1.00 73.58 1606 HIS A N 1
ATOM 10826 C CA . HIS A 1 1606 ? 301.973 317.584 257.821 1.00 71.46 1606 HIS A CA 1
ATOM 10827 C C . HIS A 1 1606 ? 300.457 317.548 257.964 1.00 77.86 1606 HIS A C 1
ATOM 10828 O O . HIS A 1 1606 ? 299.750 318.364 257.363 1.00 85.48 1606 HIS A O 1
ATOM 10835 N N . GLN A 1 1607 ? 299.935 316.612 258.760 1.00 77.86 1607 GLN A N 1
ATOM 10836 C CA . GLN A 1 1607 ? 298.486 316.467 258.858 1.00 76.51 1607 GLN A CA 1
ATOM 10837 C C . GLN A 1 1607 ? 297.853 317.626 259.613 1.00 76.36 1607 GLN A C 1
ATOM 10838 O O . GLN A 1 1607 ? 296.674 317.928 259.406 1.00 78.56 1607 GLN A O 1
ATOM 10844 N N . ALA A 1 1608 ? 298.614 318.282 260.488 1.00 81.25 1608 ALA A N 1
ATOM 10845 C CA . ALA A 1 1608 ? 298.119 319.472 261.162 1.00 77.87 1608 ALA A CA 1
ATOM 10846 C C . ALA A 1 1608 ? 298.057 320.676 260.238 1.00 80.56 1608 ALA A C 1
ATOM 10847 O O . ALA A 1 1608 ? 297.534 321.718 260.646 1.00 82.54 1608 ALA A O 1
ATOM 10849 N N . SER A 1 1609 ? 298.590 320.567 259.021 1.00 75.90 1609 SER A N 1
ATOM 10850 C CA . SER A 1 1609 ? 298.527 321.643 258.040 1.00 75.91 1609 SER A CA 1
ATOM 10851 C C . SER A 1 1609 ? 298.124 321.107 256.671 1.00 81.55 1609 SER A C 1
ATOM 10852 O O . SER A 1 1609 ? 298.587 321.596 255.636 1.00 93.22 1609 SER A O 1
ATOM 10855 N N . CYS A 1 1610 ? 297.258 320.092 256.645 1.00 75.89 1610 CYS A N 1
ATOM 10856 C CA . CYS A 1 1610 ? 296.497 319.760 255.446 1.00 77.20 1610 CYS A CA 1
ATOM 10857 C C . CYS A 1 1610 ? 295.100 320.290 255.732 1.00 79.21 1610 CYS A C 1
ATOM 10858 O O . CYS A 1 1610 ? 294.254 319.543 256.230 1.00 84.13 1610 CYS A O 1
ATOM 10861 N N . PRO A 1 1611 ? 294.837 321.580 255.502 1.00 78.33 1611 PRO A N 1
ATOM 10862 C CA . PRO A 1 1611 ? 293.500 322.110 255.807 1.00 74.49 1611 PRO A CA 1
ATOM 10863 C C . PRO A 1 1611 ? 292.408 321.463 254.983 1.00 71.73 1611 PRO A C 1
ATOM 10864 O O . PRO A 1 1611 ? 291.270 321.347 255.452 1.00 64.66 1611 PRO A O 1
ATOM 10868 N N . SER A 1 1612 ? 292.727 321.027 253.771 1.00 75.68 1612 SER A N 1
ATOM 10869 C CA . SER A 1 1612 ? 291.832 320.248 252.925 1.00 76.08 1612 SER A CA 1
ATOM 10870 C C . SER A 1 1612 ? 291.728 318.819 253.372 1.00 73.57 1612 SER A C 1
ATOM 10871 O O . SER A 1 1612 ? 291.150 317.991 252.672 1.00 78.66 1612 SER A O 1
ATOM 10874 N N . CYS A 1 1613 ? 292.308 318.523 254.532 1.00 73.64 1613 CYS A N 1
ATOM 10875 C CA . CYS A 1 1613 ? 292.388 317.171 255.063 1.00 75.61 1613 CYS A CA 1
ATOM 10876 C C . CYS A 1 1613 ? 291.855 317.163 256.488 1.00 73.95 1613 CYS A C 1
ATOM 10877 O O . CYS A 1 1613 ? 291.279 316.170 256.940 1.00 76.49 1613 CYS A O 1
ATOM 10880 N N . ILE A 1 1614 ? 292.042 318.277 257.196 1.00 73.14 1614 ILE A N 1
ATOM 10881 C CA . ILE A 1 1614 ? 291.306 318.513 258.433 1.00 70.11 1614 ILE A CA 1
ATOM 10882 C C . ILE A 1 1614 ? 289.821 318.645 258.138 1.00 73.44 1614 ILE A C 1
ATOM 10883 O O . ILE A 1 1614 ? 288.972 318.172 258.903 1.00 74.20 1614 ILE A O 1
ATOM 10888 N N . LEU A 1 1615 ? 289.485 319.312 257.033 1.00 75.17 1615 LEU A N 1
ATOM 10889 C CA . LEU A 1 1615 ? 288.090 319.433 256.628 1.00 73.39 1615 LEU A CA 1
ATOM 10890 C C . LEU A 1 1615 ? 287.490 318.071 256.306 1.00 70.89 1615 LEU A C 1
ATOM 10891 O O . LEU A 1 1615 ? 286.353 317.779 256.691 1.00 68.51 1615 LEU A O 1
ATOM 10896 N N . LEU A 1 1616 ? 288.240 317.221 255.605 1.00 71.67 1616 LEU A N 1
ATOM 10897 C CA . LEU A 1 1616 ? 287.738 315.892 255.286 1.00 67.03 1616 LEU A CA 1
ATOM 10898 C C . LEU A 1 1616 ? 287.582 315.038 256.535 1.00 69.42 1616 LEU A C 1
ATOM 10899 O O . LEU A 1 1616 ? 286.671 314.207 256.603 1.00 72.49 1616 LEU A O 1
ATOM 10904 N N . LYS A 1 1617 ? 288.460 315.215 257.523 1.00 68.51 1617 LYS A N 1
ATOM 10905 C CA . LYS A 1 1617 ? 288.293 314.515 258.791 1.00 65.87 1617 LYS A CA 1
ATOM 10906 C C . LYS A 1 1617 ? 287.025 314.965 259.506 1.00 71.03 1617 LYS A C 1
ATOM 10907 O O . LYS A 1 1617 ? 286.349 314.155 260.149 1.00 72.89 1617 LYS A O 1
ATOM 10913 N N . THR A 1 1618 ? 286.691 316.254 259.415 1.00 69.79 1618 THR A N 1
ATOM 10914 C CA . THR A 1 1618 ? 285.419 316.723 259.954 1.00 64.84 1618 THR A CA 1
ATOM 10915 C C . THR A 1 1618 ? 284.246 316.095 259.214 1.00 65.39 1618 THR A C 1
ATOM 10916 O O . THR A 1 1618 ? 283.230 315.748 259.824 1.00 65.03 1618 THR A O 1
ATOM 10920 N N . LEU A 1 1619 ? 284.366 315.951 257.893 1.00 68.08 1619 LEU A N 1
ATOM 10921 C CA . LEU A 1 1619 ? 283.312 315.307 257.118 1.00 65.52 1619 LEU A CA 1
ATOM 10922 C C . LEU A 1 1619 ? 283.157 313.844 257.506 1.00 66.14 1619 LEU A C 1
ATOM 10923 O O . LEU A 1 1619 ? 282.040 313.319 257.531 1.00 67.14 1619 LEU A O 1
ATOM 10928 N N . PHE A 1 1620 ? 284.267 313.164 257.798 1.00 67.88 1620 PHE A N 1
ATOM 10929 C CA . PHE A 1 1620 ? 284.175 311.806 258.318 1.00 62.37 1620 PHE A CA 1
ATOM 10930 C C . PHE A 1 1620 ? 283.407 311.782 259.630 1.00 66.68 1620 PHE A C 1
ATOM 10931 O O . PHE A 1 1620 ? 282.573 310.898 259.854 1.00 70.81 1620 PHE A O 1
ATOM 10939 N N . ARG A 1 1621 ? 283.675 312.748 260.510 1.00 67.87 1621 ARG A N 1
ATOM 10940 C CA . ARG A 1 1621 ? 282.923 312.835 261.755 1.00 66.75 1621 ARG A CA 1
ATOM 10941 C C . ARG A 1 1621 ? 281.464 313.188 261.507 1.00 69.32 1621 ARG A C 1
ATOM 10942 O O . ARG A 1 1621 ? 280.596 312.825 262.307 1.00 76.53 1621 ARG A O 1
ATOM 10950 N N . TRP A 1 1622 ? 281.170 313.901 260.418 1.00 65.07 1622 TRP A N 1
ATOM 10951 C CA . TRP A 1 1622 ? 279.778 314.188 260.085 1.00 71.56 1622 TRP A CA 1
ATOM 10952 C C . TRP A 1 1622 ? 279.053 312.930 259.621 1.00 74.61 1622 TRP A C 1
ATOM 10953 O O . TRP A 1 1622 ? 277.929 312.657 260.052 1.00 75.60 1622 TRP A O 1
ATOM 10964 N N . PHE A 1 1623 ? 279.679 312.153 258.736 1.00 72.60 1623 PHE A N 1
ATOM 10965 C CA . PHE A 1 1623 ? 279.097 310.876 258.341 1.00 64.56 1623 PHE A CA 1
ATOM 10966 C C . PHE A 1 1623 ? 278.891 309.975 259.549 1.00 66.16 1623 PHE A C 1
ATOM 10967 O O . PHE A 1 1623 ? 277.926 309.206 259.607 1.00 70.13 1623 PHE A O 1
ATOM 10975 N N . ALA A 1 1624 ? 279.796 310.057 260.523 1.00 62.77 1624 ALA A N 1
ATOM 10976 C CA . ALA A 1 1624 ? 279.789 309.136 261.651 1.00 61.79 1624 ALA A CA 1
ATOM 10977 C C . ALA A 1 1624 ? 278.712 309.468 262.677 1.00 74.78 1624 ALA A C 1
ATOM 10978 O O . ALA A 1 1624 ? 278.055 308.561 263.201 1.00 76.80 1624 ALA A O 1
ATOM 10980 N N . TYR A 1 1625 ? 278.516 310.751 262.988 1.00 76.08 1625 TYR A N 1
ATOM 10981 C CA . TYR A 1 1625 ? 277.740 311.128 264.161 1.00 74.46 1625 TYR A CA 1
ATOM 10982 C C . TYR A 1 1625 ? 276.553 312.039 263.890 1.00 81.95 1625 TYR A C 1
ATOM 10983 O O . TYR A 1 1625 ? 275.684 312.146 264.760 1.00 87.96 1625 TYR A O 1
ATOM 10992 N N . ALA A 1 1626 ? 276.484 312.696 262.737 1.00 80.55 1626 ALA A N 1
ATOM 10993 C CA . ALA A 1 1626 ? 275.358 313.579 262.466 1.00 83.71 1626 ALA A CA 1
ATOM 10994 C C . ALA A 1 1626 ? 274.074 312.779 262.295 1.00 86.71 1626 ALA A C 1
ATOM 10995 O O . ALA A 1 1626 ? 274.066 311.707 261.685 1.00 88.06 1626 ALA A O 1
ATOM 10997 N N . GLY A 1 1627 ? 272.980 313.308 262.846 1.00 87.56 1627 GLY A N 1
ATOM 10998 C CA . GLY A 1 1627 ? 271.701 312.633 262.725 1.00 86.67 1627 GLY A CA 1
ATOM 10999 C C . GLY A 1 1627 ? 271.103 312.726 261.337 1.00 89.03 1627 GLY A C 1
ATOM 11000 O O . GLY A 1 1627 ? 270.307 311.868 260.943 1.00 87.07 1627 GLY A O 1
ATOM 11001 N N . ASN A 1 1628 ? 271.471 313.755 260.579 1.00 86.43 1628 ASN A N 1
ATOM 11002 C CA . ASN A 1 1628 ? 270.997 313.924 259.214 1.00 84.10 1628 ASN A CA 1
ATOM 11003 C C . ASN A 1 1628 ? 271.926 313.295 258.187 1.00 90.05 1628 ASN A C 1
ATOM 11004 O O . ASN A 1 1628 ? 271.651 313.388 256.987 1.00 95.36 1628 ASN A O 1
ATOM 11009 N N . ALA A 1 1629 ? 273.017 312.672 258.628 1.00 89.34 1629 ALA A N 1
ATOM 11010 C CA . ALA A 1 1629 ? 273.888 311.949 257.704 1.00 82.66 1629 ALA A CA 1
ATOM 11011 C C . ALA A 1 1629 ? 273.167 310.860 256.917 1.00 86.77 1629 ALA A C 1
ATOM 11012 O O . ALA A 1 1629 ? 273.454 310.721 255.715 1.00 92.56 1629 ALA A O 1
ATOM 11014 N N . PRO A 1 1630 ? 272.252 310.054 257.500 1.00 91.81 1630 PRO A N 1
ATOM 11015 C CA . PRO A 1 1630 ? 271.507 309.088 256.678 1.00 92.55 1630 PRO A CA 1
ATOM 11016 C C . PRO A 1 1630 ? 270.563 309.739 255.677 1.00 94.51 1630 PRO A C 1
ATOM 11017 O O . PRO A 1 1630 ? 269.774 309.047 255.029 1.00 95.44 1630 PRO A O 1
ATOM 11021 N N . GLY A 1 1631 ? 270.611 311.062 255.555 1.00 93.87 1631 GLY A N 1
ATOM 11022 C CA . GLY A 1 1631 ? 269.917 311.730 254.475 1.00 90.53 1631 GLY A CA 1
ATOM 11023 C C . GLY A 1 1631 ? 270.572 311.583 253.122 1.00 93.20 1631 GLY A C 1
ATOM 11024 O O . GLY A 1 1631 ? 270.000 312.020 252.120 1.00 91.97 1631 GLY A O 1
ATOM 11025 N N . ALA A 1 1632 ? 271.764 310.990 253.068 1.00 97.08 1632 ALA A N 1
ATOM 11026 C CA . ALA A 1 1632 ? 272.467 310.726 251.822 1.00 94.87 1632 ALA A CA 1
ATOM 11027 C C . ALA A 1 1632 ? 272.392 309.264 251.400 1.00 97.03 1632 ALA A C 1
ATOM 11028 O O . ALA A 1 1632 ? 273.135 308.851 250.505 1.00 100.17 1632 ALA A O 1
ATOM 11030 N N . ILE A 1 1633 ? 271.520 308.471 252.020 1.00 99.64 1633 ILE A N 1
ATOM 11031 C CA . ILE A 1 1633 ? 271.366 307.068 251.650 1.00 99.72 1633 ILE A CA 1
ATOM 11032 C C . ILE A 1 1633 ? 270.253 306.947 250.619 1.00 100.63 1633 ILE A C 1
ATOM 11033 O O . ILE A 1 1633 ? 269.773 305.845 250.331 1.00 98.80 1633 ILE A O 1
ATOM 11038 N N . ASN A 1 1634 ? 269.834 308.076 250.063 1.00 102.86 1634 ASN A N 1
ATOM 11039 C CA . ASN A 1 1634 ? 268.822 308.104 249.019 1.00 103.29 1634 ASN A CA 1
ATOM 11040 C C . ASN A 1 1634 ? 269.487 308.292 247.664 1.00 106.07 1634 ASN A C 1
ATOM 11041 O O . ASN A 1 1634 ? 270.402 309.107 247.518 1.00 108.41 1634 ASN A O 1
ATOM 11046 N N . HIS A 1 1635 ? 269.024 307.531 246.677 1.00 109.16 1635 HIS A N 1
ATOM 11047 C CA . HIS A 1 1635 ? 269.498 307.669 245.302 1.00 108.92 1635 HIS A CA 1
ATOM 11048 C C . HIS A 1 1635 ? 269.044 309.031 244.798 1.00 119.62 1635 HIS A C 1
ATOM 11049 O O . HIS A 1 1635 ? 267.894 309.205 244.389 1.00 123.27 1635 HIS A O 1
ATOM 11056 N N . ARG A 1 1636 ? 269.948 310.006 244.819 1.00 119.30 1636 ARG A N 1
ATOM 11057 C CA . ARG A 1 1636 ? 269.580 311.400 244.622 1.00 132.14 1636 ARG A CA 1
ATOM 11058 C C . ARG A 1 1636 ? 270.399 311.999 243.492 1.00 129.16 1636 ARG A C 1
ATOM 11059 O O . ARG A 1 1636 ? 271.631 311.907 243.494 1.00 110.25 1636 ARG A O 1
ATOM 11067 N N . LEU A 1 1637 ? 269.710 312.613 242.535 1.00 136.43 1637 LEU A N 1
ATOM 11068 C CA . LEU A 1 1637 ? 270.347 313.353 241.460 1.00 141.20 1637 LEU A CA 1
ATOM 11069 C C . LEU A 1 1637 ? 270.490 314.814 241.883 1.00 144.35 1637 LEU A C 1
ATOM 11070 O O . LEU A 1 1637 ? 270.296 315.164 243.050 1.00 142.91 1637 LEU A O 1
ATOM 11075 N N . ASP A 1 1638 ? 270.841 315.681 240.936 1.00 144.47 1638 ASP A N 1
ATOM 11076 C CA . ASP A 1 1638 ? 271.046 317.089 241.248 1.00 143.10 1638 ASP A CA 1
ATOM 11077 C C . ASP A 1 1638 ? 269.762 317.707 241.789 1.00 148.73 1638 ASP A C 1
ATOM 11078 O O . ASP A 1 1638 ? 268.681 317.518 241.223 1.00 148.66 1638 ASP A O 1
ATOM 11083 N N . ILE A 1 1639 ? 269.887 318.451 242.892 1.00 153.10 1639 ILE A N 1
ATOM 11084 C CA . ILE A 1 1639 ? 268.718 319.077 243.507 1.00 154.64 1639 ILE A CA 1
ATOM 11085 C C . ILE A 1 1639 ? 268.105 320.103 242.564 1.00 150.99 1639 ILE A C 1
ATOM 11086 O O . ILE A 1 1639 ? 266.880 320.278 242.531 1.00 146.36 1639 ILE A O 1
ATOM 11091 N N . ARG A 1 1640 ? 268.932 320.781 241.774 1.00 148.03 1640 ARG A N 1
ATOM 11092 C CA . ARG A 1 1640 ? 268.470 321.718 240.769 1.00 144.50 1640 ARG A CA 1
ATOM 11093 C C . ARG A 1 1640 ? 269.025 321.324 239.406 1.00 141.10 1640 ARG A C 1
ATOM 11094 O O . ARG A 1 1640 ? 270.073 320.676 239.325 1.00 138.04 1640 ARG A O 1
ATOM 11102 N N . PRO A 1 1641 ? 268.343 321.687 238.316 1.00 142.85 1641 PRO A N 1
ATOM 11103 C CA . PRO A 1 1641 ? 268.944 321.505 236.987 1.00 136.06 1641 PRO A CA 1
ATOM 11104 C C . PRO A 1 1641 ? 270.082 322.469 236.712 1.00 132.81 1641 PRO A C 1
ATOM 11105 O O . PRO A 1 1641 ? 270.765 322.320 235.691 1.00 128.92 1641 PRO A O 1
ATOM 11109 N N . GLU A 1 1642 ? 270.299 323.452 237.587 1.00 134.38 1642 GLU A N 1
ATOM 11110 C CA . GLU A 1 1642 ? 271.377 324.415 237.410 1.00 130.70 1642 GLU A CA 1
ATOM 11111 C C . GLU A 1 1642 ? 272.751 323.790 237.594 1.00 123.41 1642 GLU A C 1
ATOM 11112 O O . GLU A 1 1642 ? 273.733 324.310 237.053 1.00 115.80 1642 GLU A O 1
ATOM 11118 N N . PHE A 1 1643 ? 272.845 322.689 238.341 1.00 122.62 1643 PHE A N 1
ATOM 11119 C CA . PHE A 1 1643 ? 274.131 322.056 238.601 1.00 118.02 1643 PHE A CA 1
ATOM 11120 C C . PHE A 1 1643 ? 274.745 321.424 237.361 1.00 122.00 1643 PHE A C 1
ATOM 11121 O O . PHE A 1 1643 ? 275.923 321.055 237.400 1.00 119.56 1643 PHE A O 1
ATOM 11129 N N . GLU A 1 1644 ? 273.986 321.284 236.273 1.00 127.21 1644 GLU A N 1
ATOM 11130 C CA . GLU A 1 1644 ? 274.549 320.725 235.049 1.00 126.33 1644 GLU A CA 1
ATOM 11131 C C . GLU A 1 1644 ? 275.657 321.614 234.502 1.00 124.94 1644 GLU A C 1
ATOM 11132 O O . GLU A 1 1644 ? 276.665 321.119 233.985 1.00 121.09 1644 GLU A O 1
ATOM 11138 N N . ILE A 1 1645 ? 275.488 322.932 234.610 1.00 125.08 1645 ILE A N 1
ATOM 11139 C CA . ILE A 1 1645 ? 276.503 323.867 234.144 1.00 119.29 1645 ILE A CA 1
ATOM 11140 C C . ILE A 1 1645 ? 277.735 323.752 235.030 1.00 114.10 1645 ILE A C 1
ATOM 11141 O O . ILE A 1 1645 ? 277.636 323.755 236.264 1.00 114.77 1645 ILE A O 1
ATOM 11146 N N . GLU A 1 1646 ? 278.908 323.644 234.401 1.00 109.44 1646 GLU A N 1
ATOM 11147 C CA . GLU A 1 1646 ? 280.140 323.445 235.156 1.00 111.17 1646 GLU A CA 1
ATOM 11148 C C . GLU A 1 1646 ? 280.430 324.624 236.073 1.00 109.45 1646 GLU A C 1
ATOM 11149 O O . GLU A 1 1646 ? 280.858 324.439 237.217 1.00 113.04 1646 GLU A O 1
ATOM 11155 N N . GLU A 1 1647 ? 280.203 325.846 235.589 1.00 109.78 1647 GLU A N 1
ATOM 11156 C CA . GLU A 1 1647 ? 280.528 327.024 236.385 1.00 109.20 1647 GLU A CA 1
ATOM 11157 C C . GLU A 1 1647 ? 279.716 327.068 237.672 1.00 105.96 1647 GLU A C 1
ATOM 11158 O O . GLU A 1 1647 ? 280.254 327.373 238.741 1.00 102.94 1647 GLU A O 1
ATOM 11164 N N . THR A 1 1648 ? 278.423 326.756 237.592 1.00 105.32 1648 THR A N 1
ATOM 11165 C CA . THR A 1 1648 ? 277.555 326.887 238.758 1.00 105.33 1648 THR A CA 1
ATOM 11166 C C . THR A 1 1648 ? 277.956 325.918 239.864 1.00 103.66 1648 THR A C 1
ATOM 11167 O O . THR A 1 1648 ? 278.056 326.302 241.034 1.00 105.00 1648 THR A O 1
ATOM 11171 N N . ARG A 1 1649 ? 278.189 324.651 239.514 1.00 104.68 1649 ARG A N 1
ATOM 11172 C CA . ARG A 1 1649 ? 278.526 323.663 240.534 1.00 101.73 1649 ARG A CA 1
ATOM 11173 C C . ARG A 1 1649 ? 279.927 323.889 241.093 1.00 99.24 1649 ARG A C 1
ATOM 11174 O O . ARG A 1 1649 ? 280.163 323.676 242.287 1.00 101.08 1649 ARG A O 1
ATOM 11182 N N . LYS A 1 1650 ? 280.873 324.302 240.247 1.00 98.51 1650 LYS A N 1
ATOM 11183 C CA . LYS A 1 1650 ? 282.220 324.577 240.738 1.00 92.86 1650 LYS A CA 1
ATOM 11184 C C . LYS A 1 1650 ? 282.234 325.773 241.681 1.00 98.30 1650 LYS A C 1
ATOM 11185 O O . LYS A 1 1650 ? 282.915 325.748 242.712 1.00 100.19 1650 LYS A O 1
ATOM 11191 N N . THR A 1 1651 ? 281.493 326.833 241.346 1.00 96.94 1651 THR A N 1
ATOM 11192 C CA . THR A 1 1651 ? 281.437 327.989 242.233 1.00 92.32 1651 THR A CA 1
ATOM 11193 C C . THR A 1 1651 ? 280.677 327.674 243.512 1.00 88.61 1651 THR A C 1
ATOM 11194 O O . THR A 1 1651 ? 280.977 328.247 244.564 1.00 95.79 1651 THR A O 1
ATOM 11198 N N . ALA A 1 1652 ? 279.688 326.783 243.441 1.00 86.23 1652 ALA A N 1
ATOM 11199 C CA . ALA A 1 1652 ? 278.994 326.360 244.651 1.00 89.72 1652 ALA A CA 1
ATOM 11200 C C . ALA A 1 1652 ? 279.948 325.664 245.607 1.00 88.39 1652 ALA A C 1
ATOM 11201 O O . ALA A 1 1652 ? 279.903 325.891 246.822 1.00 84.45 1652 ALA A O 1
ATOM 11203 N N . LEU A 1 1653 ? 280.817 324.805 245.075 1.00 87.31 1653 LEU A N 1
ATOM 11204 C CA . LEU A 1 1653 ? 281.794 324.121 245.911 1.00 81.71 1653 LEU A CA 1
ATOM 11205 C C . LEU A 1 1653 ? 282.816 325.099 246.477 1.00 87.86 1653 LEU A C 1
ATOM 11206 O O . LEU A 1 1653 ? 283.201 324.996 247.646 1.00 94.41 1653 LEU A O 1
ATOM 11211 N N . MET A 1 1654 ? 283.271 326.054 245.662 1.00 86.47 1654 MET A N 1
ATOM 11212 C CA . MET A 1 1654 ? 284.249 327.026 246.140 1.00 90.15 1654 MET A CA 1
ATOM 11213 C C . MET A 1 1654 ? 283.668 327.904 247.241 1.00 92.43 1654 MET A C 1
ATOM 11214 O O . MET A 1 1654 ? 284.359 328.236 248.210 1.00 93.46 1654 MET A O 1
ATOM 11219 N N . ALA A 1 1655 ? 282.403 328.305 247.101 1.00 89.95 1655 ALA A N 1
ATOM 11220 C CA . ALA A 1 1655 ? 281.761 329.099 248.143 1.00 87.89 1655 ALA A CA 1
ATOM 11221 C C . ALA A 1 1655 ? 281.653 328.316 249.445 1.00 90.89 1655 ALA A C 1
ATOM 11222 O O . ALA A 1 1655 ? 281.883 328.866 250.528 1.00 92.61 1655 ALA A O 1
ATOM 11224 N N . LEU A 1 1656 ? 281.302 327.031 249.361 1.00 87.36 1656 LEU A N 1
ATOM 11225 C CA . LEU A 1 1656 ? 281.229 326.207 250.564 1.00 85.05 1656 LEU A CA 1
ATOM 11226 C C . LEU A 1 1656 ? 282.606 326.017 251.186 1.00 78.85 1656 LEU A C 1
ATOM 11227 O O . LEU A 1 1656 ? 282.741 325.976 252.413 1.00 76.87 1656 LEU A O 1
ATOM 11232 N N . LEU A 1 1657 ? 283.639 325.898 250.353 1.00 81.52 1657 LEU A N 1
ATOM 11233 C CA . LEU A 1 1657 ? 284.998 325.829 250.874 1.00 85.86 1657 LEU A CA 1
ATOM 11234 C C . LEU A 1 1657 ? 285.350 327.093 251.647 1.00 93.01 1657 LEU A C 1
ATOM 11235 O O . LEU A 1 1657 ? 286.069 327.037 252.651 1.00 95.25 1657 LEU A O 1
ATOM 11240 N N . SER A 1 1658 ? 284.868 328.247 251.179 1.00 94.20 1658 SER A N 1
ATOM 11241 C CA . SER A 1 1658 ? 285.126 329.499 251.883 1.00 95.40 1658 SER A CA 1
ATOM 11242 C C . SER A 1 1658 ? 284.442 329.523 253.243 1.00 88.57 1658 SER A C 1
ATOM 11243 O O . SER A 1 1658 ? 285.029 329.973 254.234 1.00 87.45 1658 SER A O 1
ATOM 11246 N N . HIS A 1 1659 ? 283.200 329.043 253.312 1.00 85.92 1659 HIS A N 1
ATOM 11247 C CA . HIS A 1 1659 ? 282.477 329.048 254.579 1.00 85.38 1659 HIS A CA 1
ATOM 11248 C C . HIS A 1 1659 ? 283.128 328.115 255.591 1.00 82.95 1659 HIS A C 1
ATOM 11249 O O . HIS A 1 1659 ? 283.112 328.389 256.796 1.00 80.68 1659 HIS A O 1
ATOM 11256 N N . TRP A 1 1660 ? 283.693 327.003 255.124 1.00 88.79 1660 TRP A N 1
ATOM 11257 C CA . TRP A 1 1660 ? 284.400 326.087 256.009 1.00 83.60 1660 TRP A CA 1
ATOM 11258 C C . TRP A 1 1660 ? 285.770 326.601 256.428 1.00 82.42 1660 TRP A C 1
ATOM 11259 O O . TRP A 1 1660 ? 286.300 326.138 257.441 1.00 80.18 1660 TRP A O 1
ATOM 11270 N N . GLN A 1 1661 ? 286.356 327.538 255.677 1.00 82.62 1661 GLN A N 1
ATOM 11271 C CA . GLN A 1 1661 ? 287.717 327.973 255.973 1.00 84.88 1661 GLN A CA 1
ATOM 11272 C C . GLN A 1 1661 ? 287.818 328.608 257.353 1.00 89.07 1661 GLN A C 1
ATOM 11273 O O . GLN A 1 1661 ? 288.766 328.338 258.099 1.00 93.65 1661 GLN A O 1
ATOM 11279 N N . SER A 1 1662 ? 286.856 329.460 257.708 1.00 93.24 1662 SER A N 1
ATOM 11280 C CA . SER A 1 1662 ? 286.902 330.118 259.008 1.00 93.56 1662 SER A CA 1
ATOM 11281 C C . SER A 1 1662 ? 286.802 329.106 260.141 1.00 89.58 1662 SER A C 1
ATOM 11282 O O . SER A 1 1662 ? 287.517 329.211 261.143 1.00 89.40 1662 SER A O 1
ATOM 11285 N N . ASP A 1 1663 ? 285.920 328.116 259.996 1.00 90.55 1663 ASP A N 1
ATOM 11286 C CA . ASP A 1 1663 ? 285.760 327.100 261.030 1.00 91.23 1663 ASP A CA 1
ATOM 11287 C C . ASP A 1 1663 ? 286.994 326.211 261.134 1.00 92.85 1663 ASP A C 1
ATOM 11288 O O . ASP A 1 1663 ? 287.399 325.828 262.236 1.00 92.76 1663 ASP A O 1
ATOM 11293 N N . VAL A 1 1664 ? 287.597 325.867 259.995 1.00 93.80 1664 VAL A N 1
ATOM 11294 C CA . VAL A 1 1664 ? 288.752 324.975 259.994 1.00 88.65 1664 VAL A CA 1
ATOM 11295 C C . VAL A 1 1664 ? 289.974 325.669 260.581 1.00 90.89 1664 VAL A C 1
ATOM 11296 O O . VAL A 1 1664 ? 290.740 325.068 261.342 1.00 99.47 1664 VAL A O 1
ATOM 11300 N N . GLY A 1 1665 ? 290.167 326.946 260.257 1.00 88.59 1665 GLY A N 1
ATOM 11301 C CA . GLY A 1 1665 ? 291.382 327.650 260.627 1.00 92.59 1665 GLY A CA 1
ATOM 11302 C C . GLY A 1 1665 ? 291.584 327.847 262.115 1.00 97.54 1665 GLY A C 1
ATOM 11303 O O . GLY A 1 1665 ? 292.683 328.242 262.520 1.00 96.35 1665 GLY A O 1
ATOM 11304 N N . LYS A 1 1666 ? 290.560 327.590 262.933 1.00 95.15 1666 LYS A N 1
ATOM 11305 C CA . LYS A 1 1666 ? 290.701 327.782 264.372 1.00 93.66 1666 LYS A CA 1
ATOM 11306 C C . LYS A 1 1666 ? 291.763 326.861 264.958 1.00 94.97 1666 LYS A C 1
ATOM 11307 O O . LYS A 1 1666 ? 292.565 327.284 265.798 1.00 95.97 1666 LYS A O 1
ATOM 11313 N N . GLU A 1 1667 ? 291.788 325.599 264.531 1.00 96.90 1667 GLU A N 1
ATOM 11314 C CA . GLU A 1 1667 ? 292.759 324.629 265.021 1.00 99.66 1667 GLU A CA 1
ATOM 11315 C C . GLU A 1 1667 ? 293.781 324.241 263.957 1.00 94.66 1667 GLU A C 1
ATOM 11316 O O . GLU A 1 1667 ? 294.358 323.151 264.021 1.00 92.24 1667 GLU A O 1
ATOM 11322 N N . LEU A 1 1668 ? 294.011 325.108 262.977 1.00 92.00 1668 LEU A N 1
ATOM 11323 C CA . LEU A 1 1668 ? 294.956 324.846 261.898 1.00 92.05 1668 LEU A CA 1
ATOM 11324 C C . LEU A 1 1668 ? 296.329 325.357 262.322 1.00 96.19 1668 LEU A C 1
ATOM 11325 O O . LEU A 1 1668 ? 296.535 326.568 262.453 1.00 100.07 1668 LEU A O 1
ATOM 11330 N N . LYS A 1 1669 ? 297.268 324.439 262.540 1.00 94.46 1669 LYS A N 1
ATOM 11331 C CA . LYS A 1 1669 ? 298.629 324.796 262.924 1.00 95.17 1669 LYS A CA 1
ATOM 11332 C C . LYS A 1 1669 ? 299.461 324.960 261.659 1.00 96.99 1669 LYS A C 1
ATOM 11333 O O . LYS A 1 1669 ? 299.811 323.973 261.005 1.00 97.65 1669 LYS A O 1
ATOM 11339 N N . LEU A 1 1670 ? 299.782 326.203 261.318 1.00 100.22 1670 LEU A N 1
ATOM 11340 C CA . LEU A 1 1670 ? 300.540 326.475 260.106 1.00 105.92 1670 LEU A CA 1
ATOM 11341 C C . LEU A 1 1670 ? 301.995 326.061 260.274 1.00 109.36 1670 LEU A C 1
ATOM 11342 O O . LEU A 1 1670 ? 302.639 326.397 261.272 1.00 105.70 1670 LEU A O 1
ATOM 11347 N N . VAL A 1 1671 ? 302.510 325.328 259.293 1.00 110.60 1671 VAL A N 1
ATOM 11348 C CA . VAL A 1 1671 ? 303.930 325.005 259.242 1.00 110.02 1671 VAL A CA 1
ATOM 11349 C C . VAL A 1 1671 ? 304.654 326.194 258.629 1.00 122.98 1671 VAL A C 1
ATOM 11350 O O . VAL A 1 1671 ? 304.419 326.541 257.467 1.00 122.89 1671 VAL A O 1
ATOM 11354 N N . SER A 1 1672 ? 305.530 326.817 259.409 1.00 127.18 1672 SER A N 1
ATOM 11355 C CA . SER A 1 1672 ? 306.204 328.065 259.014 1.00 133.62 1672 SER A CA 1
ATOM 11356 C C . SER A 1 1672 ? 305.103 329.078 258.683 1.00 137.19 1672 SER A C 1
ATOM 11357 O O . SER A 1 1672 ? 304.101 329.159 259.410 1.00 132.13 1672 SER A O 1
ATOM 11360 N N . TYR A 1 1673 ? 305.245 329.855 257.614 1.00 142.95 1673 TYR A N 1
ATOM 11361 C CA . TYR A 1 1673 ? 304.198 330.783 257.215 1.00 143.66 1673 TYR A CA 1
ATOM 11362 C C . TYR A 1 1673 ? 304.330 331.050 255.724 1.00 146.36 1673 TYR A C 1
ATOM 11363 O O . TYR A 1 1673 ? 305.442 331.102 255.193 1.00 141.91 1673 TYR A O 1
ATOM 11372 N N . GLU A 1 1674 ? 303.188 331.212 255.056 1.00 149.63 1674 GLU A N 1
ATOM 11373 C CA . GLU A 1 1674 ? 303.137 331.528 253.630 1.00 146.93 1674 GLU A CA 1
ATOM 11374 C C . GLU A 1 1674 ? 302.211 332.729 253.463 1.00 147.60 1674 GLU A C 1
ATOM 11375 O O . GLU A 1 1674 ? 301.011 332.572 253.227 1.00 143.48 1674 GLU A O 1
ATOM 11381 N N . ASP A 1 1675 ? 302.775 333.929 253.591 1.00 151.11 1675 ASP A N 1
ATOM 11382 C CA . ASP A 1 1675 ? 302.007 335.150 253.395 1.00 154.52 1675 ASP A CA 1
ATOM 11383 C C . ASP A 1 1675 ? 301.818 335.497 251.925 1.00 159.04 1675 ASP A C 1
ATOM 11384 O O . ASP A 1 1675 ? 301.038 336.404 251.616 1.00 161.76 1675 ASP A O 1
ATOM 11389 N N . ALA A 1 1676 ? 302.515 334.807 251.018 1.00 155.78 1676 ALA A N 1
ATOM 11390 C CA . ALA A 1 1676 ? 302.290 335.024 249.594 1.00 155.40 1676 ALA A CA 1
ATOM 11391 C C . ALA A 1 1676 ? 300.870 334.640 249.202 1.00 159.32 1676 ALA A C 1
ATOM 11392 O O . ALA A 1 1676 ? 300.228 335.332 248.403 1.00 161.46 1676 ALA A O 1
ATOM 11394 N N . HIS A 1 1677 ? 300.364 333.538 249.754 1.00 156.66 1677 HIS A N 1
ATOM 11395 C CA . HIS A 1 1677 ? 298.990 333.117 249.522 1.00 153.83 1677 HIS A CA 1
ATOM 11396 C C . HIS A 1 1677 ? 297.980 333.914 250.336 1.00 158.65 1677 HIS A C 1
ATOM 11397 O O . HIS A 1 1677 ? 296.776 333.792 250.088 1.00 155.77 1677 HIS A O 1
ATOM 11404 N N . ARG A 1 1678 ? 298.437 334.715 251.301 1.00 163.64 1678 ARG A N 1
ATOM 11405 C CA . ARG A 1 1678 ? 297.510 335.424 252.177 1.00 166.10 1678 ARG A CA 1
ATOM 11406 C C . ARG A 1 1678 ? 296.793 336.549 251.443 1.00 168.37 1678 ARG A C 1
ATOM 11407 O O . ARG A 1 1678 ? 295.591 336.761 251.645 1.00 167.82 1678 ARG A O 1
ATOM 11415 N N . PHE A 1 1679 ? 297.506 337.281 250.594 1.00 171.27 1679 PHE A N 1
ATOM 11416 C CA . PHE A 1 1679 ? 296.923 338.421 249.894 1.00 174.17 1679 PHE A CA 1
ATOM 11417 C C . PHE A 1 1679 ? 295.828 337.988 248.925 1.00 170.48 1679 PHE A C 1
ATOM 11418 O O . PHE A 1 1679 ? 294.897 338.742 248.646 1.00 162.94 1679 PHE A O 1
ATOM 11426 N N . ASP B 2 7 ? 300.948 335.479 366.653 1.00 170.27 7 ASP B N 1
ATOM 11427 C CA . ASP B 2 7 ? 301.326 334.134 367.067 1.00 181.95 7 ASP B CA 1
ATOM 11428 C C . ASP B 2 7 ? 302.232 333.489 366.023 1.00 187.49 7 ASP B C 1
ATOM 11429 O O . ASP B 2 7 ? 301.840 333.319 364.869 1.00 188.73 7 ASP B O 1
ATOM 11434 N N . GLY B 2 8 ? 303.450 333.131 366.435 1.00 184.78 8 GLY B N 1
ATOM 11435 C CA . GLY B 2 8 ? 304.386 332.502 365.522 1.00 181.64 8 GLY B CA 1
ATOM 11436 C C . GLY B 2 8 ? 304.051 331.065 365.183 1.00 184.92 8 GLY B C 1
ATOM 11437 O O . GLY B 2 8 ? 304.479 330.572 364.134 1.00 181.39 8 GLY B O 1
ATOM 11438 N N . THR B 2 9 ? 303.298 330.381 366.048 1.00 189.19 9 THR B N 1
ATOM 11439 C CA . THR B 2 9 ? 302.936 328.993 365.777 1.00 186.76 9 THR B CA 1
ATOM 11440 C C . THR B 2 9 ? 302.046 328.884 364.546 1.00 183.41 9 THR B C 1
ATOM 11441 O O . THR B 2 9 ? 302.210 327.967 363.732 1.00 181.29 9 THR B O 1
ATOM 11445 N N . SER B 2 10 ? 301.093 329.806 364.396 1.00 184.50 10 SER B N 1
ATOM 11446 C CA . SER B 2 10 ? 300.227 329.791 363.222 1.00 182.98 10 SER B CA 1
ATOM 11447 C C . SER B 2 10 ? 301.022 330.046 361.948 1.00 183.40 10 SER B C 1
ATOM 11448 O O . SER B 2 10 ? 300.767 329.420 360.913 1.00 182.77 10 SER B O 1
ATOM 11451 N N . VAL B 2 11 ? 301.986 330.968 362.003 1.00 183.84 11 VAL B N 1
ATOM 11452 C CA . VAL B 2 11 ? 302.823 331.243 360.838 1.00 183.88 11 VAL B CA 1
ATOM 11453 C C . VAL B 2 11 ? 303.646 330.015 360.472 1.00 182.58 11 VAL B C 1
ATOM 11454 O O . VAL B 2 11 ? 303.814 329.691 359.291 1.00 179.43 11 VAL B O 1
ATOM 11458 N N . ILE B 2 12 ? 304.182 329.320 361.478 1.00 182.65 12 ILE B N 1
ATOM 11459 C CA . ILE B 2 12 ? 304.945 328.103 361.216 1.00 181.55 12 ILE B CA 1
ATOM 11460 C C . ILE B 2 12 ? 304.053 327.034 360.596 1.00 179.06 12 ILE B C 1
ATOM 11461 O O . ILE B 2 12 ? 304.448 326.351 359.644 1.00 176.30 12 ILE B O 1
ATOM 11466 N N . TYR B 2 13 ? 302.838 326.872 361.125 1.00 179.34 13 TYR B N 1
ATOM 11467 C CA . TYR B 2 13 ? 301.943 325.837 360.616 1.00 175.60 13 TYR B CA 1
ATOM 11468 C C . TYR B 2 13 ? 301.514 326.118 359.181 1.00 173.31 13 TYR B C 1
ATOM 11469 O O . TYR B 2 13 ? 301.514 325.210 358.343 1.00 171.17 13 TYR B O 1
ATOM 11478 N N . VAL B 2 14 ? 301.141 327.362 358.876 1.00 175.40 14 VAL B N 1
ATOM 11479 C CA . VAL B 2 14 ? 300.718 327.681 357.516 1.00 174.30 14 VAL B CA 1
ATOM 11480 C C . VAL B 2 14 ? 301.896 327.576 356.555 1.00 173.34 14 VAL B C 1
ATOM 11481 O O . VAL B 2 14 ? 301.736 327.165 355.400 1.00 171.03 14 VAL B O 1
ATOM 11485 N N . CYS B 2 15 ? 303.096 327.941 357.013 1.00 173.85 15 CYS B N 1
ATOM 11486 C CA . CYS B 2 15 ? 304.289 327.749 356.197 1.00 174.43 15 CYS B CA 1
ATOM 11487 C C . CYS B 2 15 ? 304.545 326.268 355.945 1.00 173.37 15 CYS B C 1
ATOM 11488 O O . CYS B 2 15 ? 304.935 325.877 354.839 1.00 170.31 15 CYS B O 1
ATOM 11491 N N . ALA B 2 16 ? 304.339 325.433 356.965 1.00 172.20 16 ALA B N 1
ATOM 11492 C CA . ALA B 2 16 ? 304.516 323.994 356.800 1.00 165.82 16 ALA B CA 1
ATOM 11493 C C . ALA B 2 16 ? 303.516 323.421 355.805 1.00 162.56 16 ALA B C 1
ATOM 11494 O O . ALA B 2 16 ? 303.867 322.571 354.979 1.00 157.05 16 ALA B O 1
ATOM 11496 N N . VAL B 2 17 ? 302.260 323.861 355.879 1.00 163.75 17 VAL B N 1
ATOM 11497 C CA . VAL B 2 17 ? 301.231 323.323 354.994 1.00 161.78 17 VAL B CA 1
ATOM 11498 C C . VAL B 2 17 ? 301.524 323.696 353.546 1.00 159.38 17 VAL B C 1
ATOM 11499 O O . VAL B 2 17 ? 301.447 322.855 352.643 1.00 156.56 17 VAL B O 1
ATOM 11503 N N . ILE B 2 18 ? 301.871 324.961 353.302 1.00 160.92 18 ILE B N 1
ATOM 11504 C CA . ILE B 2 18 ? 302.067 325.408 351.926 1.00 158.67 18 ILE B CA 1
ATOM 11505 C C . ILE B 2 18 ? 303.302 324.751 351.316 1.00 154.48 18 ILE B C 1
ATOM 11506 O O . ILE B 2 18 ? 303.299 324.379 350.137 1.00 150.58 18 ILE B O 1
ATOM 11511 N N . ILE B 2 19 ? 304.370 324.589 352.100 1.00 154.08 19 ILE B N 1
ATOM 11512 C CA . ILE B 2 19 ? 305.568 323.947 351.566 1.00 155.11 19 ILE B CA 1
ATOM 11513 C C . ILE B 2 19 ? 305.317 322.463 351.326 1.00 152.21 19 ILE B C 1
ATOM 11514 O O . ILE B 2 19 ? 305.846 321.878 350.374 1.00 147.54 19 ILE B O 1
ATOM 11519 N N . LEU B 2 20 ? 304.510 321.828 352.182 1.00 152.36 20 LEU B N 1
ATOM 11520 C CA . LEU B 2 20 ? 304.183 320.421 351.981 1.00 145.19 20 LEU B CA 1
ATOM 11521 C C . LEU B 2 20 ? 303.358 320.221 350.717 1.00 140.37 20 LEU B C 1
ATOM 11522 O O . LEU B 2 20 ? 303.602 319.283 349.951 1.00 136.57 20 LEU B O 1
ATOM 11527 N N . ILE B 2 21 ? 302.375 321.093 350.484 1.00 143.52 21 ILE B N 1
ATOM 11528 C CA . ILE B 2 21 ? 301.569 320.995 349.271 1.00 139.66 21 ILE B CA 1
ATOM 11529 C C . ILE B 2 21 ? 302.426 321.259 348.041 1.00 136.30 21 ILE B C 1
ATOM 11530 O O . ILE B 2 21 ? 302.277 320.596 347.009 1.00 134.00 21 ILE B O 1
ATOM 11535 N N . LEU B 2 22 ? 303.335 322.232 348.129 1.00 138.92 22 LEU B N 1
ATOM 11536 C CA . LEU B 2 22 ? 304.228 322.510 347.009 1.00 139.92 22 LEU B CA 1
ATOM 11537 C C . LEU B 2 22 ? 305.128 321.317 346.711 1.00 135.62 22 LEU B C 1
ATOM 11538 O O . LEU B 2 22 ? 305.379 320.998 345.543 1.00 132.87 22 LEU B O 1
ATOM 11543 N N . ILE B 2 23 ? 305.632 320.653 347.752 1.00 136.01 23 ILE B N 1
ATOM 11544 C CA . ILE B 2 23 ? 306.470 319.475 347.544 1.00 136.17 23 ILE B CA 1
ATOM 11545 C C . ILE B 2 23 ? 305.661 318.354 346.904 1.00 131.08 23 ILE B C 1
ATOM 11546 O O . ILE B 2 23 ? 306.110 317.704 345.952 1.00 126.75 23 ILE B O 1
ATOM 11551 N N . TRP B 2 24 ? 304.452 318.113 347.415 1.00 130.40 24 TRP B N 1
ATOM 11552 C CA . TRP B 2 24 ? 303.623 317.039 346.878 1.00 125.26 24 TRP B CA 1
ATOM 11553 C C . TRP B 2 24 ? 303.241 317.306 345.430 1.00 124.19 24 TRP B C 1
ATOM 11554 O O . TRP B 2 24 ? 303.321 316.411 344.582 1.00 122.16 24 TRP B O 1
ATOM 11565 N N . VAL B 2 25 ? 302.829 318.537 345.122 1.00 127.04 25 VAL B N 1
ATOM 11566 C CA . VAL B 2 25 ? 302.410 318.847 343.760 1.00 126.96 25 VAL B CA 1
ATOM 11567 C C . VAL B 2 25 ? 303.601 318.803 342.811 1.00 125.43 25 VAL B C 1
ATOM 11568 O O . VAL B 2 25 ? 303.451 318.508 341.620 1.00 123.02 25 VAL B O 1
ATOM 11572 N N . ALA B 2 26 ? 304.801 319.098 343.316 1.00 124.62 26 ALA B N 1
ATOM 11573 C CA . ALA B 2 26 ? 305.991 319.025 342.476 1.00 124.22 26 ALA B CA 1
ATOM 11574 C C . ALA B 2 26 ? 306.342 317.579 342.146 1.00 122.96 26 ALA B C 1
ATOM 11575 O O . ALA B 2 26 ? 306.611 317.245 340.987 1.00 122.32 26 ALA B O 1
ATOM 11577 N N . ILE B 2 27 ? 306.347 316.707 343.156 1.00 120.76 27 ILE B N 1
ATOM 11578 C CA . ILE B 2 27 ? 306.688 315.305 342.928 1.00 119.76 27 ILE B CA 1
ATOM 11579 C C . ILE B 2 27 ? 305.627 314.632 342.067 1.00 118.90 27 ILE B C 1
ATOM 11580 O O . ILE B 2 27 ? 305.941 313.907 341.117 1.00 117.68 27 ILE B O 1
ATOM 11585 N N . ILE B 2 28 ? 304.353 314.863 342.388 1.00 116.23 28 ILE B N 1
ATOM 11586 C CA . ILE B 2 28 ? 303.279 314.235 341.627 1.00 112.15 28 ILE B CA 1
ATOM 11587 C C . ILE B 2 28 ? 303.243 314.783 340.205 1.00 114.20 28 ILE B C 1
ATOM 11588 O O . ILE B 2 28 ? 302.918 314.059 339.257 1.00 111.98 28 ILE B O 1
ATOM 11593 N N . GLY B 2 29 ? 303.567 316.066 340.031 1.00 115.71 29 GLY B N 1
ATOM 11594 C CA . GLY B 2 29 ? 303.614 316.630 338.693 1.00 114.03 29 GLY B CA 1
ATOM 11595 C C . GLY B 2 29 ? 304.739 316.056 337.854 1.00 115.93 29 GLY B C 1
ATOM 11596 O O . GLY B 2 29 ? 304.547 315.733 336.680 1.00 117.54 29 GLY B O 1
ATOM 11597 N N . GLN B 2 30 ? 305.931 315.928 338.442 1.00 113.33 30 GLN B N 1
ATOM 11598 C CA . GLN B 2 30 ? 307.059 315.369 337.706 1.00 116.87 30 GLN B CA 1
ATOM 11599 C C . GLN B 2 30 ? 306.809 313.912 337.346 1.00 117.42 30 GLN B C 1
ATOM 11600 O O . GLN B 2 30 ? 307.133 313.474 336.235 1.00 118.97 30 GLN B O 1
ATOM 11606 N N . ARG B 2 31 ? 306.237 313.144 338.274 1.00 111.80 31 ARG B N 1
ATOM 11607 C CA . ARG B 2 31 ? 305.911 311.752 337.984 1.00 107.54 31 ARG B CA 1
ATOM 11608 C C . ARG B 2 31 ? 304.854 311.650 336.895 1.00 108.87 31 ARG B C 1
ATOM 11609 O O . ARG B 2 31 ? 304.951 310.799 336.005 1.00 111.21 31 ARG B O 1
ATOM 11617 N N . GLN B 2 32 ? 303.837 312.513 336.945 1.00 107.99 32 GLN B N 1
ATOM 11618 C CA . GLN B 2 32 ? 302.789 312.482 335.931 1.00 108.24 32 GLN B CA 1
ATOM 11619 C C . GLN B 2 32 ? 303.347 312.817 334.555 1.00 111.08 32 GLN B C 1
ATOM 11620 O O . GLN B 2 32 ? 302.925 312.236 333.548 1.00 113.20 32 GLN B O 1
ATOM 11626 N N . ILE B 2 33 ? 304.292 313.757 334.491 1.00 111.77 33 ILE B N 1
ATOM 11627 C CA . ILE B 2 33 ? 304.965 314.050 333.230 1.00 112.56 33 ILE B CA 1
ATOM 11628 C C . ILE B 2 33 ? 305.717 312.823 332.735 1.00 112.92 33 ILE B C 1
ATOM 11629 O O . ILE B 2 33 ? 305.697 312.504 331.540 1.00 118.50 33 ILE B O 1
ATOM 11634 N N . TRP B 2 34 ? 306.389 312.115 333.644 1.00 110.09 34 TRP B N 1
ATOM 11635 C CA . TRP B 2 34 ? 307.135 310.924 333.251 1.00 114.02 34 TRP B CA 1
ATOM 11636 C C . TRP B 2 34 ? 306.212 309.847 332.696 1.00 114.87 34 TRP B C 1
ATOM 11637 O O . TRP B 2 34 ? 306.539 309.194 331.699 1.00 115.51 34 TRP B O 1
ATOM 11648 N N . ARG B 2 35 ? 305.057 309.639 333.333 1.00 111.73 35 ARG B N 1
ATOM 11649 C CA . ARG B 2 35 ? 304.119 308.634 332.842 1.00 104.07 35 ARG B CA 1
ATOM 11650 C C . ARG B 2 35 ? 303.584 309.005 331.467 1.00 108.42 35 ARG B C 1
ATOM 11651 O O . ARG B 2 35 ? 303.463 308.146 330.587 1.00 112.94 35 ARG B O 1
ATOM 11659 N N . HIS B 2 36 ? 303.255 310.281 331.265 1.00 112.71 36 HIS B N 1
ATOM 11660 C CA . HIS B 2 36 ? 302.726 310.714 329.977 1.00 116.96 36 HIS B CA 1
ATOM 11661 C C . HIS B 2 36 ? 303.760 310.547 328.871 1.00 117.26 36 HIS B C 1
ATOM 11662 O O . HIS B 2 36 ? 303.428 310.121 327.759 1.00 117.11 36 HIS B O 1
ATOM 11669 N N . ARG B 2 37 ? 305.020 310.881 329.156 1.00 117.16 37 ARG B N 1
ATOM 11670 C CA . ARG B 2 37 ? 306.068 310.743 328.151 1.00 118.18 37 ARG B CA 1
ATOM 11671 C C . ARG B 2 37 ? 306.306 309.283 327.789 1.00 119.31 37 ARG B C 1
ATOM 11672 O O . ARG B 2 37 ? 306.538 308.960 326.619 1.00 121.85 37 ARG B O 1
ATOM 11680 N N . HIS B 2 38 ? 306.259 308.389 328.774 1.00 117.61 38 HIS B N 1
ATOM 11681 C CA . HIS B 2 38 ? 306.531 306.971 328.536 1.00 116.22 38 HIS B CA 1
ATOM 11682 C C . HIS B 2 38 ? 305.250 306.261 328.096 1.00 111.67 38 HIS B C 1
ATOM 11683 O O . HIS B 2 38 ? 304.663 305.445 328.808 1.00 104.87 38 HIS B O 1
ATOM 11690 N N . ASN B 2 39 ? 304.825 306.594 326.882 1.00 115.15 39 ASN B N 1
ATOM 11691 C CA . ASN B 2 39 ? 303.714 305.913 326.231 1.00 107.50 39 ASN B CA 1
ATOM 11692 C C . ASN B 2 39 ? 304.277 304.770 325.398 1.00 102.11 39 ASN B C 1
ATOM 11693 O O . ASN B 2 39 ? 305.022 305.001 324.440 1.00 98.99 39 ASN B O 1
ATOM 11698 N N . VAL B 2 40 ? 303.917 303.538 325.762 1.00 101.00 40 VAL B N 1
ATOM 11699 C CA . VAL B 2 40 ? 304.496 302.363 325.123 1.00 100.66 40 VAL B CA 1
ATOM 11700 C C . VAL B 2 40 ? 303.994 302.149 323.706 1.00 94.45 40 VAL B C 1
ATOM 11701 O O . VAL B 2 40 ? 304.596 301.371 322.958 1.00 86.16 40 VAL B O 1
ATOM 11705 N N . ALA B 2 41 ? 302.913 302.815 323.316 1.00 92.54 41 ALA B N 1
ATOM 11706 C CA . ALA B 2 41 ? 302.391 302.720 321.962 1.00 88.64 41 ALA B CA 1
ATOM 11707 C C . ALA B 2 41 ? 303.002 303.748 321.021 1.00 96.97 41 ALA B C 1
ATOM 11708 O O . ALA B 2 41 ? 302.689 303.734 319.827 1.00 98.34 41 ALA B O 1
ATOM 11710 N N . ARG B 2 42 ? 303.857 304.632 321.522 1.00 100.62 42 ARG B N 1
ATOM 11711 C CA . ARG B 2 42 ? 304.518 305.632 320.693 1.00 105.66 42 ARG B CA 1
ATOM 11712 C C . ARG B 2 42 ? 306.030 305.493 320.675 1.00 102.10 42 ARG B C 1
ATOM 11713 O O . ARG B 2 42 ? 306.641 305.607 319.611 1.00 99.94 42 ARG B O 1
ATOM 11721 N N . VAL B 2 43 ? 306.653 305.251 321.822 1.00 101.34 43 VAL B N 1
ATOM 11722 C CA . VAL B 2 43 ? 308.105 305.143 321.894 1.00 98.07 43 VAL B CA 1
ATOM 11723 C C . VAL B 2 43 ? 308.522 303.749 321.450 1.00 97.69 43 VAL B C 1
ATOM 11724 O O . VAL B 2 43 ? 308.035 302.745 321.979 1.00 100.20 43 VAL B O 1
ATOM 11728 N N . ARG B 2 44 ? 309.424 303.685 320.481 1.00 88.47 44 ARG B N 1
ATOM 11729 C CA . ARG B 2 44 ? 309.887 302.397 319.982 1.00 79.94 44 ARG B CA 1
ATOM 11730 C C . ARG B 2 44 ? 310.724 301.696 321.045 1.00 81.11 44 ARG B C 1
ATOM 11731 O O . ARG B 2 44 ? 311.662 302.296 321.583 1.00 75.33 44 ARG B O 1
ATOM 11739 N N . PRO B 2 45 ? 310.430 300.447 321.370 1.00 81.74 45 PRO B N 1
ATOM 11740 C CA . PRO B 2 45 ? 311.205 299.725 322.379 1.00 81.94 45 PRO B CA 1
ATOM 11741 C C . PRO B 2 45 ? 312.541 299.262 321.808 1.00 80.88 45 PRO B C 1
ATOM 11742 O O . PRO B 2 45 ? 312.849 299.450 320.634 1.00 86.20 45 PRO B O 1
ATOM 11746 N N . GLN B 2 46 ? 313.338 298.648 322.673 1.00 77.53 46 GLN B N 1
ATOM 11747 C CA . GLN B 2 46 ? 314.627 298.089 322.303 1.00 79.15 46 GLN B CA 1
ATOM 11748 C C . GLN B 2 46 ? 314.588 296.581 322.490 1.00 83.39 46 GLN B C 1
ATOM 11749 O O . GLN B 2 46 ? 314.034 296.084 323.473 1.00 82.36 46 GLN B O 1
ATOM 11755 N N . VAL B 2 47 ? 315.172 295.853 321.537 1.00 85.49 47 VAL B N 1
ATOM 11756 C CA . VAL B 2 47 ? 315.186 294.397 321.606 1.00 87.54 47 VAL B CA 1
ATOM 11757 C C . VAL B 2 47 ? 316.062 293.873 322.732 1.00 90.75 47 VAL B C 1
ATOM 11758 O O . VAL B 2 47 ? 315.948 292.700 323.101 1.00 86.24 47 VAL B O 1
ATOM 11762 N N . SER B 2 48 ? 316.924 294.716 323.294 1.00 93.73 48 SER B N 1
ATOM 11763 C CA . SER B 2 48 ? 317.837 294.278 324.340 1.00 88.99 48 SER B CA 1
ATOM 11764 C C . SER B 2 48 ? 317.073 293.820 325.574 1.00 88.16 48 SER B C 1
ATOM 11765 O O . SER B 2 48 ? 316.082 294.434 325.976 1.00 91.76 48 SER B O 1
ATOM 11768 N N . LEU B 2 49 ? 317.541 292.727 326.178 1.00 86.53 49 LEU B N 1
ATOM 11769 C CA . LEU B 2 49 ? 316.946 292.268 327.427 1.00 85.10 49 LEU B CA 1
ATOM 11770 C C . LEU B 2 49 ? 317.293 293.192 328.583 1.00 86.29 49 LEU B C 1
ATOM 11771 O O . LEU B 2 49 ? 316.510 293.316 329.531 1.00 86.17 49 LEU B O 1
ATOM 11776 N N . SER B 2 50 ? 318.454 293.845 328.523 1.00 89.61 50 SER B N 1
ATOM 11777 C CA . SER B 2 50 ? 318.875 294.726 329.603 1.00 90.33 50 SER B CA 1
ATOM 11778 C C . SER B 2 50 ? 318.020 295.981 329.700 1.00 92.57 50 SER B C 1
ATOM 11779 O O . SER B 2 50 ? 318.026 296.637 330.747 1.00 92.68 50 SER B O 1
ATOM 11782 N N . SER B 2 51 ? 317.290 296.332 328.643 1.00 92.31 51 SER B N 1
ATOM 11783 C CA . SER B 2 51 ? 316.424 297.502 328.684 1.00 91.56 51 SER B CA 1
ATOM 11784 C C . SER B 2 51 ? 315.152 297.270 329.488 1.00 92.47 51 SER B C 1
ATOM 11785 O O . SER B 2 51 ? 314.436 298.234 329.773 1.00 92.02 51 SER B O 1
ATOM 11788 N N . ARG B 2 52 ? 314.854 296.023 329.854 1.00 90.28 52 ARG B N 1
ATOM 11789 C CA . ARG B 2 52 ? 313.678 295.706 330.648 1.00 86.22 52 ARG B CA 1
ATOM 11790 C C . ARG B 2 52 ? 313.987 295.012 331.963 1.00 90.53 52 ARG B C 1
ATOM 11791 O O . ARG B 2 52 ? 313.131 295.018 332.854 1.00 95.08 52 ARG B O 1
ATOM 11799 N N . ILE B 2 53 ? 315.167 294.419 332.116 1.00 87.11 53 ILE B N 1
ATOM 11800 C CA . ILE B 2 53 ? 315.543 293.702 333.327 1.00 87.97 53 ILE B CA 1
ATOM 11801 C C . ILE B 2 53 ? 316.710 294.438 333.966 1.00 88.44 53 ILE B C 1
ATOM 11802 O O . ILE B 2 53 ? 317.764 294.601 333.341 1.00 89.31 53 ILE B O 1
ATOM 11807 N N . SER B 2 54 ? 316.524 294.877 335.211 1.00 88.02 54 SER B N 1
ATOM 11808 C CA . SER B 2 54 ? 317.577 295.612 335.902 1.00 95.58 54 SER B CA 1
ATOM 11809 C C . SER B 2 54 ? 318.681 294.687 336.399 1.00 100.82 54 SER B C 1
ATOM 11810 O O . SER B 2 54 ? 319.861 295.056 336.369 1.00 98.57 54 SER B O 1
ATOM 11813 N N . SER B 2 55 ? 318.324 293.491 336.861 1.00 100.04 55 SER B N 1
ATOM 11814 C CA . SER B 2 55 ? 319.311 292.581 337.427 1.00 98.18 55 SER B CA 1
ATOM 11815 C C . SER B 2 55 ? 320.203 292.009 336.333 1.00 98.23 55 SER B C 1
ATOM 11816 O O . SER B 2 55 ? 319.717 291.551 335.296 1.00 99.58 55 SER B O 1
ATOM 11819 N N . LYS B 2 56 ? 321.514 292.034 336.571 1.00 96.87 56 LYS B N 1
ATOM 11820 C CA . LYS B 2 56 ? 322.455 291.487 335.602 1.00 97.85 56 LYS B CA 1
ATOM 11821 C C . LYS B 2 56 ? 322.465 289.966 335.610 1.00 96.30 56 LYS B C 1
ATOM 11822 O O . LYS B 2 56 ? 322.762 289.350 334.582 1.00 97.06 56 LYS B O 1
ATOM 11828 N N . LYS B 2 57 ? 322.164 289.347 336.752 1.00 93.25 57 LYS B N 1
ATOM 11829 C CA . LYS B 2 57 ? 322.138 287.890 336.818 1.00 95.24 57 LYS B CA 1
ATOM 11830 C C . LYS B 2 57 ? 321.036 287.320 335.935 1.00 98.58 57 LYS B C 1
ATOM 11831 O O . LYS B 2 57 ? 321.249 286.337 335.216 1.00 101.05 57 LYS B O 1
ATOM 11837 N N . ALA B 2 58 ? 319.845 287.920 335.983 1.00 93.96 58 ALA B N 1
ATOM 11838 C CA . ALA B 2 58 ? 318.744 287.439 335.156 1.00 89.91 58 ALA B CA 1
ATOM 11839 C C . ALA B 2 58 ? 319.034 287.643 333.677 1.00 92.16 58 ALA B C 1
ATOM 11840 O O . ALA B 2 58 ? 318.714 286.780 332.853 1.00 93.43 58 ALA B O 1
ATOM 11842 N N . VAL B 2 59 ? 319.629 288.782 333.319 1.00 92.62 59 VAL B N 1
ATOM 11843 C CA . VAL B 2 59 ? 319.988 289.020 331.924 1.00 92.02 59 VAL B CA 1
ATOM 11844 C C . VAL B 2 59 ? 321.018 288.001 331.460 1.00 92.87 59 VAL B C 1
ATOM 11845 O O . VAL B 2 59 ? 320.897 287.427 330.373 1.00 97.42 59 VAL B O 1
ATOM 11849 N N . LEU B 2 60 ? 322.038 287.748 332.282 1.00 91.58 60 LEU B N 1
ATOM 11850 C CA . LEU B 2 60 ? 323.076 286.796 331.904 1.00 92.49 60 LEU B CA 1
ATOM 11851 C C . LEU B 2 60 ? 322.504 285.393 331.746 1.00 89.71 60 LEU B C 1
ATOM 11852 O O . LEU B 2 60 ? 322.916 284.646 330.852 1.00 95.33 60 LEU B O 1
ATOM 11857 N N . LEU B 2 61 ? 321.562 285.015 332.611 1.00 84.35 61 LEU B N 1
ATOM 11858 C CA . LEU B 2 61 ? 320.958 283.691 332.511 1.00 87.40 61 LEU B CA 1
ATOM 11859 C C . LEU B 2 61 ? 320.232 283.518 331.184 1.00 85.79 61 LEU B C 1
ATOM 11860 O O . LEU B 2 61 ? 320.331 282.466 330.544 1.00 89.03 61 LEU B O 1
ATOM 11865 N N . ARG B 2 62 ? 319.494 284.540 330.756 1.00 84.48 62 ARG B N 1
ATOM 11866 C CA . ARG B 2 62 ? 318.751 284.431 329.507 1.00 83.54 62 ARG B CA 1
ATOM 11867 C C . ARG B 2 62 ? 319.653 284.591 328.291 1.00 84.25 62 ARG B C 1
ATOM 11868 O O . ARG B 2 62 ? 319.340 284.060 327.221 1.00 83.95 62 ARG B O 1
ATOM 11876 N N . GLU B 2 63 ? 320.762 285.321 328.424 1.00 90.42 63 GLU B N 1
ATOM 11877 C CA . GLU B 2 63 ? 321.715 285.404 327.323 1.00 87.02 63 GLU B CA 1
ATOM 11878 C C . GLU B 2 63 ? 322.351 284.050 327.041 1.00 85.55 63 GLU B C 1
ATOM 11879 O O . GLU B 2 63 ? 322.522 283.670 325.878 1.00 88.15 63 GLU B O 1
ATOM 11885 N N . THR B 2 64 ? 322.717 283.311 328.090 1.00 85.73 64 THR B N 1
ATOM 11886 C CA . THR B 2 64 ? 323.286 281.983 327.886 1.00 86.53 64 THR B CA 1
ATOM 11887 C C . THR B 2 64 ? 322.244 281.015 327.343 1.00 91.03 64 THR B C 1
ATOM 11888 O O . THR B 2 64 ? 322.570 280.134 326.540 1.00 93.51 64 THR B O 1
ATOM 11892 N N . GLN B 2 65 ? 320.990 281.148 327.781 1.00 85.35 65 GLN B N 1
ATOM 11893 C CA . GLN B 2 65 ? 319.927 280.316 327.228 1.00 76.81 65 GLN B CA 1
ATOM 11894 C C . GLN B 2 65 ? 319.719 280.603 325.748 1.00 79.56 65 GLN B C 1
ATOM 11895 O O . GLN B 2 65 ? 319.480 279.682 324.958 1.00 90.15 65 GLN B O 1
ATOM 11901 N N . LEU B 2 66 ? 319.790 281.875 325.353 1.00 78.59 66 LEU B N 1
ATOM 11902 C CA . LEU B 2 66 ? 319.712 282.210 323.935 1.00 77.52 66 LEU B CA 1
ATOM 11903 C C . LEU B 2 66 ? 320.891 281.629 323.170 1.00 81.75 66 LEU B C 1
ATOM 11904 O O . LEU B 2 66 ? 320.728 281.128 322.052 1.00 82.76 66 LEU B O 1
ATOM 11909 N N . ASP B 2 67 ? 322.090 281.695 323.752 1.00 83.96 67 ASP B N 1
ATOM 11910 C CA . ASP B 2 67 ? 323.261 281.117 323.104 1.00 81.39 67 ASP B CA 1
ATOM 11911 C C . ASP B 2 67 ? 323.118 279.609 322.956 1.00 80.26 67 ASP B C 1
ATOM 11912 O O . ASP B 2 67 ? 323.493 279.041 321.925 1.00 85.30 67 ASP B O 1
ATOM 11917 N N . THR B 2 68 ? 322.585 278.944 323.981 1.00 77.75 68 THR B N 1
ATOM 11918 C CA . THR B 2 68 ? 322.355 277.507 323.894 1.00 82.67 68 THR B CA 1
ATOM 11919 C C . THR B 2 68 ? 321.344 277.179 322.804 1.00 84.04 68 THR B C 1
ATOM 11920 O O . THR B 2 68 ? 321.493 276.185 322.085 1.00 87.61 68 THR B O 1
ATOM 11924 N N . VAL B 2 69 ? 320.308 278.006 322.667 1.00 83.15 69 VAL B N 1
ATOM 11925 C CA . VAL B 2 69 ? 319.333 277.812 321.599 1.00 77.06 69 VAL B CA 1
ATOM 11926 C C . VAL B 2 69 ? 319.995 277.965 320.236 1.00 81.88 69 VAL B C 1
ATOM 11927 O O . VAL B 2 69 ? 319.740 277.180 319.316 1.00 84.90 69 VAL B O 1
ATOM 11931 N N . MET B 2 70 ? 320.858 278.973 320.084 1.00 85.30 70 MET B N 1
ATOM 11932 C CA . MET B 2 70 ? 321.544 279.174 318.811 1.00 86.94 70 MET B CA 1
ATOM 11933 C C . MET B 2 70 ? 322.483 278.018 318.492 1.00 86.64 70 MET B C 1
ATOM 11934 O O . MET B 2 70 ? 322.595 277.606 317.332 1.00 89.56 70 MET B O 1
ATOM 11939 N N . ARG B 2 71 ? 323.177 277.489 319.502 1.00 82.45 71 ARG B N 1
ATOM 11940 C CA . ARG B 2 71 ? 323.993 276.299 319.287 1.00 81.81 71 ARG B CA 1
ATOM 11941 C C . ARG B 2 71 ? 323.131 275.117 318.871 1.00 87.45 71 ARG B C 1
ATOM 11942 O O . ARG B 2 71 ? 323.523 274.328 318.004 1.00 95.50 71 ARG B O 1
ATOM 11950 N N . LEU B 2 72 ? 321.958 274.974 319.488 1.00 81.41 72 LEU B N 1
ATOM 11951 C CA . LEU B 2 72 ? 321.051 273.895 319.118 1.00 81.03 72 LEU B CA 1
ATOM 11952 C C . LEU B 2 72 ? 320.585 274.043 317.678 1.00 85.11 72 LEU B C 1
ATOM 11953 O O . LEU B 2 72 ? 320.445 273.050 316.958 1.00 94.19 72 LEU B O 1
ATOM 11958 N N . ARG B 2 73 ? 320.319 275.276 317.245 1.00 85.26 73 ARG B N 1
ATOM 11959 C CA . ARG B 2 73 ? 319.890 275.498 315.869 1.00 83.11 73 ARG B CA 1
ATOM 11960 C C . ARG B 2 73 ? 320.972 275.084 314.883 1.00 91.56 73 ARG B C 1
ATOM 11961 O O . ARG B 2 73 ? 320.679 274.479 313.845 1.00 94.77 73 ARG B O 1
ATOM 11969 N N . CYS B 2 74 ? 322.232 275.403 315.187 1.00 95.65 74 CYS B N 1
ATOM 11970 C CA . CYS B 2 74 ? 323.329 274.974 314.327 1.00 97.09 74 CYS B CA 1
ATOM 11971 C C . CYS B 2 74 ? 323.471 273.458 314.331 1.00 97.53 74 CYS B C 1
ATOM 11972 O O . CYS B 2 74 ? 323.720 272.847 313.286 1.00 101.62 74 CYS B O 1
ATOM 11975 N N . GLU B 2 75 ? 323.316 272.832 315.496 1.00 96.66 75 GLU B N 1
ATOM 11976 C CA . GLU B 2 75 ? 323.482 271.390 315.619 1.00 98.51 75 GLU B CA 1
ATOM 11977 C C . GLU B 2 75 ? 322.259 270.604 315.172 1.00 100.25 75 GLU B C 1
ATOM 11978 O O . GLU B 2 75 ? 322.325 269.372 315.116 1.00 106.51 75 GLU B O 1
ATOM 11984 N N . ASN B 2 76 ? 321.153 271.272 314.861 1.00 97.69 76 ASN B N 1
ATOM 11985 C CA . ASN B 2 76 ? 319.921 270.590 314.471 1.00 98.08 76 ASN B CA 1
ATOM 11986 C C . ASN B 2 76 ? 319.971 270.356 312.969 1.00 105.70 76 ASN B C 1
ATOM 11987 O O . ASN B 2 76 ? 319.561 271.198 312.169 1.00 109.16 76 ASN B O 1
ATOM 11992 N N . GLN B 2 77 ? 320.492 269.197 312.580 1.00 108.49 77 GLN B N 1
ATOM 11993 C CA . GLN B 2 77 ? 320.597 268.804 311.183 1.00 108.81 77 GLN B CA 1
ATOM 11994 C C . GLN B 2 77 ? 319.709 267.594 310.945 1.00 107.89 77 GLN B C 1
ATOM 11995 O O . GLN B 2 77 ? 319.788 266.608 311.684 1.00 112.40 77 GLN B O 1
ATOM 12001 N N . ALA B 2 78 ? 318.869 267.672 309.919 1.00 99.78 78 ALA B N 1
ATOM 12002 C CA . ALA B 2 78 ? 317.951 266.583 309.623 1.00 97.83 78 ALA B CA 1
ATOM 12003 C C . ALA B 2 78 ? 318.704 265.354 309.130 1.00 107.89 78 ALA B C 1
ATOM 12004 O O . ALA B 2 78 ? 319.653 265.458 308.349 1.00 105.22 78 ALA B O 1
ATOM 12006 N N . ARG B 2 79 ? 318.276 264.184 309.597 1.00 112.20 79 ARG B N 1
ATOM 12007 C CA . ARG B 2 79 ? 318.802 262.912 309.106 1.00 111.88 79 ARG B CA 1
ATOM 12008 C C . ARG B 2 79 ? 317.900 262.452 307.969 1.00 112.94 79 ARG B C 1
ATOM 12009 O O . ARG B 2 79 ? 316.851 261.843 308.195 1.00 114.18 79 ARG B O 1
ATOM 12017 N N . LEU B 2 80 ? 318.306 262.760 306.738 1.00 109.24 80 LEU B N 1
ATOM 12018 C CA . LEU B 2 80 ? 317.486 262.432 305.577 1.00 104.23 80 LEU B CA 1
ATOM 12019 C C . LEU B 2 80 ? 317.341 260.925 305.405 1.00 110.96 80 LEU B C 1
ATOM 12020 O O . LEU B 2 80 ? 316.261 260.436 305.058 1.00 115.79 80 LEU B O 1
ATOM 12025 N N . THR B 2 81 ? 318.414 260.176 305.643 1.00 110.54 81 THR B N 1
ATOM 12026 C CA . THR B 2 81 ? 318.397 258.722 305.499 1.00 112.49 81 THR B CA 1
ATOM 12027 C C . THR B 2 81 ? 317.814 258.120 306.770 1.00 122.73 81 THR B C 1
ATOM 12028 O O . THR B 2 81 ? 318.517 257.872 307.751 1.00 121.80 81 THR B O 1
ATOM 12032 N N . ASP B 2 82 ? 316.506 257.886 306.752 1.00 126.56 82 ASP B N 1
ATOM 12033 C CA . ASP B 2 82 ? 315.793 257.312 307.880 1.00 127.17 82 ASP B CA 1
ATOM 12034 C C . ASP B 2 82 ? 314.880 256.206 307.372 1.00 129.37 82 ASP B C 1
ATOM 12035 O O . ASP B 2 82 ? 314.499 256.182 306.200 1.00 127.52 82 ASP B O 1
ATOM 12040 N N . CYS B 2 83 ? 314.539 255.278 308.268 1.00 133.88 83 CYS B N 1
ATOM 12041 C CA . CYS B 2 83 ? 313.767 254.105 307.864 1.00 131.36 83 CYS B CA 1
ATOM 12042 C C . CYS B 2 83 ? 312.395 254.499 307.331 1.00 126.81 83 CYS B C 1
ATOM 12043 O O . CYS B 2 83 ? 312.005 254.092 306.231 1.00 125.02 83 CYS B O 1
ATOM 12046 N N . ILE B 2 84 ? 311.646 255.293 308.096 1.00 126.69 84 ILE B N 1
ATOM 12047 C CA . ILE B 2 84 ? 310.336 255.734 307.627 1.00 126.50 84 ILE B CA 1
ATOM 12048 C C . ILE B 2 84 ? 310.447 256.855 306.604 1.00 126.10 84 ILE B C 1
ATOM 12049 O O . ILE B 2 84 ? 309.468 257.142 305.905 1.00 119.67 84 ILE B O 1
ATOM 12054 N N . SER B 2 85 ? 311.608 257.504 306.501 1.00 126.86 85 SER B N 1
ATOM 12055 C CA . SER B 2 85 ? 311.835 258.468 305.434 1.00 121.19 85 SER B CA 1
ATOM 12056 C C . SER B 2 85 ? 312.234 257.799 304.126 1.00 119.67 85 SER B C 1
ATOM 12057 O O . SER B 2 85 ? 312.189 258.446 303.076 1.00 117.21 85 SER B O 1
ATOM 12060 N N . LEU B 2 86 ? 312.626 256.526 304.168 1.00 120.61 86 LEU B N 1
ATOM 12061 C CA . LEU B 2 86 ? 312.866 255.754 302.957 1.00 118.40 86 LEU B CA 1
ATOM 12062 C C . LEU B 2 86 ? 311.650 254.947 302.529 1.00 121.38 86 LEU B C 1
ATOM 12063 O O . LEU B 2 86 ? 311.568 254.551 301.361 1.00 120.63 86 LEU B O 1
ATOM 12068 N N . GLN B 2 87 ? 310.713 254.688 303.444 1.00 124.56 87 GLN B N 1
ATOM 12069 C CA . GLN B 2 87 ? 309.408 254.183 303.034 1.00 123.29 87 GLN B CA 1
ATOM 12070 C C . GLN B 2 87 ? 308.713 255.194 302.135 1.00 123.36 87 GLN B C 1
ATOM 12071 O O . GLN B 2 87 ? 308.141 254.837 301.099 1.00 124.76 87 GLN B O 1
ATOM 12077 N N . PHE B 2 88 ? 308.756 256.465 302.519 1.00 121.28 88 PHE B N 1
ATOM 12078 C CA . PHE B 2 88 ? 308.472 257.546 301.595 1.00 113.92 88 PHE B CA 1
ATOM 12079 C C . PHE B 2 88 ? 309.694 257.769 300.707 1.00 115.20 88 PHE B C 1
ATOM 12080 O O . PHE B 2 88 ? 310.774 257.232 300.957 1.00 119.59 88 PHE B O 1
ATOM 12088 N N . HIS B 2 89 ? 309.520 258.566 299.655 1.00 110.56 89 HIS B N 1
ATOM 12089 C CA . HIS B 2 89 ? 310.548 258.755 298.627 1.00 113.24 89 HIS B CA 1
ATOM 12090 C C . HIS B 2 89 ? 310.830 257.377 298.038 1.00 116.64 89 HIS B C 1
ATOM 12091 O O . HIS B 2 89 ? 309.897 256.757 297.501 1.00 118.50 89 HIS B O 1
ATOM 12098 N N . GLY B 2 90 ? 312.053 256.857 298.120 1.00 109.18 90 GLY B N 1
ATOM 12099 C CA . GLY B 2 90 ? 312.355 255.531 297.617 1.00 104.63 90 GLY B CA 1
ATOM 12100 C C . GLY B 2 90 ? 312.533 255.473 296.115 1.00 110.92 90 GLY B C 1
ATOM 12101 O O . GLY B 2 90 ? 313.628 255.191 295.620 1.00 107.38 90 GLY B O 1
ATOM 12102 N N . GLU B 2 91 ? 311.456 255.731 295.376 1.00 116.65 91 GLU B N 1
ATOM 12103 C CA . GLU B 2 91 ? 311.479 255.705 293.922 1.00 123.35 91 GLU B CA 1
ATOM 12104 C C . GLU B 2 91 ? 311.764 257.069 293.306 1.00 118.25 91 GLU B C 1
ATOM 12105 O O . GLU B 2 91 ? 312.089 257.139 292.116 1.00 118.43 91 GLU B O 1
ATOM 12111 N N . LYS B 2 92 ? 311.663 258.143 294.081 1.00 107.95 92 LYS B N 1
ATOM 12112 C CA . LYS B 2 92 ? 311.816 259.480 293.536 1.00 101.26 92 LYS B CA 1
ATOM 12113 C C . LYS B 2 92 ? 313.267 259.741 293.130 1.00 99.24 92 LYS B C 1
ATOM 12114 O O . LYS B 2 92 ? 314.194 259.170 293.708 1.00 100.33 92 LYS B O 1
ATOM 12120 N N . PRO B 2 93 ? 313.488 260.588 292.119 1.00 97.32 93 PRO B N 1
ATOM 12121 C CA . PRO B 2 93 ? 314.847 260.743 291.574 1.00 95.92 93 PRO B CA 1
ATOM 12122 C C . PRO B 2 93 ? 315.847 261.354 292.540 1.00 90.81 93 PRO B C 1
ATOM 12123 O O . PRO B 2 93 ? 317.054 261.168 292.346 1.00 93.88 93 PRO B O 1
ATOM 12127 N N . TYR B 2 94 ? 315.401 262.073 293.563 1.00 83.67 94 TYR B N 1
ATOM 12128 C CA . TYR B 2 94 ? 316.307 262.759 294.471 1.00 78.45 94 TYR B CA 1
ATOM 12129 C C . TYR B 2 94 ? 316.656 261.934 295.701 1.00 80.62 94 TYR B C 1
ATOM 12130 O O . TYR B 2 94 ? 317.261 262.465 296.635 1.00 82.51 94 TYR B O 1
ATOM 12139 N N . VAL B 2 95 ? 316.283 260.655 295.730 1.00 83.15 95 VAL B N 1
ATOM 12140 C CA . VAL B 2 95 ? 316.603 259.817 296.881 1.00 82.25 95 VAL B CA 1
ATOM 12141 C C . VAL B 2 95 ? 318.107 259.612 296.988 1.00 80.45 95 VAL B C 1
ATOM 12142 O O . VAL B 2 95 ? 318.664 259.558 298.091 1.00 85.93 95 VAL B O 1
ATOM 12146 N N . HIS B 2 96 ? 318.788 259.507 295.847 1.00 81.03 96 HIS B N 1
ATOM 12147 C CA . HIS B 2 96 ? 320.214 259.200 295.859 1.00 83.19 96 HIS B CA 1
ATOM 12148 C C . HIS B 2 96 ? 321.020 260.297 296.540 1.00 79.21 96 HIS B C 1
ATOM 12149 O O . HIS B 2 96 ? 321.952 260.009 297.299 1.00 81.27 96 HIS B O 1
ATOM 12156 N N . ARG B 2 97 ? 320.683 261.561 296.283 1.00 75.67 97 ARG B N 1
ATOM 12157 C CA . ARG B 2 97 ? 321.387 262.648 296.952 1.00 73.12 97 ARG B CA 1
ATOM 12158 C C . ARG B 2 97 ? 321.000 262.746 298.422 1.00 78.07 97 ARG B C 1
ATOM 12159 O O . ARG B 2 97 ? 321.778 263.260 299.231 1.00 80.63 97 ARG B O 1
ATOM 12167 N N . MET B 2 98 ? 319.807 262.269 298.785 1.00 80.55 98 MET B N 1
ATOM 12168 C CA . MET B 2 98 ? 319.465 262.143 300.199 1.00 76.52 98 MET B CA 1
ATOM 12169 C C . MET B 2 98 ? 320.336 261.097 300.880 1.00 78.11 98 MET B C 1
ATOM 12170 O O . MET B 2 98 ? 320.736 261.267 302.037 1.00 85.64 98 MET B O 1
ATOM 12175 N N . ILE B 2 99 ? 320.622 259.996 300.185 1.00 78.17 99 ILE B N 1
ATOM 12176 C CA . ILE B 2 99 ? 321.519 258.983 300.730 1.00 76.81 99 ILE B CA 1
ATOM 12177 C C . ILE B 2 99 ? 322.931 259.537 300.860 1.00 81.61 99 ILE B C 1
ATOM 12178 O O . ILE B 2 99 ? 323.621 259.290 301.856 1.00 94.44 99 ILE B O 1
ATOM 12183 N N . ALA B 2 100 ? 323.378 260.304 299.863 1.00 73.71 100 ALA B N 1
ATOM 12184 C CA . ALA B 2 100 ? 324.764 260.761 299.834 1.00 72.01 100 ALA B CA 1
ATOM 12185 C C . ALA B 2 100 ? 325.070 261.733 300.966 1.00 75.31 100 ALA B C 1
ATOM 12186 O O . ALA B 2 100 ? 326.140 261.659 301.577 1.00 83.17 100 ALA B O 1
ATOM 12188 N N . VAL B 2 101 ? 324.155 262.661 301.252 1.00 76.96 101 VAL B N 1
ATOM 12189 C CA . VAL B 2 101 ? 324.435 263.679 302.259 1.00 79.57 101 VAL B CA 1
ATOM 12190 C C . VAL B 2 101 ? 324.550 263.053 303.644 1.00 89.34 101 VAL B C 1
ATOM 12191 O O . VAL B 2 101 ? 325.367 263.484 304.466 1.00 95.81 101 VAL B O 1
ATOM 12195 N N . ASP B 2 102 ? 323.738 262.035 303.931 1.00 90.86 102 ASP B N 1
ATOM 12196 C CA . ASP B 2 102 ? 323.859 261.327 305.197 1.00 93.78 102 ASP B CA 1
ATOM 12197 C C . ASP B 2 102 ? 324.937 260.256 305.170 1.00 96.74 102 ASP B C 1
ATOM 12198 O O . ASP B 2 102 ? 325.339 259.776 306.233 1.00 101.94 102 ASP B O 1
ATOM 12203 N N . GLU B 2 103 ? 325.407 259.868 303.985 1.00 92.71 103 GLU B N 1
ATOM 12204 C CA . GLU B 2 103 ? 326.447 258.850 303.904 1.00 92.98 103 GLU B CA 1
ATOM 12205 C C . GLU B 2 103 ? 327.744 259.343 304.528 1.00 100.79 103 GLU B C 1
ATOM 12206 O O . GLU B 2 103 ? 328.434 258.589 305.222 1.00 110.83 103 GLU B O 1
ATOM 12212 N N . VAL B 2 104 ? 328.091 260.608 304.293 1.00 98.28 104 VAL B N 1
ATOM 12213 C CA . VAL B 2 104 ? 329.303 261.169 304.882 1.00 101.27 104 VAL B CA 1
ATOM 12214 C C . VAL B 2 104 ? 329.192 261.193 306.401 1.00 105.89 104 VAL B C 1
ATOM 12215 O O . VAL B 2 104 ? 330.131 260.829 307.117 1.00 113.73 104 VAL B O 1
ATOM 12219 N N . THR B 2 105 ? 328.039 261.626 306.914 1.00 105.78 105 THR B N 1
ATOM 12220 C CA . THR B 2 105 ? 327.862 261.735 308.358 1.00 112.39 105 THR B CA 1
ATOM 12221 C C . THR B 2 105 ? 327.924 260.369 309.032 1.00 116.74 105 THR B C 1
ATOM 12222 O O . THR B 2 105 ? 328.604 260.196 310.049 1.00 121.45 105 THR B O 1
ATOM 12226 N N . LEU B 2 106 ? 327.218 259.382 308.478 1.00 116.27 106 LEU B N 1
ATOM 12227 C CA . LEU B 2 106 ? 327.177 258.066 309.109 1.00 115.67 106 LEU B CA 1
ATOM 12228 C C . LEU B 2 106 ? 328.529 257.370 309.044 1.00 118.08 106 LEU B C 1
ATOM 12229 O O . LEU B 2 106 ? 328.959 256.748 310.022 1.00 124.35 106 LEU B O 1
ATOM 12234 N N . GLU B 2 107 ? 329.216 257.460 307.905 1.00 115.22 107 GLU B N 1
ATOM 12235 C CA . GLU B 2 107 ? 330.461 256.723 307.732 1.00 117.36 107 GLU B CA 1
ATOM 12236 C C . GLU B 2 107 ? 331.629 257.360 308.471 1.00 122.99 107 GLU B C 1
ATOM 12237 O O . GLU B 2 107 ? 332.557 256.650 308.870 1.00 128.46 107 GLU B O 1
ATOM 12243 N N . ILE B 2 108 ? 331.615 258.676 308.661 1.00 122.35 108 ILE B N 1
ATOM 12244 C CA . ILE B 2 108 ? 332.730 259.396 309.272 1.00 125.58 108 ILE B CA 1
ATOM 12245 C C . ILE B 2 108 ? 332.416 259.790 310.711 1.00 131.15 108 ILE B C 1
ATOM 12246 O O . ILE B 2 108 ? 333.113 259.383 311.640 1.00 137.78 108 ILE B O 1
ATOM 12251 N N . ASP B 2 109 ? 331.370 260.594 310.916 1.00 129.90 109 ASP B N 1
ATOM 12252 C CA . ASP B 2 109 ? 331.012 261.001 312.271 1.00 135.34 109 ASP B CA 1
ATOM 12253 C C . ASP B 2 109 ? 330.575 259.808 313.111 1.00 138.73 109 ASP B C 1
ATOM 12254 O O . ASP B 2 109 ? 330.948 259.694 314.284 1.00 141.14 109 ASP B O 1
ATOM 12259 N N . GLY B 2 110 ? 329.789 258.902 312.526 1.00 135.02 110 GLY B N 1
ATOM 12260 C CA . GLY B 2 110 ? 329.309 257.750 313.267 1.00 134.27 110 GLY B CA 1
ATOM 12261 C C . GLY B 2 110 ? 330.374 256.714 313.559 1.00 138.08 110 GLY B C 1
ATOM 12262 O O . GLY B 2 110 ? 330.186 255.885 314.455 1.00 140.49 110 GLY B O 1
ATOM 12263 N N . GLN B 2 111 ? 331.484 256.741 312.824 1.00 134.59 111 GLN B N 1
ATOM 12264 C CA . GLN B 2 111 ? 332.569 255.792 313.031 1.00 138.07 111 GLN B CA 1
ATOM 12265 C C . GLN B 2 111 ? 333.729 256.372 313.823 1.00 140.74 111 GLN B C 1
ATOM 12266 O O . GLN B 2 111 ? 334.391 255.635 314.561 1.00 143.51 111 GLN B O 1
ATOM 12272 N N . LEU B 2 112 ? 333.987 257.673 313.697 1.00 139.07 112 LEU B N 1
ATOM 12273 C CA . LEU B 2 112 ? 335.087 258.329 314.389 1.00 143.76 112 LEU B CA 1
ATOM 12274 C C . LEU B 2 112 ? 334.666 258.930 315.721 1.00 147.05 112 LEU B C 1
ATOM 12275 O O . LEU B 2 112 ? 335.362 259.810 316.241 1.00 150.89 112 LEU B O 1
ATOM 12280 N N . ASN B 2 113 ? 333.546 258.483 316.282 1.00 144.98 113 ASN B N 1
ATOM 12281 C CA . ASN B 2 113 ? 333.105 258.951 317.594 1.00 147.61 113 ASN B CA 1
ATOM 12282 C C . ASN B 2 113 ? 333.776 258.127 318.695 1.00 154.06 113 ASN B C 1
ATOM 12283 O O . ASN B 2 113 ? 333.134 257.467 319.512 1.00 147.52 113 ASN B O 1
ATOM 12288 N N . ARG B 2 114 ? 335.103 258.175 318.692 1.00 162.66 114 ARG B N 1
ATOM 12289 C CA . ARG B 2 114 ? 335.940 257.454 319.640 1.00 166.28 114 ARG B CA 1
ATOM 12290 C C . ARG B 2 114 ? 336.775 258.454 320.440 1.00 172.36 114 ARG B C 1
ATOM 12291 O O . ARG B 2 114 ? 336.602 259.671 320.329 1.00 171.69 114 ARG B O 1
ATOM 12299 N N . ILE B 2 115 ? 337.688 257.927 321.257 1.00 174.28 115 ILE B N 1
ATOM 12300 C CA . ILE B 2 115 ? 338.448 258.775 322.172 1.00 175.76 115 ILE B CA 1
ATOM 12301 C C . ILE B 2 115 ? 339.384 259.701 321.402 1.00 175.18 115 ILE B C 1
ATOM 12302 O O . ILE B 2 115 ? 339.414 260.914 321.640 1.00 168.47 115 ILE B O 1
ATOM 12307 N N . GLU B 2 116 ? 340.155 259.149 320.467 1.00 179.00 116 GLU B N 1
ATOM 12308 C CA . GLU B 2 116 ? 341.161 259.930 319.760 1.00 179.47 116 GLU B CA 1
ATOM 12309 C C . GLU B 2 116 ? 340.658 260.519 318.449 1.00 176.73 116 GLU B C 1
ATOM 12310 O O . GLU B 2 116 ? 341.382 261.302 317.824 1.00 174.28 116 GLU B O 1
ATOM 12316 N N . GLY B 2 117 ? 339.449 260.172 318.019 1.00 172.63 117 GLY B N 1
ATOM 12317 C CA . GLY B 2 117 ? 338.940 260.695 316.771 1.00 166.00 117 GLY B CA 1
ATOM 12318 C C . GLY B 2 117 ? 338.535 262.152 316.873 1.00 162.15 117 GLY B C 1
ATOM 12319 O O . GLY B 2 117 ? 338.208 262.671 317.942 1.00 159.50 117 GLY B O 1
ATOM 12320 N N . ALA B 2 118 ? 338.562 262.825 315.727 1.00 155.42 118 ALA B N 1
ATOM 12321 C CA . ALA B 2 118 ? 338.141 264.213 315.657 1.00 146.95 118 ALA B CA 1
ATOM 12322 C C . ALA B 2 118 ? 336.618 264.308 315.673 1.00 146.62 118 ALA B C 1
ATOM 12323 O O . ALA B 2 118 ? 335.904 263.338 315.407 1.00 147.16 118 ALA B O 1
ATOM 12325 N N . VAL B 2 119 ? 336.124 265.498 316.003 1.00 144.21 119 VAL B N 1
ATOM 12326 C CA . VAL B 2 119 ? 334.693 265.766 316.086 1.00 140.08 119 VAL B CA 1
ATOM 12327 C C . VAL B 2 119 ? 334.396 267.038 315.303 1.00 138.79 119 VAL B C 1
ATOM 12328 O O . VAL B 2 119 ? 335.107 268.038 315.446 1.00 137.15 119 VAL B O 1
ATOM 12332 N N . GLN B 2 120 ? 333.357 266.994 314.471 1.00 137.32 120 GLN B N 1
ATOM 12333 C CA . GLN B 2 120 ? 332.946 268.177 313.727 1.00 139.44 120 GLN B CA 1
ATOM 12334 C C . GLN B 2 120 ? 332.514 269.276 314.687 1.00 145.63 120 GLN B C 1
ATOM 12335 O O . GLN B 2 120 ? 331.778 269.027 315.646 1.00 145.19 120 GLN B O 1
ATOM 12341 N N . ARG B 2 121 ? 332.976 270.495 314.427 1.00 150.36 121 ARG B N 1
ATOM 12342 C CA . ARG B 2 121 ? 332.617 271.622 315.274 1.00 154.02 121 ARG B CA 1
ATOM 12343 C C . ARG B 2 121 ? 331.141 271.963 315.119 1.00 155.78 121 ARG B C 1
ATOM 12344 O O . ARG B 2 121 ? 330.577 271.879 314.025 1.00 153.10 121 ARG B O 1
ATOM 12352 N N . GLN B 2 122 ? 330.512 272.346 316.232 1.00 158.95 122 GLN B N 1
ATOM 12353 C CA . GLN B 2 122 ? 329.112 272.753 316.188 1.00 162.33 122 GLN B CA 1
ATOM 12354 C C . GLN B 2 122 ? 328.930 274.014 315.352 1.00 162.62 122 GLN B C 1
ATOM 12355 O O . GLN B 2 122 ? 327.977 274.118 314.571 1.00 147.66 122 GLN B O 1
ATOM 12361 N N . ALA B 2 123 ? 329.836 274.975 315.495 1.00 170.68 123 ALA B N 1
ATOM 12362 C CA . ALA B 2 123 ? 329.786 276.222 314.747 1.00 169.57 123 ALA B CA 1
ATOM 12363 C C . ALA B 2 123 ? 330.689 276.124 313.526 1.00 169.47 123 ALA B C 1
ATOM 12364 O O . ALA B 2 123 ? 331.827 275.655 313.618 1.00 167.47 123 ALA B O 1
ATOM 12366 N N . GLY B 2 124 ? 330.175 276.572 312.386 1.00 169.14 124 GLY B N 1
ATOM 12367 C CA . GLY B 2 124 ? 330.922 276.449 311.145 1.00 166.06 124 GLY B CA 1
ATOM 12368 C C . GLY B 2 124 ? 331.146 275.014 310.725 1.00 163.29 124 GLY B C 1
ATOM 12369 O O . GLY B 2 124 ? 332.240 274.666 310.261 1.00 158.82 124 GLY B O 1
ATOM 12370 N N . GLU B 2 125 ? 330.132 274.165 310.886 1.00 160.29 125 GLU B N 1
ATOM 12371 C CA . GLU B 2 125 ? 330.234 272.765 310.497 1.00 153.52 125 GLU B CA 1
ATOM 12372 C C . GLU B 2 125 ? 330.453 272.642 308.995 1.00 150.92 125 GLU B C 1
ATOM 12373 O O . GLU B 2 125 ? 329.547 272.922 308.204 1.00 152.46 125 GLU B O 1
ATOM 12379 N N . SER B 2 126 ? 331.650 272.223 308.594 1.00 143.72 126 SER B N 1
ATOM 12380 C CA . SER B 2 126 ? 331.997 272.072 307.189 1.00 134.01 126 SER B CA 1
ATOM 12381 C C . SER B 2 126 ? 332.656 270.719 306.986 1.00 123.61 126 SER B C 1
ATOM 12382 O O . SER B 2 126 ? 333.592 270.369 307.710 1.00 125.02 126 SER B O 1
ATOM 12385 N N . THR B 2 127 ? 332.163 269.959 306.008 1.00 119.63 127 THR B N 1
ATOM 12386 C CA . THR B 2 127 ? 332.782 268.676 305.696 1.00 114.71 127 THR B CA 1
ATOM 12387 C C . THR B 2 127 ? 334.197 268.867 305.173 1.00 116.35 127 THR B C 1
ATOM 12388 O O . THR B 2 127 ? 335.106 268.109 305.528 1.00 124.77 127 THR B O 1
ATOM 12392 N N . TYR B 2 128 ? 334.404 269.878 304.328 1.00 117.07 128 TYR B N 1
ATOM 12393 C CA . TYR B 2 128 ? 335.734 270.136 303.787 1.00 120.58 128 TYR B CA 1
ATOM 12394 C C . TYR B 2 128 ? 336.715 270.516 304.890 1.00 122.24 128 TYR B C 1
ATOM 12395 O O . TYR B 2 128 ? 337.841 270.009 304.938 1.00 120.58 128 TYR B O 1
ATOM 12404 N N . SER B 2 129 ? 336.303 271.411 305.790 1.00 123.30 129 SER B N 1
ATOM 12405 C CA . SER B 2 129 ? 337.182 271.812 306.883 1.00 124.80 129 SER B CA 1
ATOM 12406 C C . SER B 2 129 ? 337.419 270.662 307.852 1.00 126.69 129 SER B C 1
ATOM 12407 O O . SER B 2 129 ? 338.533 270.493 308.362 1.00 128.32 129 SER B O 1
ATOM 12410 N N . TYR B 2 130 ? 336.384 269.868 308.124 1.00 127.18 130 TYR B N 1
ATOM 12411 C CA . TYR B 2 130 ? 336.534 268.740 309.037 1.00 125.69 130 TYR B CA 1
ATOM 12412 C C . TYR B 2 130 ? 337.497 267.700 308.480 1.00 126.97 130 TYR B C 1
ATOM 12413 O O . TYR B 2 130 ? 338.314 267.142 309.221 1.00 131.84 130 TYR B O 1
ATOM 12422 N N . LEU B 2 131 ? 337.415 267.420 307.178 1.00 122.62 131 LEU B N 1
ATOM 12423 C CA . LEU B 2 131 ? 338.366 266.495 306.573 1.00 121.65 131 LEU B CA 1
ATOM 12424 C C . LEU B 2 131 ? 339.776 267.067 306.571 1.00 128.88 131 LEU B C 1
ATOM 12425 O O . LEU B 2 131 ? 340.749 266.310 306.660 1.00 131.95 131 LEU B O 1
ATOM 12430 N N . LYS B 2 132 ? 339.909 268.391 306.459 1.00 130.30 132 LYS B N 1
ATOM 12431 C CA . LYS B 2 132 ? 341.223 269.011 306.589 1.00 132.27 132 LYS B CA 1
ATOM 12432 C C . LYS B 2 132 ? 341.797 268.794 307.982 1.00 134.34 132 LYS B C 1
ATOM 12433 O O . LYS B 2 132 ? 342.991 268.511 308.133 1.00 136.55 132 LYS B O 1
ATOM 12439 N N . ARG B 2 133 ? 340.960 268.929 309.013 1.00 131.84 133 ARG B N 1
ATOM 12440 C CA . ARG B 2 133 ? 341.421 268.694 310.377 1.00 130.11 133 ARG B CA 1
ATOM 12441 C C . ARG B 2 133 ? 341.869 267.251 310.564 1.00 131.38 133 ARG B C 1
ATOM 12442 O O . ARG B 2 133 ? 342.881 266.988 311.223 1.00 134.96 133 ARG B O 1
ATOM 12450 N N . ILE B 2 134 ? 341.126 266.303 309.991 1.00 130.17 134 ILE B N 1
ATOM 12451 C CA . ILE B 2 134 ? 341.530 264.902 310.060 1.00 131.38 134 ILE B CA 1
ATOM 12452 C C . ILE B 2 134 ? 342.848 264.694 309.328 1.00 135.04 134 ILE B C 1
ATOM 12453 O O . ILE B 2 134 ? 343.737 263.982 309.809 1.00 140.30 134 ILE B O 1
ATOM 12458 N N . ARG B 2 135 ? 342.998 265.314 308.156 1.00 134.45 135 ARG B N 1
ATOM 12459 C CA . ARG B 2 135 ? 344.200 265.105 307.358 1.00 137.58 135 ARG B CA 1
ATOM 12460 C C . ARG B 2 135 ? 345.438 265.686 308.029 1.00 141.82 135 ARG B C 1
ATOM 12461 O O . ARG B 2 135 ? 346.546 265.177 307.824 1.00 143.03 135 ARG B O 1
ATOM 12469 N N . GLU B 2 136 ? 345.279 266.747 308.824 1.00 142.69 136 GLU B N 1
ATOM 12470 C CA . GLU B 2 136 ? 346.427 267.313 309.526 1.00 145.03 136 GLU B CA 1
ATOM 12471 C C . GLU B 2 136 ? 347.029 266.307 310.497 1.00 147.26 136 GLU B C 1
ATOM 12472 O O . GLU B 2 136 ? 348.255 266.168 310.579 1.00 145.18 136 GLU B O 1
ATOM 12478 N N . LYS B 2 137 ? 346.183 265.594 311.241 1.00 149.39 137 LYS B N 1
ATOM 12479 C CA . LYS B 2 137 ? 346.678 264.562 312.143 1.00 149.61 137 LYS B CA 1
ATOM 12480 C C . LYS B 2 137 ? 347.070 263.293 311.398 1.00 146.96 137 LYS B C 1
ATOM 12481 O O . LYS B 2 137 ? 348.002 262.597 311.816 1.00 146.88 137 LYS B O 1
ATOM 12487 N N . VAL B 2 138 ? 346.381 262.977 310.307 1.00 145.01 138 VAL B N 1
ATOM 12488 C CA . VAL B 2 138 ? 346.667 261.779 309.523 1.00 142.41 138 VAL B CA 1
ATOM 12489 C C . VAL B 2 138 ? 347.042 262.195 308.106 1.00 141.61 138 VAL B C 1
ATOM 12490 O O . VAL B 2 138 ? 346.155 262.388 307.263 1.00 140.86 138 VAL B O 1
ATOM 12494 N N . PRO B 2 139 ? 348.330 262.350 307.797 1.00 141.59 139 PRO B N 1
ATOM 12495 C CA . PRO B 2 139 ? 348.727 262.763 306.446 1.00 140.32 139 PRO B CA 1
ATOM 12496 C C . PRO B 2 139 ? 348.701 261.645 305.417 1.00 138.51 139 PRO B C 1
ATOM 12497 O O . PRO B 2 139 ? 349.081 261.883 304.265 1.00 134.25 139 PRO B O 1
ATOM 12501 N N . SER B 2 140 ? 348.274 260.438 305.794 1.00 139.73 140 SER B N 1
ATOM 12502 C CA . SER B 2 140 ? 348.235 259.339 304.836 1.00 139.10 140 SER B CA 1
ATOM 12503 C C . SER B 2 140 ? 347.161 259.548 303.777 1.00 139.68 140 SER B C 1
ATOM 12504 O O . SER B 2 140 ? 347.351 259.159 302.619 1.00 133.85 140 SER B O 1
ATOM 12507 N N . ILE B 2 141 ? 346.037 260.146 304.148 1.00 139.95 141 ILE B N 1
ATOM 12508 C CA . ILE B 2 141 ? 344.943 260.359 303.193 1.00 136.07 141 ILE B CA 1
ATOM 12509 C C . ILE B 2 141 ? 345.360 261.416 302.176 1.00 133.01 141 ILE B C 1
ATOM 12510 O O . ILE B 2 141 ? 345.791 262.515 302.567 1.00 133.32 141 ILE B O 1
ATOM 12515 N N . PRO B 2 142 ? 345.265 261.137 300.879 1.00 127.92 142 PRO B N 1
ATOM 12516 C CA . PRO B 2 142 ? 345.640 262.142 299.880 1.00 125.32 142 PRO B CA 1
ATOM 12517 C C . PRO B 2 142 ? 344.667 263.308 299.866 1.00 127.98 142 PRO B C 1
ATOM 12518 O O . PRO B 2 142 ? 343.500 263.183 300.245 1.00 129.33 142 PRO B O 1
ATOM 12522 N N . LEU B 2 143 ? 345.169 264.463 299.423 1.00 126.04 143 LEU B N 1
ATOM 12523 C CA . LEU B 2 143 ? 344.322 265.647 299.334 1.00 123.74 143 LEU B CA 1
ATOM 12524 C C . LEU B 2 143 ? 343.243 265.488 298.272 1.00 121.49 143 LEU B C 1
ATOM 12525 O O . LEU B 2 143 ? 342.172 266.094 298.382 1.00 122.08 143 LEU B O 1
ATOM 12530 N N . ASN B 2 144 ? 343.505 264.686 297.238 1.00 120.16 144 ASN B N 1
ATOM 12531 C CA . ASN B 2 144 ? 342.484 264.428 296.230 1.00 119.30 144 ASN B CA 1
ATOM 12532 C C . ASN B 2 144 ? 341.292 263.695 296.828 1.00 119.30 144 ASN B C 1
ATOM 12533 O O . ASN B 2 144 ? 340.144 263.935 296.435 1.00 117.66 144 ASN B O 1
ATOM 12538 N N . LEU B 2 145 ? 341.545 262.791 297.775 1.00 118.69 145 LEU B N 1
ATOM 12539 C CA . LEU B 2 145 ? 340.463 262.012 298.368 1.00 112.37 145 LEU B CA 1
ATOM 12540 C C . LEU B 2 145 ? 339.481 262.906 299.113 1.00 112.12 145 LEU B C 1
ATOM 12541 O O . LEU B 2 145 ? 338.265 262.803 298.920 1.00 115.68 145 LEU B O 1
ATOM 12546 N N . VAL B 2 146 ? 339.989 263.792 299.970 1.00 108.18 146 VAL B N 1
ATOM 12547 C CA . VAL B 2 146 ? 339.097 264.625 300.771 1.00 112.19 146 VAL B CA 1
ATOM 12548 C C . VAL B 2 146 ? 338.364 265.630 299.891 1.00 112.08 146 VAL B C 1
ATOM 12549 O O . VAL B 2 146 ? 337.188 265.934 300.124 1.00 110.44 146 VAL B O 1
ATOM 12553 N N . HIS B 2 147 ? 339.041 266.166 298.873 1.00 114.72 147 HIS B N 1
ATOM 12554 C CA . HIS B 2 147 ? 338.402 267.129 297.982 1.00 108.29 147 HIS B CA 1
ATOM 12555 C C . HIS B 2 147 ? 337.254 266.493 297.211 1.00 104.30 147 HIS B C 1
ATOM 12556 O O . HIS B 2 147 ? 336.176 267.082 297.081 1.00 106.24 147 HIS B O 1
ATOM 12563 N N . ARG B 2 148 ? 337.466 265.285 296.689 1.00 105.71 148 ARG B N 1
ATOM 12564 C CA . ARG B 2 148 ? 336.422 264.636 295.904 1.00 104.17 148 ARG B CA 1
ATOM 12565 C C . ARG B 2 148 ? 335.246 264.221 296.780 1.00 102.18 148 ARG B C 1
ATOM 12566 O O . ARG B 2 148 ? 334.090 264.298 296.351 1.00 101.34 148 ARG B O 1
ATOM 12574 N N . ILE B 2 149 ? 335.520 263.774 298.007 1.00 103.50 149 ILE B N 1
ATOM 12575 C CA . ILE B 2 149 ? 334.441 263.398 298.919 1.00 100.39 149 ILE B CA 1
ATOM 12576 C C . ILE B 2 149 ? 333.605 264.618 299.281 1.00 99.76 149 ILE B C 1
ATOM 12577 O O . ILE B 2 149 ? 332.370 264.564 299.299 1.00 104.32 149 ILE B O 1
ATOM 12582 N N . ALA B 2 150 ? 334.267 265.738 299.577 1.00 98.67 150 ALA B N 1
ATOM 12583 C CA . ALA B 2 150 ? 333.541 266.961 299.901 1.00 94.58 150 ALA B CA 1
ATOM 12584 C C . ALA B 2 150 ? 332.717 267.442 298.715 1.00 96.73 150 ALA B C 1
ATOM 12585 O O . ALA B 2 150 ? 331.587 267.914 298.886 1.00 97.50 150 ALA B O 1
ATOM 12587 N N . PHE B 2 151 ? 333.268 267.340 297.505 1.00 97.28 151 PHE B N 1
ATOM 12588 C CA . PHE B 2 151 ? 332.533 267.771 296.322 1.00 94.33 151 PHE B CA 1
ATOM 12589 C C . PHE B 2 151 ? 331.328 266.880 296.059 1.00 93.05 151 PHE B C 1
ATOM 12590 O O . PHE B 2 151 ? 330.272 267.368 295.647 1.00 92.57 151 PHE B O 1
ATOM 12598 N N . LEU B 2 152 ? 331.468 265.571 296.270 1.00 97.82 152 LEU B N 1
ATOM 12599 C CA . LEU B 2 152 ? 330.360 264.659 295.999 1.00 95.30 152 LEU B CA 1
ATOM 12600 C C . LEU B 2 152 ? 329.177 264.940 296.914 1.00 86.16 152 LEU B C 1
ATOM 12601 O O . LEU B 2 152 ? 328.024 264.951 296.469 1.00 88.41 152 LEU B O 1
ATOM 12606 N N . GLN B 2 153 ? 329.439 265.161 298.202 1.00 85.44 153 GLN B N 1
ATOM 12607 C CA . GLN B 2 153 ? 328.356 265.496 299.120 1.00 83.71 153 GLN B CA 1
ATOM 12608 C C . GLN B 2 153 ? 327.766 266.863 298.803 1.00 91.40 153 GLN B C 1
ATOM 12609 O O . GLN B 2 153 ? 326.544 267.045 298.848 1.00 89.30 153 GLN B O 1
ATOM 12615 N N . GLU B 2 154 ? 328.619 267.840 298.489 1.00 94.57 154 GLU B N 1
ATOM 12616 C CA . GLU B 2 154 ? 328.134 269.178 298.168 1.00 87.65 154 GLU B CA 1
ATOM 12617 C C . GLU B 2 154 ? 327.325 269.183 296.877 1.00 84.30 154 GLU B C 1
ATOM 12618 O O . GLU B 2 154 ? 326.320 269.893 296.773 1.00 85.17 154 GLU B O 1
ATOM 12624 N N . SER B 2 155 ? 327.753 268.407 295.879 1.00 81.85 155 SER B N 1
ATOM 12625 C CA . SER B 2 155 ? 326.989 268.305 294.641 1.00 79.55 155 SER B CA 1
ATOM 12626 C C . SER B 2 155 ? 325.620 267.696 294.895 1.00 83.28 155 SER B C 1
ATOM 12627 O O . SER B 2 155 ? 324.618 268.139 294.324 1.00 86.85 155 SER B O 1
ATOM 12630 N N . ALA B 2 156 ? 325.562 266.669 295.742 1.00 84.18 156 ALA B N 1
ATOM 12631 C CA . ALA B 2 156 ? 324.282 266.083 296.108 1.00 75.50 156 ALA B CA 1
ATOM 12632 C C . ALA B 2 156 ? 323.405 267.092 296.831 1.00 75.19 156 ALA B C 1
ATOM 12633 O O . ALA B 2 156 ? 322.197 267.168 296.585 1.00 80.23 156 ALA B O 1
ATOM 12635 N N . ARG B 2 157 ? 324.000 267.877 297.726 1.00 75.30 157 ARG B N 1
ATOM 12636 C CA . ARG B 2 157 ? 323.222 268.754 298.590 1.00 80.59 157 ARG B CA 1
ATOM 12637 C C . ARG B 2 157 ? 322.742 270.007 297.865 1.00 82.54 157 ARG B C 1
ATOM 12638 O O . ARG B 2 157 ? 321.616 270.462 298.096 1.00 82.48 157 ARG B O 1
ATOM 12646 N N . PHE B 2 158 ? 323.564 270.575 296.983 1.00 79.91 158 PHE B N 1
ATOM 12647 C CA . PHE B 2 158 ? 323.273 271.878 296.397 1.00 74.23 158 PHE B CA 1
ATOM 12648 C C . PHE B 2 158 ? 323.364 271.943 294.881 1.00 75.28 158 PHE B C 1
ATOM 12649 O O . PHE B 2 158 ? 322.802 272.879 294.300 1.00 84.50 158 PHE B O 1
ATOM 12657 N N . ARG B 2 159 ? 324.032 271.019 294.228 1.00 72.56 159 ARG B N 1
ATOM 12658 C CA . ARG B 2 159 ? 324.324 271.464 292.876 1.00 74.63 159 ARG B CA 1
ATOM 12659 C C . ARG B 2 159 ? 323.402 270.806 291.858 1.00 83.50 159 ARG B C 1
ATOM 12660 O O . ARG B 2 159 ? 323.018 269.646 292.015 1.00 87.36 159 ARG B O 1
ATOM 12668 N N . PRO B 2 160 ? 323.043 271.534 290.796 1.00 84.66 160 PRO B N 1
ATOM 12669 C CA . PRO B 2 160 ? 322.048 271.022 289.844 1.00 80.80 160 PRO B CA 1
ATOM 12670 C C . PRO B 2 160 ? 322.563 269.955 288.894 1.00 85.31 160 PRO B C 1
ATOM 12671 O O . PRO B 2 160 ? 321.760 269.409 288.126 1.00 88.09 160 PRO B O 1
ATOM 12675 N N . GLU B 2 161 ? 323.855 269.642 288.908 1.00 87.70 161 GLU B N 1
ATOM 12676 C CA . GLU B 2 161 ? 324.366 268.603 288.026 1.00 89.84 161 GLU B CA 1
ATOM 12677 C C . GLU B 2 161 ? 323.764 267.255 288.398 1.00 93.03 161 GLU B C 1
ATOM 12678 O O . GLU B 2 161 ? 323.422 267.000 289.555 1.00 93.33 161 GLU B O 1
ATOM 12684 N N . LYS B 2 162 ? 323.632 266.386 287.397 1.00 94.60 162 LYS B N 1
ATOM 12685 C CA . LYS B 2 162 ? 322.941 265.115 287.575 1.00 99.54 162 LYS B CA 1
ATOM 12686 C C . LYS B 2 162 ? 323.626 264.237 288.611 1.00 102.37 162 LYS B C 1
ATOM 12687 O O . LYS B 2 162 ? 324.744 263.760 288.395 1.00 103.90 162 LYS B O 1
ATOM 12693 N N . PHE B 2 163 ? 322.957 264.020 289.738 1.00 98.45 163 PHE B N 1
ATOM 12694 C CA . PHE B 2 163 ? 323.437 263.146 290.799 1.00 96.09 163 PHE B CA 1
ATOM 12695 C C . PHE B 2 163 ? 322.596 261.879 290.770 1.00 105.22 163 PHE B C 1
ATOM 12696 O O . PHE B 2 163 ? 321.364 261.950 290.827 1.00 105.65 163 PHE B O 1
ATOM 12704 N N . ASP B 2 164 ? 323.253 260.729 290.688 1.00 106.83 164 ASP B N 1
ATOM 12705 C CA . ASP B 2 164 ? 322.542 259.473 290.489 1.00 109.89 164 ASP B CA 1
ATOM 12706 C C . ASP B 2 164 ? 323.313 258.365 291.198 1.00 108.73 164 ASP B C 1
ATOM 12707 O O . ASP B 2 164 ? 324.184 258.634 292.032 1.00 105.17 164 ASP B O 1
ATOM 12712 N N . VAL B 2 165 ? 322.989 257.113 290.864 1.00 111.57 165 VAL B N 1
ATOM 12713 C CA . VAL B 2 165 ? 323.574 255.965 291.549 1.00 109.25 165 VAL B CA 1
ATOM 12714 C C . VAL B 2 165 ? 325.080 255.918 291.349 1.00 109.37 165 VAL B C 1
ATOM 12715 O O . VAL B 2 165 ? 325.817 255.483 292.241 1.00 111.19 165 VAL B O 1
ATOM 12719 N N . GLU B 2 166 ? 325.563 256.349 290.183 1.00 110.92 166 GLU B N 1
ATOM 12720 C CA . GLU B 2 166 ? 327.000 256.342 289.930 1.00 110.00 166 GLU B CA 1
ATOM 12721 C C . GLU B 2 166 ? 327.738 257.229 290.924 1.00 107.18 166 GLU B C 1
ATOM 12722 O O . GLU B 2 166 ? 328.801 256.855 291.432 1.00 106.80 166 GLU B O 1
ATOM 12728 N N . GLN B 2 167 ? 327.190 258.411 291.212 1.00 106.39 167 GLN B N 1
ATOM 12729 C CA . GLN B 2 167 ? 327.808 259.292 292.196 1.00 103.88 167 GLN B CA 1
ATOM 12730 C C . GLN B 2 167 ? 327.721 258.706 293.600 1.00 106.59 167 GLN B C 1
ATOM 12731 O O . GLN B 2 167 ? 328.644 258.872 294.404 1.00 109.09 167 GLN B O 1
ATOM 12737 N N . VAL B 2 168 ? 326.613 258.034 293.920 1.00 105.90 168 VAL B N 1
ATOM 12738 C CA . VAL B 2 168 ? 326.479 257.409 295.234 1.00 105.85 168 VAL B CA 1
ATOM 12739 C C . VAL B 2 168 ? 327.506 256.298 295.403 1.00 107.20 168 VAL B C 1
ATOM 12740 O O . VAL B 2 168 ? 328.136 256.168 296.459 1.00 107.18 168 VAL B O 1
ATOM 12744 N N . MET B 2 169 ? 327.687 255.475 294.368 1.00 106.95 169 MET B N 1
ATOM 12745 C CA . MET B 2 169 ? 328.674 254.404 294.444 1.00 109.07 169 MET B CA 1
ATOM 12746 C C . MET B 2 169 ? 330.084 254.965 294.569 1.00 105.64 169 MET B C 1
ATOM 12747 O O . MET B 2 169 ? 330.911 254.424 295.312 1.00 108.88 169 MET B O 1
ATOM 12752 N N . GLU B 2 170 ? 330.378 256.046 293.848 1.00 103.54 170 GLU B N 1
ATOM 12753 C CA . GLU B 2 170 ? 331.687 256.677 293.970 1.00 103.81 170 GLU B CA 1
ATOM 12754 C C . GLU B 2 170 ? 331.914 257.208 295.378 1.00 102.03 170 GLU B C 1
ATOM 12755 O O . GLU B 2 170 ? 333.001 257.047 295.943 1.00 103.76 170 GLU B O 1
ATOM 12761 N N . LEU B 2 171 ? 330.898 257.846 295.962 1.00 100.81 171 LEU B N 1
ATOM 12762 C CA . LEU B 2 171 ? 331.041 258.381 297.311 1.00 99.62 171 LEU B CA 1
ATOM 12763 C C . LEU B 2 171 ? 331.251 257.268 298.326 1.00 105.00 171 LEU B C 1
ATOM 12764 O O . LEU B 2 171 ? 332.088 257.390 299.227 1.00 106.72 171 LEU B O 1
ATOM 12769 N N . ARG B 2 172 ? 330.497 256.174 298.200 1.00 107.26 172 ARG B N 1
ATOM 12770 C CA . ARG B 2 172 ? 330.664 255.056 299.121 1.00 105.46 172 ARG B CA 1
ATOM 12771 C C . ARG B 2 172 ? 332.039 254.420 298.975 1.00 104.65 172 ARG B C 1
ATOM 12772 O O . ARG B 2 172 ? 332.666 254.046 299.972 1.00 107.97 172 ARG B O 1
ATOM 12780 N N . SER B 2 173 ? 332.522 254.281 297.738 1.00 104.69 173 SER B N 1
ATOM 12781 C CA . SER B 2 173 ? 333.841 253.697 297.523 1.00 106.35 173 SER B CA 1
ATOM 12782 C C . SER B 2 173 ? 334.934 254.553 298.146 1.00 112.30 173 SER B C 1
ATOM 12783 O O . SER B 2 173 ? 335.860 254.030 298.775 1.00 115.65 173 SER B O 1
ATOM 12786 N N . LEU B 2 174 ? 334.847 255.873 297.978 1.00 112.52 174 LEU B N 1
ATOM 12787 C CA . LEU B 2 174 ? 335.836 256.757 298.584 1.00 109.22 174 LEU B CA 1
ATOM 12788 C C . LEU B 2 174 ? 335.727 256.753 300.101 1.00 110.20 174 LEU B C 1
ATOM 12789 O O . LEU B 2 174 ? 336.744 256.806 300.799 1.00 117.27 174 LEU B O 1
ATOM 12794 N N . LEU B 2 175 ? 334.504 256.710 300.631 1.00 108.47 175 LEU B N 1
ATOM 12795 C CA . LEU B 2 175 ? 334.335 256.660 302.079 1.00 112.90 175 LEU B CA 1
ATOM 12796 C C . LEU B 2 175 ? 334.898 255.368 302.655 1.00 118.71 175 LEU B C 1
ATOM 12797 O O . LEU B 2 175 ? 335.506 255.376 303.730 1.00 120.13 175 LEU B O 1
ATOM 12802 N N . ASN B 2 176 ? 334.697 254.247 301.960 1.00 119.97 176 ASN B N 1
ATOM 12803 C CA . ASN B 2 176 ? 335.295 252.992 302.400 1.00 117.16 176 ASN B CA 1
ATOM 12804 C C . ASN B 2 176 ? 336.814 253.067 302.360 1.00 118.08 176 ASN B C 1
ATOM 12805 O O . ASN B 2 176 ? 337.492 252.571 303.267 1.00 125.77 176 ASN B O 1
ATOM 12810 N N . GLN B 2 177 ? 337.367 253.680 301.312 1.00 114.82 177 GLN B N 1
ATOM 12811 C CA . GLN B 2 177 ? 338.810 253.880 301.246 1.00 122.78 177 GLN B CA 1
ATOM 12812 C C . GLN B 2 177 ? 339.293 254.786 302.371 1.00 125.63 177 GLN B C 1
ATOM 12813 O O . GLN B 2 177 ? 340.332 254.525 302.988 1.00 130.49 177 GLN B O 1
ATOM 12819 N N . PHE B 2 178 ? 338.552 255.859 302.648 1.00 123.13 178 PHE B N 1
ATOM 12820 C CA . PHE B 2 178 ? 338.935 256.783 303.709 1.00 126.24 178 PHE B CA 1
ATOM 12821 C C . PHE B 2 178 ? 338.925 256.090 305.064 1.00 134.39 178 PHE B C 1
ATOM 12822 O O . PHE B 2 178 ? 339.834 256.280 305.880 1.00 139.36 178 PHE B O 1
ATOM 12830 N N . LEU B 2 179 ? 337.897 255.281 305.323 1.00 133.33 179 LEU B N 1
ATOM 12831 C CA . LEU B 2 179 ? 337.823 254.557 306.587 1.00 130.99 179 LEU B CA 1
ATOM 12832 C C . LEU B 2 179 ? 338.902 253.488 306.679 1.00 133.48 179 LEU B C 1
ATOM 12833 O O . LEU B 2 179 ? 339.451 253.246 307.759 1.00 137.91 179 LEU B O 1
ATOM 12838 N N . ARG B 2 180 ? 339.210 252.828 305.562 1.00 129.98 180 ARG B N 1
ATOM 12839 C CA . ARG B 2 180 ? 340.225 251.780 305.578 1.00 132.14 180 ARG B CA 1
ATOM 12840 C C . ARG B 2 180 ? 341.594 252.347 305.929 1.00 138.41 180 ARG B C 1
ATOM 12841 O O . ARG B 2 180 ? 342.330 251.771 306.739 1.00 145.08 180 ARG B O 1
ATOM 12849 N N . ILE B 2 181 ? 341.956 253.481 305.326 1.00 136.26 181 ILE B N 1
ATOM 12850 C CA . ILE B 2 181 ? 343.234 254.110 305.645 1.00 138.92 181 ILE B CA 1
ATOM 12851 C C . ILE B 2 181 ? 343.217 254.655 307.066 1.00 141.26 181 ILE B C 1
ATOM 12852 O O . ILE B 2 181 ? 344.196 254.522 307.811 1.00 147.40 181 ILE B O 1
ATOM 12857 N N . LEU B 2 182 ? 342.101 255.264 307.469 1.00 140.00 182 LEU B N 1
ATOM 12858 C CA . LEU B 2 182 ? 342.018 255.848 308.803 1.00 145.32 182 LEU B CA 1
ATOM 12859 C C . LEU B 2 182 ? 342.058 254.781 309.890 1.00 152.04 182 LEU B C 1
ATOM 12860 O O . LEU B 2 182 ? 342.592 255.027 310.977 1.00 155.83 182 LEU B O 1
ATOM 12865 N N . SER B 2 183 ? 341.498 253.600 309.623 1.00 150.94 183 SER B N 1
ATOM 12866 C CA . SER B 2 183 ? 341.586 252.505 310.581 1.00 154.04 183 SER B CA 1
ATOM 12867 C C . SER B 2 183 ? 342.983 251.903 310.620 1.00 156.91 183 SER B C 1
ATOM 12868 O O . SER B 2 183 ? 343.396 251.372 311.656 1.00 162.04 183 SER B O 1
ATOM 12871 N N . ALA B 2 184 ? 343.717 251.963 309.507 1.00 154.04 184 ALA B N 1
ATOM 12872 C CA . ALA B 2 184 ? 345.114 251.547 309.527 1.00 154.39 184 ALA B CA 1
ATOM 12873 C C . ALA B 2 184 ? 345.937 252.453 310.433 1.00 162.56 184 ALA B C 1
ATOM 12874 O O . ALA B 2 184 ? 346.811 251.981 311.170 1.00 161.61 184 ALA B O 1
ATOM 12876 N N . GLU B 2 185 ? 345.674 253.759 310.390 1.00 164.74 185 GLU B N 1
ATOM 12877 C CA . GLU B 2 185 ? 346.337 254.710 311.272 1.00 163.76 185 GLU B CA 1
ATOM 12878 C C . GLU B 2 185 ? 345.746 254.732 312.675 1.00 169.05 185 GLU B C 1
ATOM 12879 O O . GLU B 2 185 ? 346.376 255.285 313.582 1.00 168.94 185 GLU B O 1
ATOM 12885 N N . TYR B 2 186 ? 344.562 254.152 312.875 1.00 174.48 186 TYR B N 1
ATOM 12886 C CA . TYR B 2 186 ? 343.922 254.060 314.188 1.00 179.48 186 TYR B CA 1
ATOM 12887 C C . TYR B 2 186 ? 343.583 252.593 314.433 1.00 182.65 186 TYR B C 1
ATOM 12888 O O . TYR B 2 186 ? 342.457 252.156 314.180 1.00 179.50 186 TYR B O 1
ATOM 12897 N N . ASP B 2 187 ? 344.555 251.840 314.935 1.00 189.00 187 ASP B N 1
ATOM 12898 C CA . ASP B 2 187 ? 344.363 250.420 315.204 1.00 192.09 187 ASP B CA 1
ATOM 12899 C C . ASP B 2 187 ? 343.429 250.200 316.391 1.00 192.41 187 ASP B C 1
ATOM 12900 O O . ASP B 2 187 ? 342.970 249.085 316.637 1.00 189.93 187 ASP B O 1
ATOM 12905 N N . SER C 3 27 ? 291.111 300.956 380.749 1.00 177.39 27 SER C N 1
ATOM 12906 C CA . SER C 3 27 ? 291.584 301.435 382.042 1.00 175.10 27 SER C CA 1
ATOM 12907 C C . SER C 3 27 ? 292.119 302.860 381.937 1.00 177.20 27 SER C C 1
ATOM 12908 O O . SER C 3 27 ? 291.356 303.802 381.724 1.00 176.02 27 SER C O 1
ATOM 12911 N N . LEU C 3 28 ? 293.437 303.010 382.094 1.00 176.06 28 LEU C N 1
ATOM 12912 C CA . LEU C 3 28 ? 294.048 304.331 381.980 1.00 176.59 28 LEU C CA 1
ATOM 12913 C C . LEU C 3 28 ? 293.904 304.882 380.568 1.00 176.41 28 LEU C C 1
ATOM 12914 O O . LEU C 3 28 ? 293.666 306.082 380.383 1.00 171.85 28 LEU C O 1
ATOM 12919 N N . ALA C 3 29 ? 294.047 304.019 379.559 1.00 178.22 29 ALA C N 1
ATOM 12920 C CA . ALA C 3 29 ? 293.881 304.456 378.177 1.00 172.79 29 ALA C CA 1
ATOM 12921 C C . ALA C 3 29 ? 292.467 304.950 377.909 1.00 174.18 29 ALA C C 1
ATOM 12922 O O . ALA C 3 29 ? 292.244 305.693 376.947 1.00 173.92 29 ALA C O 1
ATOM 12924 N N . GLY C 3 30 ? 291.500 304.543 378.733 1.00 175.59 30 GLY C N 1
ATOM 12925 C CA . GLY C 3 30 ? 290.149 305.054 378.573 1.00 175.04 30 GLY C CA 1
ATOM 12926 C C . GLY C 3 30 ? 290.085 306.562 378.699 1.00 176.22 30 GLY C C 1
ATOM 12927 O O . GLY C 3 30 ? 289.463 307.244 377.881 1.00 173.67 30 GLY C O 1
ATOM 12928 N N . ALA C 3 31 ? 290.739 307.107 379.728 1.00 176.69 31 ALA C N 1
ATOM 12929 C CA . ALA C 3 31 ? 290.776 308.555 379.898 1.00 173.82 31 ALA C CA 1
ATOM 12930 C C . ALA C 3 31 ? 291.563 309.231 378.786 1.00 170.50 31 ALA C C 1
ATOM 12931 O O . ALA C 3 31 ? 291.349 310.415 378.507 1.00 168.97 31 ALA C O 1
ATOM 12933 N N . LEU C 3 32 ? 292.477 308.497 378.143 1.00 169.87 32 LEU C N 1
ATOM 12934 C CA . LEU C 3 32 ? 293.270 309.070 377.062 1.00 168.25 32 LEU C CA 1
ATOM 12935 C C . LEU C 3 32 ? 292.398 309.515 375.896 1.00 167.14 32 LEU C C 1
ATOM 12936 O O . LEU C 3 32 ? 292.820 310.349 375.088 1.00 162.77 32 LEU C O 1
ATOM 12941 N N . LEU C 3 33 ? 291.190 308.965 375.781 1.00 170.47 33 LEU C N 1
ATOM 12942 C CA . LEU C 3 33 ? 290.268 309.351 374.727 1.00 170.38 33 LEU C CA 1
ATOM 12943 C C . LEU C 3 33 ? 288.910 309.808 375.242 1.00 171.62 33 LEU C C 1
ATOM 12944 O O . LEU C 3 33 ? 288.105 310.306 374.446 1.00 167.12 33 LEU C O 1
ATOM 12949 N N . LEU C 3 34 ? 288.633 309.664 376.536 1.00 173.92 34 LEU C N 1
ATOM 12950 C CA . LEU C 3 34 ? 287.351 310.049 377.114 1.00 171.75 34 LEU C CA 1
ATOM 12951 C C . LEU C 3 34 ? 287.559 311.155 378.140 1.00 169.32 34 LEU C C 1
ATOM 12952 O O . LEU C 3 34 ? 288.225 310.941 379.158 1.00 168.01 34 LEU C O 1
ATOM 12957 N N . SER C 3 35 ? 286.978 312.326 377.870 1.00 169.17 35 SER C N 1
ATOM 12958 C CA . SER C 3 35 ? 286.933 313.442 378.810 1.00 168.39 35 SER C CA 1
ATOM 12959 C C . SER C 3 35 ? 288.298 313.783 379.394 1.00 170.66 35 SER C C 1
ATOM 12960 O O . SER C 3 35 ? 288.413 314.069 380.590 1.00 172.47 35 SER C O 1
ATOM 12963 N N . GLY C 3 36 ? 289.338 313.757 378.566 1.00 168.63 36 GLY C N 1
ATOM 12964 C CA . GLY C 3 36 ? 290.645 314.160 379.027 1.00 166.67 36 GLY C CA 1
ATOM 12965 C C . GLY C 3 36 ? 290.817 315.666 379.032 1.00 169.25 36 GLY C C 1
ATOM 12966 O O . GLY C 3 36 ? 290.143 316.403 378.315 1.00 166.74 36 GLY C O 1
ATOM 12967 N N . LYS C 3 37 ? 291.739 316.129 379.870 1.00 171.30 37 LYS C N 1
ATOM 12968 C CA . LYS C 3 37 ? 292.080 317.539 379.968 1.00 169.74 37 LYS C CA 1
ATOM 12969 C C . LYS C 3 37 ? 293.439 317.773 379.319 1.00 168.20 37 LYS C C 1
ATOM 12970 O O . LYS C 3 37 ? 294.129 316.834 378.919 1.00 165.38 37 LYS C O 1
ATOM 12976 N N . TYR C 3 38 ? 293.818 319.044 379.219 1.00 169.86 38 TYR C N 1
ATOM 12977 C CA . TYR C 3 38 ? 295.029 319.432 378.507 1.00 169.56 38 TYR C CA 1
ATOM 12978 C C . TYR C 3 38 ? 296.249 318.706 379.059 1.00 168.72 38 TYR C C 1
ATOM 12979 O O . TYR C 3 38 ? 296.545 318.785 380.254 1.00 169.50 38 TYR C O 1
ATOM 12988 N N . MET C 3 39 ? 296.948 317.989 378.180 1.00 168.25 39 MET C N 1
ATOM 12989 C CA . MET C 3 39 ? 298.134 317.227 378.535 1.00 169.36 39 MET C CA 1
ATOM 12990 C C . MET C 3 39 ? 299.344 317.783 377.798 1.00 166.01 39 MET C C 1
ATOM 12991 O O . MET C 3 39 ? 299.219 318.453 376.771 1.00 165.53 39 MET C O 1
ATOM 12996 N N . ASN C 3 40 ? 300.531 317.496 378.339 1.00 160.52 40 ASN C N 1
ATOM 12997 C CA . ASN C 3 40 ? 301.769 317.949 377.722 1.00 161.83 40 ASN C CA 1
ATOM 12998 C C . ASN C 3 40 ? 302.860 316.888 377.677 1.00 160.34 40 ASN C C 1
ATOM 12999 O O . ASN C 3 40 ? 303.946 317.175 377.162 1.00 160.64 40 ASN C O 1
ATOM 13004 N N . ASP C 3 41 ? 302.620 315.686 378.190 1.00 157.30 41 ASP C N 1
ATOM 13005 C CA . ASP C 3 41 ? 303.610 314.623 378.111 1.00 155.82 41 ASP C CA 1
ATOM 13006 C C . ASP C 3 41 ? 303.610 314.021 376.713 1.00 153.29 41 ASP C C 1
ATOM 13007 O O . ASP C 3 41 ? 302.555 313.658 376.187 1.00 151.89 41 ASP C O 1
ATOM 13012 N N . TRP C 3 42 ? 304.798 313.911 376.116 1.00 149.27 42 TRP C N 1
ATOM 13013 C CA . TRP C 3 42 ? 304.908 313.426 374.745 1.00 147.51 42 TRP C CA 1
ATOM 13014 C C . TRP C 3 42 ? 304.335 312.021 374.608 1.00 147.08 42 TRP C C 1
ATOM 13015 O O . TRP C 3 42 ? 303.550 311.744 373.696 1.00 148.49 42 TRP C O 1
ATOM 13026 N N . TRP C 3 43 ? 304.717 311.119 375.511 1.00 146.81 43 TRP C N 1
ATOM 13027 C CA . TRP C 3 43 ? 304.218 309.750 375.477 1.00 147.98 43 TRP C CA 1
ATOM 13028 C C . TRP C 3 43 ? 302.701 309.719 375.613 1.00 145.76 43 TRP C C 1
ATOM 13029 O O . TRP C 3 43 ? 302.035 308.879 375.000 1.00 143.07 43 TRP C O 1
ATOM 13040 N N . GLU C 3 44 ? 302.146 310.625 376.419 1.00 147.04 44 GLU C N 1
ATOM 13041 C CA . GLU C 3 44 ? 300.697 310.673 376.588 1.00 144.99 44 GLU C CA 1
ATOM 13042 C C . GLU C 3 44 ? 300.012 311.146 375.311 1.00 143.66 44 GLU C C 1
ATOM 13043 O O . GLU C 3 44 ? 298.986 310.590 374.903 1.00 144.75 44 GLU C O 1
ATOM 13049 N N . ILE C 3 45 ? 300.567 312.174 374.666 1.00 143.88 45 ILE C N 1
ATOM 13050 C CA . ILE C 3 45 ? 299.972 312.685 373.435 1.00 142.34 45 ILE C CA 1
ATOM 13051 C C . ILE C 3 45 ? 300.126 311.674 372.307 1.00 138.55 45 ILE C C 1
ATOM 13052 O O . ILE C 3 45 ? 299.223 311.504 371.479 1.00 135.76 45 ILE C O 1
ATOM 13057 N N . THR C 3 46 ? 301.270 310.990 372.253 1.00 140.07 46 THR C N 1
ATOM 13058 C CA . THR C 3 46 ? 301.474 309.958 371.243 1.00 138.49 46 THR C CA 1
ATOM 13059 C C . THR C 3 46 ? 300.422 308.865 371.366 1.00 134.34 46 THR C C 1
ATOM 13060 O O . THR C 3 46 ? 299.838 308.434 370.367 1.00 132.73 46 THR C O 1
ATOM 13064 N N . LEU C 3 47 ? 300.159 308.411 372.592 1.00 136.05 47 LEU C N 1
ATOM 13065 C CA . LEU C 3 47 ? 299.129 307.399 372.797 1.00 133.15 47 LEU C CA 1
ATOM 13066 C C . LEU C 3 47 ? 297.747 307.938 372.454 1.00 130.00 47 LEU C C 1
ATOM 13067 O O . LEU C 3 47 ? 296.919 307.219 371.888 1.00 129.04 47 LEU C O 1
ATOM 13072 N N . SER C 3 48 ? 297.474 309.198 372.799 1.00 132.66 48 SER C N 1
ATOM 13073 C CA . SER C 3 48 ? 296.151 309.763 372.552 1.00 132.05 48 SER C CA 1
ATOM 13074 C C . SER C 3 48 ? 295.843 309.822 371.060 1.00 129.91 48 SER C C 1
ATOM 13075 O O . SER C 3 48 ? 294.753 309.435 370.624 1.00 128.29 48 SER C O 1
ATOM 13078 N N . ILE C 3 49 ? 296.793 310.307 370.260 1.00 132.26 49 ILE C N 1
ATOM 13079 C CA . ILE C 3 49 ? 296.571 310.384 368.819 1.00 127.42 49 ILE C CA 1
ATOM 13080 C C . ILE C 3 49 ? 296.552 308.990 368.209 1.00 121.43 49 ILE C C 1
ATOM 13081 O O . ILE C 3 49 ? 295.714 308.682 367.353 1.00 120.43 49 ILE C O 1
ATOM 13086 N N . PHE C 3 50 ? 297.470 308.123 368.642 1.00 121.38 50 PHE C N 1
ATOM 13087 C CA . PHE C 3 50 ? 297.545 306.779 368.079 1.00 122.15 50 PHE C CA 1
ATOM 13088 C C . PHE C 3 50 ? 296.288 305.976 368.387 1.00 119.35 50 PHE C C 1
ATOM 13089 O O . PHE C 3 50 ? 295.802 305.223 367.537 1.00 121.05 50 PHE C O 1
ATOM 13097 N N . LEU C 3 51 ? 295.756 306.109 369.603 1.00 117.29 51 LEU C N 1
ATOM 13098 C CA . LEU C 3 51 ? 294.536 305.389 369.951 1.00 115.34 51 LEU C CA 1
ATOM 13099 C C . LEU C 3 51 ? 293.362 305.848 369.100 1.00 115.26 51 LEU C C 1
ATOM 13100 O O . LEU C 3 51 ? 292.562 305.027 368.641 1.00 114.94 51 LEU C O 1
ATOM 13105 N N . TRP C 3 52 ? 293.237 307.158 368.880 1.00 116.91 52 TRP C N 1
ATOM 13106 C CA . TRP C 3 52 ? 292.144 307.656 368.054 1.00 112.29 52 TRP C CA 1
ATOM 13107 C C . TRP C 3 52 ? 292.298 307.221 366.604 1.00 111.41 52 TRP C C 1
ATOM 13108 O O . TRP C 3 52 ? 291.309 306.879 365.947 1.00 113.25 52 TRP C O 1
ATOM 13119 N N . MET C 3 53 ? 293.526 307.234 366.082 1.00 111.79 53 MET C N 1
ATOM 13120 C CA . MET C 3 53 ? 293.748 306.740 364.729 1.00 107.49 53 MET C CA 1
ATOM 13121 C C . MET C 3 53 ? 293.422 305.256 36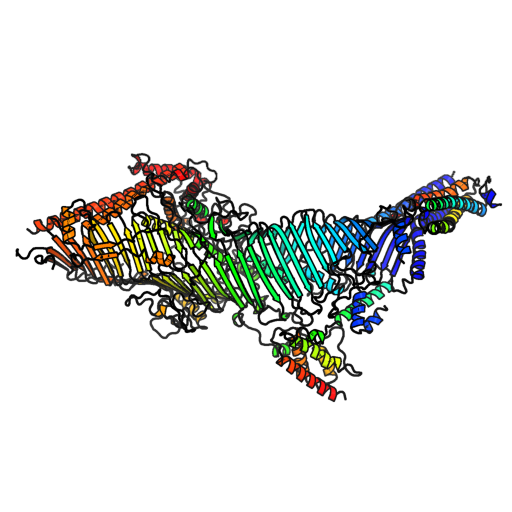4.629 1.00 106.25 53 MET C C 1
ATOM 13122 O O . MET C 3 53 ? 292.807 304.812 363.654 1.00 107.16 53 MET C O 1
ATOM 13127 N N . SER C 3 54 ? 293.829 304.473 365.630 1.00 107.57 54 SER C N 1
ATOM 13128 C CA . SER C 3 54 ? 293.546 303.043 365.612 1.00 105.80 54 SER C CA 1
ATOM 13129 C C . SER C 3 54 ? 292.051 302.771 365.709 1.00 101.67 54 SER C C 1
ATOM 13130 O O . SER C 3 54 ? 291.527 301.901 365.007 1.00 101.72 54 SER C O 1
ATOM 13133 N N . LEU C 3 55 ? 291.350 303.498 366.581 1.00 107.15 55 LEU C N 1
ATOM 13134 C CA . LEU C 3 55 ? 289.907 303.315 366.697 1.00 106.99 55 LEU C CA 1
ATOM 13135 C C . LEU C 3 55 ? 289.199 303.691 365.404 1.00 103.92 55 LEU C C 1
ATOM 13136 O O . LEU C 3 55 ? 288.299 302.976 364.951 1.00 106.41 55 LEU C O 1
ATOM 13141 N N . SER C 3 56 ? 289.589 304.812 364.797 1.00 101.83 56 SER C N 1
ATOM 13142 C CA . SER C 3 56 ? 288.948 305.242 363.560 1.00 101.11 56 SER C CA 1
ATOM 13143 C C . SER C 3 56 ? 289.202 304.250 362.435 1.00 101.10 56 SER C C 1
ATOM 13144 O O . SER C 3 56 ? 288.291 303.931 361.662 1.00 100.42 56 SER C O 1
ATOM 13147 N N . PHE C 3 57 ? 290.433 303.748 362.324 1.00 99.50 57 PHE C N 1
ATOM 13148 C CA . PHE C 3 57 ? 290.733 302.794 361.265 1.00 97.34 57 PHE C CA 1
ATOM 13149 C C . PHE C 3 57 ? 290.078 301.446 361.525 1.00 98.18 57 PHE C C 1
ATOM 13150 O O . PHE C 3 57 ? 289.728 300.741 360.574 1.00 99.53 57 PHE C O 1
ATOM 13158 N N . MET C 3 58 ? 289.912 301.065 362.792 1.00 101.50 58 MET C N 1
ATOM 13159 C CA . MET C 3 58 ? 289.167 299.847 363.094 1.00 101.11 58 MET C CA 1
ATOM 13160 C C . MET C 3 58 ? 287.707 299.988 362.690 1.00 98.98 58 MET C C 1
ATOM 13161 O O . MET C 3 58 ? 287.085 299.020 362.244 1.00 97.21 58 MET C O 1
ATOM 13166 N N . VAL C 3 59 ? 287.139 301.184 362.848 1.00 101.86 59 VAL C N 1
ATOM 13167 C CA . VAL C 3 59 ? 285.762 301.412 362.421 1.00 98.15 59 VAL C CA 1
ATOM 13168 C C . VAL C 3 59 ? 285.641 301.242 360.912 1.00 97.94 59 VAL C C 1
ATOM 13169 O O . VAL C 3 59 ? 284.701 300.612 360.414 1.00 99.09 59 VAL C O 1
ATOM 13173 N N . ILE C 3 60 ? 286.590 301.805 360.161 1.00 99.85 60 ILE C N 1
ATOM 13174 C CA . ILE C 3 60 ? 286.572 301.659 358.707 1.00 98.35 60 ILE C CA 1
ATOM 13175 C C . ILE C 3 60 ? 286.788 300.202 358.313 1.00 98.78 60 ILE C C 1
ATOM 13176 O O . ILE C 3 60 ? 286.090 299.670 357.442 1.00 102.35 60 ILE C O 1
ATOM 13181 N N . SER C 3 61 ? 287.750 299.534 358.951 1.00 94.16 61 SER C N 1
ATOM 13182 C CA . SER C 3 61 ? 288.044 298.147 358.605 1.00 88.19 61 SER C CA 1
ATOM 13183 C C . SER C 3 61 ? 286.888 297.224 358.966 1.00 93.15 61 SER C C 1
ATOM 13184 O O . SER C 3 61 ? 286.563 296.305 358.208 1.00 95.24 61 SER C O 1
ATOM 13187 N N . LEU C 3 62 ? 286.266 297.440 360.127 1.00 97.83 62 LEU C N 1
ATOM 13188 C CA . LEU C 3 62 ? 285.112 296.631 360.502 1.00 98.22 62 LEU C CA 1
ATOM 13189 C C . LEU C 3 62 ? 283.913 296.945 359.619 1.00 95.55 62 LEU C C 1
ATOM 13190 O O . LEU C 3 62 ? 283.106 296.058 359.323 1.00 98.01 62 LEU C O 1
ATOM 13195 N N . GLY C 3 63 ? 283.772 298.202 359.200 1.00 91.06 63 GLY C N 1
ATOM 13196 C CA . GLY C 3 63 ? 282.716 298.535 358.260 1.00 92.09 63 GLY C CA 1
ATOM 13197 C C . GLY C 3 63 ? 282.874 297.804 356.943 1.00 93.24 63 GLY C C 1
ATOM 13198 O O . GLY C 3 63 ? 281.899 297.309 356.373 1.00 94.11 63 GLY C O 1
ATOM 13199 N N . ALA C 3 64 ? 284.108 297.726 356.442 1.00 95.38 64 ALA C N 1
ATOM 13200 C CA . ALA C 3 64 ? 284.368 296.953 355.234 1.00 91.24 64 ALA C CA 1
ATOM 13201 C C . ALA C 3 64 ? 284.133 295.467 355.471 1.00 93.35 64 ALA C C 1
ATOM 13202 O O . ALA C 3 64 ? 283.609 294.769 354.598 1.00 96.44 64 ALA C O 1
ATOM 13204 N N . THR C 3 65 ? 284.524 294.965 356.644 1.00 93.75 65 THR C N 1
ATOM 13205 C CA . THR C 3 65 ? 284.336 293.549 356.950 1.00 96.24 65 THR C CA 1
ATOM 13206 C C . THR C 3 65 ? 282.857 293.183 356.992 1.00 94.55 65 THR C C 1
ATOM 13207 O O . THR C 3 65 ? 282.440 292.165 356.430 1.00 95.19 65 THR C O 1
ATOM 13211 N N . ILE C 3 66 ? 282.047 294.007 357.656 1.00 94.90 66 ILE C N 1
ATOM 13212 C CA . ILE C 3 66 ? 280.613 293.752 357.706 1.00 94.72 66 ILE C CA 1
ATOM 13213 C C . ILE C 3 66 ? 280.001 293.891 356.320 1.00 94.81 66 ILE C C 1
ATOM 13214 O O . ILE C 3 66 ? 279.124 293.110 355.933 1.00 99.01 66 ILE C O 1
ATOM 13219 N N . LEU C 3 67 ? 280.452 294.883 355.550 1.00 93.06 67 LEU C N 1
ATOM 13220 C CA . LEU C 3 67 ? 279.932 295.060 354.199 1.00 90.63 67 LEU C CA 1
ATOM 13221 C C . LEU C 3 67 ? 280.245 293.854 353.326 1.00 90.24 67 LEU C C 1
ATOM 13222 O O . LEU C 3 67 ? 279.388 293.389 352.569 1.00 96.35 67 LEU C O 1
ATOM 13227 N N . SER C 3 68 ? 281.468 293.330 353.418 1.00 88.49 68 SER C N 1
ATOM 13228 C CA . SER C 3 68 ? 281.832 292.171 352.613 1.00 87.67 68 SER C CA 1
ATOM 13229 C C . SER C 3 68 ? 281.080 290.926 353.063 1.00 92.43 68 SER C C 1
ATOM 13230 O O . SER C 3 68 ? 280.681 290.104 352.232 1.00 98.66 68 SER C O 1
ATOM 13233 N N . LEU C 3 69 ? 280.886 290.763 354.374 1.00 91.02 69 LEU C N 1
ATOM 13234 C CA . LEU C 3 69 ? 280.150 289.603 354.868 1.00 91.74 69 LEU C CA 1
ATOM 13235 C C . LEU C 3 69 ? 278.702 289.625 354.400 1.00 92.97 69 LEU C C 1
ATOM 13236 O O . LEU C 3 69 ? 278.159 288.593 353.991 1.00 94.51 69 LEU C O 1
ATOM 13241 N N . PHE C 3 70 ? 278.058 290.792 354.452 1.00 92.69 70 PHE C N 1
ATOM 13242 C CA . PHE C 3 70 ? 276.672 290.881 354.009 1.00 93.05 70 PHE C CA 1
ATOM 13243 C C . PHE C 3 70 ? 276.564 290.755 352.497 1.00 94.95 70 PHE C C 1
ATOM 13244 O O . PHE C 3 70 ? 275.629 290.130 351.987 1.00 99.19 70 PHE C O 1
ATOM 13252 N N . THR C 3 71 ? 277.508 291.341 351.763 1.00 95.17 71 THR C N 1
ATOM 13253 C CA . THR C 3 71 ? 277.422 291.357 350.308 1.00 94.93 71 THR C CA 1
ATOM 13254 C C . THR C 3 71 ? 277.796 290.004 349.713 1.00 96.49 71 THR C C 1
ATOM 13255 O O . THR C 3 71 ? 277.009 289.394 348.983 1.00 97.29 71 THR C O 1
ATOM 13259 N N . LEU C 3 72 ? 279.000 289.523 350.008 1.00 88.73 72 LEU C N 1
ATOM 13260 C CA . LEU C 3 72 ? 279.409 288.207 349.543 1.00 90.22 72 LEU C CA 1
ATOM 13261 C C . LEU C 3 72 ? 278.909 287.129 350.494 1.00 96.25 72 LEU C C 1
ATOM 13262 O O . LEU C 3 72 ? 279.677 286.250 350.893 1.00 101.05 72 LEU C O 1
ATOM 13267 N N . ARG C 3 73 ? 277.625 287.176 350.855 1.00 99.01 73 ARG C N 1
ATOM 13268 C CA . ARG C 3 73 ? 277.099 286.241 351.845 1.00 97.32 73 ARG C CA 1
ATOM 13269 C C . ARG C 3 73 ? 276.872 284.857 351.254 1.00 101.44 73 ARG C C 1
ATOM 13270 O O . ARG C 3 73 ? 277.074 283.848 351.938 1.00 101.28 73 ARG C O 1
ATOM 13278 N N . LYS C 3 74 ? 276.454 284.788 349.994 1.00 102.17 74 LYS C N 1
ATOM 13279 C CA . LYS C 3 74 ? 276.129 283.523 349.354 1.00 100.78 74 LYS C CA 1
ATOM 13280 C C . LYS C 3 74 ? 277.343 282.819 348.768 1.00 100.90 74 LYS C C 1
ATOM 13281 O O . LYS C 3 74 ? 277.177 281.834 348.046 1.00 107.33 74 LYS C O 1
ATOM 13287 N N . HIS C 3 75 ? 278.550 283.284 349.061 1.00 97.18 75 HIS C N 1
ATOM 13288 C CA . HIS C 3 75 ? 279.704 282.644 348.458 1.00 98.54 75 HIS C CA 1
ATOM 13289 C C . HIS C 3 75 ? 280.385 281.717 349.457 1.00 99.83 75 HIS C C 1
ATOM 13290 O O . HIS C 3 75 ? 280.462 282.040 350.646 1.00 100.83 75 HIS C O 1
ATOM 13297 N N . PRO C 3 76 ? 280.878 280.560 349.011 1.00 98.27 76 PRO C N 1
ATOM 13298 C CA . PRO C 3 76 ? 281.557 279.646 349.943 1.00 98.51 76 PRO C CA 1
ATOM 13299 C C . PRO C 3 76 ? 282.814 280.221 350.569 1.00 103.77 76 PRO C C 1
ATOM 13300 O O . PRO C 3 76 ? 283.238 279.730 351.623 1.00 107.24 76 PRO C O 1
ATOM 13304 N N . TYR C 3 77 ? 283.428 281.238 349.965 1.00 103.30 77 TYR C N 1
ATOM 13305 C CA . TYR C 3 77 ? 284.613 281.878 350.521 1.00 101.07 77 TYR C CA 1
ATOM 13306 C C . TYR C 3 77 ? 284.274 283.165 351.262 1.00 102.15 77 TYR C C 1
ATOM 13307 O O . TYR C 3 77 ? 285.068 284.109 351.260 1.00 108.04 77 TYR C O 1
ATOM 13316 N N . VAL C 3 78 ? 283.102 283.219 351.896 1.00 103.71 78 VAL C N 1
ATOM 13317 C CA . VAL C 3 78 ? 282.658 284.450 352.542 1.00 106.38 78 VAL C CA 1
ATOM 13318 C C . VAL C 3 78 ? 283.563 284.806 353.716 1.00 108.06 78 VAL C C 1
ATOM 13319 O O . VAL C 3 78 ? 283.885 285.979 353.932 1.00 104.99 78 VAL C O 1
ATOM 13323 N N . CYS C 3 79 ? 283.991 283.807 354.489 1.00 108.27 79 CYS C N 1
ATOM 13324 C CA . CYS C 3 79 ? 284.755 284.073 355.701 1.00 109.86 79 CYS C CA 1
ATOM 13325 C C . CYS C 3 79 ? 286.222 284.385 355.432 1.00 106.92 79 CYS C C 1
ATOM 13326 O O . CYS C 3 79 ? 286.897 284.918 356.319 1.00 104.25 79 CYS C O 1
ATOM 13329 N N . PHE C 3 80 ? 286.730 284.074 354.242 1.00 107.98 80 PHE C N 1
ATOM 13330 C CA . PHE C 3 80 ? 288.128 284.335 353.928 1.00 110.26 80 PHE C CA 1
ATOM 13331 C C . PHE C 3 80 ? 288.364 285.728 353.362 1.00 108.11 80 PHE C C 1
ATOM 13332 O O . PHE C 3 80 ? 289.480 286.246 353.478 1.00 108.25 80 PHE C O 1
ATOM 13340 N N . ILE C 3 81 ? 287.347 286.338 352.749 1.00 105.25 81 ILE C N 1
ATOM 13341 C CA . ILE C 3 81 ? 287.525 287.672 352.170 1.00 101.36 81 ILE C CA 1
ATOM 13342 C C . ILE C 3 81 ? 287.877 288.719 353.217 1.00 100.53 81 ILE C C 1
ATOM 13343 O O . ILE C 3 81 ? 288.769 289.539 352.958 1.00 99.81 81 ILE C O 1
ATOM 13348 N N . PRO C 3 82 ? 287.233 288.783 354.388 1.00 99.82 82 PRO C N 1
ATOM 13349 C CA . PRO C 3 82 ? 287.606 289.818 355.364 1.00 96.42 82 PRO C CA 1
ATOM 13350 C C . PRO C 3 82 ? 288.961 289.611 356.022 1.00 93.67 82 PRO C C 1
ATOM 13351 O O . PRO C 3 82 ? 289.372 290.468 356.811 1.00 96.71 82 PRO C O 1
ATOM 13355 N N . ILE C 3 83 ? 289.666 288.512 355.745 1.00 92.58 83 ILE C N 1
ATOM 13356 C CA . ILE C 3 83 ? 290.969 288.292 356.378 1.00 94.88 83 ILE C CA 1
ATOM 13357 C C . ILE C 3 83 ? 291.964 289.397 356.036 1.00 96.16 83 ILE C C 1
ATOM 13358 O O . ILE C 3 83 ? 292.632 289.899 356.955 1.00 92.48 83 ILE C O 1
ATOM 13363 N N . PRO C 3 84 ? 292.124 289.817 354.775 1.00 99.97 84 PRO C N 1
ATOM 13364 C CA . PRO C 3 84 ? 292.979 290.987 354.515 1.00 94.03 84 PRO C CA 1
ATOM 13365 C C . PRO C 3 84 ? 292.517 292.250 355.220 1.00 91.01 84 PRO C C 1
ATOM 13366 O O . PRO C 3 84 ? 293.359 293.064 355.615 1.00 89.66 84 PRO C O 1
ATOM 13370 N N . PHE C 3 85 ? 291.208 292.448 355.383 1.00 90.15 85 PHE C N 1
ATOM 13371 C CA . PHE C 3 85 ? 290.731 293.619 356.112 1.00 85.61 85 PHE C CA 1
ATOM 13372 C C . PHE C 3 85 ? 291.203 293.593 357.558 1.00 92.33 85 PHE C C 1
ATOM 13373 O O . PHE C 3 85 ? 291.635 294.617 358.100 1.00 93.25 85 PHE C O 1
ATOM 13381 N N . ILE C 3 86 ? 291.122 292.427 358.201 1.00 97.06 86 ILE C N 1
ATOM 13382 C CA . ILE C 3 86 ? 291.519 292.310 359.599 1.00 92.93 86 ILE C CA 1
ATOM 13383 C C . ILE C 3 86 ? 293.032 292.414 359.742 1.00 95.12 86 ILE C C 1
ATOM 13384 O O . ILE C 3 86 ? 293.538 293.050 360.674 1.00 97.33 86 ILE C O 1
ATOM 13389 N N . ILE C 3 87 ? 293.780 291.788 358.830 1.00 96.38 87 ILE C N 1
ATOM 13390 C CA . ILE C 3 87 ? 295.239 291.829 358.912 1.00 93.28 87 ILE C CA 1
ATOM 13391 C C . ILE C 3 87 ? 295.737 293.261 358.774 1.00 90.25 87 ILE C C 1
ATOM 13392 O O . ILE C 3 87 ? 296.595 293.717 359.538 1.00 92.09 87 ILE C O 1
ATOM 13397 N N . MET C 3 88 ? 295.201 293.997 357.801 1.00 92.00 88 MET C N 1
ATOM 13398 C CA . MET C 3 88 ? 295.572 295.396 357.649 1.00 93.25 88 MET C CA 1
ATOM 13399 C C . MET C 3 88 ? 294.963 296.278 358.728 1.00 94.90 88 MET C C 1
ATOM 13400 O O . MET C 3 88 ? 295.386 297.429 358.874 1.00 96.31 88 MET C O 1
ATOM 13405 N N . MET C 3 89 ? 293.981 295.773 359.477 1.00 96.99 89 MET C N 1
ATOM 13406 C CA . MET C 3 89 ? 293.473 296.500 360.632 1.00 100.22 89 MET C CA 1
ATOM 13407 C C . MET C 3 89 ? 294.493 296.553 361.760 1.00 100.87 89 MET C C 1
ATOM 13408 O O . MET C 3 89 ? 294.438 297.468 362.587 1.00 104.95 89 MET C O 1
ATOM 13413 N N . PHE C 3 90 ? 295.421 295.598 361.810 1.00 97.68 90 PHE C N 1
ATOM 13414 C CA . PHE C 3 90 ? 296.460 295.560 362.829 1.00 100.88 90 PHE C CA 1
ATOM 13415 C C . PHE C 3 90 ? 297.842 295.863 362.259 1.00 105.95 90 PHE C C 1
ATOM 13416 O O . PHE C 3 90 ? 298.850 295.586 362.914 1.00 115.71 90 PHE C O 1
ATOM 13424 N N . ILE C 3 91 ? 297.912 296.413 361.047 1.00 99.36 91 ILE C N 1
ATOM 13425 C CA . ILE C 3 91 ? 299.173 296.753 360.401 1.00 96.97 91 ILE C CA 1
ATOM 13426 C C . ILE C 3 91 ? 299.216 298.222 359.997 1.00 96.85 91 ILE C C 1
ATOM 13427 O O . ILE C 3 91 ? 300.197 298.921 360.262 1.00 99.39 91 ILE C O 1
ATOM 13432 N N . ILE C 3 92 ? 298.159 298.706 359.345 1.00 99.54 92 ILE C N 1
ATOM 13433 C CA . ILE C 3 92 ? 298.121 300.111 358.938 1.00 100.60 92 ILE C CA 1
ATOM 13434 C C . ILE C 3 92 ? 298.232 301.062 360.125 1.00 104.37 92 ILE C C 1
ATOM 13435 O O . ILE C 3 92 ? 299.008 302.028 360.040 1.00 104.99 92 ILE C O 1
ATOM 13440 N N . PRO C 3 93 ? 297.501 300.876 361.231 1.00 108.33 93 PRO C N 1
ATOM 13441 C CA . PRO C 3 93 ? 297.689 301.792 362.368 1.00 108.76 93 PRO C CA 1
ATOM 13442 C C . PRO C 3 93 ? 299.093 301.774 362.945 1.00 108.61 93 PRO C C 1
ATOM 13443 O O . PRO C 3 93 ? 299.542 302.795 363.475 1.00 112.54 93 PRO C O 1
ATOM 13447 N N . PHE C 3 94 ? 299.804 300.648 362.867 1.00 103.23 94 PHE C N 1
ATOM 13448 C CA . PHE C 3 94 ? 301.159 300.606 363.407 1.00 106.15 94 PHE C CA 1
ATOM 13449 C C . PHE C 3 94 ? 302.178 301.157 362.418 1.00 105.49 94 PHE C C 1
ATOM 13450 O O . PHE C 3 94 ? 303.060 301.933 362.799 1.00 104.48 94 PHE C O 1
ATOM 13458 N N . VAL C 3 95 ? 302.075 300.764 361.150 1.00 107.63 95 VAL C N 1
ATOM 13459 C CA . VAL C 3 95 ? 303.041 301.199 360.147 1.00 98.58 95 VAL C CA 1
ATOM 13460 C C . VAL C 3 95 ? 302.862 302.680 359.834 1.00 99.96 95 VAL C C 1
ATOM 13461 O O . VAL C 3 95 ? 303.837 303.435 359.749 1.00 101.67 95 VAL C O 1
ATOM 13465 N N . PHE C 3 96 ? 301.618 303.117 359.655 1.00 102.80 96 PHE C N 1
ATOM 13466 C CA . PHE C 3 96 ? 301.317 304.496 359.289 1.00 102.86 96 PHE C CA 1
ATOM 13467 C C . PHE C 3 96 ? 300.925 305.352 360.486 1.00 106.60 96 PHE C C 1
ATOM 13468 O O . PHE C 3 96 ? 301.483 306.434 360.683 1.00 111.52 96 PHE C O 1
ATOM 13476 N N . GLY C 3 97 ? 299.966 304.888 361.286 1.00 106.25 97 GLY C N 1
ATOM 13477 C CA . GLY C 3 97 ? 299.443 305.720 362.357 1.00 112.60 97 GLY C CA 1
ATOM 13478 C C . GLY C 3 97 ? 300.456 306.008 363.448 1.00 115.44 97 GLY C C 1
ATOM 13479 O O . GLY C 3 97 ? 300.540 307.134 363.942 1.00 118.71 97 GLY C O 1
ATOM 13480 N N . ALA C 3 98 ? 301.223 304.997 363.852 1.00 113.23 98 ALA C N 1
ATOM 13481 C CA . ALA C 3 98 ? 302.155 305.187 364.962 1.00 110.33 98 ALA C CA 1
ATOM 13482 C C . ALA C 3 98 ? 303.242 306.210 364.657 1.00 111.34 98 ALA C C 1
ATOM 13483 O O . ALA C 3 98 ? 303.443 307.120 365.479 1.00 116.45 98 ALA C O 1
ATOM 13485 N N . PRO C 3 99 ? 303.972 306.140 363.537 1.00 109.47 99 PRO C N 1
ATOM 13486 C CA . PRO C 3 99 ? 304.962 307.198 363.282 1.00 110.30 99 PRO C CA 1
ATOM 13487 C C . PRO C 3 99 ? 304.334 308.560 363.061 1.00 113.89 99 PRO C C 1
ATOM 13488 O O . PRO C 3 99 ? 304.907 309.573 363.477 1.00 120.78 99 PRO C O 1
ATOM 13492 N N . THR C 3 100 ? 303.168 308.618 362.413 1.00 112.83 100 THR C N 1
ATOM 13493 C CA . THR C 3 100 ? 302.508 309.902 362.203 1.00 116.99 100 THR C CA 1
ATOM 13494 C C . THR C 3 100 ? 302.085 310.525 363.526 1.00 122.12 100 THR C C 1
ATOM 13495 O O . THR C 3 100 ? 302.261 311.730 363.740 1.00 124.65 100 THR C O 1
ATOM 13499 N N . SER C 3 101 ? 301.530 309.716 364.431 1.00 121.22 101 SER C N 1
ATOM 13500 C CA . SER C 3 101 ? 301.131 310.229 365.736 1.00 122.02 101 SER C CA 1
ATOM 13501 C C . SER C 3 101 ? 302.342 310.656 366.553 1.00 127.09 101 SER C C 1
ATOM 13502 O O . SER C 3 101 ? 302.278 311.638 367.299 1.00 131.44 101 SER C O 1
ATOM 13505 N N . MET C 3 102 ? 303.452 309.925 366.434 1.00 127.58 102 MET C N 1
ATOM 13506 C CA . MET C 3 102 ? 304.674 310.322 367.126 1.00 126.65 102 MET C CA 1
ATOM 13507 C C . MET C 3 102 ? 305.171 311.674 366.633 1.00 127.91 102 MET C C 1
ATOM 13508 O O . MET C 3 102 ? 305.608 312.511 367.430 1.00 133.85 102 MET C O 1
ATOM 13513 N N . VAL C 3 103 ? 305.120 311.904 365.320 1.00 123.22 103 VAL C N 1
ATOM 13514 C CA . VAL C 3 103 ? 305.557 313.183 364.774 1.00 125.30 103 VAL C CA 1
ATOM 13515 C C . VAL C 3 103 ? 304.626 314.305 365.216 1.00 130.72 103 VAL C C 1
ATOM 13516 O O . VAL C 3 103 ? 305.079 315.385 365.613 1.00 136.23 103 VAL C O 1
ATOM 13520 N N . LEU C 3 104 ? 303.313 314.075 365.149 1.00 129.49 104 LEU C N 1
ATOM 13521 C CA . LEU C 3 104 ? 302.363 315.098 365.573 1.00 134.01 104 LEU C CA 1
ATOM 13522 C C . LEU C 3 104 ? 302.508 315.404 367.058 1.00 138.34 104 LEU C C 1
ATOM 13523 O O . LEU C 3 104 ? 302.459 316.570 367.467 1.00 141.41 104 LEU C O 1
ATOM 13528 N N . ALA C 3 105 ? 302.688 314.370 367.881 1.00 140.43 105 ALA C N 1
ATOM 13529 C CA . ALA C 3 105 ? 302.885 314.586 369.309 1.00 144.48 105 ALA C CA 1
ATOM 13530 C C . ALA C 3 105 ? 304.194 315.314 369.579 1.00 146.88 105 ALA C C 1
ATOM 13531 O O . ALA C 3 105 ? 304.278 316.127 370.506 1.00 149.79 105 ALA C O 1
ATOM 13533 N N . LEU C 3 106 ? 305.228 315.026 368.788 1.00 145.02 106 LEU C N 1
ATOM 13534 C CA . LEU C 3 106 ? 306.486 315.752 368.924 1.00 146.99 106 LEU C CA 1
ATOM 13535 C C . LEU C 3 106 ? 306.301 317.229 368.605 1.00 149.45 106 LEU C C 1
ATOM 13536 O O . LEU C 3 106 ? 306.880 318.094 369.273 1.00 155.85 106 LEU C O 1
ATOM 13541 N N . ALA C 3 107 ? 305.504 317.538 367.580 1.00 148.30 107 ALA C N 1
ATOM 13542 C CA . ALA C 3 107 ? 305.239 318.934 367.246 1.00 151.42 107 ALA C CA 1
ATOM 13543 C C . ALA C 3 107 ? 304.504 319.644 368.375 1.00 154.96 107 ALA C C 1
ATOM 13544 O O . ALA C 3 107 ? 304.830 320.787 368.715 1.00 155.38 107 ALA C O 1
ATOM 13546 N N . MET C 3 108 ? 303.503 318.985 368.964 1.00 155.42 108 MET C N 1
ATOM 13547 C CA . MET C 3 108 ? 302.779 319.590 370.077 1.00 158.68 108 MET C CA 1
ATOM 13548 C C . MET C 3 108 ? 303.677 319.744 371.298 1.00 157.65 108 MET C C 1
ATOM 13549 O O . MET C 3 108 ? 303.626 320.766 371.992 1.00 159.28 108 MET C O 1
ATOM 13554 N N . TYR C 3 109 ? 304.504 318.734 371.577 1.00 155.40 109 TYR C N 1
ATOM 13555 C CA . TYR C 3 109 ? 305.411 318.804 372.718 1.00 155.93 109 TYR C CA 1
ATOM 13556 C C . TYR C 3 109 ? 306.416 319.937 372.555 1.00 157.99 109 TYR C C 1
ATOM 13557 O O . TYR C 3 109 ? 306.696 320.672 373.510 1.00 157.32 109 TYR C O 1
ATOM 13566 N N . ALA C 3 110 ? 306.971 320.094 371.351 1.00 160.85 110 ALA C N 1
ATOM 13567 C CA . ALA C 3 110 ? 307.904 321.188 371.101 1.00 159.47 110 ALA C CA 1
ATOM 13568 C C . ALA C 3 110 ? 307.206 322.538 371.189 1.00 160.20 110 ALA C C 1
ATOM 13569 O O . ALA C 3 110 ? 307.776 323.506 371.704 1.00 158.67 110 ALA C O 1
ATOM 13571 N N . SER C 3 111 ? 305.971 322.623 370.689 1.00 160.40 111 SER C N 1
ATOM 13572 C CA . SER C 3 111 ? 305.211 323.862 370.785 1.00 161.84 111 SER C CA 1
ATOM 13573 C C . SER C 3 111 ? 304.849 324.205 372.224 1.00 164.95 111 SER C C 1
ATOM 13574 O O . SER C 3 111 ? 304.470 325.350 372.495 1.00 165.87 111 SER C O 1
ATOM 13577 N N . LYS C 3 112 ? 304.939 323.235 373.139 1.00 164.20 112 LYS C N 1
ATOM 13578 C CA . LYS C 3 112 ? 304.678 323.427 374.563 1.00 162.36 112 LYS C CA 1
ATOM 13579 C C . LYS C 3 112 ? 303.227 323.811 374.831 1.00 163.71 112 LYS C C 1
ATOM 13580 O O . LYS C 3 112 ? 302.869 324.141 375.966 1.00 159.00 112 LYS C O 1
ATOM 13586 N N . ASN C 3 113 ? 302.387 323.767 373.801 1.00 168.22 113 ASN C N 1
ATOM 13587 C CA . ASN C 3 113 ? 300.973 324.079 373.954 1.00 170.76 113 ASN C CA 1
ATOM 13588 C C . ASN C 3 113 ? 300.222 322.816 374.352 1.00 171.52 113 ASN C C 1
ATOM 13589 O O . ASN C 3 113 ? 300.176 321.848 373.586 1.00 171.13 113 ASN C O 1
ATOM 13594 N N . ALA C 3 114 ? 299.638 322.825 375.546 1.00 167.88 114 ALA C N 1
ATOM 13595 C CA . ALA C 3 114 ? 298.873 321.676 376.009 1.00 165.11 114 ALA C CA 1
ATOM 13596 C C . ALA C 3 114 ? 297.631 321.491 375.150 1.00 165.82 114 ALA C C 1
ATOM 13597 O O . ALA C 3 114 ? 296.867 322.437 374.934 1.00 163.56 114 ALA C O 1
ATOM 13599 N N . VAL C 3 115 ? 297.435 320.274 374.655 1.00 167.01 115 VAL C N 1
ATOM 13600 C CA . VAL C 3 115 ? 296.305 319.938 373.798 1.00 166.50 115 VAL C CA 1
ATOM 13601 C C . VAL C 3 115 ? 295.224 319.284 374.645 1.00 165.05 115 VAL C C 1
ATOM 13602 O O . VAL C 3 115 ? 295.510 318.424 375.489 1.00 162.71 115 VAL C O 1
ATOM 13606 N N . SER C 3 116 ? 293.974 319.691 374.416 1.00 164.95 116 SER C N 1
ATOM 13607 C CA . SER C 3 116 ? 292.843 319.366 375.280 1.00 166.41 116 SER C CA 1
ATOM 13608 C C . SER C 3 116 ? 292.453 317.893 375.267 1.00 164.55 116 SER C C 1
ATOM 13609 O O . SER C 3 116 ? 291.480 317.541 375.942 1.00 165.44 116 SER C O 1
ATOM 13612 N N . THR C 3 117 ? 293.145 317.043 374.508 1.00 159.71 117 THR C N 1
ATOM 13613 C CA . THR C 3 117 ? 292.912 315.604 374.388 1.00 159.00 117 THR C CA 1
ATOM 13614 C C . THR C 3 117 ? 291.634 315.299 373.616 1.00 151.69 117 THR C C 1
ATOM 13615 O O . THR C 3 117 ? 291.361 314.128 373.324 1.00 145.73 117 THR C O 1
ATOM 13619 N N . TRP C 3 118 ? 290.843 316.313 373.269 1.00 152.56 118 TRP C N 1
ATOM 13620 C CA . TRP C 3 118 ? 289.831 316.189 372.235 1.00 149.27 118 TRP C CA 1
ATOM 13621 C C . TRP C 3 118 ? 290.275 316.802 370.920 1.00 145.89 118 TRP C C 1
ATOM 13622 O O . TRP C 3 118 ? 289.753 316.418 369.869 1.00 142.97 118 TRP C O 1
ATOM 13633 N N . TYR C 3 119 ? 291.223 317.740 370.956 1.00 148.86 119 TYR C N 1
ATOM 13634 C CA . TYR C 3 119 ? 291.881 318.186 369.737 1.00 146.85 119 TYR C CA 1
ATOM 13635 C C . TYR C 3 119 ? 292.834 317.128 369.201 1.00 143.28 119 TYR C C 1
ATOM 13636 O O . TYR C 3 119 ? 293.157 317.148 368.009 1.00 142.99 119 TYR C O 1
ATOM 13645 N N . CYS C 3 120 ? 293.290 316.209 370.057 1.00 143.42 120 CYS C N 1
ATOM 13646 C CA . CYS C 3 120 ? 294.020 315.039 369.584 1.00 140.31 120 CYS C CA 1
ATOM 13647 C C . CYS C 3 120 ? 293.105 314.054 368.873 1.00 135.70 120 CYS C C 1
ATOM 13648 O O . CYS C 3 120 ? 293.543 313.369 367.943 1.00 134.29 120 CYS C O 1
ATOM 13651 N N . ALA C 3 121 ? 291.842 313.967 369.297 1.00 135.56 121 ALA C N 1
ATOM 13652 C CA . ALA C 3 121 ? 290.898 313.074 368.637 1.00 129.92 121 ALA C CA 1
ATOM 13653 C C . ALA C 3 121 ? 290.687 313.476 367.186 1.00 125.87 121 ALA C C 1
ATOM 13654 O O . ALA C 3 121 ? 290.606 312.618 366.302 1.00 126.27 121 ALA C O 1
ATOM 13656 N N . ILE C 3 122 ? 290.588 314.780 366.922 1.00 126.19 122 ILE C N 1
ATOM 13657 C CA . ILE C 3 122 ? 290.463 315.248 365.547 1.00 127.74 122 ILE C CA 1
ATOM 13658 C C . ILE C 3 122 ? 291.719 314.911 364.754 1.00 126.43 122 ILE C C 1
ATOM 13659 O O . ILE C 3 122 ? 291.643 314.509 363.588 1.00 124.87 122 ILE C O 1
ATOM 13664 N N . MET C 3 123 ? 292.893 315.064 365.372 1.00 124.83 123 MET C N 1
ATOM 13665 C CA . MET C 3 123 ? 294.136 314.723 364.690 1.00 126.62 123 MET C CA 1
ATOM 13666 C C . MET C 3 123 ? 294.189 313.241 364.340 1.00 123.08 123 MET C C 1
ATOM 13667 O O . MET C 3 123 ? 294.617 312.871 363.241 1.00 119.23 123 MET C O 1
ATOM 13672 N N . GLY C 3 124 ? 293.763 312.377 365.263 1.00 124.72 124 GLY C N 1
ATOM 13673 C CA . GLY C 3 124 ? 293.770 310.950 364.984 1.00 117.89 124 GLY C CA 1
ATOM 13674 C C . GLY C 3 124 ? 292.785 310.554 363.901 1.00 114.10 124 GLY C C 1
ATOM 13675 O O . GLY C 3 124 ? 293.097 309.730 363.038 1.00 113.10 124 GLY C O 1
ATOM 13676 N N . ILE C 3 125 ? 291.583 311.132 363.931 1.00 114.61 125 ILE C N 1
ATOM 13677 C CA . ILE C 3 125 ? 290.579 310.817 362.921 1.00 113.34 125 ILE C CA 1
ATOM 13678 C C . ILE C 3 125 ? 291.015 311.318 361.550 1.00 111.70 125 ILE C C 1
ATOM 13679 O O . ILE C 3 125 ? 290.727 310.682 360.530 1.00 112.27 125 ILE C O 1
ATOM 13684 N N . ILE C 3 126 ? 291.716 312.453 361.500 1.00 111.30 126 ILE C N 1
ATOM 13685 C CA . ILE C 3 126 ? 292.155 313.008 360.222 1.00 111.08 126 ILE C CA 1
ATOM 13686 C C . ILE C 3 126 ? 293.040 312.015 359.481 1.00 108.18 126 ILE C C 1
ATOM 13687 O O . ILE C 3 126 ? 292.941 311.867 358.257 1.00 103.57 126 ILE C O 1
ATOM 13692 N N . GLN C 3 127 ? 293.908 311.309 360.207 1.00 107.25 127 GLN C N 1
ATOM 13693 C CA . GLN C 3 127 ? 294.774 310.322 359.569 1.00 103.49 127 GLN C CA 1
ATOM 13694 C C . GLN C 3 127 ? 293.953 309.234 358.890 1.00 102.02 127 GLN C C 1
ATOM 13695 O O . GLN C 3 127 ? 294.223 308.861 357.743 1.00 105.15 127 GLN C O 1
ATOM 13701 N N . THR C 3 128 ? 292.937 308.720 359.583 1.00 99.07 128 THR C N 1
ATOM 13702 C CA . THR C 3 128 ? 292.093 307.685 358.997 1.00 95.82 128 THR C CA 1
ATOM 13703 C C . THR C 3 128 ? 291.302 308.223 357.812 1.00 92.42 128 THR C C 1
ATOM 13704 O O . THR C 3 128 ? 291.145 307.535 356.798 1.00 95.62 128 THR C O 1
ATOM 13708 N N . LEU C 3 129 ? 290.793 309.451 357.923 1.00 92.98 129 LEU C N 1
ATOM 13709 C CA . LEU C 3 129 ? 290.016 310.026 356.830 1.00 94.45 129 LEU C CA 1
ATOM 13710 C C . LEU C 3 129 ? 290.865 310.207 355.580 1.00 93.68 129 LEU C C 1
ATOM 13711 O O . LEU C 3 129 ? 290.409 309.925 354.468 1.00 96.03 129 LEU C O 1
ATOM 13716 N N . LEU C 3 130 ? 292.103 310.678 355.740 1.00 92.09 130 LEU C N 1
ATOM 13717 C CA . LEU C 3 130 ? 292.969 310.875 354.583 1.00 89.94 130 LEU C CA 1
ATOM 13718 C C . LEU C 3 130 ? 293.335 309.548 353.931 1.00 89.32 130 LEU C C 1
ATOM 13719 O O . LEU C 3 130 ? 293.425 309.458 352.702 1.00 86.36 130 LEU C O 1
ATOM 13724 N N . ILE C 3 131 ? 293.560 308.509 354.736 1.00 93.94 131 ILE C N 1
ATOM 13725 C CA . ILE C 3 131 ? 293.820 307.182 354.185 1.00 92.42 131 ILE C CA 1
ATOM 13726 C C . ILE C 3 131 ? 292.605 306.678 353.420 1.00 92.46 131 ILE C C 1
ATOM 13727 O O . ILE C 3 131 ? 292.729 306.111 352.327 1.00 91.05 131 ILE C O 1
ATOM 13732 N N . PHE C 3 132 ? 291.410 306.876 353.979 1.00 88.99 132 PHE C N 1
ATOM 13733 C CA . PHE C 3 132 ? 290.192 306.440 353.307 1.00 84.49 132 PHE C CA 1
ATOM 13734 C C . PHE C 3 132 ? 289.938 307.242 352.037 1.00 88.80 132 PHE C C 1
ATOM 13735 O O . PHE C 3 132 ? 289.421 306.704 351.053 1.00 92.58 132 PHE C O 1
ATOM 13743 N N . VAL C 3 133 ? 290.273 308.534 352.044 1.00 88.64 133 VAL C N 1
ATOM 13744 C CA . VAL C 3 133 ? 290.040 309.364 350.865 1.00 90.48 133 VAL C CA 1
ATOM 13745 C C . VAL C 3 133 ? 290.880 308.876 349.693 1.00 91.09 133 VAL C C 1
ATOM 13746 O O . VAL C 3 133 ? 290.391 308.769 348.562 1.00 94.31 133 VAL C O 1
ATOM 13750 N N . THR C 3 134 ? 292.154 308.569 349.940 1.00 88.02 134 THR C N 1
ATOM 13751 C CA . THR C 3 134 ? 293.004 308.085 348.859 1.00 89.83 134 THR C CA 1
ATOM 13752 C C . THR C 3 134 ? 292.615 306.683 348.416 1.00 89.50 134 THR C C 1
ATOM 13753 O O . THR C 3 134 ? 292.831 306.322 347.255 1.00 89.67 134 THR C O 1
ATOM 13757 N N . SER C 3 135 ? 292.038 305.882 349.313 1.00 85.00 135 SER C N 1
ATOM 13758 C CA . SER C 3 135 ? 291.657 304.524 348.946 1.00 84.28 135 SER C CA 1
ATOM 13759 C C . SER C 3 135 ? 290.523 304.496 347.933 1.00 88.66 135 SER C C 1
ATOM 13760 O O . SER C 3 135 ? 290.323 303.469 347.277 1.00 91.32 135 SER C O 1
ATOM 13763 N N . VAL C 3 136 ? 289.774 305.592 347.791 1.00 86.90 136 VAL C N 1
ATOM 13764 C CA . VAL C 3 136 ? 288.713 305.675 346.796 1.00 85.48 136 VAL C CA 1
ATOM 13765 C C . VAL C 3 136 ? 289.107 306.525 345.598 1.00 87.92 136 VAL C C 1
ATOM 13766 O O . VAL C 3 136 ? 288.290 306.710 344.686 1.00 87.50 136 VAL C O 1
ATOM 13770 N N . THR C 3 137 ? 290.332 307.041 345.568 1.00 88.40 137 THR C N 1
ATOM 13771 C CA . THR C 3 137 ? 290.841 307.805 344.439 1.00 85.56 137 THR C CA 1
ATOM 13772 C C . THR C 3 137 ? 291.979 307.031 343.791 1.00 84.80 137 THR C C 1
ATOM 13773 O O . THR C 3 137 ? 292.931 306.633 344.469 1.00 86.79 137 THR C O 1
ATOM 13777 N N . ARG C 3 138 ? 291.877 306.821 342.484 1.00 80.43 138 ARG C N 1
ATOM 13778 C CA . ARG C 3 138 ? 292.852 306.022 341.753 1.00 79.71 138 ARG C CA 1
ATOM 13779 C C . ARG C 3 138 ? 293.865 306.938 341.064 1.00 80.40 138 ARG C C 1
ATOM 13780 O O . ARG C 3 138 ? 293.886 307.100 339.845 1.00 79.44 138 ARG C O 1
ATOM 13788 N N . ILE C 3 139 ? 294.717 307.543 341.887 1.00 82.72 139 ILE C N 1
ATOM 13789 C CA . ILE C 3 139 ? 295.765 308.446 341.424 1.00 82.25 139 ILE C CA 1
ATOM 13790 C C . ILE C 3 139 ? 297.055 307.644 341.329 1.00 81.22 139 ILE C C 1
ATOM 13791 O O . ILE C 3 139 ? 297.680 307.330 342.347 1.00 82.49 139 ILE C O 1
ATOM 13796 N N . HIS C 3 140 ? 297.464 307.319 340.105 1.00 80.13 140 HIS C N 1
ATOM 13797 C CA . HIS C 3 140 ? 298.633 306.474 339.906 1.00 80.18 140 HIS C CA 1
ATOM 13798 C C . HIS C 3 140 ? 299.945 307.213 340.098 1.00 86.09 140 HIS C C 1
ATOM 13799 O O . HIS C 3 140 ? 300.974 306.568 340.323 1.00 91.21 140 HIS C O 1
ATOM 13806 N N . ALA C 3 141 ? 299.940 308.543 340.011 1.00 90.20 141 ALA C N 1
ATOM 13807 C CA . ALA C 3 141 ? 301.192 309.279 340.131 1.00 91.63 141 ALA C CA 1
ATOM 13808 C C . ALA C 3 141 ? 301.707 309.290 341.564 1.00 88.39 141 ALA C C 1
ATOM 13809 O O . ALA C 3 141 ? 302.922 309.314 341.779 1.00 94.16 141 ALA C O 1
ATOM 13811 N N . THR C 3 142 ? 300.809 309.265 342.552 1.00 84.33 142 THR C N 1
ATOM 13812 C CA . THR C 3 142 ? 301.244 309.236 343.944 1.00 86.41 142 THR C CA 1
ATOM 13813 C C . THR C 3 142 ? 302.007 307.965 344.279 1.00 88.15 142 THR C C 1
ATOM 13814 O O . THR C 3 142 ? 302.805 307.961 345.221 1.00 95.17 142 THR C O 1
ATOM 13818 N N . LEU C 3 143 ? 301.779 306.893 343.536 1.00 90.59 143 LEU C N 1
ATOM 13819 C CA . LEU C 3 143 ? 302.417 305.620 343.817 1.00 94.42 143 LEU C CA 1
ATOM 13820 C C . LEU C 3 143 ? 303.889 305.641 343.428 1.00 99.19 143 LEU C C 1
ATOM 13821 O O . LEU C 3 143 ? 304.709 304.932 344.007 1.00 103.51 143 LEU C O 1
#

Organism: Caenorhabditis elegans (NCBI:txid6239)

Nearest PDB structures (foldseek):
  1yc9-assembly1_A-3  TM=2.160E-01  e=6.536E-01  Vibrio cholerae
  4mt0-assembly1_A  TM=1.835E-01  e=6.536E-01  Neisseria gonorrhoeae
  1bsx-assembly2_B  TM=2.940E-01  e=9.186E+00  Homo sapiens

InterPro domains:
  IPR033616 Bridge-like lipid transfer protein family member 1 [PTHR31640] (2-3977)
  IPR047104 Bridge-like lipid transfer protein family member 1, N-terminal [PF20413] (29-578)
  IPR047104 Bridge-like lipid transfer protein family member 1, N-terminal [PF20413] (655-1041)
  IPR056741 Bridge-like lipid transfer protein family member 1, middle region [PF25039] (2179-2367)
  IPR056742 Bridge-like lipid transfer protein family member 1, C-terminal [PF25040] (2528-2856)
  IPR056742 Bridge-like lipid transfer protein family member 1, C-terminal [PF25040] (3103-3224)
  IPR056742 Bridge-like lipid transfer protein family member 1, C-terminal [PF25040] (3293-3332)
  IPR056742 Bridge-like lipid transfer protein family member 1, C-terminal [PF25040] (3363-3959)
  IPR056742 Bridge-like lipid transfer protein family member 1, C-terminal [SM01220] (3367-3965)

Sequence (1730 aa):
SFWVTASVVTLFLAWSTFVVLFFSRVSALFFTFVIDKYLRLSKNGIHFKIGGISISGLHAGKIMFRNVIYDNGDMTIKVNDGHLLFKYWKSVEHRHLNLSTKRASRLHLVLNGLHVNIYNNLTKYTEIARIRRFDWFFENTNMPSSVWENMWNLLGIVHIEVSAGCILVGNKFLPYALWTRFENLNSKTSVTESANDRALLTFEGETENVAVSLIKNEQFDFTAKDKDPPRTMGNDGCPLLQSASLEFVYKQDLLGYVTDDEPQSITLKLPLWSSEWRFGNNTVLSYGPWAEQQRFLIYSFFYPPDFQNSTATAMPTRGKKRIHVKHDVKIILTKETCMDIWFMRGEQLESIRTRCGPLSSLDMSILWITTEKGFYWNMKAEFLNFEATTSLIFTKLFSCKKFNVDGSFVYPLTWNGEQTWTIDYAFTKANAWFVWDHKRLFTDLINDWIGDDPSDISKFVPFRVHNRMKVVDGFEVIMLLNESNWVDTADMNAENVEVAIVGEKLSFECELPFVDFLPQTQMVKYEMRGEKSVAMRAKFPPDSATAPIRAALSRLARCNSYAPPSKHGTHSLDTDVWFELWRTELVKMDFDHHYRPLIVKSNIPSDIPFSILSDYLPPPANHPWDLEPDYLGVDILIEGSDVKFTGLLVKLLFELKNNYFGWYDSMTSVDDEKIDDPIKLKASFDKTNANGMKPVEYFRTMNVDVTVRVCNVRAEMLLYSPAIDEGAEPEKVPVVFVEEVAVEVKKTKTQALIQVGVSPACAYLDKSSQGSGPGCITLSGFQFRGHAMYSAKEVAWNMGLVEYGWIMEILVGDIAGTLDFPAHAHVLHQIMESLLMFVISPDDATKVPDRMQFCQHGQLIKACSIAGKKTNEILGPCKTEEQMKYRQIRISVDSVNLTFVEEKTILQISADPVRVTICNAHESRFTEHVCIRVPGISIRQAVRIKEKPENIWIEGANAAIEGVSLDIELPTPKSASPTIGKERLEFVRMHDADTKRLHFLWADHSVWGCACFGNTCFFGDVDEIGSTFMETLTKKKFFVPGIERNPEKQPQVMQSVILKNKPILSNQPHMFYKKPKLQSMEMSSSYATFVDNVRVELPSAITVPQFGEPGAILEWCQAHQATRIINDVNTSGVNEVRFLAINGVAATSLDLFVTPIGIEAFERLVTAASHSVPAINPCILVHMCYRDCVLKKHRQPLTESLFADEPISEVDITVDLPRVSIGLFQCGVTANMGLLLIDRAFIQLNGSAITVQLLQLTNRDAPRMNNLEPRVMMDFNVSDTLIILERPIYEALAPVMVSWLSVVENFLRTVDKFIHTVECWKSVAMAKVLKLALDSTDEKVVVKVGKNRMGRTRVLSAHQASCPSCILLKTLFRWFAYAGNAPGAINHRLDIRPEFEIEETRKTALMALLSHWQSDVGKELKLVSYEDAHRFDGTSVIYVCAVIILILIWVAIIGQRQIWRHRHNVARVRPQVSLSSRISSKKAVLLRETQLDTVMRLRCENQARLTDCISLQFHGEKPYVHRMIAVDEVTLEIDGQLNRIEGAVQRQAGESTYSYLKRIREKVPSIPLNLVHRIAFLQESARFRPEKFDVEQVMELRSLLNQFLRILSAEYDSLAGALLLSGKYMNDWWEITLSIFLWMSLSFMVISLGATILSLFTLRKHPYVCFIPIPFIIMMFIIPFVFGAPTSMVLALAMYASKNAVSTWYCAIMGIIQTLLIFVTSVTRIHATL

Foldseek 3Di:
DVVVVVVVVVVVVVVVCCVPPPVQQVVQVVVQVVVCVVVVCVVQVKDWGWRGWDDPCVVQQKIKTAFTWIGNPFKIKTFGIWIKGFQQVADQDDPWQDQADADDQRTETETEEIEMEGAAAVVQVVVLCVVVVVVVVCPPVVHPPRNVRVVQSRRGKHWYWYQKYWYWFYHLAAQKIKIKIFGGWTWIWHWHDDPQFDIKIKIKTKTQWIWIAIAGRPNYDDDPVDDADLDQDPRRHGTFWGARMKIKIWMWGDWDFAADQAFDDLPPPATATEMEIETEPDTAGEEELSNLVSVCRRCCRRPPDSQDQADFDDGDGGPGIGDHFKYKYKYFYQAKHKYKYWDDDPPDIKIKIKIAGGGWMKMKIFTPGAHQQGGKMKMKTKGAFIAIFIDDLQTGFKTARMKIKIWMWTDGRRNQEEIEIEIEIETEQMEGEDALVVVVVVVVRVDSNVPQAAFDPSPDHWYKHKYKYKYANKYKYKYFLAVLQAWASDPPLTQTWIKIKMAGMKIKIKMAGRGDRQDQKGKIKMKMKRAAFIWIKIFGRLFLLVLLLVLLLVLQAFADWLRPHDPHDDPQNPCLGIGTFKTARMKMKMKIWMDRDDHPVVNPPDPDDPVCVCVPDDDDDPALLVDDAIEMEIEIEGFEITGADFLQVVVSVVSCCCCNVHLSSDYDYLPPQDDDDLVVVQVVLCVVVVVVVDDNPVLHHYWYKHKYKYAFYKYFLTFRFWFDDPVFDGWHTKIKTWGMKIWIWTDDLFKIKTKIWTAKMKIWGGADRVGPGIKMKIWRIKMKIKIWGWFQPLADSVVSIFTQEIEMEIATEEIFMEAAPPVVVVSVVRSVLRNVCNNPVLSNFFDNRQSSQAARRRGGQWFCQVVCVVVVHRGHGGHHSVLQHWYKYKYKYQKHWYWHDDPFKIKIKIFFIKIWMWTCCFFNHNHIKIWTWTQKMKIWMWGWDPPDPDIWIFGQKMKMFGGAIKMDGDDHDPPDDPCSSVSSLCVNCVRCVVPCFQQLNPDPDNGSDTLCAQRGAGQASTDPCSNCRNVCVVRDRQQDDDADQDNRDHGHHQCDPVDHRHGSDDQDNGDYRDHPPPPDPVQVVQCQQATWIWDKAFQDHQDDFDNPHGCSSVVSDVRGGHIDTGTDPLRHHDQPDAPLEMEEARGAAMEMEHELVSLVNVLSSLLSNLVCLLRGFLLVLLSVLLCVCSVVLNPDVLCVVVDDSVVPDSRAYWYKYYFYWYKYWYQDPHIKIWIWTFHIAIGNGWGAKIKIKIWDQDFPPPCVSPPRTDIDIDIDMDGIDDDDDDCVVCVNVVVVCVSNVVSVVSSVVSNVVSVLSNVLSNLQNLLVLLVVLVPADDPQLALDDDPPSVLVRRPSSVSCLASLSNSVSSSSSSCSSDTPCNCVSSHSDDHPDPVSSDPVVSVVSSVVSVVVCPVRSVVSRDGDPDDCVVVD/DVVVVVVVVVVVVVVVVVCVVVVVVVVVVVVPDVVPDDDDPQPVSPDVDPVVSVVVVVVVVVVVLVVLVDDDQCPDDVNCVPPVPPQLVLLSCLLVVLCCLQVVVQPDDPRDHADSPPRAQLVNVVVVCVVPVPDDPVLSVLLSVLNCCSVDNPPRDGVVSSVVNNVSSVVVVVSVVVVVD/DVVVCLQPQAAFDQDLVSQLSLLLVLLLVLLVVVLVVVLVVQCVPVVPPPCSPVVSPVSVVCSVVCSVPPVNVVSSVVSVVSNVVVGTDGSVVSNVNSNVSNVVVVVVVPPDDPVVD

Solvent-accessible surface area: 83699 Å² total; per-residue (Å²): 111,176,219,74,42,49,69,15,32,85,81,53,36,58,40,12,18,74,35,52,4,72,36,14,65,59,9,1,117,124,64,20,129,60,53,34,143,177,101,141,19,78,148,91,31,32,27,35,78,12,14,0,22,21,23,25,1,43,12,14,6,15,52,4,24,51,35,29,12,68,0,49,3,30,65,0,52,34,10,15,3,0,6,53,12,40,41,10,105,60,53,1,55,79,122,119,17,66,38,91,49,168,10,34,22,0,26,20,36,12,24,20,5,26,34,23,1,58,1,2,30,24,86,98,3,30,85,5,3,137,101,45,220,35,106,84,5,72,127,67,7,110,124,150,79,74,70,55,53,17,76,35,2,9,36,0,15,17,30,41,50,5,43,8,0,4,59,2,27,0,3,60,55,10,10,10,1,54,0,28,23,24,46,63,21,62,1,92,14,20,0,46,97,24,79,69,17,96,0,20,33,12,58,86,8,89,5,118,60,10,15,23,0,5,1,93,1,93,63,45,111,63,82,112,171,39,87,101,22,22,58,73,115,64,102,50,8,10,15,23,41,90,2,37,40,16,67,12,24,62,64,49,4,30,24,8,138,10,95,58,118,102,64,8,38,68,106,120,92,51,4,64,36,22,6,34,89,64,11,8,77,111,2,45,49,5,72,3,1,9,3,36,60,12,107,115,67,15,119,19,2,13,120,18,68,63,34,67,32,62,108,38,58,93,31,14,79,156,56,133,109,13,55,23,0,67,22,50,23,91,34,33,2,39,96,99,0,22,28,4,50,33,3,58,63,65,171,105,57,1,7,10,91,12,95,2,6,71,119,0,32,30,47,48,28,49,13,150,6,27,33,158,169,2,73,86,61,52,46,114,8,56,23,47,93,22,71,6,32,7,40,20,80,14,64,83,23,36,30,7,100,70,25,36,14,65,3,37,15,52,52,41,38,22,54,1,0,47,33,43,76,42,22,58,57,37,19,15,102,4,9,21,21,70,0,64,18,6,94,94,0,72,51,49,15,98,88,35,83,125,32,102,95,39,42,12,0,12,129,29,40,0,52,75,10,44,23,84,40,72,5,55,84,4,7,2,35,2,27,0,5,7,42,5,0,15,0,1,48,34,121,150,133,24,14,0,10,12,2,0,46,0,0,52,70,25,9,61,74,12,66,41,29,63,25,50,8,18,30,134,56,15,109,4,124,62,50,56,54,4,61,101,21,2,1,26,8,0,36,7,7,56,22,1,6,6,10,2,4,13,8,0,3,38,92,16,12,52,45,56,43,15,3,90,85,8,163,38,15,52,97,1,82,81,108,74,44,10,12,38,0,42,13,4,40,37,28,56,45,42,53,39,43,48,55,71,36,84,35,69,88,104,51,15,72,36,65,8,53,159,96,46,11,49,107,55,37,78,120,100,28,130,46,6,41,95,19,116,41,22,67,35,11,16,77,30,29,22,23,2,2,3,3,31,46,6,0,1,16,48,20,2,100,110,9,49,100,34,0,4,136,24,92,38,30,24,6,3,11,21,72,78,37,156,51,144,60,58,90,109,6,27,52,48,13,86,167,90,42,22,45,83,169,69,64,28,39,113,27,40,28,69,38,29,22,32,16,34,43,18,0,11,15,7,10,0,28,7,3,2,4,20,12,55,46,187,88,31,141,47,14,60,2,5,8,32,1,18,24,9,36,0,35,3,34,72,49,40,52,40,42,3,17,41,0,31,0,21,8,28,12,2,14,26,3,19,90,12,42,82,36,54,11,42,0,1,34,12,39,42,1,51,0,34,0,0,0,2,0,23,3,13,66,99,11,25,78,51,39,18,41,1,21,0,0,46,0,34,1,27,1,20,0,51,40,15,0,9,0,4,48,13,10,0,27,32,5,55,72,1,21,95,21,7,41,90,10,4,48,104,7,14,2,16,25,16,96,51,0,27,64,7,48,24,1,16,8,0,22,1,46,96,4,0,26,42,10,0,145,136,74,139,101,123,28,3,110,11,61,29,11,113,99,11,12,0,52,0,31,0,50,0,26,4,24,33,31,35,0,33,23,15,107,48,0,0,26,9,45,34,15,40,4,27,0,37,0,32,0,15,0,9,57,72,87,14,28,48,4,31,4,40,36,18,14,2,57,32,62,47,1,0,6,58,14,99,77,107,128,109,51,41,14,0,2,0,9,39,21,20,44,53,19,18,31,39,46,29,41,66,43,68,91,158,126,39,44,134,67,26,24,137,63,19,46,89,8,0,69,77,6,0,43,113,51,94,17,0,58,8,9,90,40,149,125,116,102,66,6,0,0,1,71,22,51,0,15,1,10,16,77,83,1,87,32,0,51,46,0,21,93,16,177,83,89,99,82,13,24,94,85,21,60,33,189,72,140,131,108,8,19,72,5,9,7,4,15,41,105,160,58,111,68,1,29,39,107,102,94,38,89,72,31,156,103,81,240,60,147,36,102,114,76,4,31,15,2,18,104,35,1,6,26,6,142,23,78,74,19,108,66,23,74,54,4,61,10,34,129,44,17,31,1,89,102,20,9,104,58,9,97,23,3,128,10,61,74,27,135,118,53,56,16,23,18,103,60,73,173,46,6,50,58,27,41,28,4,59,14,55,49,60,3,30,0,2,0,1,27,19,0,62,19,89,12,30,50,14,19,19,127,30,7,35,19,40,8,6,0,6,10,0,0,53,51,3,70,65,12,0,93,132,93,0,125,40,85,35,0,79,59,65,38,75,132,206,104,154,72,151,94,75,65,66,11,36,52,16,93,25,7,36,2,62,1,5,2,27,144,92,1,11,13,18,11,36,46,53,50,72,15,80,48,110,53,70,20,33,35,45,30,62,22,50,12,33,24,35,66,147,132,58,185,266,144,68,109,116,58,40,51,65,56,83,83,113,90,52,99,78,49,111,88,124,145,147,152,129,124,178,120,28,76,45,57,18,86,97,20,32,106,58,11,56,75,57,54,98,143,23,45,83,139,54,80,122,45,40,82,17,36,82,11,17,1,22,8,64,0,1,110,48,4,54,94,30,130,56,158,89,19,62,10,55,44,50,168,32,51,6,3,165,9,8,62,14,31,45,27,16,19,0,0,37,58,0,10,17,8,14,2,0,0,5,0,2,7,46,0,58,61,1,57,35,14,57,86,81,105,123,31,125,103,122,85,17,125,95,88,133,46,24,106,68,30,36,115,49,18,88,65,111,7,132,81,64,8,40,177,32,34,99,99,20,76,156,60,69,80,120,210,219,141,50,60,61,94,64,100,94,71,9,91,101,67,16,90,97,71,72,84,57,45,46,30,131,35,80,101,110,64,139,152,78,41,7,13,138,81,96,24,98,2,14,7,77,58,19,4,66,38,170,182,12,21,109,42,6,39,42,8,1,60,4,3,50,112,4,77,58,55,13,82,13,107,2,28,35,113,94,5,70,158,65,14,46,172,63,85,4,12,52,14,4,23,0,9,14,24,1,61,88,52,0,39,56,118,10,124,110,173,75,11,16,98,29,144,71,41,70,80,30,28,28,48,6,0,66,94,6,74,148,112,4,99,62,0,61,70,97,5,0,9,50,0,5,15,2,20,16,9,0,70,13,10,44,56,161,11,34,70,120,51,8,102,61,0,96,66,32,0,87,53,0,31,142,48,5,63,84,85,48,172,141,153,43,23,62,25,34,116,89,20,170,152,70,71,76,71,146,22,2,8,50,0,1,32,42,48,0,17,59,14,2,60,103,40,2,86,37,8,13,116,73,1,72,130,6,0,104,83,0,50,57,29,90,136,33,5,80,53,12,66,90,24,9,120,65,0,3,114,51,21,0,24,39,26,0,85,10,32,0,64,20,23,97,24,40,139,90,28,7,30,1,151,120,2,12,102,54,0,64,72,18,1,83,105,25,83,78,64,3,87,48,124,82,19,3,40,10

B-factor: mean 90.5, std 28.39, range [40.34, 196.11]